Protein 8K1C (pdb70)

Solvent-accessible surface area: 50539 Å² total; per-residue (Å²): 141,27,96,0,34,0,11,6,2,30,0,0,0,1,0,28,38,47,23,40,0,33,90,12,84,2,0,48,0,0,4,50,0,0,89,40,1,15,130,109,23,178,12,80,36,60,56,6,58,11,0,0,0,0,5,2,4,17,3,31,16,14,3,6,3,0,4,0,0,0,30,65,4,48,4,42,80,109,6,3,0,3,6,3,17,2,2,9,0,0,0,0,10,0,0,8,5,0,10,1,12,3,35,5,59,45,9,65,0,0,0,0,0,0,0,0,5,1,3,28,2,3,0,4,0,55,5,83,3,0,61,25,41,49,79,49,55,5,48,0,74,3,0,0,38,22,6,0,18,13,1,20,53,74,123,33,52,7,0,36,0,0,4,28,0,7,116,148,75,55,16,62,46,123,88,0,10,63,40,0,38,47,1,13,105,48,0,35,60,4,21,94,86,30,80,6,124,91,1,16,0,69,0,60,4,96,82,91,96,84,119,12,48,63,6,64,60,14,68,133,166,28,56,65,113,94,8,64,152,72,174,45,49,60,80,187,139,14,16,0,0,78,12,0,4,22,14,38,0,0,0,2,0,0,0,0,0,0,3,76,68,3,30,179,149,58,133,17,135,11,36,0,21,2,42,4,3,2,15,0,4,22,41,1,49,10,3,0,10,0,1,15,16,0,2,96,80,0,3,113,102,32,154,28,114,1,122,57,0,72,2,7,6,19,5,1,6,15,0,0,1,4,39,0,2,29,106,41,7,10,124,77,21,51,12,72,65,122,49,4,137,111,38,12,8,26,8,0,1,0,3,0,0,0,15,0,2,0,0,0,0,0,4,0,0,0,1,2,0,31,5,0,77,84,119,60,17,93,36,0,0,0,0,0,2,0,1,2,0,2,0,0,0,0,0,0,68,28,31,235,138,29,88,0,31,0,11,3,1,26,0,0,0,2,0,28,40,53,24,38,0,33,89,13,80,2,0,40,0,0,4,50,0,0,92,38,0,13,107,91,30,166,14,83,34,59,53,6,54,12,0,0,0,0,5,2,4,18,4,29,14,15,3,6,4,0,3,0,0,0,29,82,2,49,3,43,77,107,6,2,0,3,7,3,18,1,2,7,0,0,0,0,11,0,0,8,6,0,8,1,12,3,37,8,63,43,8,64,0,0,0,0,0,0,0,0,4,1,4,28,3,2,0,5,0,62,5,85,4,2,59,16,39,95,72,47,55,9,57,0,75,0,1,0,42,20,6,1,18,12,2,18,53,77,120,35,54,9,0,39,0,0,9,29,0,5,130,145,64,54,9,63,47,124,91,0,12,62,33,0,38,73,1,12,103,48,0,34,61,5,20,93,82,27,77,7,132,85,2,15,0,70,0,60,1,91,82,100,100,75,122,12,56,62,7,61,60,12,68,105,154,27,67,54,131,91,5,56,141,63,173,56,51,59,88,180,133,13,18,0,0,76,15,0,4,26,11,40,0,0,0,2,0,0,0,0,0,0,3,65,103,2,27,139,136,52,139,16,122,10,40,0,16,1,42,3,3,1,16,0,4,21,45,1,44,17,1,0,14,0,0,14,16,0,0,91,85,0,9,115,104,33,139,30,134,1,114,57,0,65,3,5,6,5,2,1,5,12,0,0,0,1,21,0,0,7,88,39,3,14,138,78,47,68,12,74,51,129,29,3,104,110,38,9,4,26,10,0,1,0,3,0,0,1,12,0,3,0,0,1,0,0,3,1,1,0,0,2,0,29,6,0,67,77,117,40,24,66,33,0,0,0,0,0,2,0,1,3,0,2,0,0,0,0,0,0,62,10,32,165,148,16,91,0,34,0,9,3,2,28,0,0,0,1,0,26,41,58,22,38,0,31,92,14,86,3,0,44,0,0,4,48,0,0,99,39,1,12,96,107,28,157,13,83,33,57,56,5,58,13,0,0,0,0,5,2,4,15,3,30,12,13,3,6,2,0,4,0,0,0,29,80,3,52,4,43,84,111,6,2,0,4,5,3,18,1,2,8,0,0,0,0,10,0,0,9,6,0,8,1,13,4,37,7,64,42,10,58,0,0,0,0,0,0,0,0,3,1,2,30,3,2,0,5,0,60,5,82,3,5,60,18,36,112,77,44,56,7,55,0,80,0,0,0,38,18,6,1,19,13,1,20,53,76,120,36,53,9,0,38,0,0,5,31,0,8,125,152,58,47,8,66,43,127,81,0,13,63,34,0,39,74,2,12,102,51,0,33,60,6,23,92,87,38,77,7,166,81,2,16,0,70,0,64,1,95,55,103,187,39,94,70,119,12,69,71,7,64,60,12,68,119,155,26,60,65,141,97,4,65,132,64,144,49,52,65,76,98,108,13,17,0,0,78,13,0,5,24,12,42,0,0,0,2,0,0,0,0,0,0,1,68,108,2,24,178,158,61,114,14,152,29,41,0,18,1,41,3,3,1,16,0,3,20,41,1,45,10,2,0,11,0,0,15,16,0,0,88,80,0,11,118,102,35,141,22,128,1,117,46,1,67,3,2,7,7,5,2,5,14,0,0,3,3,14,0,0,6,84,41,0,14,141,80,45,68,20,73,53,122,50,0,96,110,39,9,4,25,11,0,1,0,3,0,0,0,15,0,2,0,0,1,0,0,4,1,0,0,0,2,0,27,8,0,69,80,117,40,22,61,32,0,0,0,0,0,2,0,1,2,0,2,0,0,0,0,0,0,66,12,44,180,142,29,96,0,33,0,11,10,2,36,0,1,0,1,0,28,43,67,22,40,0,32,92,12,91,4,0,43,0,0,4,50,0,0,96,40,0,12,99,68,39,158,12,82,35,59,54,5,55,10,0,0,0,0,5,2,5,16,4,31,15,12,4,7,3,0,5,0,0,0,29,76,2,46,4,42,77,107,6,2,0,3,5,4,17,2,3,9,0,0,0,0,9,0,0,9,5,0,9,0,12,3,35,6,64,44,10,66,0,0,0,0,0,0,0,0,5,1,3,29,4,2,0,3,0,59,5,84,4,0,57,22,42,133,78,46,69,8,52,0,78,0,0,0,38,20,6,1,20,14,2,18,53,75,121,34,55,8,0,37,2,1,5,36,0,5,130,149,71,56,16,64,44,124,86,0,10,65,28,0,40,69,1,14,109,50,0,34,62,6,21,94,83,29,80,6,126,85,2,17,0,70,0,55,6,90,88,128,44,94,82,115,11,50,62,5,63,62,12,70,124,170,30,58,63,116,104,6,66,153,73,169,52,49,61,76,181,122,12,18,0,0,75,16,0,5,22,10,39,0,0,0,3,0,0,0,0,0,0,3,81,54,0,29,182,136,66,137,12,142,17,37,0,22,1,43,3,3,2,14,0,3,24,44,0,58,7,4,1,14,0,1,11,16,0,0,93,80,0,11,117,98,33,149,26,147,2,120,57,0,84,4,1,6,5,4,1,6,18,0,0,4,3,16,0,1,3,76,41,0,12,134,71,37,51,11,75,32,123,44,0,95,112,43,7,3,26,10,0,2,0,4,0,0,0,14,0,1,0,0,1,0,0,4,1,0,0,1,2,0,28,5,0,67,80,118,39,22,80,36,0,0,0,0,0,2,0,1,2,0,2,0,0,0,0,0,0,60,9,35,210

Organism: Fusobacterium nucleatum subsp. nucleatum (strain ATCC 25586 / DSM 15643 / BCRC 10681 / CIP 101130 / JCM 8532 / KCTC 2640 / LMG 13131 / VPI 4355) (NCBI:txid190304)

Nearest PDB structures (foldseek):
  8k1c-assembly1_B  TM=1.003E+00  e=4.098E-91  Fusobacterium nucleatum subsp. nucleatum ATCC 25586
  8k1c-assembly1_D  TM=1.002E+00  e=2.544E-88  Fusobacterium nucleatum subsp. nucleatum ATCC 25586
  8k1c-assembly1_C  TM=1.002E+00  e=2.184E-86  Fusobacterium nucleatum subsp. nucleatum ATCC 25586
  8jg2-assembly1_A  TM=9.686E-01  e=3.318E-51  Megasphaera hexanoica
  2ibw-assembly1_C  TM=9.601E-01  e=1.279E-45  Homo sapiens

Secondary structure (DSSP, 8-state):
---EEEEEEEEPPPEETTSTTTTS-HHHHHHHHHHHHHHHH---GGG--EEEEE-S--TTS-S-HHHHHHHHTT--TTS-EEEEEBTBTHHHHHHHHHHHHHHTTS-SEEEEEEEEETTT--EEE-GGGGG---SS-EEEEEHIIIIIHB-TTT--BHHHHHHHHHHHHT--HHHHHHHHHHHHHHHHHHHHTTTTTTTBPPEEE----EEE-S-----SS--HHHHHHPPPSSSTT-S--TTSB---EEEEEEEEEE-HHHHHHHT---SEEEEEEEEEE--GGGGGGTHHHHHHHHHHTSS--GGG-SEEEE--SBHHHHHHHHHHHHHHHT--HHHHHHHBSTT--HHHH---HHHHHHHHHHHHHHHHHHHT-SEEEEEEEETTTEEEEEEEEE--/---EEEEEEEEPPPEETTSTTTTS-HHHHHHHHHHHHHHHH---GGG--EEEEE-S--TTS-S-HHHHHHHHTT--TTS-EEEEEBTBTHHHHHHHHHHHHHHTTS-SEEEEEEEEESTT--EEE-GGGGG---SS-EEEEEHHHHHHHB-TTT--BHHHHHHHHHHHHT--HHHHHHHHHHHHHHHHHHHHTTTTTTTBPPEEE---PEEE-S-----TT--HHHHHTPPPSSSTT-S--SSSB---EEEEEEEEEE-HHHHHHHT---SEEEEEEEEEE--GGGGGGTHHHHHHHHHTTSS--GGG-SEEEE--SBHHHHHHHHHHHHHHHT--HHHHHTTBSTT--HHHH---HHHHHHHHHHHHHHHHHHHT-SEEEEEEEETTTEEEEEEEEE--/---EEEEEEEEPPPEETTSTTTTS-HHHHHHHHHHHHHHHH---GGG--EEEEE-S--TTS-S-HHHHHHHHTT--TTS-EEEEEBTBTHHHHHHHHHHHHHHHTS-SEEEEEEEEESTT--EEE-GGGGG---SS-EEEEEHHHHHHHB-TTT--BHHHHHHHHHHHTT--HHHHHHHHHHHHHHHHHHHHHTTTTTTBPPEEE--SSSPEEE-S-----TT--HHHHHTPPPSSSTT-S--SSSB---EEEEEEEEEE-HHHHHHHT---SEEEEEEEEEE--GGGGGGTHHHHHHHHHTTSS--GGG-SEEEE--SBHHHHHHHHHHHHHHHT--HHHHHTTBSTT--HHHH---HHHHHHHHHHHHHHHHHHHT-SEEEEEEEETTTEEEEEEEEE--/---EEEEEEEEPPPEETTSTTTTS-HHHHHHHHHHHHHHHH---GGG--EEEEE-S--TTS-S-HHHHHHHHTT--TTS-EEEEEBTBTHHHHHHHHHHHHHHTTS-SEEEEEEEEETTT--EEE-GGGGG---SS-EEEEEHIIIIIHB-TTT--BHHHHHHHHHHHHT--HHHHHHHHHHHHHHHHHHHHTTTTTTTBPPEEE-----EEE-S-----SS--HHHHHTPPBSSSTT-S-BTTTB---EEEEEEEEEE-HHHHHHHT---SEEEEEEEEEE--GGGGGGTHHHHHHHHHTTSS--GGG-SEEEE--SBHHHHHHHHHHHHHHHT--HHHHHHHBSTT--HHHH---HHHHHHHHHHHHHHHHHHHT-SEEEEEEEETTTEEEEEEEEE--

Sequence (1603 aa):
MSKVYVVAAKRSAIGSFLGTLSPLKPGDLGAQIVKNILEETKVDPANIDEVIVGNVLSAGQAQGVGRQVAIRAGIPYEVPAYSVNIICGSGMKSVITAFSNIKAGEADLVIAGGTESMSGAGFILPGAIRGGHKMADLTMKDHMMILDALTDAYHNIHMGITAENIAERYGITREEQDAFALDSQLKAIAAVDSGRFKDEIAPVVIPNGDIIFDTDEYPNRKTDAEKLAKLKPAFKKDGSVTAGNASGLNDGASFLMMLASEEAVKKYNLKPLVEIVATGTGGVDPLVMGMGPVPAIRKAFNKTDLKLKDMELIELNEAFAAQSLGVIKELCKEHGVTPEWIKERTNVNGGAIALGHPVGASGNRITVTLIYEMKKRGVEYGLASLCIGGGMGTALILKNVKMSKVYVVAAKRSAIGSFLGTLSPLKPGDLGAQIVKNILEETKVDPANIDEVIVGNVLSAGQAQGVGRQVAIRAGIPYEVPAYSVNIICGSGMKSVITAFSNIKAGEADLVIAGGTESMSGAGFILPGAIRGGHKMADLTMKDHMMILDALTDAYHNIHMGITAENIAERYGITREEQDAFALDSQLKAIAAVDSGRFKDEIAPVVIPNGDIIFDTDEYPNRKTDAEKLAKLKPAFKKDGSVTAGNASGLNDGASFLMMLASEEAVKKYNLKPLVEIVATGTGGVDPLVMGMMGPVPAIRKAFNKTDLKLKDMELIELNEAFAAQSLGVIKELCKEHGVTPEWIKERTNVNGGAIALGHPVGASGNRITVTLIYEMKKRGVEYGLASLCIGGGMGTALILKNVKMSKVYVVAAKRSAIGSFLGTLSPLKPGDLGAQIVKNILEETKVDPANIDEVIVGNVLSAGQAQGVGRQVAIRAGIPYEVPAYSVNIICGSGMKSVITAFSNIKAGEADLVIAGGTESMSGAGFILPGAIRGGHKMADLTMKDHMILDALTDAYHNIHMGITAENIAERYGITREEQDAFALDSQLKAIAAVDSGRFKDEIAPVVIPNKKGDIIFDTDEYPNRKTDAEKLAKLKPAFKKDGSVTAGNASGLNDGASFLMLASEEAVKKYNLKPLVEIVATGTGGVDPLVMGMGPVPAIRKAFNKTDLKLKDMELIELNEAFAAQSLGVIKELCKEHGVTPEWIKERTNVNGGAIALGHPVGASGNRITVTLIYEMKKRGVEYGLASLCIGGGMGTALILKNVKMSKVYVVAAKRSAIGSFLGTLSPLKPGDLGAQIVKNILEETKVDPANIDEVIVGNVLSAGQAQGVGRQVAIRAGIPYEVPAYSVNIICGSGMKSVITAFSNIKAGEADLVIAGGTESMSGAGFILPGAIRGGHKMADLTMKDHMMILDALTDAYHNIHMGITAENIAERYGITREEQDAFALDSQLKAIAAVDSGRFKDEIAPVVIPNKGDIIFDTDEYPNRKTDAEKLAKLKPAFKKDGSVTAGNASGLNDGASFLMLASEEAVKKYNLKPLVEIVATGTGGVDPLVMGMMGPVPAIRKAFNKTDLKLKDMELIELNEAFAAQSLGVIKELCKEHGVTPEWIKERTNVNGGAIALGHPVGASGNRITVTLIYEMKKRGVEYGLASLCIGGGMGTALILKNVK

Foldseek 3Di:
DFFKFFQDKAKAFWAAAVGDCLVDDFLRQLLLGVLVRCVPLVDDLQQFQEEEAFEFQPPPPPPFSQVSSCVSNPRDPVRYTHYDYLQQQRQVVQVVVVRVCQVVVNGFKYKGFYWFNLNPFAWAFDPVCVVHDPDDDTDTHRSCQPRRAAFPPPRAGVVQLLQVLCVVVVQALLLLLVLLVVLLVLQVVCQVVCVCVVRYDWDWDVDVIDTGTGQDQRDPPDDSVRSVPFAADGDHVTSFGLRQAFHAITIMIITMMGTPVRCVVSVGAGQWTFPFKFKWFDALSNLLLQQQRRVVRGPVVDVDAPVLAQAEEEAPRGSSSVVSNLVVNCVVRVHDSVSCVCRYSSNHHRSRRNRSRRGVSRVSVSVQSSVCVVVVRFWYKYKYGGRPGMMMITIIGGDD/DFFKFFQDKAKAFWAAQVGDCQVDDFLRQLLLGVLVRCVVLVFDLQQAQEEEAFEFQPPPPPPFSQVSSQVSNPRDPVRYTHYDYLQQQRFVVQVVVVRVCLVVVVGFKYKGFYWFNLNHRDWAFDPVCVVHDPDDDTDTHGSCCPRRAAFPPPRAGVVQLLQVLCVVVVCALLNLLVLLQVLLVLQVVCQVVCVCVVRHDWDWPVPVIDTGHGQDQRDPPDDSVNSVPFDADGDVPTRFGLSQAFHRITIMIITMMGTPVRCVVSVGDGQWTFPFKFKWFDALSNLLLQQPRGVVRGCVVDPDAPVLAQAEEEARRGSSSVVSNLVVNCVVRVDDSVSHVCRYSSNHHRSRRHRSRSGVSRVSVSSQSSVCVVVVGFKYKYKYGGRPGMMMMTIIGGDD/DFFKFFQDKAKAQWAAQVGDCQVDDQLLQLLLGVLVRCVVLVFDLAQFQEEEAFEFQCPPVPPFSQVSSQVSNPRDPPRYTHYDYLAQQRQVVQVVVVRVCQVVVVGFKYKTFYWFNLNHRDWDFDPVCVVNDPDDDTDTHGSSQPRRAAFPVPRAGVVQLLQVLCVVVVPALLLLLVQLVVLLVLQCVCQVVCVCVVRYRWDWDQDDVGIDTGHGQDQRDPPDDSVNSVPFDDDGDDVTSFGLSQAFHAITMMIITMMGTPCCCVVSVGDGFWTWDFKFKAFDALSNLLLAQVRRVVVRPVVDPDAPVLAQAEEEAPRGSSSVVSNLVVCCVVRVHDSVVHVVHYSSNHHRSRRHRSRRGVSRVSVSSQSSVCVVVVGFWYKYKYGGRRGMMMIIIIGGDD/DFFKFFLDKAKAQWAAQVGDCLVDDFLRQLLLGVLVRCVVLVDDLQQAQEEEEFEFQPPPPPPFSQVSSCVSNPRDPVRYTHYDYLQQQRFVVQVVVVRVCQVVVNGFKYKGFYWFNLNHRAWAFDPVCVVHDPDDDGDTHGSSQPRRAAFPVPRAGVVQLLLVLCVVVVPALLNLLVVLVVLLVLQVCCQVVCVCVVRHDWDWDDDVDIDIGTGQDQRDPPDDSVRSVPFDADGDHPTRFGLSQAFHAITIMIITMMGTPCCCVVSVRDGQWTFPFKFKFFDALSNLLLQQVRGVVVGPVVDPDAPVLAQAEEEARRGSSSVVSNLVVSCVVRVDDSVSDVCRYSSNHHRSRRNRSRRGVSSVSVSSQSSVCVVVVGFWYKYKYGGRNGMMMITIIGGDD

InterPro domains:
  IPR002155 Thiolase [PIRSF000429] (1-401)
  IPR002155 Thiolase [TIGR01930] (6-399)
  IPR002155 Thiolase [cd00751] (5-400)
  IPR016039 Thiolase-like [G3DSA:3.40.47.10] (4-276)
  IPR016039 Thiolase-like [G3DSA:3.40.47.10] (126-397)
  IPR016039 Thiolase-like [SSF53901] (4-270)
  IPR016039 Thiolase-like [SSF53901] (271-399)
  IPR020610 Thiolase, active site [PS00099] (382-395)
  IPR020613 Thiolase, conserved site [PS00737] (347-363)
  IPR020615 Thiolase, acyl-enzyme intermediate active site [PS00098] (84-102)
  IPR020616 Thiolase, N-terminal [PF00108] (4-263)
  IPR020617 Thiolase, C-terminal [PF02803] (270-399)

B-factor: mean 21.26, std 7.25, range [3.72, 69.34]

Structure (mmCIF, N/CA/C/O backbone):
data_8K1C
#
_entry.id   8K1C
#
_cell.length_a   54.049
_cell.length_b   78.161
_cell.length_c   105.327
_cell.angle_alpha   103.88
_cell.angle_beta   93.73
_cell.angle_gamma   110.19
#
_symmetry.space_group_name_H-M   'P 1'
#
loop_
_entity.id
_entity.type
_entity.pdbx_description
1 polymer 'Acetyl-CoA acetyltransferase'
2 water water
#
loop_
_atom_site.group_PDB
_atom_site.id
_atom_site.type_symbol
_atom_site.label_atom_id
_atom_site.label_alt_id
_atom_site.label_comp_id
_atom_site.label_asym_id
_atom_site.label_entity_id
_atom_site.label_seq_id
_atom_site.pdbx_PDB_ins_code
_atom_site.Cartn_x
_atom_site.Cartn_y
_atom_site.Cartn_z
_atom_site.occupancy
_atom_site.B_iso_or_equiv
_atom_site.auth_seq_id
_atom_site.auth_comp_id
_atom_site.auth_asym_id
_atom_site.auth_atom_id
_atom_site.pdbx_PDB_model_num
ATOM 1 N N . MET A 1 1 ? -1.331 5.250 25.833 1.00 41.94 1 MET A N 1
ATOM 2 C CA . MET A 1 1 ? -1.239 4.405 24.641 1.00 31.76 1 MET A CA 1
ATOM 3 C C . MET A 1 1 ? -1.435 2.921 24.961 1.00 34.09 1 MET A C 1
ATOM 4 O O . MET A 1 1 ? -0.761 2.369 25.830 1.00 39.05 1 MET A O 1
ATOM 9 N N . SER A 1 2 ? -2.348 2.276 24.238 1.00 25.57 2 SER A N 1
ATOM 10 C CA . SER A 1 2 ? -2.677 0.882 24.503 1.00 18.73 2 SER A CA 1
ATOM 11 C C . SER A 1 2 ? -1.541 -0.057 24.122 1.00 21.18 2 SER A C 1
ATOM 12 O O . SER A 1 2 ? -0.745 0.223 23.225 1.00 22.64 2 SER A O 1
ATOM 15 N N . LYS A 1 3 ? -1.488 -1.193 24.807 1.00 19.30 3 LYS A N 1
ATOM 16 C CA . LYS A 1 3 ? -0.680 -2.306 24.342 1.00 21.59 3 LYS A CA 1
ATOM 17 C C . LYS A 1 3 ? -1.363 -2.939 23.130 1.00 24.63 3 LYS A C 1
ATOM 18 O O . LYS A 1 3 ? -2.571 -2.780 22.923 1.00 23.51 3 LYS A O 1
ATOM 24 N N . VAL A 1 4 ? -0.591 -3.649 22.308 1.00 20.22 4 VAL A N 1
ATOM 25 C CA . VAL A 1 4 ? -1.126 -4.236 21.074 1.00 21.61 4 VAL A CA 1
ATOM 26 C C . VAL A 1 4 ? -1.073 -5.750 21.188 1.00 17.11 4 VAL A C 1
ATOM 27 O O . VAL A 1 4 ? 0.010 -6.328 21.320 1.00 16.66 4 VAL A O 1
ATOM 31 N N . TYR A 1 5 ? -2.233 -6.391 21.098 1.00 21.98 5 TYR A N 1
ATOM 32 C CA . TYR A 1 5 ? -2.346 -7.824 21.299 1.00 18.46 5 TYR A CA 1
ATOM 33 C C . TYR A 1 5 ? -2.754 -8.526 20.016 1.00 22.16 5 TYR A C 1
ATOM 34 O O . TYR A 1 5 ? -3.617 -8.047 19.275 1.00 19.77 5 TYR A O 1
ATOM 43 N N . VAL A 1 6 ? -2.138 -9.675 19.776 1.00 20.36 6 VAL A N 1
ATOM 44 C CA . VAL A 1 6 ? -2.559 -10.573 18.714 1.00 16.78 6 VAL A CA 1
ATOM 45 C C . VAL A 1 6 ? -3.599 -11.495 19.339 1.00 17.83 6 VAL A C 1
ATOM 46 O O . VAL A 1 6 ? -3.290 -12.253 20.262 1.00 17.96 6 VAL A O 1
ATOM 50 N N . VAL A 1 7 ? -4.840 -11.411 18.863 1.00 12.63 7 VAL A N 1
ATOM 51 C CA . VAL A 1 7 ? -5.924 -12.236 19.389 1.00 18.00 7 VAL A CA 1
ATOM 52 C C . VAL A 1 7 ? -6.348 -13.338 18.435 1.00 18.28 7 VAL A C 1
ATOM 53 O O . VAL A 1 7 ? -7.122 -14.222 18.845 1.00 16.21 7 VAL A O 1
ATOM 57 N N . ALA A 1 8 ? -5.890 -13.324 17.184 1.00 15.94 8 ALA A N 1
ATOM 58 C CA . ALA A 1 8 ? -6.157 -14.428 16.271 1.00 18.43 8 ALA A CA 1
ATOM 59 C C . ALA A 1 8 ? -5.020 -14.538 15.261 1.00 15.76 8 ALA A C 1
ATOM 60 O O . ALA A 1 8 ? -4.355 -13.549 14.942 1.00 17.50 8 ALA A O 1
ATOM 62 N N . ALA A 1 9 ? -4.788 -15.752 14.767 1.00 15.26 9 ALA A N 1
ATOM 63 C CA . ALA A 1 9 ? -3.644 -15.981 13.887 1.00 18.84 9 ALA A CA 1
ATOM 64 C C . ALA A 1 9 ? -3.905 -17.228 13.068 1.00 16.24 9 ALA A C 1
ATOM 65 O O . ALA A 1 9 ? -4.026 -18.316 13.636 1.00 16.17 9 ALA A O 1
ATOM 67 N N . LYS A 1 10 ? -3.991 -17.080 11.749 1.00 15.15 10 LYS A N 1
ATOM 68 C CA . LYS A 1 10 ? -4.241 -18.217 10.873 1.00 17.42 10 LYS A CA 1
ATOM 69 C C . LYS A 1 10 ? -3.550 -17.965 9.542 1.00 15.11 10 LYS A C 1
ATOM 70 O O . LYS A 1 10 ? -3.418 -16.824 9.095 1.00 17.84 10 LYS A O 1
ATOM 76 N N . ARG A 1 11 ? -3.089 -19.037 8.925 1.00 12.95 11 ARG A N 1
ATOM 77 C CA . ARG A 1 11 ? -2.484 -18.962 7.612 1.00 17.06 11 ARG A CA 1
ATOM 78 C C . ARG A 1 11 ? -3.053 -20.082 6.770 1.00 12.94 11 ARG A C 1
ATOM 79 O O . ARG A 1 11 ? -3.539 -21.080 7.301 1.00 17.51 11 ARG A O 1
ATOM 87 N N . SER A 1 12 ? -3.011 -19.896 5.449 1.00 13.10 12 SER A N 1
ATOM 88 C CA . SER A 1 12 ? -3.232 -21.011 4.550 1.00 15.17 12 SER A CA 1
ATOM 89 C C . SER A 1 12 ? -2.025 -21.939 4.587 1.00 13.82 12 SER A C 1
ATOM 90 O O . SER A 1 12 ? -0.914 -21.537 4.944 1.00 12.17 12 SER A O 1
ATOM 93 N N . ALA A 1 13 ? -2.242 -23.194 4.201 1.00 16.62 13 ALA A N 1
ATOM 94 C CA . ALA A 1 13 ? -1.105 -23.977 3.746 1.00 18.54 13 ALA A CA 1
ATOM 95 C C . ALA A 1 13 ? -0.523 -23.279 2.522 1.00 16.26 13 ALA A C 1
ATOM 96 O O . ALA A 1 13 ? -1.209 -22.513 1.837 1.00 15.68 13 ALA A O 1
ATOM 98 N N . ILE A 1 14 ? 0.765 -23.508 2.281 1.00 15.07 14 ILE A N 1
ATOM 99 C CA . ILE A 1 14 ? 1.488 -22.849 1.201 1.00 14.56 14 ILE A CA 1
ATOM 100 C C . ILE A 1 14 ? 1.485 -23.753 -0.028 1.00 19.79 14 ILE A C 1
ATOM 101 O O . ILE A 1 14 ? 1.866 -24.932 0.047 1.00 16.35 14 ILE A O 1
ATOM 106 N N . GLY A 1 15 ? 1.055 -23.202 -1.163 1.00 16.96 15 GLY A N 1
ATOM 107 C CA . GLY A 1 15 ? 0.981 -23.961 -2.393 1.00 17.17 15 GLY A CA 1
ATOM 108 C C . GLY A 1 15 ? 2.230 -23.825 -3.242 1.00 17.80 15 GLY A C 1
ATOM 109 O O . GLY A 1 15 ? 2.935 -22.810 -3.197 1.00 15.36 15 GLY A O 1
ATOM 110 N N . SER A 1 16 ? 2.505 -24.878 -4.013 1.00 20.49 16 SER A N 1
ATOM 111 C CA . SER A 1 16 ? 3.596 -24.808 -4.969 1.00 14.08 16 SER A CA 1
ATOM 112 C C . SER A 1 16 ? 3.167 -24.013 -6.191 1.00 13.05 16 SER A C 1
ATOM 113 O O . SER A 1 16 ? 1.981 -23.807 -6.432 1.00 16.56 16 SER A O 1
ATOM 116 N N . PHE A 1 17 ? 4.157 -23.567 -6.958 1.00 11.89 17 PHE A N 1
ATOM 117 C CA . PHE A 1 17 ? 3.898 -22.770 -8.147 1.00 14.42 17 PHE A CA 1
ATOM 118 C C . PHE A 1 17 ? 3.104 -23.591 -9.161 1.00 21.20 17 PHE A C 1
ATOM 119 O O . PHE A 1 17 ? 3.492 -24.710 -9.513 1.00 17.86 17 PHE A O 1
ATOM 127 N N . LEU A 1 18 ? 1.980 -23.030 -9.617 1.00 15.83 18 LEU A N 1
ATOM 128 C CA . LEU A 1 18 ? 0.992 -23.725 -10.439 1.00 16.32 18 LEU A CA 1
ATOM 129 C C . LEU A 1 18 ? 0.401 -24.943 -9.712 1.00 21.39 18 LEU A C 1
ATOM 130 O O . LEU A 1 18 ? -0.074 -25.885 -10.347 1.00 18.76 18 LEU A O 1
ATOM 135 N N . GLY A 1 19 ? 0.394 -24.926 -8.380 1.00 20.21 19 GLY A N 1
ATOM 136 C CA . GLY A 1 19 ? -0.019 -26.058 -7.569 1.00 17.84 19 GLY A CA 1
ATOM 137 C C . GLY A 1 19 ? -1.466 -25.996 -7.134 1.00 19.05 19 GLY A C 1
ATOM 138 O O . GLY A 1 19 ? -2.332 -25.483 -7.846 1.00 15.21 19 GLY A O 1
ATOM 139 N N . THR A 1 20 ? -1.732 -26.502 -5.925 1.00 15.96 20 THR A N 1
ATOM 140 C CA . THR A 1 20 ? -3.119 -26.728 -5.521 1.00 16.97 20 THR A CA 1
ATOM 141 C C . THR A 1 20 ? -3.888 -25.424 -5.332 1.00 19.90 20 THR A C 1
ATOM 142 O O . THR A 1 20 ? -5.110 -25.402 -5.528 1.00 16.63 20 THR A O 1
ATOM 146 N N . LEU A 1 21 ? -3.206 -24.330 -4.978 1.00 17.42 21 LEU A N 1
ATOM 147 C CA . LEU A 1 21 ? -3.871 -23.045 -4.794 1.00 17.04 21 LEU A CA 1
ATOM 148 C C . LEU A 1 21 ? -3.935 -22.222 -6.067 1.00 19.28 21 LEU A C 1
ATOM 149 O O . LEU A 1 21 ? -4.595 -21.171 -6.073 1.00 14.77 21 LEU A O 1
ATOM 154 N N . SER A 1 22 ? -3.268 -22.670 -7.136 1.00 14.83 22 SER A N 1
ATOM 155 C CA . SER A 1 22 ? -3.132 -21.908 -8.378 1.00 17.32 22 SER A CA 1
ATOM 156 C C . SER A 1 22 ? -4.439 -21.382 -8.982 1.00 17.42 22 SER A C 1
ATOM 157 O O . SER A 1 22 ? -4.405 -20.318 -9.604 1.00 15.50 22 SER A O 1
ATOM 160 N N . PRO A 1 23 ? -5.593 -22.058 -8.857 1.00 14.35 23 PRO A N 1
ATOM 161 C CA . PRO A 1 23 ? -6.826 -21.464 -9.396 1.00 19.64 23 PRO A CA 1
ATOM 162 C C . PRO A 1 23 ? -7.347 -20.266 -8.617 1.00 23.53 23 PRO A C 1
ATOM 163 O O . PRO A 1 23 ? -8.208 -19.547 -9.142 1.00 21.75 23 PRO A O 1
ATOM 167 N N . LEU A 1 24 ? -6.889 -20.037 -7.386 1.00 17.06 24 LEU A N 1
ATOM 168 C CA . LEU A 1 24 ? -7.480 -19.032 -6.512 1.00 17.27 24 LEU A CA 1
ATOM 169 C C . LEU A 1 24 ? -6.843 -17.669 -6.754 1.00 23.55 24 LEU A C 1
ATOM 170 O O . LEU A 1 24 ? -5.616 -17.533 -6.703 1.00 22.13 24 LEU A O 1
ATOM 175 N N . LYS A 1 25 ? -7.681 -16.665 -7.013 1.00 20.17 25 LYS A N 1
ATOM 176 C CA . LYS A 1 25 ? -7.212 -15.289 -7.019 1.00 19.71 25 LYS A CA 1
ATOM 177 C C . LYS A 1 25 ? -6.832 -14.868 -5.599 1.00 18.34 25 LYS A C 1
ATOM 178 O O . LYS A 1 25 ? -7.414 -15.365 -4.626 1.00 14.83 25 LYS A O 1
ATOM 184 N N . PRO A 1 26 ? -5.874 -13.933 -5.456 1.00 14.27 26 PRO A N 1
ATOM 185 C CA . PRO A 1 26 ? -5.389 -13.579 -4.106 1.00 18.88 26 PRO A CA 1
ATOM 186 C C . PRO A 1 26 ? -6.455 -12.989 -3.196 1.00 21.26 26 PRO A C 1
ATOM 187 O O . PRO A 1 26 ? -6.490 -13.311 -1.998 1.00 19.90 26 PRO A O 1
ATOM 191 N N . GLY A 1 27 ? -7.317 -12.115 -3.723 1.00 18.83 27 GLY A N 1
ATOM 192 C CA . GLY A 1 27 ? -8.438 -11.647 -2.929 1.00 17.98 27 GLY A CA 1
ATOM 193 C C . GLY A 1 27 ? -9.260 -12.791 -2.370 1.00 18.10 27 GLY A C 1
ATOM 194 O O . GLY A 1 27 ? -9.591 -12.807 -1.183 1.00 17.67 27 GLY A O 1
ATOM 195 N N . ASP A 1 28 ? -9.575 -13.780 -3.217 1.00 18.66 28 ASP A N 1
ATOM 196 C CA . ASP A 1 28 ? -10.381 -14.920 -2.776 1.00 18.02 28 ASP A CA 1
ATOM 197 C C . ASP A 1 28 ? -9.630 -15.764 -1.744 1.00 22.86 28 ASP A C 1
ATOM 198 O O . ASP A 1 28 ? -10.187 -16.142 -0.704 1.00 21.42 28 ASP A O 1
ATOM 203 N N . LEU A 1 29 ? -8.359 -16.081 -2.028 1.00 22.63 29 LEU A N 1
ATOM 204 C CA . LEU A 1 29 ? -7.545 -16.856 -1.099 1.00 13.96 29 LEU A CA 1
ATOM 205 C C . LEU A 1 29 ? -7.463 -16.177 0.265 1.00 17.21 29 LEU A C 1
ATOM 206 O O . LEU A 1 29 ? -7.647 -16.818 1.304 1.00 17.21 29 LEU A O 1
ATOM 211 N N . GLY A 1 30 ? -7.167 -14.878 0.285 1.00 20.48 30 GLY A N 1
ATOM 212 C CA . GLY A 1 30 ? -7.095 -14.171 1.556 1.00 18.66 30 GLY A CA 1
ATOM 213 C C . GLY A 1 30 ? -8.422 -14.136 2.289 1.00 20.45 30 GLY A C 1
ATOM 214 O O . GLY A 1 30 ? -8.459 -14.208 3.521 1.00 17.50 30 GLY A O 1
ATOM 215 N N . ALA A 1 31 ? -9.531 -14.048 1.549 1.00 19.33 31 ALA A N 1
ATOM 216 C CA . ALA A 1 31 ? -10.834 -13.945 2.202 1.00 22.89 31 ALA A CA 1
ATOM 217 C C . ALA A 1 31 ? -11.188 -15.224 2.968 1.00 19.31 31 ALA A C 1
ATOM 218 O O . ALA A 1 31 ? -11.810 -15.164 4.035 1.00 14.48 31 ALA A O 1
ATOM 220 N N . GLN A 1 32 ? -10.798 -16.390 2.450 1.00 18.43 32 GLN A N 1
ATOM 221 C CA . GLN A 1 32 ? -11.079 -17.637 3.162 1.00 17.96 32 GLN A CA 1
ATOM 222 C C . GLN A 1 32 ? -10.379 -17.680 4.520 1.00 18.61 32 GLN A C 1
ATOM 223 O O . GLN A 1 32 ? -10.941 -18.180 5.504 1.00 14.37 32 GLN A O 1
ATOM 229 N N . ILE A 1 33 ? -9.149 -17.153 4.591 1.00 12.86 33 ILE A N 1
ATOM 230 C CA . ILE A 1 33 ? -8.386 -17.148 5.837 1.00 18.19 33 ILE A CA 1
ATOM 231 C C . ILE A 1 33 ? -8.989 -16.161 6.836 1.00 19.72 33 ILE A C 1
ATOM 232 O O . ILE A 1 33 ? -9.142 -16.468 8.028 1.00 16.43 33 ILE A O 1
ATOM 237 N N . VAL A 1 34 ? -9.322 -14.951 6.371 1.00 16.82 34 VAL A N 1
ATOM 238 C CA . VAL A 1 34 ? -9.971 -13.980 7.250 1.00 15.95 34 VAL A CA 1
ATOM 239 C C . VAL A 1 34 ? -11.313 -14.522 7.728 1.00 16.60 34 VAL A C 1
ATOM 240 O O . VAL A 1 34 ? -11.692 -14.354 8.895 1.00 19.56 34 VAL A O 1
ATOM 244 N N . LYS A 1 35 ? -12.044 -15.204 6.850 1.00 12.84 35 LYS A N 1
ATOM 245 C CA . LYS A 1 35 ? -13.328 -15.732 7.290 1.00 18.57 35 LYS A CA 1
ATOM 246 C C . LYS A 1 35 ? -13.150 -16.863 8.291 1.00 19.25 35 LYS A C 1
ATOM 247 O O . LYS A 1 35 ? -13.965 -16.995 9.209 1.00 24.24 35 LYS A O 1
ATOM 253 N N . ASN A 1 36 ? -12.092 -17.674 8.154 1.00 18.65 36 ASN A N 1
ATOM 254 C CA . ASN A 1 36 ? -11.795 -18.654 9.198 1.00 20.08 36 ASN A CA 1
ATOM 255 C C . ASN A 1 36 ? -11.597 -17.960 10.537 1.00 17.64 36 ASN A C 1
ATOM 256 O O . ASN A 1 36 ? -12.129 -18.394 11.564 1.00 18.90 36 ASN A O 1
ATOM 261 N N . ILE A 1 37 ? -10.823 -16.873 10.543 1.00 22.23 37 ILE A N 1
ATOM 262 C CA . ILE A 1 37 ? -10.571 -16.119 11.767 1.00 18.93 37 ILE A CA 1
ATOM 263 C C . ILE A 1 37 ? -11.862 -15.528 12.322 1.00 22.86 37 ILE A C 1
ATOM 264 O O . ILE A 1 37 ? -12.036 -15.428 13.543 1.00 23.62 37 ILE A O 1
ATOM 269 N N . LEU A 1 38 ? -12.789 -15.136 11.445 1.00 19.14 38 LEU A N 1
ATOM 270 C CA . LEU A 1 38 ? -14.059 -14.588 11.910 1.00 25.36 38 LEU A CA 1
ATOM 271 C C . LEU A 1 38 ? -14.915 -15.672 12.557 1.00 23.84 38 LEU A C 1
ATOM 272 O O . LEU A 1 38 ? -15.442 -15.488 13.664 1.00 25.58 38 LEU A O 1
ATOM 277 N N . GLU A 1 39 ? -15.006 -16.798 11.885 1.00 23.82 39 GLU A N 1
ATOM 278 C CA . GLU A 1 39 ? -15.779 -17.941 12.410 1.00 26.76 39 GLU A CA 1
ATOM 279 C C . GLU A 1 39 ? -15.256 -18.377 13.782 1.00 23.10 39 GLU A C 1
ATOM 280 O O . GLU A 1 39 ? -16.035 -18.811 14.572 1.00 34.39 39 GLU A O 1
ATOM 286 N N . GLU A 1 40 ? -13.971 -18.300 14.043 1.00 30.00 40 GLU A N 1
ATOM 287 C CA . GLU A 1 40 ? -13.435 -18.977 15.254 1.00 30.00 40 GLU A CA 1
ATOM 288 C C . GLU A 1 40 ? -13.519 -18.007 16.427 1.00 30.00 40 GLU A C 1
ATOM 289 O O . GLU A 1 40 ? -13.970 -18.411 17.467 1.00 30.00 40 GLU A O 1
ATOM 295 N N . THR A 1 41 ? -13.145 -16.754 16.209 1.00 24.89 41 THR A N 1
ATOM 296 C CA . THR A 1 41 ? -13.191 -15.750 17.288 1.00 28.82 41 THR A CA 1
ATOM 297 C C . THR A 1 41 ? -14.636 -15.309 17.532 1.00 26.35 41 THR A C 1
ATOM 298 O O . THR A 1 41 ? -14.855 -14.774 18.557 1.00 29.33 41 THR A O 1
ATOM 302 N N . LYS A 1 42 ? -15.500 -15.511 16.552 1.00 27.64 42 LYS A N 1
ATOM 303 C CA . LYS A 1 42 ? -16.920 -15.146 16.600 1.00 33.06 42 LYS A CA 1
ATOM 304 C C . LYS A 1 42 ? -17.139 -13.646 16.830 1.00 33.28 42 LYS A C 1
ATOM 305 O O . LYS A 1 42 ? -18.228 -13.234 17.245 1.00 25.98 42 LYS A O 1
ATOM 311 N N . VAL A 1 43 ? -16.128 -12.816 16.556 1.00 25.26 43 VAL A N 1
ATOM 312 C CA . VAL A 1 43 ? -16.295 -11.373 16.658 1.00 26.07 43 VAL A CA 1
ATOM 313 C C . VAL A 1 43 ? -17.243 -10.901 15.564 1.00 24.45 43 VAL A C 1
ATOM 314 O O . VAL A 1 43 ? -17.177 -11.364 14.417 1.00 19.49 43 VAL A O 1
ATOM 318 N N . ASP A 1 44 ? -18.152 -9.981 15.918 1.00 27.24 44 ASP A N 1
ATOM 319 C CA . ASP A 1 44 ? -18.972 -9.355 14.897 1.00 25.18 44 ASP A CA 1
ATOM 320 C C . ASP A 1 44 ? -18.050 -8.588 13.951 1.00 25.71 44 ASP A C 1
ATOM 321 O O . ASP A 1 44 ? -17.327 -7.672 14.398 1.00 25.23 44 ASP A O 1
ATOM 326 N N . PRO A 1 45 ? -18.051 -8.911 12.651 1.00 20.63 45 PRO A N 1
ATOM 327 C CA . PRO A 1 45 ? -17.129 -8.217 11.724 1.00 21.55 45 PRO A CA 1
ATOM 328 C C . PRO A 1 45 ? -17.370 -6.716 11.626 1.00 24.55 45 PRO A C 1
ATOM 329 O O . PRO A 1 45 ? -16.449 -5.968 11.270 1.00 23.55 45 PRO A O 1
ATOM 333 N N . ALA A 1 46 ? -18.583 -6.252 11.939 1.00 17.31 46 ALA A N 1
ATOM 334 C CA . ALA A 1 46 ? -18.885 -4.830 11.949 1.00 19.12 46 ALA A CA 1
ATOM 335 C C . ALA A 1 46 ? -18.115 -4.073 13.020 1.00 24.22 46 ALA A C 1
ATOM 336 O O . ALA A 1 46 ? -18.075 -2.839 12.970 1.00 20.23 46 ALA A O 1
ATOM 338 N N . ASN A 1 47 ? -17.521 -4.773 13.992 1.00 21.46 47 ASN A N 1
ATOM 339 C CA . ASN A 1 47 ? -16.695 -4.140 15.019 1.00 25.00 47 ASN A CA 1
ATOM 340 C C . ASN A 1 47 ? -15.224 -4.036 14.633 1.00 22.26 47 ASN A C 1
ATOM 341 O O . ASN A 1 47 ? -14.435 -3.484 15.406 1.00 24.13 47 ASN A O 1
ATOM 346 N N . ILE A 1 48 ? -14.835 -4.547 13.474 1.00 23.44 48 ILE A N 1
ATOM 347 C CA . ILE A 1 48 ? -13.468 -4.392 12.995 1.00 19.79 48 ILE A CA 1
ATOM 348 C C . ILE A 1 48 ? -13.299 -2.974 12.477 1.00 20.94 48 ILE A C 1
ATOM 349 O O . ILE A 1 48 ? -14.188 -2.439 11.804 1.00 22.33 48 ILE A O 1
ATOM 354 N N . ASP A 1 49 ? -12.167 -2.345 12.810 1.00 14.32 49 ASP A N 1
ATOM 355 C CA . ASP A 1 49 ? -11.923 -0.979 12.372 1.00 19.05 49 ASP A CA 1
ATOM 356 C C . ASP A 1 49 ? -11.323 -0.918 10.979 1.00 22.19 49 ASP A C 1
ATOM 357 O O . ASP A 1 49 ? -11.665 -0.025 10.203 1.00 15.13 49 ASP A O 1
ATOM 362 N N . GLU A 1 50 ? -10.441 -1.853 10.644 1.00 17.95 50 GLU A N 1
ATOM 363 C CA . GLU A 1 50 ? -9.811 -1.846 9.336 1.00 18.78 50 GLU A CA 1
ATOM 364 C C . GLU A 1 50 ? -9.262 -3.232 9.040 1.00 18.43 50 GLU A C 1
ATOM 365 O O . GLU A 1 50 ? -8.957 -4.007 9.952 1.00 16.02 50 GLU A O 1
ATOM 371 N N . VAL A 1 51 ? -9.112 -3.513 7.748 1.00 17.74 51 VAL A N 1
ATOM 372 C CA . VAL A 1 51 ? -8.391 -4.675 7.243 1.00 18.45 51 VAL A CA 1
ATOM 373 C C . VAL A 1 51 ? -7.249 -4.163 6.369 1.00 13.76 51 VAL A C 1
ATOM 374 O O . VAL A 1 51 ? -7.495 -3.443 5.394 1.00 15.95 51 VAL A O 1
ATOM 378 N N . ILE A 1 52 ? -6.011 -4.532 6.708 1.00 15.25 52 ILE A N 1
ATOM 379 C CA . ILE A 1 52 ? -4.807 -4.097 5.990 1.00 16.25 52 ILE A CA 1
ATOM 380 C C . ILE A 1 52 ? -4.128 -5.332 5.400 1.00 15.45 52 ILE A C 1
ATOM 381 O O . ILE A 1 52 ? -3.745 -6.243 6.143 1.00 13.00 52 ILE A O 1
ATOM 386 N N . VAL A 1 53 ? -3.931 -5.348 4.080 1.00 10.59 53 VAL A N 1
ATOM 387 C CA . VAL A 1 53 ? -3.564 -6.575 3.362 1.00 16.38 53 VAL A CA 1
ATOM 388 C C . VAL A 1 53 ? -2.292 -6.358 2.541 1.00 14.67 53 VAL A C 1
ATOM 389 O O . VAL A 1 53 ? -2.301 -5.621 1.544 1.00 14.03 53 VAL A O 1
ATOM 393 N N . GLY A 1 54 ? -1.221 -7.057 2.909 1.00 14.18 54 GLY A N 1
ATOM 394 C CA . GLY A 1 54 ? -0.043 -7.083 2.064 1.00 12.32 54 GLY A CA 1
ATOM 395 C C . GLY A 1 54 ? -0.326 -7.805 0.755 1.00 11.21 54 GLY A C 1
ATOM 396 O O . GLY A 1 54 ? -0.924 -8.886 0.744 1.00 13.22 54 GLY A O 1
ATOM 397 N N . ASN A 1 55 ? 0.099 -7.203 -0.358 1.00 15.60 55 ASN A N 1
ATOM 398 C CA . ASN A 1 55 ? -0.077 -7.811 -1.678 1.00 14.79 55 ASN A CA 1
ATOM 399 C C . ASN A 1 55 ? 0.799 -7.106 -2.704 1.00 19.80 55 ASN A C 1
ATOM 400 O O . ASN A 1 55 ? 0.742 -5.875 -2.840 1.00 14.17 55 ASN A O 1
ATOM 405 N N . VAL A 1 56 ? 1.616 -7.883 -3.416 1.00 15.55 56 VAL A N 1
ATOM 406 C CA . VAL A 1 56 ? 2.606 -7.353 -4.349 1.00 16.78 56 VAL A CA 1
ATOM 407 C C . VAL A 1 56 ? 2.100 -7.363 -5.785 1.00 16.25 56 VAL A C 1
ATOM 408 O O . VAL A 1 56 ? 2.198 -6.359 -6.496 1.00 12.80 56 VAL A O 1
ATOM 412 N N . LEU A 1 57 ? 1.594 -8.504 -6.246 1.00 14.96 57 LEU A N 1
ATOM 413 C CA . LEU A 1 57 ? 1.278 -8.693 -7.661 1.00 14.13 57 LEU A CA 1
ATOM 414 C C . LEU A 1 57 ? -0.217 -8.430 -7.870 1.00 17.43 57 LEU A C 1
ATOM 415 O O . LEU A 1 57 ? -1.054 -9.339 -7.914 1.00 18.12 57 LEU A O 1
ATOM 420 N N . SER A 1 58 ? -0.548 -7.147 -8.015 1.00 15.23 58 SER A N 1
ATOM 421 C CA . SER A 1 58 ? -1.936 -6.692 -8.011 1.00 16.10 58 SER A CA 1
ATOM 422 C C . SER A 1 58 ? -2.532 -6.534 -9.406 1.00 17.66 58 SER A C 1
ATOM 423 O O . SER A 1 58 ? -3.738 -6.285 -9.519 1.00 18.46 58 SER A O 1
ATOM 426 N N . ALA A 1 59 ? -1.730 -6.664 -10.463 1.00 20.22 59 ALA A N 1
ATOM 427 C CA . ALA A 1 59 ? -2.256 -6.526 -11.816 1.00 17.58 59 ALA A CA 1
ATOM 428 C C . ALA A 1 59 ? -3.311 -7.582 -12.101 1.00 19.51 59 ALA A C 1
ATOM 429 O O . ALA A 1 59 ? -3.173 -8.737 -11.696 1.00 16.03 59 ALA A O 1
ATOM 431 N N . GLY A 1 60 ? -4.362 -7.179 -12.817 1.00 21.01 60 GLY A N 1
ATOM 432 C CA . GLY A 1 60 ? -5.342 -8.120 -13.327 1.00 17.47 60 GLY A CA 1
ATOM 433 C C . GLY A 1 60 ? -6.352 -8.602 -12.318 1.00 22.70 60 GLY A C 1
ATOM 434 O O . GLY A 1 60 ? -6.983 -9.638 -12.538 1.00 18.25 60 GLY A O 1
ATOM 435 N N . GLN A 1 61 ? -6.519 -7.944 -11.178 1.00 22.68 61 GLN A N 1
ATOM 436 C CA . GLN A 1 61 ? -7.467 -8.463 -10.160 1.00 19.36 61 GLN A CA 1
ATOM 437 C C . GLN A 1 61 ? -8.721 -7.596 -10.010 1.00 18.97 61 GLN A C 1
ATOM 438 O O . GLN A 1 61 ? -9.527 -7.853 -9.144 1.00 15.68 61 GLN A O 1
ATOM 444 N N . ALA A 1 62 ? -8.707 -6.474 -10.709 1.00 30.00 62 ALA A N 1
ATOM 445 C CA . ALA A 1 62 ? -9.653 -5.357 -10.538 1.00 30.00 62 ALA A CA 1
ATOM 446 C C . ALA A 1 62 ? -9.356 -4.614 -9.216 1.00 30.00 62 ALA A C 1
ATOM 447 O O . ALA A 1 62 ? -8.372 -4.879 -8.540 1.00 30.00 62 ALA A O 1
ATOM 449 N N . GLN A 1 63 ? -10.129 -3.590 -8.947 1.00 18.63 63 GLN A N 1
ATOM 450 C CA . GLN A 1 63 ? -9.839 -2.703 -7.807 1.00 18.04 63 GLN A CA 1
ATOM 451 C C . GLN A 1 63 ? -9.599 -3.426 -6.465 1.00 14.04 63 GLN A C 1
ATOM 452 O O . GLN A 1 63 ? -10.345 -4.214 -6.093 1.00 12.18 63 GLN A O 1
ATOM 458 N N . GLY A 1 64 ? -8.472 -3.105 -5.845 1.00 30.00 64 GLY A N 1
ATOM 459 C CA . GLY A 1 64 ? -8.062 -3.397 -4.457 1.00 30.00 64 GLY A CA 1
ATOM 460 C C . GLY A 1 64 ? -8.236 -4.795 -3.895 1.00 30.00 64 GLY A C 1
ATOM 461 O O . GLY A 1 64 ? -9.312 -5.092 -3.311 1.00 30.00 64 GLY A O 1
ATOM 462 N N . VAL A 1 65 ? -7.158 -5.564 -3.962 1.00 14.51 65 VAL A N 1
ATOM 463 C CA . VAL A 1 65 ? -7.132 -6.939 -3.430 1.00 13.72 65 VAL A CA 1
ATOM 464 C C . VAL A 1 65 ? -7.460 -6.886 -1.932 1.00 14.62 65 VAL A C 1
ATOM 465 O O . VAL A 1 65 ? -8.126 -7.753 -1.465 1.00 15.15 65 VAL A O 1
ATOM 469 N N . GLY A 1 66 ? -6.973 -5.872 -1.237 1.00 11.29 66 GLY A N 1
ATOM 470 C CA . GLY A 1 66 ? -7.246 -5.804 0.198 1.00 17.00 66 GLY A CA 1
ATOM 471 C C . GLY A 1 66 ? -8.727 -5.690 0.511 1.00 15.72 66 GLY A C 1
ATOM 472 O O . GLY A 1 66 ? -9.239 -6.372 1.403 1.00 14.15 66 GLY A O 1
ATOM 473 N N . ARG A 1 67 ? -9.434 -4.826 -0.220 1.00 14.03 67 ARG A N 1
ATOM 474 C CA . ARG A 1 67 ? -10.880 -4.720 -0.064 1.00 16.35 67 ARG A CA 1
ATOM 475 C C . ARG A 1 67 ? -11.592 -5.992 -0.523 1.00 18.88 67 ARG A C 1
ATOM 476 O O . ARG A 1 67 ? -12.602 -6.375 0.074 1.00 15.73 67 ARG A O 1
ATOM 484 N N . GLN A 1 68 ? -11.082 -6.683 -1.552 1.00 16.13 68 GLN A N 1
ATOM 485 C CA . GLN A 1 68 ? -11.716 -7.948 -1.935 1.00 15.31 68 GLN A CA 1
ATOM 486 C C . GLN A 1 68 ? -11.597 -8.981 -0.824 1.00 17.62 68 GLN A C 1
ATOM 487 O O . GLN A 1 68 ? -12.532 -9.760 -0.590 1.00 19.30 68 GLN A O 1
ATOM 493 N N . VAL A 1 69 ? -10.458 -9.003 -0.125 1.00 16.60 69 VAL A N 1
ATOM 494 C CA . VAL A 1 69 ? -10.282 -9.919 1.006 1.00 17.48 69 VAL A CA 1
ATOM 495 C C . VAL A 1 69 ? -11.363 -9.681 2.055 1.00 17.16 69 VAL A C 1
ATOM 496 O O . VAL A 1 69 ? -12.009 -10.619 2.544 1.00 14.22 69 VAL A O 1
ATOM 500 N N . ALA A 1 70 ? -11.576 -8.414 2.418 1.00 19.04 70 ALA A N 1
ATOM 501 C CA . ALA A 1 70 ? -12.554 -8.085 3.451 1.00 19.58 70 ALA A CA 1
ATOM 502 C C . ALA A 1 70 ? -13.981 -8.385 2.991 1.00 18.87 70 ALA A C 1
ATOM 503 O O . ALA A 1 70 ? -14.743 -9.056 3.702 1.00 20.10 70 ALA A O 1
ATOM 505 N N . ILE A 1 71 ? -14.352 -7.911 1.793 1.00 19.89 71 ILE A N 1
ATOM 506 C CA . ILE A 1 71 ? -15.724 -8.066 1.303 1.00 17.62 71 ILE A CA 1
ATOM 507 C C . ILE A 1 71 ? -16.086 -9.539 1.163 1.00 21.22 71 ILE A C 1
ATOM 508 O O . ILE A 1 71 ? -17.162 -9.981 1.586 1.00 17.63 71 ILE A O 1
ATOM 513 N N . ARG A 1 72 ? -15.199 -10.324 0.554 1.00 20.98 72 ARG A N 1
ATOM 514 C CA . ARG A 1 72 ? -15.534 -11.727 0.335 1.00 16.69 72 ARG A CA 1
ATOM 515 C C . ARG A 1 72 ? -15.460 -12.562 1.610 1.00 20.65 72 ARG A C 1
ATOM 516 O O . ARG A 1 72 ? -15.930 -13.707 1.617 1.00 22.35 72 ARG A O 1
ATOM 524 N N . ALA A 1 73 ? -14.912 -12.018 2.691 1.00 16.88 73 ALA A N 1
ATOM 525 C CA . ALA A 1 73 ? -14.916 -12.702 3.974 1.00 22.38 73 ALA A CA 1
ATOM 526 C C . ALA A 1 73 ? -16.164 -12.397 4.789 1.00 24.21 73 ALA A C 1
ATOM 527 O O . ALA A 1 73 ? -16.351 -12.992 5.860 1.00 18.85 73 ALA A O 1
ATOM 529 N N . GLY A 1 74 ? -17.019 -11.496 4.311 1.00 21.00 74 GLY A N 1
ATOM 530 C CA . GLY A 1 74 ? -18.209 -11.136 5.054 1.00 24.83 74 GLY A CA 1
ATOM 531 C C . GLY A 1 74 ? -18.051 -9.937 5.954 1.00 21.44 74 GLY A C 1
ATOM 532 O O . GLY A 1 74 ? -18.850 -9.759 6.878 1.00 21.14 74 GLY A O 1
ATOM 533 N N . ILE A 1 75 ? -17.041 -9.109 5.726 1.00 21.82 75 ILE A N 1
ATOM 534 C CA . ILE A 1 75 ? -16.874 -7.898 6.521 1.00 24.17 75 ILE A CA 1
ATOM 535 C C . ILE A 1 75 ? -17.696 -6.792 5.861 1.00 22.00 75 ILE A C 1
ATOM 536 O O . ILE A 1 75 ? -17.591 -6.587 4.639 1.00 18.80 75 ILE A O 1
ATOM 541 N N . PRO A 1 76 ? -18.535 -6.076 6.611 1.00 19.89 76 PRO A N 1
ATOM 542 C CA . PRO A 1 76 ? -19.483 -5.145 5.980 1.00 16.69 76 PRO A CA 1
ATOM 543 C C . PRO A 1 76 ? -18.792 -3.962 5.309 1.00 23.50 76 PRO A C 1
ATOM 544 O O . PRO A 1 76 ? -17.649 -3.600 5.617 1.00 17.96 76 PRO A O 1
ATOM 548 N N . TYR A 1 77 ? -19.534 -3.356 4.370 1.00 21.43 77 TYR A N 1
ATOM 549 C CA . TYR A 1 77 ? -19.007 -2.289 3.517 1.00 21.15 77 TYR A CA 1
ATOM 550 C C . TYR A 1 77 ? -18.428 -1.130 4.315 1.00 17.20 77 TYR A C 1
ATOM 551 O O . TYR A 1 77 ? -17.556 -0.410 3.812 1.00 20.77 77 TYR A O 1
ATOM 560 N N . GLU A 1 78 ? -18.913 -0.915 5.540 1.00 19.04 78 GLU A N 1
ATOM 561 C CA . GLU A 1 78 ? -18.512 0.246 6.327 1.00 17.18 78 GLU A CA 1
ATOM 562 C C . GLU A 1 78 ? -17.098 0.125 6.873 1.00 21.69 78 GLU A C 1
ATOM 563 O O . GLU A 1 78 ? -16.545 1.129 7.332 1.00 22.96 78 GLU A O 1
ATOM 569 N N . VAL A 1 79 ? -16.513 -1.069 6.837 1.00 19.46 79 VAL A N 1
ATOM 570 C CA . VAL A 1 79 ? -15.166 -1.308 7.356 1.00 17.98 79 VAL A CA 1
ATOM 571 C C . VAL A 1 79 ? -14.190 -1.121 6.203 1.00 14.73 79 VAL A C 1
ATOM 572 O O . VAL A 1 79 ? -14.200 -1.928 5.256 1.00 14.82 79 VAL A O 1
ATOM 576 N N . PRO A 1 80 ? -13.348 -0.094 6.217 1.00 14.78 80 PRO A N 1
ATOM 577 C CA . PRO A 1 80 ? -12.407 0.083 5.109 1.00 15.77 80 PRO A CA 1
ATOM 578 C C . PRO A 1 80 ? -11.363 -1.030 5.106 1.00 16.99 80 PRO A C 1
ATOM 579 O O . PRO A 1 80 ? -11.077 -1.661 6.133 1.00 14.91 80 PRO A O 1
ATOM 583 N N . ALA A 1 81 ? -10.817 -1.283 3.918 1.00 14.85 81 ALA A N 1
ATOM 584 C CA . ALA A 1 81 ? -9.855 -2.351 3.680 1.00 20.04 81 ALA A CA 1
ATOM 585 C C . ALA A 1 81 ? -9.016 -1.967 2.469 1.00 15.94 81 ALA A C 1
ATOM 586 O O . ALA A 1 81 ? -9.554 -1.451 1.486 1.00 15.49 81 ALA A O 1
ATOM 588 N N . TYR A 1 82 ? -7.709 -2.216 2.538 1.00 15.15 82 TYR A N 1
ATOM 589 C CA . TYR A 1 82 ? -6.802 -1.764 1.492 1.00 13.76 82 TYR A CA 1
ATOM 590 C C . TYR A 1 82 ? -5.519 -2.589 1.550 1.00 16.15 82 TYR A C 1
ATOM 591 O O . TYR A 1 82 ? -5.341 -3.443 2.426 1.00 15.82 82 TYR A O 1
ATOM 600 N N . SER A 1 83 ? -4.617 -2.322 0.598 1.00 15.87 83 SER A N 1
ATOM 601 C CA . SER A 1 83 ? -3.433 -3.143 0.402 1.00 13.74 83 SER A CA 1
ATOM 602 C C . SER A 1 83 ? -2.167 -2.302 0.546 1.00 13.27 83 SER A C 1
ATOM 603 O O . SER A 1 83 ? -2.181 -1.081 0.397 1.00 17.10 83 SER A O 1
ATOM 606 N N . VAL A 1 84 ? -1.066 -2.976 0.879 1.00 10.21 84 VAL A N 1
ATOM 607 C CA . VAL A 1 84 ? 0.231 -2.328 1.025 1.00 11.73 84 VAL A CA 1
ATOM 608 C C . VAL A 1 84 ? 1.258 -3.206 0.327 1.00 17.83 84 VAL A C 1
ATOM 609 O O . VAL A 1 84 ? 1.138 -4.435 0.295 1.00 13.20 84 VAL A O 1
ATOM 613 N N . ASN A 1 85 ? 2.257 -2.521 -0.219 1.00 14.75 85 ASN A N 1
ATOM 614 C CA . ASN A 1 85 ? 3.297 -3.224 -0.981 1.00 16.78 85 ASN A CA 1
ATOM 615 C C . ASN A 1 85 ? 4.682 -2.722 -0.590 1.00 18.65 85 ASN A C 1
ATOM 616 O O . ASN A 1 85 ? 5.016 -1.653 -0.996 1.00 16.16 85 ASN A O 1
ATOM 621 N N . ILE A 1 86 ? 5.390 -3.529 0.193 1.00 12.29 86 ILE A N 1
ATOM 622 C CA . ILE A 1 86 ? 6.812 -3.355 0.589 1.00 14.16 86 ILE A CA 1
ATOM 623 C C . ILE A 1 86 ? 7.463 -4.707 0.255 1.00 15.62 86 ILE A C 1
ATOM 624 O O . ILE A 1 86 ? 8.109 -5.266 1.042 1.00 11.47 86 ILE A O 1
ATOM 629 N N . ILE A 1 87 ? 7.179 -5.140 -0.958 1.00 30.00 87 ILE A N 1
ATOM 630 C CA . ILE A 1 87 ? 7.578 -6.445 -1.537 1.00 30.00 87 ILE A CA 1
ATOM 631 C C . ILE A 1 87 ? 7.437 -7.560 -0.486 1.00 30.00 87 ILE A C 1
ATOM 632 O O . ILE A 1 87 ? 6.336 -7.753 0.015 1.00 30.00 87 ILE A O 1
ATOM 637 N N . CYS A 1 88 ? 8.526 -8.228 -0.170 1.00 14.27 88 CYS A N 1
ATOM 638 C CA . CYS A 1 88 ? 8.526 -9.403 0.736 1.00 11.97 88 CYS A CA 1
ATOM 639 C C . CYS A 1 88 ? 8.057 -9.066 2.169 1.00 14.24 88 CYS A C 1
ATOM 640 O O . CYS A 1 88 ? 7.653 -9.954 2.837 1.00 13.54 88 CYS A O 1
ATOM 643 N N . GLY A 1 89 ? 8.191 -7.828 2.628 1.00 12.35 89 GLY A N 1
ATOM 644 C CA . GLY A 1 89 ? 7.762 -7.505 3.980 1.00 16.12 89 GLY A CA 1
ATOM 645 C C . GLY A 1 89 ? 6.293 -7.159 4.095 1.00 14.54 89 GLY A C 1
ATOM 646 O O . GLY A 1 89 ? 5.823 -6.842 5.195 1.00 12.95 89 GLY A O 1
ATOM 647 N N . SER A 1 90 ? 5.540 -7.258 2.993 1.00 12.55 90 SER A N 1
ATOM 648 C CA . SER A 1 90 ? 4.189 -6.696 2.946 1.00 14.39 90 SER A CA 1
ATOM 649 C C . SER A 1 90 ? 3.269 -7.326 3.983 1.00 12.75 90 SER A C 1
ATOM 650 O O . SER A 1 90 ? 2.447 -6.631 4.589 1.00 12.87 90 SER A O 1
ATOM 653 N N . GLY A 1 91 ? 3.376 -8.638 4.189 1.00 12.45 91 GLY A N 1
ATOM 654 C CA . GLY A 1 91 ? 2.542 -9.306 5.179 1.00 13.03 91 GLY A CA 1
ATOM 655 C C . GLY A 1 91 ? 2.910 -8.993 6.623 1.00 14.73 91 GLY A C 1
ATOM 656 O O . GLY A 1 91 ? 2.103 -9.234 7.523 1.00 12.11 91 GLY A O 1
ATOM 657 N N . MET A 1 92 ? 4.107 -8.469 6.868 1.00 14.01 92 MET A N 1
ATOM 658 C CA . MET A 1 92 ? 4.463 -8.013 8.210 1.00 16.06 92 MET A CA 1
ATOM 659 C C . MET A 1 92 ? 4.221 -6.516 8.376 1.00 14.72 92 MET A C 1
ATOM 660 O O . MET A 1 92 ? 3.774 -6.071 9.441 1.00 11.90 92 MET A O 1
ATOM 665 N N . LYS A 1 93 ? 4.490 -5.726 7.332 1.00 14.18 93 LYS A N 1
ATOM 666 C CA . LYS A 1 93 ? 4.284 -4.285 7.426 1.00 15.36 93 LYS A CA 1
ATOM 667 C C . LYS A 1 93 ? 2.819 -3.946 7.688 1.00 12.16 93 LYS A C 1
ATOM 668 O O . LYS A 1 93 ? 2.524 -2.983 8.408 1.00 14.83 93 LYS A O 1
ATOM 674 N N . SER A 1 94 ? 1.884 -4.720 7.121 1.00 14.34 94 SER A N 1
ATOM 675 C CA . SER A 1 94 ? 0.472 -4.511 7.456 1.00 12.87 94 SER A CA 1
ATOM 676 C C . SER A 1 94 ? 0.229 -4.613 8.961 1.00 15.55 94 SER A C 1
ATOM 677 O O . SER A 1 94 ? -0.486 -3.782 9.539 1.00 13.12 94 SER A O 1
ATOM 680 N N . VAL A 1 95 ? 0.845 -5.602 9.610 1.00 12.81 95 VAL A N 1
ATOM 681 C CA . VAL A 1 95 ? 0.742 -5.738 11.064 1.00 11.07 95 VAL A CA 1
ATOM 682 C C . VAL A 1 95 ? 1.391 -4.551 11.763 1.00 13.43 95 VAL A C 1
ATOM 683 O O . VAL A 1 95 ? 0.860 -4.024 12.751 1.00 14.09 95 VAL A O 1
ATOM 687 N N . ILE A 1 96 ? 2.546 -4.106 11.256 1.00 14.17 96 ILE A N 1
ATOM 688 C CA . ILE A 1 96 ? 3.277 -2.995 11.870 1.00 14.55 96 ILE A CA 1
ATOM 689 C C . ILE A 1 96 ? 2.438 -1.715 11.827 1.00 19.03 96 ILE A C 1
ATOM 690 O O . ILE A 1 96 ? 2.360 -0.972 12.817 1.00 16.31 96 ILE A O 1
ATOM 695 N N . THR A 1 97 ? 1.769 -1.456 10.693 1.00 16.98 97 THR A N 1
ATOM 696 C CA . THR A 1 97 ? 0.825 -0.337 10.592 1.00 16.58 97 THR A CA 1
ATOM 697 C C . THR A 1 97 ? -0.364 -0.500 11.538 1.00 18.33 97 THR A C 1
ATOM 698 O O . THR A 1 97 ? -0.774 0.465 12.201 1.00 20.10 97 THR A O 1
ATOM 702 N N . ALA A 1 98 ? -0.937 -1.707 11.620 1.00 16.35 98 ALA A N 1
ATOM 703 C CA . ALA A 1 98 ? -1.983 -1.953 12.616 1.00 16.56 98 ALA A CA 1
ATOM 704 C C . ALA A 1 98 ? -1.492 -1.627 14.020 1.00 18.61 98 ALA A C 1
ATOM 705 O O . ALA A 1 98 ? -2.232 -1.051 14.830 1.00 13.90 98 ALA A O 1
ATOM 707 N N . PHE A 1 99 ? -0.247 -2.004 14.330 1.00 17.08 99 PHE A N 1
ATOM 708 C CA . PHE A 1 99 ? 0.333 -1.698 15.637 1.00 17.05 99 PHE A CA 1
ATOM 709 C C . PHE A 1 99 ? 0.375 -0.196 15.874 1.00 18.16 99 PHE A C 1
ATOM 710 O O . PHE A 1 99 ? 0.046 0.282 16.970 1.00 17.83 99 PHE A O 1
ATOM 718 N N . SER A 1 100 ? 0.794 0.559 14.853 1.00 14.67 100 SER A N 1
ATOM 719 C CA . SER A 1 100 ? 0.752 2.017 14.901 1.00 20.70 100 SER A CA 1
ATOM 720 C C . SER A 1 100 ? -0.652 2.529 15.183 1.00 18.31 100 SER A C 1
ATOM 721 O O . SER A 1 100 ? -0.853 3.357 16.081 1.00 17.89 100 SER A O 1
ATOM 724 N N . ASN A 1 101 ? -1.631 2.066 14.405 1.00 16.96 101 ASN A N 1
ATOM 725 C CA . ASN A 1 101 ? -2.989 2.582 14.538 1.00 16.10 101 ASN A CA 1
ATOM 726 C C . ASN A 1 101 ? -3.534 2.345 15.936 1.00 19.87 101 ASN A C 1
ATOM 727 O O . ASN A 1 101 ? -4.220 3.208 16.495 1.00 21.08 101 ASN A O 1
ATOM 732 N N . ILE A 1 102 ? -3.250 1.181 16.515 1.00 17.13 102 ILE A N 1
ATOM 733 C CA . ILE A 1 102 ? -3.762 0.888 17.849 1.00 23.88 102 ILE A CA 1
ATOM 734 C C . ILE A 1 102 ? -3.045 1.739 18.892 1.00 21.90 102 ILE A C 1
ATOM 735 O O . ILE A 1 102 ? -3.684 2.396 19.730 1.00 22.27 102 ILE A O 1
ATOM 740 N N . LYS A 1 103 ? -1.708 1.774 18.830 1.00 23.60 103 LYS A N 1
ATOM 741 C CA . LYS A 1 103 ? -0.935 2.641 19.714 1.00 21.62 103 LYS A CA 1
ATOM 742 C C . LYS A 1 103 ? -1.440 4.080 19.677 1.00 25.61 103 LYS A C 1
ATOM 743 O O . LYS A 1 103 ? -1.571 4.730 20.721 1.00 25.37 103 LYS A O 1
ATOM 749 N N . ALA A 1 104 ? -1.714 4.600 18.484 1.00 20.20 104 ALA A N 1
ATOM 750 C CA . ALA A 1 104 ? -2.080 6.001 18.333 1.00 23.62 104 ALA A CA 1
ATOM 751 C C . ALA A 1 104 ? -3.524 6.280 18.703 1.00 30.37 104 ALA A C 1
ATOM 752 O O . ALA A 1 104 ? -3.950 7.438 18.611 1.00 33.64 104 ALA A O 1
ATOM 754 N N . GLY A 1 105 ? -4.278 5.254 19.102 1.00 25.85 105 GLY A N 1
ATOM 755 C CA . GLY A 1 105 ? -5.697 5.401 19.351 1.00 26.23 105 GLY A CA 1
ATOM 756 C C . GLY A 1 105 ? -6.552 5.599 18.120 1.00 28.62 105 GLY A C 1
ATOM 757 O O . GLY A 1 105 ? -7.701 6.035 18.243 1.00 31.18 105 GLY A O 1
ATOM 758 N N . GLU A 1 106 ? -6.036 5.288 16.931 1.00 27.07 106 GLU A N 1
ATOM 759 C CA . GLU A 1 106 ? -6.806 5.438 15.705 1.00 21.69 106 GLU A CA 1
ATOM 760 C C . GLU A 1 106 ? -7.636 4.212 15.372 1.00 23.00 106 GLU A C 1
ATOM 761 O O . GLU A 1 106 ? -8.399 4.250 14.402 1.00 20.73 106 GLU A O 1
ATOM 767 N N . ALA A 1 107 ? -7.495 3.131 16.135 1.00 22.45 107 ALA A N 1
ATOM 768 C CA . ALA A 1 107 ? -8.207 1.890 15.873 1.00 16.89 107 ALA A CA 1
ATOM 769 C C . ALA A 1 107 ? -8.154 1.040 17.130 1.00 18.69 107 ALA A C 1
ATOM 770 O O . ALA A 1 107 ? -7.259 1.195 17.966 1.00 20.96 107 ALA A O 1
ATOM 772 N N . ASP A 1 108 ? -9.117 0.125 17.251 1.00 15.56 108 ASP A N 1
ATOM 773 C CA . ASP A 1 108 ? -9.122 -0.814 18.364 1.00 19.72 108 ASP A CA 1
ATOM 774 C C . ASP A 1 108 ? -9.089 -2.272 17.957 1.00 21.75 108 ASP A C 1
ATOM 775 O O . ASP A 1 108 ? -8.705 -3.109 18.779 1.00 20.46 108 ASP A O 1
ATOM 780 N N . LEU A 1 109 ? -9.465 -2.603 16.728 1.00 16.07 109 LEU A N 1
ATOM 781 C CA . LEU A 1 109 ? -9.493 -3.992 16.304 1.00 17.22 109 LEU A CA 1
ATOM 782 C C . LEU A 1 109 ? -9.158 -4.012 14.825 1.00 17.15 109 LEU A C 1
ATOM 783 O O . LEU A 1 109 ? -9.835 -3.352 14.038 1.00 19.32 109 LEU A O 1
ATOM 788 N N . VAL A 1 110 ? -8.105 -4.728 14.443 1.00 18.04 110 VAL A N 1
ATOM 789 C CA . VAL A 1 110 ? -7.621 -4.700 13.065 1.00 18.49 110 VAL A CA 1
ATOM 790 C C . VAL A 1 110 ? -7.302 -6.117 12.619 1.00 18.13 110 VAL A C 1
ATOM 791 O O . VAL A 1 110 ? -6.774 -6.920 13.398 1.00 17.13 110 VAL A O 1
ATOM 795 N N . ILE A 1 111 ? -7.616 -6.422 11.363 1.00 16.54 111 ILE A N 1
ATOM 796 C CA . ILE A 1 111 ? -7.129 -7.624 10.697 1.00 18.07 111 ILE A CA 1
ATOM 797 C C . ILE A 1 111 ? -6.010 -7.200 9.771 1.00 17.89 111 ILE A C 1
ATOM 798 O O . ILE A 1 111 ? -6.217 -6.365 8.880 1.00 15.67 111 ILE A O 1
ATOM 803 N N . ALA A 1 112 ? -4.815 -7.745 9.990 1.00 15.63 112 ALA A N 1
ATOM 804 C CA . ALA A 1 112 ? -3.660 -7.393 9.175 1.00 16.67 112 ALA A CA 1
ATOM 805 C C . ALA A 1 112 ? -2.940 -8.663 8.736 1.00 17.57 112 ALA A C 1
ATOM 806 O O . ALA A 1 112 ? -2.680 -9.556 9.547 1.00 16.64 112 ALA A O 1
ATOM 808 N N . GLY A 1 113 ? -2.622 -8.734 7.453 1.00 18.05 113 GLY A N 1
ATOM 809 C CA . GLY A 1 113 ? -1.971 -9.903 6.910 1.00 15.70 113 GLY A CA 1
ATOM 810 C C . GLY A 1 113 ? -1.500 -9.645 5.501 1.00 18.04 113 GLY A C 1
ATOM 811 O O . GLY A 1 113 ? -1.099 -8.523 5.154 1.00 17.05 113 GLY A O 1
ATOM 812 N N . GLY A 1 114 ? -1.540 -10.685 4.678 1.00 16.64 114 GLY A N 1
ATOM 813 C CA . GLY A 1 114 ? -1.074 -10.574 3.313 1.00 12.82 114 GLY A CA 1
ATOM 814 C C . GLY A 1 114 ? -1.539 -11.766 2.513 1.00 12.19 114 GLY A C 1
ATOM 815 O O . GLY A 1 114 ? -1.985 -12.773 3.068 1.00 14.47 114 GLY A O 1
ATOM 816 N N . THR A 1 115 ? -1.445 -11.629 1.193 1.00 18.44 115 THR A N 1
ATOM 817 C CA . THR A 1 115 ? -1.959 -12.655 0.299 1.00 16.72 115 THR A CA 1
ATOM 818 C C . THR A 1 115 ? -1.233 -12.520 -1.026 1.00 15.68 115 THR A C 1
ATOM 819 O O . THR A 1 115 ? -1.004 -11.408 -1.497 1.00 18.01 115 THR A O 1
ATOM 823 N N . GLU A 1 116 ? -0.830 -13.651 -1.600 1.00 11.26 116 GLU A N 1
ATOM 824 C CA . GLU A 1 116 ? -0.128 -13.600 -2.872 1.00 17.04 116 GLU A CA 1
ATOM 825 C C . GLU A 1 116 ? -0.441 -14.841 -3.683 1.00 17.89 116 GLU A C 1
ATOM 826 O O . GLU A 1 116 ? -0.358 -15.963 -3.166 1.00 15.35 116 GLU A O 1
ATOM 832 N N . SER A 1 117 ? -0.770 -14.644 -4.955 1.00 17.34 117 SER A N 1
ATOM 833 C CA . SER A 1 117 ? -0.894 -15.775 -5.861 1.00 15.76 117 SER A CA 1
ATOM 834 C C . SER A 1 117 ? 0.174 -15.533 -6.911 1.00 17.50 117 SER A C 1
ATOM 835 O O . SER A 1 117 ? -0.059 -14.828 -7.902 1.00 15.15 117 SER A O 1
ATOM 838 N N . MET A 1 118 ? 1.375 -16.078 -6.682 1.00 18.63 118 MET A N 1
ATOM 839 C CA . MET A 1 118 ? 2.366 -15.998 -7.745 1.00 19.42 118 MET A CA 1
ATOM 840 C C . MET A 1 118 ? 1.906 -16.781 -8.978 1.00 18.94 118 MET A C 1
ATOM 841 O O . MET A 1 118 ? 2.197 -16.360 -10.098 1.00 16.25 118 MET A O 1
ATOM 846 N N . SER A 1 119 ? 1.103 -17.843 -8.807 1.00 17.11 119 SER A N 1
ATOM 847 C CA . SER A 1 119 ? 0.619 -18.615 -9.962 1.00 15.91 119 SER A CA 1
ATOM 848 C C . SER A 1 119 ? -0.266 -17.778 -10.883 1.00 20.54 119 SER A C 1
ATOM 849 O O . SER A 1 119 ? -0.241 -17.947 -12.113 1.00 16.22 119 SER A O 1
ATOM 852 N N . GLY A 1 120 ? -1.079 -16.893 -10.308 1.00 15.75 120 GLY A N 1
ATOM 853 C CA . GLY A 1 120 ? -2.050 -16.160 -11.094 1.00 14.62 120 GLY A CA 1
ATOM 854 C C . GLY A 1 120 ? -1.523 -14.911 -11.754 1.00 15.96 120 GLY A C 1
ATOM 855 O O . GLY A 1 120 ? -2.216 -14.353 -12.604 1.00 20.27 120 GLY A O 1
ATOM 856 N N . ALA A 1 121 ? -0.329 -14.454 -11.381 1.00 17.19 121 ALA A N 1
ATOM 857 C CA . ALA A 1 121 ? 0.233 -13.262 -12.000 1.00 16.90 121 ALA A CA 1
ATOM 858 C C . ALA A 1 121 ? 0.416 -13.497 -13.491 1.00 16.74 121 ALA A C 1
ATOM 859 O O . ALA A 1 121 ? 0.880 -14.560 -13.912 1.00 16.18 121 ALA A O 1
ATOM 861 N N . GLY A 1 122 ? 0.047 -12.509 -14.293 1.00 17.19 122 GLY A N 1
ATOM 862 C CA . GLY A 1 122 ? 0.126 -12.635 -15.733 1.00 17.75 122 GLY A CA 1
ATOM 863 C C . GLY A 1 122 ? 1.335 -11.952 -16.346 1.00 17.58 122 GLY A C 1
ATOM 864 O O . GLY A 1 122 ? 2.438 -11.930 -15.777 1.00 17.86 122 GLY A O 1
ATOM 865 N N . PHE A 1 123 ? 1.134 -11.417 -17.548 1.00 14.56 123 PHE A N 1
ATOM 866 C CA . PHE A 1 123 ? 2.203 -10.855 -18.357 1.00 19.67 123 PHE A CA 1
ATOM 867 C C . PHE A 1 123 ? 1.745 -9.507 -18.901 1.00 20.43 123 PHE A C 1
ATOM 868 O O . PHE A 1 123 ? 0.553 -9.299 -19.161 1.00 15.06 123 PHE A O 1
ATOM 876 N N . ILE A 1 124 ? 2.702 -8.588 -19.056 1.00 15.73 124 ILE A N 1
ATOM 877 C CA . ILE A 1 124 ? 2.418 -7.160 -19.195 1.00 20.62 124 ILE A CA 1
ATOM 878 C C . ILE A 1 124 ? 2.899 -6.661 -20.544 1.00 22.96 124 ILE A C 1
ATOM 879 O O . ILE A 1 124 ? 4.109 -6.589 -20.792 1.00 26.75 124 ILE A O 1
ATOM 884 N N . LEU A 1 125 ? 1.963 -6.262 -21.385 1.00 19.80 125 LEU A N 1
ATOM 885 C CA . LEU A 1 125 ? 2.275 -5.451 -22.555 1.00 21.56 125 LEU A CA 1
ATOM 886 C C . LEU A 1 125 ? 2.497 -4.012 -22.104 1.00 23.41 125 LEU A C 1
ATOM 887 O O . LEU A 1 125 ? 1.593 -3.421 -21.501 1.00 22.52 125 LEU A O 1
ATOM 892 N N . PRO A 1 126 ? 3.662 -3.417 -22.360 1.00 27.29 126 PRO A N 1
ATOM 893 C CA . PRO A 1 126 ? 3.974 -2.112 -21.758 1.00 26.87 126 PRO A CA 1
ATOM 894 C C . PRO A 1 126 ? 3.077 -0.993 -22.272 1.00 22.69 126 PRO A C 1
ATOM 895 O O . PRO A 1 126 ? 2.661 -0.972 -23.434 1.00 19.38 126 PRO A O 1
ATOM 899 N N . GLY A 1 127 ? 2.793 -0.040 -21.380 1.00 20.91 127 GLY A N 1
ATOM 900 C CA . GLY A 1 127 ? 1.866 1.032 -21.707 1.00 17.65 127 GLY A CA 1
ATOM 901 C C . GLY A 1 127 ? 2.277 1.897 -22.882 1.00 20.60 127 GLY A C 1
ATOM 902 O O . GLY A 1 127 ? 1.430 2.613 -23.433 1.00 16.47 127 GLY A O 1
ATOM 903 N N . ALA A 1 128 ? 3.558 1.857 -23.280 1.00 22.70 128 ALA A N 1
ATOM 904 C CA . ALA A 1 128 ? 4.038 2.659 -24.405 1.00 21.55 128 ALA A CA 1
ATOM 905 C C . ALA A 1 128 ? 3.327 2.336 -25.716 1.00 22.62 128 ALA A C 1
ATOM 906 O O . ALA A 1 128 ? 3.464 3.103 -26.676 1.00 20.69 128 ALA A O 1
ATOM 908 N N . ILE A 1 129 ? 2.572 1.233 -25.783 1.00 22.70 129 ILE A N 1
ATOM 909 C CA . ILE A 1 129 ? 1.856 0.904 -27.008 1.00 23.25 129 ILE A CA 1
ATOM 910 C C . ILE A 1 129 ? 0.654 1.811 -27.202 1.00 26.90 129 ILE A C 1
ATOM 911 O O . ILE A 1 129 ? 0.135 1.903 -28.322 1.00 24.72 129 ILE A O 1
ATOM 916 N N . ARG A 1 130 ? 0.179 2.470 -26.135 1.00 19.93 130 ARG A N 1
ATOM 917 C CA . ARG A 1 130 ? -0.945 3.395 -26.272 1.00 16.79 130 ARG A CA 1
ATOM 918 C C . ARG A 1 130 ? -0.658 4.447 -27.332 1.00 18.93 130 ARG A C 1
ATOM 919 O O . ARG A 1 130 ? -1.539 4.803 -28.120 1.00 24.85 130 ARG A O 1
ATOM 927 N N . GLY A 1 131 ? 0.579 4.947 -27.373 1.00 21.74 131 GLY A N 1
ATOM 928 C CA . GLY A 1 131 ? 1.000 5.882 -28.395 1.00 22.12 131 GLY A CA 1
ATOM 929 C C . GLY A 1 131 ? 1.389 5.243 -29.706 1.00 24.96 131 GLY A C 1
ATOM 930 O O . GLY A 1 131 ? 1.619 5.959 -30.682 1.00 26.20 131 GLY A O 1
ATOM 931 N N . GLY A 1 132 ? 1.473 3.916 -29.747 1.00 23.28 132 GLY A N 1
ATOM 932 C CA . GLY A 1 132 ? 1.790 3.206 -30.969 1.00 25.11 132 GLY A CA 1
ATOM 933 C C . GLY A 1 132 ? 3.057 2.389 -30.860 1.00 26.25 132 GLY A C 1
ATOM 934 O O . GLY A 1 132 ? 3.959 2.743 -30.101 1.00 21.11 132 GLY A O 1
ATOM 935 N N . HIS A 1 133 ? 3.131 1.337 -31.670 1.00 26.11 133 HIS A N 1
ATOM 936 C CA . HIS A 1 133 ? 4.309 0.446 -31.793 1.00 20.97 133 HIS A CA 1
ATOM 937 C C . HIS A 1 133 ? 4.448 0.130 -33.285 1.00 26.82 133 HIS A C 1
ATOM 938 O O . HIS A 1 133 ? 3.857 -0.805 -33.731 1.00 17.54 133 HIS A O 1
ATOM 945 N N . LYS A 1 134 ? 5.168 1.009 -33.983 1.00 23.96 134 LYS A N 1
ATOM 946 C CA . LYS A 1 134 ? 5.345 0.971 -35.451 1.00 24.15 134 LYS A CA 1
ATOM 947 C C . LYS A 1 134 ? 5.803 -0.399 -35.974 1.00 16.91 134 LYS A C 1
ATOM 948 O O . LYS A 1 134 ? 5.212 -0.828 -36.912 1.00 16.85 134 LYS A O 1
ATOM 950 N N . MET A 1 135 ? 6.819 -1.018 -35.371 1.00 30.00 135 MET A N 1
ATOM 951 C CA . MET A 1 135 ? 7.360 -2.322 -35.855 1.00 30.00 135 MET A CA 1
ATOM 952 C C . MET A 1 135 ? 8.320 -2.923 -34.825 1.00 30.00 135 MET A C 1
ATOM 953 O O . MET A 1 135 ? 8.576 -2.302 -33.850 1.00 30.00 135 MET A O 1
ATOM 958 N N . ALA A 1 136 ? 8.776 -4.114 -35.119 1.00 15.85 136 ALA A N 1
ATOM 959 C CA . ALA A 1 136 ? 9.712 -4.985 -34.386 1.00 22.60 136 ALA A CA 1
ATOM 960 C C . ALA A 1 136 ? 8.991 -5.762 -33.284 1.00 21.02 136 ALA A C 1
ATOM 961 O O . ALA A 1 136 ? 7.848 -5.550 -33.048 1.00 23.33 136 ALA A O 1
ATOM 963 N N . ASP A 1 137 ? 9.728 -6.617 -32.630 1.00 19.97 137 ASP A N 1
ATOM 964 C CA . ASP A 1 137 ? 9.121 -7.528 -31.649 1.00 24.48 137 ASP A CA 1
ATOM 965 C C . ASP A 1 137 ? 8.593 -6.783 -30.425 1.00 18.89 137 ASP A C 1
ATOM 966 O O . ASP A 1 137 ? 9.101 -5.778 -30.081 1.00 16.24 137 ASP A O 1
ATOM 971 N N . LEU A 1 138 ? 7.534 -7.353 -29.873 1.00 23.99 138 LEU A N 1
ATOM 972 C CA . LEU A 1 138 ? 6.825 -6.841 -28.703 1.00 26.26 138 LEU A CA 1
ATOM 973 C C . LEU A 1 138 ? 6.990 -7.832 -27.567 1.00 19.83 138 LEU A C 1
ATOM 974 O O . LEU A 1 138 ? 6.443 -8.935 -27.629 1.00 21.71 138 LEU A O 1
ATOM 979 N N . THR A 1 139 ? 7.684 -7.425 -26.517 1.00 19.49 139 THR A N 1
ATOM 980 C CA . THR A 1 139 ? 7.969 -8.298 -25.387 1.00 20.34 139 THR A CA 1
ATOM 981 C C . THR A 1 139 ? 7.016 -7.973 -24.248 1.00 24.77 139 THR A C 1
ATOM 982 O O . THR A 1 139 ? 6.937 -6.820 -23.807 1.00 24.93 139 THR A O 1
ATOM 986 N N . MET A 1 140 ? 6.279 -8.987 -23.795 1.00 20.80 140 MET A N 1
ATOM 987 C CA . MET A 1 140 ? 5.460 -8.878 -22.601 1.00 25.35 140 MET A CA 1
ATOM 988 C C . MET A 1 140 ? 6.275 -9.360 -21.408 1.00 25.11 140 MET A C 1
ATOM 989 O O . MET A 1 140 ? 6.888 -10.435 -21.458 1.00 21.97 140 MET A O 1
ATOM 994 N N . LYS A 1 141 ? 6.298 -8.554 -20.354 1.00 20.14 141 LYS A N 1
ATOM 995 C CA . LYS A 1 141 ? 7.063 -8.886 -19.161 1.00 21.16 141 LYS A CA 1
ATOM 996 C C . LYS A 1 141 ? 6.277 -9.817 -18.248 1.00 19.38 141 LYS A C 1
ATOM 997 O O . LYS A 1 141 ? 5.062 -9.673 -18.078 1.00 21.90 141 LYS A O 1
ATOM 1003 N N . ASP A 1 142 ? 6.977 -10.780 -17.657 1.00 16.82 142 ASP A N 1
ATOM 1004 C CA . ASP A 1 142 ? 6.371 -11.586 -16.606 1.00 14.56 142 ASP A CA 1
ATOM 1005 C C . ASP A 1 142 ? 6.115 -10.688 -15.394 1.00 17.67 142 ASP A C 1
ATOM 1006 O O . ASP A 1 142 ? 7.057 -10.120 -14.837 1.00 12.15 142 ASP A O 1
ATOM 1011 N N . HIS A 1 143 ? 4.834 -10.526 -15.024 1.00 17.24 143 HIS A N 1
ATOM 1012 C CA . HIS A 1 143 ? 4.461 -9.672 -13.889 1.00 17.96 143 HIS A CA 1
ATOM 1013 C C . HIS A 1 143 ? 5.138 -10.149 -12.609 1.00 17.39 143 HIS A C 1
ATOM 1014 O O . HIS A 1 143 ? 5.676 -9.340 -11.838 1.00 20.98 143 HIS A O 1
ATOM 1021 N N A MET A 1 144 ? 5.150 -11.466 -12.389 0.16 15.06 144 MET A N 1
ATOM 1022 N N B MET A 1 144 ? 5.148 -11.466 -12.377 0.84 14.97 144 MET A N 1
ATOM 1023 C CA A MET A 1 144 ? 5.719 -12.028 -11.170 0.16 16.96 144 MET A CA 1
ATOM 1024 C CA B MET A 1 144 ? 5.729 -12.002 -11.148 0.84 17.09 144 MET A CA 1
ATOM 1025 C C A MET A 1 144 ? 7.220 -11.769 -11.084 0.16 16.55 144 MET A C 1
ATOM 1026 C C B MET A 1 144 ? 7.229 -11.732 -11.087 0.84 16.63 144 MET A C 1
ATOM 1027 O O A MET A 1 144 ? 7.729 -11.333 -10.045 0.16 15.29 144 MET A O 1
ATOM 1028 O O B MET A 1 144 ? 7.743 -11.239 -10.074 0.84 15.26 144 MET A O 1
ATOM 1037 N N . ILE A 1 145 ? 7.946 -12.030 -12.173 1.00 15.24 145 ILE A N 1
ATOM 1038 C CA . ILE A 1 145 ? 9.401 -11.899 -12.150 1.00 14.66 145 ILE A CA 1
ATOM 1039 C C . ILE A 1 145 ? 9.802 -10.434 -12.040 1.00 18.57 145 ILE A C 1
ATOM 1040 O O . ILE A 1 145 ? 10.640 -10.062 -11.206 1.00 15.48 145 ILE A O 1
ATOM 1045 N N . LEU A 1 146 ? 9.199 -9.580 -12.872 1.00 16.49 146 LEU A N 1
ATOM 1046 C CA . LEU A 1 146 ? 9.562 -8.167 -12.881 1.00 18.70 146 LEU A CA 1
ATOM 1047 C C . LEU A 1 146 ? 9.132 -7.470 -11.593 1.00 17.16 146 LEU A C 1
ATOM 1048 O O . LEU A 1 146 ? 9.950 -6.832 -10.912 1.00 15.81 146 LEU A O 1
ATOM 1053 N N . ASP A 1 147 ? 7.849 -7.582 -11.244 1.00 14.88 147 ASP A N 1
ATOM 1054 C CA . ASP A 1 147 ? 7.298 -6.762 -10.176 1.00 15.40 147 ASP A CA 1
ATOM 1055 C C . ASP A 1 147 ? 7.474 -7.362 -8.781 1.00 19.98 147 ASP A C 1
ATOM 1056 O O . ASP A 1 147 ? 7.482 -6.607 -7.798 1.00 14.30 147 ASP A O 1
ATOM 1061 N N . ALA A 1 148 ? 7.689 -8.671 -8.650 1.00 18.48 148 ALA A N 1
ATOM 1062 C CA . ALA A 1 148 ? 8.034 -9.203 -7.335 1.00 16.91 148 ALA A CA 1
ATOM 1063 C C . ALA A 1 148 ? 9.499 -9.583 -7.176 1.00 21.07 148 ALA A C 1
ATOM 1064 O O . ALA A 1 148 ? 10.015 -9.519 -6.057 1.00 17.34 148 ALA A O 1
ATOM 1066 N N . LEU A 1 149 ? 10.201 -9.956 -8.251 1.00 15.42 149 LEU A N 1
ATOM 1067 C CA . LEU A 1 149 ? 11.536 -10.513 -8.089 1.00 15.30 149 LEU A CA 1
ATOM 1068 C C . LEU A 1 149 ? 12.671 -9.702 -8.710 1.00 16.88 149 LEU A C 1
ATOM 1069 O O . LEU A 1 149 ? 13.834 -10.106 -8.569 1.00 15.11 149 LEU A O 1
ATOM 1074 N N . THR A 1 150 ? 12.399 -8.589 -9.387 1.00 11.35 150 THR A N 1
ATOM 1075 C CA . THR A 1 150 ? 13.442 -7.876 -10.123 1.00 13.83 150 THR A CA 1
ATOM 1076 C C . THR A 1 150 ? 13.736 -6.528 -9.477 1.00 15.30 150 THR A C 1
ATOM 1077 O O . THR A 1 150 ? 12.835 -5.695 -9.327 1.00 18.05 150 THR A O 1
ATOM 1081 N N . ASP A 1 151 ? 15.002 -6.308 -9.130 1.00 16.60 151 ASP A N 1
ATOM 1082 C CA . ASP A 1 151 ? 15.411 -5.040 -8.538 1.00 15.20 151 ASP A CA 1
ATOM 1083 C C . ASP A 1 151 ? 15.175 -3.893 -9.510 1.00 14.71 151 ASP A C 1
ATOM 1084 O O . ASP A 1 151 ? 15.438 -4.009 -10.709 1.00 15.03 151 ASP A O 1
ATOM 1089 N N . ALA A 1 152 ? 14.681 -2.773 -8.987 1.00 13.05 152 ALA A N 1
ATOM 1090 C CA . ALA A 1 152 ? 14.312 -1.652 -9.838 1.00 12.25 152 ALA A CA 1
ATOM 1091 C C . ALA A 1 152 ? 15.491 -0.757 -10.206 1.00 19.52 152 ALA A C 1
ATOM 1092 O O . ALA A 1 152 ? 15.341 0.103 -11.082 1.00 18.89 152 ALA A O 1
ATOM 1094 N N . TYR A 1 153 ? 16.649 -0.924 -9.553 1.00 16.29 153 TYR A N 1
ATOM 1095 C CA . TYR A 1 153 ? 17.801 -0.046 -9.737 1.00 21.25 153 TYR A CA 1
ATOM 1096 C C . TYR A 1 153 ? 18.945 -0.720 -10.474 1.00 21.74 153 TYR A C 1
ATOM 1097 O O . TYR A 1 153 ? 19.731 -0.027 -11.132 1.00 19.70 153 TYR A O 1
ATOM 1106 N N . HIS A 1 154 ? 19.023 -2.047 -10.422 1.00 18.70 154 HIS A N 1
ATOM 1107 C CA . HIS A 1 154 ? 20.091 -2.793 -11.069 1.00 19.25 154 HIS A CA 1
ATOM 1108 C C . HIS A 1 154 ? 19.588 -3.814 -12.078 1.00 22.97 154 HIS A C 1
ATOM 1109 O O . HIS A 1 154 ? 20.406 -4.455 -12.748 1.00 22.54 154 HIS A O 1
ATOM 1116 N N . ASN A 1 155 ? 18.274 -3.985 -12.207 1.00 18.08 155 ASN A N 1
ATOM 1117 C CA . ASN A 1 155 ? 17.699 -4.943 -13.143 1.00 23.55 155 ASN A CA 1
ATOM 1118 C C . ASN A 1 155 ? 18.310 -6.334 -12.957 1.00 24.43 155 ASN A C 1
ATOM 1119 O O . ASN A 1 155 ? 18.680 -7.015 -13.914 1.00 25.30 155 ASN A O 1
ATOM 1124 N N . ILE A 1 156 ? 18.420 -6.756 -11.704 1.00 21.58 156 ILE A N 1
ATOM 1125 C CA . ILE A 1 156 ? 18.870 -8.105 -11.395 1.00 20.60 156 ILE A CA 1
ATOM 1126 C C . ILE A 1 156 ? 17.766 -8.830 -10.640 1.00 21.47 156 ILE A C 1
ATOM 1127 O O . ILE A 1 156 ? 16.966 -8.224 -9.915 1.00 22.61 156 ILE A O 1
ATOM 1132 N N . HIS A 1 157 ? 17.725 -10.143 -10.835 1.00 17.97 157 HIS A N 1
ATOM 1133 C CA . HIS A 1 157 ? 16.869 -11.030 -10.059 1.00 15.90 157 HIS A CA 1
ATOM 1134 C C . HIS A 1 157 ? 17.293 -11.005 -8.598 1.00 15.76 157 HIS A C 1
ATOM 1135 O O . HIS A 1 157 ? 18.465 -10.773 -8.274 1.00 17.87 157 HIS A O 1
ATOM 1142 N N . MET A 1 158 ? 16.337 -11.264 -7.706 1.00 12.42 158 MET A N 1
ATOM 1143 C CA . MET A 1 158 ? 16.689 -11.350 -6.292 1.00 13.49 158 MET A CA 1
ATOM 1144 C C . MET A 1 158 ? 17.788 -12.400 -6.071 1.00 19.28 158 MET A C 1
ATOM 1145 O O . MET A 1 158 ? 18.595 -12.265 -5.143 1.00 17.71 158 MET A O 1
ATOM 1150 N N . GLY A 1 159 ? 17.885 -13.404 -6.961 1.00 16.24 159 GLY A N 1
ATOM 1151 C CA . GLY A 1 159 ? 18.926 -14.419 -6.837 1.00 15.83 159 GLY A CA 1
ATOM 1152 C C . GLY A 1 159 ? 20.327 -13.855 -6.949 1.00 16.93 159 GLY A C 1
ATOM 1153 O O . GLY A 1 159 ? 21.250 -14.342 -6.289 1.00 18.52 159 GLY A O 1
ATOM 1154 N N . ILE A 1 160 ? 20.504 -12.813 -7.770 1.00 17.40 160 ILE A N 1
ATOM 1155 C CA . ILE A 1 160 ? 21.808 -12.162 -7.891 1.00 17.23 160 ILE A CA 1
ATOM 1156 C C . ILE A 1 160 ? 22.203 -11.489 -6.576 1.00 16.31 160 ILE A C 1
ATOM 1157 O O . ILE A 1 160 ? 23.375 -11.520 -6.178 1.00 20.04 160 ILE A O 1
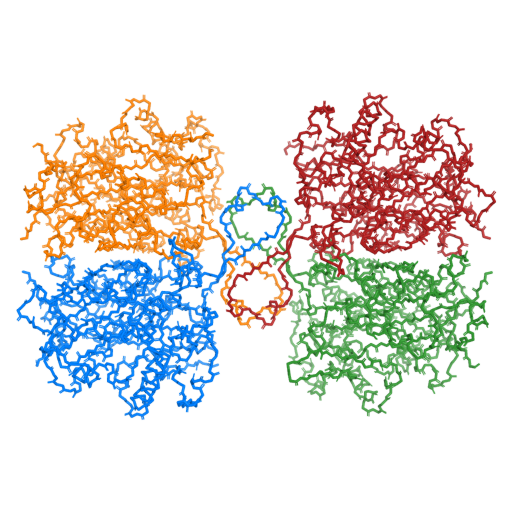ATOM 1162 N N . THR A 1 161 ? 21.243 -10.870 -5.878 1.00 17.96 161 THR A N 1
ATOM 1163 C CA . THR A 1 161 ? 21.564 -10.287 -4.575 1.00 18.83 161 THR A CA 1
ATOM 1164 C C . THR A 1 161 ? 21.961 -11.367 -3.566 1.00 16.90 161 THR A C 1
ATOM 1165 O O . THR A 1 161 ? 22.771 -11.103 -2.673 1.00 18.17 161 THR A O 1
ATOM 1169 N N . ALA A 1 162 ? 21.412 -12.581 -3.693 1.00 14.56 162 ALA A N 1
ATOM 1170 C CA . ALA A 1 162 ? 21.890 -13.688 -2.873 1.00 19.07 162 ALA A CA 1
ATOM 1171 C C . ALA A 1 162 ? 23.336 -14.045 -3.217 1.00 18.07 162 ALA A C 1
ATOM 1172 O O . ALA A 1 162 ? 24.139 -14.323 -2.320 1.00 18.29 162 ALA A O 1
ATOM 1174 N N . GLU A 1 163 ? 23.682 -14.050 -4.510 1.00 14.96 163 GLU A N 1
ATOM 1175 C CA . GLU A 1 163 ? 25.073 -14.279 -4.904 1.00 22.23 163 GLU A CA 1
ATOM 1176 C C . GLU A 1 163 ? 25.986 -13.202 -4.332 1.00 20.80 163 GLU A C 1
ATOM 1177 O O . GLU A 1 163 ? 27.107 -13.493 -3.904 1.00 19.05 163 GLU A O 1
ATOM 1183 N N . ASN A 1 164 ? 25.525 -11.949 -4.324 1.00 20.42 164 ASN A N 1
ATOM 1184 C CA . ASN A 1 164 ? 26.353 -10.872 -3.793 1.00 20.85 164 ASN A CA 1
ATOM 1185 C C . ASN A 1 164 ? 26.647 -11.091 -2.317 1.00 23.91 164 ASN A C 1
ATOM 1186 O O . ASN A 1 164 ? 27.760 -10.826 -1.847 1.00 20.04 164 ASN A O 1
ATOM 1191 N N . ILE A 1 165 ? 25.671 -11.608 -1.574 1.00 21.98 165 ILE A N 1
ATOM 1192 C CA . ILE A 1 165 ? 25.910 -11.871 -0.160 1.00 20.95 165 ILE A CA 1
ATOM 1193 C C . ILE A 1 165 ? 26.878 -13.041 0.021 1.00 21.53 165 ILE A C 1
ATOM 1194 O O . ILE A 1 165 ? 27.779 -12.988 0.868 1.00 20.39 165 ILE A O 1
ATOM 1199 N N . ALA A 1 166 ? 26.720 -14.112 -0.771 1.00 21.57 166 ALA A N 1
ATOM 1200 C CA . ALA A 1 166 ? 27.647 -15.239 -0.669 1.00 22.42 166 ALA A CA 1
ATOM 1201 C C . ALA A 1 166 ? 29.083 -14.791 -0.912 1.00 23.23 166 ALA A C 1
ATOM 1202 O O . ALA A 1 166 ? 29.994 -15.166 -0.163 1.00 26.79 166 ALA A O 1
ATOM 1204 N N . GLU A 1 167 ? 29.299 -13.974 -1.955 1.00 22.14 167 GLU A N 1
ATOM 1205 C CA . GLU A 1 167 ? 30.626 -13.440 -2.262 1.00 18.83 167 GLU A CA 1
ATOM 1206 C C . GLU A 1 167 ? 31.154 -12.559 -1.137 1.00 22.16 167 GLU A C 1
ATOM 1207 O O . GLU A 1 167 ? 32.245 -12.796 -0.612 1.00 25.10 167 GLU A O 1
ATOM 1213 N N . ARG A 1 168 ? 30.400 -11.518 -0.767 1.00 19.71 168 ARG A N 1
ATOM 1214 C CA . ARG A 1 168 ? 30.901 -10.571 0.229 1.00 28.91 168 ARG A CA 1
ATOM 1215 C C . ARG A 1 168 ? 31.151 -11.241 1.579 1.00 25.44 168 ARG A C 1
ATOM 1216 O O . ARG A 1 168 ? 32.115 -10.903 2.275 1.00 26.13 168 ARG A O 1
ATOM 1224 N N . TYR A 1 169 ? 30.307 -12.194 1.971 1.00 22.90 169 TYR A N 1
ATOM 1225 C CA . TYR A 1 169 ? 30.397 -12.765 3.310 1.00 25.80 169 TYR A CA 1
ATOM 1226 C C . TYR A 1 169 ? 31.020 -14.159 3.321 1.00 29.60 169 TYR A C 1
ATOM 1227 O O . TYR A 1 169 ? 31.014 -14.819 4.364 1.00 37.27 169 TYR A O 1
ATOM 1236 N N . GLY A 1 170 ? 31.584 -14.604 2.197 1.00 27.76 170 GLY A N 1
ATOM 1237 C CA . GLY A 1 170 ? 32.303 -15.869 2.140 1.00 24.92 170 GLY A CA 1
ATOM 1238 C C . GLY A 1 170 ? 31.474 -17.099 2.449 1.00 30.99 170 GLY A C 1
ATOM 1239 O O . GLY A 1 170 ? 31.995 -18.059 3.027 1.00 32.19 170 GLY A O 1
ATOM 1240 N N . ILE A 1 171 ? 30.204 -17.115 2.062 1.00 28.77 171 ILE A N 1
ATOM 1241 C CA . ILE A 1 171 ? 29.304 -18.217 2.393 1.00 21.42 171 ILE A CA 1
ATOM 1242 C C . ILE A 1 171 ? 29.359 -19.246 1.268 1.00 23.31 171 ILE A C 1
ATOM 1243 O O . ILE A 1 171 ? 28.952 -18.964 0.136 1.00 22.41 171 ILE A O 1
ATOM 1248 N N . THR A 1 172 ? 29.847 -20.447 1.577 1.00 18.56 172 THR A N 1
ATOM 1249 C CA . THR A 1 172 ? 30.184 -21.394 0.521 1.00 19.70 172 THR A CA 1
ATOM 1250 C C . THR A 1 172 ? 28.948 -22.110 -0.008 1.00 19.74 172 THR A C 1
ATOM 1251 O O . THR A 1 172 ? 27.894 -22.154 0.628 1.00 18.18 172 THR A O 1
ATOM 1255 N N . ARG A 1 173 ? 29.105 -22.696 -1.195 1.00 20.94 173 ARG A N 1
ATOM 1256 C CA . ARG A 1 173 ? 28.057 -23.540 -1.747 1.00 20.46 173 ARG A CA 1
ATOM 1257 C C . ARG A 1 173 ? 27.666 -24.641 -0.767 1.00 23.24 173 ARG A C 1
ATOM 1258 O O . ARG A 1 173 ? 26.474 -24.913 -0.560 1.00 20.31 173 ARG A O 1
ATOM 1266 N N . GLU A 1 174 ? 28.658 -25.261 -0.121 1.00 17.72 174 GLU A N 1
ATOM 1267 C CA . GLU A 1 174 ? 28.374 -26.402 0.745 1.00 19.56 174 GLU A CA 1
ATOM 1268 C C . GLU A 1 174 ? 27.626 -25.961 1.994 1.00 21.19 174 GLU A C 1
ATOM 1269 O O . GLU A 1 174 ? 26.713 -26.656 2.457 1.00 20.38 174 GLU A O 1
ATOM 1275 N N . GLU A 1 175 ? 28.007 -24.807 2.553 1.00 22.03 175 GLU A N 1
ATOM 1276 C CA . GLU A 1 175 ? 27.260 -24.229 3.668 1.00 25.60 175 GLU A CA 1
ATOM 1277 C C . GLU A 1 175 ? 25.820 -23.917 3.269 1.00 21.87 175 GLU A C 1
ATOM 1278 O O . GLU A 1 175 ? 24.884 -24.181 4.037 1.00 17.96 175 GLU A O 1
ATOM 1284 N N . GLN A 1 176 ? 25.614 -23.360 2.071 1.00 19.52 176 GLN A N 1
ATOM 1285 C CA . GLN A 1 176 ? 24.249 -23.076 1.638 1.00 19.37 176 GLN A CA 1
ATOM 1286 C C . GLN A 1 176 ? 23.441 -24.359 1.543 1.00 21.63 176 GLN A C 1
ATOM 1287 O O . GLN A 1 176 ? 22.306 -24.424 2.025 1.00 16.80 176 GLN A O 1
ATOM 1293 N N . ASP A 1 177 ? 24.031 -25.404 0.959 1.00 18.44 177 ASP A N 1
ATOM 1294 C CA . ASP A 1 177 ? 23.307 -26.646 0.746 1.00 16.38 177 ASP A CA 1
ATOM 1295 C C . ASP A 1 177 ? 23.040 -27.372 2.059 1.00 20.39 177 ASP A C 1
ATOM 1296 O O . ASP A 1 177 ? 22.013 -28.055 2.189 1.00 20.45 177 ASP A O 1
ATOM 1301 N N . ALA A 1 178 ? 23.945 -27.233 3.039 1.00 14.46 178 ALA A N 1
ATOM 1302 C CA . ALA A 1 178 ? 23.706 -27.802 4.364 1.00 22.40 178 ALA A CA 1
ATOM 1303 C C . ALA A 1 178 ? 22.543 -27.106 5.065 1.00 21.20 178 ALA A C 1
ATOM 1304 O O . ALA A 1 178 ? 21.676 -27.769 5.657 1.00 14.68 178 ALA A O 1
ATOM 1306 N N . PHE A 1 179 ? 22.514 -25.769 5.008 1.00 18.32 179 PHE A N 1
ATOM 1307 C CA . PHE A 1 179 ? 21.388 -25.004 5.548 1.00 14.65 179 PHE A CA 1
ATOM 1308 C C . PHE A 1 179 ? 20.076 -25.418 4.894 1.00 16.00 179 PHE A C 1
ATOM 1309 O O . PHE A 1 179 ? 19.071 -25.639 5.580 1.00 15.42 179 PHE A O 1
ATOM 1317 N N . ALA A 1 180 ? 20.070 -25.511 3.557 1.00 16.02 180 ALA A N 1
ATOM 1318 C CA . ALA A 1 180 ? 18.868 -25.881 2.815 1.00 13.88 180 ALA A CA 1
ATOM 1319 C C . ALA A 1 180 ? 18.377 -27.271 3.207 1.00 15.60 180 ALA A C 1
ATOM 1320 O O . ALA A 1 180 ? 17.178 -27.474 3.453 1.00 17.02 180 ALA A O 1
ATOM 1322 N N . LEU A 1 181 ? 19.292 -28.249 3.275 1.00 16.69 181 LEU A N 1
ATOM 1323 C CA . LEU A 1 181 ? 18.886 -29.608 3.631 1.00 20.15 181 LEU A CA 1
ATOM 1324 C C . LEU A 1 181 ? 18.254 -29.637 5.017 1.00 17.20 181 LEU A C 1
ATOM 1325 O O . LEU A 1 181 ? 17.200 -30.256 5.217 1.00 19.14 181 LEU A O 1
ATOM 1330 N N . ASP A 1 182 ? 18.865 -28.934 5.974 1.00 16.13 182 ASP A N 1
ATOM 1331 C CA . ASP A 1 182 ? 18.325 -28.874 7.326 1.00 18.40 182 ASP A CA 1
ATOM 1332 C C . ASP A 1 182 ? 16.914 -28.301 7.334 1.00 17.68 182 ASP A C 1
ATOM 1333 O O . ASP A 1 182 ? 16.024 -28.833 8.004 1.00 17.02 182 ASP A O 1
ATOM 1338 N N . SER A 1 183 ? 16.688 -27.226 6.578 1.00 21.91 183 SER A N 1
ATOM 1339 C CA . SER A 1 183 ? 15.351 -26.643 6.503 1.00 16.95 183 SER A CA 1
ATOM 1340 C C . SER A 1 183 ? 14.342 -27.648 5.975 1.00 15.53 183 SER A C 1
ATOM 1341 O O . SER A 1 183 ? 13.215 -27.715 6.471 1.00 14.61 183 SER A O 1
ATOM 1344 N N . GLN A 1 184 ? 14.727 -28.438 4.963 1.00 18.32 184 GLN A N 1
ATOM 1345 C CA . GLN A 1 184 ? 13.821 -29.454 4.431 1.00 19.00 184 GLN A CA 1
ATOM 1346 C C . GLN A 1 184 ? 13.467 -30.480 5.503 1.00 16.29 184 GLN A C 1
ATOM 1347 O O . GLN A 1 184 ? 12.295 -30.844 5.674 1.00 14.85 184 GLN A O 1
ATOM 1353 N N . LEU A 1 185 ? 14.478 -30.961 6.229 1.00 15.28 185 LEU A N 1
ATOM 1354 C CA . LEU A 1 185 ? 14.247 -31.969 7.261 1.00 15.18 185 LEU A CA 1
ATOM 1355 C C . LEU A 1 185 ? 13.323 -31.441 8.351 1.00 13.55 185 LEU A C 1
ATOM 1356 O O . LEU A 1 185 ? 12.363 -32.115 8.739 1.00 13.01 185 LEU A O 1
ATOM 1361 N N . LYS A 1 186 ? 13.591 -30.231 8.860 1.00 15.48 186 LYS A N 1
ATOM 1362 C CA . LYS A 1 186 ? 12.745 -29.692 9.931 1.00 15.48 186 LYS A CA 1
ATOM 1363 C C . LYS A 1 186 ? 11.312 -29.489 9.453 1.00 17.68 186 LYS A C 1
ATOM 1364 O O . LYS A 1 186 ? 10.359 -29.776 10.190 1.00 12.11 186 LYS A O 1
ATOM 1370 N N . ALA A 1 187 ? 11.143 -29.007 8.215 1.00 14.16 187 ALA A N 1
ATOM 1371 C CA . ALA A 1 187 ? 9.807 -28.772 7.669 1.00 15.47 187 ALA A CA 1
ATOM 1372 C C . ALA A 1 187 ? 9.029 -30.074 7.555 1.00 20.24 187 ALA A C 1
ATOM 1373 O O . ALA A 1 187 ? 7.869 -30.159 7.979 1.00 18.60 187 ALA A O 1
ATOM 1375 N N . ILE A 1 188 ? 9.660 -31.102 6.978 1.00 20.05 188 ILE A N 1
ATOM 1376 C CA . ILE A 1 188 ? 9.020 -32.412 6.838 1.00 19.11 188 ILE A CA 1
ATOM 1377 C C . ILE A 1 188 ? 8.610 -32.959 8.202 1.00 16.32 188 ILE A C 1
ATOM 1378 O O . ILE A 1 188 ? 7.480 -33.432 8.393 1.00 16.98 188 ILE A O 1
ATOM 1383 N N . ALA A 1 189 ? 9.530 -32.906 9.166 1.00 18.94 189 ALA A N 1
ATOM 1384 C CA . ALA A 1 189 ? 9.228 -33.301 10.541 1.00 17.86 189 ALA A CA 1
ATOM 1385 C C . ALA A 1 189 ? 8.016 -32.559 11.087 1.00 20.28 189 ALA A C 1
ATOM 1386 O O . ALA A 1 189 ? 7.084 -33.172 11.619 1.00 22.43 189 ALA A O 1
ATOM 1388 N N . ALA A 1 190 ? 8.024 -31.228 10.980 1.00 17.67 190 ALA A N 1
ATOM 1389 C CA . ALA A 1 190 ? 6.917 -30.420 11.488 1.00 20.60 190 ALA A CA 1
ATOM 1390 C C . ALA A 1 190 ? 5.604 -30.792 10.815 1.00 17.38 190 ALA A C 1
ATOM 1391 O O . ALA A 1 190 ? 4.580 -30.985 11.487 1.00 18.25 190 ALA A O 1
ATOM 1393 N N . VAL A 1 191 ? 5.603 -30.855 9.479 1.00 18.68 191 VAL A N 1
ATOM 1394 C CA . VAL A 1 191 ? 4.380 -31.193 8.751 1.00 22.65 191 VAL A CA 1
ATOM 1395 C C . VAL A 1 191 ? 3.846 -32.541 9.222 1.00 23.20 191 VAL A C 1
ATOM 1396 O O . VAL A 1 191 ? 2.668 -32.676 9.574 1.00 17.32 191 VAL A O 1
ATOM 1400 N N . ASP A 1 192 ? 4.718 -33.552 9.256 1.00 16.50 192 ASP A N 1
ATOM 1401 C CA . ASP A 1 192 ? 4.283 -34.928 9.431 1.00 18.01 192 ASP A CA 1
ATOM 1402 C C . ASP A 1 192 ? 3.930 -35.250 10.863 1.00 20.52 192 ASP A C 1
ATOM 1403 O O . ASP A 1 192 ? 3.166 -36.193 11.100 1.00 23.85 192 ASP A O 1
ATOM 1408 N N . SER A 1 193 ? 4.445 -34.490 11.819 1.00 20.65 193 SER A N 1
ATOM 1409 C CA . SER A 1 193 ? 4.030 -34.653 13.203 1.00 19.26 193 SER A CA 1
ATOM 1410 C C . SER A 1 193 ? 2.786 -33.844 13.537 1.00 22.80 193 SER A C 1
ATOM 1411 O O . SER A 1 193 ? 2.371 -33.837 14.696 1.00 18.31 193 SER A O 1
ATOM 1414 N N . GLY A 1 194 ? 2.189 -33.157 12.563 1.00 23.36 194 GLY A N 1
ATOM 1415 C CA . GLY A 1 194 ? 0.997 -32.370 12.826 1.00 15.88 194 GLY A CA 1
ATOM 1416 C C . GLY A 1 194 ? 1.236 -31.063 13.543 1.00 21.11 194 GLY A C 1
ATOM 1417 O O . GLY A 1 194 ? 0.292 -30.497 14.107 1.00 20.09 194 GLY A O 1
ATOM 1418 N N . ARG A 1 195 ? 2.467 -30.541 13.515 1.00 19.47 195 ARG A N 1
ATOM 1419 C CA . ARG A 1 195 ? 2.776 -29.338 14.273 1.00 16.34 195 ARG A CA 1
ATOM 1420 C C . ARG A 1 195 ? 2.137 -28.080 13.686 1.00 18.02 195 ARG A C 1
ATOM 1421 O O . ARG A 1 195 ? 1.913 -27.108 14.422 1.00 14.36 195 ARG A O 1
ATOM 1429 N N . PHE A 1 196 ? 1.828 -28.079 12.390 1.00 16.12 196 PHE A N 1
ATOM 1430 C CA . PHE A 1 196 ? 1.181 -26.948 11.753 1.00 15.30 196 PHE A CA 1
ATOM 1431 C C . PHE A 1 196 ? -0.339 -27.042 11.777 1.00 17.14 196 PHE A C 1
ATOM 1432 O O . PHE A 1 196 ? -0.997 -26.106 11.328 1.00 18.16 196 PHE A O 1
ATOM 1440 N N . LYS A 1 197 ? -0.911 -28.141 12.279 1.00 17.07 197 LYS A N 1
ATOM 1441 C CA . LYS A 1 197 ? -2.364 -28.314 12.238 1.00 21.49 197 LYS A CA 1
ATOM 1442 C C . LYS A 1 197 ? -3.090 -27.139 12.892 1.00 20.56 197 LYS A C 1
ATOM 1443 O O . LYS A 1 197 ? -4.119 -26.676 12.387 1.00 15.54 197 LYS A O 1
ATOM 1449 N N . ASP A 1 198 ? -2.573 -26.647 14.019 1.00 15.53 198 ASP A N 1
ATOM 1450 C CA . ASP A 1 198 ? -3.262 -25.591 14.757 1.00 14.11 198 ASP A CA 1
ATOM 1451 C C . ASP A 1 198 ? -3.345 -24.303 13.949 1.00 17.72 198 ASP A C 1
ATOM 1452 O O . ASP A 1 198 ? -4.403 -23.662 13.887 1.00 17.49 198 ASP A O 1
ATOM 1457 N N . GLU A 1 199 ? -2.234 -23.904 13.323 1.00 18.15 199 GLU A N 1
ATOM 1458 C CA . GLU A 1 199 ? -2.168 -22.595 12.683 1.00 18.29 199 GLU A CA 1
ATOM 1459 C C . GLU A 1 199 ? -2.831 -22.548 11.317 1.00 20.11 199 GLU A C 1
ATOM 1460 O O . GLU A 1 199 ? -3.147 -21.450 10.846 1.00 20.26 199 GLU A O 1
ATOM 1466 N N . ILE A 1 200 ? -3.040 -23.688 10.662 1.00 20.14 200 ILE A N 1
ATOM 1467 C CA . ILE A 1 200 ? -3.458 -23.696 9.262 1.00 17.39 200 ILE A CA 1
ATOM 1468 C C . ILE A 1 200 ? -4.979 -23.682 9.173 1.00 19.29 200 ILE A C 1
ATOM 1469 O O . ILE A 1 200 ? -5.668 -24.518 9.782 1.00 18.07 200 ILE A O 1
ATOM 1474 N N . ALA A 1 201 ? -5.498 -22.728 8.430 1.00 17.08 201 ALA A N 1
ATOM 1475 C CA . ALA A 1 201 ? -6.904 -22.736 8.060 1.00 15.89 201 ALA A CA 1
ATOM 1476 C C . ALA A 1 201 ? -7.070 -23.475 6.734 1.00 16.95 201 ALA A C 1
ATOM 1477 O O . ALA A 1 201 ? -6.353 -23.169 5.772 1.00 17.50 201 ALA A O 1
ATOM 1479 N N . PRO A 1 202 ? -7.980 -24.445 6.642 1.00 13.87 202 PRO A N 1
ATOM 1480 C CA . PRO A 1 202 ? -8.162 -25.170 5.379 1.00 17.70 202 PRO A CA 1
ATOM 1481 C C . PRO A 1 202 ? -8.694 -24.252 4.302 1.00 17.27 202 PRO A C 1
ATOM 1482 O O . PRO A 1 202 ? -9.472 -23.340 4.571 1.00 18.24 202 PRO A O 1
ATOM 1486 N N . VAL A 1 203 ? -8.290 -24.513 3.065 1.00 15.33 203 VAL A N 1
ATOM 1487 C CA . VAL A 1 203 ? -8.735 -23.722 1.920 1.00 21.88 203 VAL A CA 1
ATOM 1488 C C . VAL A 1 203 ? -9.494 -24.627 0.959 1.00 22.72 203 VAL A C 1
ATOM 1489 O O . VAL A 1 203 ? -9.029 -25.727 0.642 1.00 19.61 203 VAL A O 1
ATOM 1493 N N . VAL A 1 204 ? -10.648 -24.155 0.486 1.00 24.75 204 VAL A N 1
ATOM 1494 C CA . VAL A 1 204 ? -11.458 -24.877 -0.493 1.00 23.23 204 VAL A CA 1
ATOM 1495 C C . VAL A 1 204 ? -11.260 -24.260 -1.873 1.00 23.50 204 VAL A C 1
ATOM 1496 O O . VAL A 1 204 ? -11.512 -23.067 -2.074 1.00 24.22 204 VAL A O 1
ATOM 1500 N N . ILE A 1 205 ? -10.825 -25.074 -2.830 1.00 26.78 205 ILE A N 1
ATOM 1501 C CA . ILE A 1 205 ? -10.708 -24.657 -4.227 1.00 24.26 205 ILE A CA 1
ATOM 1502 C C . ILE A 1 205 ? -11.883 -25.253 -4.983 1.00 33.33 205 ILE A C 1
ATOM 1503 O O . ILE A 1 205 ? -11.944 -26.488 -5.149 1.00 34.71 205 ILE A O 1
ATOM 1508 N N . PRO A 1 206 ? -12.847 -24.450 -5.446 1.00 37.38 206 PRO A N 1
ATOM 1509 C CA . PRO A 1 206 ? -14.000 -25.003 -6.162 1.00 39.91 206 PRO A CA 1
ATOM 1510 C C . PRO A 1 206 ? -13.561 -25.665 -7.462 1.00 41.69 206 PRO A C 1
ATOM 1511 O O . PRO A 1 206 ? -12.806 -25.085 -8.246 1.00 45.65 206 PRO A O 1
ATOM 1515 N N . ASN A 1 207 ? -14.027 -26.898 -7.676 1.00 44.70 207 ASN A N 1
ATOM 1516 C CA . ASN A 1 207 ? -13.557 -27.732 -8.790 1.00 46.06 207 ASN A CA 1
ATOM 1517 C C . ASN A 1 207 ? -14.517 -28.868 -9.172 1.00 54.63 207 ASN A C 1
ATOM 1518 O O . ASN A 1 207 ? -15.699 -28.869 -8.813 1.00 57.54 207 ASN A O 1
ATOM 1520 N N . GLY A 1 210 ? -15.631 -31.708 -8.264 1.00 44.77 210 GLY A N 1
ATOM 1521 C CA . GLY A 1 210 ? -15.754 -31.658 -6.815 1.00 43.69 210 GLY A CA 1
ATOM 1522 C C . GLY A 1 210 ? -14.716 -30.765 -6.151 1.00 39.43 210 GLY A C 1
ATOM 1523 O O . GLY A 1 210 ? -13.589 -30.654 -6.634 1.00 43.96 210 GLY A O 1
ATOM 1524 N N . ASP A 1 211 ? -15.089 -30.139 -5.036 1.00 41.80 211 ASP A N 1
ATOM 1525 C CA . ASP A 1 211 ? -14.222 -29.160 -4.393 1.00 34.45 211 ASP A CA 1
ATOM 1526 C C . ASP A 1 211 ? -13.030 -29.831 -3.715 1.00 32.95 211 ASP A C 1
ATOM 1527 O O . ASP A 1 211 ? -13.146 -30.929 -3.168 1.00 28.84 211 ASP A O 1
ATOM 1532 N N . ILE A 1 212 ? -11.876 -29.151 -3.746 1.00 33.45 212 ILE A N 1
ATOM 1533 C CA . ILE A 1 212 ? -10.642 -29.638 -3.130 1.00 33.13 212 ILE A CA 1
ATOM 1534 C C . ILE A 1 212 ? -10.378 -28.868 -1.842 1.00 30.20 212 ILE A C 1
ATOM 1535 O O . ILE A 1 212 ? -10.414 -27.628 -1.830 1.00 23.85 212 ILE A O 1
ATOM 1540 N N . ILE A 1 213 ? -10.079 -29.601 -0.772 1.00 23.28 213 ILE A N 1
ATOM 1541 C CA . ILE A 1 213 ? -9.660 -29.035 0.506 1.00 24.53 213 ILE A CA 1
ATOM 1542 C C . ILE A 1 213 ? -8.137 -29.100 0.585 1.00 23.61 213 ILE A C 1
ATOM 1543 O O . ILE A 1 213 ? -7.551 -30.187 0.524 1.00 23.08 213 ILE A O 1
ATOM 1548 N N . PHE A 1 214 ? -7.488 -27.944 0.706 1.00 18.23 214 PHE A N 1
ATOM 1549 C CA . PHE A 1 214 ? -6.033 -27.850 0.811 1.00 19.89 214 PHE A CA 1
ATOM 1550 C C . PHE A 1 214 ? -5.695 -27.461 2.247 1.00 20.60 214 PHE A C 1
ATOM 1551 O O . PHE A 1 214 ? -6.179 -26.440 2.745 1.00 21.45 214 PHE A O 1
ATOM 1559 N N . ASP A 1 215 ? -4.899 -28.287 2.924 1.00 17.77 215 ASP A N 1
ATOM 1560 C CA . ASP A 1 215 ? -4.593 -27.985 4.317 1.00 23.75 215 ASP A CA 1
ATOM 1561 C C . ASP A 1 215 ? -3.205 -28.444 4.741 1.00 18.05 215 ASP A C 1
ATOM 1562 O O . ASP A 1 215 ? -2.915 -28.401 5.941 1.00 21.51 215 ASP A O 1
ATOM 1567 N N . THR A 1 216 ? -2.349 -28.888 3.825 1.00 18.20 216 THR A N 1
ATOM 1568 C CA . THR A 1 216 ? -1.024 -29.404 4.165 1.00 16.07 216 THR A CA 1
ATOM 1569 C C . THR A 1 216 ? 0.004 -28.794 3.224 1.00 17.63 216 THR A C 1
ATOM 1570 O O . THR A 1 216 ? -0.120 -28.924 2.003 1.00 15.38 216 THR A O 1
ATOM 1574 N N . ASP A 1 217 ? 0.990 -28.094 3.787 1.00 15.88 217 ASP A N 1
ATOM 1575 C CA . ASP A 1 217 ? 2.063 -27.489 2.992 1.00 13.66 217 ASP A CA 1
ATOM 1576 C C . ASP A 1 217 ? 2.635 -28.486 1.995 1.00 16.04 217 ASP A C 1
ATOM 1577 O O . ASP A 1 217 ? 3.135 -29.543 2.388 1.00 19.35 217 ASP A O 1
ATOM 1582 N N . GLU A 1 218 ? 2.582 -28.152 0.704 1.00 15.42 218 GLU A N 1
ATOM 1583 C CA . GLU A 1 218 ? 2.932 -29.113 -0.335 1.00 12.52 218 GLU A CA 1
ATOM 1584 C C . GLU A 1 218 ? 4.271 -28.842 -1.008 1.00 20.70 218 GLU A C 1
ATOM 1585 O O . GLU A 1 218 ? 4.641 -29.583 -1.928 1.00 22.64 218 GLU A O 1
ATOM 1591 N N . TYR A 1 219 ? 5.017 -27.830 -0.576 1.00 11.09 219 TYR A N 1
ATOM 1592 C CA . TYR A 1 219 ? 6.294 -27.516 -1.218 1.00 15.87 219 TYR A CA 1
ATOM 1593 C C . TYR A 1 219 ? 7.501 -28.325 -0.716 1.00 13.23 219 TYR A C 1
ATOM 1594 O O . TYR A 1 219 ? 8.444 -28.511 -1.496 1.00 18.21 219 TYR A O 1
ATOM 1603 N N . PRO A 1 220 ? 7.558 -28.800 0.540 1.00 12.65 220 PRO A N 1
ATOM 1604 C CA . PRO A 1 220 ? 8.789 -29.467 1.001 1.00 17.46 220 PRO A CA 1
ATOM 1605 C C . PRO A 1 220 ? 9.196 -30.654 0.137 1.00 14.79 220 PRO A C 1
ATOM 1606 O O . PRO A 1 220 ? 8.359 -31.431 -0.321 1.00 21.29 220 PRO A O 1
ATOM 1610 N N . ASN A 1 221 ? 10.507 -30.767 -0.103 1.00 15.20 221 ASN A N 1
ATOM 1611 C CA . ASN A 1 221 ? 11.060 -31.751 -1.033 1.00 19.61 221 ASN A CA 1
ATOM 1612 C C . ASN A 1 221 ? 11.459 -32.976 -0.224 1.00 18.79 221 ASN A C 1
ATOM 1613 O O . ASN A 1 221 ? 12.523 -33.004 0.401 1.00 19.15 221 ASN A O 1
ATOM 1618 N N . ARG A 1 222 ? 10.610 -33.995 -0.264 1.00 16.48 222 ARG A N 1
ATOM 1619 C CA . ARG A 1 222 ? 10.843 -35.242 0.442 1.00 23.09 222 ARG A CA 1
ATOM 1620 C C . ARG A 1 222 ? 11.798 -36.188 -0.286 1.00 24.20 222 ARG A C 1
ATOM 1621 O O . ARG A 1 222 ? 12.084 -37.272 0.231 1.00 19.78 222 ARG A O 1
ATOM 1629 N N . LYS A 1 223 ? 12.315 -35.821 -1.455 1.00 19.53 223 LYS A N 1
ATOM 1630 C CA . LYS A 1 223 ? 13.228 -36.702 -2.172 1.00 26.60 223 LYS A CA 1
ATOM 1631 C C . LYS A 1 223 ? 14.491 -35.924 -2.569 1.00 24.19 223 LYS A C 1
ATOM 1632 O O . LYS A 1 223 ? 14.865 -35.834 -3.743 1.00 22.94 223 LYS A O 1
ATOM 1638 N N . THR A 1 224 ? 15.162 -35.339 -1.573 1.00 20.29 224 THR A N 1
ATOM 1639 C CA . THR A 1 224 ? 16.451 -34.705 -1.828 1.00 19.69 224 THR A CA 1
ATOM 1640 C C . THR A 1 224 ? 17.418 -35.085 -0.717 1.00 21.69 224 THR A C 1
ATOM 1641 O O . THR A 1 224 ? 17.034 -35.679 0.294 1.00 19.82 224 THR A O 1
ATOM 1645 N N . ASP A 1 225 ? 18.694 -34.761 -0.926 1.00 20.62 225 ASP A N 1
ATOM 1646 C CA . ASP A 1 225 ? 19.748 -35.152 0.005 1.00 18.93 225 ASP A CA 1
ATOM 1647 C C . ASP A 1 225 ? 20.997 -34.344 -0.329 1.00 21.27 225 ASP A C 1
ATOM 1648 O O . ASP A 1 225 ? 21.039 -33.603 -1.318 1.00 16.01 225 ASP A O 1
ATOM 1653 N N . ALA A 1 226 ? 22.023 -34.508 0.507 1.00 18.09 226 ALA A N 1
ATOM 1654 C CA . ALA A 1 226 ? 23.227 -33.701 0.348 1.00 17.29 226 ALA A CA 1
ATOM 1655 C C . ALA A 1 226 ? 23.810 -33.851 -1.045 1.00 22.18 226 ALA A C 1
ATOM 1656 O O . ALA A 1 226 ? 24.230 -32.862 -1.654 1.00 20.10 226 ALA A O 1
ATOM 1658 N N . GLU A 1 227 ? 23.822 -35.076 -1.580 1.00 20.67 227 GLU A N 1
ATOM 1659 C CA . GLU A 1 227 ? 24.468 -35.309 -2.869 1.00 26.91 227 GLU A CA 1
ATOM 1660 C C . GLU A 1 227 ? 23.683 -34.660 -4.006 1.00 22.19 227 GLU A C 1
ATOM 1661 O O . GLU A 1 227 ? 24.266 -33.995 -4.874 1.00 20.64 227 GLU A O 1
ATOM 1667 N N . LYS A 1 228 ? 22.355 -34.834 -4.014 1.00 19.31 228 LYS A N 1
ATOM 1668 C CA . LYS A 1 228 ? 21.537 -34.216 -5.053 1.00 17.08 228 LYS A CA 1
ATOM 1669 C C . LYS A 1 228 ? 21.660 -32.698 -5.031 1.00 20.79 228 LYS A C 1
ATOM 1670 O O . LYS A 1 228 ? 21.744 -32.059 -6.088 1.00 19.94 228 LYS A O 1
ATOM 1676 N N . LEU A 1 229 ? 21.644 -32.096 -3.841 1.00 17.86 229 LEU A N 1
ATOM 1677 C CA . LEU A 1 229 ? 21.752 -30.642 -3.770 1.00 18.65 229 LEU A CA 1
ATOM 1678 C C . LEU A 1 229 ? 23.092 -30.168 -4.319 1.00 20.90 229 LEU A C 1
ATOM 1679 O O . LEU A 1 229 ? 23.162 -29.155 -5.025 1.00 19.72 229 LEU A O 1
ATOM 1684 N N . ALA A 1 230 ? 24.165 -30.910 -4.035 1.00 18.87 230 ALA A N 1
ATOM 1685 C CA . ALA A 1 230 ? 25.481 -30.535 -4.533 1.00 16.48 230 ALA A CA 1
ATOM 1686 C C . ALA A 1 230 ? 25.602 -30.679 -6.050 1.00 19.51 230 ALA A C 1
ATOM 1687 O O . ALA A 1 230 ? 26.482 -30.052 -6.653 1.00 16.48 230 ALA A O 1
ATOM 1689 N N . LYS A 1 231 ? 24.752 -31.480 -6.684 1.00 17.15 231 LYS A N 1
ATOM 1690 C CA . LYS A 1 231 ? 24.868 -31.667 -8.124 1.00 20.03 231 LYS A CA 1
ATOM 1691 C C . LYS A 1 231 ? 23.985 -30.726 -8.927 1.00 23.45 231 LYS A C 1
ATOM 1692 O O . LYS A 1 231 ? 24.052 -30.754 -10.159 1.00 29.54 231 LYS A O 1
ATOM 1698 N N . LEU A 1 232 ? 23.178 -29.888 -8.277 1.00 21.51 232 LEU A N 1
ATOM 1699 C CA . LEU A 1 232 ? 22.381 -28.907 -9.008 1.00 20.33 232 LEU A CA 1
ATOM 1700 C C . LEU A 1 232 ? 23.262 -27.829 -9.648 1.00 23.26 232 LEU A C 1
ATOM 1701 O O . LEU A 1 232 ? 24.349 -27.496 -9.159 1.00 27.66 232 LEU A O 1
ATOM 1706 N N . LYS A 1 233 ? 22.775 -27.273 -10.736 1.00 22.27 233 LYS A N 1
ATOM 1707 C CA . LYS A 1 233 ? 23.566 -26.229 -11.369 1.00 26.69 233 LYS A CA 1
ATOM 1708 C C . LYS A 1 233 ? 23.119 -24.842 -10.896 1.00 26.58 233 LYS A C 1
ATOM 1709 O O . LYS A 1 233 ? 21.967 -24.662 -10.487 1.00 26.71 233 LYS A O 1
ATOM 1715 N N . PRO A 1 234 ? 24.003 -23.838 -10.952 1.00 27.69 234 PRO A N 1
ATOM 1716 C CA . PRO A 1 234 ? 23.631 -22.503 -10.459 1.00 21.78 234 PRO A CA 1
ATOM 1717 C C . PRO A 1 234 ? 22.408 -21.950 -11.179 1.00 24.61 234 PRO A C 1
ATOM 1718 O O . PRO A 1 234 ? 22.257 -22.094 -12.392 1.00 27.43 234 PRO A O 1
ATOM 1722 N N . ALA A 1 235 ? 21.545 -21.283 -10.422 1.00 21.37 235 ALA A N 1
ATOM 1723 C CA . ALA A 1 235 ? 20.270 -20.835 -10.965 1.00 22.59 235 ALA A CA 1
ATOM 1724 C C . ALA A 1 235 ? 20.297 -19.419 -11.534 1.00 23.90 235 ALA A C 1
ATOM 1725 O O . ALA A 1 235 ? 19.399 -19.074 -12.312 1.00 24.29 235 ALA A O 1
ATOM 1727 N N . PHE A 1 236 ? 21.287 -18.590 -11.175 1.00 24.96 236 PHE A N 1
ATOM 1728 C CA . PHE A 1 236 ? 21.243 -17.170 -11.531 1.00 19.56 236 PHE A CA 1
ATOM 1729 C C . PHE A 1 236 ? 22.530 -16.602 -12.126 1.00 27.63 236 PHE A C 1
ATOM 1730 O O . PHE A 1 236 ? 22.463 -15.542 -12.762 1.00 30.93 236 PHE A O 1
ATOM 1738 N N . LYS A 1 237 ? 23.687 -17.239 -11.946 1.00 27.77 237 LYS A N 1
ATOM 1739 C CA . LYS A 1 237 ? 24.886 -16.806 -12.653 1.00 32.58 237 LYS A CA 1
ATOM 1740 C C . LYS A 1 237 ? 25.836 -17.987 -12.792 1.00 33.90 237 LYS A C 1
ATOM 1741 O O . LYS A 1 237 ? 25.975 -18.794 -11.866 1.00 27.43 237 LYS A O 1
ATOM 1747 N N . LYS A 1 238 ? 26.454 -18.101 -13.971 1.00 32.22 238 LYS A N 1
ATOM 1748 C CA . LYS A 1 238 ? 27.524 -19.068 -14.182 1.00 37.11 238 LYS A CA 1
ATOM 1749 C C . LYS A 1 238 ? 28.535 -18.993 -13.047 1.00 32.20 238 LYS A C 1
ATOM 1750 O O . LYS A 1 238 ? 28.886 -17.906 -12.578 1.00 35.88 238 LYS A O 1
ATOM 1756 N N . ASP A 1 239 ? 28.973 -20.160 -12.581 1.00 31.73 239 ASP A N 1
ATOM 1757 C CA . ASP A 1 239 ? 29.944 -20.282 -11.498 1.00 30.98 239 ASP A CA 1
ATOM 1758 C C . ASP A 1 239 ? 29.402 -19.785 -10.160 1.00 28.48 239 ASP A C 1
ATOM 1759 O O . ASP A 1 239 ? 30.176 -19.545 -9.233 1.00 33.68 239 ASP A O 1
ATOM 1764 N N . GLY A 1 240 ? 28.086 -19.611 -10.037 1.00 29.03 240 GLY A N 1
ATOM 1765 C CA . GLY A 1 240 ? 27.490 -19.155 -8.798 1.00 27.85 240 GLY A CA 1
ATOM 1766 C C . GLY A 1 240 ? 27.288 -20.291 -7.811 1.00 28.22 240 GLY A C 1
ATOM 1767 O O . GLY A 1 240 ? 27.562 -21.460 -8.090 1.00 24.33 240 GLY A O 1
ATOM 1768 N N . SER A 1 241 ? 26.806 -19.926 -6.617 1.00 22.37 241 SER A N 1
ATOM 1769 C CA . SER A 1 241 ? 26.493 -20.899 -5.572 1.00 22.11 241 SER A CA 1
ATOM 1770 C C . SER A 1 241 ? 24.998 -21.064 -5.308 1.00 21.46 241 SER A C 1
ATOM 1771 O O . SER A 1 241 ? 24.604 -22.043 -4.664 1.00 21.20 241 SER A O 1
ATOM 1774 N N . VAL A 1 242 ? 24.160 -20.152 -5.787 1.00 21.25 242 VAL A N 1
ATOM 1775 C CA . VAL A 1 242 ? 22.727 -20.232 -5.539 1.00 18.01 242 VAL A CA 1
ATOM 1776 C C . VAL A 1 242 ? 22.091 -21.155 -6.568 1.00 21.82 242 VAL A C 1
ATOM 1777 O O . VAL A 1 242 ? 22.298 -21.002 -7.781 1.00 20.31 242 VAL A O 1
ATOM 1781 N N . THR A 1 243 ? 21.311 -22.118 -6.086 1.00 20.05 243 THR A N 1
ATOM 1782 C CA . THR A 1 243 ? 20.619 -23.066 -6.943 1.00 21.75 243 THR A CA 1
ATOM 1783 C C . THR A 1 243 ? 19.137 -23.036 -6.628 1.00 17.99 243 THR A C 1
ATOM 1784 O O . THR A 1 243 ? 18.704 -22.450 -5.633 1.00 22.42 243 THR A O 1
ATOM 1788 N N . ALA A 1 244 ? 18.354 -23.710 -7.470 1.00 15.99 244 ALA A N 1
ATOM 1789 C CA . ALA A 1 244 ? 16.956 -23.942 -7.118 1.00 20.95 244 ALA A CA 1
ATOM 1790 C C . ALA A 1 244 ? 16.825 -24.672 -5.786 1.00 22.34 244 ALA A C 1
ATOM 1791 O O . ALA A 1 244 ? 15.757 -24.623 -5.163 1.00 18.75 244 ALA A O 1
ATOM 1793 N N . GLY A 1 245 ? 17.891 -25.330 -5.332 1.00 16.20 245 GLY A N 1
ATOM 1794 C CA . GLY A 1 245 ? 17.820 -26.161 -4.147 1.00 15.90 245 GLY A CA 1
ATOM 1795 C C . GLY A 1 245 ? 18.141 -25.451 -2.851 1.00 16.78 245 GLY A C 1
ATOM 1796 O O . GLY A 1 245 ? 17.691 -25.893 -1.789 1.00 13.20 245 GLY A O 1
ATOM 1797 N N . ASN A 1 246 ? 18.940 -24.380 -2.897 1.00 15.44 246 ASN A N 1
ATOM 1798 C CA . ASN A 1 246 ? 19.241 -23.605 -1.699 1.00 15.07 246 ASN A CA 1
ATOM 1799 C C . ASN A 1 246 ? 18.626 -22.210 -1.755 1.00 21.31 246 ASN A C 1
ATOM 1800 O O . ASN A 1 246 ? 19.052 -21.316 -1.014 1.00 17.66 246 ASN A O 1
ATOM 1805 N N . ALA A 1 247 ? 17.637 -22.016 -2.631 1.00 16.72 247 ALA A N 1
ATOM 1806 C CA . ALA A 1 247 ? 16.811 -20.821 -2.684 1.00 18.31 247 ALA A CA 1
ATOM 1807 C C . ALA A 1 247 ? 15.378 -21.218 -2.353 1.00 14.56 247 ALA A C 1
ATOM 1808 O O . ALA A 1 247 ? 15.010 -22.393 -2.442 1.00 16.70 247 ALA A O 1
ATOM 1810 N N . SER A 1 248 ? 14.569 -20.239 -1.946 1.00 15.48 248 SER A N 1
ATOM 1811 C CA . SER A 1 248 ? 13.147 -20.511 -1.807 1.00 13.99 248 SER A CA 1
ATOM 1812 C C . SER A 1 248 ? 12.485 -20.697 -3.175 1.00 18.59 248 SER A C 1
ATOM 1813 O O . SER A 1 248 ? 13.091 -20.483 -4.228 1.00 14.75 248 SER A O 1
ATOM 1816 N N . GLY A 1 249 ? 11.207 -21.087 -3.150 1.00 18.04 249 GLY A N 1
ATOM 1817 C CA . GLY A 1 249 ? 10.448 -21.306 -4.358 1.00 19.73 249 GLY A CA 1
ATOM 1818 C C . GLY A 1 249 ? 9.494 -20.159 -4.671 1.00 25.59 249 GLY A C 1
ATOM 1819 O O . GLY A 1 249 ? 9.464 -19.123 -4.010 1.00 19.85 249 GLY A O 1
ATOM 1820 N N . LEU A 1 250 ? 8.706 -20.378 -5.720 1.00 20.72 250 LEU A N 1
ATOM 1821 C CA . LEU A 1 250 ? 7.600 -19.508 -6.093 1.00 19.19 250 LEU A CA 1
ATOM 1822 C C . LEU A 1 250 ? 6.315 -20.162 -5.599 1.00 20.91 250 LEU A C 1
ATOM 1823 O O . LEU A 1 250 ? 6.084 -21.349 -5.855 1.00 19.72 250 LEU A O 1
ATOM 1828 N N . ASN A 1 251 ? 5.496 -19.409 -4.869 1.00 12.58 251 ASN A N 1
ATOM 1829 C CA . ASN A 1 251 ? 4.442 -20.052 -4.102 1.00 16.48 251 ASN A CA 1
ATOM 1830 C C . ASN A 1 251 ? 3.238 -19.135 -3.965 1.00 13.72 251 ASN A C 1
ATOM 1831 O O . ASN A 1 251 ? 3.314 -17.922 -4.193 1.00 18.13 251 ASN A O 1
ATOM 1836 N N . ASP A 1 252 ? 2.130 -19.750 -3.553 1.00 11.80 252 ASP A N 1
ATOM 1837 C CA . ASP A 1 252 ? 0.846 -19.102 -3.323 1.00 15.40 252 ASP A CA 1
ATOM 1838 C C . ASP A 1 252 ? 0.462 -19.299 -1.863 1.00 14.07 252 ASP A C 1
ATOM 1839 O O . ASP A 1 252 ? 0.705 -20.370 -1.301 1.00 15.66 252 ASP A O 1
ATOM 1844 N N . GLY A 1 253 ? -0.144 -18.289 -1.250 1.00 17.09 253 GLY A N 1
ATOM 1845 C CA . GLY A 1 253 ? -0.580 -18.457 0.128 1.00 15.76 253 GLY A CA 1
ATOM 1846 C C . GLY A 1 253 ? -1.025 -17.147 0.736 1.00 16.70 253 GLY A C 1
ATOM 1847 O O . GLY A 1 253 ? -0.798 -16.065 0.187 1.00 14.47 253 GLY A O 1
ATOM 1848 N N . ALA A 1 254 ? -1.660 -17.264 1.906 1.00 12.99 254 ALA A N 1
ATOM 1849 C CA . ALA A 1 254 ? -2.116 -16.094 2.647 1.00 15.16 254 ALA A CA 1
ATOM 1850 C C . ALA A 1 254 ? -2.029 -16.382 4.140 1.00 17.61 254 ALA A C 1
ATOM 1851 O O . ALA A 1 254 ? -1.989 -17.538 4.574 1.00 16.43 254 ALA A O 1
ATOM 1853 N N . SER A 1 255 ? -1.996 -15.308 4.923 1.00 12.30 255 SER A N 1
ATOM 1854 C CA . SER A 1 255 ? -1.764 -15.389 6.358 1.00 16.28 255 SER A CA 1
ATOM 1855 C C . SER A 1 255 ? -2.307 -14.123 6.996 1.00 15.54 255 SER A C 1
ATOM 1856 O O . SER A 1 255 ? -2.175 -13.042 6.418 1.00 13.66 255 SER A O 1
ATOM 1859 N N . PHE A 1 256 ? -2.908 -14.249 8.183 1.00 15.40 256 PHE A N 1
ATOM 1860 C CA . PHE A 1 256 ? -3.516 -13.078 8.807 1.00 15.69 256 PHE A CA 1
ATOM 1861 C C . PHE A 1 256 ? -3.448 -13.152 10.323 1.00 16.63 256 PHE A C 1
ATOM 1862 O O . PHE A 1 256 ? -3.369 -14.232 10.918 1.00 17.18 256 PHE A O 1
ATOM 1870 N N . LEU A 1 257 ? -3.483 -11.967 10.927 1.00 16.00 257 LEU A N 1
ATOM 1871 C CA . LEU A 1 257 ? -3.587 -11.773 12.360 1.00 14.91 257 LEU A CA 1
ATOM 1872 C C . LEU A 1 257 ? -4.705 -10.778 12.627 1.00 18.61 257 LEU A C 1
ATOM 1873 O O . LEU A 1 257 ? -4.991 -9.900 11.808 1.00 15.62 257 LEU A O 1
ATOM 1878 N N A MET A 1 258 ? -5.346 -10.924 13.779 0.36 16.67 258 MET A N 1
ATOM 1879 N N B MET A 1 258 ? -5.343 -10.931 13.780 0.64 16.66 258 MET A N 1
ATOM 1880 C CA A MET A 1 258 ? -6.262 -9.915 14.285 0.36 18.11 258 MET A CA 1
ATOM 1881 C CA B MET A 1 258 ? -6.260 -9.934 14.307 0.64 18.17 258 MET A CA 1
ATOM 1882 C C A MET A 1 258 ? -5.617 -9.263 15.497 0.36 19.37 258 MET A C 1
ATOM 1883 C C B MET A 1 258 ? -5.568 -9.264 15.483 0.64 19.47 258 MET A C 1
ATOM 1884 O O A MET A 1 258 ? -5.145 -9.958 16.405 0.36 15.70 258 MET A O 1
ATOM 1885 O O B MET A 1 258 ? -5.012 -9.951 16.352 0.64 15.63 258 MET A O 1
ATOM 1894 N N . LEU A 1 259 ? -5.579 -7.934 15.496 1.00 14.35 259 LEU A N 1
ATOM 1895 C CA . LEU A 1 259 ? -4.901 -7.169 16.528 1.00 16.56 259 LEU A CA 1
ATOM 1896 C C . LEU A 1 259 ? -5.904 -6.321 17.290 1.00 19.09 259 LEU A C 1
ATOM 1897 O O . LEU A 1 259 ? -6.871 -5.814 16.716 1.00 19.62 259 LEU A O 1
ATOM 1902 N N . ALA A 1 260 ? -5.667 -6.162 18.588 1.00 16.80 260 ALA A N 1
ATOM 1903 C CA . ALA A 1 260 ? -6.678 -5.579 19.446 1.00 17.65 260 ALA A CA 1
ATOM 1904 C C . ALA A 1 260 ? -6.033 -4.699 20.492 1.00 15.49 260 ALA A C 1
ATOM 1905 O O . ALA A 1 260 ? -4.959 -5.018 21.011 1.00 21.92 260 ALA A O 1
ATOM 1907 N N . SER A 1 261 ? -6.709 -3.600 20.800 1.00 17.17 261 SER A N 1
ATOM 1908 C CA . SER A 1 261 ? -6.343 -2.738 21.911 1.00 15.18 261 SER A CA 1
ATOM 1909 C C . SER A 1 261 ? -6.631 -3.438 23.235 1.00 17.51 261 SER A C 1
ATOM 1910 O O . SER A 1 261 ? -7.150 -4.556 23.283 1.00 23.71 261 SER A O 1
ATOM 1913 N N . GLU A 1 262 ? -6.362 -2.740 24.333 1.00 19.72 262 GLU A N 1
ATOM 1914 C CA . GLU A 1 262 ? -6.793 -3.271 25.643 1.00 19.15 262 GLU A CA 1
ATOM 1915 C C . GLU A 1 262 ? -8.319 -3.114 25.740 1.00 21.29 262 GLU A C 1
ATOM 1916 O O . GLU A 1 262 ? -8.981 -4.009 26.156 1.00 24.04 262 GLU A O 1
ATOM 1922 N N . GLU A 1 263 ? -8.875 -2.023 25.256 1.00 30.00 263 GLU A N 1
ATOM 1923 C CA . GLU A 1 263 ? -10.345 -1.844 25.370 1.00 30.00 263 GLU A CA 1
ATOM 1924 C C . GLU A 1 263 ? -11.069 -2.933 24.579 1.00 30.00 263 GLU A C 1
ATOM 1925 O O . GLU A 1 263 ? -12.063 -3.463 25.086 1.00 30.00 263 GLU A O 1
ATOM 1927 N N . ALA A 1 264 ? -10.538 -3.281 23.403 1.00 27.53 264 ALA A N 1
ATOM 1928 C CA . ALA A 1 264 ? -11.095 -4.332 22.538 1.00 26.91 264 ALA A CA 1
ATOM 1929 C C . ALA A 1 264 ? -10.953 -5.697 23.221 1.00 29.07 264 ALA A C 1
ATOM 1930 O O . ALA A 1 264 ? -11.904 -6.408 23.221 1.00 28.30 264 ALA A O 1
ATOM 1932 N N . VAL A 1 265 ? -9.785 -6.016 23.762 1.00 25.82 265 VAL A N 1
ATOM 1933 C CA . VAL A 1 265 ? -9.637 -7.295 24.451 1.00 34.66 265 VAL A CA 1
ATOM 1934 C C . VAL A 1 265 ? -10.709 -7.435 25.528 1.00 34.91 265 VAL A C 1
ATOM 1935 O O . VAL A 1 265 ? -11.338 -8.492 25.670 1.00 34.80 265 VAL A O 1
ATOM 1939 N N . LYS A 1 266 ? -10.962 -6.358 26.277 1.00 32.33 266 LYS A N 1
ATOM 1940 C CA . LYS A 1 266 ? -11.965 -6.409 27.340 1.00 32.08 266 LYS A CA 1
ATOM 1941 C C . LYS A 1 266 ? -13.381 -6.444 26.774 1.00 33.26 266 LYS A C 1
ATOM 1942 O O . LYS A 1 266 ? -14.192 -7.299 27.150 1.00 35.74 266 LYS A O 1
ATOM 1948 N N . LYS A 1 267 ? -13.697 -5.527 25.857 1.00 31.55 267 LYS A N 1
ATOM 1949 C CA . LYS A 1 267 ? -15.083 -5.368 25.429 1.00 32.22 267 LYS A CA 1
ATOM 1950 C C . LYS A 1 267 ? -15.595 -6.579 24.653 1.00 35.57 267 LYS A C 1
ATOM 1951 O O . LYS A 1 267 ? -16.784 -6.905 24.741 1.00 32.75 267 LYS A O 1
ATOM 1957 N N . TYR A 1 268 ? -14.727 -7.258 23.898 1.00 38.60 268 TYR A N 1
ATOM 1958 C CA . TYR A 1 268 ? -15.118 -8.414 23.094 1.00 34.86 268 TYR A CA 1
ATOM 1959 C C . TYR A 1 268 ? -14.605 -9.726 23.672 1.00 34.83 268 TYR A C 1
ATOM 1960 O O . TYR A 1 268 ? -14.805 -10.781 23.058 1.00 39.36 268 TYR A O 1
ATOM 1969 N N . ASN A 1 269 ? -13.951 -9.677 24.832 1.00 38.94 269 ASN A N 1
ATOM 1970 C CA . ASN A 1 269 ? -13.481 -10.842 25.590 1.00 45.73 269 ASN A CA 1
ATOM 1971 C C . ASN A 1 269 ? -12.693 -11.813 24.705 1.00 41.30 269 ASN A C 1
ATOM 1972 O O . ASN A 1 269 ? -13.085 -12.954 24.467 1.00 42.80 269 ASN A O 1
ATOM 1977 N N . LEU A 1 270 ? -11.549 -11.324 24.238 1.00 35.81 270 LEU A N 1
ATOM 1978 C CA . LEU A 1 270 ? -10.652 -12.091 23.384 1.00 37.35 270 LEU A CA 1
ATOM 1979 C C . LEU A 1 270 ? -9.345 -12.301 24.132 1.00 31.79 270 LEU A C 1
ATOM 1980 O O . LEU A 1 270 ? -8.692 -11.327 24.523 1.00 41.19 270 LEU A O 1
ATOM 1985 N N . LYS A 1 271 ? -8.962 -13.559 24.337 1.00 32.07 271 LYS A N 1
ATOM 1986 C CA . LYS A 1 271 ? -7.699 -13.837 25.020 1.00 32.59 271 LYS A CA 1
ATOM 1987 C C . LYS A 1 271 ? -6.534 -13.585 24.067 1.00 32.25 271 LYS A C 1
ATOM 1988 O O . LYS A 1 271 ? -6.474 -14.205 22.997 1.00 29.97 271 LYS A O 1
ATOM 1994 N N . PRO A 1 272 ? -5.626 -12.669 24.386 1.00 27.92 272 PRO A N 1
ATOM 1995 C CA . PRO A 1 272 ? -4.428 -12.518 23.565 1.00 23.66 272 PRO A CA 1
ATOM 1996 C C . PRO A 1 272 ? -3.632 -13.811 23.507 1.00 26.25 272 PRO A C 1
ATOM 1997 O O . PRO A 1 272 ? -3.432 -14.491 24.520 1.00 24.48 272 PRO A O 1
ATOM 2001 N N . LEU A 1 273 ? -3.189 -14.153 22.296 1.00 23.35 273 LEU A N 1
ATOM 2002 C CA . LEU A 1 273 ? -2.148 -15.161 22.146 1.00 18.96 273 LEU A CA 1
ATOM 2003 C C . LEU A 1 273 ? -0.794 -14.603 22.569 1.00 21.71 273 LEU A C 1
ATOM 2004 O O . LEU A 1 273 ? -0.092 -15.198 23.393 1.00 21.42 273 LEU A O 1
ATOM 2009 N N . VAL A 1 274 ? -0.391 -13.475 21.983 1.00 20.32 274 VAL A N 1
ATOM 2010 C CA . VAL A 1 274 ? 0.857 -12.806 22.318 1.00 16.08 274 VAL A CA 1
ATOM 2011 C C . VAL A 1 274 ? 0.611 -11.306 22.284 1.00 20.62 274 VAL A C 1
ATOM 2012 O O . VAL A 1 274 ? -0.431 -10.831 21.822 1.00 19.82 274 VAL A O 1
ATOM 2016 N N . GLU A 1 275 ? 1.587 -10.568 22.806 1.00 15.59 275 GLU A N 1
ATOM 2017 C CA . GLU A 1 275 ? 1.637 -9.118 22.726 1.00 21.21 275 GLU A CA 1
ATOM 2018 C C . GLU A 1 275 ? 2.760 -8.712 21.785 1.00 20.54 275 GLU A C 1
ATOM 2019 O O . GLU A 1 275 ? 3.870 -9.255 21.862 1.00 22.18 275 GLU A O 1
ATOM 2025 N N . ILE A 1 276 ? 2.484 -7.745 20.915 1.00 16.69 276 ILE A N 1
ATOM 2026 C CA . ILE A 1 276 ? 3.532 -7.164 20.079 1.00 20.34 276 ILE A CA 1
ATOM 2027 C C . ILE A 1 276 ? 4.287 -6.129 20.909 1.00 19.81 276 ILE A C 1
ATOM 2028 O O . ILE A 1 276 ? 3.764 -5.049 21.190 1.00 17.72 276 ILE A O 1
ATOM 2033 N N . VAL A 1 277 ? 5.527 -6.451 21.293 1.00 15.61 277 VAL A N 1
ATOM 2034 C CA . VAL A 1 277 ? 6.312 -5.553 22.142 1.00 18.59 277 VAL A CA 1
ATOM 2035 C C . VAL A 1 277 ? 6.918 -4.404 21.331 1.00 22.16 277 VAL A C 1
ATOM 2036 O O . VAL A 1 277 ? 6.913 -3.250 21.773 1.00 19.33 277 VAL A O 1
ATOM 2040 N N . ALA A 1 278 ? 7.458 -4.681 20.146 1.00 14.26 278 ALA A N 1
ATOM 2041 C CA . ALA A 1 278 ? 8.050 -3.611 19.346 1.00 19.52 278 ALA A CA 1
ATOM 2042 C C . ALA A 1 278 ? 8.137 -4.050 17.888 1.00 20.21 278 ALA A C 1
ATOM 2043 O O . ALA A 1 278 ? 7.980 -5.233 17.556 1.00 18.75 278 ALA A O 1
ATOM 2045 N N . THR A 1 279 ? 8.381 -3.069 17.018 1.00 17.67 279 THR A N 1
ATOM 2046 C CA . THR A 1 279 ? 8.479 -3.274 15.578 1.00 13.98 279 THR A CA 1
ATOM 2047 C C . THR A 1 279 ? 9.753 -2.619 15.058 1.00 16.72 279 THR A C 1
ATOM 2048 O O . THR A 1 279 ? 10.363 -1.765 15.718 1.00 16.63 279 THR A O 1
ATOM 2052 N N . GLY A 1 280 ? 10.138 -3.002 13.846 1.00 14.06 280 GLY A N 1
ATOM 2053 C CA . GLY A 1 280 ? 11.308 -2.411 13.228 1.00 12.66 280 GLY A CA 1
ATOM 2054 C C . GLY A 1 280 ? 11.215 -2.481 11.722 1.00 17.70 280 GLY A C 1
ATOM 2055 O O . GLY A 1 280 ? 10.728 -3.479 11.178 1.00 17.95 280 GLY A O 1
ATOM 2056 N N . THR A 1 281 ? 11.643 -1.420 11.040 1.00 12.57 281 THR A N 1
ATOM 2057 C CA . THR A 1 281 ? 11.732 -1.399 9.583 1.00 14.59 281 THR A CA 1
ATOM 2058 C C . THR A 1 281 ? 13.075 -0.772 9.232 1.00 18.01 281 THR A C 1
ATOM 2059 O O . THR A 1 281 ? 13.343 0.370 9.618 1.00 22.88 281 THR A O 1
ATOM 2063 N N . GLY A 1 282 ? 13.941 -1.529 8.549 1.00 17.55 282 GLY A N 1
ATOM 2064 C CA . GLY A 1 282 ? 15.284 -1.086 8.252 1.00 13.82 282 GLY A CA 1
ATOM 2065 C C . GLY A 1 282 ? 15.556 -1.059 6.753 1.00 16.84 282 GLY A C 1
ATOM 2066 O O . GLY A 1 282 ? 14.786 -1.594 5.949 1.00 12.96 282 GLY A O 1
ATOM 2067 N N . GLY A 1 283 ? 16.674 -0.427 6.391 1.00 15.49 283 GLY A N 1
ATOM 2068 C CA . GLY A 1 283 ? 17.117 -0.382 5.010 1.00 16.15 283 GLY A CA 1
ATOM 2069 C C . GLY A 1 283 ? 18.595 -0.705 4.872 1.00 18.75 283 GLY A C 1
ATOM 2070 O O . GLY A 1 283 ? 19.396 -0.449 5.770 1.00 18.89 283 GLY A O 1
ATOM 2071 N N . VAL A 1 284 ? 18.943 -1.305 3.722 1.00 15.96 284 VAL A N 1
ATOM 2072 C CA . VAL A 1 284 ? 20.312 -1.651 3.343 1.00 18.76 284 VAL A CA 1
ATOM 2073 C C . VAL A 1 284 ? 20.453 -1.370 1.853 1.00 21.92 284 VAL A C 1
ATOM 2074 O O . VAL A 1 284 ? 19.503 -0.948 1.193 1.00 13.55 284 VAL A O 1
ATOM 2078 N N . ASP A 1 285 ? 21.650 -1.613 1.328 1.00 16.28 285 ASP A N 1
ATOM 2079 C CA . ASP A 1 285 ? 21.894 -1.511 -0.105 1.00 18.16 285 ASP A CA 1
ATOM 2080 C C . ASP A 1 285 ? 21.011 -2.508 -0.853 1.00 20.38 285 ASP A C 1
ATOM 2081 O O . ASP A 1 285 ? 20.914 -3.674 -0.439 1.00 23.09 285 ASP A O 1
ATOM 2086 N N . PRO A 1 286 ? 20.344 -2.095 -1.937 1.00 18.06 286 PRO A N 1
ATOM 2087 C CA . PRO A 1 286 ? 19.545 -3.061 -2.711 1.00 19.21 286 PRO A CA 1
ATOM 2088 C C . PRO A 1 286 ? 20.363 -4.218 -3.263 1.00 15.60 286 PRO A C 1
ATOM 2089 O O . PRO A 1 286 ? 19.812 -5.305 -3.473 1.00 17.87 286 PRO A O 1
ATOM 2093 N N . LEU A 1 287 ? 21.649 -4.011 -3.507 1.00 17.03 287 LEU A N 1
ATOM 2094 C CA . LEU A 1 287 ? 22.585 -5.053 -4.032 1.00 16.39 287 LEU A CA 1
ATOM 2095 C C . LEU A 1 287 ? 22.739 -6.205 -3.026 1.00 15.94 287 LEU A C 1
ATOM 2096 O O . LEU A 1 287 ? 23.076 -7.275 -3.443 1.00 19.44 287 LEU A O 1
ATOM 2101 N N . VAL A 1 288 ? 22.501 -5.956 -1.757 1.00 30.00 288 VAL A N 1
ATOM 2102 C CA . VAL A 1 288 ? 22.559 -7.016 -0.716 1.00 30.00 288 VAL A CA 1
ATOM 2103 C C . VAL A 1 288 ? 21.294 -6.943 0.154 1.00 30.00 288 VAL A C 1
ATOM 2104 O O . VAL A 1 288 ? 21.418 -6.946 1.354 1.00 30.00 288 VAL A O 1
ATOM 2108 N N . MET A 1 289 ? 20.136 -6.914 -0.508 1.00 15.58 289 MET A N 1
ATOM 2109 C CA . MET A 1 289 ? 18.810 -6.767 0.143 1.00 17.05 289 MET A CA 1
ATOM 2110 C C . MET A 1 289 ? 18.608 -7.818 1.232 1.00 14.25 289 MET A C 1
ATOM 2111 O O . MET A 1 289 ? 17.992 -7.509 2.202 1.00 17.06 289 MET A O 1
ATOM 2116 N N . GLY A 1 290 ? 19.191 -8.993 1.057 1.00 14.00 290 GLY A N 1
ATOM 2117 C CA . GLY A 1 290 ? 19.011 -10.034 2.041 1.00 15.30 290 GLY A CA 1
ATOM 2118 C C . GLY A 1 290 ? 19.475 -9.657 3.429 1.00 18.26 290 GLY A C 1
ATOM 2119 O O . GLY A 1 290 ? 19.049 -10.285 4.404 1.00 15.45 290 GLY A O 1
ATOM 2120 N N . MET A 1 291 ? 20.339 -8.641 3.542 1.00 14.53 291 MET A N 1
ATOM 2121 C CA . MET A 1 291 ? 20.860 -8.240 4.837 1.00 18.22 291 MET A CA 1
ATOM 2122 C C . MET A 1 291 ? 19.848 -7.386 5.601 1.00 16.63 291 MET A C 1
ATOM 2123 O O . MET A 1 291 ? 20.060 -7.099 6.792 1.00 18.46 291 MET A O 1
ATOM 2128 N N . GLY A 1 292 ? 18.729 -7.034 4.950 1.00 13.98 292 GLY A N 1
ATOM 2129 C CA . GLY A 1 292 ? 17.741 -6.158 5.550 1.00 11.04 292 GLY A CA 1
ATOM 2130 C C . GLY A 1 292 ? 17.312 -6.461 6.970 1.00 16.29 292 GLY A C 1
ATOM 2131 O O . GLY A 1 292 ? 17.042 -5.523 7.737 1.00 17.24 292 GLY A O 1
ATOM 2132 N N . PRO A 1 293 ? 17.201 -7.740 7.373 1.00 18.01 293 PRO A N 1
ATOM 2133 C CA . PRO A 1 293 ? 16.842 -8.009 8.780 1.00 18.57 293 PRO A CA 1
ATOM 2134 C C . PRO A 1 293 ? 17.791 -7.395 9.797 1.00 21.75 293 PRO A C 1
ATOM 2135 O O . PRO A 1 293 ? 17.362 -7.165 10.936 1.00 16.62 293 PRO A O 1
ATOM 2139 N N . VAL A 1 294 ? 19.049 -7.121 9.438 1.00 17.17 294 VAL A N 1
ATOM 2140 C CA . VAL A 1 294 ? 20.022 -6.668 10.431 1.00 20.65 294 VAL A CA 1
ATOM 2141 C C . VAL A 1 294 ? 19.626 -5.288 10.962 1.00 16.85 294 VAL A C 1
ATOM 2142 O O . VAL A 1 294 ? 19.497 -5.132 12.183 1.00 15.35 294 VAL A O 1
ATOM 2146 N N . PRO A 1 295 ? 19.379 -4.270 10.128 1.00 19.24 295 PRO A N 1
ATOM 2147 C CA . PRO A 1 295 ? 18.943 -2.986 10.707 1.00 18.08 295 PRO A CA 1
ATOM 2148 C C . PRO A 1 295 ? 17.535 -3.028 11.279 1.00 17.43 295 PRO A C 1
ATOM 2149 O O . PRO A 1 295 ? 17.271 -2.335 12.269 1.00 18.39 295 PRO A O 1
ATOM 2153 N N . ALA A 1 296 ? 16.620 -3.812 10.691 1.00 13.20 296 ALA A N 1
ATOM 2154 C CA . ALA A 1 296 ? 15.271 -3.912 11.246 1.00 18.35 296 ALA A CA 1
ATOM 2155 C C . ALA A 1 296 ? 15.300 -4.492 12.651 1.00 17.12 296 ALA A C 1
ATOM 2156 O O . ALA A 1 296 ? 14.617 -3.988 13.555 1.00 14.44 296 ALA A O 1
ATOM 2158 N N . ILE A 1 297 ? 16.083 -5.555 12.859 1.00 12.66 297 ILE A N 1
ATOM 2159 C CA . ILE A 1 297 ? 16.163 -6.162 14.184 1.00 13.26 297 ILE A CA 1
ATOM 2160 C C . ILE A 1 297 ? 16.770 -5.179 15.181 1.00 16.49 297 ILE A C 1
ATOM 2161 O O . ILE A 1 297 ? 16.280 -5.036 16.308 1.00 16.38 297 ILE A O 1
ATOM 2166 N N . ARG A 1 298 ? 17.828 -4.462 14.765 1.00 16.72 298 ARG A N 1
ATOM 2167 C CA . ARG A 1 298 ? 18.446 -3.447 15.614 1.00 20.11 298 ARG A CA 1
ATOM 2168 C C . ARG A 1 298 ? 17.457 -2.350 15.983 1.00 23.40 298 ARG A C 1
ATOM 2169 O O . ARG A 1 298 ? 17.425 -1.894 17.134 1.00 18.67 298 ARG A O 1
ATOM 2177 N N . LYS A 1 299 ? 16.647 -1.899 15.021 1.00 15.41 299 LYS A N 1
ATOM 2178 C CA . LYS A 1 299 ? 15.709 -0.824 15.325 1.00 19.87 299 LYS A CA 1
ATOM 2179 C C . LYS A 1 299 ? 14.657 -1.280 16.322 1.00 22.52 299 LYS A C 1
ATOM 2180 O O . LYS A 1 299 ? 14.285 -0.522 17.228 1.00 21.99 299 LYS A O 1
ATOM 2186 N N . ALA A 1 300 ? 14.173 -2.515 16.180 1.00 18.13 300 ALA A N 1
ATOM 2187 C CA . ALA A 1 300 ? 13.149 -3.010 17.095 1.00 17.55 300 ALA A CA 1
ATOM 2188 C C . ALA A 1 300 ? 13.698 -3.130 18.518 1.00 19.43 300 ALA A C 1
ATOM 2189 O O . ALA A 1 300 ? 13.065 -2.678 19.480 1.00 21.45 300 ALA A O 1
ATOM 2191 N N . PHE A 1 301 ? 14.897 -3.697 18.673 1.00 21.90 301 PHE A N 1
ATOM 2192 C CA . PHE A 1 301 ? 15.423 -3.888 20.021 1.00 17.64 301 PHE A CA 1
ATOM 2193 C C . PHE A 1 301 ? 15.738 -2.562 20.709 1.00 20.16 301 PHE A C 1
ATOM 2194 O O . PHE A 1 301 ? 15.606 -2.450 21.936 1.00 20.55 301 PHE A O 1
ATOM 2202 N N . ASN A 1 302 ? 16.148 -1.547 19.950 1.00 20.44 302 ASN A N 1
ATOM 2203 C CA . ASN A 1 302 ? 16.526 -0.279 20.566 1.00 23.60 302 ASN A CA 1
ATOM 2204 C C . ASN A 1 302 ? 15.334 0.473 21.151 1.00 24.01 302 ASN A C 1
ATOM 2205 O O . ASN A 1 302 ? 15.537 1.425 21.914 1.00 26.34 302 ASN A O 1
ATOM 2210 N N . LYS A 1 303 ? 14.107 0.054 20.849 1.00 22.55 303 LYS A N 1
ATOM 2211 C CA . LYS A 1 303 ? 12.914 0.601 21.482 1.00 24.31 303 LYS A CA 1
ATOM 2212 C C . LYS A 1 303 ? 12.584 -0.085 22.806 1.00 26.27 303 LYS A C 1
ATOM 2213 O O . LYS A 1 303 ? 11.615 0.305 23.471 1.00 24.62 303 LYS A O 1
ATOM 2219 N N . THR A 1 304 ? 13.350 -1.101 23.198 1.00 22.66 304 THR A N 1
ATOM 2220 C CA . THR A 1 304 ? 13.066 -1.893 24.383 1.00 22.89 304 THR A CA 1
ATOM 2221 C C . THR A 1 304 ? 14.332 -2.012 25.221 1.00 24.36 304 THR A C 1
ATOM 2222 O O . THR A 1 304 ? 15.414 -1.552 24.840 1.00 24.03 304 THR A O 1
ATOM 2226 N N . ASP A 1 305 ? 14.181 -2.631 26.389 1.00 24.51 305 ASP A N 1
ATOM 2227 C CA . ASP A 1 305 ? 15.316 -3.012 27.211 1.00 30.02 305 ASP A CA 1
ATOM 2228 C C . ASP A 1 305 ? 15.694 -4.471 26.994 1.00 31.15 305 ASP A C 1
ATOM 2229 O O . ASP A 1 305 ? 16.425 -5.051 27.807 1.00 27.05 305 ASP A O 1
ATOM 2234 N N . LEU A 1 306 ? 15.213 -5.066 25.906 1.00 22.66 306 LEU A N 1
ATOM 2235 C CA . LEU A 1 306 ? 15.496 -6.450 25.581 1.00 23.32 306 LEU A CA 1
ATOM 2236 C C . LEU A 1 306 ? 16.756 -6.543 24.731 1.00 24.77 306 LEU A C 1
ATOM 2237 O O . LEU A 1 306 ? 17.155 -5.585 24.065 1.00 28.86 306 LEU A O 1
ATOM 2242 N N . LYS A 1 307 ? 17.401 -7.706 24.796 1.00 24.99 307 LYS A N 1
ATOM 2243 C CA . LYS A 1 307 ? 18.524 -8.048 23.939 1.00 24.07 307 LYS A CA 1
ATOM 2244 C C . LYS A 1 307 ? 18.146 -9.256 23.096 1.00 24.55 307 LYS A C 1
ATOM 2245 O O . LYS A 1 307 ? 17.169 -9.957 23.384 1.00 24.83 307 LYS A O 1
ATOM 2251 N N . LEU A 1 308 ? 18.920 -9.487 22.033 1.00 22.74 308 LEU A N 1
ATOM 2252 C CA . LEU A 1 308 ? 18.689 -10.672 21.215 1.00 22.28 308 LEU A CA 1
ATOM 2253 C C . LEU A 1 308 ? 18.759 -11.942 22.052 1.00 21.81 308 LEU A C 1
ATOM 2254 O O . LEU A 1 308 ? 17.993 -12.888 21.811 1.00 17.12 308 LEU A O 1
ATOM 2259 N N . LYS A 1 309 ? 19.632 -11.968 23.066 1.00 19.30 309 LYS A N 1
ATOM 2260 C CA . LYS A 1 309 ? 19.731 -13.138 23.935 1.00 22.55 309 LYS A CA 1
ATOM 2261 C C . LYS A 1 309 ? 18.434 -13.444 24.667 1.00 19.80 309 LYS A C 1
ATOM 2262 O O . LYS A 1 309 ? 18.275 -14.557 25.178 1.00 19.42 309 LYS A O 1
ATOM 2268 N N . ASP A 1 310 ? 17.506 -12.492 24.741 1.00 22.41 310 ASP A N 1
ATOM 2269 C CA . ASP A 1 310 ? 16.223 -12.746 25.385 1.00 21.04 310 ASP A CA 1
ATOM 2270 C C . ASP A 1 310 ? 15.250 -13.505 24.497 1.00 23.25 310 ASP A C 1
ATOM 2271 O O . ASP A 1 310 ? 14.217 -13.966 25.003 1.00 19.93 310 ASP A O 1
ATOM 2276 N N . MET A 1 311 ? 15.541 -13.630 23.198 1.00 20.04 311 MET A N 1
ATOM 2277 C CA . MET A 1 311 ? 14.694 -14.414 22.308 1.00 19.79 311 MET A CA 1
ATOM 2278 C C . MET A 1 311 ? 14.867 -15.911 22.558 1.00 22.92 311 MET A C 1
ATOM 2279 O O . MET A 1 311 ? 15.985 -16.431 22.537 1.00 19.53 311 MET A O 1
ATOM 2284 N N . GLU A 1 312 ? 13.756 -16.613 22.763 1.00 15.82 312 GLU A N 1
ATOM 2285 C CA . GLU A 1 312 ? 13.793 -18.066 22.834 1.00 22.05 312 GLU A CA 1
ATOM 2286 C C . GLU A 1 312 ? 13.404 -18.747 21.525 1.00 26.16 312 GLU A C 1
ATOM 2287 O O . GLU A 1 312 ? 13.747 -19.922 21.330 1.00 16.87 312 GLU A O 1
ATOM 2293 N N . LEU A 1 313 ? 12.714 -18.044 20.623 1.00 19.89 313 LEU A N 1
ATOM 2294 C CA . LEU A 1 313 ? 12.392 -18.567 19.301 1.00 16.89 313 LEU A CA 1
ATOM 2295 C C . LEU A 1 313 ? 12.583 -17.458 18.285 1.00 17.49 313 LEU A C 1
ATOM 2296 O O . LEU A 1 313 ? 12.295 -16.293 18.579 1.00 16.02 313 LEU A O 1
ATOM 2301 N N . ILE A 1 314 ? 13.065 -17.814 17.094 1.00 16.14 314 ILE A N 1
ATOM 2302 C CA . ILE A 1 314 ? 13.265 -16.838 16.028 1.00 17.12 314 ILE A CA 1
ATOM 2303 C C . ILE A 1 314 ? 12.718 -17.413 14.732 1.00 16.57 314 ILE A C 1
ATOM 2304 O O . ILE A 1 314 ? 12.854 -18.611 14.465 1.00 17.98 314 ILE A O 1
ATOM 2309 N N . GLU A 1 315 ? 12.083 -16.559 13.935 1.00 16.00 315 GLU A N 1
ATOM 2310 C CA . GLU A 1 315 ? 11.742 -16.863 12.548 1.00 14.57 315 GLU A CA 1
ATOM 2311 C C . GLU A 1 315 ? 12.434 -15.817 11.686 1.00 16.13 315 GLU A C 1
ATOM 2312 O O . GLU A 1 315 ? 12.116 -14.626 11.785 1.00 17.39 315 GLU A O 1
ATOM 2318 N N . LEU A 1 316 ? 13.384 -16.256 10.860 1.00 13.67 316 LEU A N 1
ATOM 2319 C CA . LEU A 1 316 ? 14.044 -15.413 9.872 1.00 18.77 316 LEU A CA 1
ATOM 2320 C C . LEU A 1 316 ? 13.774 -16.041 8.509 1.00 14.06 316 LEU A C 1
ATOM 2321 O O . LEU A 1 316 ? 14.220 -17.163 8.239 1.00 14.96 316 LEU A O 1
ATOM 2323 N N . ASN A 1 317 ? 13.041 -15.331 7.654 1.00 14.97 317 ASN A N 1
ATOM 2324 C CA . ASN A 1 317 ? 12.563 -15.948 6.423 1.00 16.21 317 ASN A CA 1
ATOM 2325 C C . ASN A 1 317 ? 13.735 -16.365 5.542 1.00 16.58 317 ASN A C 1
ATOM 2326 O O . ASN A 1 317 ? 14.737 -15.651 5.423 1.00 16.19 317 ASN A O 1
ATOM 2331 N N . GLU A 1 318 ? 13.616 -17.548 4.940 1.00 13.70 318 GLU A N 1
ATOM 2332 C CA . GLU A 1 318 ? 14.694 -18.107 4.130 1.00 12.95 318 GLU A CA 1
ATOM 2333 C C . GLU A 1 318 ? 14.459 -17.795 2.655 1.00 13.06 318 GLU A C 1
ATOM 2334 O O . GLU A 1 318 ? 14.125 -18.671 1.857 1.00 18.47 318 GLU A O 1
ATOM 2340 N N . ALA A 1 319 ? 14.660 -16.526 2.284 1.00 15.49 319 ALA A N 1
ATOM 2341 C CA . ALA A 1 319 ? 14.613 -16.181 0.861 1.00 17.67 319 ALA A CA 1
ATOM 2342 C C . ALA A 1 319 ? 15.684 -16.948 0.088 1.00 17.06 319 ALA A C 1
ATOM 2343 O O . ALA A 1 319 ? 15.423 -17.503 -0.991 1.00 21.07 319 ALA A O 1
ATOM 2345 N N . PHE A 1 320 ? 16.895 -16.995 0.634 1.00 15.09 320 PHE A N 1
ATOM 2346 C CA . PHE A 1 320 ? 17.992 -17.779 0.084 1.00 17.42 320 PHE A CA 1
ATOM 2347 C C . PHE A 1 320 ? 18.862 -18.242 1.235 1.00 15.82 320 PHE A C 1
ATOM 2348 O O . PHE A 1 320 ? 18.991 -17.545 2.248 1.00 14.53 320 PHE A O 1
ATOM 2356 N N . ALA A 1 321 ? 19.453 -19.430 1.082 1.00 16.07 321 ALA A N 1
ATOM 2357 C CA . ALA A 1 321 ? 20.391 -19.906 2.095 1.00 17.53 321 ALA A CA 1
ATOM 2358 C C . ALA A 1 321 ? 21.558 -18.937 2.249 1.00 21.15 321 ALA A C 1
ATOM 2359 O O . ALA A 1 321 ? 21.967 -18.614 3.377 1.00 16.43 321 ALA A O 1
ATOM 2361 N N . ALA A 1 322 ? 22.087 -18.431 1.125 1.00 15.67 322 ALA A N 1
ATOM 2362 C CA . ALA A 1 322 ? 23.169 -17.456 1.202 1.00 16.29 322 ALA A CA 1
ATOM 2363 C C . ALA A 1 322 ? 22.751 -16.257 2.035 1.00 17.60 322 ALA A C 1
ATOM 2364 O O . ALA A 1 322 ? 23.516 -15.765 2.880 1.00 16.28 322 ALA A O 1
ATOM 2366 N N . GLN A 1 323 ? 21.523 -15.788 1.825 1.00 12.68 323 GLN A N 1
ATOM 2367 C CA . GLN A 1 323 ? 21.056 -14.604 2.533 1.00 14.16 323 GLN A CA 1
ATOM 2368 C C . GLN A 1 323 ? 20.891 -14.890 4.019 1.00 15.85 323 GLN A C 1
ATOM 2369 O O . GLN A 1 323 ? 21.322 -14.096 4.871 1.00 19.56 323 GLN A O 1
ATOM 2375 N N . SER A 1 324 ? 20.258 -16.020 4.352 1.00 16.20 324 SER A N 1
ATOM 2376 C CA . SER A 1 324 ? 19.993 -16.335 5.750 1.00 14.78 324 SER A CA 1
ATOM 2377 C C . SER A 1 324 ? 21.285 -16.556 6.523 1.00 20.40 324 SER A C 1
ATOM 2378 O O . SER A 1 324 ? 21.420 -16.096 7.665 1.00 16.98 324 SER A O 1
ATOM 2381 N N . LEU A 1 325 ? 22.246 -17.264 5.925 1.00 16.85 325 LEU A N 1
ATOM 2382 C CA . LEU A 1 325 ? 23.516 -17.480 6.606 1.00 18.31 325 LEU A CA 1
ATOM 2383 C C . LEU A 1 325 ? 24.271 -16.169 6.760 1.00 19.93 325 LEU A C 1
ATOM 2384 O O . LEU A 1 325 ? 24.922 -15.937 7.788 1.00 18.69 325 LEU A O 1
ATOM 2389 N N . GLY A 1 326 ? 24.166 -15.286 5.763 1.00 17.34 326 GLY A N 1
ATOM 2390 C CA . GLY A 1 326 ? 24.774 -13.970 5.887 1.00 19.35 326 GLY A CA 1
ATOM 2391 C C . GLY A 1 326 ? 24.188 -13.171 7.034 1.00 24.22 326 GLY A C 1
ATOM 2392 O O . GLY A 1 326 ? 24.922 -12.518 7.786 1.00 19.81 326 GLY A O 1
ATOM 2393 N N . VAL A 1 327 ? 22.860 -13.236 7.200 1.00 19.85 327 VAL A N 1
ATOM 2394 C CA . VAL A 1 327 ? 22.210 -12.540 8.304 1.00 17.18 327 VAL A CA 1
ATOM 2395 C C . VAL A 1 327 ? 22.664 -13.128 9.637 1.00 18.58 327 VAL A C 1
ATOM 2396 O O . VAL A 1 327 ? 23.002 -12.397 10.576 1.00 17.30 327 VAL A O 1
ATOM 2400 N N . ILE A 1 328 ? 22.681 -14.456 9.736 1.00 17.33 328 ILE A N 1
ATOM 2401 C CA . ILE A 1 328 ? 23.104 -15.110 10.977 1.00 21.50 328 ILE A CA 1
ATOM 2402 C C . ILE A 1 328 ? 24.514 -14.666 11.362 1.00 21.93 328 ILE A C 1
ATOM 2403 O O . ILE A 1 328 ? 24.786 -14.312 12.520 1.00 19.76 328 ILE A O 1
ATOM 2408 N N . LYS A 1 329 ? 25.419 -14.635 10.385 1.00 17.68 329 LYS A N 1
ATOM 2409 C CA . LYS A 1 329 ? 26.803 -14.258 10.675 1.00 24.75 329 LYS A CA 1
ATOM 2410 C C . LYS A 1 329 ? 26.873 -12.853 11.271 1.00 26.40 329 LYS A C 1
ATOM 2411 O O . LYS A 1 329 ? 27.524 -12.633 12.301 1.00 23.52 329 LYS A O 1
ATOM 2417 N N . GLU A 1 330 ? 26.171 -11.895 10.659 1.00 18.28 330 GLU A N 1
ATOM 2418 C CA . GLU A 1 330 ? 26.225 -10.515 11.136 1.00 18.47 330 GLU A CA 1
ATOM 2419 C C . GLU A 1 330 ? 25.547 -10.352 12.494 1.00 21.17 330 GLU A C 1
ATOM 2420 O O . GLU A 1 330 ? 26.018 -9.572 13.330 1.00 18.25 330 GLU A O 1
ATOM 2426 N N . LEU A 1 331 ? 24.437 -11.071 12.728 1.00 20.51 331 LEU A N 1
ATOM 2427 C CA . LEU A 1 331 ? 23.703 -10.963 13.993 1.00 17.56 331 LEU A CA 1
ATOM 2428 C C . LEU A 1 331 ? 24.497 -11.518 15.166 1.00 21.42 331 LEU A C 1
ATOM 2429 O O . LEU A 1 331 ? 24.470 -10.944 16.260 1.00 19.30 331 LEU A O 1
ATOM 2434 N N . CYS A 1 332 ? 25.145 -12.673 14.983 1.00 20.87 332 CYS A N 1
ATOM 2435 C CA . CYS A 1 332 ? 26.014 -13.211 16.025 1.00 23.18 332 CYS A CA 1
ATOM 2436 C C . CYS A 1 332 ? 27.038 -12.169 16.456 1.00 21.46 332 CYS A C 1
ATOM 2437 O O . CYS A 1 332 ? 27.249 -11.918 17.644 1.00 21.05 332 CYS A O 1
ATOM 2440 N N . LYS A 1 333 ? 27.683 -11.548 15.479 1.00 23.20 333 LYS A N 1
ATOM 2441 C CA . LYS A 1 333 ? 28.676 -10.517 15.726 1.00 25.97 333 LYS A CA 1
ATOM 2442 C C . LYS A 1 333 ? 28.101 -9.347 16.507 1.00 30.13 333 LYS A C 1
ATOM 2443 O O . LYS A 1 333 ? 28.626 -8.949 17.558 1.00 23.85 333 LYS A O 1
ATOM 2449 N N . GLU A 1 334 ? 27.019 -8.771 15.972 1.00 18.11 334 GLU A N 1
ATOM 2450 C CA . GLU A 1 334 ? 26.480 -7.551 16.547 1.00 23.41 334 GLU A CA 1
ATOM 2451 C C . GLU A 1 334 ? 25.925 -7.790 17.944 1.00 22.86 334 GLU A C 1
ATOM 2452 O O . GLU A 1 334 ? 26.088 -6.941 18.828 1.00 17.72 334 GLU A O 1
ATOM 2458 N N . HIS A 1 335 ? 25.281 -8.941 18.173 1.00 19.42 335 HIS A N 1
ATOM 2459 C CA . HIS A 1 335 ? 24.539 -9.169 19.407 1.00 19.16 335 HIS A CA 1
ATOM 2460 C C . HIS A 1 335 ? 25.244 -10.101 20.384 1.00 25.37 335 HIS A C 1
ATOM 2461 O O . HIS A 1 335 ? 24.700 -10.365 21.460 1.00 25.75 335 HIS A O 1
ATOM 2468 N N . GLY A 1 336 ? 26.436 -10.594 20.053 1.00 24.42 336 GLY A N 1
ATOM 2469 C CA . GLY A 1 336 ? 27.202 -11.423 20.975 1.00 16.95 336 GLY A CA 1
ATOM 2470 C C . GLY A 1 336 ? 26.612 -12.790 21.267 1.00 23.78 336 GLY A C 1
ATOM 2471 O O . GLY A 1 336 ? 26.669 -13.253 22.413 1.00 29.44 336 GLY A O 1
ATOM 2472 N N . VAL A 1 337 ? 26.044 -13.447 20.262 1.00 19.94 337 VAL A N 1
ATOM 2473 C CA . VAL A 1 337 ? 25.542 -14.805 20.394 1.00 25.84 337 VAL A CA 1
ATOM 2474 C C . VAL A 1 337 ? 26.284 -15.665 19.381 1.00 27.07 337 VAL A C 1
ATOM 2475 O O . VAL A 1 337 ? 26.927 -15.161 18.455 1.00 26.65 337 VAL A O 1
ATOM 2479 N N . THR A 1 338 ? 26.201 -16.963 19.564 1.00 25.33 338 THR A N 1
ATOM 2480 C CA . THR A 1 338 ? 26.960 -17.826 18.671 1.00 27.87 338 THR A CA 1
ATOM 2481 C C . THR A 1 338 ? 26.079 -18.371 17.552 1.00 31.16 338 THR A C 1
ATOM 2482 O O . THR A 1 338 ? 24.848 -18.419 17.682 1.00 26.71 338 THR A O 1
ATOM 2486 N N . PRO A 1 339 ? 26.680 -18.758 16.411 1.00 24.10 339 PRO A N 1
ATOM 2487 C CA . PRO A 1 339 ? 25.897 -19.434 15.366 1.00 23.56 339 PRO A CA 1
ATOM 2488 C C . PRO A 1 339 ? 25.074 -20.597 15.891 1.00 30.14 339 PRO A C 1
ATOM 2489 O O . PRO A 1 339 ? 23.903 -20.755 15.521 1.00 26.76 339 PRO A O 1
ATOM 2493 N N . GLU A 1 340 ? 25.668 -21.415 16.761 1.00 27.98 340 GLU A N 1
ATOM 2494 C CA . GLU A 1 340 ? 24.969 -22.568 17.309 1.00 28.03 340 GLU A CA 1
ATOM 2495 C C . GLU A 1 340 ? 23.765 -22.131 18.137 1.00 28.53 340 GLU A C 1
ATOM 2496 O O . GLU A 1 340 ? 22.700 -22.757 18.073 1.00 22.18 340 GLU A O 1
ATOM 2502 N N . TRP A 1 341 ? 23.911 -21.048 18.909 1.00 26.46 341 TRP A N 1
ATOM 2503 C CA . TRP A 1 341 ? 22.791 -20.531 19.693 1.00 23.11 341 TRP A CA 1
ATOM 2504 C C . TRP A 1 341 ? 21.646 -20.081 18.790 1.00 24.70 341 TRP A C 1
ATOM 2505 O O . TRP A 1 341 ? 20.475 -20.347 19.082 1.00 19.23 341 TRP A O 1
ATOM 2516 N N . ILE A 1 342 ? 21.966 -19.412 17.678 1.00 24.90 342 ILE A N 1
ATOM 2517 C CA . ILE A 1 342 ? 20.932 -18.974 16.742 1.00 24.96 342 ILE A CA 1
ATOM 2518 C C . ILE A 1 342 ? 20.309 -20.169 16.040 1.00 22.37 342 ILE A C 1
ATOM 2519 O O . ILE A 1 342 ? 19.080 -20.288 15.953 1.00 20.01 342 ILE A O 1
ATOM 2524 N N . LYS A 1 343 ? 21.156 -21.070 15.529 1.00 22.07 343 LYS A N 1
ATOM 2525 C CA . LYS A 1 343 ? 20.686 -22.232 14.780 1.00 24.61 343 LYS A CA 1
ATOM 2526 C C . LYS A 1 343 ? 19.624 -23.012 15.549 1.00 25.79 343 LYS A C 1
ATOM 2527 O O . LYS A 1 343 ? 18.576 -23.368 14.991 1.00 25.80 343 LYS A O 1
ATOM 2533 N N . GLU A 1 344 ? 19.868 -23.266 16.844 1.00 22.98 344 GLU A N 1
ATOM 2534 C CA . GLU A 1 344 ? 19.005 -24.156 17.613 1.00 21.10 344 GLU A CA 1
ATOM 2535 C C . GLU A 1 344 ? 17.618 -23.577 17.867 1.00 21.00 344 GLU A C 1
ATOM 2536 O O . GLU A 1 344 ? 16.697 -24.340 18.187 1.00 20.10 344 GLU A O 1
ATOM 2542 N N . ARG A 1 345 ? 17.440 -22.261 17.763 1.00 17.36 345 ARG A N 1
ATOM 2543 C CA . ARG A 1 345 ? 16.134 -21.659 18.034 1.00 14.96 345 ARG A CA 1
ATOM 2544 C C . ARG A 1 345 ? 15.532 -20.950 16.826 1.00 19.99 345 ARG A C 1
ATOM 2545 O O . ARG A 1 345 ? 14.467 -20.328 16.952 1.00 15.85 345 ARG A O 1
ATOM 2553 N N . THR A 1 346 ? 16.156 -21.037 15.656 1.00 17.49 346 THR A N 1
ATOM 2554 C CA . THR A 1 346 ? 15.683 -20.302 14.491 1.00 16.50 346 THR A CA 1
ATOM 2555 C C . THR A 1 346 ? 15.078 -21.274 13.483 1.00 19.01 346 THR A C 1
ATOM 2556 O O . THR A 1 346 ? 15.667 -22.321 13.183 1.00 14.78 346 THR A O 1
ATOM 2558 N N . ASN A 1 347 ? 13.877 -20.935 13.005 1.00 19.40 347 ASN A N 1
ATOM 2559 C CA . ASN A 1 347 ? 13.128 -21.719 12.024 1.00 16.99 347 ASN A CA 1
ATOM 2560 C C . ASN A 1 347 ? 12.985 -23.182 12.452 1.00 17.68 347 ASN A C 1
ATOM 2561 O O . ASN A 1 347 ? 13.190 -24.110 11.667 1.00 13.09 347 ASN A O 1
ATOM 2566 N N . VAL A 1 348 ? 12.607 -23.386 13.717 1.00 17.91 348 VAL A N 1
ATOM 2567 C CA . VAL A 1 348 ? 12.601 -24.734 14.280 1.00 16.67 348 VAL A CA 1
ATOM 2568 C C . VAL A 1 348 ? 11.648 -25.683 13.547 1.00 21.39 348 VAL A C 1
ATOM 2569 O O . VAL A 1 348 ? 11.842 -26.901 13.597 1.00 17.56 348 VAL A O 1
ATOM 2573 N N . ASN A 1 349 ? 10.624 -25.169 12.856 1.00 13.94 349 ASN A N 1
ATOM 2574 C CA . ASN A 1 349 ? 9.720 -26.032 12.104 1.00 14.63 349 ASN A CA 1
ATOM 2575 C C . ASN A 1 349 ? 9.978 -25.989 10.601 1.00 15.02 349 ASN A C 1
ATOM 2576 O O . ASN A 1 349 ? 9.087 -26.328 9.817 1.00 15.69 349 ASN A O 1
ATOM 2581 N N . GLY A 1 350 ? 11.185 -25.610 10.190 1.00 12.93 350 GLY A N 1
ATOM 2582 C CA . GLY A 1 350 ? 11.498 -25.430 8.788 1.00 16.51 350 GLY A CA 1
ATOM 2583 C C . GLY A 1 350 ? 11.265 -24.001 8.346 1.00 15.74 350 GLY A C 1
ATOM 2584 O O . GLY A 1 350 ? 10.652 -23.184 9.043 1.00 15.39 350 GLY A O 1
ATOM 2585 N N . GLY A 1 351 ? 11.803 -23.683 7.170 1.00 14.93 351 GLY A N 1
ATOM 2586 C CA . GLY A 1 351 ? 11.694 -22.340 6.630 1.00 13.00 351 GLY A CA 1
ATOM 2587 C C . GLY A 1 351 ? 11.364 -22.311 5.145 1.00 17.42 351 GLY A C 1
ATOM 2588 O O . GLY A 1 351 ? 11.062 -23.349 4.541 1.00 17.66 351 GLY A O 1
ATOM 2589 N N . ALA A 1 352 ? 11.444 -21.119 4.544 1.00 14.91 352 ALA A N 1
ATOM 2590 C CA . ALA A 1 352 ? 10.887 -20.906 3.209 1.00 13.50 352 ALA A CA 1
ATOM 2591 C C . ALA A 1 352 ? 11.533 -21.801 2.147 1.00 15.87 352 ALA A C 1
ATOM 2592 O O . ALA A 1 352 ? 10.894 -22.107 1.126 1.00 17.02 352 ALA A O 1
ATOM 2594 N N . ILE A 1 353 ? 12.789 -22.220 2.347 1.00 15.26 353 ILE A N 1
ATOM 2595 C CA . ILE A 1 353 ? 13.425 -23.086 1.356 1.00 13.91 353 ILE A CA 1
ATOM 2596 C C . ILE A 1 353 ? 12.602 -24.344 1.157 1.00 15.88 353 ILE A C 1
ATOM 2597 O O . ILE A 1 353 ? 12.429 -24.827 0.028 1.00 16.02 353 ILE A O 1
ATOM 2602 N N . ALA A 1 354 ? 12.045 -24.869 2.240 1.00 14.62 354 ALA A N 1
ATOM 2603 C CA . ALA A 1 354 ? 11.202 -26.055 2.171 1.00 14.57 354 ALA A CA 1
ATOM 2604 C C . ALA A 1 354 ? 9.719 -25.726 2.097 1.00 17.47 354 ALA A C 1
ATOM 2605 O O . ALA A 1 354 ? 8.972 -26.419 1.393 1.00 13.52 354 ALA A O 1
ATOM 2607 N N . LEU A 1 355 ? 9.282 -24.674 2.800 1.00 15.14 355 LEU A N 1
ATOM 2608 C CA . LEU A 1 355 ? 7.863 -24.359 2.926 1.00 14.86 355 LEU A CA 1
ATOM 2609 C C . LEU A 1 355 ? 7.346 -23.433 1.833 1.00 17.68 355 LEU A C 1
ATOM 2610 O O . LEU A 1 355 ? 6.150 -23.486 1.518 1.00 14.29 355 LEU A O 1
ATOM 2615 N N . GLY A 1 356 ? 8.187 -22.566 1.277 1.00 14.52 356 GLY A N 1
ATOM 2616 C CA . GLY A 1 356 ? 7.798 -21.687 0.188 1.00 14.77 356 GLY A CA 1
ATOM 2617 C C . GLY A 1 356 ? 7.694 -20.227 0.621 1.00 20.85 356 GLY A C 1
ATOM 2618 O O . GLY A 1 356 ? 7.663 -19.890 1.806 1.00 15.63 356 GLY A O 1
ATOM 2619 N N . HIS A 1 357 ? 7.597 -19.352 -0.387 1.00 13.63 357 HIS A N 1
ATOM 2620 C CA . HIS A 1 357 ? 7.735 -17.906 -0.197 1.00 17.25 357 HIS A CA 1
ATOM 2621 C C . HIS A 1 357 ? 6.677 -17.172 -1.022 1.00 16.92 357 HIS A C 1
ATOM 2622 O O . HIS A 1 357 ? 6.979 -16.559 -2.052 1.00 18.96 357 HIS A O 1
ATOM 2629 N N . PRO A 1 358 ? 5.402 -17.224 -0.600 1.00 19.27 358 PRO A N 1
ATOM 2630 C CA . PRO A 1 358 ? 4.383 -16.400 -1.280 1.00 16.49 358 PRO A CA 1
ATOM 2631 C C . PRO A 1 358 ? 4.583 -14.943 -0.904 1.00 16.90 358 PRO A C 1
ATOM 2632 O O . PRO A 1 358 ? 4.217 -14.540 0.209 1.00 18.18 358 PRO A O 1
ATOM 2636 N N . VAL A 1 359 ? 5.164 -14.152 -1.822 1.00 19.72 359 VAL A N 1
ATOM 2637 C CA . VAL A 1 359 ? 5.955 -12.981 -1.428 1.00 14.41 359 VAL A CA 1
ATOM 2638 C C . VAL A 1 359 ? 5.168 -12.043 -0.511 1.00 14.70 359 VAL A C 1
ATOM 2639 O O . VAL A 1 359 ? 5.615 -11.720 0.593 1.00 15.81 359 VAL A O 1
ATOM 2643 N N . GLY A 1 360 ? 3.979 -11.610 -0.939 1.00 12.02 360 GLY A N 1
ATOM 2644 C CA . GLY A 1 360 ? 3.196 -10.656 -0.159 1.00 10.41 360 GLY A CA 1
ATOM 2645 C C . GLY A 1 360 ? 2.636 -11.202 1.148 1.00 19.66 360 GLY A C 1
ATOM 2646 O O . GLY A 1 360 ? 2.120 -10.423 1.961 1.00 17.84 360 GLY A O 1
ATOM 2647 N N . ALA A 1 361 ? 2.709 -12.514 1.367 1.00 14.15 361 ALA A N 1
ATOM 2648 C CA . ALA A 1 361 ? 2.166 -13.095 2.582 1.00 14.85 361 ALA A CA 1
ATOM 2649 C C . ALA A 1 361 ? 3.225 -13.601 3.547 1.00 13.93 361 ALA A C 1
ATOM 2650 O O . ALA A 1 361 ? 2.934 -13.701 4.740 1.00 13.87 361 ALA A O 1
ATOM 2652 N N . SER A 1 362 ? 4.447 -13.879 3.073 1.00 13.76 362 SER A N 1
ATOM 2653 C CA . SER A 1 362 ? 5.445 -14.544 3.911 1.00 17.99 362 SER A CA 1
ATOM 2654 C C . SER A 1 362 ? 5.712 -13.793 5.208 1.00 14.99 362 SER A C 1
ATOM 2655 O O . SER A 1 362 ? 5.970 -14.425 6.240 1.00 16.33 362 SER A O 1
ATOM 2658 N N . GLY A 1 363 ? 5.659 -12.456 5.178 1.00 16.91 363 GLY A N 1
ATOM 2659 C CA . GLY A 1 363 ? 5.915 -11.680 6.387 1.00 12.04 363 GLY A CA 1
ATOM 2660 C C . GLY A 1 363 ? 4.898 -11.939 7.479 1.00 17.28 363 GLY A C 1
ATOM 2661 O O . GLY A 1 363 ? 5.233 -11.933 8.671 1.00 17.01 363 GLY A O 1
ATOM 2662 N N . ASN A 1 364 ? 3.635 -12.159 7.095 1.00 16.24 364 ASN A N 1
ATOM 2663 C CA . ASN A 1 364 ? 2.647 -12.617 8.063 1.00 15.35 364 ASN A CA 1
ATOM 2664 C C . ASN A 1 364 ? 2.797 -14.102 8.354 1.00 15.46 364 ASN A C 1
ATOM 2665 O O . ASN A 1 364 ? 2.625 -14.530 9.500 1.00 14.71 364 ASN A O 1
ATOM 2670 N N . ARG A 1 365 ? 3.091 -14.897 7.321 1.00 13.13 365 ARG A N 1
ATOM 2671 C CA . ARG A 1 365 ? 3.225 -16.348 7.477 1.00 16.60 365 ARG A CA 1
ATOM 2672 C C . ARG A 1 365 ? 4.222 -16.713 8.579 1.00 13.46 365 ARG A C 1
ATOM 2673 O O . ARG A 1 365 ? 3.935 -17.552 9.455 1.00 10.94 365 ARG A O 1
ATOM 2681 N N . ILE A 1 366 ? 5.410 -16.100 8.551 1.00 9.72 366 ILE A N 1
ATOM 2682 C CA . ILE A 1 366 ? 6.427 -16.493 9.523 1.00 14.82 366 ILE A CA 1
ATOM 2683 C C . ILE A 1 366 ? 6.048 -15.994 10.907 1.00 13.53 366 ILE A C 1
ATOM 2684 O O . ILE A 1 366 ? 6.485 -16.558 11.918 1.00 10.78 366 ILE A O 1
ATOM 2689 N N . THR A 1 367 ? 5.249 -14.921 10.982 1.00 12.09 367 THR A N 1
ATOM 2690 C CA . THR A 1 367 ? 4.766 -14.466 12.279 1.00 10.04 367 THR A CA 1
ATOM 2691 C C . THR A 1 367 ? 3.753 -15.465 12.843 1.00 14.14 367 THR A C 1
ATOM 2692 O O . THR A 1 367 ? 3.772 -15.762 14.044 1.00 14.51 367 THR A O 1
ATOM 2696 N N . VAL A 1 368 ? 2.901 -16.041 11.987 1.00 13.16 368 VAL A N 1
ATOM 2697 C CA . VAL A 1 368 ? 1.911 -17.009 12.473 1.00 12.60 368 VAL A CA 1
ATOM 2698 C C . VAL A 1 368 ? 2.610 -18.265 12.980 1.00 13.22 368 VAL A C 1
ATOM 2699 O O . VAL A 1 368 ? 2.292 -18.788 14.055 1.00 15.31 368 VAL A O 1
ATOM 2703 N N . THR A 1 369 ? 3.607 -18.738 12.233 1.00 17.63 369 THR A N 1
ATOM 2704 C CA . THR A 1 369 ? 4.369 -19.914 12.645 1.00 16.70 369 THR A CA 1
ATOM 2705 C C . THR A 1 369 ? 5.130 -19.662 13.945 1.00 14.65 369 THR A C 1
ATOM 2706 O O . THR A 1 369 ? 5.213 -20.548 14.804 1.00 15.58 369 THR A O 1
ATOM 2710 N N . LEU A 1 370 ? 5.685 -18.458 14.110 1.00 12.56 370 LEU A N 1
ATOM 2711 C CA . LEU A 1 370 ? 6.360 -18.107 15.356 1.00 14.45 370 LEU A CA 1
ATOM 2712 C C . LEU A 1 370 ? 5.393 -18.130 16.536 1.00 15.14 370 LEU A C 1
ATOM 2713 O O . LEU A 1 370 ? 5.711 -18.674 17.597 1.00 14.75 370 LEU A O 1
ATOM 2718 N N . ILE A 1 371 ? 4.207 -17.531 16.368 1.00 16.18 371 ILE A N 1
ATOM 2719 C CA . ILE A 1 371 ? 3.220 -17.466 17.447 1.00 15.06 371 ILE A CA 1
ATOM 2720 C C . ILE A 1 371 ? 2.824 -18.865 17.914 1.00 18.95 371 ILE A C 1
ATOM 2721 O O . ILE A 1 371 ? 2.772 -19.150 19.121 1.00 14.77 371 ILE A O 1
ATOM 2726 N N . TYR A 1 372 ? 2.510 -19.757 16.973 1.00 10.97 372 TYR A N 1
ATOM 2727 C CA . TYR A 1 372 ? 2.049 -21.075 17.408 1.00 15.04 372 TYR A CA 1
ATOM 2728 C C . TYR A 1 372 ? 3.170 -21.898 18.025 1.00 16.36 372 TYR A C 1
ATOM 2729 O O . TYR A 1 372 ? 2.923 -22.649 18.975 1.00 14.18 372 TYR A O 1
ATOM 2738 N N . GLU A 1 373 ? 4.411 -21.745 17.556 1.00 11.88 373 GLU A N 1
ATOM 2739 C CA . GLU A 1 373 ? 5.490 -22.445 18.243 1.00 15.56 373 GLU A CA 1
ATOM 2740 C C . GLU A 1 373 ? 5.755 -21.824 19.613 1.00 18.97 373 GLU A C 1
ATOM 2741 O O . GLU A 1 373 ? 6.088 -22.547 20.558 1.00 16.62 373 GLU A O 1
ATOM 2747 N N . MET A 1 374 ? 5.603 -20.491 19.748 1.00 16.55 374 MET A N 1
ATOM 2748 C CA . MET A 1 374 ? 5.654 -19.873 21.078 1.00 17.82 374 MET A CA 1
ATOM 2749 C C . MET A 1 374 ? 4.667 -20.517 22.039 1.00 19.68 374 MET A C 1
ATOM 2750 O O . MET A 1 374 ? 5.002 -20.771 23.202 1.00 18.88 374 MET A O 1
ATOM 2755 N N . LYS A 1 375 ? 3.439 -20.780 21.583 1.00 17.95 375 LYS A N 1
ATOM 2756 C CA . LYS A 1 375 ? 2.433 -21.310 22.505 1.00 18.95 375 LYS A CA 1
ATOM 2757 C C . LYS A 1 375 ? 2.695 -22.770 22.857 1.00 20.55 375 LYS A C 1
ATOM 2758 O O . LYS A 1 375 ? 2.518 -23.172 24.016 1.00 20.72 375 LYS A O 1
ATOM 2764 N N . LYS A 1 376 ? 3.134 -23.577 21.888 1.00 16.84 376 LYS A N 1
ATOM 2765 C CA . LYS A 1 376 ? 3.506 -24.957 22.202 1.00 20.31 376 LYS A CA 1
ATOM 2766 C C . LYS A 1 376 ? 4.644 -25.010 23.217 1.00 22.23 376 LYS A C 1
ATOM 2767 O O . LYS A 1 376 ? 4.605 -25.810 24.161 1.00 17.90 376 LYS A O 1
ATOM 2773 N N . ARG A 1 377 ? 5.666 -24.161 23.041 1.00 17.79 377 ARG A N 1
ATOM 2774 C CA . ARG A 1 377 ? 6.857 -24.197 23.882 1.00 20.47 377 ARG A CA 1
ATOM 2775 C C . ARG A 1 377 ? 6.702 -23.411 25.177 1.00 19.31 377 ARG A C 1
ATOM 2776 O O . ARG A 1 377 ? 7.474 -23.635 26.117 1.00 19.82 377 ARG A O 1
ATOM 2784 N N . GLY A 1 378 ? 5.728 -22.509 25.262 1.00 22.72 378 GLY A N 1
ATOM 2785 C CA . GLY A 1 378 ? 5.581 -21.730 26.478 1.00 20.09 378 GLY A CA 1
ATOM 2786 C C . GLY A 1 378 ? 6.756 -20.820 26.755 1.00 24.26 378 GLY A C 1
ATOM 2787 O O . GLY A 1 378 ? 7.076 -20.564 27.921 1.00 18.31 378 GLY A O 1
ATOM 2788 N N . VAL A 1 379 ? 7.414 -20.330 25.707 1.00 17.90 379 VAL A N 1
ATOM 2789 C CA . VAL A 1 379 ? 8.528 -19.392 25.832 1.00 21.56 379 VAL A CA 1
ATOM 2790 C C . VAL A 1 379 ? 7.975 -17.992 26.057 1.00 24.69 379 VAL A C 1
ATOM 2791 O O . VAL A 1 379 ? 6.789 -17.741 25.820 1.00 25.56 379 VAL A O 1
ATOM 2795 N N . GLU A 1 380 ? 8.826 -17.067 26.507 1.00 23.09 380 GLU A N 1
ATOM 2796 C CA . GLU A 1 380 ? 8.335 -15.716 26.746 1.00 20.95 380 GLU A CA 1
ATOM 2797 C C . GLU A 1 380 ? 8.458 -14.812 25.526 1.00 20.19 380 GLU A C 1
ATOM 2798 O O . GLU A 1 380 ? 7.521 -14.062 25.228 1.00 19.27 380 GLU A O 1
ATOM 2804 N N . TYR A 1 381 ? 9.591 -14.859 24.820 1.00 18.02 381 TYR A N 1
ATOM 2805 C CA . TYR A 1 381 ? 9.886 -13.923 23.742 1.00 17.65 381 TYR A CA 1
ATOM 2806 C C . TYR A 1 381 ? 10.258 -14.654 22.450 1.00 17.52 381 TYR A C 1
ATOM 2807 O O . TYR A 1 381 ? 11.019 -15.628 22.467 1.00 21.17 381 TYR A O 1
ATOM 2816 N N . GLY A 1 382 ? 9.716 -14.169 21.332 1.00 16.90 382 GLY A N 1
ATOM 2817 C CA . GLY A 1 382 ? 9.981 -14.689 19.999 1.00 15.33 382 GLY A CA 1
ATOM 2818 C C . GLY A 1 382 ? 10.226 -13.531 19.045 1.00 20.04 382 GLY A C 1
ATOM 2819 O O . GLY A 1 382 ? 9.641 -12.461 19.236 1.00 17.19 382 GLY A O 1
ATOM 2820 N N . LEU A 1 383 ? 11.151 -13.676 18.091 1.00 17.71 383 LEU A N 1
ATOM 2821 C CA . LEU A 1 383 ? 11.486 -12.623 17.137 1.00 17.27 383 LEU A CA 1
ATOM 2822 C C . LEU A 1 383 ? 11.226 -13.130 15.730 1.00 16.30 383 LEU A C 1
ATOM 2823 O O . LEU A 1 383 ? 11.646 -14.244 15.388 1.00 13.46 383 LEU A O 1
ATOM 2828 N N . ALA A 1 384 ? 10.548 -12.315 14.918 1.00 12.54 384 ALA A N 1
ATOM 2829 C CA . ALA A 1 384 ? 10.298 -12.630 13.511 1.00 13.49 384 ALA A CA 1
ATOM 2830 C C . ALA A 1 384 ? 10.853 -11.509 12.644 1.00 14.00 384 ALA A C 1
ATOM 2831 O O . ALA A 1 384 ? 10.700 -10.332 12.989 1.00 14.49 384 ALA A O 1
ATOM 2833 N N . SER A 1 385 ? 11.496 -11.864 11.529 1.00 13.59 385 SER A N 1
ATOM 2834 C CA . SER A 1 385 ? 12.069 -10.842 10.661 1.00 11.84 385 SER A CA 1
ATOM 2835 C C . SER A 1 385 ? 12.340 -11.435 9.282 1.00 15.64 385 SER A C 1
ATOM 2836 O O . SER A 1 385 ? 12.488 -12.652 9.127 1.00 19.04 385 SER A O 1
ATOM 2839 N N . LEU A 1 386 ? 12.415 -10.563 8.276 1.00 13.78 386 LEU A N 1
ATOM 2840 C CA . LEU A 1 386 ? 12.693 -11.033 6.924 1.00 16.92 386 LEU A CA 1
ATOM 2841 C C . LEU A 1 386 ? 13.206 -9.889 6.055 1.00 14.52 386 LEU A C 1
ATOM 2842 O O . LEU A 1 386 ? 12.873 -8.724 6.268 1.00 14.66 386 LEU A O 1
ATOM 2847 N N . CYS A 1 387 ? 14.024 -10.251 5.074 1.00 12.15 387 CYS A N 1
ATOM 2848 C CA . CYS A 1 387 ? 14.553 -9.352 4.063 1.00 17.45 387 CYS A CA 1
ATOM 2849 C C . CYS A 1 387 ? 13.483 -9.013 3.018 1.00 11.95 387 CYS A C 1
ATOM 2850 O O . CYS A 1 387 ? 12.466 -9.711 2.873 1.00 10.85 387 CYS A O 1
ATOM 2853 N N . ILE A 1 388 ? 13.713 -7.904 2.303 1.00 12.81 388 ILE A N 1
ATOM 2854 C CA . ILE A 1 388 ? 12.724 -7.271 1.420 1.00 16.34 388 ILE A CA 1
ATOM 2855 C C . ILE A 1 388 ? 13.415 -6.809 0.137 1.00 12.61 388 ILE A C 1
ATOM 2856 O O . ILE A 1 388 ? 14.465 -6.157 0.198 1.00 11.62 388 ILE A O 1
ATOM 2861 N N . GLY A 1 389 ? 12.805 -7.095 -1.013 1.00 15.41 389 GLY A N 1
ATOM 2862 C CA . GLY A 1 389 ? 13.355 -6.609 -2.271 1.00 11.47 389 GLY A CA 1
ATOM 2863 C C . GLY A 1 389 ? 13.410 -5.089 -2.315 1.00 17.10 389 GLY A C 1
ATOM 2864 O O . GLY A 1 389 ? 12.491 -4.395 -1.872 1.00 17.59 389 GLY A O 1
ATOM 2865 N N . GLY A 1 390 ? 14.509 -4.567 -2.857 1.00 14.35 390 GLY A N 1
ATOM 2866 C CA . GLY A 1 390 ? 14.820 -3.155 -2.786 1.00 17.96 390 GLY A CA 1
ATOM 2867 C C . GLY A 1 390 ? 15.759 -2.767 -1.660 1.00 21.30 390 GLY A C 1
ATOM 2868 O O . GLY A 1 390 ? 16.198 -1.607 -1.608 1.00 17.12 390 GLY A O 1
ATOM 2869 N N . GLY A 1 391 ? 16.073 -3.690 -0.756 1.00 16.46 391 GLY A N 1
ATOM 2870 C CA . GLY A 1 391 ? 17.021 -3.409 0.301 1.00 16.76 391 GLY A CA 1
ATOM 2871 C C . GLY A 1 391 ? 16.403 -2.979 1.616 1.00 14.43 391 GLY A C 1
ATOM 2872 O O . GLY A 1 391 ? 16.789 -1.943 2.160 1.00 14.59 391 GLY A O 1
ATOM 2873 N N . MET A 1 392 ? 15.465 -3.759 2.158 1.00 9.46 392 MET A N 1
ATOM 2874 C CA . MET A 1 392 ? 14.814 -3.382 3.400 1.00 13.30 392 MET A CA 1
ATOM 2875 C C . MET A 1 392 ? 14.647 -4.637 4.252 1.00 14.70 392 MET A C 1
ATOM 2876 O O . MET A 1 392 ? 14.948 -5.752 3.818 1.00 11.72 392 MET A O 1
ATOM 2881 N N . GLY A 1 393 ? 14.180 -4.446 5.484 1.00 19.15 393 GLY A N 1
ATOM 2882 C CA . GLY A 1 393 ? 13.768 -5.547 6.337 1.00 10.53 393 GLY A CA 1
ATOM 2883 C C . GLY A 1 393 ? 12.672 -5.042 7.248 1.00 16.68 393 GLY A C 1
ATOM 2884 O O . GLY A 1 393 ? 12.501 -3.828 7.425 1.00 9.85 393 GLY A O 1
ATOM 2885 N N . THR A 1 394 ? 11.906 -5.986 7.808 1.00 18.38 394 THR A N 1
ATOM 2886 C CA . THR A 1 394 ? 10.985 -5.699 8.898 1.00 16.80 394 THR A CA 1
ATOM 2887 C C . THR A 1 394 ? 11.168 -6.730 10.002 1.00 17.52 394 THR A C 1
ATOM 2888 O O . THR A 1 394 ? 11.603 -7.863 9.751 1.00 15.77 394 THR A O 1
ATOM 2892 N N . ALA A 1 395 ? 10.843 -6.323 11.231 1.00 14.81 395 ALA A N 1
ATOM 2893 C CA . ALA A 1 395 ? 10.995 -7.191 12.400 1.00 16.71 395 ALA A CA 1
ATOM 2894 C C . ALA A 1 395 ? 9.887 -6.928 13.413 1.00 13.97 395 ALA A C 1
ATOM 2895 O O . ALA A 1 395 ? 9.382 -5.806 13.528 1.00 15.89 395 ALA A O 1
ATOM 2897 N N . LEU A 1 396 ? 9.529 -7.975 14.162 1.00 10.40 396 LEU A N 1
ATOM 2898 C CA . LEU A 1 396 ? 8.575 -7.885 15.260 1.00 14.34 396 LEU A CA 1
ATOM 2899 C C . LEU A 1 396 ? 9.131 -8.626 16.467 1.00 13.85 396 LEU A C 1
ATOM 2900 O O . LEU A 1 396 ? 9.643 -9.744 16.335 1.00 13.26 396 LEU A O 1
ATOM 2905 N N . ILE A 1 397 ? 9.029 -8.014 17.640 1.00 13.06 397 ILE A N 1
ATOM 2906 C CA . ILE A 1 397 ? 9.318 -8.700 18.895 1.00 16.54 397 ILE A CA 1
ATOM 2907 C C . ILE A 1 397 ? 7.997 -9.031 19.576 1.00 15.34 397 ILE A C 1
ATOM 2908 O O . ILE A 1 397 ? 7.152 -8.148 19.771 1.00 15.94 397 ILE A O 1
ATOM 2913 N N . LEU A 1 398 ? 7.817 -10.295 19.947 1.00 16.55 398 LEU A N 1
ATOM 2914 C CA . LEU A 1 398 ? 6.565 -10.770 20.528 1.00 17.06 398 LEU A CA 1
ATOM 2915 C C . LEU A 1 398 ? 6.812 -11.288 21.940 1.00 17.70 398 LEU A C 1
ATOM 2916 O O . LEU A 1 398 ? 7.896 -11.805 22.247 1.00 16.89 398 LEU A O 1
ATOM 2921 N N . LYS A 1 399 ? 5.799 -11.150 22.793 1.00 14.13 399 LYS A N 1
ATOM 2922 C CA . LYS A 1 399 ? 5.854 -11.621 24.175 1.00 14.98 399 LYS A CA 1
ATOM 2923 C C . LYS A 1 399 ? 4.642 -12.495 24.467 1.00 17.70 399 LYS A C 1
ATOM 2924 O O . LYS A 1 399 ? 3.502 -12.078 24.237 1.00 17.12 399 LYS A O 1
ATOM 2930 N N . ASN A 1 400 ? 4.886 -13.703 24.973 1.00 17.48 400 ASN A N 1
ATOM 2931 C CA . ASN A 1 400 ? 3.793 -14.627 25.279 1.00 21.18 400 ASN A CA 1
ATOM 2932 C C . ASN A 1 400 ? 2.854 -14.052 26.337 1.00 22.35 400 ASN A C 1
ATOM 2933 O O . ASN A 1 400 ? 3.272 -13.312 27.230 1.00 29.12 400 ASN A O 1
ATOM 2938 N N . VAL A 1 401 ? 1.575 -14.415 26.248 1.00 27.85 401 VAL A N 1
ATOM 2939 C CA . VAL A 1 401 ? 0.556 -13.960 27.195 1.00 27.77 401 VAL A CA 1
ATOM 2940 C C . VAL A 1 401 ? 0.033 -15.167 27.968 1.00 28.79 401 VAL A C 1
ATOM 2941 O O . VAL A 1 401 ? -0.665 -16.023 27.410 1.00 25.25 401 VAL A O 1
ATOM 2945 N N . LYS A 1 402 ? 0.359 -15.221 29.259 1.00 26.29 402 LYS A N 1
ATOM 2946 C CA . LYS A 1 402 ? -0.053 -16.304 30.146 1.00 26.05 402 LYS A CA 1
ATOM 2947 C C . LYS A 1 402 ? -1.554 -16.264 30.446 1.00 32.75 402 LYS A C 1
ATOM 2948 O O . LYS A 1 402 ? -2.214 -15.220 30.357 1.00 36.65 402 LYS A O 1
ATOM 2955 N N . MET B 1 1 ? 0.641 12.403 23.281 1.00 37.37 1 MET B N 1
ATOM 2956 C CA . MET B 1 1 ? 1.037 12.157 21.895 1.00 30.14 1 MET B CA 1
ATOM 2957 C C . MET B 1 1 ? 1.352 13.472 21.163 1.00 39.26 1 MET B C 1
ATOM 2958 O O . MET B 1 1 ? 0.716 14.512 21.407 1.00 34.24 1 MET B O 1
ATOM 2963 N N . SER B 1 2 ? 2.340 13.417 20.269 1.00 33.56 2 SER B N 1
ATOM 2964 C CA . SER B 1 2 ? 2.784 14.605 19.550 1.00 30.88 2 SER B CA 1
ATOM 2965 C C . SER B 1 2 ? 1.741 15.080 18.542 1.00 25.51 2 SER B C 1
ATOM 2966 O O . SER B 1 2 ? 1.005 14.284 17.951 1.00 25.91 2 SER B O 1
ATOM 2969 N N . LYS B 1 3 ? 1.670 16.399 18.366 1.00 24.74 3 LYS B N 1
ATOM 2970 C CA . LYS B 1 3 ? 0.930 16.962 17.246 1.00 24.03 3 LYS B CA 1
ATOM 2971 C C . LYS B 1 3 ? 1.601 16.545 15.942 1.00 21.07 3 LYS B C 1
ATOM 2972 O O . LYS B 1 3 ? 2.784 16.200 15.913 1.00 23.12 3 LYS B O 1
ATOM 2978 N N . VAL B 1 4 ? 0.841 16.570 14.850 1.00 25.88 4 VAL B N 1
ATOM 2979 C CA . VAL B 1 4 ? 1.372 16.235 13.527 1.00 21.50 4 VAL B CA 1
ATOM 2980 C C . VAL B 1 4 ? 1.279 17.473 12.649 1.00 18.19 4 VAL B C 1
ATOM 2981 O O . VAL B 1 4 ? 0.179 17.984 12.400 1.00 18.85 4 VAL B O 1
ATOM 2985 N N . TYR B 1 5 ? 2.426 17.938 12.162 1.00 14.97 5 TYR B N 1
ATOM 2986 C CA . TYR B 1 5 ? 2.525 19.133 11.338 1.00 13.53 5 TYR B CA 1
ATOM 2987 C C . TYR B 1 5 ? 2.903 18.788 9.905 1.00 17.00 5 TYR B C 1
ATOM 2988 O O . TYR B 1 5 ? 3.771 17.946 9.665 1.00 15.55 5 TYR B O 1
ATOM 2997 N N . VAL B 1 6 ? 2.315 19.494 8.955 1.00 14.35 6 VAL B N 1
ATOM 2998 C CA . VAL B 1 6 ? 2.805 19.469 7.582 1.00 18.16 6 VAL B CA 1
ATOM 2999 C C . VAL B 1 6 ? 3.860 20.563 7.449 1.00 19.34 6 VAL B C 1
ATOM 3000 O O . VAL B 1 6 ? 3.548 21.752 7.591 1.00 19.35 6 VAL B O 1
ATOM 3004 N N . VAL B 1 7 ? 5.113 20.157 7.189 1.00 15.70 7 VAL B N 1
ATOM 3005 C CA . VAL B 1 7 ? 6.226 21.094 7.070 1.00 14.78 7 VAL B CA 1
ATOM 3006 C C . VAL B 1 7 ? 6.665 21.320 5.635 1.00 19.24 7 VAL B C 1
ATOM 3007 O O . VAL B 1 7 ? 7.510 22.198 5.398 1.00 16.55 7 VAL B O 1
ATOM 3011 N N . ALA B 1 8 ? 6.127 20.571 4.674 1.00 15.78 8 ALA B N 1
ATOM 3012 C CA . ALA B 1 8 ? 6.324 20.869 3.260 1.00 17.74 8 ALA B CA 1
ATOM 3013 C C . ALA B 1 8 ? 5.175 20.269 2.461 1.00 14.73 8 ALA B C 1
ATOM 3014 O O . ALA B 1 8 ? 4.520 19.319 2.901 1.00 13.24 8 ALA B O 1
ATOM 3016 N N . ALA B 1 9 ? 4.951 20.827 1.271 1.00 15.84 9 ALA B N 1
ATOM 3017 C CA . ALA B 1 9 ? 3.837 20.402 0.421 1.00 17.14 9 ALA B CA 1
ATOM 3018 C C . ALA B 1 9 ? 4.123 20.828 -1.010 1.00 18.36 9 ALA B C 1
ATOM 3019 O O . ALA B 1 9 ? 4.210 22.029 -1.286 1.00 19.66 9 ALA B O 1
ATOM 3021 N N . LYS B 1 10 ? 4.253 19.860 -1.915 1.00 11.53 10 LYS B N 1
ATOM 3022 C CA . LYS B 1 10 ? 4.538 20.149 -3.313 1.00 13.75 10 LYS B CA 1
ATOM 3023 C C . LYS B 1 10 ? 3.852 19.100 -4.170 1.00 15.56 10 LYS B C 1
ATOM 3024 O O . LYS B 1 10 ? 3.652 17.961 -3.744 1.00 14.79 10 LYS B O 1
ATOM 3030 N N . ARG B 1 11 ? 3.478 19.496 -5.379 1.00 19.25 11 ARG B N 1
ATOM 3031 C CA . ARG B 1 11 ? 2.815 18.597 -6.310 1.00 15.11 11 ARG B CA 1
ATOM 3032 C C . ARG B 1 11 ? 3.331 18.898 -7.697 1.00 14.56 11 ARG B C 1
ATOM 3033 O O . ARG B 1 11 ? 3.866 19.982 -7.954 1.00 17.28 11 ARG B O 1
ATOM 3041 N N . SER B 1 12 ? 3.184 17.921 -8.593 1.00 13.27 12 SER B N 1
ATOM 3042 C CA . SER B 1 12 ? 3.411 18.249 -9.989 1.00 12.19 12 SER B CA 1
ATOM 3043 C C . SER B 1 12 ? 2.197 18.997 -10.527 1.00 15.13 12 SER B C 1
ATOM 3044 O O . SER B 1 12 ? 1.102 18.947 -9.953 1.00 13.20 12 SER B O 1
ATOM 3047 N N . ALA B 1 13 ? 2.399 19.728 -11.625 1.00 12.25 13 ALA B N 1
ATOM 3048 C CA . ALA B 1 13 ? 1.251 20.003 -12.470 1.00 16.11 13 ALA B CA 1
ATOM 3049 C C . ALA B 1 13 ? 0.693 18.670 -12.964 1.00 17.92 13 ALA B C 1
ATOM 3050 O O . ALA B 1 13 ? 1.393 17.653 -13.027 1.00 15.74 13 ALA B O 1
ATOM 3052 N N . ILE B 1 14 ? -0.588 18.663 -13.292 1.00 13.62 14 ILE B N 1
ATOM 3053 C CA . ILE B 1 14 ? -1.267 17.432 -13.660 1.00 17.59 14 ILE B CA 1
ATOM 3054 C C . ILE B 1 14 ? -1.278 17.307 -15.174 1.00 18.81 14 ILE B C 1
ATOM 3055 O O . ILE B 1 14 ? -1.720 18.226 -15.880 1.00 19.67 14 ILE B O 1
ATOM 3060 N N . GLY B 1 15 ? -0.791 16.174 -15.669 1.00 15.79 15 GLY B N 1
ATOM 3061 C CA . GLY B 1 15 ? -0.741 15.941 -17.094 1.00 20.93 15 GLY B CA 1
ATOM 3062 C C . GLY B 1 15 ? -2.021 15.337 -17.640 1.00 19.43 15 GLY B C 1
ATOM 3063 O O . GLY B 1 15 ? -2.770 14.651 -16.935 1.00 16.93 15 GLY B O 1
ATOM 3064 N N . SER B 1 16 ? -2.266 15.628 -18.916 1.00 18.35 16 SER B N 1
ATOM 3065 C CA . SER B 1 16 ? -3.339 14.990 -19.657 1.00 15.82 16 SER B CA 1
ATOM 3066 C C . SER B 1 16 ? -2.955 13.565 -20.016 1.00 18.78 16 SER B C 1
ATOM 3067 O O . SER B 1 16 ? -1.774 13.201 -20.048 1.00 16.57 16 SER B O 1
ATOM 3070 N N . PHE B 1 17 ? -3.978 12.766 -20.309 1.00 14.82 17 PHE B N 1
ATOM 3071 C CA . PHE B 1 17 ? -3.779 11.373 -20.690 1.00 18.13 17 PHE B CA 1
ATOM 3072 C C . PHE B 1 17 ? -2.994 11.302 -21.992 1.00 22.98 17 PHE B C 1
ATOM 3073 O O . PHE B 1 17 ? -3.406 11.888 -23.000 1.00 18.40 17 PHE B O 1
ATOM 3081 N N . LEU B 1 18 ? -1.863 10.586 -21.966 1.00 16.78 18 LEU B N 1
ATOM 3082 C CA . LEU B 1 18 ? -0.908 10.567 -23.079 1.00 20.22 18 LEU B CA 1
ATOM 3083 C C . LEU B 1 18 ? -0.366 11.968 -23.378 1.00 23.95 18 LEU B C 1
ATOM 3084 O O . LEU B 1 18 ? 0.048 12.258 -24.508 1.00 20.42 18 LEU B O 1
ATOM 3089 N N . GLY B 1 19 ? -0.360 12.839 -22.372 1.00 20.61 19 GLY B N 1
ATOM 3090 C CA . GLY B 1 19 ? 0.067 14.226 -22.465 1.00 14.33 19 GLY B CA 1
ATOM 3091 C C . GLY B 1 19 ? 1.500 14.425 -22.037 1.00 18.98 19 GLY B C 1
ATOM 3092 O O . GLY B 1 19 ? 2.356 13.568 -22.266 1.00 20.33 19 GLY B O 1
ATOM 3093 N N . THR B 1 20 ? 1.775 15.559 -21.388 1.00 17.91 20 THR B N 1
ATOM 3094 C CA . THR B 1 20 ? 3.175 15.956 -21.229 1.00 19.25 20 THR B CA 1
ATOM 3095 C C . THR B 1 20 ? 3.940 15.055 -20.254 1.00 23.56 20 THR B C 1
ATOM 3096 O O . THR B 1 20 ? 5.142 14.831 -20.451 1.00 15.86 20 THR B O 1
ATOM 3100 N N . LEU B 1 21 ? 3.284 14.518 -19.216 1.00 20.50 21 LEU B N 1
ATOM 3101 C CA . LEU B 1 21 ? 3.978 13.649 -18.268 1.00 19.27 21 LEU B CA 1
ATOM 3102 C C . LEU B 1 21 ? 4.014 12.191 -18.704 1.00 19.03 21 LEU B C 1
ATOM 3103 O O . LEU B 1 21 ? 4.652 11.376 -18.027 1.00 16.52 21 LEU B O 1
ATOM 3108 N N . SER B 1 22 ? 3.377 11.848 -19.822 1.00 19.51 22 SER B N 1
ATOM 3109 C CA . SER B 1 22 ? 3.229 10.445 -20.188 1.00 18.01 22 SER B CA 1
ATOM 3110 C C . SER B 1 22 ? 4.537 9.657 -20.324 1.00 20.71 22 SER B C 1
ATOM 3111 O O . SER B 1 22 ? 4.487 8.433 -20.106 1.00 20.58 22 SER B O 1
ATOM 3114 N N . PRO B 1 23 ? 5.694 10.236 -20.695 1.00 15.80 23 PRO B N 1
ATOM 3115 C CA . PRO B 1 23 ? 6.916 9.406 -20.778 1.00 16.80 23 PRO B CA 1
ATOM 3116 C C . PRO B 1 23 ? 7.516 9.011 -19.431 1.00 19.00 23 PRO B C 1
ATOM 3117 O O . PRO B 1 23 ? 8.358 8.102 -19.396 1.00 17.50 23 PRO B O 1
ATOM 3121 N N . LEU B 1 24 ? 7.132 9.658 -18.330 1.00 16.53 24 LEU B N 1
ATOM 3122 C CA . LEU B 1 24 ? 7.735 9.411 -17.026 1.00 16.53 24 LEU B CA 1
ATOM 3123 C C . LEU B 1 24 ? 7.071 8.234 -16.325 1.00 20.67 24 LEU B C 1
ATOM 3124 O O . LEU B 1 24 ? 5.839 8.166 -16.226 1.00 19.02 24 LEU B O 1
ATOM 3129 N N . LYS B 1 25 ? 7.895 7.312 -15.841 1.00 20.61 25 LYS B N 1
ATOM 3130 C CA . LYS B 1 25 ? 7.418 6.258 -14.968 1.00 19.20 25 LYS B CA 1
ATOM 3131 C C . LYS B 1 25 ? 6.980 6.851 -13.629 1.00 18.91 25 LYS B C 1
ATOM 3132 O O . LYS B 1 25 ? 7.492 7.894 -13.208 1.00 16.13 25 LYS B O 1
ATOM 3138 N N . PRO B 1 26 ? 6.025 6.213 -12.947 1.00 15.12 26 PRO B N 1
ATOM 3139 C CA . PRO B 1 26 ? 5.490 6.815 -11.709 1.00 16.02 26 PRO B CA 1
ATOM 3140 C C . PRO B 1 26 ? 6.537 7.003 -10.625 1.00 15.06 26 PRO B C 1
ATOM 3141 O O . PRO B 1 26 ? 6.466 7.983 -9.871 1.00 15.39 26 PRO B O 1
ATOM 3145 N N . GLY B 1 27 ? 7.508 6.091 -10.516 1.00 16.25 27 GLY B N 1
ATOM 3146 C CA . GLY B 1 27 ? 8.561 6.272 -9.530 1.00 16.95 27 GLY B CA 1
ATOM 3147 C C . GLY B 1 27 ? 9.438 7.463 -9.855 1.00 17.09 27 GLY B C 1
ATOM 3148 O O . GLY B 1 27 ? 9.858 8.201 -8.956 1.00 18.68 27 GLY B O 1
ATOM 3149 N N . ASP B 1 28 ? 9.707 7.680 -11.146 1.00 15.86 28 ASP B N 1
ATOM 3150 C CA . ASP B 1 28 ? 10.526 8.814 -11.569 1.00 18.34 28 ASP B CA 1
ATOM 3151 C C . ASP B 1 28 ? 9.790 10.134 -11.366 1.00 16.92 28 ASP B C 1
ATOM 3152 O O . ASP B 1 28 ? 10.356 11.092 -10.827 1.00 16.86 28 ASP B O 1
ATOM 3157 N N . LEU B 1 29 ? 8.529 10.202 -11.806 1.00 15.06 29 LEU B N 1
ATOM 3158 C CA . LEU B 1 29 ? 7.694 11.377 -11.567 1.00 11.38 29 LEU B CA 1
ATOM 3159 C C . LEU B 1 29 ? 7.651 11.731 -10.084 1.00 17.01 29 LEU B C 1
ATOM 3160 O O . LEU B 1 29 ? 7.895 12.880 -9.703 1.00 17.29 29 LEU B O 1
ATOM 3165 N N . GLY B 1 30 ? 7.336 10.748 -9.229 1.00 18.08 30 GLY B N 1
ATOM 3166 C CA . GLY B 1 30 ? 7.240 11.018 -7.797 1.00 12.97 30 GLY B CA 1
ATOM 3167 C C . GLY B 1 30 ? 8.552 11.495 -7.199 1.00 15.21 30 GLY B C 1
ATOM 3168 O O . GLY B 1 30 ? 8.580 12.444 -6.411 1.00 15.55 30 GLY B O 1
ATOM 3169 N N . ALA B 1 31 ? 9.662 10.861 -7.594 1.00 17.38 31 ALA B N 1
ATOM 3170 C CA . ALA B 1 31 ? 10.969 11.262 -7.088 1.00 19.70 31 ALA B CA 1
ATOM 3171 C C . ALA B 1 31 ? 11.263 12.729 -7.387 1.00 16.57 31 ALA B C 1
ATOM 3172 O O . ALA B 1 31 ? 11.849 13.430 -6.556 1.00 19.23 31 ALA B O 1
ATOM 3174 N N . GLN B 1 32 ? 10.874 13.219 -8.566 1.00 19.37 32 GLN B N 1
ATOM 3175 C CA . GLN B 1 32 ? 11.169 14.619 -8.875 1.00 21.04 32 GLN B CA 1
ATOM 3176 C C . GLN B 1 32 ? 10.484 15.564 -7.887 1.00 23.17 32 GLN B C 1
ATOM 3177 O O . GLN B 1 32 ? 11.058 16.593 -7.503 1.00 16.44 32 GLN B O 1
ATOM 3183 N N . ILE B 1 33 ? 9.264 15.224 -7.456 1.00 14.73 33 ILE B N 1
ATOM 3184 C CA . ILE B 1 33 ? 8.536 16.063 -6.504 1.00 14.55 33 ILE B CA 1
ATOM 3185 C C . ILE B 1 33 ? 9.146 15.960 -5.108 1.00 15.67 33 ILE B C 1
ATOM 3186 O O . ILE B 1 33 ? 9.246 16.961 -4.380 1.00 13.75 33 ILE B O 1
ATOM 3191 N N . VAL B 1 34 ? 9.528 14.747 -4.695 1.00 19.41 34 VAL B N 1
ATOM 3192 C CA . VAL B 1 34 ? 10.183 14.575 -3.400 1.00 15.93 34 VAL B CA 1
ATOM 3193 C C . VAL B 1 34 ? 11.526 15.293 -3.391 1.00 19.77 34 VAL B C 1
ATOM 3194 O O . VAL B 1 34 ? 11.906 15.918 -2.394 1.00 18.63 34 VAL B O 1
ATOM 3198 N N . LYS B 1 35 ? 12.257 15.236 -4.507 1.00 18.67 35 LYS B N 1
ATOM 3199 C CA . LYS B 1 35 ? 13.535 15.940 -4.575 1.00 14.87 35 LYS B CA 1
ATOM 3200 C C . LYS B 1 35 ? 13.346 17.448 -4.476 1.00 20.71 35 LYS B C 1
ATOM 3201 O O . LYS B 1 35 ? 14.180 18.144 -3.886 1.00 19.86 35 LYS B O 1
ATOM 3207 N N . ASN B 1 36 ? 12.270 17.978 -5.067 1.00 20.17 36 ASN B N 1
ATOM 3208 C CA . ASN B 1 36 ? 11.972 19.398 -4.902 1.00 16.55 36 ASN B CA 1
ATOM 3209 C C . ASN B 1 36 ? 11.768 19.734 -3.427 1.00 19.96 36 ASN B C 1
ATOM 3210 O O . ASN B 1 36 ? 12.330 20.712 -2.914 1.00 15.66 36 ASN B O 1
ATOM 3215 N N . ILE B 1 37 ? 10.984 18.914 -2.720 1.00 16.52 37 ILE B N 1
ATOM 3216 C CA . ILE B 1 37 ? 10.802 19.124 -1.281 1.00 15.13 37 ILE B CA 1
ATOM 3217 C C . ILE B 1 37 ? 12.142 19.083 -0.562 1.00 20.12 37 ILE B C 1
ATOM 3218 O O . ILE B 1 37 ? 12.418 19.910 0.317 1.00 18.34 37 ILE B O 1
ATOM 3223 N N . LEU B 1 38 ? 12.994 18.116 -0.919 1.00 19.56 38 LEU B N 1
ATOM 3224 C CA . LEU B 1 38 ? 14.281 17.979 -0.249 1.00 18.26 38 LEU B CA 1
ATOM 3225 C C . LEU B 1 38 ? 15.155 19.209 -0.478 1.00 19.07 38 LEU B C 1
ATOM 3226 O O . LEU B 1 38 ? 15.776 19.729 0.457 1.00 17.11 38 LEU B O 1
ATOM 3231 N N . GLU B 1 39 ? 15.206 19.695 -1.717 1.00 17.67 39 GLU B N 1
ATOM 3232 C CA . GLU B 1 39 ? 16.025 20.865 -2.020 1.00 24.16 39 GLU B CA 1
ATOM 3233 C C . GLU B 1 39 ? 15.476 22.139 -1.376 1.00 25.71 39 GLU B C 1
ATOM 3234 O O . GLU B 1 39 ? 16.257 23.030 -1.020 1.00 30.85 39 GLU B O 1
ATOM 3240 N N . GLU B 1 40 ? 14.153 22.243 -1.200 1.00 19.84 40 GLU B N 1
ATOM 3241 C CA . GLU B 1 40 ? 13.557 23.435 -0.591 1.00 25.91 40 GLU B CA 1
ATOM 3242 C C . GLU B 1 40 ? 13.746 23.462 0.927 1.00 27.92 40 GLU B C 1
ATOM 3243 O O . GLU B 1 40 ? 14.114 24.498 1.495 1.00 27.40 40 GLU B O 1
ATOM 3249 N N . THR B 1 41 ? 13.457 22.346 1.609 1.00 25.32 41 THR B N 1
ATOM 3250 C CA . THR B 1 41 ? 13.564 22.317 3.066 1.00 28.39 41 THR B CA 1
ATOM 3251 C C . THR B 1 41 ? 15.017 22.245 3.520 1.00 30.25 41 THR B C 1
ATOM 3252 O O . THR B 1 41 ? 15.337 22.647 4.646 1.00 23.78 41 THR B O 1
ATOM 3256 N N . LYS B 1 42 ? 15.893 21.718 2.665 1.00 28.68 42 LYS B N 1
ATOM 3257 C CA . LYS B 1 42 ? 17.306 21.478 2.959 1.00 31.04 42 LYS B CA 1
ATOM 3258 C C . LYS B 1 42 ? 17.513 20.533 4.155 1.00 28.86 42 LYS B C 1
ATOM 3259 O O . LYS B 1 42 ? 18.582 20.531 4.776 1.00 25.23 42 LYS B O 1
ATOM 3265 N N . VAL B 1 43 ? 16.518 19.697 4.466 1.00 22.00 43 VAL B N 1
ATOM 3266 C CA . VAL B 1 43 ? 16.683 18.650 5.467 1.00 19.86 43 VAL B CA 1
ATOM 3267 C C . VAL B 1 43 ? 17.655 17.593 4.958 1.00 21.54 43 VAL B C 1
ATOM 3268 O O . VAL B 1 43 ? 17.680 17.265 3.761 1.00 18.63 43 VAL B O 1
ATOM 3272 N N . ASP B 1 44 ? 18.459 17.055 5.863 1.00 18.65 44 ASP B N 1
ATOM 3273 C CA . ASP B 1 44 ? 19.292 15.904 5.540 1.00 17.79 44 ASP B CA 1
ATOM 3274 C C . ASP B 1 44 ? 18.385 14.702 5.324 1.00 24.55 44 ASP B C 1
ATOM 3275 O O . ASP B 1 44 ? 17.696 14.283 6.270 1.00 21.69 44 ASP B O 1
ATOM 3280 N N . PRO B 1 45 ? 18.351 14.117 4.116 1.00 23.22 45 PRO B N 1
ATOM 3281 C CA . PRO B 1 45 ? 17.422 12.994 3.861 1.00 23.21 45 PRO B CA 1
ATOM 3282 C C . PRO B 1 45 ? 17.578 11.836 4.831 1.00 21.60 45 PRO B C 1
ATOM 3283 O O . PRO B 1 45 ? 16.609 11.100 5.062 1.00 24.10 45 PRO B O 1
ATOM 3287 N N . ALA B 1 46 ? 18.774 11.644 5.395 1.00 18.71 46 ALA B N 1
ATOM 3288 C CA . ALA B 1 46 ? 19.025 10.576 6.351 1.00 17.16 46 ALA B CA 1
ATOM 3289 C C . ALA B 1 46 ? 18.220 10.733 7.630 1.00 22.11 46 ALA B C 1
ATOM 3290 O O . ALA B 1 46 ? 18.123 9.766 8.397 1.00 21.45 46 ALA B O 1
ATOM 3292 N N . ASN B 1 47 ? 17.632 11.909 7.873 1.00 22.14 47 ASN B N 1
ATOM 3293 C CA . ASN B 1 47 ? 16.780 12.124 9.039 1.00 24.80 47 ASN B CA 1
ATOM 3294 C C . ASN B 1 47 ? 15.309 11.805 8.787 1.00 21.20 47 ASN B C 1
ATOM 3295 O O . ASN B 1 47 ? 14.499 11.932 9.711 1.00 20.32 47 ASN B O 1
ATOM 3300 N N . ILE B 1 48 ? 14.938 11.420 7.576 1.00 17.61 48 ILE B N 1
ATOM 3301 C CA . ILE B 1 48 ? 13.575 10.974 7.312 1.00 18.27 48 ILE B CA 1
ATOM 3302 C C . ILE B 1 48 ? 13.433 9.550 7.830 1.00 18.68 48 ILE B C 1
ATOM 3303 O O . ILE B 1 48 ? 14.361 8.739 7.708 1.00 19.48 48 ILE B O 1
ATOM 3308 N N . ASP B 1 49 ? 12.276 9.236 8.418 1.00 16.70 49 ASP B N 1
ATOM 3309 C CA . ASP B 1 49 ? 12.048 7.906 8.975 1.00 17.92 49 ASP B CA 1
ATOM 3310 C C . ASP B 1 49 ? 11.563 6.918 7.916 1.00 18.03 49 ASP B C 1
ATOM 3311 O O . ASP B 1 49 ? 12.043 5.777 7.863 1.00 15.69 49 ASP B O 1
ATOM 3316 N N . GLU B 1 50 ? 10.597 7.322 7.091 1.00 17.46 50 GLU B N 1
ATOM 3317 C CA . GLU B 1 50 ? 10.278 6.544 5.904 1.00 14.21 50 GLU B CA 1
ATOM 3318 C C . GLU B 1 50 ? 9.510 7.403 4.912 1.00 15.96 50 GLU B C 1
ATOM 3319 O O . GLU B 1 50 ? 9.105 8.534 5.206 1.00 17.77 50 GLU B O 1
ATOM 3325 N N . VAL B 1 51 ? 9.359 6.864 3.703 1.00 15.04 51 VAL B N 1
ATOM 3326 C CA . VAL B 1 51 ? 8.557 7.475 2.648 1.00 13.89 51 VAL B CA 1
ATOM 3327 C C . VAL B 1 51 ? 7.402 6.534 2.326 1.00 14.28 51 VAL B C 1
ATOM 3328 O O . VAL B 1 51 ? 7.620 5.347 2.052 1.00 17.49 51 VAL B O 1
ATOM 3332 N N . ILE B 1 52 ? 6.183 7.056 2.356 1.00 11.65 52 ILE B N 1
ATOM 3333 C CA . ILE B 1 52 ? 4.980 6.261 2.112 1.00 15.77 52 ILE B CA 1
ATOM 3334 C C . ILE B 1 52 ? 4.303 6.837 0.879 1.00 15.35 52 ILE B C 1
ATOM 3335 O O . ILE B 1 52 ? 3.988 8.032 0.851 1.00 16.47 52 ILE B O 1
ATOM 3340 N N . VAL B 1 53 ? 4.087 6.002 -0.138 1.00 13.89 53 VAL B N 1
ATOM 3341 C CA . VAL B 1 53 ? 3.693 6.474 -1.472 1.00 15.51 53 VAL B CA 1
ATOM 3342 C C . VAL B 1 53 ? 2.433 5.754 -1.944 1.00 14.28 53 VAL B C 1
ATOM 3343 O O . VAL B 1 53 ? 2.477 4.563 -2.266 1.00 13.79 53 VAL B O 1
ATOM 3347 N N . GLY B 1 54 ? 1.335 6.491 -2.072 1.00 16.07 54 GLY B N 1
ATOM 3348 C CA . GLY B 1 54 ? 0.184 5.947 -2.765 1.00 12.76 54 GLY B CA 1
ATOM 3349 C C . GLY B 1 54 ? 0.498 5.692 -4.228 1.00 15.26 54 GLY B C 1
ATOM 3350 O O . GLY B 1 54 ? 1.148 6.498 -4.895 1.00 13.04 54 GLY B O 1
ATOM 3351 N N . ASN B 1 55 ? 0.022 4.550 -4.729 1.00 14.35 55 ASN B N 1
ATOM 3352 C CA . ASN B 1 55 ? 0.199 4.153 -6.125 1.00 12.11 55 ASN B CA 1
ATOM 3353 C C . ASN B 1 55 ? -0.706 2.957 -6.402 1.00 18.05 55 ASN B C 1
ATOM 3354 O O . ASN B 1 55 ? -0.734 2.003 -5.610 1.00 13.78 55 ASN B O 1
ATOM 3359 N N . VAL B 1 56 ? -1.475 3.000 -7.495 1.00 18.91 56 VAL B N 1
ATOM 3360 C CA . VAL B 1 56 ? -2.475 1.976 -7.793 1.00 15.78 56 VAL B CA 1
ATOM 3361 C C . VAL B 1 56 ? -2.018 1.057 -8.923 1.00 17.17 56 VAL B C 1
ATOM 3362 O O . VAL B 1 56 ? -2.072 -0.168 -8.798 1.00 14.07 56 VAL B O 1
ATOM 3366 N N . LEU B 1 57 ? -1.559 1.631 -10.033 1.00 13.30 57 LEU B N 1
ATOM 3367 C CA . LEU B 1 57 ? -1.192 0.835 -11.206 1.00 15.61 57 LEU B CA 1
ATOM 3368 C C . LEU B 1 57 ? 0.297 0.513 -11.101 1.00 15.95 57 LEU B C 1
ATOM 3369 O O . LEU B 1 57 ? 1.156 1.210 -11.644 1.00 19.66 57 LEU B O 1
ATOM 3374 N N . SER B 1 58 ? 0.593 -0.575 -10.390 1.00 15.58 58 SER B N 1
ATOM 3375 C CA . SER B 1 58 ? 1.944 -0.989 -10.022 1.00 14.08 58 SER B CA 1
ATOM 3376 C C . SER B 1 58 ? 2.589 -1.899 -11.052 1.00 16.88 58 SER B C 1
ATOM 3377 O O . SER B 1 58 ? 3.775 -2.215 -10.914 1.00 20.35 58 SER B O 1
ATOM 3380 N N . ALA B 1 59 ? 1.843 -2.346 -12.057 1.00 17.38 59 ALA B N 1
ATOM 3381 C CA . ALA B 1 59 ? 2.318 -3.407 -12.931 1.00 17.98 59 ALA B CA 1
ATOM 3382 C C . ALA B 1 59 ? 3.360 -2.881 -13.903 1.00 20.79 59 ALA B C 1
ATOM 3383 O O . ALA B 1 59 ? 3.229 -1.777 -14.443 1.00 20.71 59 ALA B O 1
ATOM 3385 N N . GLY B 1 60 ? 4.390 -3.691 -14.140 1.00 20.17 60 GLY B N 1
ATOM 3386 C CA . GLY B 1 60 ? 5.407 -3.327 -15.104 1.00 14.21 60 GLY B CA 1
ATOM 3387 C C . GLY B 1 60 ? 6.357 -2.243 -14.655 1.00 16.44 60 GLY B C 1
ATOM 3388 O O . GLY B 1 60 ? 6.974 -1.590 -15.497 1.00 17.09 60 GLY B O 1
ATOM 3389 N N . GLN B 1 61 ? 6.481 -1.986 -13.362 1.00 16.44 61 GLN B N 1
ATOM 3390 C CA . GLN B 1 61 ? 7.375 -0.892 -12.914 1.00 21.91 61 GLN B CA 1
ATOM 3391 C C . GLN B 1 61 ? 8.640 -1.470 -12.269 1.00 21.33 61 GLN B C 1
ATOM 3392 O O . GLN B 1 61 ? 9.430 -0.727 -11.782 1.00 13.94 61 GLN B O 1
ATOM 3398 N N . ALA B 1 62 ? 8.651 -2.796 -12.123 1.00 30.00 62 ALA B N 1
ATOM 3399 C CA . ALA B 1 62 ? 9.641 -3.563 -11.336 1.00 30.00 62 ALA B CA 1
ATOM 3400 C C . ALA B 1 62 ? 9.415 -3.305 -9.827 1.00 30.00 62 ALA B C 1
ATOM 3401 O O . ALA B 1 62 ? 8.420 -2.721 -9.427 1.00 30.00 62 ALA B O 1
ATOM 3403 N N . GLN B 1 63 ? 10.262 -3.823 -8.984 1.00 15.29 63 GLN B N 1
ATOM 3404 C CA . GLN B 1 63 ? 9.971 -3.713 -7.537 1.00 16.62 63 GLN B CA 1
ATOM 3405 C C . GLN B 1 63 ? 9.789 -2.291 -6.990 1.00 10.86 63 GLN B C 1
ATOM 3406 O O . GLN B 1 63 ? 10.572 -1.443 -7.246 1.00 12.35 63 GLN B O 1
ATOM 3412 N N . GLY B 1 64 ? 8.717 -2.162 -6.222 1.00 30.00 64 GLY B N 1
ATOM 3413 C CA . GLY B 1 64 ? 8.319 -1.065 -5.316 1.00 30.00 64 GLY B CA 1
ATOM 3414 C C . GLY B 1 64 ? 8.427 0.361 -5.808 1.00 30.00 64 GLY B C 1
ATOM 3415 O O . GLY B 1 64 ? 9.467 1.017 -5.576 1.00 30.00 64 GLY B O 1
ATOM 3416 N N . VAL B 1 65 ? 7.307 0.863 -6.301 1.00 10.40 65 VAL B N 1
ATOM 3417 C CA . VAL B 1 65 ? 7.230 2.249 -6.813 1.00 13.95 65 VAL B CA 1
ATOM 3418 C C . VAL B 1 65 ? 7.592 3.209 -5.667 1.00 16.81 65 VAL B C 1
ATOM 3419 O O . VAL B 1 65 ? 8.351 4.102 -5.894 1.00 14.78 65 VAL B O 1
ATOM 3423 N N . GLY B 1 66 ? 7.084 2.962 -4.466 1.00 13.83 66 GLY B N 1
ATOM 3424 C CA . GLY B 1 66 ? 7.393 3.810 -3.311 1.00 13.97 66 GLY B CA 1
ATOM 3425 C C . GLY B 1 66 ? 8.885 3.890 -3.114 1.00 14.90 66 GLY B C 1
ATOM 3426 O O . GLY B 1 66 ? 9.362 4.954 -2.911 1.00 15.14 66 GLY B O 1
ATOM 3427 N N . ARG B 1 67 ? 9.550 2.744 -3.109 1.00 15.29 67 ARG B N 1
ATOM 3428 C CA . ARG B 1 67 ? 10.994 2.760 -2.912 1.00 12.96 67 ARG B CA 1
ATOM 3429 C C . ARG B 1 67 ? 11.695 3.497 -4.048 1.00 16.29 67 ARG B C 1
ATOM 3430 O O . ARG B 1 67 ? 12.670 4.223 -3.819 1.00 14.89 67 ARG B O 1
ATOM 3438 N N . GLN B 1 68 ? 11.222 3.326 -5.283 1.00 14.39 68 GLN B N 1
ATOM 3439 C CA . GLN B 1 68 ? 11.836 4.051 -6.389 1.00 18.95 68 GLN B CA 1
ATOM 3440 C C . GLN B 1 68 ? 11.745 5.552 -6.180 1.00 16.45 68 GLN B C 1
ATOM 3441 O O . GLN B 1 68 ? 12.710 6.284 -6.442 1.00 16.27 68 GLN B O 1
ATOM 3447 N N . VAL B 1 69 ? 10.576 6.032 -5.754 1.00 13.78 69 VAL B N 1
ATOM 3448 C CA . VAL B 1 69 ? 10.409 7.458 -5.461 1.00 18.25 69 VAL B CA 1
ATOM 3449 C C . VAL B 1 69 ? 11.505 7.943 -4.514 1.00 16.82 69 VAL B C 1
ATOM 3450 O O . VAL B 1 69 ? 12.163 8.963 -4.760 1.00 14.09 69 VAL B O 1
ATOM 3454 N N . ALA B 1 70 ? 11.743 7.191 -3.433 1.00 15.06 70 ALA B N 1
ATOM 3455 C CA . ALA B 1 70 ? 12.716 7.619 -2.429 1.00 17.46 70 ALA B CA 1
ATOM 3456 C C . ALA B 1 70 ? 14.148 7.568 -2.962 1.00 19.08 70 ALA B C 1
ATOM 3457 O O . ALA B 1 70 ? 14.902 8.545 -2.838 1.00 15.09 70 ALA B O 1
ATOM 3459 N N . ILE B 1 71 ? 14.539 6.436 -3.561 1.00 20.72 71 ILE B N 1
ATOM 3460 C CA . ILE B 1 71 ? 15.921 6.254 -4.006 1.00 15.29 71 ILE B CA 1
ATOM 3461 C C . ILE B 1 71 ? 16.280 7.278 -5.070 1.00 17.27 71 ILE B C 1
ATOM 3462 O O . ILE B 1 71 ? 17.347 7.904 -5.024 1.00 17.01 71 ILE B O 1
ATOM 3467 N N . ARG B 1 72 ? 15.393 7.463 -6.049 1.00 18.97 72 ARG B N 1
ATOM 3468 C CA . ARG B 1 72 ? 15.664 8.369 -7.160 1.00 21.14 72 ARG B CA 1
ATOM 3469 C C . ARG B 1 72 ? 15.519 9.831 -6.774 1.00 17.54 72 ARG B C 1
ATOM 3470 O O . ARG B 1 72 ? 16.011 10.699 -7.509 1.00 17.01 72 ARG B O 1
ATOM 3478 N N . ALA B 1 73 ? 14.896 10.123 -5.629 1.00 15.67 73 ALA B N 1
ATOM 3479 C CA . ALA B 1 73 ? 14.922 11.463 -5.042 1.00 19.45 73 ALA B CA 1
ATOM 3480 C C . ALA B 1 73 ? 16.204 11.767 -4.275 1.00 18.33 73 ALA B C 1
ATOM 3481 O O . ALA B 1 73 ? 16.356 12.891 -3.786 1.00 17.45 73 ALA B O 1
ATOM 3483 N N . GLY B 1 74 ? 17.120 10.813 -4.140 1.00 20.63 74 GLY B N 1
ATOM 3484 C CA . GLY B 1 74 ? 18.299 11.017 -3.321 1.00 19.79 74 GLY B CA 1
ATOM 3485 C C . GLY B 1 74 ? 18.156 10.665 -1.853 1.00 18.28 74 GLY B C 1
ATOM 3486 O O . GLY B 1 74 ? 18.955 11.140 -1.037 1.00 21.62 74 GLY B O 1
ATOM 3487 N N . ILE B 1 75 ? 17.173 9.853 -1.478 1.00 16.96 75 ILE B N 1
ATOM 3488 C CA . ILE B 1 75 ? 17.030 9.464 -0.072 1.00 23.52 75 ILE B CA 1
ATOM 3489 C C . ILE B 1 75 ? 17.843 8.196 0.185 1.00 21.71 75 ILE B C 1
ATOM 3490 O O . ILE B 1 75 ? 17.685 7.204 -0.546 1.00 17.07 75 ILE B O 1
ATOM 3495 N N . PRO B 1 76 ? 18.699 8.167 1.212 1.00 18.96 76 PRO B N 1
ATOM 3496 C CA . PRO B 1 76 ? 19.637 7.045 1.360 1.00 22.67 76 PRO B CA 1
ATOM 3497 C C . PRO B 1 76 ? 18.932 5.713 1.585 1.00 22.28 76 PRO B C 1
ATOM 3498 O O . PRO B 1 76 ? 17.753 5.653 1.960 1.00 16.90 76 PRO B O 1
ATOM 3502 N N . TYR B 1 77 ? 19.690 4.634 1.319 1.00 15.49 77 TYR B N 1
ATOM 3503 C CA . TYR B 1 77 ? 19.170 3.269 1.379 1.00 17.25 77 TYR B CA 1
ATOM 3504 C C . TYR B 1 77 ? 18.604 2.925 2.744 1.00 17.85 77 TYR B C 1
ATOM 3505 O O . TYR B 1 77 ? 17.661 2.125 2.839 1.00 17.26 77 TYR B O 1
ATOM 3514 N N . GLU B 1 78 ? 19.193 3.466 3.813 1.00 14.02 78 GLU B N 1
ATOM 3515 C CA . GLU B 1 78 ? 18.782 3.091 5.160 1.00 13.84 78 GLU B CA 1
ATOM 3516 C C . GLU B 1 78 ? 17.373 3.566 5.498 1.00 14.85 78 GLU B C 1
ATOM 3517 O O . GLU B 1 78 ? 16.813 3.113 6.500 1.00 17.43 78 GLU B O 1
ATOM 3523 N N . VAL B 1 79 ? 16.793 4.445 4.685 1.00 13.35 79 VAL B N 1
ATOM 3524 C CA . VAL B 1 79 ? 15.469 5.011 4.939 1.00 16.40 79 VAL B CA 1
ATOM 3525 C C . VAL B 1 79 ? 14.442 4.166 4.179 1.00 13.23 79 VAL B C 1
ATOM 3526 O O . VAL B 1 79 ? 14.403 4.237 2.940 1.00 15.10 79 VAL B O 1
ATOM 3530 N N . PRO B 1 80 ? 13.589 3.404 4.859 1.00 10.07 80 PRO B N 1
ATOM 3531 C CA . PRO B 1 80 ? 12.647 2.532 4.140 1.00 11.30 80 PRO B CA 1
ATOM 3532 C C . PRO B 1 80 ? 11.549 3.315 3.435 1.00 16.90 80 PRO B C 1
ATOM 3533 O O . PRO B 1 80 ? 11.198 4.434 3.822 1.00 15.26 80 PRO B O 1
ATOM 3537 N N . ALA B 1 81 ? 11.009 2.709 2.374 1.00 13.26 81 ALA B N 1
ATOM 3538 C CA . ALA B 1 81 ? 10.065 3.376 1.483 1.00 15.33 81 ALA B CA 1
ATOM 3539 C C . ALA B 1 81 ? 9.203 2.321 0.815 1.00 14.07 81 ALA B C 1
ATOM 3540 O O . ALA B 1 81 ? 9.708 1.287 0.372 1.00 16.57 81 ALA B O 1
ATOM 3542 N N . TYR B 1 82 ? 7.904 2.571 0.757 1.00 13.52 82 TYR B N 1
ATOM 3543 C CA . TYR B 1 82 ? 6.992 1.565 0.235 1.00 15.26 82 TYR B CA 1
ATOM 3544 C C . TYR B 1 82 ? 5.757 2.273 -0.290 1.00 17.99 82 TYR B C 1
ATOM 3545 O O . TYR B 1 82 ? 5.694 3.507 -0.322 1.00 16.93 82 TYR B O 1
ATOM 3554 N N . SER B 1 83 ? 4.761 1.485 -0.689 1.00 15.75 83 SER B N 1
ATOM 3555 C CA . SER B 1 83 ? 3.601 2.007 -1.384 1.00 14.21 83 SER B CA 1
ATOM 3556 C C . SER B 1 83 ? 2.332 1.411 -0.790 1.00 18.95 83 SER B C 1
ATOM 3557 O O . SER B 1 83 ? 2.360 0.359 -0.145 1.00 16.64 83 SER B O 1
ATOM 3560 N N . VAL B 1 84 ? 1.216 2.121 -0.987 1.00 13.55 84 VAL B N 1
ATOM 3561 C CA . VAL B 1 84 ? -0.085 1.712 -0.474 1.00 15.60 84 VAL B CA 1
ATOM 3562 C C . VAL B 1 84 ? -1.111 1.860 -1.586 1.00 13.84 84 VAL B C 1
ATOM 3563 O O . VAL B 1 84 ? -0.987 2.724 -2.463 1.00 14.31 84 VAL B O 1
ATOM 3567 N N . ASN B 1 85 ? -2.112 0.978 -1.579 1.00 14.07 85 ASN B N 1
ATOM 3568 C CA . ASN B 1 85 ? -3.157 1.004 -2.603 1.00 15.33 85 ASN B CA 1
ATOM 3569 C C . ASN B 1 85 ? -4.516 0.888 -1.921 1.00 12.55 85 ASN B C 1
ATOM 3570 O O . ASN B 1 85 ? -4.960 -0.210 -1.565 1.00 13.38 85 ASN B O 1
ATOM 3575 N N . ILE B 1 86 ? -5.177 2.026 -1.824 1.00 13.72 86 ILE B N 1
ATOM 3576 C CA . ILE B 1 86 ? -6.599 2.178 -1.424 1.00 10.75 86 ILE B CA 1
ATOM 3577 C C . ILE B 1 86 ? -7.221 2.990 -2.568 1.00 21.35 86 ILE B C 1
ATOM 3578 O O . ILE B 1 86 ? -7.943 3.896 -2.327 1.00 12.38 86 ILE B O 1
ATOM 3583 N N . ILE B 1 87 ? -6.846 2.595 -3.783 1.00 30.00 87 ILE B N 1
ATOM 3584 C CA . ILE B 1 87 ? -7.338 3.207 -5.038 1.00 30.00 87 ILE B CA 1
ATOM 3585 C C . ILE B 1 87 ? -7.206 4.731 -4.926 1.00 30.00 87 ILE B C 1
ATOM 3586 O O . ILE B 1 87 ? -6.128 5.213 -4.621 1.00 30.00 87 ILE B O 1
ATOM 3591 N N . CYS B 1 88 ? -8.299 5.422 -5.124 1.00 14.92 88 CYS B N 1
ATOM 3592 C CA . CYS B 1 88 ? -8.374 6.886 -5.209 1.00 15.77 88 CYS B CA 1
ATOM 3593 C C . CYS B 1 88 ? -7.876 7.556 -3.924 1.00 15.02 88 CYS B C 1
ATOM 3594 O O . CYS B 1 88 ? -7.463 8.636 -4.040 1.00 13.34 88 CYS B O 1
ATOM 3597 N N . GLY B 1 89 ? -7.982 6.914 -2.769 1.00 11.89 89 GLY B N 1
ATOM 3598 C CA . GLY B 1 89 ? -7.545 7.553 -1.542 1.00 14.00 89 GLY B CA 1
ATOM 3599 C C . GLY B 1 89 ? -6.081 7.343 -1.200 1.00 17.60 89 GLY B C 1
ATOM 3600 O O . GLY B 1 89 ? -5.629 7.802 -0.140 1.00 16.49 89 GLY B O 1
ATOM 3601 N N . SER B 1 90 ? -5.323 6.682 -2.090 1.00 11.77 90 SER B N 1
ATOM 3602 C CA . SER B 1 90 ? -3.976 6.218 -1.747 1.00 17.12 90 SER B CA 1
ATOM 3603 C C . SER B 1 90 ? -3.055 7.375 -1.381 1.00 12.81 90 SER B C 1
ATOM 3604 O O . SER B 1 90 ? -2.229 7.251 -0.472 1.00 16.25 90 SER B O 1
ATOM 3607 N N . GLY B 1 91 ? -3.184 8.511 -2.070 1.00 10.22 91 GLY B N 1
ATOM 3608 C CA . GLY B 1 91 ? -2.360 9.658 -1.753 1.00 12.38 91 GLY B CA 1
ATOM 3609 C C . GLY B 1 91 ? -2.760 10.382 -0.476 1.00 10.79 91 GLY B C 1
ATOM 3610 O O . GLY B 1 91 ? -1.964 11.165 0.047 1.00 14.12 91 GLY B O 1
ATOM 3611 N N . MET B 1 92 ? -3.967 10.151 0.030 1.00 9.86 92 MET B N 1
ATOM 3612 C CA . MET B 1 92 ? -4.329 10.706 1.337 1.00 13.74 92 MET B CA 1
ATOM 3613 C C . MET B 1 92 ? -4.085 9.682 2.443 1.00 13.03 92 MET B C 1
ATOM 3614 O O . MET B 1 92 ? -3.712 10.055 3.564 1.00 12.23 92 MET B O 1
ATOM 3619 N N . LYS B 1 93 ? -4.276 8.389 2.140 1.00 14.45 93 LYS B N 1
ATOM 3620 C CA . LYS B 1 93 ? -4.121 7.353 3.153 1.00 16.29 93 LYS B CA 1
ATOM 3621 C C . LYS B 1 93 ? -2.674 7.233 3.603 1.00 14.45 93 LYS B C 1
ATOM 3622 O O . LYS B 1 93 ? -2.415 6.935 4.775 1.00 17.06 93 LYS B O 1
ATOM 3628 N N . SER B 1 94 ? -1.723 7.489 2.704 1.00 13.87 94 SER B N 1
ATOM 3629 C CA . SER B 1 94 ? -0.312 7.513 3.095 1.00 10.92 94 SER B CA 1
ATOM 3630 C C . SER B 1 94 ? -0.053 8.544 4.190 1.00 14.93 94 SER B C 1
ATOM 3631 O O . SER B 1 94 ? 0.718 8.286 5.126 1.00 13.98 94 SER B O 1
ATOM 3634 N N . VAL B 1 95 ? -0.678 9.722 4.074 1.00 12.97 95 VAL B N 1
ATOM 3635 C CA . VAL B 1 95 ? -0.549 10.777 5.080 1.00 12.74 95 VAL B CA 1
ATOM 3636 C C . VAL B 1 95 ? -1.201 10.354 6.382 1.00 12.15 95 VAL B C 1
ATOM 3637 O O . VAL B 1 95 ? -0.645 10.559 7.469 1.00 13.61 95 VAL B O 1
ATOM 3641 N N . ILE B 1 96 ? -2.408 9.782 6.289 1.00 16.99 96 ILE B N 1
ATOM 3642 C CA . ILE B 1 96 ? -3.110 9.264 7.463 1.00 14.45 96 ILE B CA 1
ATOM 3643 C C . ILE B 1 96 ? -2.233 8.283 8.228 1.00 19.89 96 ILE B C 1
ATOM 3644 O O . ILE B 1 96 ? -2.154 8.328 9.466 1.00 13.40 96 ILE B O 1
ATOM 3649 N N . THR B 1 97 ? -1.560 7.377 7.504 1.00 15.65 97 THR B N 1
ATOM 3650 C CA . THR B 1 97 ? -0.643 6.428 8.142 1.00 14.44 97 THR B CA 1
ATOM 3651 C C . THR B 1 97 ? 0.582 7.128 8.731 1.00 17.50 97 THR B C 1
ATOM 3652 O O . THR B 1 97 ? 1.042 6.765 9.825 1.00 15.63 97 THR B O 1
ATOM 3656 N N . ALA B 1 98 ? 1.122 8.140 8.030 1.00 14.94 98 ALA B N 1
ATOM 3657 C CA . ALA B 1 98 ? 2.178 8.958 8.628 1.00 12.27 98 ALA B CA 1
ATOM 3658 C C . ALA B 1 98 ? 1.694 9.623 9.916 1.00 18.56 98 ALA B C 1
ATOM 3659 O O . ALA B 1 98 ? 2.418 9.657 10.919 1.00 13.85 98 ALA B O 1
ATOM 3661 N N . PHE B 1 99 ? 0.464 10.152 9.900 1.00 11.99 99 PHE B N 1
ATOM 3662 C CA . PHE B 1 99 ? -0.127 10.765 11.088 1.00 14.07 99 PHE B CA 1
ATOM 3663 C C . PHE B 1 99 ? -0.187 9.776 12.245 1.00 16.92 99 PHE B C 1
ATOM 3664 O O . PHE B 1 99 ? 0.142 10.116 13.388 1.00 15.51 99 PHE B O 1
ATOM 3672 N N . SER B 1 100 ? -0.646 8.553 11.975 1.00 15.31 100 SER B N 1
ATOM 3673 C CA . SER B 1 100 ? -0.645 7.513 13.003 1.00 16.12 100 SER B CA 1
ATOM 3674 C C . SER B 1 100 ? 0.772 7.192 13.481 1.00 15.91 100 SER B C 1
ATOM 3675 O O . SER B 1 100 ? 1.012 7.054 14.685 1.00 17.44 100 SER B O 1
ATOM 3678 N N . ASN B 1 101 ? 1.725 7.075 12.557 1.00 18.47 101 ASN B N 1
ATOM 3679 C CA . ASN B 1 101 ? 3.090 6.716 12.947 1.00 17.18 101 ASN B CA 1
ATOM 3680 C C . ASN B 1 101 ? 3.700 7.767 13.874 1.00 17.38 101 ASN B C 1
ATOM 3681 O O . ASN B 1 101 ? 4.353 7.426 14.864 1.00 20.22 101 ASN B O 1
ATOM 3686 N N . ILE B 1 102 ? 3.498 9.050 13.578 1.00 15.21 102 ILE B N 1
ATOM 3687 C CA . ILE B 1 102 ? 4.033 10.090 14.450 1.00 18.21 102 ILE B CA 1
ATOM 3688 C C . ILE B 1 102 ? 3.312 10.080 15.798 1.00 23.35 102 ILE B C 1
ATOM 3689 O O . ILE B 1 102 ? 3.945 10.071 16.862 1.00 19.77 102 ILE B O 1
ATOM 3694 N N . LYS B 1 103 ? 1.975 10.049 15.766 1.00 24.39 103 LYS B N 1
ATOM 3695 C CA . LYS B 1 103 ? 1.175 9.975 16.988 1.00 23.73 103 LYS B CA 1
ATOM 3696 C C . LYS B 1 103 ? 1.610 8.821 17.892 1.00 22.92 103 LYS B C 1
ATOM 3697 O O . LYS B 1 103 ? 1.692 8.971 19.119 1.00 19.25 103 LYS B O 1
ATOM 3703 N N . ALA B 1 104 ? 1.894 7.659 17.306 1.00 23.06 104 ALA B N 1
ATOM 3704 C CA . ALA B 1 104 ? 2.282 6.485 18.078 1.00 18.74 104 ALA B CA 1
ATOM 3705 C C . ALA B 1 104 ? 3.736 6.510 18.525 1.00 24.51 104 ALA B C 1
ATOM 3706 O O . ALA B 1 104 ? 4.154 5.602 19.252 1.00 24.35 104 ALA B O 1
ATOM 3708 N N . GLY B 1 105 ? 4.516 7.508 18.120 1.00 23.35 105 GLY B N 1
ATOM 3709 C CA . GLY B 1 105 ? 5.929 7.503 18.451 1.00 21.30 105 GLY B CA 1
ATOM 3710 C C . GLY B 1 105 ? 6.745 6.494 17.681 1.00 25.65 105 GLY B C 1
ATOM 3711 O O . GLY B 1 105 ? 7.844 6.141 18.109 1.00 22.17 105 GLY B O 1
ATOM 3712 N N . GLU B 1 106 ? 6.228 6.005 16.558 1.00 23.41 106 GLU B N 1
ATOM 3713 C CA . GLU B 1 106 ? 6.980 5.146 15.661 1.00 19.22 106 GLU B CA 1
ATOM 3714 C C . GLU B 1 106 ? 7.801 5.931 14.640 1.00 20.73 106 GLU B C 1
ATOM 3715 O O . GLU B 1 106 ? 8.640 5.333 13.957 1.00 23.89 106 GLU B O 1
ATOM 3721 N N . ALA B 1 107 ? 7.586 7.241 14.513 1.00 17.89 107 ALA B N 1
ATOM 3722 C CA . ALA B 1 107 ? 8.339 8.065 13.571 1.00 17.78 107 ALA B CA 1
ATOM 3723 C C . ALA B 1 107 ? 8.286 9.518 14.018 1.00 16.57 107 ALA B C 1
ATOM 3724 O O . ALA B 1 107 ? 7.425 9.908 14.811 1.00 18.90 107 ALA B O 1
ATOM 3726 N N . ASP B 1 108 ? 9.218 10.321 13.490 1.00 13.99 108 ASP B N 1
ATOM 3727 C CA . ASP B 1 108 ? 9.219 11.761 13.700 1.00 14.71 108 ASP B CA 1
ATOM 3728 C C . ASP B 1 108 ? 9.193 12.580 12.425 1.00 15.85 108 ASP B C 1
ATOM 3729 O O . ASP B 1 108 ? 8.717 13.714 12.449 1.00 17.07 108 ASP B O 1
ATOM 3734 N N . LEU B 1 109 ? 9.687 12.051 11.312 1.00 14.51 109 LEU B N 1
ATOM 3735 C CA . LEU B 1 109 ? 9.728 12.798 10.063 1.00 18.48 109 LEU B CA 1
ATOM 3736 C C . LEU B 1 109 ? 9.384 11.835 8.940 1.00 17.32 109 LEU B C 1
ATOM 3737 O O . LEU B 1 109 ? 10.058 10.816 8.776 1.00 14.17 109 LEU B O 1
ATOM 3742 N N . VAL B 1 110 ? 8.330 12.135 8.185 1.00 18.45 110 VAL B N 1
ATOM 3743 C CA . VAL B 1 110 ? 7.848 11.239 7.140 1.00 16.31 110 VAL B CA 1
ATOM 3744 C C . VAL B 1 110 ? 7.485 12.039 5.896 1.00 17.14 110 VAL B C 1
ATOM 3745 O O . VAL B 1 110 ? 6.895 13.123 5.991 1.00 17.38 110 VAL B O 1
ATOM 3749 N N . ILE B 1 111 ? 7.845 11.505 4.728 1.00 15.74 111 ILE B N 1
ATOM 3750 C CA . ILE B 1 111 ? 7.355 11.982 3.437 1.00 11.67 111 ILE B CA 1
ATOM 3751 C C . ILE B 1 111 ? 6.193 11.085 3.038 1.00 16.35 111 ILE B C 1
ATOM 3752 O O . ILE B 1 111 ? 6.339 9.857 2.999 1.00 14.09 111 ILE B O 1
ATOM 3757 N N . ALA B 1 112 ? 5.036 11.679 2.756 1.00 10.28 112 ALA B N 1
ATOM 3758 C CA . ALA B 1 112 ? 3.882 10.871 2.378 1.00 14.87 112 ALA B CA 1
ATOM 3759 C C . ALA B 1 112 ? 3.148 11.551 1.239 1.00 14.73 112 ALA B C 1
ATOM 3760 O O . ALA B 1 112 ? 2.821 12.740 1.329 1.00 14.71 112 ALA B O 1
ATOM 3762 N N . GLY B 1 113 ? 2.890 10.798 0.181 1.00 19.86 113 GLY B N 1
ATOM 3763 C CA . GLY B 1 113 ? 2.161 11.309 -0.962 1.00 14.67 113 GLY B CA 1
ATOM 3764 C C . GLY B 1 113 ? 1.645 10.198 -1.832 1.00 14.33 113 GLY B C 1
ATOM 3765 O O . GLY B 1 113 ? 1.279 9.116 -1.364 1.00 20.06 113 GLY B O 1
ATOM 3766 N N . GLY B 1 114 ? 1.585 10.468 -3.121 1.00 14.38 114 GLY B N 1
ATOM 3767 C CA . GLY B 1 114 ? 1.120 9.480 -4.068 1.00 11.34 114 GLY B CA 1
ATOM 3768 C C . GLY B 1 114 ? 1.647 9.845 -5.430 1.00 16.22 114 GLY B C 1
ATOM 3769 O O . GLY B 1 114 ? 2.111 10.968 -5.656 1.00 12.67 114 GLY B O 1
ATOM 3770 N N . THR B 1 115 ? 1.606 8.868 -6.332 1.00 14.41 115 THR B N 1
ATOM 3771 C CA . THR B 1 115 ? 2.085 9.074 -7.692 1.00 13.70 115 THR B CA 1
ATOM 3772 C C . THR B 1 115 ? 1.350 8.111 -8.606 1.00 11.46 115 THR B C 1
ATOM 3773 O O . THR B 1 115 ? 1.097 6.965 -8.236 1.00 12.00 115 THR B O 1
ATOM 3777 N N . GLU B 1 116 ? 0.997 8.584 -9.798 1.00 14.65 116 GLU B N 1
ATOM 3778 C CA . GLU B 1 116 ? 0.271 7.744 -10.733 1.00 15.42 116 GLU B CA 1
ATOM 3779 C C . GLU B 1 116 ? 0.603 8.185 -12.143 1.00 20.42 116 GLU B C 1
ATOM 3780 O O . GLU B 1 116 ? 0.518 9.376 -12.466 1.00 18.66 116 GLU B O 1
ATOM 3786 N N . SER B 1 117 ? 0.991 7.224 -12.973 1.00 14.83 117 SER B N 1
ATOM 3787 C CA . SER B 1 117 ? 1.106 7.451 -14.411 1.00 19.80 117 SER B CA 1
ATOM 3788 C C . SER B 1 117 ? 0.062 6.550 -15.058 1.00 15.20 117 SER B C 1
ATOM 3789 O O . SER B 1 117 ? 0.341 5.401 -15.408 1.00 18.41 117 SER B O 1
ATOM 3792 N N . MET B 1 118 ? -1.158 7.085 -15.177 1.00 17.80 118 MET B N 1
ATOM 3793 C CA . MET B 1 118 ? -2.245 6.397 -15.862 1.00 15.04 118 MET B CA 1
ATOM 3794 C C . MET B 1 118 ? -1.888 6.177 -17.340 1.00 17.94 118 MET B C 1
ATOM 3795 O O . MET B 1 118 ? -2.210 5.122 -17.906 1.00 15.35 118 MET B O 1
ATOM 3800 N N . SER B 1 119 ? -1.154 7.129 -17.953 1.00 16.70 119 SER B N 1
ATOM 3801 C CA . SER B 1 119 ? -0.699 6.980 -19.339 1.00 18.75 119 SER B CA 1
ATOM 3802 C C . SER B 1 119 ? 0.215 5.768 -19.501 1.00 20.82 119 SER B C 1
ATOM 3803 O O . SER B 1 119 ? 0.191 5.098 -20.540 1.00 19.23 119 SER B O 1
ATOM 3806 N N . GLY B 1 120 ? 1.063 5.500 -18.501 1.00 14.55 120 GLY B N 1
ATOM 3807 C CA . GLY B 1 120 ? 2.055 4.449 -18.588 1.00 13.62 120 GLY B CA 1
ATOM 3808 C C . GLY B 1 120 ? 1.567 3.055 -18.259 1.00 18.42 120 GLY B C 1
ATOM 3809 O O . GLY B 1 120 ? 2.334 2.104 -18.438 1.00 15.48 120 GLY B O 1
ATOM 3810 N N . ALA B 1 121 ? 0.322 2.912 -17.799 1.00 17.59 121 ALA B N 1
ATOM 3811 C CA . ALA B 1 121 ? -0.214 1.605 -17.424 1.00 18.06 121 ALA B CA 1
ATOM 3812 C C . ALA B 1 121 ? -0.408 0.726 -18.651 1.00 21.63 121 ALA B C 1
ATOM 3813 O O . ALA B 1 121 ? -0.878 1.192 -19.691 1.00 15.07 121 ALA B O 1
ATOM 3815 N N . GLY B 1 122 ? -0.071 -0.557 -18.523 1.00 19.96 122 GLY B N 1
ATOM 3816 C CA . GLY B 1 122 ? -0.021 -1.486 -19.660 1.00 16.69 122 GLY B CA 1
ATOM 3817 C C . GLY B 1 122 ? -1.278 -2.319 -19.837 1.00 17.37 122 GLY B C 1
ATOM 3818 O O . GLY B 1 122 ? -2.393 -1.890 -19.521 1.00 20.66 122 GLY B O 1
ATOM 3819 N N . PHE B 1 123 ? -1.103 -3.521 -20.382 1.00 15.90 123 PHE B N 1
ATOM 3820 C CA . PHE B 1 123 ? -2.206 -4.433 -20.651 1.00 18.23 123 PHE B CA 1
ATOM 3821 C C . PHE B 1 123 ? -1.809 -5.834 -20.188 1.00 19.57 123 PHE B C 1
ATOM 3822 O O . PHE B 1 123 ? -0.641 -6.225 -20.285 1.00 17.81 123 PHE B O 1
ATOM 3830 N N . ILE B 1 124 ? -2.779 -6.581 -19.670 1.00 18.45 124 ILE B N 1
ATOM 3831 C CA . ILE B 1 124 ? -2.512 -7.752 -18.843 1.00 21.27 124 ILE B CA 1
ATOM 3832 C C . ILE B 1 124 ? -2.986 -9.000 -19.573 1.00 22.20 124 ILE B C 1
ATOM 3833 O O . ILE B 1 124 ? -4.194 -9.208 -19.745 1.00 19.99 124 ILE B O 1
ATOM 3838 N N . LEU B 1 125 ? -2.041 -9.858 -19.959 1.00 19.48 125 LEU B N 1
ATOM 3839 C CA . LEU B 1 125 ? -2.385 -11.232 -20.311 1.00 22.81 125 LEU B CA 1
ATOM 3840 C C . LEU B 1 125 ? -2.495 -12.054 -19.031 1.00 20.30 125 LEU B C 1
ATOM 3841 O O . LEU B 1 125 ? -1.564 -12.041 -18.216 1.00 21.53 125 LEU B O 1
ATOM 3846 N N . PRO B 1 126 ? -3.610 -12.748 -18.800 1.00 24.80 126 PRO B N 1
ATOM 3847 C CA . PRO B 1 126 ? -3.833 -13.363 -17.485 1.00 20.26 126 PRO B CA 1
ATOM 3848 C C . PRO B 1 126 ? -2.948 -14.577 -17.244 1.00 23.52 126 PRO B C 1
ATOM 3849 O O . PRO B 1 126 ? -2.595 -15.323 -18.162 1.00 20.68 126 PRO B O 1
ATOM 3853 N N . GLY B 1 127 ? -2.602 -14.771 -15.969 1.00 22.43 127 GLY B N 1
ATOM 3854 C CA . GLY B 1 127 ? -1.701 -15.835 -15.565 1.00 21.57 127 GLY B CA 1
ATOM 3855 C C . GLY B 1 127 ? -2.210 -17.239 -15.826 1.00 18.05 127 GLY B C 1
ATOM 3856 O O . GLY B 1 127 ? -1.421 -18.186 -15.767 1.00 19.12 127 GLY B O 1
ATOM 3857 N N . ALA B 1 128 ? -3.507 -17.403 -16.111 1.00 18.18 128 ALA B N 1
ATOM 3858 C CA . ALA B 1 128 ? -4.012 -18.725 -16.478 1.00 19.99 128 ALA B CA 1
ATOM 3859 C C . ALA B 1 128 ? -3.255 -19.308 -17.669 1.00 20.44 128 ALA B C 1
ATOM 3860 O O . ALA B 1 128 ? -3.235 -20.535 -17.847 1.00 19.54 128 ALA B O 1
ATOM 3862 N N . ILE B 1 129 ? -2.606 -18.452 -18.467 1.00 20.65 129 ILE B N 1
ATOM 3863 C CA . ILE B 1 129 ? -1.815 -18.883 -19.616 1.00 25.13 129 ILE B CA 1
ATOM 3864 C C . ILE B 1 129 ? -0.648 -19.781 -19.212 1.00 26.13 129 ILE B C 1
ATOM 3865 O O . ILE B 1 129 ? -0.152 -20.566 -20.037 1.00 24.44 129 ILE B O 1
ATOM 3870 N N . ARG B 1 130 ? -0.186 -19.681 -17.957 1.00 20.24 130 ARG B N 1
ATOM 3871 C CA . ARG B 1 130 ? 1.001 -20.422 -17.543 1.00 21.29 130 ARG B CA 1
ATOM 3872 C C . ARG B 1 130 ? 0.761 -21.920 -17.622 1.00 21.03 130 ARG B C 1
ATOM 3873 O O . ARG B 1 130 ? 1.665 -22.682 -17.997 1.00 20.67 130 ARG B O 1
ATOM 3881 N N . GLY B 1 131 ? -0.459 -22.357 -17.288 1.00 20.10 131 GLY B N 1
ATOM 3882 C CA . GLY B 1 131 ? -0.903 -23.730 -17.426 1.00 22.50 131 GLY B CA 1
ATOM 3883 C C . GLY B 1 131 ? -1.331 -24.128 -18.822 1.00 26.79 131 GLY B C 1
ATOM 3884 O O . GLY B 1 131 ? -1.707 -25.280 -19.051 1.00 28.34 131 GLY B O 1
ATOM 3885 N N . GLY B 1 132 ? -1.295 -23.204 -19.765 1.00 24.22 132 GLY B N 1
ATOM 3886 C CA . GLY B 1 132 ? -1.642 -23.489 -21.137 1.00 26.47 132 GLY B CA 1
ATOM 3887 C C . GLY B 1 132 ? -2.946 -22.823 -21.543 1.00 24.72 132 GLY B C 1
ATOM 3888 O O . GLY B 1 132 ? -3.787 -22.465 -20.718 1.00 28.03 132 GLY B O 1
ATOM 3889 N N . HIS B 1 133 ? -3.098 -22.654 -22.852 1.00 27.79 133 HIS B N 1
ATOM 3890 C CA . HIS B 1 133 ? -4.294 -22.059 -23.453 1.00 24.86 133 HIS B CA 1
ATOM 3891 C C . HIS B 1 133 ? -4.460 -22.755 -24.806 1.00 28.81 133 HIS B C 1
ATOM 3892 O O . HIS B 1 133 ? -3.825 -22.376 -25.791 1.00 19.42 133 HIS B O 1
ATOM 3899 N N . LYS B 1 134 ? -5.300 -23.791 -24.829 1.00 21.98 134 LYS B N 1
ATOM 3900 C CA . LYS B 1 134 ? -5.311 -24.706 -25.963 1.00 24.26 134 LYS B CA 1
ATOM 3901 C C . LYS B 1 134 ? -5.748 -24.013 -27.257 1.00 19.98 134 LYS B C 1
ATOM 3902 O O . LYS B 1 134 ? -5.184 -24.287 -28.328 1.00 20.96 134 LYS B O 1
ATOM 3908 N N . MET B 1 135 ? -6.751 -23.156 -27.158 1.00 19.90 135 MET B N 1
ATOM 3909 C CA . MET B 1 135 ? -7.272 -22.444 -28.345 1.00 20.50 135 MET B CA 1
ATOM 3910 C C . MET B 1 135 ? -8.172 -21.309 -27.902 1.00 24.12 135 MET B C 1
ATOM 3911 O O . MET B 1 135 ? -8.371 -21.131 -26.725 1.00 30.39 135 MET B O 1
ATOM 3916 N N . ALA B 1 136 ? -8.624 -20.586 -28.904 1.00 30.00 136 ALA B N 1
ATOM 3917 C CA . ALA B 1 136 ? -9.568 -19.462 -28.868 1.00 30.00 136 ALA B CA 1
ATOM 3918 C C . ALA B 1 136 ? -8.896 -18.145 -28.518 1.00 30.00 136 ALA B C 1
ATOM 3919 O O . ALA B 1 136 ? -7.758 -18.081 -28.092 1.00 30.00 136 ALA B O 1
ATOM 3921 N N . ASP B 1 137 ? -9.708 -17.144 -28.605 1.00 18.46 137 ASP B N 1
ATOM 3922 C CA . ASP B 1 137 ? -9.176 -15.796 -28.488 1.00 24.24 137 ASP B CA 1
ATOM 3923 C C . ASP B 1 137 ? -8.625 -15.543 -27.090 1.00 19.14 137 ASP B C 1
ATOM 3924 O O . ASP B 1 137 ? -9.127 -16.041 -26.134 1.00 16.46 137 ASP B O 1
ATOM 3929 N N . LEU B 1 138 ? -7.595 -14.724 -27.082 1.00 24.64 138 LEU B N 1
ATOM 3930 C CA . LEU B 1 138 ? -6.925 -14.303 -25.858 1.00 22.15 138 LEU B CA 1
ATOM 3931 C C . LEU B 1 138 ? -7.136 -12.809 -25.663 1.00 22.35 138 LEU B C 1
ATOM 3932 O O . LEU B 1 138 ? -6.753 -12.010 -26.523 1.00 23.19 138 LEU B O 1
ATOM 3937 N N . THR B 1 139 ? -7.705 -12.429 -24.526 1.00 19.81 139 THR B N 1
ATOM 3938 C CA . THR B 1 139 ? -8.003 -11.030 -24.249 1.00 25.05 139 THR B CA 1
ATOM 3939 C C . THR B 1 139 ? -6.994 -10.481 -23.250 1.00 29.52 139 THR B C 1
ATOM 3940 O O . THR B 1 139 ? -6.768 -11.078 -22.191 1.00 25.27 139 THR B O 1
ATOM 3944 N N . MET B 1 140 ? -6.382 -9.355 -23.598 1.00 23.77 140 MET B N 1
ATOM 3945 C CA . MET B 1 140 ? -5.541 -8.604 -22.677 1.00 21.47 140 MET B CA 1
ATOM 3946 C C . MET B 1 140 ? -6.345 -7.444 -22.101 1.00 30.05 140 MET B C 1
ATOM 3947 O O . MET B 1 140 ? -6.864 -6.611 -22.857 1.00 26.77 140 MET B O 1
ATOM 3952 N N . LYS B 1 141 ? -6.439 -7.396 -20.769 1.00 25.83 141 LYS B N 1
ATOM 3953 C CA . LYS B 1 141 ? -7.179 -6.344 -20.083 1.00 25.07 141 LYS B CA 1
ATOM 3954 C C . LYS B 1 141 ? -6.339 -5.076 -19.947 1.00 23.36 141 LYS B C 1
ATOM 3955 O O . LYS B 1 141 ? -5.131 -5.124 -19.683 1.00 19.00 141 LYS B O 1
ATOM 3961 N N . ASP B 1 142 ? -6.995 -3.936 -20.119 1.00 17.96 142 ASP B N 1
ATOM 3962 C CA . ASP B 1 142 ? -6.380 -2.648 -19.833 1.00 18.15 142 ASP B CA 1
ATOM 3963 C C . ASP B 1 142 ? -6.091 -2.546 -18.333 1.00 17.97 142 ASP B C 1
ATOM 3964 O O . ASP B 1 142 ? -7.018 -2.566 -17.519 1.00 15.33 142 ASP B O 1
ATOM 3969 N N . HIS B 1 143 ? -4.800 -2.468 -17.973 1.00 19.96 143 HIS B N 1
ATOM 3970 C CA . HIS B 1 143 ? -4.403 -2.395 -16.566 1.00 16.39 143 HIS B CA 1
ATOM 3971 C C . HIS B 1 143 ? -5.019 -1.182 -15.875 1.00 14.76 143 HIS B C 1
ATOM 3972 O O . HIS B 1 143 ? -5.469 -1.281 -14.727 1.00 19.98 143 HIS B O 1
ATOM 3979 N N A MET B 1 144 ? -5.062 -0.037 -16.572 0.75 15.89 144 MET B N 1
ATOM 3980 N N B MET B 1 144 ? -5.051 -0.029 -16.545 0.25 15.91 144 MET B N 1
ATOM 3981 C CA A MET B 1 144 ? -5.638 1.192 -16.020 0.75 14.88 144 MET B CA 1
ATOM 3982 C CA B MET B 1 144 ? -5.661 1.137 -15.915 0.25 14.99 144 MET B CA 1
ATOM 3983 C C A MET B 1 144 ? -7.132 1.025 -15.752 0.75 16.95 144 MET B C 1
ATOM 3984 C C B MET B 1 144 ? -7.150 0.917 -15.692 0.25 16.85 144 MET B C 1
ATOM 3985 O O A MET B 1 144 ? -7.615 1.303 -14.645 0.75 16.28 144 MET B O 1
ATOM 3986 O O B MET B 1 144 ? -7.652 1.073 -14.572 0.25 16.32 144 MET B O 1
ATOM 3995 N N . ILE B 1 145 ? -7.876 0.555 -16.752 1.00 14.53 145 ILE B N 1
ATOM 3996 C CA . ILE B 1 145 ? -9.331 0.466 -16.648 1.00 16.09 145 ILE B CA 1
ATOM 3997 C C . ILE B 1 145 ? -9.744 -0.592 -15.631 1.00 19.50 145 ILE B C 1
ATOM 3998 O O . ILE B 1 145 ? -10.672 -0.388 -14.836 1.00 15.93 145 ILE B O 1
ATOM 4003 N N . LEU B 1 146 ? -9.064 -1.730 -15.636 1.00 13.41 146 LEU B N 1
ATOM 4004 C CA . LEU B 1 146 ? -9.509 -2.829 -14.795 1.00 18.21 146 LEU B CA 1
ATOM 4005 C C . LEU B 1 146 ? -9.099 -2.607 -13.346 1.00 19.28 146 LEU B C 1
ATOM 4006 O O . LEU B 1 146 ? -9.914 -2.752 -12.424 1.00 20.37 146 LEU B O 1
ATOM 4011 N N . ASP B 1 147 ? -7.839 -2.229 -13.133 1.00 17.14 147 ASP B N 1
ATOM 4012 C CA . ASP B 1 147 ? -7.288 -2.238 -11.789 1.00 16.70 147 ASP B CA 1
ATOM 4013 C C . ASP B 1 147 ? -7.443 -0.903 -11.067 1.00 19.07 147 ASP B C 1
ATOM 4014 O O . ASP B 1 147 ? -7.355 -0.867 -9.833 1.00 18.41 147 ASP B O 1
ATOM 4019 N N . ALA B 1 148 ? -7.717 0.183 -11.788 1.00 17.63 148 ALA B N 1
ATOM 4020 C CA . ALA B 1 148 ? -8.019 1.459 -11.149 1.00 17.79 148 ALA B CA 1
ATOM 4021 C C . ALA B 1 148 ? -9.470 1.893 -11.289 1.00 17.61 148 ALA B C 1
ATOM 4022 O O . ALA B 1 148 ? -9.968 2.602 -10.409 1.00 15.16 148 ALA B O 1
ATOM 4024 N N . LEU B 1 149 ? -10.159 1.499 -12.368 1.00 17.94 149 LEU B N 1
ATOM 4025 C CA . LEU B 1 149 ? -11.478 2.042 -12.673 1.00 16.46 149 LEU B CA 1
ATOM 4026 C C . LEU B 1 149 ? -12.625 1.030 -12.646 1.00 19.03 149 LEU B C 1
ATOM 4027 O O . LEU B 1 149 ? -13.782 1.431 -12.845 1.00 17.73 149 LEU B O 1
ATOM 4032 N N . THR B 1 150 ? -12.360 -0.255 -12.418 1.00 13.66 150 THR B N 1
ATOM 4033 C CA . THR B 1 150 ? -13.390 -1.282 -12.506 1.00 15.14 150 THR B CA 1
ATOM 4034 C C . THR B 1 150 ? -13.685 -1.861 -11.133 1.00 17.41 150 THR B C 1
ATOM 4035 O O . THR B 1 150 ? -12.775 -2.331 -10.445 1.00 17.00 150 THR B O 1
ATOM 4039 N N . ASP B 1 151 ? -14.960 -1.851 -10.751 1.00 22.08 151 ASP B N 1
ATOM 4040 C CA . ASP B 1 151 ? -15.351 -2.418 -9.471 1.00 20.51 151 ASP B CA 1
ATOM 4041 C C . ASP B 1 151 ? -15.105 -3.920 -9.450 1.00 19.88 151 ASP B C 1
ATOM 4042 O O . ASP B 1 151 ? -15.343 -4.625 -10.439 1.00 19.87 151 ASP B O 1
ATOM 4047 N N . ALA B 1 152 ? -14.624 -4.415 -8.312 1.00 16.41 152 ALA B N 1
ATOM 4048 C CA . ALA B 1 152 ? -14.254 -5.821 -8.207 1.00 17.63 152 ALA B CA 1
ATOM 4049 C C . ALA B 1 152 ? -15.423 -6.706 -7.805 1.00 20.39 152 ALA B C 1
ATOM 4050 O O . ALA B 1 152 ? -15.274 -7.932 -7.783 1.00 21.36 152 ALA B O 1
ATOM 4052 N N . TYR B 1 153 ? -16.573 -6.113 -7.476 1.00 18.89 153 TYR B N 1
ATOM 4053 C CA . TYR B 1 153 ? -17.744 -6.841 -7.011 1.00 21.79 153 TYR B CA 1
ATOM 4054 C C . TYR B 1 153 ? -18.888 -6.809 -7.998 1.00 20.22 153 TYR B C 1
ATOM 4055 O O . TYR B 1 153 ? -19.666 -7.759 -8.049 1.00 23.62 153 TYR B O 1
ATOM 4064 N N . HIS B 1 154 ? -18.977 -5.774 -8.823 1.00 24.53 154 HIS B N 1
ATOM 4065 C CA . HIS B 1 154 ? -20.028 -5.690 -9.825 1.00 26.17 154 HIS B CA 1
ATOM 4066 C C . HIS B 1 154 ? -19.489 -5.585 -11.245 1.00 24.16 154 HIS B C 1
ATOM 4067 O O . HIS B 1 154 ? -20.284 -5.471 -12.185 1.00 26.48 154 HIS B O 1
ATOM 4074 N N . ASN B 1 155 ? -18.168 -5.619 -11.424 1.00 22.74 155 ASN B N 1
ATOM 4075 C CA . ASN B 1 155 ? -17.528 -5.482 -12.733 1.00 23.38 155 ASN B CA 1
ATOM 4076 C C . ASN B 1 155 ? -18.084 -4.291 -13.515 1.00 22.28 155 ASN B C 1
ATOM 4077 O O . ASN B 1 155 ? -18.403 -4.386 -14.699 1.00 24.53 155 ASN B O 1
ATOM 4082 N N . ILE B 1 156 ? -18.192 -3.154 -12.843 1.00 22.27 156 ILE B N 1
ATOM 4083 C CA . ILE B 1 156 ? -18.690 -1.943 -13.478 1.00 24.38 156 ILE B CA 1
ATOM 4084 C C . ILE B 1 156 ? -17.643 -0.845 -13.359 1.00 20.15 156 ILE B C 1
ATOM 4085 O O . ILE B 1 156 ? -16.870 -0.794 -12.396 1.00 21.55 156 ILE B O 1
ATOM 4090 N N . HIS B 1 157 ? -17.614 0.024 -14.368 1.00 19.28 157 HIS B N 1
ATOM 4091 C CA . HIS B 1 157 ? -16.785 1.224 -14.373 1.00 16.29 157 HIS B CA 1
ATOM 4092 C C . HIS B 1 157 ? -17.242 2.184 -13.277 1.00 17.48 157 HIS B C 1
ATOM 4093 O O . HIS B 1 157 ? -18.422 2.233 -12.921 1.00 22.51 157 HIS B O 1
ATOM 4100 N N . MET B 1 158 ? -16.306 2.968 -12.736 1.00 17.21 158 MET B N 1
ATOM 4101 C CA . MET B 1 158 ? -16.697 3.971 -11.745 1.00 17.49 158 MET B CA 1
ATOM 4102 C C . MET B 1 158 ? -17.763 4.928 -12.287 1.00 20.52 158 MET B C 1
ATOM 4103 O O . MET B 1 158 ? -18.554 5.475 -11.510 1.00 19.28 158 MET B O 1
ATOM 4108 N N . GLY B 1 159 ? -17.806 5.136 -13.608 1.00 17.51 159 GLY B N 1
ATOM 4109 C CA . GLY B 1 159 ? -18.828 5.994 -14.181 1.00 18.31 159 GLY B CA 1
ATOM 4110 C C . GLY B 1 159 ? -20.235 5.452 -14.002 1.00 21.11 159 GLY B C 1
ATOM 4111 O O . GLY B 1 159 ? -21.196 6.222 -13.936 1.00 29.37 159 GLY B O 1
ATOM 4112 N N . ILE B 1 160 ? -20.379 4.129 -13.906 1.00 25.23 160 ILE B N 1
ATOM 4113 C CA . ILE B 1 160 ? -21.678 3.544 -13.572 1.00 22.83 160 ILE B CA 1
ATOM 4114 C C . ILE B 1 160 ? -22.067 3.889 -12.139 1.00 23.85 160 ILE B C 1
ATOM 4115 O O . ILE B 1 160 ? -23.220 4.246 -11.870 1.00 20.27 160 ILE B O 1
ATOM 4120 N N . THR B 1 161 ? -21.120 3.803 -11.191 1.00 24.79 161 THR B N 1
ATOM 4121 C CA . THR B 1 161 ? -21.458 4.189 -9.820 1.00 25.37 161 THR B CA 1
ATOM 4122 C C . THR B 1 161 ? -21.848 5.662 -9.735 1.00 21.38 161 THR B C 1
ATOM 4123 O O . THR B 1 161 ? -22.605 6.049 -8.839 1.00 23.49 161 THR B O 1
ATOM 4127 N N . ALA B 1 162 ? -21.340 6.497 -10.643 1.00 21.25 162 ALA B N 1
ATOM 4128 C CA . ALA B 1 162 ? -21.813 7.877 -10.701 1.00 23.36 162 ALA B CA 1
ATOM 4129 C C . ALA B 1 162 ? -23.255 7.941 -11.192 1.00 24.15 162 ALA B C 1
ATOM 4130 O O . ALA B 1 162 ? -24.060 8.720 -10.670 1.00 22.28 162 ALA B O 1
ATOM 4132 N N . GLU B 1 163 ? -23.599 7.134 -12.199 1.00 26.22 163 GLU B N 1
ATOM 4133 C CA . GLU B 1 163 ? -24.994 7.052 -12.614 1.00 27.56 163 GLU B CA 1
ATOM 4134 C C . GLU B 1 163 ? -25.883 6.654 -11.447 1.00 24.50 163 GLU B C 1
ATOM 4135 O O . GLU B 1 163 ? -26.960 7.232 -11.258 1.00 23.23 163 GLU B O 1
ATOM 4141 N N . ASN B 1 164 ? -25.443 5.688 -10.634 1.00 21.86 164 ASN B N 1
ATOM 4142 C CA . ASN B 1 164 ? -26.295 5.236 -9.539 1.00 24.95 164 ASN B CA 1
ATOM 4143 C C . ASN B 1 164 ? -26.529 6.352 -8.530 1.00 27.17 164 ASN B C 1
ATOM 4144 O O . ASN B 1 164 ? -27.630 6.481 -7.986 1.00 21.83 164 ASN B O 1
ATOM 4149 N N . ILE B 1 165 ? -25.518 7.191 -8.282 1.00 23.06 165 ILE B N 1
ATOM 4150 C CA . ILE B 1 165 ? -25.751 8.326 -7.393 1.00 26.63 165 ILE B CA 1
ATOM 4151 C C . ILE B 1 165 ? -26.700 9.330 -8.050 1.00 27.56 165 ILE B C 1
ATOM 4152 O O . ILE B 1 165 ? -27.656 9.801 -7.423 1.00 24.26 165 ILE B O 1
ATOM 4157 N N . ALA B 1 166 ? -26.479 9.642 -9.332 1.00 30.21 166 ALA B N 1
ATOM 4158 C CA . ALA B 1 166 ? -27.343 10.599 -10.023 1.00 29.66 166 ALA B CA 1
ATOM 4159 C C . ALA B 1 166 ? -28.793 10.128 -10.019 1.00 29.63 166 ALA B C 1
ATOM 4160 O O . ALA B 1 166 ? -29.710 10.905 -9.724 1.00 28.55 166 ALA B O 1
ATOM 4162 N N . GLU B 1 167 ? -29.017 8.848 -10.328 1.00 25.03 167 GLU B N 1
ATOM 4163 C CA . GLU B 1 167 ? -30.373 8.304 -10.303 1.00 25.31 167 GLU B CA 1
ATOM 4164 C C . GLU B 1 167 ? -30.948 8.308 -8.888 1.00 31.64 167 GLU B C 1
ATOM 4165 O O . GLU B 1 167 ? -32.078 8.765 -8.673 1.00 34.83 167 GLU B O 1
ATOM 4171 N N . ARG B 1 168 ? -30.181 7.823 -7.903 1.00 29.12 168 ARG B N 1
ATOM 4172 C CA . ARG B 1 168 ? -30.731 7.680 -6.554 1.00 32.55 168 ARG B CA 1
ATOM 4173 C C . ARG B 1 168 ? -30.991 9.026 -5.885 1.00 26.60 168 ARG B C 1
ATOM 4174 O O . ARG B 1 168 ? -31.890 9.124 -5.046 1.00 31.72 168 ARG B O 1
ATOM 4182 N N . TYR B 1 169 ? -30.253 10.075 -6.248 1.00 30.49 169 TYR B N 1
ATOM 4183 C CA . TYR B 1 169 ? -30.435 11.391 -5.639 1.00 33.66 169 TYR B CA 1
ATOM 4184 C C . TYR B 1 169 ? -31.124 12.400 -6.549 1.00 33.26 169 TYR B C 1
ATOM 4185 O O . TYR B 1 169 ? -31.333 13.546 -6.135 1.00 35.22 169 TYR B O 1
ATOM 4194 N N . GLY B 1 170 ? -31.491 12.011 -7.763 1.00 33.82 170 GLY B N 1
ATOM 4195 C CA . GLY B 1 170 ? -32.180 12.932 -8.650 1.00 31.49 170 GLY B CA 1
ATOM 4196 C C . GLY B 1 170 ? -31.330 14.096 -9.107 1.00 37.52 170 GLY B C 1
ATOM 4197 O O . GLY B 1 170 ? -31.850 15.202 -9.296 1.00 38.33 170 GLY B O 1
ATOM 4198 N N . ILE B 1 171 ? -30.031 13.875 -9.292 1.00 35.18 171 ILE B N 1
ATOM 4199 C CA . ILE B 1 171 ? -29.124 14.912 -9.774 1.00 28.02 171 ILE B CA 1
ATOM 4200 C C . ILE B 1 171 ? -29.211 14.934 -11.296 1.00 27.93 171 ILE B C 1
ATOM 4201 O O . ILE B 1 171 ? -28.815 13.975 -11.963 1.00 32.72 171 ILE B O 1
ATOM 4206 N N . THR B 1 172 ? -29.730 16.030 -11.845 1.00 27.93 172 THR B N 1
ATOM 4207 C CA . THR B 1 172 ? -30.064 16.103 -13.257 1.00 29.08 172 THR B CA 1
ATOM 4208 C C . THR B 1 172 ? -28.821 16.308 -14.113 1.00 29.91 172 THR B C 1
ATOM 4209 O O . THR B 1 172 ? -27.779 16.784 -13.649 1.00 24.69 172 THR B O 1
ATOM 4213 N N . ARG B 1 173 ? -28.960 15.967 -15.398 1.00 29.19 173 ARG B N 1
ATOM 4214 C CA . ARG B 1 173 ? -27.887 16.227 -16.352 1.00 24.60 173 ARG B CA 1
ATOM 4215 C C . ARG B 1 173 ? -27.455 17.685 -16.306 1.00 28.07 173 ARG B C 1
ATOM 4216 O O . ARG B 1 173 ? -26.253 17.994 -16.306 1.00 27.34 173 ARG B O 1
ATOM 4224 N N . GLU B 1 174 ? -28.428 18.596 -16.238 1.00 26.57 174 GLU B N 1
ATOM 4225 C CA . GLU B 1 174 ? -28.121 20.019 -16.296 1.00 26.63 174 GLU B CA 1
ATOM 4226 C C . GLU B 1 174 ? -27.405 20.472 -15.032 1.00 26.83 174 GLU B C 1
ATOM 4227 O O . GLU B 1 174 ? -26.457 21.266 -15.102 1.00 25.78 174 GLU B O 1
ATOM 4233 N N . GLU B 1 175 ? -27.832 19.970 -13.866 1.00 24.17 175 GLU B N 1
ATOM 4234 C CA . GLU B 1 175 ? -27.118 20.275 -12.629 1.00 21.92 175 GLU B CA 1
ATOM 4235 C C . GLU B 1 175 ? -25.670 19.796 -12.697 1.00 26.55 175 GLU B C 1
ATOM 4236 O O . GLU B 1 175 ? -24.761 20.463 -12.187 1.00 24.05 175 GLU B O 1
ATOM 4242 N N . GLN B 1 176 ? -25.437 18.640 -13.325 1.00 24.85 176 GLN B N 1
ATOM 4243 C CA . GLN B 1 176 ? -24.078 18.117 -13.450 1.00 22.70 176 GLN B CA 1
ATOM 4244 C C . GLN B 1 176 ? -23.231 18.989 -14.371 1.00 25.84 176 GLN B C 1
ATOM 4245 O O . GLN B 1 176 ? -22.086 19.328 -14.043 1.00 22.56 176 GLN B O 1
ATOM 4251 N N . ASP B 1 177 ? -23.780 19.364 -15.532 1.00 22.31 177 ASP B N 1
ATOM 4252 C CA . ASP B 1 177 ? -23.000 20.133 -16.491 1.00 23.27 177 ASP B CA 1
ATOM 4253 C C . ASP B 1 177 ? -22.713 21.540 -15.990 1.00 26.55 177 ASP B C 1
ATOM 4254 O O . ASP B 1 177 ? -21.703 22.134 -16.385 1.00 25.14 177 ASP B O 1
ATOM 4259 N N . ALA B 1 178 ? -23.576 22.088 -15.125 1.00 24.02 178 ALA B N 1
ATOM 4260 C CA . ALA B 1 178 ? -23.289 23.393 -14.534 1.00 23.12 178 ALA B CA 1
ATOM 4261 C C . ALA B 1 178 ? -22.162 23.300 -13.510 1.00 29.75 178 ALA B C 1
ATOM 4262 O O . ALA B 1 178 ? -21.277 24.169 -13.466 1.00 23.15 178 ALA B O 1
ATOM 4264 N N . PHE B 1 179 ? -22.194 22.261 -12.666 1.00 26.35 179 PHE B N 1
ATOM 4265 C CA . PHE B 1 179 ? -21.078 21.988 -11.762 1.00 25.24 179 PHE B CA 1
ATOM 4266 C C . PHE B 1 179 ? -19.775 21.852 -12.533 1.00 20.95 179 PHE B C 1
ATOM 4267 O O . PHE B 1 179 ? -18.749 22.423 -12.145 1.00 22.74 179 PHE B O 1
ATOM 4275 N N . ALA B 1 180 ? -19.799 21.093 -13.635 1.00 25.09 180 ALA B N 1
ATOM 4276 C CA . ALA B 1 180 ? -18.588 20.874 -14.424 1.00 21.83 180 ALA B CA 1
ATOM 4277 C C . ALA B 1 180 ? -18.054 22.183 -15.005 1.00 23.90 180 ALA B C 1
ATOM 4278 O O . ALA B 1 180 ? -16.856 22.485 -14.899 1.00 20.70 180 ALA B O 1
ATOM 4280 N N . LEU B 1 181 ? -18.932 22.971 -15.632 1.00 25.93 181 LEU B N 1
ATOM 4281 C CA . LEU B 1 181 ? -18.515 24.243 -16.211 1.00 24.65 181 LEU B CA 1
ATOM 4282 C C . LEU B 1 181 ? -17.918 25.158 -15.152 1.00 25.36 181 LEU B C 1
ATOM 4283 O O . LEU B 1 181 ? -16.823 25.706 -15.333 1.00 24.56 181 LEU B O 1
ATOM 4288 N N . ASP B 1 182 ? -18.626 25.333 -14.033 1.00 23.80 182 ASP B N 1
ATOM 4289 C CA . ASP B 1 182 ? -18.104 26.149 -12.941 1.00 26.14 182 ASP B CA 1
ATOM 4290 C C . ASP B 1 182 ? -16.712 25.688 -12.519 1.00 24.89 182 ASP B C 1
ATOM 4291 O O . ASP B 1 182 ? -15.818 26.515 -12.288 1.00 18.71 182 ASP B O 1
ATOM 4296 N N . SER B 1 183 ? -16.503 24.367 -12.442 1.00 21.25 183 SER B N 1
ATOM 4297 C CA . SER B 1 183 ? -15.182 23.834 -12.109 1.00 22.33 183 SER B CA 1
ATOM 4298 C C . SER B 1 183 ? -14.130 24.246 -13.134 1.00 20.53 183 SER B C 1
ATOM 4299 O O . SER B 1 183 ? -13.006 24.620 -12.769 1.00 17.48 183 SER B O 1
ATOM 4302 N N . GLN B 1 184 ? -14.467 24.156 -14.424 1.00 19.96 184 GLN B N 1
ATOM 4303 C CA . GLN B 1 184 ? -13.539 24.595 -15.462 1.00 21.10 184 GLN B CA 1
ATOM 4304 C C . GLN B 1 184 ? -13.184 26.069 -15.308 1.00 20.76 184 GLN B C 1
ATOM 4305 O O . GLN B 1 184 ? -12.016 26.449 -15.458 1.00 15.63 184 GLN B O 1
ATOM 4311 N N . LEU B 1 185 ? -14.184 26.917 -15.015 1.00 20.90 185 LEU B N 1
ATOM 4312 C CA . LEU B 1 185 ? -13.945 28.358 -14.924 1.00 17.36 185 LEU B CA 1
ATOM 4313 C C . LEU B 1 185 ? -13.081 28.705 -13.722 1.00 20.77 185 LEU B C 1
ATOM 4314 O O . LEU B 1 185 ? -12.154 29.517 -13.839 1.00 20.00 185 LEU B O 1
ATOM 4319 N N . LYS B 1 186 ? -13.366 28.100 -12.558 1.00 15.50 186 LYS B N 1
ATOM 4320 C CA . LYS B 1 186 ? -12.530 28.323 -11.384 1.00 15.74 186 LYS B CA 1
ATOM 4321 C C . LYS B 1 186 ? -11.101 27.845 -11.622 1.00 19.07 186 LYS B C 1
ATOM 4322 O O . LYS B 1 186 ? -10.138 28.503 -11.206 1.00 20.04 186 LYS B O 1
ATOM 4328 N N . ALA B 1 187 ? -10.945 26.691 -12.275 1.00 15.25 187 ALA B N 1
ATOM 4329 C CA . ALA B 1 187 ? -9.615 26.159 -12.551 1.00 16.98 187 ALA B CA 1
ATOM 4330 C C . ALA B 1 187 ? -8.833 27.070 -13.488 1.00 21.39 187 ALA B C 1
ATOM 4331 O O . ALA B 1 187 ? -7.658 27.374 -13.244 1.00 22.20 187 ALA B O 1
ATOM 4333 N N . ILE B 1 188 ? -9.460 27.486 -14.591 1.00 22.31 188 ILE B N 1
ATOM 4334 C CA . ILE B 1 188 ? -8.781 28.364 -15.538 1.00 18.55 188 ILE B CA 1
ATOM 4335 C C . ILE B 1 188 ? -8.410 29.674 -14.858 1.00 23.56 188 ILE B C 1
ATOM 4336 O O . ILE B 1 188 ? -7.288 30.183 -15.015 1.00 20.14 188 ILE B O 1
ATOM 4341 N N . ALA B 1 189 ? -9.336 30.218 -14.063 1.00 19.72 189 ALA B N 1
ATOM 4342 C CA . ALA B 1 189 ? -9.055 31.430 -13.301 1.00 19.79 189 ALA B CA 1
ATOM 4343 C C . ALA B 1 189 ? -7.798 31.271 -12.459 1.00 21.06 189 ALA B C 1
ATOM 4344 O O . ALA B 1 189 ? -6.913 32.134 -12.472 1.00 14.59 189 ALA B O 1
ATOM 4346 N N . ALA B 1 190 ? -7.705 30.160 -11.722 1.00 19.56 190 ALA B N 1
ATOM 4347 C CA . ALA B 1 190 ? -6.585 29.953 -10.808 1.00 18.89 190 ALA B CA 1
ATOM 4348 C C . ALA B 1 190 ? -5.281 29.739 -11.558 1.00 19.26 190 ALA B C 1
ATOM 4349 O O . ALA B 1 190 ? -4.238 30.270 -11.159 1.00 16.91 190 ALA B O 1
ATOM 4351 N N . VAL B 1 191 ? -5.313 28.943 -12.633 1.00 20.50 191 VAL B N 1
ATOM 4352 C CA . VAL B 1 191 ? -4.102 28.693 -13.417 1.00 17.69 191 VAL B CA 1
ATOM 4353 C C . VAL B 1 191 ? -3.547 30.002 -13.964 1.00 22.18 191 VAL B C 1
ATOM 4354 O O . VAL B 1 191 ? -2.357 30.311 -13.817 1.00 19.72 191 VAL B O 1
ATOM 4358 N N . ASP B 1 192 ? -4.413 30.805 -14.577 1.00 23.10 192 ASP B N 1
ATOM 4359 C CA . ASP B 1 192 ? -3.970 32.006 -15.262 1.00 19.98 192 ASP B CA 1
ATOM 4360 C C . ASP B 1 192 ? -3.677 33.156 -14.313 1.00 23.28 192 ASP B C 1
ATOM 4361 O O . ASP B 1 192 ? -2.979 34.094 -14.704 1.00 28.55 192 ASP B O 1
ATOM 4366 N N . SER B 1 193 ? -4.175 33.112 -13.080 1.00 22.84 193 SER B N 1
ATOM 4367 C CA . SER B 1 193 ? -3.807 34.131 -12.111 1.00 25.66 193 SER B CA 1
ATOM 4368 C C . SER B 1 193 ? -2.564 33.762 -11.324 1.00 23.17 193 SER B C 1
ATOM 4369 O O . SER B 1 193 ? -2.186 34.503 -10.417 1.00 25.64 193 SER B O 1
ATOM 4372 N N . GLY B 1 194 ? -1.920 32.642 -11.637 1.00 19.47 194 GLY B N 1
ATOM 4373 C CA . GLY B 1 194 ? -0.739 32.254 -10.893 1.00 19.35 194 GLY B CA 1
ATOM 4374 C C . GLY B 1 194 ? -1.020 31.679 -9.525 1.00 21.21 194 GLY B C 1
ATOM 4375 O O . GLY B 1 194 ? -0.100 31.578 -8.707 1.00 22.32 194 GLY B O 1
ATOM 4376 N N . ARG B 1 195 ? -2.270 31.283 -9.256 1.00 21.31 195 ARG B N 1
ATOM 4377 C CA . ARG B 1 195 ? -2.651 30.792 -7.933 1.00 18.09 195 ARG B CA 1
ATOM 4378 C C . ARG B 1 195 ? -1.931 29.496 -7.564 1.00 15.86 195 ARG B C 1
ATOM 4379 O O . ARG B 1 195 ? -1.681 29.235 -6.382 1.00 14.30 195 ARG B O 1
ATOM 4387 N N . PHE B 1 196 ? -1.592 28.676 -8.546 1.00 13.17 196 PHE B N 1
ATOM 4388 C CA . PHE B 1 196 ? -0.942 27.412 -8.265 1.00 14.09 196 PHE B CA 1
ATOM 4389 C C . PHE B 1 196 ? 0.572 27.512 -8.216 1.00 20.87 196 PHE B C 1
ATOM 4390 O O . PHE B 1 196 ? 1.230 26.490 -7.980 1.00 18.08 196 PHE B O 1
ATOM 4398 N N . LYS B 1 197 ? 1.142 28.700 -8.468 1.00 16.40 197 LYS B N 1
ATOM 4399 C CA . LYS B 1 197 ? 2.591 28.794 -8.649 1.00 23.15 197 LYS B CA 1
ATOM 4400 C C . LYS B 1 197 ? 3.340 28.287 -7.425 1.00 22.18 197 LYS B C 1
ATOM 4401 O O . LYS B 1 197 ? 4.346 27.575 -7.554 1.00 19.46 197 LYS B O 1
ATOM 4407 N N . ASP B 1 198 ? 2.857 28.634 -6.232 1.00 17.87 198 ASP B N 1
ATOM 4408 C CA . ASP B 1 198 ? 3.543 28.238 -5.008 1.00 16.89 198 ASP B CA 1
ATOM 4409 C C . ASP B 1 198 ? 3.590 26.723 -4.863 1.00 16.95 198 ASP B C 1
ATOM 4410 O O . ASP B 1 198 ? 4.630 26.156 -4.514 1.00 14.51 198 ASP B O 1
ATOM 4415 N N . GLU B 1 199 ? 2.467 26.051 -5.107 1.00 16.89 199 GLU B N 1
ATOM 4416 C CA . GLU B 1 199 ? 2.370 24.644 -4.743 1.00 17.45 199 GLU B CA 1
ATOM 4417 C C . GLU B 1 199 ? 2.936 23.695 -5.795 1.00 19.94 199 GLU B C 1
ATOM 4418 O O . GLU B 1 199 ? 3.134 22.511 -5.493 1.00 18.53 199 GLU B O 1
ATOM 4424 N N . ILE B 1 200 ? 3.186 24.160 -7.011 1.00 16.64 200 ILE B N 1
ATOM 4425 C CA . ILE B 1 200 ? 3.615 23.277 -8.092 1.00 17.42 200 ILE B CA 1
ATOM 4426 C C . ILE B 1 200 ? 5.137 23.202 -8.145 1.00 18.86 200 ILE B C 1
ATOM 4427 O O . ILE B 1 200 ? 5.828 24.231 -8.244 1.00 14.41 200 ILE B O 1
ATOM 4432 N N . ALA B 1 201 ? 5.672 21.958 -8.088 1.00 15.53 201 ALA B N 1
ATOM 4433 C CA . ALA B 1 201 ? 7.094 21.760 -8.344 1.00 15.49 201 ALA B CA 1
ATOM 4434 C C . ALA B 1 201 ? 7.294 21.427 -9.815 1.00 16.04 201 ALA B C 1
ATOM 4435 O O . ALA B 1 201 ? 6.614 20.529 -10.332 1.00 18.01 201 ALA B O 1
ATOM 4437 N N . PRO B 1 202 ? 8.190 22.130 -10.517 1.00 14.35 202 PRO B N 1
ATOM 4438 C CA . PRO B 1 202 ? 8.404 21.847 -11.946 1.00 16.05 202 PRO B CA 1
ATOM 4439 C C . PRO B 1 202 ? 8.965 20.447 -12.165 1.00 17.33 202 PRO B C 1
ATOM 4440 O O . PRO B 1 202 ? 9.755 19.938 -11.367 1.00 22.28 202 PRO B O 1
ATOM 4444 N N . VAL B 1 203 ? 8.545 19.825 -13.261 1.00 13.03 203 VAL B N 1
ATOM 4445 C CA . VAL B 1 203 ? 8.938 18.462 -13.604 1.00 16.42 203 VAL B CA 1
ATOM 4446 C C . VAL B 1 203 ? 9.642 18.496 -14.958 1.00 20.60 203 VAL B C 1
ATOM 4447 O O . VAL B 1 203 ? 9.174 19.160 -15.891 1.00 18.26 203 VAL B O 1
ATOM 4451 N N . VAL B 1 204 ? 10.758 17.778 -15.065 1.00 26.30 204 VAL B N 1
ATOM 4452 C CA . VAL B 1 204 ? 11.589 17.770 -16.266 1.00 23.01 204 VAL B CA 1
ATOM 4453 C C . VAL B 1 204 ? 11.422 16.443 -16.988 1.00 23.39 204 VAL B C 1
ATOM 4454 O O . VAL B 1 204 ? 11.699 15.381 -16.418 1.00 24.31 204 VAL B O 1
ATOM 4458 N N . ILE B 1 205 ? 10.940 16.520 -18.212 1.00 22.83 205 ILE B N 1
ATOM 4459 C CA . ILE B 1 205 ? 10.731 15.310 -19.038 1.00 22.82 205 ILE B CA 1
ATOM 4460 C C . ILE B 1 205 ? 11.882 15.272 -20.024 1.00 30.56 205 ILE B C 1
ATOM 4461 O O . ILE B 1 205 ? 11.978 16.141 -20.875 1.00 32.91 205 ILE B O 1
ATOM 4466 N N . PRO B 1 206 ? 12.718 14.227 -19.988 1.00 35.22 206 PRO B N 1
ATOM 4467 C CA . PRO B 1 206 ? 13.941 14.181 -20.736 1.00 37.18 206 PRO B CA 1
ATOM 4468 C C . PRO B 1 206 ? 13.876 14.227 -22.251 1.00 36.12 206 PRO B C 1
ATOM 4469 O O . PRO B 1 206 ? 14.939 14.399 -22.759 1.00 39.33 206 PRO B O 1
ATOM 4473 N N . ASN B 1 207 ? 12.711 14.083 -22.874 1.00 30.00 207 ASN B N 1
ATOM 4474 C CA . ASN B 1 207 ? 12.552 14.256 -24.339 1.00 30.00 207 ASN B CA 1
ATOM 4475 C C . ASN B 1 207 ? 13.337 15.486 -24.809 1.00 30.00 207 ASN B C 1
ATOM 4476 O O . ASN B 1 207 ? 14.291 15.279 -25.584 1.00 30.00 207 ASN B O 1
ATOM 4478 N N . GLY B 1 210 ? 15.987 18.225 -26.570 1.00 41.61 210 GLY B N 1
ATOM 4479 C CA . GLY B 1 210 ? 15.921 19.144 -25.446 1.00 32.76 210 GLY B CA 1
ATOM 4480 C C . GLY B 1 210 ? 14.913 18.776 -24.365 1.00 37.34 210 GLY B C 1
ATOM 4481 O O . GLY B 1 210 ? 13.828 18.272 -24.655 1.00 38.89 210 GLY B O 1
ATOM 4482 N N . ASP B 1 211 ? 15.264 19.042 -23.109 1.00 41.59 211 ASP B N 1
ATOM 4483 C CA . ASP B 1 211 ? 14.397 18.669 -21.998 1.00 30.50 211 ASP B CA 1
ATOM 4484 C C . ASP B 1 211 ? 13.189 19.596 -21.918 1.00 32.60 211 ASP B C 1
ATOM 4485 O O . ASP B 1 211 ? 13.287 20.801 -22.169 1.00 34.64 211 ASP B O 1
ATOM 4490 N N . ILE B 1 212 ? 12.048 19.024 -21.551 1.00 28.01 212 ILE B N 1
ATOM 4491 C CA . ILE B 1 212 ? 10.801 19.760 -21.371 1.00 28.91 212 ILE B CA 1
ATOM 4492 C C . ILE B 1 212 ? 10.628 20.090 -19.893 1.00 25.97 212 ILE B C 1
ATOM 4493 O O . ILE B 1 212 ? 10.816 19.220 -19.033 1.00 26.82 212 ILE B O 1
ATOM 4498 N N . ILE B 1 213 ? 10.272 21.342 -19.593 1.00 25.34 213 ILE B N 1
ATOM 4499 C CA . ILE B 1 213 ? 9.887 21.764 -18.248 1.00 26.64 213 ILE B CA 1
ATOM 4500 C C . ILE B 1 213 ? 8.368 21.870 -18.212 1.00 28.67 213 ILE B C 1
ATOM 4501 O O . ILE B 1 213 ? 7.777 22.630 -18.987 1.00 32.94 213 ILE B O 1
ATOM 4506 N N . PHE B 1 214 ? 7.734 21.110 -17.321 1.00 21.94 214 PHE B N 1
ATOM 4507 C CA . PHE B 1 214 ? 6.281 21.072 -17.171 1.00 16.53 214 PHE B CA 1
ATOM 4508 C C . PHE B 1 214 ? 5.926 21.644 -15.800 1.00 22.21 214 PHE B C 1
ATOM 4509 O O . PHE B 1 214 ? 6.303 21.075 -14.767 1.00 16.03 214 PHE B O 1
ATOM 4517 N N . ASP B 1 215 ? 5.212 22.782 -15.784 1.00 22.43 215 ASP B N 1
ATOM 4518 C CA . ASP B 1 215 ? 4.828 23.399 -14.516 1.00 19.56 215 ASP B CA 1
ATOM 4519 C C . ASP B 1 215 ? 3.419 23.991 -14.522 1.00 20.98 215 ASP B C 1
ATOM 4520 O O . ASP B 1 215 ? 3.083 24.743 -13.599 1.00 17.86 215 ASP B O 1
ATOM 4525 N N . THR B 1 216 ? 2.602 23.701 -15.533 1.00 19.18 216 THR B N 1
ATOM 4526 C CA . THR B 1 216 ? 1.278 24.295 -15.685 1.00 21.01 216 THR B CA 1
ATOM 4527 C C . THR B 1 216 ? 0.260 23.189 -15.935 1.00 23.12 216 THR B C 1
ATOM 4528 O O . THR B 1 216 ? 0.428 22.378 -16.856 1.00 18.01 216 THR B O 1
ATOM 4532 N N . ASP B 1 217 ? -0.785 23.145 -15.109 1.00 17.96 217 ASP B N 1
ATOM 4533 C CA . ASP B 1 217 ? -1.848 22.173 -15.333 1.00 18.30 217 ASP B CA 1
ATOM 4534 C C . ASP B 1 217 ? -2.380 22.309 -16.754 1.00 21.46 217 ASP B C 1
ATOM 4535 O O . ASP B 1 217 ? -2.733 23.405 -17.197 1.00 20.76 217 ASP B O 1
ATOM 4540 N N . GLU B 1 218 ? -2.408 21.192 -17.481 1.00 19.08 218 GLU B N 1
ATOM 4541 C CA . GLU B 1 218 ? -2.734 21.203 -18.899 1.00 20.27 218 GLU B CA 1
ATOM 4542 C C . GLU B 1 218 ? -4.090 20.584 -19.199 1.00 19.99 218 GLU B C 1
ATOM 4543 O O . GLU B 1 218 ? -4.503 20.563 -20.361 1.00 23.63 218 GLU B O 1
ATOM 4549 N N . TYR B 1 219 ? -4.787 20.070 -18.196 1.00 17.06 219 TYR B N 1
ATOM 4550 C CA . TYR B 1 219 ? -6.080 19.445 -18.458 1.00 15.79 219 TYR B CA 1
ATOM 4551 C C . TYR B 1 219 ? -7.262 20.415 -18.558 1.00 18.73 219 TYR B C 1
ATOM 4552 O O . TYR B 1 219 ? -8.224 20.079 -19.263 1.00 18.93 219 TYR B O 1
ATOM 4561 N N . PRO B 1 220 ? -7.280 21.576 -17.877 1.00 21.06 220 PRO B N 1
ATOM 4562 C CA . PRO B 1 220 ? -8.442 22.476 -17.999 1.00 23.81 220 PRO B CA 1
ATOM 4563 C C . PRO B 1 220 ? -8.826 22.771 -19.447 1.00 21.70 220 PRO B C 1
ATOM 4564 O O . PRO B 1 220 ? -7.981 23.130 -20.267 1.00 20.67 220 PRO B O 1
ATOM 4568 N N . ASN B 1 221 ? -10.127 22.607 -19.746 1.00 20.32 221 ASN B N 1
ATOM 4569 C CA . ASN B 1 221 ? -10.689 22.722 -21.098 1.00 21.54 221 ASN B CA 1
ATOM 4570 C C . ASN B 1 221 ? -11.164 24.153 -21.314 1.00 23.97 221 ASN B C 1
ATOM 4571 O O . ASN B 1 221 ? -12.241 24.537 -20.854 1.00 23.06 221 ASN B O 1
ATOM 4576 N N . ARG B 1 222 ? -10.383 24.931 -22.057 1.00 24.55 222 ARG B N 1
ATOM 4577 C CA . ARG B 1 222 ? -10.679 26.337 -22.277 1.00 21.94 222 ARG B CA 1
ATOM 4578 C C . ARG B 1 222 ? -11.623 26.584 -23.454 1.00 29.20 222 ARG B C 1
ATOM 4579 O O . ARG B 1 222 ? -11.990 27.736 -23.703 1.00 28.63 222 ARG B O 1
ATOM 4587 N N . LYS B 1 223 ? -12.040 25.544 -24.177 1.00 28.50 223 LYS B N 1
ATOM 4588 C CA . LYS B 1 223 ? -12.895 25.723 -25.343 1.00 31.70 223 LYS B CA 1
ATOM 4589 C C . LYS B 1 223 ? -14.276 25.107 -25.161 1.00 32.98 223 LYS B C 1
ATOM 4590 O O . LYS B 1 223 ? -14.988 24.890 -26.145 1.00 41.07 223 LYS B O 1
ATOM 4596 N N . THR B 1 224 ? -14.676 24.825 -23.931 1.00 30.09 224 THR B N 1
ATOM 4597 C CA . THR B 1 224 ? -15.997 24.280 -23.666 1.00 37.38 224 THR B CA 1
ATOM 4598 C C . THR B 1 224 ? -16.879 25.357 -23.039 1.00 37.71 224 THR B C 1
ATOM 4599 O O . THR B 1 224 ? -16.392 26.334 -22.466 1.00 34.10 224 THR B O 1
ATOM 4603 N N . ASP B 1 225 ? -18.191 25.186 -23.186 1.00 34.20 225 ASP B N 1
ATOM 4604 C CA . ASP B 1 225 ? -19.158 26.074 -22.555 1.00 34.88 225 ASP B CA 1
ATOM 4605 C C . ASP B 1 225 ? -20.458 25.304 -22.354 1.00 34.71 225 ASP B C 1
ATOM 4606 O O . ASP B 1 225 ? -20.552 24.111 -22.662 1.00 31.55 225 ASP B O 1
ATOM 4611 N N . ALA B 1 226 ? -21.476 26.018 -21.863 1.00 40.03 226 ALA B N 1
ATOM 4612 C CA . ALA B 1 226 ? -22.707 25.370 -21.419 1.00 35.75 226 ALA B CA 1
ATOM 4613 C C . ALA B 1 226 ? -23.352 24.557 -22.533 1.00 35.61 226 ALA B C 1
ATOM 4614 O O . ALA B 1 226 ? -23.795 23.425 -22.308 1.00 33.90 226 ALA B O 1
ATOM 4616 N N . GLU B 1 227 ? -23.418 25.108 -23.741 1.00 36.68 227 GLU B N 1
ATOM 4617 C CA . GLU B 1 227 ? -24.126 24.387 -24.791 1.00 41.01 227 GLU B CA 1
ATOM 4618 C C . GLU B 1 227 ? -23.290 23.255 -25.371 1.00 38.01 227 GLU B C 1
ATOM 4619 O O . GLU B 1 227 ? -23.844 22.218 -25.761 1.00 36.69 227 GLU B O 1
ATOM 4625 N N . LYS B 1 228 ? -21.967 23.415 -25.417 1.00 33.84 228 LYS B N 1
ATOM 4626 C CA . LYS B 1 228 ? -21.116 22.306 -25.832 1.00 30.35 228 LYS B CA 1
ATOM 4627 C C . LYS B 1 228 ? -21.196 21.159 -24.835 1.00 30.57 228 LYS B C 1
ATOM 4628 O O . LYS B 1 228 ? -21.170 19.986 -25.220 1.00 25.40 228 LYS B O 1
ATOM 4634 N N . LEU B 1 229 ? -21.309 21.479 -23.545 1.00 33.02 229 LEU B N 1
ATOM 4635 C CA . LEU B 1 229 ? -21.462 20.426 -22.550 1.00 29.68 229 LEU B CA 1
ATOM 4636 C C . LEU B 1 229 ? -22.813 19.740 -22.665 1.00 26.83 229 LEU B C 1
ATOM 4637 O O . LEU B 1 229 ? -22.903 18.524 -22.463 1.00 25.78 229 LEU B O 1
ATOM 4642 N N . ALA B 1 230 ? -23.865 20.489 -23.018 1.00 26.45 230 ALA B N 1
ATOM 4643 C CA . ALA B 1 230 ? -25.197 19.904 -23.108 1.00 22.15 230 ALA B CA 1
ATOM 4644 C C . ALA B 1 230 ? -25.342 18.955 -24.291 1.00 30.22 230 ALA B C 1
ATOM 4645 O O . ALA B 1 230 ? -26.276 18.148 -24.306 1.00 29.58 230 ALA B O 1
ATOM 4647 N N . LYS B 1 231 ? -24.439 19.014 -25.271 1.00 27.56 231 LYS B N 1
ATOM 4648 C CA . LYS B 1 231 ? -24.544 18.192 -26.467 1.00 30.21 231 LYS B CA 1
ATOM 4649 C C . LYS B 1 231 ? -23.633 16.966 -26.433 1.00 31.51 231 LYS B C 1
ATOM 4650 O O . LYS B 1 231 ? -23.514 16.270 -27.448 1.00 27.58 231 LYS B O 1
ATOM 4656 N N . LEU B 1 232 ? -22.999 16.672 -25.299 1.00 28.75 232 LEU B N 1
ATOM 4657 C CA . LEU B 1 232 ? -22.141 15.494 -25.231 1.00 29.21 232 LEU B CA 1
ATOM 4658 C C . LEU B 1 232 ? -22.971 14.222 -25.071 1.00 27.11 232 LEU B C 1
ATOM 4659 O O . LEU B 1 232 ? -24.025 14.212 -24.428 1.00 30.98 232 LEU B O 1
ATOM 4664 N N . LYS B 1 233 ? -22.491 13.140 -25.677 1.00 33.75 233 LYS B N 1
ATOM 4665 C CA . LYS B 1 233 ? -23.193 11.878 -25.505 1.00 28.04 233 LYS B CA 1
ATOM 4666 C C . LYS B 1 233 ? -22.898 11.292 -24.125 1.00 33.43 233 LYS B C 1
ATOM 4667 O O . LYS B 1 233 ? -21.862 11.594 -23.524 1.00 34.38 233 LYS B O 1
ATOM 4673 N N . PRO B 1 234 ? -23.799 10.463 -23.596 1.00 31.89 234 PRO B N 1
ATOM 4674 C CA . PRO B 1 234 ? -23.479 9.711 -22.375 1.00 30.87 234 PRO B CA 1
ATOM 4675 C C . PRO B 1 234 ? -22.259 8.819 -22.582 1.00 27.73 234 PRO B C 1
ATOM 4676 O O . PRO B 1 234 ? -22.095 8.199 -23.634 1.00 23.90 234 PRO B O 1
ATOM 4680 N N . ALA B 1 235 ? -21.402 8.747 -21.558 1.00 24.69 235 ALA B N 1
ATOM 4681 C CA . ALA B 1 235 ? -20.150 8.005 -21.670 1.00 26.95 235 ALA B CA 1
ATOM 4682 C C . ALA B 1 235 ? -20.198 6.598 -21.078 1.00 26.81 235 ALA B C 1
ATOM 4683 O O . ALA B 1 235 ? -19.300 5.800 -21.365 1.00 29.74 235 ALA B O 1
ATOM 4685 N N . PHE B 1 236 ? -21.208 6.261 -20.278 1.00 29.22 236 PHE B N 1
ATOM 4686 C CA . PHE B 1 236 ? -21.136 4.995 -19.556 1.00 28.59 236 PHE B CA 1
ATOM 4687 C C . PHE B 1 236 ? -22.388 4.134 -19.683 1.00 32.87 236 PHE B C 1
ATOM 4688 O O . PHE B 1 236 ? -22.301 2.903 -19.614 1.00 34.36 236 PHE B O 1
ATOM 4696 N N . LYS B 1 237 ? -23.557 4.745 -19.852 1.00 36.10 237 LYS B N 1
ATOM 4697 C CA . LYS B 1 237 ? -24.753 3.938 -20.024 1.00 35.61 237 LYS B CA 1
ATOM 4698 C C . LYS B 1 237 ? -25.721 4.655 -20.954 1.00 38.15 237 LYS B C 1
ATOM 4699 O O . LYS B 1 237 ? -25.754 5.890 -21.021 1.00 31.73 237 LYS B O 1
ATOM 4705 N N . LYS B 1 238 ? -26.474 3.854 -21.707 1.00 37.47 238 LYS B N 1
ATOM 4706 C CA . LYS B 1 238 ? -27.557 4.371 -22.527 1.00 41.93 238 LYS B CA 1
ATOM 4707 C C . LYS B 1 238 ? -28.491 5.215 -21.676 1.00 39.07 238 LYS B C 1
ATOM 4708 O O . LYS B 1 238 ? -28.832 4.841 -20.551 1.00 41.31 238 LYS B O 1
ATOM 4714 N N . ASP B 1 239 ? -28.892 6.364 -22.212 1.00 34.35 239 ASP B N 1
ATOM 4715 C CA . ASP B 1 239 ? -29.817 7.282 -21.555 1.00 43.25 239 ASP B CA 1
ATOM 4716 C C . ASP B 1 239 ? -29.268 7.867 -20.253 1.00 34.57 239 ASP B C 1
ATOM 4717 O O . ASP B 1 239 ? -30.013 8.516 -19.514 1.00 37.18 239 ASP B O 1
ATOM 4722 N N . GLY B 1 240 ? -27.985 7.669 -19.948 1.00 37.38 240 GLY B N 1
ATOM 4723 C CA . GLY B 1 240 ? -27.415 8.165 -18.709 1.00 34.56 240 GLY B CA 1
ATOM 4724 C C . GLY B 1 240 ? -27.139 9.662 -18.738 1.00 31.57 240 GLY B C 1
ATOM 4725 O O . GLY B 1 240 ? -27.326 10.344 -19.744 1.00 28.91 240 GLY B O 1
ATOM 4726 N N . SER B 1 241 ? -26.673 10.177 -17.590 1.00 30.84 241 SER B N 1
ATOM 4727 C CA . SER B 1 241 ? -26.364 11.596 -17.435 1.00 25.93 241 SER B CA 1
ATOM 4728 C C . SER B 1 241 ? -24.873 11.913 -17.355 1.00 30.18 241 SER B C 1
ATOM 4729 O O . SER B 1 241 ? -24.492 13.065 -17.598 1.00 24.85 241 SER B O 1
ATOM 4732 N N . VAL B 1 242 ? -24.028 10.931 -17.050 1.00 31.85 242 VAL B N 1
ATOM 4733 C CA . VAL B 1 242 ? -22.585 11.145 -16.939 1.00 25.56 242 VAL B CA 1
ATOM 4734 C C . VAL B 1 242 ? -21.968 11.179 -18.331 1.00 25.79 242 VAL B C 1
ATOM 4735 O O . VAL B 1 242 ? -22.210 10.289 -19.156 1.00 22.48 242 VAL B O 1
ATOM 4739 N N . THR B 1 243 ? -21.149 12.196 -18.584 1.00 25.49 243 THR B N 1
ATOM 4740 C CA . THR B 1 243 ? -20.456 12.378 -19.849 1.00 27.43 243 THR B CA 1
ATOM 4741 C C . THR B 1 243 ? -18.970 12.560 -19.580 1.00 28.27 243 THR B C 1
ATOM 4742 O O . THR B 1 243 ? -18.530 12.680 -18.432 1.00 23.96 243 THR B O 1
ATOM 4746 N N . ALA B 1 244 ? -18.190 12.606 -20.658 1.00 22.50 244 ALA B N 1
ATOM 4747 C CA . ALA B 1 244 ? -16.783 12.946 -20.496 1.00 26.78 244 ALA B CA 1
ATOM 4748 C C . ALA B 1 244 ? -16.604 14.380 -20.004 1.00 21.17 244 ALA B C 1
ATOM 4749 O O . ALA B 1 244 ? -15.587 14.684 -19.372 1.00 21.23 244 ALA B O 1
ATOM 4751 N N . GLY B 1 245 ? -17.590 15.252 -20.243 1.00 21.25 245 GLY B N 1
ATOM 4752 C CA . GLY B 1 245 ? -17.500 16.638 -19.826 1.00 20.25 245 GLY B CA 1
ATOM 4753 C C . GLY B 1 245 ? -17.883 16.905 -18.384 1.00 21.71 245 GLY B C 1
ATOM 4754 O O . GLY B 1 245 ? -17.485 17.939 -17.841 1.00 24.17 245 GLY B O 1
ATOM 4755 N N . ASN B 1 246 ? -18.654 16.019 -17.747 1.00 21.13 246 ASN B N 1
ATOM 4756 C CA . ASN B 1 246 ? -18.972 16.195 -16.332 1.00 22.44 246 ASN B CA 1
ATOM 4757 C C . ASN B 1 246 ? -18.346 15.116 -15.455 1.00 24.16 246 ASN B C 1
ATOM 4758 O O . ASN B 1 246 ? -18.747 14.953 -14.297 1.00 21.70 246 ASN B O 1
ATOM 4763 N N . ALA B 1 247 ? -17.366 14.381 -15.982 1.00 21.43 247 ALA B N 1
ATOM 4764 C CA . ALA B 1 247 ? -16.616 13.396 -15.220 1.00 22.17 247 ALA B CA 1
ATOM 4765 C C . ALA B 1 247 ? -15.146 13.800 -15.188 1.00 21.43 247 ALA B C 1
ATOM 4766 O O . ALA B 1 247 ? -14.672 14.556 -16.038 1.00 23.73 247 ALA B O 1
ATOM 4768 N N . SER B 1 248 ? -14.424 13.294 -14.189 1.00 21.56 248 SER B N 1
ATOM 4769 C CA . SER B 1 248 ? -12.986 13.517 -14.143 1.00 21.75 248 SER B CA 1
ATOM 4770 C C . SER B 1 248 ? -12.307 12.880 -15.366 1.00 21.24 248 SER B C 1
ATOM 4771 O O . SER B 1 248 ? -12.917 12.132 -16.140 1.00 20.94 248 SER B O 1
ATOM 4774 N N . GLY B 1 249 ? -11.032 13.218 -15.562 1.00 19.91 249 GLY B N 1
ATOM 4775 C CA . GLY B 1 249 ? -10.269 12.699 -16.674 1.00 21.98 249 GLY B CA 1
ATOM 4776 C C . GLY B 1 249 ? -9.332 11.567 -16.269 1.00 19.88 249 GLY B C 1
ATOM 4777 O O . GLY B 1 249 ? -9.262 11.142 -15.120 1.00 17.64 249 GLY B O 1
ATOM 4778 N N . LEU B 1 250 ? -8.609 11.072 -17.260 1.00 15.34 250 LEU B N 1
ATOM 4779 C CA . LEU B 1 250 ? -7.486 10.172 -17.040 1.00 19.66 250 LEU B CA 1
ATOM 4780 C C . LEU B 1 250 ? -6.208 11.009 -17.079 1.00 22.90 250 LEU B C 1
ATOM 4781 O O . LEU B 1 250 ? -5.983 11.766 -18.033 1.00 17.86 250 LEU B O 1
ATOM 4786 N N . ASN B 1 251 ? -5.387 10.909 -16.034 1.00 17.46 251 ASN B N 1
ATOM 4787 C CA . ASN B 1 251 ? -4.335 11.904 -15.865 1.00 15.98 251 ASN B CA 1
ATOM 4788 C C . ASN B 1 251 ? -3.088 11.290 -15.243 1.00 17.72 251 ASN B C 1
ATOM 4789 O O . ASN B 1 251 ? -3.119 10.198 -14.697 1.00 20.38 251 ASN B O 1
ATOM 4794 N N . ASP B 1 252 ? -1.972 11.997 -15.363 1.00 18.17 252 ASP B N 1
ATOM 4795 C CA . ASP B 1 252 ? -0.745 11.638 -14.674 1.00 19.03 252 ASP B CA 1
ATOM 4796 C C . ASP B 1 252 ? -0.404 12.736 -13.676 1.00 19.84 252 ASP B C 1
ATOM 4797 O O . ASP B 1 252 ? -0.657 13.913 -13.936 1.00 21.25 252 ASP B O 1
ATOM 4802 N N . GLY B 1 253 ? 0.194 12.358 -12.548 1.00 17.28 253 GLY B N 1
ATOM 4803 C CA . GLY B 1 253 ? 0.685 13.359 -11.612 1.00 15.49 253 GLY B CA 1
ATOM 4804 C C . GLY B 1 253 ? 1.166 12.728 -10.326 1.00 17.94 253 GLY B C 1
ATOM 4805 O O . GLY B 1 253 ? 0.912 11.553 -10.046 1.00 16.66 253 GLY B O 1
ATOM 4806 N N . ALA B 1 254 ? 1.881 13.533 -9.540 1.00 17.06 254 ALA B N 1
ATOM 4807 C CA . ALA B 1 254 ? 2.354 13.102 -8.228 1.00 12.36 254 ALA B CA 1
ATOM 4808 C C . ALA B 1 254 ? 2.199 14.266 -7.260 1.00 16.94 254 ALA B C 1
ATOM 4809 O O . ALA B 1 254 ? 1.990 15.415 -7.671 1.00 14.98 254 ALA B O 1
ATOM 4811 N N . SER B 1 255 ? 2.302 13.965 -5.960 1.00 11.90 255 SER B N 1
ATOM 4812 C CA . SER B 1 255 ? 2.042 14.963 -4.930 1.00 12.96 255 SER B CA 1
ATOM 4813 C C . SER B 1 255 ? 2.448 14.433 -3.561 1.00 15.36 255 SER B C 1
ATOM 4814 O O . SER B 1 255 ? 2.094 13.298 -3.214 1.00 16.73 255 SER B O 1
ATOM 4817 N N . PHE B 1 256 ? 3.167 15.231 -2.764 1.00 11.16 256 PHE B N 1
ATOM 4818 C CA . PHE B 1 256 ? 3.716 14.752 -1.498 1.00 11.70 256 PHE B CA 1
ATOM 4819 C C . PHE B 1 256 ? 3.658 15.822 -0.420 1.00 16.24 256 PHE B C 1
ATOM 4820 O O . PHE B 1 256 ? 3.691 17.021 -0.702 1.00 19.91 256 PHE B O 1
ATOM 4828 N N . LEU B 1 257 ? 3.594 15.363 0.822 1.00 15.23 257 LEU B N 1
ATOM 4829 C CA . LEU B 1 257 ? 3.784 16.188 2.003 1.00 16.04 257 LEU B CA 1
ATOM 4830 C C . LEU B 1 257 ? 4.927 15.620 2.826 1.00 16.88 257 LEU B C 1
ATOM 4831 O O . LEU B 1 257 ? 5.239 14.433 2.750 1.00 16.77 257 LEU B O 1
ATOM 4836 N N A MET B 1 258 ? 5.564 16.480 3.614 0.44 15.49 258 MET B N 1
ATOM 4837 N N B MET B 1 258 ? 5.542 16.491 3.617 0.56 15.48 258 MET B N 1
ATOM 4838 C CA A MET B 1 258 ? 6.460 16.031 4.669 0.44 16.25 258 MET B CA 1
ATOM 4839 C CA B MET B 1 258 ? 6.447 16.088 4.678 0.56 16.27 258 MET B CA 1
ATOM 4840 C C A MET B 1 258 ? 5.786 16.323 6.002 0.44 17.43 258 MET B C 1
ATOM 4841 C C B MET B 1 258 ? 5.730 16.324 5.999 0.56 17.45 258 MET B C 1
ATOM 4842 O O A MET B 1 258 ? 5.321 17.445 6.238 0.44 16.78 258 MET B O 1
ATOM 4843 O O B MET B 1 258 ? 5.181 17.411 6.226 0.56 16.81 258 MET B O 1
ATOM 4852 N N . LEU B 1 259 ? 5.704 15.299 6.847 1.00 14.60 259 LEU B N 1
AT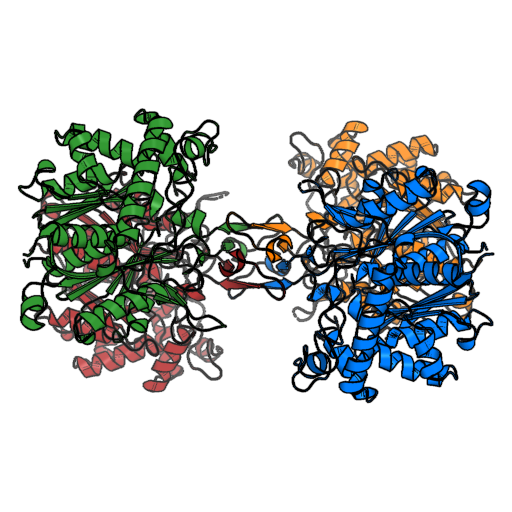OM 4853 C CA . LEU B 1 259 ? 5.046 15.360 8.146 1.00 17.42 259 LEU B CA 1
ATOM 4854 C C . LEU B 1 259 ? 6.079 15.270 9.255 1.00 18.53 259 LEU B C 1
ATOM 4855 O O . LEU B 1 259 ? 7.004 14.463 9.177 1.00 19.80 259 LEU B O 1
ATOM 4860 N N . ALA B 1 260 ? 5.897 16.061 10.315 1.00 18.77 260 ALA B N 1
ATOM 4861 C CA . ALA B 1 260 ? 6.902 16.144 11.366 1.00 20.37 260 ALA B CA 1
ATOM 4862 C C . ALA B 1 260 ? 6.259 16.163 12.744 1.00 18.43 260 ALA B C 1
ATOM 4863 O O . ALA B 1 260 ? 5.260 16.853 12.972 1.00 20.62 260 ALA B O 1
ATOM 4865 N N . SER B 1 261 ? 6.853 15.410 13.658 1.00 17.09 261 SER B N 1
ATOM 4866 C CA . SER B 1 261 ? 6.521 15.488 15.070 1.00 18.67 261 SER B CA 1
ATOM 4867 C C . SER B 1 261 ? 6.906 16.860 15.629 1.00 19.72 261 SER B C 1
ATOM 4868 O O . SER B 1 261 ? 7.636 17.642 15.007 1.00 20.27 261 SER B O 1
ATOM 4871 N N . GLU B 1 262 ? 6.426 17.149 16.839 1.00 23.37 262 GLU B N 1
ATOM 4872 C CA . GLU B 1 262 ? 6.894 18.346 17.535 1.00 24.86 262 GLU B CA 1
ATOM 4873 C C . GLU B 1 262 ? 8.407 18.300 17.749 1.00 27.59 262 GLU B C 1
ATOM 4874 O O . GLU B 1 262 ? 9.101 19.305 17.538 1.00 25.79 262 GLU B O 1
ATOM 4880 N N . GLU B 1 263 ? 8.937 17.135 18.146 1.00 24.27 263 GLU B N 1
ATOM 4881 C CA . GLU B 1 263 ? 10.383 16.984 18.330 1.00 27.14 263 GLU B CA 1
ATOM 4882 C C . GLU B 1 263 ? 11.148 17.278 17.047 1.00 29.66 263 GLU B C 1
ATOM 4883 O O . GLU B 1 263 ? 12.226 17.886 17.082 1.00 27.54 263 GLU B O 1
ATOM 4889 N N . ALA B 1 264 ? 10.610 16.844 15.902 1.00 24.91 264 ALA B N 1
ATOM 4890 C CA . ALA B 1 264 ? 11.307 17.030 14.633 1.00 23.58 264 ALA B CA 1
ATOM 4891 C C . ALA B 1 264 ? 11.309 18.490 14.208 1.00 26.49 264 ALA B C 1
ATOM 4892 O O . ALA B 1 264 ? 12.315 18.988 13.684 1.00 22.75 264 ALA B O 1
ATOM 4894 N N . VAL B 1 265 ? 10.186 19.184 14.411 1.00 25.53 265 VAL B N 1
ATOM 4895 C CA . VAL B 1 265 ? 10.112 20.609 14.095 1.00 22.86 265 VAL B CA 1
ATOM 4896 C C . VAL B 1 265 ? 11.225 21.365 14.813 1.00 26.31 265 VAL B C 1
ATOM 4897 O O . VAL B 1 265 ? 11.959 22.155 14.205 1.00 23.59 265 VAL B O 1
ATOM 4901 N N . LYS B 1 266 ? 11.384 21.107 16.118 1.00 26.84 266 LYS B N 1
ATOM 4902 C CA . LYS B 1 266 ? 12.428 21.773 16.894 1.00 28.88 266 LYS B CA 1
ATOM 4903 C C . LYS B 1 266 ? 13.816 21.317 16.457 1.00 29.75 266 LYS B C 1
ATOM 4904 O O . LYS B 1 266 ? 14.697 22.142 16.185 1.00 33.22 266 LYS B O 1
ATOM 4910 N N . LYS B 1 267 ? 14.023 20.001 16.361 1.00 27.17 267 LYS B N 1
ATOM 4911 C CA . LYS B 1 267 ? 15.363 19.474 16.117 1.00 26.82 267 LYS B CA 1
ATOM 4912 C C . LYS B 1 267 ? 15.913 19.883 14.749 1.00 30.06 267 LYS B C 1
ATOM 4913 O O . LYS B 1 267 ? 17.121 20.113 14.613 1.00 25.45 267 LYS B O 1
ATOM 4919 N N . TYR B 1 268 ? 15.056 19.997 13.729 1.00 26.25 268 TYR B N 1
ATOM 4920 C CA . TYR B 1 268 ? 15.516 20.230 12.359 1.00 26.88 268 TYR B CA 1
ATOM 4921 C C . TYR B 1 268 ? 15.160 21.606 11.819 1.00 31.19 268 TYR B C 1
ATOM 4922 O O . TYR B 1 268 ? 15.344 21.846 10.620 1.00 31.20 268 TYR B O 1
ATOM 4931 N N . ASN B 1 269 ? 14.667 22.515 12.668 1.00 28.11 269 ASN B N 1
ATOM 4932 C CA . ASN B 1 269 ? 14.350 23.890 12.264 1.00 38.71 269 ASN B CA 1
ATOM 4933 C C . ASN B 1 269 ? 13.393 23.918 11.070 1.00 35.92 269 ASN B C 1
ATOM 4934 O O . ASN B 1 269 ? 13.670 24.539 10.041 1.00 40.09 269 ASN B O 1
ATOM 4939 N N . LEU B 1 270 ? 12.253 23.242 11.215 1.00 29.14 270 LEU B N 1
ATOM 4940 C CA . LEU B 1 270 ? 11.203 23.226 10.203 1.00 29.49 270 LEU B CA 1
ATOM 4941 C C . LEU B 1 270 ? 10.018 24.062 10.676 1.00 31.35 270 LEU B C 1
ATOM 4942 O O . LEU B 1 270 ? 9.587 23.936 11.825 1.00 42.55 270 LEU B O 1
ATOM 4947 N N . LYS B 1 271 ? 9.473 24.906 9.797 1.00 27.87 271 LYS B N 1
ATOM 4948 C CA . LYS B 1 271 ? 8.296 25.690 10.165 1.00 29.92 271 LYS B CA 1
ATOM 4949 C C . LYS B 1 271 ? 7.050 25.014 9.623 1.00 31.49 271 LYS B C 1
ATOM 4950 O O . LYS B 1 271 ? 6.933 24.836 8.399 1.00 28.86 271 LYS B O 1
ATOM 4956 N N . PRO B 1 272 ? 6.117 24.605 10.473 1.00 25.71 272 PRO B N 1
ATOM 4957 C CA . PRO B 1 272 ? 4.869 24.034 9.966 1.00 22.11 272 PRO B CA 1
ATOM 4958 C C . PRO B 1 272 ? 4.119 25.011 9.074 1.00 28.06 272 PRO B C 1
ATOM 4959 O O . PRO B 1 272 ? 4.094 26.220 9.323 1.00 22.22 272 PRO B O 1
ATOM 4963 N N . LEU B 1 273 ? 3.523 24.466 8.007 1.00 24.10 273 LEU B N 1
ATOM 4964 C CA . LEU B 1 273 ? 2.499 25.190 7.263 1.00 22.16 273 LEU B CA 1
ATOM 4965 C C . LEU B 1 273 ? 1.143 25.065 7.952 1.00 19.97 273 LEU B C 1
ATOM 4966 O O . LEU B 1 273 ? 0.458 26.067 8.181 1.00 19.21 273 LEU B O 1
ATOM 4971 N N . VAL B 1 274 ? 0.732 23.840 8.278 1.00 20.90 274 VAL B N 1
ATOM 4972 C CA . VAL B 1 274 ? -0.544 23.578 8.938 1.00 21.02 274 VAL B CA 1
ATOM 4973 C C . VAL B 1 274 ? -0.358 22.395 9.878 1.00 21.23 274 VAL B C 1
ATOM 4974 O O . VAL B 1 274 ? 0.666 21.704 9.853 1.00 19.89 274 VAL B O 1
ATOM 4978 N N . GLU B 1 275 ? -1.366 22.157 10.710 1.00 20.56 275 GLU B N 1
ATOM 4979 C CA . GLU B 1 275 ? -1.419 20.979 11.564 1.00 20.63 275 GLU B CA 1
ATOM 4980 C C . GLU B 1 275 ? -2.525 20.054 11.080 1.00 18.03 275 GLU B C 1
ATOM 4981 O O . GLU B 1 275 ? -3.609 20.512 10.701 1.00 21.62 275 GLU B O 1
ATOM 4987 N N . ILE B 1 276 ? -2.258 18.753 11.096 1.00 15.33 276 ILE B N 1
ATOM 4988 C CA . ILE B 1 276 ? -3.310 17.766 10.883 1.00 16.61 276 ILE B CA 1
ATOM 4989 C C . ILE B 1 276 ? -4.016 17.528 12.221 1.00 20.38 276 ILE B C 1
ATOM 4990 O O . ILE B 1 276 ? -3.430 16.985 13.160 1.00 18.64 276 ILE B O 1
ATOM 4995 N N . VAL B 1 277 ? -5.281 17.941 12.310 1.00 19.06 277 VAL B N 1
ATOM 4996 C CA . VAL B 1 277 ? -6.036 17.799 13.549 1.00 23.09 277 VAL B CA 1
ATOM 4997 C C . VAL B 1 277 ? -6.615 16.392 13.681 1.00 26.05 277 VAL B C 1
ATOM 4998 O O . VAL B 1 277 ? -6.548 15.774 14.751 1.00 22.58 277 VAL B O 1
ATOM 5002 N N . ALA B 1 278 ? -7.194 15.863 12.608 1.00 18.91 278 ALA B N 1
ATOM 5003 C CA . ALA B 1 278 ? -7.836 14.559 12.682 1.00 19.95 278 ALA B CA 1
ATOM 5004 C C . ALA B 1 278 ? -7.889 13.952 11.291 1.00 22.53 278 ALA B C 1
ATOM 5005 O O . ALA B 1 278 ? -7.778 14.652 10.276 1.00 18.35 278 ALA B O 1
ATOM 5007 N N . THR B 1 279 ? -8.064 12.636 11.264 1.00 20.63 279 THR B N 1
ATOM 5008 C CA . THR B 1 279 ? -8.244 11.892 10.030 1.00 17.06 279 THR B CA 1
ATOM 5009 C C . THR B 1 279 ? -9.536 11.093 10.111 1.00 15.56 279 THR B C 1
ATOM 5010 O O . THR B 1 279 ? -10.060 10.824 11.197 1.00 15.04 279 THR B O 1
ATOM 5014 N N . GLY B 1 280 ? -10.026 10.690 8.946 1.00 17.86 280 GLY B N 1
ATOM 5015 C CA . GLY B 1 280 ? -11.174 9.802 8.873 1.00 22.15 280 GLY B CA 1
ATOM 5016 C C . GLY B 1 280 ? -11.077 8.858 7.692 1.00 20.94 280 GLY B C 1
ATOM 5017 O O . GLY B 1 280 ? -10.621 9.253 6.612 1.00 20.09 280 GLY B O 1
ATOM 5018 N N . THR B 1 281 ? -11.477 7.605 7.883 1.00 13.15 281 THR B N 1
ATOM 5019 C CA . THR B 1 281 ? -11.567 6.646 6.787 1.00 17.24 281 THR B CA 1
ATOM 5020 C C . THR B 1 281 ? -12.898 5.921 6.911 1.00 18.87 281 THR B C 1
ATOM 5021 O O . THR B 1 281 ? -13.155 5.270 7.930 1.00 21.34 281 THR B O 1
ATOM 5025 N N . GLY B 1 282 ? -13.745 6.028 5.884 1.00 17.20 282 GLY B N 1
ATOM 5026 C CA . GLY B 1 282 ? -15.087 5.494 5.937 1.00 17.71 282 GLY B CA 1
ATOM 5027 C C . GLY B 1 282 ? -15.364 4.504 4.814 1.00 21.26 282 GLY B C 1
ATOM 5028 O O . GLY B 1 282 ? -14.617 4.409 3.830 1.00 16.81 282 GLY B O 1
ATOM 5029 N N . GLY B 1 283 ? -16.458 3.772 4.971 1.00 20.70 283 GLY B N 1
ATOM 5030 C CA . GLY B 1 283 ? -16.892 2.819 3.960 1.00 17.58 283 GLY B CA 1
ATOM 5031 C C . GLY B 1 283 ? -18.368 2.971 3.655 1.00 22.65 283 GLY B C 1
ATOM 5032 O O . GLY B 1 283 ? -19.164 3.299 4.535 1.00 19.67 283 GLY B O 1
ATOM 5033 N N . VAL B 1 284 ? -18.716 2.771 2.374 1.00 18.71 284 VAL B N 1
ATOM 5034 C CA . VAL B 1 284 ? -20.076 2.811 1.852 1.00 19.39 284 VAL B CA 1
ATOM 5035 C C . VAL B 1 284 ? -20.228 1.662 0.863 1.00 21.89 284 VAL B C 1
ATOM 5036 O O . VAL B 1 284 ? -19.279 0.922 0.585 1.00 26.05 284 VAL B O 1
ATOM 5040 N N . ASP B 1 285 ? -21.427 1.537 0.311 1.00 25.57 285 ASP B N 1
ATOM 5041 C CA . ASP B 1 285 ? -21.716 0.492 -0.667 1.00 22.63 285 ASP B CA 1
ATOM 5042 C C . ASP B 1 285 ? -20.907 0.729 -1.941 1.00 24.74 285 ASP B C 1
ATOM 5043 O O . ASP B 1 285 ? -20.896 1.852 -2.460 1.00 25.91 285 ASP B O 1
ATOM 5048 N N . PRO B 1 286 ? -20.210 -0.290 -2.462 1.00 19.49 286 PRO B N 1
ATOM 5049 C CA . PRO B 1 286 ? -19.457 -0.103 -3.710 1.00 19.18 286 PRO B CA 1
ATOM 5050 C C . PRO B 1 286 ? -20.286 0.462 -4.851 1.00 23.25 286 PRO B C 1
ATOM 5051 O O . PRO B 1 286 ? -19.737 1.180 -5.693 1.00 19.81 286 PRO B O 1
ATOM 5055 N N . LEU B 1 287 ? -21.594 0.179 -4.887 1.00 18.45 287 LEU B N 1
ATOM 5056 C CA . LEU B 1 287 ? -22.454 0.637 -5.976 1.00 21.76 287 LEU B CA 1
ATOM 5057 C C . LEU B 1 287 ? -22.589 2.150 -6.008 1.00 23.24 287 LEU B C 1
ATOM 5058 O O . LEU B 1 287 ? -22.850 2.722 -7.074 1.00 21.53 287 LEU B O 1
ATOM 5063 N N . VAL B 1 288 ? -22.442 2.809 -4.860 1.00 17.98 288 VAL B N 1
ATOM 5064 C CA . VAL B 1 288 ? -22.500 4.266 -4.793 1.00 19.12 288 VAL B CA 1
ATOM 5065 C C . VAL B 1 288 ? -21.220 4.764 -4.126 1.00 23.74 288 VAL B C 1
ATOM 5066 O O . VAL B 1 288 ? -21.266 5.600 -3.215 1.00 22.06 288 VAL B O 1
ATOM 5070 N N . MET B 1 289 ? -20.066 4.247 -4.583 1.00 18.67 289 MET B N 1
ATOM 5071 C CA . MET B 1 289 ? -18.790 4.512 -3.914 1.00 22.26 289 MET B CA 1
ATOM 5072 C C . MET B 1 289 ? -18.534 5.997 -3.732 1.00 20.55 289 MET B C 1
ATOM 5073 O O . MET B 1 289 ? -17.877 6.404 -2.762 1.00 15.15 289 MET B O 1
ATOM 5078 N N . GLY B 1 290 ? -19.057 6.822 -4.642 1.00 20.79 290 GLY B N 1
ATOM 5079 C CA . GLY B 1 290 ? -18.838 8.255 -4.611 1.00 21.74 290 GLY B CA 1
ATOM 5080 C C . GLY B 1 290 ? -19.361 8.955 -3.369 1.00 23.58 290 GLY B C 1
ATOM 5081 O O . GLY B 1 290 ? -19.031 10.129 -3.163 1.00 23.04 290 GLY B O 1
ATOM 5082 N N A MET B 1 291 ? -20.172 8.271 -2.554 0.27 20.12 291 MET B N 1
ATOM 5083 N N B MET B 1 291 ? -20.160 8.283 -2.546 0.73 20.12 291 MET B N 1
ATOM 5084 C CA A MET B 1 291 ? -20.660 8.774 -1.274 0.27 19.81 291 MET B CA 1
ATOM 5085 C CA B MET B 1 291 ? -20.619 8.866 -1.294 0.73 19.80 291 MET B CA 1
ATOM 5086 C C A MET B 1 291 ? -19.660 8.573 -0.145 0.27 20.77 291 MET B C 1
ATOM 5087 C C B MET B 1 291 ? -19.627 8.639 -0.157 0.73 20.86 291 MET B C 1
ATOM 5088 O O A MET B 1 291 ? -19.938 8.982 0.991 0.27 19.88 291 MET B O 1
ATOM 5089 O O B MET B 1 291 ? -19.864 9.116 0.964 0.73 19.87 291 MET B O 1
ATOM 5098 N N . GLY B 1 292 ? -18.512 7.954 -0.437 1.00 20.70 292 GLY B N 1
ATOM 5099 C CA . GLY B 1 292 ? -17.527 7.660 0.584 1.00 17.86 292 GLY B CA 1
ATOM 5100 C C . GLY B 1 292 ? -17.102 8.797 1.487 1.00 19.19 292 GLY B C 1
ATOM 5101 O O . GLY B 1 292 ? -16.901 8.576 2.688 1.00 18.16 292 GLY B O 1
ATOM 5102 N N . PRO B 1 293 ? -16.938 10.026 0.975 1.00 18.79 293 PRO B N 1
ATOM 5103 C CA . PRO B 1 293 ? -16.564 11.125 1.880 1.00 22.01 293 PRO B CA 1
ATOM 5104 C C . PRO B 1 293 ? -17.523 11.339 3.052 1.00 24.46 293 PRO B C 1
ATOM 5105 O O . PRO B 1 293 ? -17.117 11.965 4.037 1.00 21.30 293 PRO B O 1
ATOM 5109 N N . VAL B 1 294 ? -18.753 10.825 3.013 1.00 23.26 294 VAL B N 1
ATOM 5110 C CA . VAL B 1 294 ? -19.699 11.154 4.084 1.00 21.23 294 VAL B CA 1
ATOM 5111 C C . VAL B 1 294 ? -19.318 10.432 5.383 1.00 18.87 294 VAL B C 1
ATOM 5112 O O . VAL B 1 294 ? -19.201 11.099 6.422 1.00 22.30 294 VAL B O 1
ATOM 5116 N N . PRO B 1 295 ? -19.090 9.110 5.411 1.00 18.27 295 PRO B N 1
ATOM 5117 C CA . PRO B 1 295 ? -18.602 8.509 6.671 1.00 15.86 295 PRO B CA 1
ATOM 5118 C C . PRO B 1 295 ? -17.189 8.941 7.018 1.00 19.85 295 PRO B C 1
ATOM 5119 O O . PRO B 1 295 ? -16.862 9.063 8.207 1.00 17.62 295 PRO B O 1
ATOM 5123 N N . ALA B 1 296 ? -16.346 9.188 6.009 1.00 15.77 296 ALA B N 1
ATOM 5124 C CA . ALA B 1 296 ? -14.983 9.644 6.269 1.00 18.88 296 ALA B CA 1
ATOM 5125 C C . ALA B 1 296 ? -14.993 10.970 7.013 1.00 17.06 296 ALA B C 1
ATOM 5126 O O . ALA B 1 296 ? -14.331 11.124 8.048 1.00 18.24 296 ALA B O 1
ATOM 5128 N N . ILE B 1 297 ? -15.760 11.936 6.507 1.00 16.63 297 ILE B N 1
ATOM 5129 C CA . ILE B 1 297 ? -15.867 13.235 7.167 1.00 18.00 297 ILE B CA 1
ATOM 5130 C C . ILE B 1 297 ? -16.439 13.075 8.579 1.00 20.45 297 ILE B C 1
ATOM 5131 O O . ILE B 1 297 ? -15.861 13.562 9.564 1.00 19.29 297 ILE B O 1
ATOM 5136 N N . ARG B 1 298 ? -17.571 12.368 8.695 1.00 19.27 298 ARG B N 1
ATOM 5137 C CA . ARG B 1 298 ? -18.204 12.128 9.991 1.00 17.21 298 ARG B CA 1
ATOM 5138 C C . ARG B 1 298 ? -17.236 11.523 11.009 1.00 20.16 298 ARG B C 1
ATOM 5139 O O . ARG B 1 298 ? -17.186 11.954 12.168 1.00 18.65 298 ARG B O 1
ATOM 5147 N N . LYS B 1 299 ? -16.465 10.509 10.601 1.00 17.95 299 LYS B N 1
ATOM 5148 C CA . LYS B 1 299 ? -15.520 9.901 11.531 1.00 22.43 299 LYS B CA 1
ATOM 5149 C C . LYS B 1 299 ? -14.416 10.871 11.924 1.00 22.07 299 LYS B C 1
ATOM 5150 O O . LYS B 1 299 ? -13.929 10.828 13.060 1.00 20.59 299 LYS B O 1
ATOM 5156 N N . ALA B 1 300 ? -14.019 11.757 11.014 1.00 21.26 300 ALA B N 1
ATOM 5157 C CA . ALA B 1 300 ? -12.988 12.733 11.344 1.00 20.95 300 ALA B CA 1
ATOM 5158 C C . ALA B 1 300 ? -13.489 13.756 12.362 1.00 23.86 300 ALA B C 1
ATOM 5159 O O . ALA B 1 300 ? -12.827 14.011 13.374 1.00 21.03 300 ALA B O 1
ATOM 5161 N N . PHE B 1 301 ? -14.663 14.354 12.122 1.00 22.82 301 PHE B N 1
ATOM 5162 C CA . PHE B 1 301 ? -15.144 15.376 13.050 1.00 23.42 301 PHE B CA 1
ATOM 5163 C C . PHE B 1 301 ? -15.432 14.801 14.429 1.00 24.17 301 PHE B C 1
ATOM 5164 O O . PHE B 1 301 ? -15.234 15.483 15.445 1.00 24.51 301 PHE B O 1
ATOM 5172 N N . ASN B 1 302 ? -15.892 13.551 14.486 1.00 25.67 302 ASN B N 1
ATOM 5173 C CA . ASN B 1 302 ? -16.271 12.933 15.744 1.00 30.24 302 ASN B CA 1
ATOM 5174 C C . ASN B 1 302 ? -15.083 12.690 16.659 1.00 28.54 302 ASN B C 1
ATOM 5175 O O . ASN B 1 302 ? -15.283 12.325 17.820 1.00 35.81 302 ASN B O 1
ATOM 5180 N N . LYS B 1 303 ? -13.868 12.900 16.178 1.00 25.54 303 LYS B N 1
ATOM 5181 C CA . LYS B 1 303 ? -12.685 12.845 17.020 1.00 30.36 303 LYS B CA 1
ATOM 5182 C C . LYS B 1 303 ? -12.303 14.212 17.575 1.00 29.45 303 LYS B C 1
ATOM 5183 O O . LYS B 1 303 ? -11.344 14.310 18.345 1.00 28.74 303 LYS B O 1
ATOM 5189 N N . THR B 1 304 ? -13.030 15.263 17.201 1.00 25.62 304 THR B N 1
ATOM 5190 C CA . THR B 1 304 ? -12.705 16.633 17.565 1.00 22.66 304 THR B CA 1
ATOM 5191 C C . THR B 1 304 ? -13.927 17.310 18.164 1.00 30.58 304 THR B C 1
ATOM 5192 O O . THR B 1 304 ? -15.036 16.761 18.180 1.00 24.81 304 THR B O 1
ATOM 5196 N N . ASP B 1 305 ? -13.708 18.537 18.629 1.00 29.79 305 ASP B N 1
ATOM 5197 C CA . ASP B 1 305 ? -14.777 19.412 19.083 1.00 36.80 305 ASP B CA 1
ATOM 5198 C C . ASP B 1 305 ? -15.234 20.351 17.985 1.00 34.96 305 ASP B C 1
ATOM 5199 O O . ASP B 1 305 ? -15.966 21.310 18.260 1.00 29.02 305 ASP B O 1
ATOM 5204 N N . LEU B 1 306 ? -14.824 20.088 16.748 1.00 26.10 306 LEU B N 1
ATOM 5205 C CA . LEU B 1 306 ? -15.135 20.927 15.606 1.00 30.90 306 LEU B CA 1
ATOM 5206 C C . LEU B 1 306 ? -16.347 20.379 14.872 1.00 29.60 306 LEU B C 1
ATOM 5207 O O . LEU B 1 306 ? -16.688 19.197 14.972 1.00 31.78 306 LEU B O 1
ATOM 5212 N N . LYS B 1 307 ? -17.001 21.267 14.135 1.00 25.19 307 LYS B N 1
ATOM 5213 C CA . LYS B 1 307 ? -18.126 20.918 13.289 1.00 29.14 307 LYS B CA 1
ATOM 5214 C C . LYS B 1 307 ? -17.808 21.331 11.855 1.00 28.84 307 LYS B C 1
ATOM 5215 O O . LYS B 1 307 ? -16.901 22.136 11.608 1.00 26.03 307 LYS B O 1
ATOM 5221 N N . LEU B 1 308 ? -18.562 20.773 10.904 1.00 25.04 308 LEU B N 1
ATOM 5222 C CA . LEU B 1 308 ? -18.400 21.180 9.512 1.00 24.89 308 LEU B CA 1
ATOM 5223 C C . LEU B 1 308 ? -18.512 22.686 9.365 1.00 25.47 308 LEU B C 1
ATOM 5224 O O . LEU B 1 308 ? -17.812 23.284 8.536 1.00 27.14 308 LEU B O 1
ATOM 5229 N N . LYS B 1 309 ? -19.366 23.317 10.178 1.00 26.66 309 LYS B N 1
ATOM 5230 C CA . LYS B 1 309 ? -19.551 24.766 10.127 1.00 25.99 309 LYS B CA 1
ATOM 5231 C C . LYS B 1 309 ? -18.269 25.525 10.447 1.00 26.93 309 LYS B C 1
ATOM 5232 O O . LYS B 1 309 ? -18.128 26.687 10.045 1.00 28.13 309 LYS B O 1
ATOM 5238 N N . ASP B 1 310 ? -17.324 24.900 11.144 1.00 23.57 310 ASP B N 1
ATOM 5239 C CA . ASP B 1 310 ? -16.059 25.566 11.446 1.00 24.07 310 ASP B CA 1
ATOM 5240 C C . ASP B 1 310 ? -15.115 25.622 10.256 1.00 22.82 310 ASP B C 1
ATOM 5241 O O . ASP B 1 310 ? -14.129 26.366 10.303 1.00 24.40 310 ASP B O 1
ATOM 5246 N N . MET B 1 311 ? -15.406 24.878 9.195 1.00 24.18 311 MET B N 1
ATOM 5247 C CA . MET B 1 311 ? -14.496 24.737 8.074 1.00 20.10 311 MET B CA 1
ATOM 5248 C C . MET B 1 311 ? -14.596 25.995 7.197 1.00 22.41 311 MET B C 1
ATOM 5249 O O . MET B 1 311 ? -15.693 26.376 6.776 1.00 19.88 311 MET B O 1
ATOM 5254 N N . GLU B 1 312 ? -13.465 26.679 6.954 1.00 23.31 312 GLU B N 1
ATOM 5255 C CA . GLU B 1 312 ? -13.476 27.853 6.072 1.00 22.93 312 GLU B CA 1
ATOM 5256 C C . GLU B 1 312 ? -13.115 27.539 4.619 1.00 27.15 312 GLU B C 1
ATOM 5257 O O . GLU B 1 312 ? -13.486 28.304 3.725 1.00 18.05 312 GLU B O 1
ATOM 5263 N N . LEU B 1 313 ? -12.428 26.433 4.354 1.00 23.52 313 LEU B N 1
ATOM 5264 C CA . LEU B 1 313 ? -12.150 26.005 2.989 1.00 18.95 313 LEU B CA 1
ATOM 5265 C C . LEU B 1 313 ? -12.371 24.504 2.908 1.00 21.61 313 LEU B C 1
ATOM 5266 O O . LEU B 1 313 ? -12.154 23.776 3.882 1.00 20.40 313 LEU B O 1
ATOM 5271 N N . ILE B 1 314 ? -12.814 24.037 1.748 1.00 20.88 314 ILE B N 1
ATOM 5272 C CA . ILE B 1 314 ? -13.019 22.608 1.562 1.00 19.79 314 ILE B CA 1
ATOM 5273 C C . ILE B 1 314 ? -12.483 22.215 0.198 1.00 22.24 314 ILE B C 1
ATOM 5274 O O . ILE B 1 314 ? -12.665 22.937 -0.790 1.00 20.11 314 ILE B O 1
ATOM 5279 N N . GLU B 1 315 ? -11.783 21.083 0.156 1.00 24.06 315 GLU B N 1
ATOM 5280 C CA . GLU B 1 315 ? -11.490 20.377 -1.085 1.00 21.95 315 GLU B CA 1
ATOM 5281 C C . GLU B 1 315 ? -12.245 19.052 -1.049 1.00 22.60 315 GLU B C 1
ATOM 5282 O O . GLU B 1 315 ? -12.052 18.252 -0.127 1.00 17.08 315 GLU B O 1
ATOM 5288 N N . LEU B 1 316 ? -13.123 18.838 -2.028 1.00 22.75 316 LEU B N 1
ATOM 5289 C CA . LEU B 1 316 ? -13.758 17.547 -2.253 1.00 19.35 316 LEU B CA 1
ATOM 5290 C C . LEU B 1 316 ? -13.493 17.143 -3.697 1.00 17.83 316 LEU B C 1
ATOM 5291 O O . LEU B 1 316 ? -13.861 17.869 -4.626 1.00 19.96 316 LEU B O 1
ATOM 5296 N N . ASN B 1 317 ? -12.856 15.992 -3.888 1.00 18.59 317 ASN B N 1
ATOM 5297 C CA . ASN B 1 317 ? -12.417 15.616 -5.221 1.00 13.08 317 ASN B CA 1
ATOM 5298 C C . ASN B 1 317 ? -13.599 15.365 -6.154 1.00 19.21 317 ASN B C 1
ATOM 5299 O O . ASN B 1 317 ? -14.566 14.680 -5.794 1.00 17.45 317 ASN B O 1
ATOM 5304 N N . GLU B 1 318 ? -13.510 15.911 -7.374 1.00 16.23 318 GLU B N 1
ATOM 5305 C CA . GLU B 1 318 ? -14.586 15.773 -8.363 1.00 17.05 318 GLU B CA 1
ATOM 5306 C C . GLU B 1 318 ? -14.323 14.566 -9.268 1.00 17.28 318 GLU B C 1
ATOM 5307 O O . GLU B 1 318 ? -13.950 14.676 -10.446 1.00 18.27 318 GLU B O 1
ATOM 5313 N N . ALA B 1 319 ? -14.548 13.380 -8.693 1.00 17.92 319 ALA B N 1
ATOM 5314 C CA . ALA B 1 319 ? -14.552 12.176 -9.513 1.00 18.14 319 ALA B CA 1
ATOM 5315 C C . ALA B 1 319 ? -15.591 12.295 -10.622 1.00 17.02 319 ALA B C 1
ATOM 5316 O O . ALA B 1 319 ? -15.303 12.039 -11.797 1.00 16.97 319 ALA B O 1
ATOM 5318 N N . PHE B 1 320 ? -16.805 12.714 -10.264 1.00 18.31 320 PHE B N 1
ATOM 5319 C CA . PHE B 1 320 ? -17.900 12.924 -11.202 1.00 19.04 320 PHE B CA 1
ATOM 5320 C C . PHE B 1 320 ? -18.775 14.025 -10.629 1.00 16.67 320 PHE B C 1
ATOM 5321 O O . PHE B 1 320 ? -19.005 14.051 -9.416 1.00 21.31 320 PHE B O 1
ATOM 5329 N N . ALA B 1 321 ? -19.250 14.943 -11.483 1.00 21.69 321 ALA B N 1
ATOM 5330 C CA . ALA B 1 321 ? -20.172 15.972 -10.991 1.00 22.88 321 ALA B CA 1
ATOM 5331 C C . ALA B 1 321 ? -21.353 15.337 -10.258 1.00 22.07 321 ALA B C 1
ATOM 5332 O O . ALA B 1 321 ? -21.760 15.808 -9.187 1.00 23.29 321 ALA B O 1
ATOM 5334 N N . ALA B 1 322 ? -21.882 14.233 -10.797 1.00 19.57 322 ALA B N 1
ATOM 5335 C CA . ALA B 1 322 ? -22.961 13.515 -10.123 1.00 22.18 322 ALA B CA 1
ATOM 5336 C C . ALA B 1 322 ? -22.550 13.084 -8.722 1.00 20.90 322 ALA B C 1
ATOM 5337 O O . ALA B 1 322 ? -23.325 13.221 -7.768 1.00 19.19 322 ALA B O 1
ATOM 5339 N N . GLN B 1 323 ? -21.328 12.560 -8.585 1.00 20.24 323 GLN B N 1
ATOM 5340 C CA . GLN B 1 323 ? -20.845 12.093 -7.291 1.00 21.17 323 GLN B CA 1
ATOM 5341 C C . GLN B 1 323 ? -20.702 13.248 -6.308 1.00 21.78 323 GLN B C 1
ATOM 5342 O O . GLN B 1 323 ? -21.100 13.140 -5.138 1.00 21.82 323 GLN B O 1
ATOM 5348 N N . SER B 1 324 ? -20.113 14.360 -6.760 1.00 16.94 324 SER B N 1
ATOM 5349 C CA . SER B 1 324 ? -19.833 15.467 -5.847 1.00 16.20 324 SER B CA 1
ATOM 5350 C C . SER B 1 324 ? -21.110 16.198 -5.422 1.00 21.24 324 SER B C 1
ATOM 5351 O O . SER B 1 324 ? -21.214 16.669 -4.280 1.00 18.88 324 SER B O 1
ATOM 5354 N N . LEU B 1 325 ? -22.088 16.324 -6.323 1.00 22.88 325 LEU B N 1
ATOM 5355 C CA . LEU B 1 325 ? -23.344 16.954 -5.926 1.00 24.04 325 LEU B CA 1
ATOM 5356 C C . LEU B 1 325 ? -24.094 16.085 -4.918 1.00 22.72 325 LEU B C 1
ATOM 5357 O O . LEU B 1 325 ? -24.699 16.599 -3.972 1.00 25.18 325 LEU B O 1
ATOM 5362 N N . GLY B 1 326 ? -24.048 14.762 -5.091 1.00 25.22 326 GLY B N 1
ATOM 5363 C CA . GLY B 1 326 ? -24.684 13.880 -4.126 1.00 22.29 326 GLY B CA 1
ATOM 5364 C C . GLY B 1 326 ? -24.027 13.946 -2.760 1.00 25.76 326 GLY B C 1
ATOM 5365 O O . GLY B 1 326 ? -24.713 13.921 -1.730 1.00 22.30 326 GLY B O 1
ATOM 5366 N N . VAL B 1 327 ? -22.691 14.033 -2.728 1.00 22.02 327 VAL B N 1
ATOM 5367 C CA . VAL B 1 327 ? -22.002 14.235 -1.456 1.00 18.96 327 VAL B CA 1
ATOM 5368 C C . VAL B 1 327 ? -22.454 15.542 -0.823 1.00 26.37 327 VAL B C 1
ATOM 5369 O O . VAL B 1 327 ? -22.803 15.594 0.366 1.00 25.25 327 VAL B O 1
ATOM 5373 N N . ILE B 1 328 ? -22.447 16.622 -1.608 1.00 22.46 328 ILE B N 1
ATOM 5374 C CA . ILE B 1 328 ? -22.853 17.921 -1.077 1.00 26.77 328 ILE B CA 1
ATOM 5375 C C . ILE B 1 328 ? -24.290 17.866 -0.557 1.00 21.51 328 ILE B C 1
ATOM 5376 O O . ILE B 1 328 ? -24.591 18.356 0.540 1.00 24.61 328 ILE B O 1
ATOM 5381 N N . LYS B 1 329 ? -25.194 17.262 -1.328 1.00 24.98 329 LYS B N 1
ATOM 5382 C CA . LYS B 1 329 ? -26.579 17.142 -0.876 1.00 27.57 329 LYS B CA 1
ATOM 5383 C C . LYS B 1 329 ? -26.654 16.456 0.483 1.00 31.08 329 LYS B C 1
ATOM 5384 O O . LYS B 1 329 ? -27.366 16.920 1.386 1.00 22.33 329 LYS B O 1
ATOM 5390 N N . GLU B 1 330 ? -25.882 15.378 0.664 1.00 26.51 330 GLU B N 1
ATOM 5391 C CA . GLU B 1 330 ? -25.941 14.620 1.913 1.00 29.94 330 GLU B CA 1
ATOM 5392 C C . GLU B 1 330 ? -25.239 15.352 3.046 1.00 27.17 330 GLU B C 1
ATOM 5393 O O . GLU B 1 330 ? -25.697 15.303 4.196 1.00 25.85 330 GLU B O 1
ATOM 5399 N N . LEU B 1 331 ? -24.115 16.017 2.755 1.00 21.26 331 LEU B N 1
ATOM 5400 C CA . LEU B 1 331 ? -23.416 16.743 3.810 1.00 22.47 331 LEU B CA 1
ATOM 5401 C C . LEU B 1 331 ? -24.296 17.844 4.393 1.00 26.83 331 LEU B C 1
ATOM 5402 O O . LEU B 1 331 ? -24.300 18.068 5.611 1.00 27.43 331 LEU B O 1
ATOM 5407 N N . CYS B 1 332 ? -25.051 18.535 3.535 1.00 20.37 332 CYS B N 1
ATOM 5408 C CA . CYS B 1 332 ? -25.927 19.611 3.992 1.00 26.88 332 CYS B CA 1
ATOM 5409 C C . CYS B 1 332 ? -26.943 19.103 5.012 1.00 23.92 332 CYS B C 1
ATOM 5410 O O . CYS B 1 332 ? -27.134 19.710 6.072 1.00 22.71 332 CYS B O 1
ATOM 5413 N N . LYS B 1 333 ? -27.611 17.985 4.704 1.00 23.05 333 LYS B N 1
ATOM 5414 C CA . LYS B 1 333 ? -28.613 17.426 5.615 1.00 26.63 333 LYS B CA 1
ATOM 5415 C C . LYS B 1 333 ? -27.992 17.029 6.945 1.00 27.29 333 LYS B C 1
ATOM 5416 O O . LYS B 1 333 ? -28.530 17.344 8.011 1.00 23.39 333 LYS B O 1
ATOM 5422 N N . GLU B 1 334 ? -26.861 16.317 6.903 1.00 28.80 334 GLU B N 1
ATOM 5423 C CA . GLU B 1 334 ? -26.281 15.778 8.129 1.00 23.68 334 GLU B CA 1
ATOM 5424 C C . GLU B 1 334 ? -25.702 16.882 9.008 1.00 24.39 334 GLU B C 1
ATOM 5425 O O . GLU B 1 334 ? -25.847 16.842 10.236 1.00 27.94 334 GLU B O 1
ATOM 5431 N N . HIS B 1 335 ? -25.039 17.873 8.410 1.00 24.52 335 HIS B N 1
ATOM 5432 C CA . HIS B 1 335 ? -24.302 18.863 9.186 1.00 24.90 335 HIS B CA 1
ATOM 5433 C C . HIS B 1 335 ? -25.010 20.206 9.299 1.00 27.78 335 HIS B C 1
ATOM 5434 O O . HIS B 1 335 ? -24.465 21.117 9.932 1.00 28.75 335 HIS B O 1
ATOM 5441 N N . GLY B 1 336 ? -26.201 20.349 8.715 1.00 22.97 336 GLY B N 1
ATOM 5442 C CA . GLY B 1 336 ? -26.982 21.563 8.842 1.00 17.07 336 GLY B CA 1
ATOM 5443 C C . GLY B 1 336 ? -26.316 22.780 8.240 1.00 29.50 336 GLY B C 1
ATOM 5444 O O . GLY B 1 336 ? -26.256 23.840 8.870 1.00 32.90 336 GLY B O 1
ATOM 5445 N N . VAL B 1 337 ? -25.789 22.636 7.025 1.00 31.42 337 VAL B N 1
ATOM 5446 C CA . VAL B 1 337 ? -25.267 23.760 6.264 1.00 32.37 337 VAL B CA 1
ATOM 5447 C C . VAL B 1 337 ? -25.994 23.786 4.932 1.00 29.71 337 VAL B C 1
ATOM 5448 O O . VAL B 1 337 ? -26.568 22.786 4.492 1.00 29.70 337 VAL B O 1
ATOM 5452 N N . THR B 1 338 ? -25.979 24.940 4.298 1.00 31.14 338 THR B N 1
ATOM 5453 C CA . THR B 1 338 ? -26.720 25.022 3.050 1.00 32.54 338 THR B CA 1
ATOM 5454 C C . THR B 1 338 ? -25.817 24.686 1.877 1.00 32.58 338 THR B C 1
ATOM 5455 O O . THR B 1 338 ? -24.592 24.815 1.971 1.00 30.96 338 THR B O 1
ATOM 5459 N N . PRO B 1 339 ? -26.397 24.254 0.747 1.00 29.35 339 PRO B N 1
ATOM 5460 C CA . PRO B 1 339 ? -25.569 24.037 -0.457 1.00 32.95 339 PRO B CA 1
ATOM 5461 C C . PRO B 1 339 ? -24.797 25.274 -0.891 1.00 33.83 339 PRO B C 1
ATOM 5462 O O . PRO B 1 339 ? -23.661 25.162 -1.368 1.00 29.28 339 PRO B O 1
ATOM 5466 N N . GLU B 1 340 ? -25.395 26.458 -0.742 1.00 30.81 340 GLU B N 1
ATOM 5467 C CA . GLU B 1 340 ? -24.708 27.694 -1.096 1.00 34.68 340 GLU B CA 1
ATOM 5468 C C . GLU B 1 340 ? -23.477 27.897 -0.227 1.00 26.91 340 GLU B C 1
ATOM 5469 O O . GLU B 1 340 ? -22.418 28.307 -0.717 1.00 31.77 340 GLU B O 1
ATOM 5475 N N . TRP B 1 341 ? -23.602 27.614 1.070 1.00 27.16 341 TRP B N 1
ATOM 5476 C CA . TRP B 1 341 ? -22.477 27.747 1.987 1.00 26.92 341 TRP B CA 1
ATOM 5477 C C . TRP B 1 341 ? -21.335 26.806 1.606 1.00 34.19 341 TRP B C 1
ATOM 5478 O O . TRP B 1 341 ? -20.158 27.197 1.641 1.00 27.35 341 TRP B O 1
ATOM 5489 N N . ILE B 1 342 ? -21.659 25.562 1.230 1.00 25.77 342 ILE B N 1
ATOM 5490 C CA . ILE B 1 342 ? -20.609 24.619 0.847 1.00 26.64 342 ILE B CA 1
ATOM 5491 C C . ILE B 1 342 ? -19.935 25.074 -0.440 1.00 24.49 342 ILE B C 1
ATOM 5492 O O . ILE B 1 342 ? -18.704 25.139 -0.526 1.00 23.07 342 ILE B O 1
ATOM 5497 N N . LYS B 1 343 ? -20.731 25.431 -1.448 1.00 26.65 343 LYS B N 1
ATOM 5498 C CA . LYS B 1 343 ? -20.162 25.632 -2.776 1.00 27.31 343 LYS B CA 1
ATOM 5499 C C . LYS B 1 343 ? -19.304 26.887 -2.838 1.00 27.68 343 LYS B C 1
ATOM 5500 O O . LYS B 1 343 ? -18.337 26.934 -3.609 1.00 25.81 343 LYS B O 1
ATOM 5506 N N . GLU B 1 344 ? -19.615 27.893 -2.013 1.00 28.52 344 GLU B N 1
ATOM 5507 C CA . GLU B 1 344 ? -18.822 29.115 -1.989 1.00 28.35 344 GLU B CA 1
ATOM 5508 C C . GLU B 1 344 ? -17.429 28.900 -1.405 1.00 26.53 344 GLU B C 1
ATOM 5509 O O . GLU B 1 344 ? -16.558 29.762 -1.574 1.00 25.29 344 GLU B O 1
ATOM 5515 N N . ARG B 1 345 ? -17.200 27.797 -0.693 1.00 24.85 345 ARG B N 1
ATOM 5516 C CA . ARG B 1 345 ? -15.906 27.553 -0.062 1.00 22.75 345 ARG B CA 1
ATOM 5517 C C . ARG B 1 345 ? -15.268 26.235 -0.482 1.00 21.34 345 ARG B C 1
ATOM 5518 O O . ARG B 1 345 ? -14.222 25.866 0.068 1.00 19.87 345 ARG B O 1
ATOM 5526 N N . THR B 1 346 ? -15.858 25.515 -1.436 1.00 21.35 346 THR B N 1
ATOM 5527 C CA . THR B 1 346 ? -15.346 24.224 -1.876 1.00 20.17 346 THR B CA 1
ATOM 5528 C C . THR B 1 346 ? -14.698 24.362 -3.242 1.00 22.48 346 THR B C 1
ATOM 5529 O O . THR B 1 346 ? -15.233 25.044 -4.125 1.00 17.45 346 THR B O 1
ATOM 5533 N N . ASN B 1 347 ? -13.532 23.728 -3.396 1.00 20.13 347 ASN B N 1
ATOM 5534 C CA . ASN B 1 347 ? -12.839 23.653 -4.676 1.00 20.85 347 ASN B CA 1
ATOM 5535 C C . ASN B 1 347 ? -12.738 25.034 -5.328 1.00 22.46 347 ASN B C 1
ATOM 5536 O O . ASN B 1 347 ? -13.075 25.226 -6.499 1.00 18.00 347 ASN B O 1
ATOM 5541 N N . VAL B 1 348 ? -12.281 26.013 -4.542 1.00 22.93 348 VAL B N 1
ATOM 5542 C CA . VAL B 1 348 ? -12.344 27.401 -4.990 1.00 23.28 348 VAL B CA 1
ATOM 5543 C C . VAL B 1 348 ? -11.408 27.665 -6.159 1.00 23.63 348 VAL B C 1
ATOM 5544 O O . VAL B 1 348 ? -11.597 28.649 -6.884 1.00 20.47 348 VAL B O 1
ATOM 5548 N N . ASN B 1 349 ? -10.394 26.821 -6.359 1.00 18.84 349 ASN B N 1
ATOM 5549 C CA . ASN B 1 349 ? -9.497 26.941 -7.499 1.00 19.15 349 ASN B CA 1
ATOM 5550 C C . ASN B 1 349 ? -9.787 25.904 -8.574 1.00 21.76 349 ASN B C 1
ATOM 5551 O O . ASN B 1 349 ? -8.917 25.625 -9.402 1.00 18.91 349 ASN B O 1
ATOM 5556 N N . GLY B 1 350 ? -10.993 25.344 -8.588 1.00 21.39 350 GLY B N 1
ATOM 5557 C CA . GLY B 1 350 ? -11.350 24.295 -9.519 1.00 21.85 350 GLY B CA 1
ATOM 5558 C C . GLY B 1 350 ? -11.097 22.918 -8.931 1.00 22.17 350 GLY B C 1
ATOM 5559 O O . GLY B 1 350 ? -10.416 22.750 -7.914 1.00 24.33 350 GLY B O 1
ATOM 5560 N N . GLY B 1 351 ? -11.677 21.911 -9.588 1.00 20.20 351 GLY B N 1
ATOM 5561 C CA . GLY B 1 351 ? -11.502 20.529 -9.182 1.00 15.88 351 GLY B CA 1
ATOM 5562 C C . GLY B 1 351 ? -11.150 19.566 -10.311 1.00 21.21 351 GLY B C 1
ATOM 5563 O O . GLY B 1 351 ? -10.817 19.988 -11.432 1.00 15.55 351 GLY B O 1
ATOM 5564 N N . ALA B 1 352 ? -11.258 18.259 -10.016 1.00 18.48 352 ALA B N 1
ATOM 5565 C CA . ALA B 1 352 ? -10.707 17.216 -10.881 1.00 17.11 352 ALA B CA 1
ATOM 5566 C C . ALA B 1 352 ? -11.358 17.175 -12.261 1.00 20.91 352 ALA B C 1
ATOM 5567 O O . ALA B 1 352 ? -10.741 16.684 -13.216 1.00 22.39 352 ALA B O 1
ATOM 5569 N N . ILE B 1 353 ? -12.605 17.641 -12.391 1.00 13.98 353 ILE B N 1
ATOM 5570 C CA . ILE B 1 353 ? -13.219 17.688 -13.714 1.00 19.46 353 ILE B CA 1
ATOM 5571 C C . ILE B 1 353 ? -12.368 18.533 -14.649 1.00 18.49 353 ILE B C 1
ATOM 5572 O O . ILE B 1 353 ? -12.108 18.159 -15.801 1.00 18.17 353 ILE B O 1
ATOM 5577 N N . ALA B 1 354 ? -11.886 19.665 -14.153 1.00 21.40 354 ALA B N 1
ATOM 5578 C CA . ALA B 1 354 ? -11.037 20.555 -14.932 1.00 19.47 354 ALA B CA 1
ATOM 5579 C C . ALA B 1 354 ? -9.558 20.215 -14.792 1.00 18.79 354 ALA B C 1
ATOM 5580 O O . ALA B 1 354 ? -8.830 20.221 -15.794 1.00 18.07 354 ALA B O 1
ATOM 5582 N N . LEU B 1 355 ? -9.106 19.881 -13.573 1.00 16.03 355 LEU B N 1
ATOM 5583 C CA . LEU B 1 355 ? -7.679 19.754 -13.290 1.00 14.83 355 LEU B CA 1
ATOM 5584 C C . LEU B 1 355 ? -7.142 18.345 -13.506 1.00 19.24 355 LEU B C 1
ATOM 5585 O O . LEU B 1 355 ? -5.936 18.182 -13.715 1.00 13.13 355 LEU B O 1
ATOM 5590 N N . GLY B 1 356 ? -7.988 17.330 -13.443 1.00 18.21 356 GLY B N 1
ATOM 5591 C CA . GLY B 1 356 ? -7.536 15.977 -13.679 1.00 16.61 356 GLY B CA 1
ATOM 5592 C C . GLY B 1 356 ? -7.481 15.164 -12.395 1.00 21.05 356 GLY B C 1
ATOM 5593 O O . GLY B 1 356 ? -7.439 15.696 -11.279 1.00 23.11 356 GLY B O 1
ATOM 5594 N N . HIS B 1 357 ? -7.480 13.841 -12.568 1.00 16.72 357 HIS B N 1
ATOM 5595 C CA . HIS B 1 357 ? -7.636 12.902 -11.457 1.00 16.82 357 HIS B CA 1
ATOM 5596 C C . HIS B 1 357 ? -6.574 11.807 -11.530 1.00 17.98 357 HIS B C 1
ATOM 5597 O O . HIS B 1 357 ? -6.882 10.641 -11.804 1.00 20.74 357 HIS B O 1
ATOM 5604 N N . PRO B 1 358 ? -5.291 12.147 -11.267 1.00 18.12 358 PRO B N 1
ATOM 5605 C CA . PRO B 1 358 ? -4.270 11.093 -11.176 1.00 15.81 358 PRO B CA 1
ATOM 5606 C C . PRO B 1 358 ? -4.471 10.207 -9.942 1.00 18.54 358 PRO B C 1
ATOM 5607 O O . PRO B 1 358 ? -4.054 10.564 -8.836 1.00 19.00 358 PRO B O 1
ATOM 5611 N N . VAL B 1 359 ? -5.105 9.039 -10.157 1.00 14.05 359 VAL B N 1
ATOM 5612 C CA . VAL B 1 359 ? -5.842 8.324 -9.102 1.00 17.26 359 VAL B CA 1
ATOM 5613 C C . VAL B 1 359 ? -4.996 8.154 -7.838 1.00 16.26 359 VAL B C 1
ATOM 5614 O O . VAL B 1 359 ? -5.354 8.651 -6.763 1.00 17.07 359 VAL B O 1
ATOM 5618 N N . GLY B 1 360 ? -3.851 7.473 -7.942 1.00 14.68 360 GLY B N 1
ATOM 5619 C CA . GLY B 1 360 ? -3.011 7.263 -6.766 1.00 17.25 360 GLY B CA 1
ATOM 5620 C C . GLY B 1 360 ? -2.474 8.534 -6.123 1.00 17.61 360 GLY B C 1
ATOM 5621 O O . GLY B 1 360 ? -2.018 8.494 -4.973 1.00 16.54 360 GLY B O 1
ATOM 5622 N N . ALA B 1 361 ? -2.515 9.663 -6.834 1.00 17.50 361 ALA B N 1
ATOM 5623 C CA . ALA B 1 361 ? -1.973 10.907 -6.317 1.00 14.42 361 ALA B CA 1
ATOM 5624 C C . ALA B 1 361 ? -3.036 11.891 -5.861 1.00 17.82 361 ALA B C 1
ATOM 5625 O O . ALA B 1 361 ? -2.729 12.775 -5.059 1.00 19.36 361 ALA B O 1
ATOM 5627 N N . SER B 1 362 ? -4.276 11.743 -6.326 1.00 16.83 362 SER B N 1
ATOM 5628 C CA . SER B 1 362 ? -5.261 12.811 -6.170 1.00 16.06 362 SER B CA 1
ATOM 5629 C C . SER B 1 362 ? -5.538 13.139 -4.705 1.00 14.90 362 SER B C 1
ATOM 5630 O O . SER B 1 362 ? -5.758 14.303 -4.360 1.00 18.63 362 SER B O 1
ATOM 5633 N N . GLY B 1 363 ? -5.562 12.129 -3.829 1.00 15.02 363 GLY B N 1
ATOM 5634 C CA . GLY B 1 363 ? -5.851 12.391 -2.425 1.00 15.99 363 GLY B CA 1
ATOM 5635 C C . GLY B 1 363 ? -4.798 13.252 -1.753 1.00 17.51 363 GLY B C 1
ATOM 5636 O O . GLY B 1 363 ? -5.096 14.005 -0.818 1.00 15.32 363 GLY B O 1
ATOM 5637 N N . ASN B 1 364 ? -3.553 13.146 -2.197 1.00 13.96 364 ASN B N 1
ATOM 5638 C CA . ASN B 1 364 ? -2.559 14.088 -1.717 1.00 11.87 364 ASN B CA 1
ATOM 5639 C C . ASN B 1 364 ? -2.672 15.419 -2.446 1.00 14.90 364 ASN B C 1
ATOM 5640 O O . ASN B 1 364 ? -2.538 16.480 -1.825 1.00 12.80 364 ASN B O 1
ATOM 5645 N N . ARG B 1 365 ? -2.927 15.371 -3.761 1.00 14.14 365 ARG B N 1
ATOM 5646 C CA . ARG B 1 365 ? -3.020 16.582 -4.576 1.00 14.66 365 ARG B CA 1
ATOM 5647 C C . ARG B 1 365 ? -4.013 17.586 -3.982 1.00 16.81 365 ARG B C 1
ATOM 5648 O O . ARG B 1 365 ? -3.685 18.770 -3.804 1.00 14.18 365 ARG B O 1
ATOM 5656 N N . ILE B 1 366 ? -5.236 17.134 -3.667 1.00 10.18 366 ILE B N 1
ATOM 5657 C CA . ILE B 1 366 ? -6.244 18.066 -3.164 1.00 16.03 366 ILE B CA 1
ATOM 5658 C C . ILE B 1 366 ? -5.874 18.575 -1.782 1.00 15.73 366 ILE B C 1
ATOM 5659 O O . ILE B 1 366 ? -6.296 19.671 -1.391 1.00 12.59 366 ILE B O 1
ATOM 5664 N N . THR B 1 367 ? -5.071 17.819 -1.035 1.00 12.77 367 THR B N 1
ATOM 5665 C CA . THR B 1 367 ? -4.622 18.326 0.253 1.00 13.97 367 THR B CA 1
ATOM 5666 C C . THR B 1 367 ? -3.575 19.420 0.062 1.00 14.18 367 THR B C 1
ATOM 5667 O O . THR B 1 367 ? -3.590 20.438 0.773 1.00 15.60 367 THR B O 1
ATOM 5671 N N . VAL B 1 368 ? -2.678 19.244 -0.914 1.00 15.30 368 VAL B N 1
ATOM 5672 C CA . VAL B 1 368 ? -1.706 20.294 -1.223 1.00 21.52 368 VAL B CA 1
ATOM 5673 C C . VAL B 1 368 ? -2.425 21.564 -1.666 1.00 14.08 368 VAL B C 1
ATOM 5674 O O . VAL B 1 368 ? -2.088 22.672 -1.233 1.00 14.98 368 VAL B O 1
ATOM 5678 N N . THR B 1 369 ? -3.453 21.418 -2.500 1.00 15.05 369 THR B N 1
ATOM 5679 C CA . THR B 1 369 ? -4.183 22.583 -2.994 1.00 15.74 369 THR B CA 1
ATOM 5680 C C . THR B 1 369 ? -4.909 23.297 -1.857 1.00 16.04 369 THR B C 1
ATOM 5681 O O . THR B 1 369 ? -4.978 24.533 -1.829 1.00 18.30 369 THR B O 1
ATOM 5685 N N . LEU B 1 370 ? -5.408 22.537 -0.882 1.00 17.18 370 LEU B N 1
ATOM 5686 C CA . LEU B 1 370 ? -6.075 23.133 0.273 1.00 15.44 370 LEU B CA 1
ATOM 5687 C C . LEU B 1 370 ? -5.088 23.936 1.104 1.00 16.03 370 LEU B C 1
ATOM 5688 O O . LEU B 1 370 ? -5.368 25.071 1.505 1.00 21.67 370 LEU B O 1
ATOM 5693 N N . ILE B 1 371 ? -3.911 23.361 1.347 1.00 15.78 371 ILE B N 1
ATOM 5694 C CA . ILE B 1 371 ? -2.931 23.956 2.249 1.00 17.94 371 ILE B CA 1
ATOM 5695 C C . ILE B 1 371 ? -2.509 25.332 1.748 1.00 18.24 371 ILE B C 1
ATOM 5696 O O . ILE B 1 371 ? -2.478 26.310 2.506 1.00 17.41 371 ILE B O 1
ATOM 5701 N N . TYR B 1 372 ? -2.204 25.437 0.457 1.00 15.10 372 TYR B N 1
ATOM 5702 C CA . TYR B 1 372 ? -1.718 26.708 -0.065 1.00 16.53 372 TYR B CA 1
ATOM 5703 C C . TYR B 1 372 ? -2.825 27.752 -0.116 1.00 18.64 372 TYR B C 1
ATOM 5704 O O . TYR B 1 372 ? -2.578 28.927 0.170 1.00 21.42 372 TYR B O 1
ATOM 5713 N N . GLU B 1 373 ? -4.054 27.342 -0.454 1.00 15.26 373 GLU B N 1
ATOM 5714 C CA . GLU B 1 373 ? -5.174 28.277 -0.422 1.00 17.19 373 GLU B CA 1
ATOM 5715 C C . GLU B 1 373 ? -5.498 28.691 1.010 1.00 17.50 373 GLU B C 1
ATOM 5716 O O . GLU B 1 373 ? -5.828 29.855 1.254 1.00 18.65 373 GLU B O 1
ATOM 5722 N N . MET B 1 374 ? -5.417 27.751 1.968 1.00 20.51 374 MET B N 1
ATOM 5723 C CA . MET B 1 374 ? -5.498 28.119 3.382 1.00 15.64 374 MET B CA 1
ATOM 5724 C C . MET B 1 374 ? -4.481 29.209 3.710 1.00 16.99 374 MET B C 1
ATOM 5725 O O . MET B 1 374 ? -4.800 30.175 4.409 1.00 21.52 374 MET B O 1
ATOM 5730 N N . LYS B 1 375 ? -3.243 29.070 3.224 1.00 18.84 375 LYS B N 1
ATOM 5731 C CA . LYS B 1 375 ? -2.221 30.057 3.567 1.00 21.85 375 LYS B CA 1
ATOM 5732 C C . LYS B 1 375 ? -2.524 31.399 2.917 1.00 21.05 375 LYS B C 1
ATOM 5733 O O . LYS B 1 375 ? -2.396 32.449 3.561 1.00 21.08 375 LYS B O 1
ATOM 5739 N N . LYS B 1 376 ? -2.926 31.391 1.645 1.00 17.42 376 LYS B N 1
ATOM 5740 C CA . LYS B 1 376 ? -3.203 32.654 0.967 1.00 19.27 376 LYS B CA 1
ATOM 5741 C C . LYS B 1 376 ? -4.341 33.417 1.647 1.00 18.55 376 LYS B C 1
ATOM 5742 O O . LYS B 1 376 ? -4.254 34.637 1.828 1.00 18.24 376 LYS B O 1
ATOM 5748 N N . ARG B 1 377 ? -5.414 32.721 2.033 1.00 17.63 377 ARG B N 1
ATOM 5749 C CA . ARG B 1 377 ? -6.557 33.392 2.642 1.00 21.29 377 ARG B CA 1
ATOM 5750 C C . ARG B 1 377 ? -6.382 33.629 4.135 1.00 22.23 377 ARG B C 1
ATOM 5751 O O . ARG B 1 377 ? -7.163 34.385 4.725 1.00 24.47 377 ARG B O 1
ATOM 5759 N N . GLY B 1 378 ? -5.382 33.016 4.758 1.00 17.31 378 GLY B N 1
ATOM 5760 C CA . GLY B 1 378 ? -5.177 33.198 6.178 1.00 22.47 378 GLY B CA 1
ATOM 5761 C C . GLY B 1 378 ? -6.255 32.625 7.063 1.00 26.13 378 GLY B C 1
ATOM 5762 O O . GLY B 1 378 ? -6.400 33.075 8.204 1.00 31.46 378 GLY B O 1
ATOM 5763 N N . VAL B 1 379 ? -7.017 31.640 6.578 1.00 20.64 379 VAL B N 1
ATOM 5764 C CA . VAL B 1 379 ? -8.106 31.045 7.349 1.00 23.78 379 VAL B CA 1
ATOM 5765 C C . VAL B 1 379 ? -7.518 30.071 8.362 1.00 26.42 379 VAL B C 1
ATOM 5766 O O . VAL B 1 379 ? -6.325 29.751 8.312 1.00 30.68 379 VAL B O 1
ATOM 5770 N N . GLU B 1 380 ? -8.350 29.582 9.280 1.00 24.44 380 GLU B N 1
ATOM 5771 C CA . GLU B 1 380 ? -7.885 28.702 10.346 1.00 21.84 380 GLU B CA 1
ATOM 5772 C C . GLU B 1 380 ? -8.084 27.222 10.043 1.00 23.31 380 GLU B C 1
ATOM 5773 O O . GLU B 1 380 ? -7.190 26.419 10.324 1.00 25.55 380 GLU B O 1
ATOM 5779 N N . TYR B 1 381 ? -9.230 26.830 9.486 1.00 18.14 381 TYR B N 1
ATOM 5780 C CA . TYR B 1 381 ? -9.594 25.421 9.391 1.00 19.51 381 TYR B CA 1
ATOM 5781 C C . TYR B 1 381 ? -9.973 25.068 7.962 1.00 21.31 381 TYR B C 1
ATOM 5782 O O . TYR B 1 381 ? -10.741 25.797 7.323 1.00 20.61 381 TYR B O 1
ATOM 5791 N N . GLY B 1 382 ? -9.449 23.939 7.472 1.00 19.57 382 GLY B N 1
ATOM 5792 C CA . GLY B 1 382 ? -9.841 23.422 6.178 1.00 16.44 382 GLY B CA 1
ATOM 5793 C C . GLY B 1 382 ? -10.076 21.925 6.246 1.00 16.86 382 GLY B C 1
ATOM 5794 O O . GLY B 1 382 ? -9.634 21.240 7.173 1.00 14.13 382 GLY B O 1
ATOM 5795 N N . LEU B 1 383 ? -10.784 21.423 5.235 1.00 19.24 383 LEU B N 1
ATOM 5796 C CA . LEU B 1 383 ? -11.170 20.020 5.160 1.00 19.98 383 LEU B CA 1
ATOM 5797 C C . LEU B 1 383 ? -10.908 19.493 3.760 1.00 21.32 383 LEU B C 1
ATOM 5798 O O . LEU B 1 383 ? -11.308 20.127 2.779 1.00 18.91 383 LEU B O 1
ATOM 5803 N N . ALA B 1 384 ? -10.251 18.332 3.667 1.00 18.09 384 ALA B N 1
ATOM 5804 C CA . ALA B 1 384 ? -10.035 17.645 2.399 1.00 20.51 384 ALA B CA 1
ATOM 5805 C C . ALA B 1 384 ? -10.640 16.249 2.471 1.00 20.97 384 ALA B C 1
ATOM 5806 O O . ALA B 1 384 ? -10.502 15.564 3.488 1.00 17.36 384 ALA B O 1
ATOM 5808 N N . SER B 1 385 ? -11.302 15.821 1.396 1.00 17.44 385 SER B N 1
ATOM 5809 C CA . SER B 1 385 ? -11.909 14.492 1.378 1.00 19.03 385 SER B CA 1
ATOM 5810 C C . SER B 1 385 ? -12.204 14.047 -0.046 1.00 24.54 385 SER B C 1
ATOM 5811 O O . SER B 1 385 ? -12.535 14.863 -0.913 1.00 21.20 385 SER B O 1
ATOM 5814 N N . LEU B 1 386 ? -12.123 12.734 -0.270 1.00 22.61 386 LEU B N 1
ATOM 5815 C CA . LEU B 1 386 ? -12.417 12.201 -1.593 1.00 20.06 386 LEU B CA 1
ATOM 5816 C C . LEU B 1 386 ? -12.976 10.788 -1.487 1.00 23.61 386 LEU B C 1
ATOM 5817 O O . LEU B 1 386 ? -12.766 10.080 -0.501 1.00 21.50 386 LEU B O 1
ATOM 5822 N N . CYS B 1 387 ? -13.726 10.410 -2.517 1.00 15.92 387 CYS B N 1
ATOM 5823 C CA . CYS B 1 387 ? -14.329 9.098 -2.672 1.00 19.68 387 CYS B CA 1
ATOM 5824 C C . CYS B 1 387 ? -13.302 8.114 -3.237 1.00 16.72 387 CYS B C 1
ATOM 5825 O O . CYS B 1 387 ? -12.252 8.504 -3.757 1.00 12.41 387 CYS B O 1
ATOM 5828 N N . ILE B 1 388 ? -13.587 6.817 -3.081 1.00 16.69 388 ILE B N 1
ATOM 5829 C CA . ILE B 1 388 ? -12.604 5.761 -3.325 1.00 15.25 388 ILE B CA 1
ATOM 5830 C C . ILE B 1 388 ? -13.300 4.566 -3.960 1.00 12.04 388 ILE B C 1
ATOM 5831 O O . ILE B 1 388 ? -14.326 4.100 -3.452 1.00 15.61 388 ILE B O 1
ATOM 5836 N N . GLY B 1 389 ? -12.731 4.059 -5.053 1.00 14.46 389 GLY B N 1
ATOM 5837 C CA . GLY B 1 389 ? -13.161 2.801 -5.636 1.00 19.75 389 GLY B CA 1
ATOM 5838 C C . GLY B 1 389 ? -13.320 1.666 -4.650 1.00 19.60 389 GLY B C 1
ATOM 5839 O O . GLY B 1 389 ? -12.468 1.474 -3.777 1.00 19.41 389 GLY B O 1
ATOM 5840 N N . GLY B 1 390 ? -14.411 0.913 -4.765 1.00 18.08 390 GLY B N 1
ATOM 5841 C CA . GLY B 1 390 ? -14.732 -0.110 -3.796 1.00 18.76 390 GLY B CA 1
ATOM 5842 C C . GLY B 1 390 ? -15.623 0.348 -2.662 1.00 23.67 390 GLY B C 1
ATOM 5843 O O . GLY B 1 390 ? -16.034 -0.485 -1.842 1.00 21.05 390 GLY B O 1
ATOM 5844 N N . GLY B 1 391 ? -15.926 1.639 -2.579 1.00 18.73 391 GLY B N 1
ATOM 5845 C CA . GLY B 1 391 ? -16.869 2.129 -1.601 1.00 17.34 391 GLY B CA 1
ATOM 5846 C C . GLY B 1 391 ? -16.256 2.578 -0.294 1.00 16.74 391 GLY B C 1
ATOM 5847 O O . GLY B 1 391 ? -16.625 2.063 0.765 1.00 17.96 391 GLY B O 1
ATOM 5848 N N . MET B 1 392 ? -15.325 3.535 -0.354 1.00 16.52 392 MET B N 1
ATOM 5849 C CA . MET B 1 392 ? -14.657 4.086 0.814 1.00 17.56 392 MET B CA 1
ATOM 5850 C C . MET B 1 392 ? -14.483 5.593 0.619 1.00 17.23 392 MET B C 1
ATOM 5851 O O . MET B 1 392 ? -14.748 6.150 -0.453 1.00 19.54 392 MET B O 1
ATOM 5856 N N . GLY B 1 393 ? -14.077 6.259 1.694 1.00 20.17 393 GLY B N 1
ATOM 5857 C CA . GLY B 1 393 ? -13.642 7.637 1.616 1.00 14.57 393 GLY B CA 1
ATOM 5858 C C . GLY B 1 393 ? -12.529 7.863 2.619 1.00 20.74 393 GLY B C 1
ATOM 5859 O O . GLY B 1 393 ? -12.337 7.080 3.556 1.00 17.56 393 GLY B O 1
ATOM 5860 N N . THR B 1 394 ? -11.787 8.945 2.412 1.00 14.89 394 THR B N 1
ATOM 5861 C CA . THR B 1 394 ? -10.844 9.409 3.421 1.00 20.20 394 THR B CA 1
ATOM 5862 C C . THR B 1 394 ? -10.990 10.911 3.602 1.00 20.78 394 THR B C 1
ATOM 5863 O O . THR B 1 394 ? -11.470 11.620 2.713 1.00 18.69 394 THR B O 1
ATOM 5867 N N . ALA B 1 395 ? -10.557 11.398 4.761 1.00 18.46 395 ALA B N 1
ATOM 5868 C CA . ALA B 1 395 ? -10.725 12.818 5.053 1.00 18.74 395 ALA B CA 1
ATOM 5869 C C . ALA B 1 395 ? -9.627 13.279 5.997 1.00 19.66 395 ALA B C 1
ATOM 5870 O O . ALA B 1 395 ? -9.187 12.525 6.872 1.00 19.37 395 ALA B O 1
ATOM 5872 N N . LEU B 1 396 ? -9.184 14.526 5.799 1.00 14.94 396 LEU B N 1
ATOM 5873 C CA . LEU B 1 396 ? -8.267 15.197 6.707 1.00 12.89 396 LEU B CA 1
ATOM 5874 C C . LEU B 1 396 ? -8.855 16.534 7.152 1.00 17.22 396 LEU B C 1
ATOM 5875 O O . LEU B 1 396 ? -9.337 17.318 6.327 1.00 16.62 396 LEU B O 1
ATOM 5880 N N . ILE B 1 397 ? -8.788 16.805 8.449 1.00 17.04 397 ILE B N 1
ATOM 5881 C CA . ILE B 1 397 ? -9.088 18.126 8.988 1.00 16.10 397 ILE B CA 1
ATOM 5882 C C . ILE B 1 397 ? -7.777 18.830 9.298 1.00 17.91 397 ILE B C 1
ATOM 5883 O O . ILE B 1 397 ? -6.936 18.288 10.029 1.00 18.98 397 ILE B O 1
ATOM 5888 N N . LEU B 1 398 ? -7.604 20.040 8.761 1.00 14.62 398 LEU B N 1
ATOM 5889 C CA . LEU B 1 398 ? -6.359 20.783 8.906 1.00 15.53 398 LEU B CA 1
ATOM 5890 C C . LEU B 1 398 ? -6.576 22.084 9.678 1.00 20.73 398 LEU B C 1
ATOM 5891 O O . LEU B 1 398 ? -7.636 22.715 9.581 1.00 22.66 398 LEU B O 1
ATOM 5896 N N . LYS B 1 399 ? -5.551 22.494 10.434 1.00 21.20 399 LYS B N 1
ATOM 5897 C CA . LYS B 1 399 ? -5.566 23.747 11.186 1.00 18.58 399 LYS B CA 1
ATOM 5898 C C . LYS B 1 399 ? -4.371 24.595 10.782 1.00 16.81 399 LYS B C 1
ATOM 5899 O O . LYS B 1 399 ? -3.235 24.106 10.754 1.00 17.37 399 LYS B O 1
ATOM 5905 N N . ASN B 1 400 ? -4.618 25.867 10.483 1.00 21.86 400 ASN B N 1
ATOM 5906 C CA . ASN B 1 400 ? -3.529 26.738 10.061 1.00 22.18 400 ASN B CA 1
ATOM 5907 C C . ASN B 1 400 ? -2.544 26.956 11.205 1.00 26.05 400 ASN B C 1
ATOM 5908 O O . ASN B 1 400 ? -2.929 27.046 12.374 1.00 24.31 400 ASN B O 1
ATOM 5913 N N . VAL B 1 401 ? -1.260 26.995 10.864 1.00 28.67 401 VAL B N 1
ATOM 5914 C CA . VAL B 1 401 ? -0.196 27.345 11.796 1.00 33.16 401 VAL B CA 1
ATOM 5915 C C . VAL B 1 401 ? 0.392 28.653 11.288 1.00 35.87 401 VAL B C 1
ATOM 5916 O O . VAL B 1 401 ? 1.245 28.669 10.392 1.00 32.96 401 VAL B O 1
ATOM 5920 N N . LYS B 1 402 ? -0.087 29.760 11.841 1.00 40.64 402 LYS B N 1
ATOM 5921 C CA . LYS B 1 402 ? 0.262 31.064 11.308 1.00 46.07 402 LYS B CA 1
ATOM 5922 C C . LYS B 1 402 ? 1.549 31.546 11.961 1.00 49.56 402 LYS B C 1
ATOM 5923 O O . LYS B 1 402 ? 1.813 31.243 13.126 1.00 48.80 402 LYS B O 1
ATOM 5930 N N . MET C 1 1 ? 0.517 -32.551 -75.862 1.00 34.86 1 MET C N 1
ATOM 5931 C CA . MET C 1 1 ? 0.727 -32.350 -74.432 1.00 34.33 1 MET C CA 1
ATOM 5932 C C . MET C 1 1 ? 1.017 -33.683 -73.727 1.00 39.86 1 MET C C 1
ATOM 5933 O O . MET C 1 1 ? 0.466 -34.723 -74.092 1.00 42.80 1 MET C O 1
ATOM 5938 N N . SER C 1 2 ? 1.887 -33.648 -72.719 1.00 40.33 2 SER C N 1
ATOM 5939 C CA . SER C 1 2 ? 2.298 -34.861 -72.023 1.00 34.61 2 SER C CA 1
ATOM 5940 C C . SER C 1 2 ? 1.218 -35.374 -71.078 1.00 26.68 2 SER C C 1
ATOM 5941 O O . SER C 1 2 ? 0.445 -34.601 -70.507 1.00 25.99 2 SER C O 1
ATOM 5944 N N . LYS C 1 3 ? 1.193 -36.693 -70.896 1.00 23.79 3 LYS C N 1
ATOM 5945 C CA . LYS C 1 3 ? 0.463 -37.269 -69.776 1.00 26.26 3 LYS C CA 1
ATOM 5946 C C . LYS C 1 3 ? 1.172 -36.911 -68.473 1.00 24.25 3 LYS C C 1
ATOM 5947 O O . LYS C 1 3 ? 2.383 -36.664 -68.452 1.00 23.33 3 LYS C O 1
ATOM 5953 N N . VAL C 1 4 ? 0.408 -36.867 -67.384 1.00 22.58 4 VAL C N 1
ATOM 5954 C CA . VAL C 1 4 ? 0.921 -36.475 -66.071 1.00 21.06 4 VAL C CA 1
ATOM 5955 C C . VAL C 1 4 ? 0.873 -37.686 -65.150 1.00 22.56 4 VAL C C 1
ATOM 5956 O O . VAL C 1 4 ? -0.212 -38.184 -64.820 1.00 19.65 4 VAL C O 1
ATOM 5960 N N . TYR C 1 5 ? 2.043 -38.147 -64.714 1.00 15.01 5 TYR C N 1
ATOM 5961 C CA . TYR C 1 5 ? 2.151 -39.357 -63.911 1.00 19.09 5 TYR C CA 1
ATOM 5962 C C . TYR C 1 5 ? 2.521 -39.045 -62.467 1.00 18.55 5 TYR C C 1
ATOM 5963 O O . TYR C 1 5 ? 3.320 -38.141 -62.194 1.00 17.75 5 TYR C O 1
ATOM 5972 N N . VAL C 1 6 ? 1.956 -39.816 -61.545 1.00 19.98 6 VAL C N 1
ATOM 5973 C CA . VAL C 1 6 ? 2.395 -39.819 -60.156 1.00 15.87 6 VAL C CA 1
ATOM 5974 C C . VAL C 1 6 ? 3.469 -40.896 -60.029 1.00 20.66 6 VAL C C 1
ATOM 5975 O O . VAL C 1 6 ? 3.181 -42.090 -60.157 1.00 21.01 6 VAL C O 1
ATOM 5979 N N . VAL C 1 7 ? 4.716 -40.473 -59.798 1.00 16.29 7 VAL C N 1
ATOM 5980 C CA . VAL C 1 7 ? 5.832 -41.403 -59.669 1.00 18.81 7 VAL C CA 1
ATOM 5981 C C . VAL C 1 7 ? 6.261 -41.603 -58.227 1.00 18.33 7 VAL C C 1
ATOM 5982 O O . VAL C 1 7 ? 7.150 -42.432 -57.963 1.00 15.23 7 VAL C O 1
ATOM 5986 N N . ALA C 1 8 ? 5.671 -40.867 -57.284 1.00 16.72 8 ALA C N 1
ATOM 5987 C CA . ALA C 1 8 ? 5.950 -41.090 -55.873 1.00 17.91 8 ALA C CA 1
ATOM 5988 C C . ALA C 1 8 ? 4.821 -40.491 -55.049 1.00 17.91 8 ALA C C 1
ATOM 5989 O O . ALA C 1 8 ? 4.151 -39.549 -55.477 1.00 17.48 8 ALA C O 1
ATOM 5991 N N . ALA C 1 9 ? 4.627 -41.043 -53.858 1.00 17.41 9 ALA C N 1
ATOM 5992 C CA . ALA C 1 9 ? 3.496 -40.646 -53.025 1.00 22.73 9 ALA C CA 1
ATOM 5993 C C . ALA C 1 9 ? 3.780 -41.087 -51.600 1.00 21.69 9 ALA C C 1
ATOM 5994 O O . ALA C 1 9 ? 3.933 -42.290 -51.353 1.00 19.51 9 ALA C O 1
ATOM 5996 N N . LYS C 1 10 ? 3.848 -40.127 -50.674 1.00 16.60 10 LYS C N 1
ATOM 5997 C CA . LYS C 1 10 ? 4.145 -40.412 -49.276 1.00 17.56 10 LYS C CA 1
ATOM 5998 C C . LYS C 1 10 ? 3.466 -39.371 -48.393 1.00 13.82 10 LYS C C 1
ATOM 5999 O O . LYS C 1 10 ? 3.273 -38.221 -48.795 1.00 18.77 10 LYS C O 1
ATOM 6005 N N . ARG C 1 11 ? 3.117 -39.780 -47.177 1.00 13.78 11 ARG C N 1
ATOM 6006 C CA . ARG C 1 11 ? 2.513 -38.885 -46.202 1.00 16.45 11 ARG C CA 1
ATOM 6007 C C . ARG C 1 11 ? 3.072 -39.202 -44.827 1.00 17.35 11 ARG C C 1
ATOM 6008 O O . ARG C 1 11 ? 3.578 -40.304 -44.583 1.00 16.48 11 ARG C O 1
ATOM 6016 N N . SER C 1 12 ? 2.961 -38.227 -43.919 1.00 16.68 12 SER C N 1
ATOM 6017 C CA . SER C 1 12 ? 3.143 -38.529 -42.508 1.00 12.72 12 SER C CA 1
ATOM 6018 C C . SER C 1 12 ? 1.916 -39.272 -41.992 1.00 15.26 12 SER C C 1
ATOM 6019 O O . SER C 1 12 ? 0.833 -39.216 -42.580 1.00 12.72 12 SER C O 1
ATOM 6022 N N . ALA C 1 13 ? 2.096 -40.008 -40.900 1.00 13.77 13 ALA C N 1
ATOM 6023 C CA . ALA C 1 13 ? 0.948 -40.298 -40.058 1.00 14.42 13 ALA C CA 1
ATOM 6024 C C . ALA C 1 13 ? 0.395 -38.970 -39.559 1.00 15.14 13 ALA C C 1
ATOM 6025 O O . ALA C 1 13 ? 1.107 -37.967 -39.495 1.00 13.15 13 ALA C O 1
ATOM 60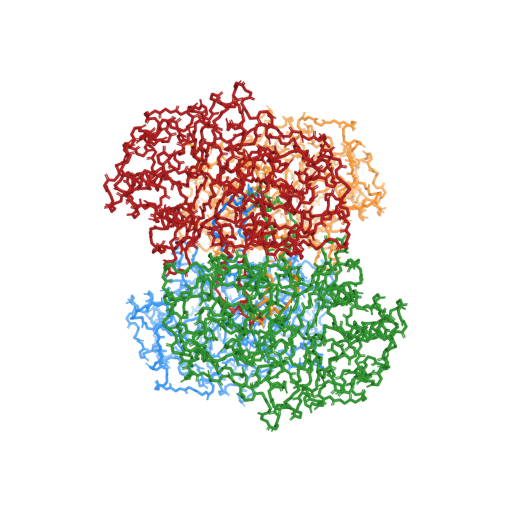27 N N . ILE C 1 14 ? -0.885 -38.943 -39.244 1.00 14.04 14 ILE C N 1
ATOM 6028 C CA . ILE C 1 14 ? -1.534 -37.698 -38.862 1.00 14.43 14 ILE C CA 1
ATOM 6029 C C . ILE C 1 14 ? -1.505 -37.572 -37.347 1.00 16.64 14 ILE C C 1
ATOM 6030 O O . ILE C 1 14 ? -1.904 -38.499 -36.632 1.00 19.41 14 ILE C O 1
ATOM 6035 N N . GLY C 1 15 ? -1.018 -36.433 -36.856 1.00 16.97 15 GLY C N 1
ATOM 6036 C CA . GLY C 1 15 ? -0.913 -36.208 -35.426 1.00 19.52 15 GLY C CA 1
ATOM 6037 C C . GLY C 1 15 ? -2.146 -35.542 -34.836 1.00 15.41 15 GLY C C 1
ATOM 6038 O O . GLY C 1 15 ? -2.845 -34.774 -35.498 1.00 14.64 15 GLY C O 1
ATOM 6039 N N . SER C 1 16 ? -2.423 -35.877 -33.576 1.00 19.63 16 SER C N 1
ATOM 6040 C CA . SER C 1 16 ? -3.520 -35.247 -32.857 1.00 14.42 16 SER C CA 1
ATOM 6041 C C . SER C 1 16 ? -3.141 -33.821 -32.480 1.00 15.17 16 SER C C 1
ATOM 6042 O O . SER C 1 16 ? -1.960 -33.458 -32.468 1.00 18.07 16 SER C O 1
ATOM 6045 N N . PHE C 1 17 ? -4.162 -33.008 -32.172 1.00 14.64 17 PHE C N 1
ATOM 6046 C CA . PHE C 1 17 ? -3.924 -31.632 -31.742 1.00 18.39 17 PHE C CA 1
ATOM 6047 C C . PHE C 1 17 ? -3.078 -31.628 -30.476 1.00 21.81 17 PHE C C 1
ATOM 6048 O O . PHE C 1 17 ? -3.415 -32.290 -29.492 1.00 19.10 17 PHE C O 1
ATOM 6056 N N . LEU C 1 18 ? -1.969 -30.891 -30.509 1.00 18.80 18 LEU C N 1
ATOM 6057 C CA . LEU C 1 18 ? -0.976 -30.887 -29.437 1.00 21.39 18 LEU C CA 1
ATOM 6058 C C . LEU C 1 18 ? -0.400 -32.282 -29.182 1.00 22.62 18 LEU C C 1
ATOM 6059 O O . LEU C 1 18 ? 0.129 -32.548 -28.098 1.00 23.82 18 LEU C O 1
ATOM 6064 N N . GLY C 1 19 ? -0.476 -33.176 -30.166 1.00 17.48 19 GLY C N 1
ATOM 6065 C CA . GLY C 1 19 ? 0.019 -34.539 -30.047 1.00 16.25 19 GLY C CA 1
ATOM 6066 C C . GLY C 1 19 ? 1.455 -34.702 -30.500 1.00 16.64 19 GLY C C 1
ATOM 6067 O O . GLY C 1 19 ? 2.274 -33.788 -30.381 1.00 19.44 19 GLY C O 1
ATOM 6068 N N . THR C 1 20 ? 1.766 -35.883 -31.047 1.00 17.92 20 THR C N 1
ATOM 6069 C CA . THR C 1 20 ? 3.167 -36.264 -31.249 1.00 17.90 20 THR C CA 1
ATOM 6070 C C . THR C 1 20 ? 3.902 -35.314 -32.195 1.00 22.21 20 THR C C 1
ATOM 6071 O O . THR C 1 20 ? 5.098 -35.048 -32.007 1.00 17.64 20 THR C O 1
ATOM 6075 N N . LEU C 1 21 ? 3.222 -34.811 -33.230 1.00 19.71 21 LEU C N 1
ATOM 6076 C CA . LEU C 1 21 ? 3.893 -33.960 -34.209 1.00 20.31 21 LEU C CA 1
ATOM 6077 C C . LEU C 1 21 ? 3.943 -32.500 -33.791 1.00 19.03 21 LEU C C 1
ATOM 6078 O O . LEU C 1 21 ? 4.603 -31.702 -34.473 1.00 17.83 21 LEU C O 1
ATOM 6083 N N . SER C 1 22 ? 3.287 -32.140 -32.689 1.00 17.82 22 SER C N 1
ATOM 6084 C CA . SER C 1 22 ? 3.142 -30.731 -32.336 1.00 16.69 22 SER C CA 1
ATOM 6085 C C . SER C 1 22 ? 4.455 -29.955 -32.187 1.00 18.97 22 SER C C 1
ATOM 6086 O O . SER C 1 22 ? 4.434 -28.747 -32.472 1.00 21.13 22 SER C O 1
ATOM 6089 N N . PRO C 1 23 ? 5.589 -30.533 -31.758 1.00 15.73 23 PRO C N 1
ATOM 6090 C CA . PRO C 1 23 ? 6.826 -29.724 -31.703 1.00 18.07 23 PRO C CA 1
ATOM 6091 C C . PRO C 1 23 ? 7.379 -29.307 -33.067 1.00 20.54 23 PRO C C 1
ATOM 6092 O O . PRO C 1 23 ? 8.227 -28.403 -33.111 1.00 22.06 23 PRO C O 1
ATOM 6096 N N . LEU C 1 24 ? 6.945 -29.920 -34.174 1.00 18.26 24 LEU C N 1
ATOM 6097 C CA . LEU C 1 24 ? 7.559 -29.684 -35.480 1.00 17.97 24 LEU C CA 1
ATOM 6098 C C . LEU C 1 24 ? 6.868 -28.549 -36.229 1.00 17.84 24 LEU C C 1
ATOM 6099 O O . LEU C 1 24 ? 5.643 -28.558 -36.399 1.00 18.91 24 LEU C O 1
ATOM 6104 N N . LYS C 1 25 ? 7.668 -27.598 -36.700 1.00 13.43 25 LYS C N 1
ATOM 6105 C CA . LYS C 1 25 ? 7.192 -26.540 -37.576 1.00 17.32 25 LYS C CA 1
ATOM 6106 C C . LYS C 1 25 ? 6.745 -27.123 -38.917 1.00 16.57 25 LYS C C 1
ATOM 6107 O O . LYS C 1 25 ? 7.238 -28.174 -39.334 1.00 16.63 25 LYS C O 1
ATOM 6113 N N . PRO C 1 26 ? 5.797 -26.469 -39.603 1.00 15.09 26 PRO C N 1
ATOM 6114 C CA . PRO C 1 26 ? 5.273 -27.050 -40.856 1.00 13.79 26 PRO C CA 1
ATOM 6115 C C . PRO C 1 26 ? 6.326 -27.265 -41.925 1.00 16.57 26 PRO C C 1
ATOM 6116 O O . PRO C 1 26 ? 6.211 -28.218 -42.706 1.00 13.21 26 PRO C O 1
ATOM 6120 N N . GLY C 1 27 ? 7.355 -26.414 -41.992 1.00 18.27 27 GLY C N 1
ATOM 6121 C CA . GLY C 1 27 ? 8.389 -26.607 -42.998 1.00 16.10 27 GLY C CA 1
ATOM 6122 C C . GLY C 1 27 ? 9.288 -27.789 -42.688 1.00 18.19 27 GLY C C 1
ATOM 6123 O O . GLY C 1 27 ? 9.723 -28.507 -43.595 1.00 17.07 27 GLY C O 1
ATOM 6124 N N . ASP C 1 28 ? 9.579 -28.010 -41.404 1.00 16.96 28 ASP C N 1
ATOM 6125 C CA . ASP C 1 28 ? 10.374 -29.169 -41.000 1.00 19.07 28 ASP C CA 1
ATOM 6126 C C . ASP C 1 28 ? 9.615 -30.470 -41.245 1.00 17.78 28 ASP C C 1
ATOM 6127 O O . ASP C 1 28 ? 10.168 -31.439 -41.786 1.00 20.14 28 ASP C O 1
ATOM 6132 N N . LEU C 1 29 ? 8.353 -30.510 -40.815 1.00 12.98 29 LEU C N 1
ATOM 6133 C CA . LEU C 1 29 ? 7.493 -31.667 -41.026 1.00 12.49 29 LEU C CA 1
ATOM 6134 C C . LEU C 1 29 ? 7.417 -32.034 -42.503 1.00 17.54 29 LEU C C 1
ATOM 6135 O O . LEU C 1 29 ? 7.674 -33.180 -42.887 1.00 17.67 29 LEU C O 1
ATOM 6140 N N . GLY C 1 30 ? 7.078 -31.057 -43.351 1.00 16.73 30 GLY C N 1
ATOM 6141 C CA . GLY C 1 30 ? 6.998 -31.314 -44.781 1.00 15.65 30 GLY C CA 1
ATOM 6142 C C . GLY C 1 30 ? 8.313 -31.789 -45.366 1.00 14.50 30 GLY C C 1
ATOM 6143 O O . GLY C 1 30 ? 8.340 -32.697 -46.197 1.00 16.47 30 GLY C O 1
ATOM 6144 N N . ALA C 1 31 ? 9.422 -31.189 -44.929 1.00 15.64 31 ALA C N 1
ATOM 6145 C CA . ALA C 1 31 ? 10.726 -31.555 -45.472 1.00 17.23 31 ALA C CA 1
ATOM 6146 C C . ALA C 1 31 ? 11.051 -33.023 -45.208 1.00 19.47 31 ALA C C 1
ATOM 6147 O O . ALA C 1 31 ? 11.632 -33.706 -46.066 1.00 17.08 31 ALA C O 1
ATOM 6149 N N . GLN C 1 32 ? 10.685 -33.529 -44.029 1.00 16.90 32 GLN C N 1
ATOM 6150 C CA . GLN C 1 32 ? 10.939 -34.934 -43.733 1.00 20.54 32 GLN C CA 1
ATOM 6151 C C . GLN C 1 32 ? 10.238 -35.846 -44.734 1.00 17.86 32 GLN C C 1
ATOM 6152 O O . GLN C 1 32 ? 10.787 -36.880 -45.136 1.00 12.98 32 GLN C O 1
ATOM 6158 N N . ILE C 1 33 ? 9.027 -35.475 -45.156 1.00 14.60 33 ILE C N 1
ATOM 6159 C CA . ILE C 1 33 ? 8.285 -36.319 -46.086 1.00 13.29 33 ILE C CA 1
ATOM 6160 C C . ILE C 1 33 ? 8.863 -36.206 -47.496 1.00 16.48 33 ILE C C 1
ATOM 6161 O O . ILE C 1 33 ? 8.976 -37.206 -48.217 1.00 15.57 33 ILE C O 1
ATOM 6166 N N . VAL C 1 34 ? 9.239 -34.992 -47.915 1.00 17.98 34 VAL C N 1
ATOM 6167 C CA . VAL C 1 34 ? 9.865 -34.836 -49.224 1.00 13.44 34 VAL C CA 1
ATOM 6168 C C . VAL C 1 34 ? 11.198 -35.573 -49.262 1.00 18.19 34 VAL C C 1
ATOM 6169 O O . VAL C 1 34 ? 11.546 -36.220 -50.262 1.00 19.78 34 VAL C O 1
ATOM 6173 N N . LYS C 1 35 ? 11.950 -35.514 -48.161 1.00 18.98 35 LYS C N 1
ATOM 6174 C CA . LYS C 1 35 ? 13.235 -36.203 -48.094 1.00 17.69 35 LYS C CA 1
ATOM 6175 C C . LYS C 1 35 ? 13.062 -37.719 -48.197 1.00 21.53 35 LYS C C 1
ATOM 6176 O O . LYS C 1 35 ? 13.895 -38.404 -48.800 1.00 26.01 35 LYS C O 1
ATOM 6182 N N . ASN C 1 36 ? 11.989 -38.262 -47.612 1.00 20.49 36 ASN C N 1
ATOM 6183 C CA . ASN C 1 36 ? 11.681 -39.675 -47.820 1.00 19.26 36 ASN C CA 1
ATOM 6184 C C . ASN C 1 36 ? 11.485 -39.975 -49.302 1.00 22.26 36 ASN C C 1
ATOM 6185 O O . ASN C 1 36 ? 12.062 -40.930 -49.838 1.00 21.27 36 ASN C O 1
ATOM 6190 N N . ILE C 1 37 ? 10.669 -39.165 -49.984 1.00 19.88 37 ILE C N 1
ATOM 6191 C CA . ILE C 1 37 ? 10.440 -39.368 -51.417 1.00 23.23 37 ILE C CA 1
ATOM 6192 C C . ILE C 1 37 ? 11.759 -39.316 -52.170 1.00 22.81 37 ILE C C 1
ATOM 6193 O O . ILE C 1 37 ? 12.007 -40.107 -53.088 1.00 26.72 37 ILE C O 1
ATOM 6198 N N . LEU C 1 38 ? 12.636 -38.398 -51.778 1.00 21.02 38 LEU C N 1
ATOM 6199 C CA . LEU C 1 38 ? 13.921 -38.284 -52.450 1.00 25.00 38 LEU C CA 1
ATOM 6200 C C . LEU C 1 38 ? 14.778 -39.529 -52.236 1.00 27.71 38 LEU C C 1
ATOM 6201 O O . LEU C 1 38 ? 15.410 -40.022 -53.178 1.00 23.63 38 LEU C O 1
ATOM 6206 N N . GLU C 1 39 ? 14.804 -40.056 -51.010 1.00 22.40 39 GLU C N 1
ATOM 6207 C CA . GLU C 1 39 ? 15.630 -41.227 -50.735 1.00 26.53 39 GLU C CA 1
ATOM 6208 C C . GLU C 1 39 ? 15.089 -42.470 -51.428 1.00 29.54 39 GLU C C 1
ATOM 6209 O O . GLU C 1 39 ? 15.870 -43.295 -51.913 1.00 31.19 39 GLU C O 1
ATOM 6215 N N . GLU C 1 40 ? 13.760 -42.626 -51.485 1.00 26.17 40 GLU C N 1
ATOM 6216 C CA . GLU C 1 40 ? 13.188 -43.829 -52.089 1.00 27.24 40 GLU C CA 1
ATOM 6217 C C . GLU C 1 40 ? 13.388 -43.845 -53.597 1.00 30.75 40 GLU C C 1
ATOM 6218 O O . GLU C 1 40 ? 13.724 -44.888 -54.171 1.00 26.17 40 GLU C O 1
ATOM 6224 N N . THR C 1 41 ? 13.129 -42.715 -54.266 1.00 23.46 41 THR C N 1
ATOM 6225 C CA . THR C 1 41 ? 13.194 -42.690 -55.723 1.00 25.12 41 THR C CA 1
ATOM 6226 C C . THR C 1 41 ? 14.613 -42.526 -56.247 1.00 28.94 41 THR C C 1
ATOM 6227 O O . THR C 1 41 ? 14.854 -42.800 -57.426 1.00 27.47 41 THR C O 1
ATOM 6231 N N . LYS C 1 42 ? 15.547 -42.076 -55.408 1.00 29.37 42 LYS C N 1
ATOM 6232 C CA . LYS C 1 42 ? 16.950 -41.885 -55.782 1.00 34.67 42 LYS C CA 1
ATOM 6233 C C . LYS C 1 42 ? 17.135 -40.849 -56.895 1.00 31.42 42 LYS C C 1
ATOM 6234 O O . LYS C 1 42 ? 18.200 -40.793 -57.514 1.00 35.52 42 LYS C O 1
ATOM 6240 N N . VAL C 1 43 ? 16.128 -40.013 -57.166 1.00 25.98 43 VAL C N 1
ATOM 6241 C CA . VAL C 1 43 ? 16.289 -38.951 -58.155 1.00 30.87 43 VAL C CA 1
ATOM 6242 C C . VAL C 1 43 ? 17.233 -37.881 -57.609 1.00 28.49 43 VAL C C 1
ATOM 6243 O O . VAL C 1 43 ? 17.199 -37.536 -56.415 1.00 24.91 43 VAL C O 1
ATOM 6247 N N . ASP C 1 44 ? 18.113 -37.377 -58.472 1.00 21.96 44 ASP C N 1
ATOM 6248 C CA . ASP C 1 44 ? 18.931 -36.221 -58.124 1.00 19.75 44 ASP C CA 1
ATOM 6249 C C . ASP C 1 44 ? 18.024 -35.014 -57.918 1.00 20.98 44 ASP C C 1
ATOM 6250 O O . ASP C 1 44 ? 17.424 -34.541 -58.889 1.00 19.44 44 ASP C O 1
ATOM 6255 N N . PRO C 1 45 ? 17.941 -34.466 -56.696 1.00 19.67 45 PRO C N 1
ATOM 6256 C CA . PRO C 1 45 ? 17.047 -33.318 -56.443 1.00 17.61 45 PRO C CA 1
ATOM 6257 C C . PRO C 1 45 ? 17.213 -32.166 -57.409 1.00 20.64 45 PRO C C 1
ATOM 6258 O O . PRO C 1 45 ? 16.260 -31.393 -57.609 1.00 18.90 45 PRO C O 1
ATOM 6262 N N . ALA C 1 46 ? 18.409 -32.000 -57.986 1.00 18.52 46 ALA C N 1
ATOM 6263 C CA . ALA C 1 46 ? 18.660 -30.923 -58.937 1.00 18.42 46 ALA C CA 1
ATOM 6264 C C . ALA C 1 46 ? 17.841 -31.057 -60.210 1.00 22.24 46 ALA C C 1
ATOM 6265 O O . ALA C 1 46 ? 17.769 -30.088 -60.971 1.00 22.14 46 ALA C O 1
ATOM 6267 N N . ASN C 1 47 ? 17.225 -32.216 -60.468 1.00 20.85 47 ASN C N 1
ATOM 6268 C CA . ASN C 1 47 ? 16.397 -32.388 -61.657 1.00 19.37 47 ASN C CA 1
ATOM 6269 C C . ASN C 1 47 ? 14.925 -32.089 -61.400 1.00 20.34 47 ASN C C 1
ATOM 6270 O O . ASN C 1 47 ? 14.118 -32.193 -62.327 1.00 16.18 47 ASN C O 1
ATOM 6275 N N . ILE C 1 48 ? 14.560 -31.731 -60.168 1.00 17.84 48 ILE C N 1
ATOM 6276 C CA . ILE C 1 48 ? 13.211 -31.262 -59.882 1.00 21.06 48 ILE C CA 1
ATOM 6277 C C . ILE C 1 48 ? 13.075 -29.838 -60.395 1.00 20.58 48 ILE C C 1
ATOM 6278 O O . ILE C 1 48 ? 13.982 -29.009 -60.228 1.00 17.14 48 ILE C O 1
ATOM 6283 N N . ASP C 1 49 ? 11.942 -29.537 -61.024 1.00 21.41 49 ASP C N 1
ATOM 6284 C CA . ASP C 1 49 ? 11.754 -28.204 -61.576 1.00 15.62 49 ASP C CA 1
ATOM 6285 C C . ASP C 1 49 ? 11.208 -27.232 -60.547 1.00 23.98 49 ASP C C 1
ATOM 6286 O O . ASP C 1 49 ? 11.512 -26.028 -60.606 1.00 15.52 49 ASP C O 1
ATOM 6291 N N . GLU C 1 50 ? 10.439 -27.735 -59.588 1.00 16.37 50 GLU C N 1
ATOM 6292 C CA . GLU C 1 50 ? 9.744 -26.861 -58.663 1.00 17.10 50 GLU C CA 1
ATOM 6293 C C . GLU C 1 50 ? 9.117 -27.700 -57.567 1.00 18.39 50 GLU C C 1
ATOM 6294 O O . GLU C 1 50 ? 8.736 -28.858 -57.793 1.00 19.90 50 GLU C O 1
ATOM 6300 N N . VAL C 1 51 ? 8.975 -27.090 -56.391 1.00 15.50 51 VAL C N 1
ATOM 6301 C CA . VAL C 1 51 ? 8.247 -27.680 -55.272 1.00 14.49 51 VAL C CA 1
ATOM 6302 C C . VAL C 1 51 ? 7.083 -26.754 -54.928 1.00 13.58 51 VAL C C 1
ATOM 6303 O O . VAL C 1 51 ? 7.288 -25.560 -54.696 1.00 14.99 51 VAL C O 1
ATOM 6307 N N . ILE C 1 52 ? 5.869 -27.298 -54.897 1.00 14.99 52 ILE C N 1
ATOM 6308 C CA . ILE C 1 52 ? 4.658 -26.516 -54.649 1.00 14.23 52 ILE C CA 1
ATOM 6309 C C . ILE C 1 52 ? 4.003 -27.090 -53.400 1.00 16.55 52 ILE C C 1
ATOM 6310 O O . ILE C 1 52 ? 3.643 -28.272 -53.378 1.00 13.60 52 ILE C O 1
ATOM 6315 N N . VAL C 1 53 ? 3.860 -26.268 -52.359 1.00 16.73 53 VAL C N 1
ATOM 6316 C CA . VAL C 1 53 ? 3.470 -26.759 -51.036 1.00 14.43 53 VAL C CA 1
ATOM 6317 C C . VAL C 1 53 ? 2.219 -26.038 -50.541 1.00 14.75 53 VAL C C 1
ATOM 6318 O O . VAL C 1 53 ? 2.254 -24.833 -50.257 1.00 11.29 53 VAL C O 1
ATOM 6322 N N . GLY C 1 54 ? 1.133 -26.789 -50.373 1.00 13.45 54 GLY C N 1
ATOM 6323 C CA . GLY C 1 54 ? -0.027 -26.241 -49.709 1.00 12.43 54 GLY C CA 1
ATOM 6324 C C . GLY C 1 54 ? 0.272 -25.959 -48.247 1.00 14.18 54 GLY C C 1
ATOM 6325 O O . GLY C 1 54 ? 0.937 -26.739 -47.559 1.00 12.93 54 GLY C O 1
ATOM 6326 N N . ASN C 1 55 ? -0.229 -24.821 -47.768 1.00 16.16 55 ASN C N 1
ATOM 6327 C CA . ASN C 1 55 ? -0.024 -24.406 -46.385 1.00 12.16 55 ASN C CA 1
ATOM 6328 C C . ASN C 1 55 ? -0.925 -23.211 -46.112 1.00 13.38 55 ASN C C 1
ATOM 6329 O O . ASN C 1 55 ? -0.964 -22.265 -46.905 1.00 16.92 55 ASN C O 1
ATOM 6334 N N . VAL C 1 56 ? -1.686 -23.261 -45.025 1.00 16.35 56 VAL C N 1
ATOM 6335 C CA . VAL C 1 56 ? -2.656 -22.216 -44.693 1.00 16.22 56 VAL C CA 1
ATOM 6336 C C . VAL C 1 56 ? -2.130 -21.290 -43.602 1.00 16.84 56 VAL C C 1
ATOM 6337 O O . VAL C 1 56 ? -2.213 -20.065 -43.712 1.00 16.68 56 VAL C O 1
ATOM 6341 N N . LEU C 1 57 ? -1.592 -21.862 -42.529 1.00 13.99 57 LEU C N 1
ATOM 6342 C CA . LEU C 1 57 ? -1.237 -21.097 -41.334 1.00 15.97 57 LEU C CA 1
ATOM 6343 C C . LEU C 1 57 ? 0.260 -20.787 -41.401 1.00 14.97 57 LEU C C 1
ATOM 6344 O O . LEU C 1 57 ? 1.102 -21.480 -40.827 1.00 20.51 57 LEU C O 1
ATOM 6349 N N . SER C 1 58 ? 0.587 -19.722 -42.128 1.00 15.06 58 SER C N 1
ATOM 6350 C CA . SER C 1 58 ? 1.971 -19.391 -42.435 1.00 14.84 58 SER C CA 1
ATOM 6351 C C . SER C 1 58 ? 2.583 -18.415 -41.446 1.00 14.91 58 SER C C 1
ATOM 6352 O O . SER C 1 58 ? 3.763 -18.085 -41.585 1.00 20.38 58 SER C O 1
ATOM 6355 N N . ALA C 1 59 ? 1.815 -17.932 -40.476 1.00 17.96 59 ALA C N 1
ATOM 6356 C CA . ALA C 1 59 ? 2.301 -16.904 -39.560 1.00 22.76 59 ALA C CA 1
ATOM 6357 C C . ALA C 1 59 ? 3.336 -17.460 -38.589 1.00 19.89 59 ALA C C 1
ATOM 6358 O O . ALA C 1 59 ? 3.179 -18.552 -38.035 1.00 17.75 59 ALA C O 1
ATOM 6360 N N . GLY C 1 60 ? 4.393 -16.685 -38.363 1.00 22.17 60 GLY C N 1
ATOM 6361 C CA . GLY C 1 60 ? 5.393 -17.072 -37.389 1.00 16.36 60 GLY C CA 1
ATOM 6362 C C . GLY C 1 60 ? 6.364 -18.117 -37.867 1.00 18.57 60 GLY C C 1
ATOM 6363 O O . GLY C 1 60 ? 7.046 -18.728 -37.040 1.00 13.98 60 GLY C O 1
ATOM 6364 N N . GLN C 1 61 ? 6.439 -18.377 -39.176 1.00 17.36 61 GLN C N 1
ATOM 6365 C CA . GLN C 1 61 ? 7.322 -19.457 -39.686 1.00 20.43 61 GLN C CA 1
ATOM 6366 C C . GLN C 1 61 ? 8.618 -18.897 -40.297 1.00 19.94 61 GLN C C 1
ATOM 6367 O O . GLN C 1 61 ? 9.422 -19.650 -40.738 1.00 13.30 61 GLN C O 1
ATOM 6373 N N . ALA C 1 62 ? 8.635 -17.577 -40.476 1.00 30.00 62 ALA C N 1
ATOM 6374 C CA . ALA C 1 62 ? 9.632 -16.802 -41.258 1.00 30.00 62 ALA C CA 1
ATOM 6375 C C . ALA C 1 62 ? 9.327 -17.003 -42.763 1.00 30.00 62 ALA C C 1
ATOM 6376 O O . ALA C 1 62 ? 8.340 -17.622 -43.104 1.00 30.00 62 ALA C O 1
ATOM 6378 N N . GLN C 1 63 ? 10.117 -16.448 -43.651 1.00 17.28 63 GLN C N 1
ATOM 6379 C CA . GLN C 1 63 ? 9.754 -16.524 -45.086 1.00 13.76 63 GLN C CA 1
ATOM 6380 C C . GLN C 1 63 ? 9.498 -17.923 -45.653 1.00 10.05 63 GLN C C 1
ATOM 6381 O O . GLN C 1 63 ? 10.265 -18.777 -45.453 1.00 12.92 63 GLN C O 1
ATOM 6387 N N . GLY C 1 64 ? 8.370 -18.034 -46.339 1.00 30.00 64 GLY C N 1
ATOM 6388 C CA . GLY C 1 64 ? 7.914 -19.152 -47.186 1.00 30.00 64 GLY C CA 1
ATOM 6389 C C . GLY C 1 64 ? 8.082 -20.569 -46.669 1.00 30.00 64 GLY C C 1
ATOM 6390 O O . GLY C 1 64 ? 9.157 -21.204 -46.900 1.00 30.00 64 GLY C O 1
ATOM 6391 N N . VAL C 1 65 ? 6.981 -21.124 -46.200 1.00 9.62 65 VAL C N 1
ATOM 6392 C CA . VAL C 1 65 ? 6.957 -22.530 -45.741 1.00 15.51 65 VAL C CA 1
ATOM 6393 C C . VAL C 1 65 ? 7.339 -23.454 -46.918 1.00 16.01 65 VAL C C 1
ATOM 6394 O O . VAL C 1 65 ? 8.075 -24.375 -46.707 1.00 18.53 65 VAL C O 1
ATOM 6398 N N . GLY C 1 66 ? 6.880 -23.162 -48.124 1.00 13.32 66 GLY C N 1
ATOM 6399 C CA . GLY C 1 66 ? 7.229 -23.985 -49.286 1.00 12.50 66 GLY C CA 1
ATOM 6400 C C . GLY C 1 66 ? 8.735 -24.091 -49.466 1.00 17.61 66 GLY C C 1
ATOM 6401 O O . GLY C 1 66 ? 9.236 -25.168 -49.582 1.00 12.22 66 GLY C O 1
ATOM 6402 N N . ARG C 1 67 ? 9.412 -22.962 -49.498 1.00 12.30 67 ARG C N 1
ATOM 6403 C CA . ARG C 1 67 ? 10.853 -23.050 -49.691 1.00 12.13 67 ARG C CA 1
ATOM 6404 C C . ARG C 1 67 ? 11.524 -23.772 -48.533 1.00 15.08 67 ARG C C 1
ATOM 6405 O O . ARG C 1 67 ? 12.511 -24.490 -48.743 1.00 18.34 67 ARG C O 1
ATOM 6413 N N . GLN C 1 68 ? 11.008 -23.612 -47.310 1.00 15.34 68 GLN C N 1
ATOM 6414 C CA . GLN C 1 68 ? 11.587 -24.347 -46.188 1.00 19.54 68 GLN C CA 1
ATOM 6415 C C . GLN C 1 68 ? 11.466 -25.849 -46.403 1.00 15.45 68 GLN C C 1
ATOM 6416 O O . GLN C 1 68 ? 12.428 -26.595 -46.176 1.00 16.34 68 GLN C O 1
ATOM 6422 N N . VAL C 1 69 ? 10.303 -26.317 -46.859 1.00 14.39 69 VAL C N 1
ATOM 6423 C CA . VAL C 1 69 ? 10.150 -27.743 -47.144 1.00 16.61 69 VAL C CA 1
ATOM 6424 C C . VAL C 1 69 ? 11.259 -28.222 -48.074 1.00 16.78 69 VAL C C 1
ATOM 6425 O O . VAL C 1 69 ? 11.935 -29.223 -47.806 1.00 13.74 69 VAL C O 1
ATOM 6429 N N . ALA C 1 70 ? 11.492 -27.484 -49.166 1.00 16.53 70 ALA C N 1
ATOM 6430 C CA . ALA C 1 70 ? 12.423 -27.954 -50.189 1.00 18.48 70 ALA C CA 1
ATOM 6431 C C . ALA C 1 70 ? 13.868 -27.909 -49.699 1.00 20.49 70 ALA C C 1
ATOM 6432 O O . ALA C 1 70 ? 14.617 -28.889 -49.843 1.00 19.18 70 ALA C O 1
ATOM 6434 N N . ILE C 1 71 ? 14.277 -26.772 -49.125 1.00 18.76 71 ILE C N 1
ATOM 6435 C CA . ILE C 1 71 ? 15.656 -26.609 -48.669 1.00 18.03 71 ILE C CA 1
ATOM 6436 C C . ILE C 1 71 ? 15.996 -27.650 -47.614 1.00 18.32 71 ILE C C 1
ATOM 6437 O O . ILE C 1 71 ? 17.007 -28.356 -47.718 1.00 19.83 71 ILE C O 1
ATOM 6442 N N . ARG C 1 72 ? 15.160 -27.759 -46.581 1.00 16.43 72 ARG C N 1
ATOM 6443 C CA . ARG C 1 72 ? 15.460 -28.686 -45.493 1.00 19.20 72 ARG C CA 1
ATOM 6444 C C . ARG C 1 72 ? 15.286 -30.149 -45.894 1.00 18.62 72 ARG C C 1
ATOM 6445 O O . ARG C 1 72 ? 15.739 -31.034 -45.158 1.00 20.28 72 ARG C O 1
ATOM 6453 N N . ALA C 1 73 ? 14.688 -30.425 -47.054 1.00 19.26 73 ALA C N 1
ATOM 6454 C CA . ALA C 1 73 ? 14.648 -31.779 -47.600 1.00 20.09 73 ALA C CA 1
ATOM 6455 C C . ALA C 1 73 ? 15.885 -32.130 -48.411 1.00 20.56 73 ALA C C 1
ATOM 6456 O O . ALA C 1 73 ? 15.997 -33.273 -48.877 1.00 16.82 73 ALA C O 1
ATOM 6458 N N . GLY C 1 74 ? 16.800 -31.183 -48.601 1.00 22.34 74 GLY C N 1
ATOM 6459 C CA . GLY C 1 74 ? 17.996 -31.415 -49.381 1.00 18.95 74 GLY C CA 1
ATOM 6460 C C . GLY C 1 74 ? 17.916 -31.022 -50.842 1.00 22.79 74 GLY C C 1
ATOM 6461 O O . GLY C 1 74 ? 18.752 -31.477 -51.625 1.00 19.48 74 GLY C O 1
ATOM 6462 N N . ILE C 1 75 ? 16.950 -30.195 -51.231 1.00 19.03 75 ILE C N 1
ATOM 6463 C CA . ILE C 1 75 ? 16.792 -29.790 -52.630 1.00 22.78 75 ILE C CA 1
ATOM 6464 C C . ILE C 1 75 ? 17.592 -28.513 -52.883 1.00 19.39 75 ILE C C 1
ATOM 6465 O O . ILE C 1 75 ? 17.531 -27.566 -52.077 1.00 15.41 75 ILE C O 1
ATOM 6470 N N . PRO C 1 76 ? 18.361 -28.448 -53.973 1.00 18.65 76 PRO C N 1
ATOM 6471 C CA . PRO C 1 76 ? 19.316 -27.348 -54.153 1.00 19.58 76 PRO C CA 1
ATOM 6472 C C . PRO C 1 76 ? 18.637 -25.988 -54.251 1.00 18.41 76 PRO C C 1
ATOM 6473 O O . PRO C 1 76 ? 17.447 -25.876 -54.569 1.00 16.83 76 PRO C O 1
ATOM 6477 N N . TYR C 1 77 ? 19.432 -24.942 -53.971 1.00 14.78 77 TYR C N 1
ATOM 6478 C CA . TYR C 1 77 ? 18.937 -23.563 -54.018 1.00 20.23 77 TYR C CA 1
ATOM 6479 C C . TYR C 1 77 ? 18.329 -23.222 -55.375 1.00 19.28 77 TYR C C 1
ATOM 6480 O O . TYR C 1 77 ? 17.356 -22.461 -55.456 1.00 19.17 77 TYR C O 1
ATOM 6489 N N . GLU C 1 78 ? 18.899 -23.766 -56.454 1.00 20.70 78 GLU C N 1
ATOM 6490 C CA . GLU C 1 78 ? 18.463 -23.453 -57.811 1.00 19.07 78 GLU C CA 1
ATOM 6491 C C . GLU C 1 78 ? 17.054 -23.942 -58.129 1.00 15.60 78 GLU C C 1
ATOM 6492 O O . GLU C 1 78 ? 16.510 -23.543 -59.165 1.00 19.37 78 GLU C O 1
ATOM 6498 N N . VAL C 1 79 ? 16.465 -24.800 -57.298 1.00 14.02 79 VAL C N 1
ATOM 6499 C CA . VAL C 1 79 ? 15.122 -25.335 -57.541 1.00 17.46 79 VAL C CA 1
ATOM 6500 C C . VAL C 1 79 ? 14.121 -24.452 -56.809 1.00 16.16 79 VAL C C 1
ATOM 6501 O O . VAL C 1 79 ? 14.070 -24.488 -55.565 1.00 16.07 79 VAL C O 1
ATOM 6505 N N . PRO C 1 80 ? 13.282 -23.685 -57.512 1.00 14.25 80 PRO C N 1
ATOM 6506 C CA . PRO C 1 80 ? 12.309 -22.834 -56.813 1.00 13.38 80 PRO C CA 1
ATOM 6507 C C . PRO C 1 80 ? 11.227 -23.643 -56.094 1.00 21.77 80 PRO C C 1
ATOM 6508 O O . PRO C 1 80 ? 10.867 -24.760 -56.485 1.00 13.62 80 PRO C O 1
ATOM 6512 N N . ALA C 1 81 ? 10.719 -23.055 -55.009 1.00 15.65 81 ALA C N 1
ATOM 6513 C CA . ALA C 1 81 ? 9.769 -23.694 -54.110 1.00 20.50 81 ALA C CA 1
ATOM 6514 C C . ALA C 1 81 ? 8.925 -22.610 -53.450 1.00 15.17 81 ALA C C 1
ATOM 6515 O O . ALA C 1 81 ? 9.442 -21.557 -53.080 1.00 13.38 81 ALA C O 1
ATOM 6517 N N . TYR C 1 82 ? 7.633 -22.862 -53.309 1.00 17.15 82 TYR C N 1
ATOM 6518 C CA . TYR C 1 82 ? 6.738 -21.847 -52.772 1.00 15.53 82 TYR C CA 1
ATOM 6519 C C . TYR C 1 82 ? 5.483 -22.535 -52.254 1.00 19.63 82 TYR C C 1
ATOM 6520 O O . TYR C 1 82 ? 5.363 -23.763 -52.301 1.00 14.81 82 TYR C O 1
ATOM 6529 N N . SER C 1 83 ? 4.529 -21.727 -51.775 1.00 14.33 83 SER C N 1
ATOM 6530 C CA . SER C 1 83 ? 3.348 -22.258 -51.119 1.00 17.01 83 SER C CA 1
ATOM 6531 C C . SER C 1 83 ? 2.080 -21.658 -51.723 1.00 16.06 83 SER C C 1
ATOM 6532 O O . SER C 1 83 ? 2.102 -20.600 -52.360 1.00 16.03 83 SER C O 1
ATOM 6535 N N . VAL C 1 84 ? 0.971 -22.379 -51.539 1.00 13.10 84 VAL C N 1
ATOM 6536 C CA . VAL C 1 84 ? -0.343 -21.963 -52.020 1.00 13.48 84 VAL C CA 1
ATOM 6537 C C . VAL C 1 84 ? -1.350 -22.117 -50.893 1.00 15.50 84 VAL C C 1
ATOM 6538 O O . VAL C 1 84 ? -1.227 -22.998 -50.033 1.00 14.35 84 VAL C O 1
ATOM 6542 N N . ASN C 1 85 ? -2.365 -21.254 -50.900 1.00 16.92 85 ASN C N 1
ATOM 6543 C CA . ASN C 1 85 ? -3.380 -21.283 -49.849 1.00 16.47 85 ASN C CA 1
ATOM 6544 C C . ASN C 1 85 ? -4.748 -21.156 -50.508 1.00 14.92 85 ASN C C 1
ATOM 6545 O O . ASN C 1 85 ? -5.178 -20.057 -50.878 1.00 14.52 85 ASN C O 1
ATOM 6550 N N . ILE C 1 86 ? -5.408 -22.294 -50.612 1.00 15.13 86 ILE C N 1
ATOM 6551 C CA . ILE C 1 86 ? -6.823 -22.416 -51.024 1.00 14.05 86 ILE C CA 1
ATOM 6552 C C . ILE C 1 86 ? -7.440 -23.222 -49.883 1.00 19.39 86 ILE C C 1
ATOM 6553 O O . ILE C 1 86 ? -8.126 -24.133 -50.100 1.00 15.56 86 ILE C O 1
ATOM 6558 N N . ILE C 1 87 ? -7.110 -22.805 -48.676 1.00 30.00 87 ILE C N 1
ATOM 6559 C CA . ILE C 1 87 ? -7.562 -23.422 -47.408 1.00 30.00 87 ILE C CA 1
ATOM 6560 C C . ILE C 1 87 ? -7.439 -24.948 -47.492 1.00 30.00 87 ILE C C 1
ATOM 6561 O O . ILE C 1 87 ? -6.369 -25.440 -47.808 1.00 30.00 87 ILE C O 1
ATOM 6566 N N . CYS C 1 88 ? -8.542 -25.630 -47.302 1.00 15.75 88 CYS C N 1
ATOM 6567 C CA . CYS C 1 88 ? -8.549 -27.098 -47.184 1.00 14.33 88 CYS C CA 1
ATOM 6568 C C . CYS C 1 88 ? -8.031 -27.783 -48.455 1.00 16.67 88 CYS C C 1
ATOM 6569 O O . CYS C 1 88 ? -7.529 -28.844 -48.314 1.00 16.50 88 CYS C O 1
ATOM 6572 N N . GLY C 1 89 ? -8.251 -27.209 -49.632 1.00 12.82 89 GLY C N 1
ATOM 6573 C CA . GLY C 1 89 ? -7.803 -27.892 -50.829 1.00 16.79 89 GLY C CA 1
ATOM 6574 C C . GLY C 1 89 ? -6.356 -27.629 -51.190 1.00 20.00 89 GLY C C 1
ATOM 6575 O O . GLY C 1 89 ? -5.926 -27.945 -52.304 1.00 15.82 89 GLY C O 1
ATOM 6576 N N . SER C 1 90 ? -5.580 -27.059 -50.260 1.00 11.63 90 SER C N 1
ATOM 6577 C CA . SER C 1 90 ? -4.263 -26.540 -50.618 1.00 14.59 90 SER C CA 1
ATOM 6578 C C . SER C 1 90 ? -3.308 -27.658 -51.039 1.00 14.14 90 SER C C 1
ATOM 6579 O O . SER C 1 90 ? -2.553 -27.502 -52.004 1.00 13.52 90 SER C O 1
ATOM 6582 N N . GLY C 1 91 ? -3.322 -28.786 -50.335 1.00 12.25 91 GLY C N 1
ATOM 6583 C CA . GLY C 1 91 ? -2.491 -29.895 -50.767 1.00 14.32 91 GLY C CA 1
ATOM 6584 C C . GLY C 1 91 ? -2.959 -30.572 -52.039 1.00 10.36 91 GLY C C 1
ATOM 6585 O O . GLY C 1 91 ? -2.207 -31.369 -52.603 1.00 14.02 91 GLY C O 1
ATOM 6586 N N . MET C 1 92 ? -4.181 -30.311 -52.492 1.00 13.82 92 MET C N 1
ATOM 6587 C CA . MET C 1 92 ? -4.594 -30.869 -53.774 1.00 16.93 92 MET C CA 1
ATOM 6588 C C . MET C 1 92 ? -4.425 -29.853 -54.894 1.00 17.68 92 MET C C 1
ATOM 6589 O O . MET C 1 92 ? -4.036 -30.227 -56.007 1.00 15.10 92 MET C O 1
ATOM 6594 N N . LYS C 1 93 ? -4.663 -28.564 -54.613 1.00 14.50 93 LYS C N 1
ATOM 6595 C CA . LYS C 1 93 ? -4.462 -27.537 -55.638 1.00 15.61 93 LYS C CA 1
ATOM 6596 C C . LYS C 1 93 ? -3.009 -27.514 -56.115 1.00 18.60 93 LYS C C 1
ATOM 6597 O O . LYS C 1 93 ? -2.739 -27.308 -57.306 1.00 16.83 93 LYS C O 1
ATOM 6603 N N . SER C 1 94 ? -2.060 -27.766 -55.208 1.00 12.88 94 SER C N 1
ATOM 6604 C CA . SER C 1 94 ? -0.650 -27.785 -55.602 1.00 14.99 94 SER C CA 1
ATOM 6605 C C . SER C 1 94 ? -0.377 -28.847 -56.664 1.00 17.79 94 SER C C 1
ATOM 6606 O O . SER C 1 94 ? 0.373 -28.602 -57.616 1.00 18.70 94 SER C O 1
ATOM 6609 N N . VAL C 1 95 ? -0.996 -30.020 -56.531 1.00 16.04 95 VAL C N 1
ATOM 6610 C CA . VAL C 1 95 ? -0.888 -31.056 -57.557 1.00 14.29 95 VAL C CA 1
ATOM 6611 C C . VAL C 1 95 ? -1.524 -30.581 -58.854 1.00 14.24 95 VAL C C 1
ATOM 6612 O O . VAL C 1 95 ? -0.983 -30.802 -59.950 1.00 16.00 95 VAL C O 1
ATOM 6616 N N . ILE C 1 96 ? -2.691 -29.932 -58.746 1.00 15.46 96 ILE C N 1
ATOM 6617 C CA . ILE C 1 96 ? -3.438 -29.460 -59.916 1.00 17.40 96 ILE C CA 1
ATOM 6618 C C . ILE C 1 96 ? -2.619 -28.448 -60.711 1.00 19.60 96 ILE C C 1
ATOM 6619 O O . ILE C 1 96 ? -2.618 -28.463 -61.954 1.00 14.24 96 ILE C O 1
ATOM 6624 N N . THR C 1 97 ? -1.909 -27.554 -60.009 1.00 18.75 97 THR C N 1
ATOM 6625 C CA . THR C 1 97 ? -0.992 -26.626 -60.671 1.00 13.70 97 THR C CA 1
ATOM 6626 C C . THR C 1 97 ? 0.206 -27.353 -61.288 1.00 19.33 97 THR C C 1
ATOM 6627 O O . THR C 1 97 ? 0.630 -27.034 -62.414 1.00 17.79 97 THR C O 1
ATOM 6631 N N . ALA C 1 98 ? 0.772 -28.329 -60.573 1.00 17.40 98 ALA C N 1
ATOM 6632 C CA . ALA C 1 98 ? 1.833 -29.142 -61.166 1.00 15.34 98 ALA C CA 1
ATOM 6633 C C . ALA C 1 98 ? 1.335 -29.841 -62.425 1.00 16.80 98 ALA C C 1
ATOM 6634 O O . ALA C 1 98 ? 2.052 -29.915 -63.433 1.00 14.16 98 ALA C O 1
ATOM 6636 N N . PHE C 1 99 ? 0.099 -30.352 -62.379 1.00 13.85 99 PHE C N 1
ATOM 6637 C CA . PHE C 1 99 ? -0.517 -30.958 -63.556 1.00 15.82 99 PHE C CA 1
ATOM 6638 C C . PHE C 1 99 ? -0.564 -29.966 -64.711 1.00 16.71 99 PHE C C 1
ATOM 6639 O O . PHE C 1 99 ? -0.206 -30.295 -65.852 1.00 15.75 99 PHE C O 1
ATOM 6647 N N . SER C 1 100 ? -1.010 -28.739 -64.430 1.00 15.19 100 SER C N 1
ATOM 6648 C CA . SER C 1 100 ? -1.028 -27.686 -65.444 1.00 17.87 100 SER C CA 1
ATOM 6649 C C . SER C 1 100 ? 0.363 -27.398 -65.994 1.00 17.79 100 SER C C 1
ATOM 6650 O O . SER C 1 100 ? 0.548 -27.288 -67.218 1.00 15.64 100 SER C O 1
ATOM 6653 N N . ASN C 1 101 ? 1.340 -27.227 -65.100 1.00 13.40 101 ASN C N 1
ATOM 6654 C CA . ASN C 1 101 ? 2.697 -26.889 -65.534 1.00 16.08 101 ASN C CA 1
ATOM 6655 C C . ASN C 1 101 ? 3.247 -27.946 -66.490 1.00 18.94 101 ASN C C 1
ATOM 6656 O O . ASN C 1 101 ? 3.812 -27.614 -67.539 1.00 18.82 101 ASN C O 1
ATOM 6661 N N . ILE C 1 102 ? 3.052 -29.226 -66.168 1.00 18.91 102 ILE C N 1
ATOM 6662 C CA . ILE C 1 102 ? 3.569 -30.295 -67.025 1.00 17.23 102 ILE C CA 1
ATOM 6663 C C . ILE C 1 102 ? 2.856 -30.300 -68.383 1.00 21.99 102 ILE C C 1
ATOM 6664 O O . ILE C 1 102 ? 3.503 -30.390 -69.434 1.00 18.14 102 ILE C O 1
ATOM 6669 N N . LYS C 1 103 ? 1.521 -30.180 -68.385 1.00 20.07 103 LYS C N 1
ATOM 6670 C CA . LYS C 1 103 ? 0.779 -30.150 -69.649 1.00 23.90 103 LYS C CA 1
ATOM 6671 C C . LYS C 1 103 ? 1.191 -28.969 -70.510 1.00 26.77 103 LYS C C 1
ATOM 6672 O O . LYS C 1 103 ? 1.238 -29.074 -71.744 1.00 24.87 103 LYS C O 1
ATOM 6678 N N . ALA C 1 104 ? 1.476 -27.827 -69.881 1.00 23.89 104 ALA C N 1
ATOM 6679 C CA . ALA C 1 104 ? 1.885 -26.640 -70.620 1.00 24.76 104 ALA C CA 1
ATOM 6680 C C . ALA C 1 104 ? 3.333 -26.692 -71.084 1.00 23.37 104 ALA C C 1
ATOM 6681 O O . ALA C 1 104 ? 3.745 -25.826 -71.865 1.00 23.19 104 ALA C O 1
ATOM 6683 N N . GLY C 1 105 ? 4.113 -27.660 -70.621 1.00 19.26 105 GLY C N 1
ATOM 6684 C CA . GLY C 1 105 ? 5.522 -27.707 -70.952 1.00 22.33 105 GLY C CA 1
ATOM 6685 C C . GLY C 1 105 ? 6.383 -26.774 -70.139 1.00 25.12 105 GLY C C 1
ATOM 6686 O O . GLY C 1 105 ? 7.551 -26.566 -70.484 1.00 26.30 105 GLY C O 1
ATOM 6687 N N . GLU C 1 106 ? 5.830 -26.195 -69.077 1.00 24.17 106 GLU C N 1
ATOM 6688 C CA . GLU C 1 106 ? 6.566 -25.354 -68.151 1.00 22.36 106 GLU C CA 1
ATOM 6689 C C . GLU C 1 106 ? 7.400 -26.157 -67.159 1.00 18.38 106 GLU C C 1
ATOM 6690 O O . GLU C 1 106 ? 8.289 -25.594 -66.520 1.00 23.74 106 GLU C O 1
ATOM 6696 N N . ALA C 1 107 ? 7.129 -27.450 -67.007 1.00 18.46 107 ALA C N 1
ATOM 6697 C CA . ALA C 1 107 ? 7.832 -28.277 -66.038 1.00 16.43 107 ALA C CA 1
ATOM 6698 C C . ALA C 1 107 ? 7.821 -29.712 -66.523 1.00 17.78 107 ALA C C 1
ATOM 6699 O O . ALA C 1 107 ? 6.928 -30.122 -67.267 1.00 20.04 107 ALA C O 1
ATOM 6701 N N . ASP C 1 108 ? 8.805 -30.482 -66.058 1.00 18.32 108 ASP C N 1
ATOM 6702 C CA . ASP C 1 108 ? 8.849 -31.919 -66.293 1.00 18.29 108 ASP C CA 1
ATOM 6703 C C . ASP C 1 108 ? 8.747 -32.757 -65.029 1.00 22.67 108 ASP C C 1
ATOM 6704 O O . ASP C 1 108 ? 8.157 -33.841 -65.066 1.00 22.18 108 ASP C O 1
ATOM 6709 N N . LEU C 1 109 ? 9.328 -32.307 -63.916 1.00 19.18 109 LEU C N 1
ATOM 6710 C CA . LEU C 1 109 ? 9.345 -33.059 -62.666 1.00 18.99 109 LEU C CA 1
ATOM 6711 C C . LEU C 1 109 ? 8.998 -32.106 -61.527 1.00 17.90 109 LEU C C 1
ATOM 6712 O O . LEU C 1 109 ? 9.724 -31.132 -61.294 1.00 16.53 109 LEU C O 1
ATOM 6717 N N . VAL C 1 110 ? 7.881 -32.365 -60.833 1.00 19.24 110 VAL C N 1
ATOM 6718 C CA . VAL C 1 110 ? 7.372 -31.481 -59.782 1.00 13.19 110 VAL C CA 1
ATOM 6719 C C . VAL C 1 110 ? 7.077 -32.292 -58.531 1.00 15.89 110 VAL C C 1
ATOM 6720 O O . VAL C 1 110 ? 6.495 -33.381 -58.611 1.00 17.70 110 VAL C O 1
ATOM 6724 N N . ILE C 1 111 ? 7.477 -31.759 -57.371 1.00 13.90 111 ILE C N 1
ATOM 6725 C CA . ILE C 1 111 ? 7.010 -32.247 -56.076 1.00 15.56 111 ILE C CA 1
ATOM 6726 C C . ILE C 1 111 ? 5.896 -31.320 -55.621 1.00 17.51 111 ILE C C 1
ATOM 6727 O O . ILE C 1 111 ? 6.073 -30.094 -55.585 1.00 14.45 111 ILE C O 1
ATOM 6732 N N . ALA C 1 112 ? 4.731 -31.891 -55.322 1.00 14.52 112 ALA C N 1
ATOM 6733 C CA . ALA C 1 112 ? 3.581 -31.074 -54.954 1.00 16.99 112 ALA C CA 1
ATOM 6734 C C . ALA C 1 112 ? 2.831 -31.745 -53.819 1.00 18.88 112 ALA C C 1
ATOM 6735 O O . ALA C 1 112 ? 2.536 -32.942 -53.882 1.00 16.08 112 ALA C O 1
ATOM 6737 N N . GLY C 1 113 ? 2.518 -30.965 -52.793 1.00 15.76 113 GLY C N 1
ATOM 6738 C CA . GLY C 1 113 ? 1.859 -31.505 -51.634 1.00 15.84 113 GLY C CA 1
ATOM 6739 C C . GLY C 1 113 ? 1.348 -30.409 -50.736 1.00 15.28 113 GLY C C 1
ATOM 6740 O O . GLY C 1 113 ? 0.936 -29.337 -51.194 1.00 15.37 113 GLY C O 1
ATOM 6741 N N . GLY C 1 114 ? 1.360 -30.686 -49.444 1.00 17.12 114 GLY C N 1
ATOM 6742 C CA . GLY C 1 114 ? 0.920 -29.726 -48.459 1.00 10.59 114 GLY C CA 1
ATOM 6743 C C . GLY C 1 114 ? 1.444 -30.135 -47.103 1.00 13.44 114 GLY C C 1
ATOM 6744 O O . GLY C 1 114 ? 1.813 -31.292 -46.882 1.00 14.39 114 GLY C O 1
ATOM 6745 N N . THR C 1 115 ? 1.480 -29.165 -46.194 1.00 13.51 115 THR C N 1
ATOM 6746 C CA . THR C 1 115 ? 1.936 -29.413 -44.835 1.00 14.41 115 THR C CA 1
ATOM 6747 C C . THR C 1 115 ? 1.212 -28.444 -43.920 1.00 12.10 115 THR C C 1
ATOM 6748 O O . THR C 1 115 ? 0.883 -27.326 -44.316 1.00 11.91 115 THR C O 1
ATOM 6752 N N . GLU C 1 116 ? 0.928 -28.889 -42.702 1.00 13.61 116 GLU C N 1
ATOM 6753 C CA . GLU C 1 116 ? 0.158 -28.051 -41.802 1.00 12.81 116 GLU C CA 1
ATOM 6754 C C . GLU C 1 116 ? 0.452 -28.480 -40.376 1.00 18.72 116 GLU C C 1
ATOM 6755 O O . GLU C 1 116 ? 0.337 -29.668 -40.050 1.00 19.55 116 GLU C O 1
ATOM 6761 N N . SER C 1 117 ? 0.824 -27.523 -39.531 1.00 13.99 117 SER C N 1
ATOM 6762 C CA . SER C 1 117 ? 0.939 -27.794 -38.103 1.00 16.46 117 SER C CA 1
ATOM 6763 C C . SER C 1 117 ? -0.071 -26.860 -37.443 1.00 17.89 117 SER C C 1
ATOM 6764 O O . SER C 1 117 ? 0.240 -25.702 -37.120 1.00 13.49 117 SER C O 1
ATOM 6767 N N . MET C 1 118 ? -1.301 -27.374 -37.292 1.00 16.02 118 MET C N 1
ATOM 6768 C CA . MET C 1 118 ? -2.352 -26.668 -36.569 1.00 16.47 118 MET C CA 1
ATOM 6769 C C . MET C 1 118 ? -1.947 -26.440 -35.108 1.00 19.90 118 MET C C 1
ATOM 6770 O O . MET C 1 118 ? -2.311 -25.411 -34.516 1.00 15.58 118 MET C O 1
ATOM 6775 N N . SER C 1 119 ? -1.165 -27.364 -34.518 1.00 20.39 119 SER C N 1
ATOM 6776 C CA . SER C 1 119 ? -0.734 -27.210 -33.121 1.00 18.39 119 SER C CA 1
ATOM 6777 C C . SER C 1 119 ? 0.170 -25.992 -32.941 1.00 24.65 119 SER C C 1
ATOM 6778 O O . SER C 1 119 ? 0.080 -25.285 -31.931 1.00 18.81 119 SER C O 1
ATOM 6781 N N . GLY C 1 120 ? 1.064 -25.748 -33.895 1.00 17.59 120 GLY C N 1
ATOM 6782 C CA . GLY C 1 120 ? 2.029 -24.684 -33.772 1.00 18.25 120 GLY C CA 1
ATOM 6783 C C . GLY C 1 120 ? 1.528 -23.313 -34.131 1.00 18.31 120 GLY C C 1
ATOM 6784 O O . GLY C 1 120 ? 2.272 -22.344 -33.980 1.00 17.74 120 GLY C O 1
ATOM 6785 N N . ALA C 1 121 ? 0.293 -23.196 -34.611 1.00 18.27 121 ALA C N 1
ATOM 6786 C CA . ALA C 1 121 ? -0.248 -21.892 -34.978 1.00 17.59 121 ALA C CA 1
ATOM 6787 C C . ALA C 1 121 ? -0.400 -21.008 -33.742 1.00 15.95 121 ALA C C 1
ATOM 6788 O O . ALA C 1 121 ? -0.769 -21.474 -32.666 1.00 19.15 121 ALA C O 1
ATOM 6790 N N . GLY C 1 122 ? -0.115 -19.725 -33.898 1.00 16.60 122 GLY C N 1
ATOM 6791 C CA . GLY C 1 122 ? -0.035 -18.801 -32.775 1.00 18.14 122 GLY C CA 1
ATOM 6792 C C . GLY C 1 122 ? -1.290 -17.974 -32.602 1.00 17.80 122 GLY C C 1
ATOM 6793 O O . GLY C 1 122 ? -2.401 -18.413 -32.922 1.00 17.31 122 GLY C O 1
ATOM 6794 N N . PHE C 1 123 ? -1.121 -16.770 -32.055 1.00 13.29 123 PHE C N 1
ATOM 6795 C CA . PHE C 1 123 ? -2.229 -15.855 -31.816 1.00 16.94 123 PHE C CA 1
ATOM 6796 C C . PHE C 1 123 ? -1.821 -14.462 -32.285 1.00 18.59 123 PHE C C 1
ATOM 6797 O O . PHE C 1 123 ? -0.656 -14.077 -32.145 1.00 16.65 123 PHE C O 1
ATOM 6805 N N . ILE C 1 124 ? -2.780 -13.710 -32.841 1.00 17.89 124 ILE C N 1
ATOM 6806 C CA . ILE C 1 124 ? -2.503 -12.507 -33.627 1.00 19.70 124 ILE C CA 1
ATOM 6807 C C . ILE C 1 124 ? -2.945 -11.263 -32.861 1.00 21.77 124 ILE C C 1
ATOM 6808 O O . ILE C 1 124 ? -4.147 -11.013 -32.709 1.00 20.23 124 ILE C O 1
ATOM 6813 N N . LEU C 1 125 ? -1.991 -10.433 -32.464 1.00 22.06 125 LEU C N 1
ATOM 6814 C CA . LEU C 1 125 ? -2.326 -9.052 -32.121 1.00 20.93 125 LEU C CA 1
ATOM 6815 C C . LEU C 1 125 ? -2.478 -8.250 -33.408 1.00 21.38 125 LEU C C 1
ATOM 6816 O O . LEU C 1 125 ? -1.580 -8.283 -34.253 1.00 21.88 125 LEU C O 1
ATOM 6821 N N . PRO C 1 126 ? -3.584 -7.525 -33.597 1.00 21.98 126 PRO C N 1
ATOM 6822 C CA . PRO C 1 126 ? -3.832 -6.884 -34.896 1.00 19.26 126 PRO C CA 1
ATOM 6823 C C . PRO C 1 126 ? -2.894 -5.710 -35.162 1.00 23.78 126 PRO C C 1
ATOM 6824 O O . PRO C 1 126 ? -2.442 -5.010 -34.250 1.00 19.28 126 PRO C O 1
ATOM 6828 N N . GLY C 1 127 ? -2.613 -5.489 -36.445 1.00 20.08 127 GLY C N 1
ATOM 6829 C CA . GLY C 1 127 ? -1.675 -4.448 -36.836 1.00 18.86 127 GLY C CA 1
ATOM 6830 C C . GLY C 1 127 ? -2.140 -3.036 -36.554 1.00 17.60 127 GLY C C 1
ATOM 6831 O O . GLY C 1 127 ? -1.340 -2.103 -36.688 1.00 23.49 127 GLY C O 1
ATOM 6832 N N . ALA C 1 128 ? -3.404 -2.855 -36.172 1.00 19.54 128 ALA C N 1
ATOM 6833 C CA . ALA C 1 128 ? -3.900 -1.514 -35.893 1.00 23.10 128 ALA C CA 1
ATOM 6834 C C . ALA C 1 128 ? -3.221 -0.889 -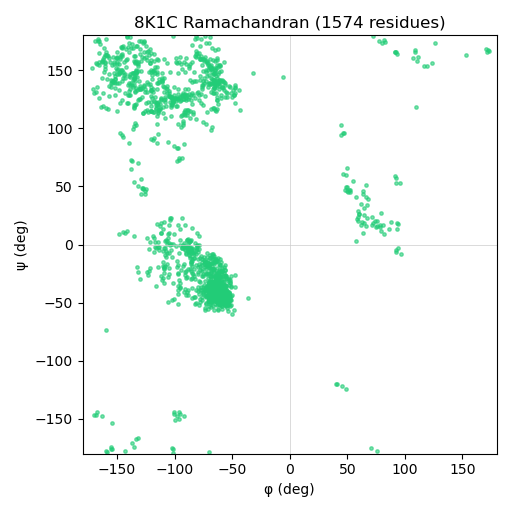34.680 1.00 23.51 128 ALA C C 1
ATOM 6835 O O . ALA C 1 128 ? -3.296 0.334 -34.510 1.00 22.75 128 ALA C O 1
ATOM 6837 N N . ILE C 1 129 ? -2.561 -1.691 -33.834 1.00 24.10 129 ILE C N 1
ATOM 6838 C CA . ILE C 1 129 ? -1.855 -1.123 -32.687 1.00 23.06 129 ILE C CA 1
ATOM 6839 C C . ILE C 1 129 ? -0.587 -0.406 -33.116 1.00 24.17 129 ILE C C 1
ATOM 6840 O O . ILE C 1 129 ? -0.011 0.338 -32.315 1.00 23.53 129 ILE C O 1
ATOM 6845 N N . ARG C 1 130 ? -0.115 -0.635 -34.349 1.00 18.93 130 ARG C N 1
ATOM 6846 C CA . ARG C 1 130 ? 1.028 0.116 -34.854 1.00 18.64 130 ARG C CA 1
ATOM 6847 C C . ARG C 1 130 ? 0.756 1.610 -34.795 1.00 17.83 130 ARG C C 1
ATOM 6848 O O . ARG C 1 130 ? 1.641 2.397 -34.442 1.00 19.00 130 ARG C O 1
ATOM 6856 N N . GLY C 1 131 ? -0.468 2.017 -35.128 1.00 23.37 131 GLY C N 1
ATOM 6857 C CA . GLY C 1 131 ? -0.881 3.405 -35.035 1.00 22.62 131 GLY C CA 1
ATOM 6858 C C . GLY C 1 131 ? -1.291 3.855 -33.650 1.00 26.11 131 GLY C C 1
ATOM 6859 O O . GLY C 1 131 ? -1.601 5.032 -33.446 1.00 30.23 131 GLY C O 1
ATOM 6860 N N . GLY C 1 132 ? -1.297 2.945 -32.686 1.00 21.61 132 GLY C N 1
ATOM 6861 C CA . GLY C 1 132 ? -1.710 3.276 -31.341 1.00 26.79 132 GLY C CA 1
ATOM 6862 C C . GLY C 1 132 ? -2.943 2.519 -30.897 1.00 27.98 132 GLY C C 1
ATOM 6863 O O . GLY C 1 132 ? -3.754 2.097 -31.727 1.00 25.25 132 GLY C O 1
ATOM 6864 N N . HIS C 1 133 ? -3.074 2.330 -29.581 1.00 27.94 133 HIS C N 1
ATOM 6865 C CA . HIS C 1 133 ? -4.250 1.740 -28.934 1.00 21.95 133 HIS C CA 1
ATOM 6866 C C . HIS C 1 133 ? -4.392 2.475 -27.595 1.00 26.92 133 HIS C C 1
ATOM 6867 O O . HIS C 1 133 ? -3.778 2.095 -26.596 1.00 21.63 133 HIS C O 1
ATOM 6874 N N . LYS C 1 134 ? -5.191 3.549 -27.604 1.00 23.45 134 LYS C N 1
ATOM 6875 C CA . LYS C 1 134 ? -5.165 4.516 -26.509 1.00 21.85 134 LYS C CA 1
ATOM 6876 C C . LYS C 1 134 ? -5.591 3.879 -25.192 1.00 21.16 134 LYS C C 1
ATOM 6877 O O . LYS C 1 134 ? -5.017 4.119 -24.130 1.00 20.34 134 LYS C O 1
ATOM 6883 N N . MET C 1 135 ? -6.658 2.951 -25.146 1.00 30.00 135 MET C N 1
ATOM 6884 C CA . MET C 1 135 ? -7.149 2.208 -23.959 1.00 30.00 135 MET C CA 1
ATOM 6885 C C . MET C 1 135 ? -8.119 1.081 -24.327 1.00 30.00 135 MET C C 1
ATOM 6886 O O . MET C 1 135 ? -8.503 1.088 -25.489 1.00 30.00 135 MET C O 1
ATOM 6891 N N . ALA C 1 136 ? -8.300 0.125 -23.612 1.00 40.38 136 ALA C N 1
ATOM 6892 C CA . ALA C 1 136 ? -9.467 -0.855 -23.700 1.00 27.59 136 ALA C CA 1
ATOM 6893 C C . ALA C 1 136 ? -8.951 -2.307 -23.816 1.00 23.87 136 ALA C C 1
ATOM 6894 O O . ALA C 1 136 ? -7.723 -2.438 -23.957 1.00 22.55 136 ALA C O 1
ATOM 6896 N N . ASP C 1 137 ? -9.800 -3.392 -23.768 1.00 24.49 137 ASP C N 1
ATOM 6897 C CA . ASP C 1 137 ? -9.087 -4.640 -23.860 1.00 30.61 137 ASP C CA 1
ATOM 6898 C C . ASP C 1 137 ? -8.568 -4.838 -25.276 1.00 24.65 137 ASP C C 1
ATOM 6899 O O . ASP C 1 137 ? -9.060 -4.243 -26.238 1.00 16.62 137 ASP C O 1
ATOM 6904 N N . LEU C 1 138 ? -7.515 -5.642 -25.374 1.00 22.39 138 LEU C N 1
ATOM 6905 C CA . LEU C 1 138 ? -6.876 -5.999 -26.631 1.00 25.34 138 LEU C CA 1
ATOM 6906 C C . LEU C 1 138 ? -7.066 -7.491 -26.816 1.00 22.80 138 LEU C C 1
ATOM 6907 O O . LEU C 1 138 ? -6.651 -8.274 -25.959 1.00 24.28 138 LEU C O 1
ATOM 6912 N N . THR C 1 139 ? -7.686 -7.888 -27.915 1.00 21.46 139 THR C N 1
ATOM 6913 C CA . THR C 1 139 ? -7.952 -9.297 -28.157 1.00 22.59 139 THR C CA 1
ATOM 6914 C C . THR C 1 139 ? -6.942 -9.841 -29.156 1.00 26.76 139 THR C C 1
ATOM 6915 O O . THR C 1 139 ? -6.760 -9.275 -30.241 1.00 28.05 139 THR C O 1
ATOM 6919 N N . MET C 1 140 ? -6.260 -10.912 -28.770 1.00 19.99 140 MET C N 1
ATOM 6920 C CA . MET C 1 140 ? -5.445 -11.679 -29.701 1.00 22.65 140 MET C CA 1
ATOM 6921 C C . MET C 1 140 ? -6.287 -12.811 -30.281 1.00 25.05 140 MET C C 1
ATOM 6922 O O . MET C 1 140 ? -6.888 -13.594 -29.533 1.00 22.94 140 MET C O 1
ATOM 6927 N N . LYS C 1 141 ? -6.351 -12.874 -31.613 1.00 20.81 141 LYS C N 1
ATOM 6928 C CA . LYS C 1 141 ? -7.136 -13.891 -32.299 1.00 21.13 141 LYS C CA 1
ATOM 6929 C C . LYS C 1 141 ? -6.318 -15.166 -32.453 1.00 22.91 141 LYS C C 1
ATOM 6930 O O . LYS C 1 141 ? -5.117 -15.126 -32.740 1.00 20.25 141 LYS C O 1
ATOM 6936 N N . ASP C 1 142 ? -6.978 -16.298 -32.256 1.00 14.67 142 ASP C N 1
ATOM 6937 C CA . ASP C 1 142 ? -6.354 -17.576 -32.540 1.00 12.10 142 ASP C CA 1
ATOM 6938 C C . ASP C 1 142 ? -6.111 -17.679 -34.047 1.00 17.01 142 ASP C C 1
ATOM 6939 O O . ASP C 1 142 ? -7.059 -17.632 -34.836 1.00 13.18 142 ASP C O 1
ATOM 6944 N N . HIS C 1 143 ? -4.832 -17.786 -34.439 1.00 19.80 143 HIS C N 1
ATOM 6945 C CA . HIS C 1 143 ? -4.459 -17.857 -35.853 1.00 18.74 143 HIS C CA 1
ATOM 6946 C C . HIS C 1 143 ? -5.099 -19.063 -36.533 1.00 14.26 143 HIS C C 1
ATOM 6947 O O . HIS C 1 143 ? -5.544 -18.965 -37.683 1.00 16.22 143 HIS C O 1
ATOM 6954 N N . MET C 1 144 ? -5.144 -20.207 -35.836 1.00 15.50 144 MET C N 1
ATOM 6955 C CA . MET C 1 144 ? -5.750 -21.430 -36.370 1.00 18.60 144 MET C CA 1
ATOM 6956 C C . MET C 1 144 ? -7.237 -21.234 -36.642 1.00 19.78 144 MET C C 1
ATOM 6957 O O . MET C 1 144 ? -7.722 -21.483 -37.759 1.00 16.35 144 MET C O 1
ATOM 6962 N N . ILE C 1 145 ? -7.980 -20.809 -35.617 1.00 14.50 145 ILE C N 1
ATOM 6963 C CA . ILE C 1 145 ? -9.433 -20.709 -35.723 1.00 17.31 145 ILE C CA 1
ATOM 6964 C C . ILE C 1 145 ? -9.824 -19.658 -36.754 1.00 18.17 145 ILE C C 1
ATOM 6965 O O . ILE C 1 145 ? -10.664 -19.901 -37.628 1.00 13.72 145 ILE C O 1
ATOM 6970 N N . LEU C 1 146 ? -9.227 -18.470 -36.657 1.00 17.51 146 LEU C N 1
ATOM 6971 C CA . LEU C 1 146 ? -9.587 -17.377 -37.550 1.00 15.98 146 LEU C CA 1
ATOM 6972 C C . LEU C 1 146 ? -9.203 -17.696 -38.989 1.00 16.68 146 LEU C C 1
ATOM 6973 O O . LEU C 1 146 ? -10.050 -17.688 -39.890 1.00 18.81 146 LEU C O 1
ATOM 6978 N N . ASP C 1 147 ? -7.928 -17.998 -39.219 1.00 16.23 147 ASP C N 1
ATOM 6979 C CA . ASP C 1 147 ? -7.403 -18.060 -40.576 1.00 17.22 147 ASP C CA 1
ATOM 6980 C C . ASP C 1 147 ? -7.603 -19.409 -41.256 1.00 18.07 147 ASP C C 1
ATOM 6981 O O . ASP C 1 147 ? -7.642 -19.457 -42.493 1.00 15.74 147 ASP C O 1
ATOM 6986 N N . ALA C 1 148 ? -7.779 -20.499 -40.509 1.00 14.06 148 ALA C N 1
ATOM 6987 C CA . ALA C 1 148 ? -8.123 -21.759 -41.155 1.00 16.41 148 ALA C CA 1
ATOM 6988 C C . ALA C 1 148 ? -9.600 -22.114 -41.053 1.00 19.39 148 ALA C C 1
ATOM 6989 O O . ALA C 1 148 ? -10.145 -22.708 -41.990 1.00 16.57 148 ALA C O 1
ATOM 6991 N N . LEU C 1 149 ? -10.275 -21.746 -39.967 1.00 16.39 149 LEU C N 1
ATOM 6992 C CA . LEU C 1 149 ? -11.590 -22.294 -39.691 1.00 17.27 149 LEU C CA 1
ATOM 6993 C C . LEU C 1 149 ? -12.733 -21.282 -39.762 1.00 19.03 149 LEU C C 1
ATOM 6994 O O . LEU C 1 149 ? -13.901 -21.687 -39.624 1.00 18.83 149 LEU C O 1
ATOM 6999 N N . THR C 1 150 ? -12.456 -19.993 -39.974 1.00 13.03 150 THR C N 1
ATOM 7000 C CA . THR C 1 150 ? -13.485 -18.961 -39.874 1.00 16.31 150 THR C CA 1
ATOM 7001 C C . THR C 1 150 ? -13.781 -18.368 -41.246 1.00 17.15 150 THR C C 1
ATOM 7002 O O . THR C 1 150 ? -12.881 -17.848 -41.909 1.00 17.39 150 THR C O 1
ATOM 7006 N N . ASP C 1 151 ? -15.051 -18.399 -41.639 1.00 16.24 151 ASP C N 1
ATOM 7007 C CA . ASP C 1 151 ? -15.455 -17.838 -42.920 1.00 18.54 151 ASP C CA 1
ATOM 7008 C C . ASP C 1 151 ? -15.253 -16.329 -42.927 1.00 19.38 151 ASP C C 1
ATOM 7009 O O . ASP C 1 151 ? -15.550 -15.642 -41.946 1.00 21.84 151 ASP C O 1
ATOM 7014 N N . ALA C 1 152 ? -14.755 -15.802 -44.044 1.00 14.87 152 ALA C N 1
ATOM 7015 C CA . ALA C 1 152 ? -14.364 -14.399 -44.063 1.00 16.29 152 ALA C CA 1
ATOM 7016 C C . ALA C 1 152 ? -15.524 -13.460 -44.378 1.00 19.33 152 ALA C C 1
ATOM 7017 O O . ALA C 1 152 ? -15.352 -12.239 -44.279 1.00 22.00 152 ALA C O 1
ATOM 7019 N N . TYR C 1 153 ? -16.687 -14.005 -44.740 1.00 16.19 153 TYR C N 1
ATOM 7020 C CA . TYR C 1 153 ? -17.865 -13.257 -45.167 1.00 18.09 153 TYR C CA 1
ATOM 7021 C C . TYR C 1 153 ? -18.995 -13.284 -44.158 1.00 22.02 153 TYR C C 1
ATOM 7022 O O . TYR C 1 153 ? -19.705 -12.289 -44.022 1.00 18.01 153 TYR C O 1
ATOM 7031 N N . HIS C 1 154 ? -19.156 -14.374 -43.415 1.00 18.99 154 HIS C N 1
ATOM 7032 C CA . HIS C 1 154 ? -20.181 -14.435 -42.394 1.00 19.22 154 HIS C CA 1
ATOM 7033 C C . HIS C 1 154 ? -19.618 -14.597 -40.996 1.00 23.27 154 HIS C C 1
ATOM 7034 O O . HIS C 1 154 ? -20.402 -14.694 -40.042 1.00 23.44 154 HIS C O 1
ATOM 7041 N N . ASN C 1 155 ? -18.292 -14.626 -40.850 1.00 20.00 155 ASN C N 1
ATOM 7042 C CA . ASN C 1 155 ? -17.639 -14.736 -39.549 1.00 26.26 155 ASN C CA 1
ATOM 7043 C C . ASN C 1 155 ? -18.210 -15.896 -38.731 1.00 22.11 155 ASN C C 1
ATOM 7044 O O . ASN C 1 155 ? -18.500 -15.767 -37.539 1.00 25.90 155 ASN C O 1
ATOM 7049 N N . ILE C 1 156 ? -18.385 -17.041 -39.384 1.00 24.74 156 ILE C N 1
ATOM 7050 C CA . ILE C 1 156 ? -18.899 -18.235 -38.732 1.00 17.71 156 ILE C CA 1
ATOM 7051 C C . ILE C 1 156 ? -17.862 -19.339 -38.857 1.00 19.49 156 ILE C C 1
ATOM 7052 O O . ILE C 1 156 ? -17.094 -19.398 -39.822 1.00 17.85 156 ILE C O 1
ATOM 7057 N N . HIS C 1 157 ? -17.855 -20.220 -37.867 1.00 17.77 157 HIS C N 1
ATOM 7058 C CA . HIS C 1 157 ? -17.022 -21.411 -37.898 1.00 21.98 157 HIS C CA 1
ATOM 7059 C C . HIS C 1 157 ? -17.453 -22.356 -39.022 1.00 17.65 157 HIS C C 1
ATOM 7060 O O . HIS C 1 157 ? -18.629 -22.418 -39.404 1.00 21.19 157 HIS C O 1
ATOM 7067 N N . MET C 1 158 ? -16.482 -23.106 -39.545 1.00 14.76 158 MET C N 1
ATOM 7068 C CA . MET C 1 158 ? -16.782 -24.152 -40.519 1.00 15.91 158 MET C CA 1
ATOM 7069 C C . MET C 1 158 ? -17.868 -25.095 -40.012 1.00 19.14 158 MET C C 1
ATOM 7070 O O . MET C 1 158 ? -18.702 -25.562 -40.793 1.00 18.12 158 MET C O 1
ATOM 7075 N N . GLY C 1 159 ? -17.912 -25.335 -38.701 1.00 18.22 159 GLY C N 1
ATOM 7076 C CA . GLY C 1 159 ? -18.942 -26.201 -38.152 1.00 17.88 159 GLY C CA 1
ATOM 7077 C C . GLY C 1 159 ? -20.344 -25.655 -38.358 1.00 19.52 159 GLY C C 1
ATOM 7078 O O . GLY C 1 159 ? -21.301 -26.425 -38.474 1.00 23.07 159 GLY C O 1
ATOM 7079 N N . ILE C 1 160 ? -20.489 -24.327 -38.411 1.00 20.81 160 ILE C N 1
ATOM 7080 C CA . ILE C 1 160 ? -21.804 -23.744 -38.673 1.00 23.17 160 ILE C CA 1
ATOM 7081 C C . ILE C 1 160 ? -22.226 -24.013 -40.113 1.00 21.26 160 ILE C C 1
ATOM 7082 O O . ILE C 1 160 ? -23.401 -24.283 -40.386 1.00 24.91 160 ILE C O 1
ATOM 7087 N N . THR C 1 161 ? -21.280 -23.993 -41.049 1.00 24.56 161 THR C N 1
ATOM 7088 C CA . THR C 1 161 ? -21.607 -24.343 -42.460 1.00 20.90 161 THR C CA 1
ATOM 7089 C C . THR C 1 161 ? -22.052 -25.810 -42.510 1.00 19.58 161 THR C C 1
ATOM 7090 O O . THR C 1 161 ? -22.825 -26.134 -43.332 1.00 19.08 161 THR C O 1
ATOM 7094 N N . ALA C 1 162 ? -21.543 -26.638 -41.607 1.00 30.00 162 ALA C N 1
ATOM 7095 C CA . ALA C 1 162 ? -21.969 -28.054 -41.549 1.00 30.00 162 ALA C CA 1
ATOM 7096 C C . ALA C 1 162 ? -23.436 -28.103 -41.099 1.00 30.00 162 ALA C C 1
ATOM 7097 O O . ALA C 1 162 ? -24.198 -28.843 -41.675 1.00 30.00 162 ALA C O 1
ATOM 7099 N N . GLU C 1 163 ? -23.787 -27.299 -40.106 1.00 19.35 163 GLU C N 1
ATOM 7100 C CA . GLU C 1 163 ? -25.186 -27.217 -39.616 1.00 26.64 163 GLU C CA 1
ATOM 7101 C C . GLU C 1 163 ? -26.079 -26.778 -40.774 1.00 26.15 163 GLU C C 1
ATOM 7102 O O . GLU C 1 163 ? -27.129 -27.349 -40.937 1.00 20.87 163 GLU C O 1
ATOM 7108 N N . ASN C 1 164 ? -25.609 -25.826 -41.572 1.00 20.39 164 ASN C N 1
ATOM 7109 C CA . ASN C 1 164 ? -26.453 -25.342 -42.661 1.00 23.64 164 ASN C CA 1
ATOM 7110 C C . ASN C 1 164 ? -26.727 -26.446 -43.671 1.00 22.83 164 ASN C C 1
ATOM 7111 O O . ASN C 1 164 ? -27.845 -26.555 -44.195 1.00 24.60 164 ASN C O 1
ATOM 7116 N N . ILE C 1 165 ? -25.733 -27.297 -43.942 1.00 19.60 165 ILE C N 1
ATOM 7117 C CA . ILE C 1 165 ? -25.989 -28.421 -44.840 1.00 22.09 165 ILE C CA 1
ATOM 7118 C C . ILE C 1 165 ? -26.888 -29.450 -44.163 1.00 26.29 165 ILE C C 1
ATOM 7119 O O . ILE C 1 165 ? -27.822 -29.970 -44.779 1.00 21.83 165 ILE C O 1
ATOM 7124 N N . ALA C 1 166 ? -26.641 -29.744 -42.881 1.00 31.69 166 ALA C N 1
ATOM 7125 C CA . ALA C 1 166 ? -27.508 -30.678 -42.158 1.00 26.58 166 ALA C CA 1
ATOM 7126 C C . ALA C 1 166 ? -28.961 -30.223 -42.198 1.00 30.21 166 ALA C C 1
ATOM 7127 O O . ALA C 1 166 ? -29.875 -31.047 -42.328 1.00 26.48 166 ALA C O 1
ATOM 7129 N N . GLU C 1 167 ? -29.191 -28.912 -42.106 1.00 26.75 167 GLU C N 1
ATOM 7130 C CA . GLU C 1 167 ? -30.552 -28.393 -42.161 1.00 23.31 167 GLU C CA 1
ATOM 7131 C C . GLU C 1 167 ? -31.116 -28.464 -43.579 1.00 29.79 167 GLU C C 1
ATOM 7132 O O . GLU C 1 167 ? -32.158 -29.089 -43.815 1.00 28.06 167 GLU C O 1
ATOM 7138 N N . ARG C 1 168 ? -30.427 -27.847 -44.545 1.00 26.67 168 ARG C N 1
ATOM 7139 C CA . ARG C 1 168 ? -30.978 -27.727 -45.894 1.00 30.51 168 ARG C CA 1
ATOM 7140 C C . ARG C 1 168 ? -31.252 -29.083 -46.538 1.00 25.61 168 ARG C C 1
ATOM 7141 O O . ARG C 1 168 ? -32.226 -29.226 -47.279 1.00 23.82 168 ARG C O 1
ATOM 7149 N N . TYR C 1 169 ? -30.418 -30.085 -46.266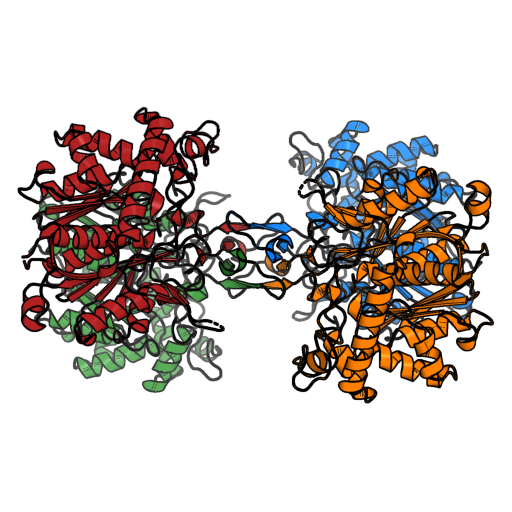 1.00 29.61 169 TYR C N 1
ATOM 7150 C CA . TYR C 1 169 ? -30.496 -31.378 -46.934 1.00 27.48 169 TYR C CA 1
ATOM 7151 C C . TYR C 1 169 ? -31.080 -32.474 -46.049 1.00 30.75 169 TYR C C 1
ATOM 7152 O O . TYR C 1 169 ? -31.105 -33.639 -46.462 1.00 35.49 169 TYR C O 1
ATOM 7161 N N . GLY C 1 170 ? -31.544 -32.138 -44.851 1.00 32.53 170 GLY C N 1
ATOM 7162 C CA . GLY C 1 170 ? -32.195 -33.105 -43.979 1.00 30.58 170 GLY C CA 1
ATOM 7163 C C . GLY C 1 170 ? -31.303 -34.212 -43.458 1.00 34.58 170 GLY C C 1
ATOM 7164 O O . GLY C 1 170 ? -31.732 -35.372 -43.398 1.00 37.06 170 GLY C O 1
ATOM 7165 N N . ILE C 1 171 ? -30.071 -33.888 -43.078 1.00 31.26 171 ILE C N 1
ATOM 7166 C CA . ILE C 1 171 ? -29.151 -34.861 -42.499 1.00 25.44 171 ILE C CA 1
ATOM 7167 C C . ILE C 1 171 ? -29.366 -34.868 -40.989 1.00 27.67 171 ILE C C 1
ATOM 7168 O O . ILE C 1 171 ? -29.025 -33.899 -40.301 1.00 26.92 171 ILE C O 1
ATOM 7173 N N . THR C 1 172 ? -29.915 -35.965 -40.468 1.00 23.06 172 THR C N 1
ATOM 7174 C CA . THR C 1 172 ? -30.222 -36.069 -39.051 1.00 25.02 172 THR C CA 1
ATOM 7175 C C . THR C 1 172 ? -28.967 -36.348 -38.230 1.00 25.32 172 THR C C 1
ATOM 7176 O O . THR C 1 172 ? -27.959 -36.850 -38.737 1.00 20.02 172 THR C O 1
ATOM 7180 N N . ARG C 1 173 ? -29.061 -36.046 -36.928 1.00 25.75 173 ARG C N 1
ATOM 7181 C CA . ARG C 1 173 ? -27.982 -36.375 -36.003 1.00 22.33 173 ARG C CA 1
ATOM 7182 C C . ARG C 1 173 ? -27.638 -37.856 -36.060 1.00 25.77 173 ARG C C 1
ATOM 7183 O O . ARG C 1 173 ? -26.458 -38.229 -36.075 1.00 25.17 173 ARG C O 1
ATOM 7191 N N . GLU C 1 174 ? -28.658 -38.719 -36.113 1.00 23.06 174 GLU C N 1
ATOM 7192 C CA . GLU C 1 174 ? -28.414 -40.161 -36.099 1.00 26.32 174 GLU C CA 1
ATOM 7193 C C . GLU C 1 174 ? -27.639 -40.601 -37.331 1.00 24.46 174 GLU C C 1
ATOM 7194 O O . GLU C 1 174 ? -26.746 -41.457 -37.243 1.00 24.53 174 GLU C O 1
ATOM 7200 N N . GLU C 1 175 ? -27.978 -40.040 -38.497 1.00 23.58 175 GLU C N 1
ATOM 7201 C CA . GLU C 1 175 ? -27.231 -40.372 -39.703 1.00 25.17 175 GLU C CA 1
ATOM 7202 C C . GLU C 1 175 ? -25.794 -39.879 -39.622 1.00 25.37 175 GLU C C 1
ATOM 7203 O O . GLU C 1 175 ? -24.889 -40.524 -40.166 1.00 22.38 175 GLU C O 1
ATOM 7209 N N . GLN C 1 176 ? -25.564 -38.748 -38.957 1.00 20.32 176 GLN C N 1
ATOM 7210 C CA . GLN C 1 176 ? -24.199 -38.239 -38.849 1.00 22.57 176 GLN C CA 1
ATOM 7211 C C . GLN C 1 176 ? -23.352 -39.121 -37.942 1.00 25.66 176 GLN C C 1
ATOM 7212 O O . GLN C 1 176 ? -22.188 -39.399 -38.254 1.00 22.51 176 GLN C O 1
ATOM 7218 N N . ASP C 1 177 ? -23.926 -39.594 -36.828 1.00 21.17 177 ASP C N 1
ATOM 7219 C CA . ASP C 1 177 ? -23.172 -40.429 -35.902 1.00 19.21 177 ASP C CA 1
ATOM 7220 C C . ASP C 1 177 ? -22.994 -41.846 -36.436 1.00 23.41 177 ASP C C 1
ATOM 7221 O O . ASP C 1 177 ? -22.009 -42.516 -36.101 1.00 23.45 177 ASP C O 1
ATOM 7226 N N . ALA C 1 178 ? -23.910 -42.317 -37.286 1.00 26.36 178 ALA C N 1
ATOM 7227 C CA . ALA C 1 178 ? -23.671 -43.575 -37.982 1.00 22.33 178 ALA C CA 1
ATOM 7228 C C . ALA C 1 178 ? -22.457 -43.459 -38.904 1.00 24.88 178 ALA C C 1
ATOM 7229 O O . ALA C 1 178 ? -21.531 -44.279 -38.845 1.00 19.79 178 ALA C O 1
ATOM 7231 N N . PHE C 1 179 ? -22.443 -42.429 -39.757 1.00 26.99 179 PHE C N 1
ATOM 7232 C CA . PHE C 1 179 ? -21.302 -42.168 -40.636 1.00 18.81 179 PHE C CA 1
ATOM 7233 C C . PHE C 1 179 ? -20.011 -42.033 -39.844 1.00 21.13 179 PHE C C 1
ATOM 7234 O O . PHE C 1 179 ? -18.974 -42.591 -40.231 1.00 16.58 179 PHE C O 1
ATOM 7242 N N . ALA C 1 180 ? -20.058 -41.303 -38.719 1.00 19.34 180 ALA C N 1
ATOM 7243 C CA . ALA C 1 180 ? -18.856 -41.070 -37.920 1.00 23.39 180 ALA C CA 1
ATOM 7244 C C . ALA C 1 180 ? -18.317 -42.372 -37.345 1.00 22.30 180 ALA C C 1
ATOM 7245 O O . ALA C 1 180 ? -17.116 -42.659 -37.449 1.00 19.87 180 ALA C O 1
ATOM 7247 N N . LEU C 1 181 ? -19.195 -43.177 -36.728 1.00 19.89 181 LEU C N 1
ATOM 7248 C CA . LEU C 1 181 ? -18.762 -44.449 -36.155 1.00 17.78 181 LEU C CA 1
ATOM 7249 C C . LEU C 1 181 ? -18.167 -45.367 -37.221 1.00 22.14 181 LEU C C 1
ATOM 7250 O O . LEU C 1 181 ? -17.111 -45.978 -37.009 1.00 21.20 181 LEU C O 1
ATOM 7255 N N . ASP C 1 182 ? -18.836 -45.485 -38.374 1.00 17.34 182 ASP C N 1
ATOM 7256 C CA . ASP C 1 182 ? -18.313 -46.342 -39.435 1.00 19.74 182 ASP C CA 1
ATOM 7257 C C . ASP C 1 182 ? -16.938 -45.861 -39.898 1.00 20.24 182 ASP C C 1
ATOM 7258 O O . ASP C 1 182 ? -16.043 -46.674 -40.162 1.00 21.28 182 ASP C O 1
ATOM 7263 N N . SER C 1 183 ? -16.738 -44.542 -39.968 1.00 21.03 183 SER C N 1
ATOM 7264 C CA . SER C 1 183 ? -15.411 -44.017 -40.279 1.00 18.91 183 SER C CA 1
ATOM 7265 C C . SER C 1 183 ? -14.375 -44.456 -39.250 1.00 19.88 183 SER C C 1
ATOM 7266 O O . SER C 1 183 ? -13.256 -44.840 -39.615 1.00 16.14 183 SER C O 1
ATOM 7269 N N . GLN C 1 184 ? -14.716 -44.381 -37.957 1.00 18.68 184 GLN C N 1
ATOM 7270 C CA . GLN C 1 184 ? -13.793 -44.839 -36.920 1.00 17.12 184 GLN C CA 1
ATOM 7271 C C . GLN C 1 184 ? -13.428 -46.303 -37.117 1.00 19.07 184 GLN C C 1
ATOM 7272 O O . GLN C 1 184 ? -12.245 -46.667 -37.122 1.00 18.46 184 GLN C O 1
ATOM 7278 N N . LEU C 1 185 ? -14.443 -47.155 -37.286 1.00 18.83 185 LEU C N 1
ATOM 7279 C CA . LEU C 1 185 ? -14.212 -48.593 -37.393 1.00 19.03 185 LEU C CA 1
ATOM 7280 C C . LEU C 1 185 ? -13.329 -48.929 -38.589 1.00 17.42 185 LEU C C 1
ATOM 7281 O O . LEU C 1 185 ? -12.405 -49.744 -38.468 1.00 14.27 185 LEU C O 1
ATOM 7286 N N . LYS C 1 186 ? -13.574 -48.283 -39.744 1.00 14.41 186 LYS C N 1
ATOM 7287 C CA . LYS C 1 186 ? -12.770 -48.549 -40.941 1.00 13.81 186 LYS C CA 1
ATOM 7288 C C . LYS C 1 186 ? -11.326 -48.078 -40.772 1.00 16.28 186 LYS C C 1
ATOM 7289 O O . LYS C 1 186 ? -10.396 -48.745 -41.237 1.00 16.41 186 LYS C O 1
ATOM 7295 N N . ALA C 1 187 ? -11.116 -46.929 -40.124 1.00 13.89 187 ALA C N 1
ATOM 7296 C CA . ALA C 1 187 ? -9.759 -46.425 -39.909 1.00 15.23 187 ALA C CA 1
ATOM 7297 C C . ALA C 1 187 ? -8.962 -47.340 -38.984 1.00 20.15 187 ALA C C 1
ATOM 7298 O O . ALA C 1 187 ? -7.798 -47.660 -39.259 1.00 17.91 187 ALA C O 1
ATOM 7300 N N . ILE C 1 188 ? -9.562 -47.725 -37.853 1.00 21.41 188 ILE C N 1
ATOM 7301 C CA . ILE C 1 188 ? -8.913 -48.636 -36.914 1.00 18.50 188 ILE C CA 1
ATOM 7302 C C . ILE C 1 188 ? -8.562 -49.943 -37.614 1.00 20.83 188 ILE C C 1
ATOM 7303 O O . ILE C 1 188 ? -7.456 -50.480 -37.456 1.00 20.23 188 ILE C O 1
ATOM 7308 N N . ALA C 1 189 ? -9.495 -50.465 -38.410 1.00 20.03 189 ALA C N 1
ATOM 7309 C CA . ALA C 1 189 ? -9.235 -51.683 -39.169 1.00 19.30 189 ALA C CA 1
ATOM 7310 C C . ALA C 1 189 ? -8.032 -51.512 -40.087 1.00 18.77 189 ALA C C 1
ATOM 7311 O O . ALA C 1 189 ? -7.150 -52.379 -40.141 1.00 18.10 189 ALA C O 1
ATOM 7313 N N . ALA C 1 190 ? -7.974 -50.391 -40.815 1.00 16.46 190 ALA C N 1
ATOM 7314 C CA . ALA C 1 190 ? -6.853 -50.137 -41.724 1.00 15.08 190 ALA C CA 1
ATOM 7315 C C . ALA C 1 190 ? -5.551 -49.941 -40.962 1.00 16.57 190 ALA C C 1
ATOM 7316 O O . ALA C 1 190 ? -4.503 -50.469 -41.353 1.00 17.10 190 ALA C O 1
ATOM 7318 N N . VAL C 1 191 ? -5.585 -49.147 -39.888 1.00 18.41 191 VAL C N 1
ATOM 7319 C CA . VAL C 1 191 ? -4.370 -48.935 -39.106 1.00 21.21 191 VAL C CA 1
ATOM 7320 C C . VAL C 1 191 ? -3.856 -50.267 -38.570 1.00 23.10 191 VAL C C 1
ATOM 7321 O O . VAL C 1 191 ? -2.678 -50.611 -38.729 1.00 19.70 191 VAL C O 1
ATOM 7325 N N . ASP C 1 192 ? -4.750 -51.063 -37.975 1.00 17.87 192 ASP C N 1
ATOM 7326 C CA . ASP C 1 192 ? -4.312 -52.247 -37.258 1.00 21.60 192 ASP C CA 1
ATOM 7327 C C . ASP C 1 192 ? -3.935 -53.392 -38.180 1.00 22.13 192 ASP C C 1
ATOM 7328 O O . ASP C 1 192 ? -3.140 -54.246 -37.784 1.00 20.79 192 ASP C O 1
ATOM 7333 N N . SER C 1 193 ? -4.440 -53.413 -39.409 1.00 22.96 193 SER C N 1
ATOM 7334 C CA . SER C 1 193 ? -4.033 -54.439 -40.357 1.00 22.15 193 SER C CA 1
ATOM 7335 C C . SER C 1 193 ? -2.756 -54.086 -41.108 1.00 22.56 193 SER C C 1
ATOM 7336 O O . SER C 1 193 ? -2.261 -54.919 -41.866 1.00 24.00 193 SER C O 1
ATOM 7339 N N . GLY C 1 194 ? -2.199 -52.894 -40.911 1.00 19.44 194 GLY C N 1
ATOM 7340 C CA . GLY C 1 194 ? -1.011 -52.516 -41.648 1.00 15.95 194 GLY C CA 1
ATOM 7341 C C . GLY C 1 194 ? -1.289 -51.910 -43.000 1.00 22.88 194 GLY C C 1
ATOM 7342 O O . GLY C 1 194 ? -0.358 -51.764 -43.804 1.00 20.87 194 GLY C O 1
ATOM 7343 N N . ARG C 1 195 ? -2.544 -51.529 -43.262 1.00 23.36 195 ARG C N 1
ATOM 7344 C CA . ARG C 1 195 ? -2.943 -51.038 -44.578 1.00 17.57 195 ARG C CA 1
ATOM 7345 C C . ARG C 1 195 ? -2.211 -49.754 -44.964 1.00 19.10 195 ARG C C 1
ATOM 7346 O O . ARG C 1 195 ? -1.927 -49.529 -46.150 1.00 17.53 195 ARG C O 1
ATOM 7354 N N . PHE C 1 196 ? -1.892 -48.906 -43.989 1.00 19.25 196 PHE C N 1
ATOM 7355 C CA . PHE C 1 196 ? -1.248 -47.630 -44.260 1.00 18.47 196 PHE C CA 1
ATOM 7356 C C . PHE C 1 196 ? 0.266 -47.731 -44.297 1.00 21.13 196 PHE C C 1
ATOM 7357 O O . PHE C 1 196 ? 0.930 -46.723 -44.562 1.00 21.41 196 PHE C O 1
ATOM 7365 N N . LYS C 1 197 ? 0.823 -48.915 -44.029 1.00 15.89 197 LYS C N 1
ATOM 7366 C CA . LYS C 1 197 ? 2.265 -49.030 -43.834 1.00 20.56 197 LYS C CA 1
ATOM 7367 C C . LYS C 1 197 ? 3.042 -48.567 -45.071 1.00 20.86 197 LYS C C 1
ATOM 7368 O O . LYS C 1 197 ? 4.079 -47.897 -44.951 1.00 19.64 197 LYS C O 1
ATOM 7374 N N . ASP C 1 198 ? 2.544 -48.887 -46.268 1.00 19.00 198 ASP C N 1
ATOM 7375 C CA . ASP C 1 198 ? 3.229 -48.475 -47.494 1.00 15.97 198 ASP C CA 1
ATOM 7376 C C . ASP C 1 198 ? 3.255 -46.958 -47.647 1.00 16.83 198 ASP C C 1
ATOM 7377 O O . ASP C 1 198 ? 4.268 -46.384 -48.064 1.00 15.12 198 ASP C O 1
ATOM 7382 N N . GLU C 1 199 ? 2.142 -46.292 -47.352 1.00 19.04 199 GLU C N 1
ATOM 7383 C CA . GLU C 1 199 ? 2.036 -44.890 -47.722 1.00 16.44 199 GLU C CA 1
ATOM 7384 C C . GLU C 1 199 ? 2.640 -43.941 -46.692 1.00 22.02 199 GLU C C 1
ATOM 7385 O O . GLU C 1 199 ? 2.863 -42.765 -47.012 1.00 18.31 199 GLU C O 1
ATOM 7391 N N . ILE C 1 200 ? 2.917 -44.402 -45.474 1.00 17.60 200 ILE C N 1
ATOM 7392 C CA . ILE C 1 200 ? 3.348 -43.498 -44.414 1.00 15.92 200 ILE C CA 1
ATOM 7393 C C . ILE C 1 200 ? 4.871 -43.456 -44.357 1.00 20.48 200 ILE C C 1
ATOM 7394 O O . ILE C 1 200 ? 5.529 -44.498 -44.247 1.00 20.19 200 ILE C O 1
ATOM 7399 N N . ALA C 1 201 ? 5.450 -42.214 -44.463 1.00 15.59 201 ALA C N 1
ATOM 7400 C CA . ALA C 1 201 ? 6.869 -41.996 -44.215 1.00 16.89 201 ALA C CA 1
ATOM 7401 C C . ALA C 1 201 ? 7.083 -41.704 -42.732 1.00 19.97 201 ALA C C 1
ATOM 7402 O O . ALA C 1 201 ? 6.443 -40.797 -42.191 1.00 17.81 201 ALA C O 1
ATOM 7404 N N . PRO C 1 202 ? 7.952 -42.442 -42.041 1.00 15.30 202 PRO C N 1
ATOM 7405 C CA . PRO C 1 202 ? 8.156 -42.171 -40.615 1.00 17.15 202 PRO C CA 1
ATOM 7406 C C . PRO C 1 202 ? 8.700 -40.766 -40.414 1.00 23.68 202 PRO C C 1
ATOM 7407 O O . PRO C 1 202 ? 9.449 -40.241 -41.245 1.00 19.97 202 PRO C O 1
ATOM 7411 N N . VAL C 1 203 ? 8.309 -40.154 -39.297 1.00 16.40 203 VAL C N 1
ATOM 7412 C CA . VAL C 1 203 ? 8.742 -38.809 -38.938 1.00 18.20 203 VAL C CA 1
ATOM 7413 C C . VAL C 1 203 ? 9.477 -38.879 -37.603 1.00 24.22 203 VAL C C 1
ATOM 7414 O O . VAL C 1 203 ? 8.977 -39.486 -36.644 1.00 17.38 203 VAL C O 1
ATOM 7418 N N . VAL C 1 204 ? 10.650 -38.239 -37.541 1.00 24.12 204 VAL C N 1
ATOM 7419 C CA . VAL C 1 204 ? 11.493 -38.210 -36.348 1.00 24.69 204 VAL C CA 1
ATOM 7420 C C . VAL C 1 204 ? 11.329 -36.860 -35.657 1.00 25.09 204 VAL C C 1
ATOM 7421 O O . VAL C 1 204 ? 11.615 -35.811 -36.249 1.00 22.23 204 VAL C O 1
ATOM 7425 N N . ILE C 1 205 ? 10.877 -36.879 -34.411 1.00 23.95 205 ILE C N 1
ATOM 7426 C CA . ILE C 1 205 ? 10.730 -35.669 -33.607 1.00 26.88 205 ILE C CA 1
ATOM 7427 C C . ILE C 1 205 ? 11.857 -35.636 -32.584 1.00 35.22 205 ILE C C 1
ATOM 7428 O O . ILE C 1 205 ? 12.051 -36.628 -31.868 1.00 38.60 205 ILE C O 1
ATOM 7433 N N . PRO C 1 206 ? 12.620 -34.547 -32.492 1.00 32.76 206 PRO C N 1
ATOM 7434 C CA . PRO C 1 206 ? 13.675 -34.479 -31.475 1.00 39.24 206 PRO C CA 1
ATOM 7435 C C . PRO C 1 206 ? 13.065 -34.332 -30.093 1.00 43.54 206 PRO C C 1
ATOM 7436 O O . PRO C 1 206 ? 12.129 -33.556 -29.889 1.00 50.55 206 PRO C O 1
ATOM 7440 N N . ASN C 1 207 ? 13.590 -35.103 -29.149 1.00 48.66 207 ASN C N 1
ATOM 7441 C CA . ASN C 1 207 ? 13.043 -35.158 -27.806 1.00 52.36 207 ASN C CA 1
ATOM 7442 C C . ASN C 1 207 ? 14.199 -35.307 -26.829 1.00 57.97 207 ASN C C 1
ATOM 7443 O O . ASN C 1 207 ? 15.287 -35.765 -27.191 1.00 50.19 207 ASN C O 1
ATOM 7448 N N . LYS C 1 208 ? 13.954 -34.902 -25.579 1.00 63.76 208 LYS C N 1
ATOM 7449 C CA . LYS C 1 208 ? 15.035 -34.822 -24.597 1.00 69.14 208 LYS C CA 1
ATOM 7450 C C . LYS C 1 208 ? 15.614 -36.203 -24.283 1.00 61.61 208 LYS C C 1
ATOM 7451 O O . LYS C 1 208 ? 16.839 -36.376 -24.244 1.00 60.10 208 LYS C O 1
ATOM 7453 N N . LYS C 1 209 ? 14.747 -37.199 -24.056 1.00 56.35 209 LYS C N 1
ATOM 7454 C CA . LYS C 1 209 ? 15.214 -38.568 -23.835 1.00 57.52 209 LYS C CA 1
ATOM 7455 C C . LYS C 1 209 ? 16.035 -39.057 -25.019 1.00 60.58 209 LYS C C 1
ATOM 7456 O O . LYS C 1 209 ? 17.075 -39.706 -24.849 1.00 58.55 209 LYS C O 1
ATOM 7462 N N . GLY C 1 210 ? 15.597 -38.717 -26.212 1.00 53.53 210 GLY C N 1
ATOM 7463 C CA . GLY C 1 210 ? 15.982 -39.352 -27.454 1.00 47.96 210 GLY C CA 1
ATOM 7464 C C . GLY C 1 210 ? 14.844 -39.170 -28.431 1.00 47.14 210 GLY C C 1
ATOM 7465 O O . GLY C 1 210 ? 13.715 -38.852 -28.066 1.00 40.71 210 GLY C O 1
ATOM 7466 N N . ASP C 1 211 ? 15.147 -39.365 -29.704 1.00 39.31 211 ASP C N 1
ATOM 7467 C CA . ASP C 1 211 ? 14.211 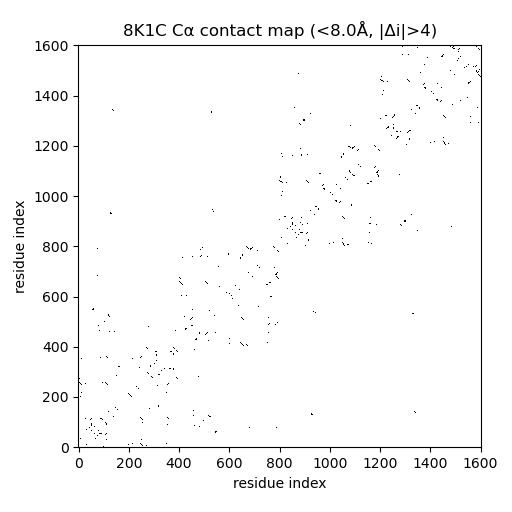-38.969 -30.740 1.00 29.76 211 ASP C CA 1
ATOM 7468 C C . ASP C 1 211 ? 13.028 -39.932 -30.818 1.00 32.96 211 ASP C C 1
ATOM 7469 O O . ASP C 1 211 ? 13.187 -41.153 -30.700 1.00 30.74 211 ASP C O 1
ATOM 7474 N N . ILE C 1 212 ? 11.832 -39.361 -31.000 1.00 32.33 212 ILE C N 1
ATOM 7475 C CA . ILE C 1 212 ? 10.599 -40.122 -31.188 1.00 29.47 212 ILE C CA 1
ATOM 7476 C C . ILE C 1 212 ? 10.421 -40.415 -32.671 1.00 27.61 212 ILE C C 1
ATOM 7477 O O . ILE C 1 212 ? 10.586 -39.525 -33.513 1.00 26.14 212 ILE C O 1
ATOM 7482 N N . ILE C 1 213 ? 10.087 -41.660 -32.992 1.00 24.32 213 ILE C N 1
ATOM 7483 C CA . ILE C 1 213 ? 9.697 -42.061 -34.336 1.00 23.18 213 ILE C CA 1
ATOM 7484 C C . ILE C 1 213 ? 8.177 -42.165 -34.358 1.00 27.67 213 ILE C C 1
ATOM 7485 O O . ILE C 1 213 ? 7.588 -42.909 -33.562 1.00 30.94 213 ILE C O 1
ATOM 7490 N N . PHE C 1 214 ? 7.539 -41.412 -35.256 1.00 17.97 214 PHE C N 1
ATOM 7491 C CA . PHE C 1 214 ? 6.083 -41.350 -35.361 1.00 20.65 214 PHE C CA 1
ATOM 7492 C C . PHE C 1 214 ? 5.680 -41.899 -36.727 1.00 24.32 214 PHE C C 1
ATOM 7493 O O . PHE C 1 214 ? 6.042 -41.325 -37.759 1.00 16.79 214 PHE C O 1
ATOM 7501 N N . ASP C 1 215 ? 4.935 -43.012 -36.737 1.00 20.11 215 ASP C N 1
ATOM 7502 C CA . ASP C 1 215 ? 4.567 -43.636 -38.005 1.00 22.12 215 ASP C CA 1
ATOM 7503 C C . ASP C 1 215 ? 3.164 -44.234 -38.008 1.00 18.21 215 ASP C C 1
ATOM 7504 O O . ASP C 1 215 ? 2.832 -44.980 -38.943 1.00 19.99 215 ASP C O 1
ATOM 7509 N N . THR C 1 216 ? 2.356 -43.977 -36.982 1.00 17.44 216 THR C N 1
ATOM 7510 C CA . THR C 1 216 ? 1.045 -44.600 -36.819 1.00 20.84 216 THR C CA 1
ATOM 7511 C C . THR C 1 216 ? 0.038 -43.505 -36.512 1.00 20.52 216 THR C C 1
ATOM 7512 O O . THR C 1 216 ? 0.229 -42.732 -35.565 1.00 13.61 216 THR C O 1
ATOM 7516 N N . ASP C 1 217 ? -1.015 -43.425 -37.324 1.00 17.03 217 ASP C N 1
ATOM 7517 C CA . ASP C 1 217 ? -2.047 -42.420 -37.123 1.00 16.05 217 ASP C CA 1
ATOM 7518 C C . ASP C 1 217 ? -2.610 -42.536 -35.712 1.00 21.13 217 ASP C C 1
ATOM 7519 O O . ASP C 1 217 ? -3.006 -43.619 -35.281 1.00 19.26 217 ASP C O 1
ATOM 7524 N N . GLU C 1 218 ? -2.616 -41.426 -34.976 1.00 21.52 218 GLU C N 1
ATOM 7525 C CA . GLU C 1 218 ? -2.932 -41.469 -33.553 1.00 22.19 218 GLU C CA 1
ATOM 7526 C C . GLU C 1 218 ? -4.291 -40.867 -33.206 1.00 21.73 218 GLU C C 1
ATOM 7527 O O . GLU C 1 218 ? -4.691 -40.921 -32.039 1.00 22.00 218 GLU C O 1
ATOM 7533 N N . TYR C 1 219 ? -5.020 -40.314 -34.181 1.00 17.34 219 TYR C N 1
ATOM 7534 C CA . TYR C 1 219 ? -6.308 -39.671 -33.911 1.00 18.67 219 TYR C CA 1
ATOM 7535 C C . TYR C 1 219 ? -7.522 -40.610 -33.879 1.00 19.48 219 TYR C C 1
ATOM 7536 O O . TYR C 1 219 ? -8.538 -40.239 -33.270 1.00 17.76 219 TYR C O 1
ATOM 7545 N N . PRO C 1 220 ? -7.511 -41.780 -34.536 1.00 16.80 220 PRO C N 1
ATOM 7546 C CA . PRO C 1 220 ? -8.680 -42.668 -34.434 1.00 23.05 220 PRO C CA 1
ATOM 7547 C C . PRO C 1 220 ? -9.026 -42.988 -32.986 1.00 20.86 220 PRO C C 1
ATOM 7548 O O . PRO C 1 220 ? -8.157 -43.332 -32.182 1.00 18.43 220 PRO C O 1
ATOM 7552 N N . ASN C 1 221 ? -10.313 -42.840 -32.660 1.00 17.55 221 ASN C N 1
ATOM 7553 C CA . ASN C 1 221 ? -10.826 -42.948 -31.295 1.00 22.71 221 ASN C CA 1
ATOM 7554 C C . ASN C 1 221 ? -11.273 -44.387 -31.059 1.00 20.63 221 ASN C C 1
ATOM 7555 O O . ASN C 1 221 ? -12.316 -44.807 -31.566 1.00 22.67 221 ASN C O 1
ATOM 7560 N N . ARG C 1 222 ? -10.494 -45.141 -30.292 1.00 23.25 222 ARG C N 1
ATOM 7561 C CA . ARG C 1 222 ? -10.785 -46.553 -30.072 1.00 25.25 222 ARG C CA 1
ATOM 7562 C C . ARG C 1 222 ? -11.741 -46.794 -28.911 1.00 28.56 222 ARG C C 1
ATOM 7563 O O . ARG C 1 222 ? -12.023 -47.956 -28.583 1.00 27.62 222 ARG C O 1
ATOM 7571 N N . LYS C 1 223 ? -12.247 -45.731 -28.289 1.00 28.09 223 LYS C N 1
ATOM 7572 C CA . LYS C 1 223 ? -13.093 -45.856 -27.117 1.00 30.09 223 LYS C CA 1
ATOM 7573 C C . LYS C 1 223 ? -14.511 -45.372 -27.368 1.00 31.27 223 LYS C C 1
ATOM 7574 O O . LYS C 1 223 ? -15.338 -45.407 -26.448 1.00 38.89 223 LYS C O 1
ATOM 7580 N N . THR C 1 224 ? -14.828 -44.951 -28.583 1.00 28.64 224 THR C N 1
ATOM 7581 C CA . THR C 1 224 ? -16.158 -44.433 -28.843 1.00 33.16 224 THR C CA 1
ATOM 7582 C C . THR C 1 224 ? -17.062 -45.534 -29.405 1.00 30.46 224 THR C C 1
ATOM 7583 O O . THR C 1 224 ? -16.606 -46.587 -29.856 1.00 25.04 224 THR C O 1
ATOM 7587 N N . ASP C 1 225 ? -18.366 -45.295 -29.322 1.00 25.21 225 ASP C N 1
ATOM 7588 C CA . ASP C 1 225 ? -19.365 -46.236 -29.813 1.00 29.08 225 ASP C CA 1
ATOM 7589 C C . ASP C 1 225 ? -20.653 -45.453 -30.043 1.00 30.05 225 ASP C C 1
ATOM 7590 O O . ASP C 1 225 ? -20.702 -44.238 -29.835 1.00 27.67 225 ASP C O 1
ATOM 7595 N N . ALA C 1 226 ? -21.705 -46.163 -30.463 1.00 30.13 226 ALA C N 1
ATOM 7596 C CA . ALA C 1 226 ? -22.946 -45.492 -30.840 1.00 27.79 226 ALA C CA 1
ATOM 7597 C C . ALA C 1 226 ? -23.519 -44.674 -29.687 1.00 30.14 226 ALA C C 1
ATOM 7598 O O . ALA C 1 226 ? -23.938 -43.526 -29.881 1.00 30.28 226 ALA C O 1
ATOM 7600 N N . GLU C 1 227 ? -23.539 -45.235 -28.476 1.00 34.30 227 GLU C N 1
ATOM 7601 C CA . GLU C 1 227 ? -24.205 -44.529 -27.385 1.00 37.24 227 GLU C CA 1
ATOM 7602 C C . GLU C 1 227 ? -23.363 -43.358 -26.892 1.00 37.32 227 GLU C C 1
ATOM 7603 O O . GLU C 1 227 ? -23.907 -42.300 -26.544 1.00 35.01 227 GLU C O 1
ATOM 7609 N N . LYS C 1 228 ? -22.036 -43.514 -26.866 1.00 24.77 228 LYS C N 1
ATOM 7610 C CA . LYS C 1 228 ? -21.193 -42.381 -26.509 1.00 31.51 228 LYS C CA 1
ATOM 7611 C C . LYS C 1 228 ? -21.320 -41.265 -27.536 1.00 27.52 228 LYS C C 1
ATOM 7612 O O . LYS C 1 228 ? -21.254 -40.082 -27.190 1.00 24.17 228 LYS C O 1
ATOM 7618 N N . LEU C 1 229 ? -21.493 -41.624 -28.807 1.00 23.20 229 LEU C N 1
ATOM 7619 C CA . LEU C 1 229 ? -21.628 -40.606 -29.841 1.00 24.31 229 LEU C CA 1
ATOM 7620 C C . LEU C 1 229 ? -22.960 -39.886 -29.717 1.00 26.39 229 LEU C C 1
ATOM 7621 O O . LEU C 1 229 ? -23.029 -38.661 -29.876 1.00 19.92 229 LEU C O 1
ATOM 7626 N N . ALA C 1 230 ? -24.026 -40.631 -29.406 1.00 24.31 230 ALA C N 1
ATOM 7627 C CA . ALA C 1 230 ? -25.346 -40.031 -29.267 1.00 22.53 230 ALA C CA 1
ATOM 7628 C C . ALA C 1 230 ? -25.441 -39.115 -28.052 1.00 23.92 230 ALA C C 1
ATOM 7629 O O . ALA C 1 230 ? -26.278 -38.213 -28.039 1.00 24.96 230 ALA C O 1
ATOM 7631 N N . LYS C 1 231 ? -24.588 -39.312 -27.049 1.00 27.18 231 LYS C N 1
ATOM 7632 C CA . LYS C 1 231 ? -24.615 -38.526 -25.823 1.00 29.10 231 LYS C CA 1
ATOM 7633 C C . LYS C 1 231 ? -23.809 -37.240 -25.926 1.00 33.59 231 LYS C C 1
ATOM 7634 O O . LYS C 1 231 ? -23.865 -36.416 -25.006 1.00 38.14 231 LYS C O 1
ATOM 7640 N N . LEU C 1 232 ? -23.029 -37.058 -26.985 1.00 29.03 232 LEU C N 1
ATOM 7641 C CA . LEU C 1 232 ? -22.259 -35.829 -27.103 1.00 30.94 232 LEU C CA 1
ATOM 7642 C C . LEU C 1 232 ? -23.195 -34.644 -27.325 1.00 28.57 232 LEU C C 1
ATOM 7643 O O . LEU C 1 232 ? -24.299 -34.784 -27.864 1.00 29.54 232 LEU C O 1
ATOM 7648 N N . LYS C 1 233 ? -22.756 -33.477 -26.885 1.00 26.01 233 LYS C N 1
ATOM 7649 C CA . LYS C 1 233 ? -23.597 -32.300 -27.017 1.00 31.61 233 LYS C CA 1
ATOM 7650 C C . LYS C 1 233 ? -23.193 -31.473 -28.234 1.00 35.39 233 LYS C C 1
ATOM 7651 O O . LYS C 1 233 ? -22.090 -31.634 -28.769 1.00 32.19 233 LYS C O 1
ATOM 7657 N N . PRO C 1 234 ? -24.086 -30.607 -28.727 1.00 30.72 234 PRO C N 1
ATOM 7658 C CA . PRO C 1 234 ? -23.752 -29.790 -29.900 1.00 27.84 234 PRO C CA 1
ATOM 7659 C C . PRO C 1 234 ? -22.486 -28.976 -29.683 1.00 26.37 234 PRO C C 1
ATOM 7660 O O . PRO C 1 234 ? -22.272 -28.395 -28.620 1.00 29.27 234 PRO C O 1
ATOM 7664 N N . ALA C 1 235 ? -21.643 -28.933 -30.712 1.00 26.07 235 ALA C N 1
ATOM 7665 C CA . ALA C 1 235 ? -20.354 -28.262 -30.600 1.00 28.36 235 ALA C CA 1
ATOM 7666 C C . ALA C 1 235 ? -20.349 -26.834 -31.143 1.00 26.56 235 ALA C C 1
ATOM 7667 O O . ALA C 1 235 ? -19.527 -26.022 -30.704 1.00 28.01 235 ALA C O 1
ATOM 7669 N N . PHE C 1 236 ? -21.235 -26.500 -32.081 1.00 24.73 236 PHE C N 1
ATOM 7670 C CA . PHE C 1 236 ? -21.208 -25.191 -32.723 1.00 27.56 236 PHE C CA 1
ATOM 7671 C C . PHE C 1 236 ? -22.513 -24.416 -32.628 1.00 29.53 236 PHE C C 1
ATOM 7672 O O . PHE C 1 236 ? -22.474 -23.184 -32.718 1.00 34.19 236 PHE C O 1
ATOM 7680 N N . LYS C 1 237 ? -23.653 -25.080 -32.440 1.00 32.13 237 LYS C N 1
ATOM 7681 C CA . LYS C 1 237 ? -24.958 -24.435 -32.501 1.00 32.60 237 LYS C CA 1
ATOM 7682 C C . LYS C 1 237 ? -25.848 -25.010 -31.413 1.00 34.10 237 LYS C C 1
ATOM 7683 O O . LYS C 1 237 ? -25.960 -26.233 -31.291 1.00 34.39 237 LYS C O 1
ATOM 7689 N N . LYS C 1 238 ? -26.460 -24.132 -30.619 1.00 36.31 238 LYS C N 1
ATOM 7690 C CA . LYS C 1 238 ? -27.549 -24.540 -29.741 1.00 34.57 238 LYS C CA 1
ATOM 7691 C C . LYS C 1 238 ? -28.558 -25.373 -30.521 1.00 34.07 238 LYS C C 1
ATOM 7692 O O . LYS C 1 238 ? -29.002 -24.975 -31.602 1.00 38.02 238 LYS C O 1
ATOM 7694 N N . ASP C 1 239 ? -28.888 -26.548 -29.986 1.00 29.07 239 ASP C N 1
ATOM 7695 C CA . ASP C 1 239 ? -29.813 -27.489 -30.611 1.00 30.54 239 ASP C CA 1
ATOM 7696 C C . ASP C 1 239 ? -29.301 -28.052 -31.941 1.00 27.29 239 ASP C C 1
ATOM 7697 O O . ASP C 1 239 ? -30.081 -28.596 -32.720 1.00 31.05 239 ASP C O 1
ATOM 7699 N N . GLY C 1 240 ? -28.005 -27.966 -32.226 1.00 29.50 240 GLY C N 1
ATOM 7700 C CA . GLY C 1 240 ? -27.487 -28.432 -33.498 1.00 26.58 240 GLY C CA 1
ATOM 7701 C C . GLY C 1 240 ? -27.294 -29.933 -33.539 1.00 25.97 240 GLY C C 1
ATOM 7702 O O . GLY C 1 240 ? -27.505 -30.644 -32.559 1.00 26.00 240 GLY C O 1
ATOM 7703 N N . SER C 1 241 ? -26.866 -30.424 -34.711 1.00 27.36 241 SER C N 1
ATOM 7704 C CA . SER C 1 241 ? -26.565 -31.841 -34.890 1.00 21.38 241 SER C CA 1
ATOM 7705 C C . SER C 1 241 ? -25.075 -32.154 -34.970 1.00 27.73 241 SER C C 1
ATOM 7706 O O . SER C 1 241 ? -24.693 -33.312 -34.762 1.00 21.20 241 SER C O 1
ATOM 7709 N N . VAL C 1 242 ? -24.229 -31.154 -35.217 1.00 24.23 242 VAL C N 1
ATOM 7710 C CA . VAL C 1 242 ? -22.792 -31.367 -35.373 1.00 19.73 242 VAL C CA 1
ATOM 7711 C C . VAL C 1 242 ? -22.119 -31.362 -34.005 1.00 24.78 242 VAL C C 1
ATOM 7712 O O . VAL C 1 242 ? -22.302 -30.430 -33.212 1.00 23.07 242 VAL C O 1
ATOM 7716 N N . THR C 1 243 ? -21.322 -32.400 -33.737 1.00 25.67 243 THR C N 1
ATOM 7717 C CA . THR C 1 243 ? -20.573 -32.555 -32.495 1.00 26.64 243 THR C CA 1
ATOM 7718 C C . THR C 1 243 ? -19.096 -32.788 -32.795 1.00 23.91 243 THR C C 1
ATOM 7719 O O . THR C 1 243 ? -18.685 -32.978 -33.947 1.00 21.90 243 THR C O 1
ATOM 7723 N N . ALA C 1 244 ? -18.294 -32.821 -31.727 1.00 20.67 244 ALA C N 1
ATOM 7724 C CA . ALA C 1 244 ? -16.897 -33.208 -31.883 1.00 22.69 244 ALA C CA 1
ATOM 7725 C C . ALA C 1 244 ? -16.771 -34.658 -32.314 1.00 21.92 244 ALA C C 1
ATOM 7726 O O . ALA C 1 244 ? -15.741 -35.039 -32.874 1.00 19.21 244 ALA C O 1
ATOM 7728 N N . GLY C 1 245 ? -17.811 -35.463 -32.082 1.00 22.92 245 GLY C N 1
ATOM 7729 C CA . GLY C 1 245 ? -17.771 -36.853 -32.487 1.00 22.09 245 GLY C CA 1
ATOM 7730 C C . GLY C 1 245 ? -18.039 -37.088 -33.959 1.00 25.14 245 GLY C C 1
ATOM 7731 O O . GLY C 1 245 ? -17.513 -38.050 -34.527 1.00 25.04 245 GLY C O 1
ATOM 7732 N N . ASN C 1 246 ? -18.865 -36.243 -34.597 1.00 20.03 246 ASN C N 1
ATOM 7733 C CA . ASN C 1 246 ? -19.173 -36.405 -36.017 1.00 21.35 246 ASN C CA 1
ATOM 7734 C C . ASN C 1 246 ? -18.527 -35.326 -36.881 1.00 20.06 246 ASN C C 1
ATOM 7735 O O . ASN C 1 246 ? -18.934 -35.132 -38.036 1.00 15.73 246 ASN C O 1
ATOM 7740 N N . ALA C 1 247 ? -17.498 -34.654 -36.359 1.00 22.94 247 ALA C N 1
ATOM 7741 C CA . ALA C 1 247 ? -16.710 -33.694 -37.116 1.00 20.80 247 ALA C CA 1
ATOM 7742 C C . ALA C 1 247 ? -15.250 -34.142 -37.151 1.00 20.56 247 ALA C C 1
ATOM 7743 O O . ALA C 1 247 ? -14.807 -34.947 -36.329 1.00 23.71 247 ALA C O 1
ATOM 7745 N N . SER C 1 248 ? -14.504 -33.631 -38.132 1.00 20.58 248 SER C N 1
ATOM 7746 C CA . SER C 1 248 ? -13.072 -33.884 -38.162 1.00 22.56 248 SER C CA 1
ATOM 7747 C C . SER C 1 248 ? -12.391 -33.172 -36.992 1.00 19.64 248 SER C C 1
ATOM 7748 O O . SER C 1 248 ? -12.990 -32.352 -36.291 1.00 20.11 248 SER C O 1
ATOM 7751 N N . GLY C 1 249 ? -11.118 -33.499 -36.772 1.00 19.18 249 GLY C N 1
ATOM 7752 C CA . GLY C 1 249 ? -10.360 -32.918 -35.687 1.00 24.11 249 GLY C CA 1
ATOM 7753 C C . GLY C 1 249 ? -9.419 -31.808 -36.142 1.00 20.24 249 GLY C C 1
ATOM 7754 O O . GLY C 1 249 ? -9.343 -31.443 -37.312 1.00 23.11 249 GLY C O 1
ATOM 7755 N N . LEU C 1 250 ? -8.714 -31.249 -35.164 1.00 16.28 250 LEU C N 1
ATOM 7756 C CA . LEU C 1 250 ? -7.558 -30.396 -35.406 1.00 21.31 250 LEU C CA 1
ATOM 7757 C C . LEU C 1 250 ? -6.317 -31.283 -35.380 1.00 19.73 250 LEU C C 1
ATOM 7758 O O . LEU C 1 250 ? -6.121 -32.044 -34.435 1.00 20.50 250 LEU C O 1
ATOM 7763 N N . ASN C 1 251 ? -5.486 -31.199 -36.410 1.00 16.00 251 ASN C N 1
ATOM 7764 C CA . ASN C 1 251 ? -4.422 -32.174 -36.616 1.00 16.25 251 ASN C CA 1
ATOM 7765 C C . ASN C 1 251 ? -3.223 -31.565 -37.350 1.00 17.26 251 ASN C C 1
ATOM 7766 O O . ASN C 1 251 ? -3.319 -30.551 -38.040 1.00 17.68 251 ASN C O 1
ATOM 7771 N N . ASP C 1 252 ? -2.089 -32.237 -37.225 1.00 14.33 252 ASP C N 1
ATOM 7772 C CA . ASP C 1 252 ? -0.863 -31.863 -37.913 1.00 15.98 252 ASP C CA 1
ATOM 7773 C C . ASP C 1 252 ? -0.500 -32.963 -38.896 1.00 17.59 252 ASP C C 1
ATOM 7774 O O . ASP C 1 252 ? -0.754 -34.136 -38.636 1.00 14.88 252 ASP C O 1
ATOM 7779 N N . GLY C 1 253 ? 0.118 -32.601 -40.009 1.00 10.70 253 GLY C N 1
ATOM 7780 C CA . GLY C 1 253 ? 0.502 -33.627 -40.961 1.00 16.54 253 GLY C CA 1
ATOM 7781 C C . GLY C 1 253 ? 1.007 -32.991 -42.229 1.00 17.16 253 GLY C C 1
ATOM 7782 O O . GLY C 1 253 ? 0.876 -31.783 -42.432 1.00 15.05 253 GLY C O 1
ATOM 7783 N N . ALA C 1 254 ? 1.628 -33.829 -43.069 1.00 15.35 254 ALA C N 1
ATOM 7784 C CA . ALA C 1 254 ? 2.087 -33.431 -44.398 1.00 16.14 254 ALA C CA 1
ATOM 7785 C C . ALA C 1 254 ? 1.931 -34.615 -45.347 1.00 16.02 254 ALA C C 1
ATOM 7786 O O . ALA C 1 254 ? 1.747 -35.766 -44.923 1.00 14.14 254 ALA C O 1
ATOM 7788 N N . SER C 1 255 ? 1.986 -34.322 -46.647 1.00 12.55 255 SER C N 1
ATOM 7789 C CA . SER C 1 255 ? 1.737 -35.341 -47.656 1.00 12.74 255 SER C CA 1
ATOM 7790 C C . SER C 1 255 ? 2.170 -34.802 -49.018 1.00 15.40 255 SER C C 1
ATOM 7791 O O . SER C 1 255 ? 1.893 -33.640 -49.351 1.00 13.15 255 SER C O 1
ATOM 7794 N N . PHE C 1 256 ? 2.867 -35.620 -49.811 1.00 12.20 256 PHE C N 1
ATOM 7795 C CA . PHE C 1 256 ? 3.452 -35.137 -51.052 1.00 12.87 256 PHE C CA 1
ATOM 7796 C C . PHE C 1 256 ? 3.370 -36.202 -52.132 1.00 14.67 256 PHE C C 1
ATOM 7797 O O . PHE C 1 256 ? 3.431 -37.405 -51.854 1.00 15.35 256 PHE C O 1
ATOM 7805 N N . LEU C 1 257 ? 3.205 -35.730 -53.367 1.00 14.19 257 LEU C N 1
ATOM 7806 C CA . LEU C 1 257 ? 3.349 -36.509 -54.585 1.00 14.64 257 LEU C CA 1
ATOM 7807 C C . LEU C 1 257 ? 4.520 -35.963 -55.380 1.00 18.14 257 LEU C C 1
ATOM 7808 O O . LEU C 1 257 ? 4.837 -34.776 -55.298 1.00 18.68 257 LEU C O 1
ATOM 7813 N N . MET C 1 258 ? 5.139 -36.829 -56.174 1.00 14.62 258 MET C N 1
ATOM 7814 C CA . MET C 1 258 ? 6.041 -36.407 -57.235 1.00 18.72 258 MET C CA 1
ATOM 7815 C C . MET C 1 258 ? 5.322 -36.615 -58.556 1.00 20.09 258 MET C C 1
ATOM 7816 O O . MET C 1 258 ? 4.754 -37.690 -58.798 1.00 16.44 258 MET C O 1
ATOM 7821 N N . LEU C 1 259 ? 5.330 -35.584 -59.392 1.00 15.00 259 LEU C N 1
ATOM 7822 C CA . LEU C 1 259 ? 4.666 -35.606 -60.691 1.00 18.57 259 LEU C CA 1
ATOM 7823 C C . LEU C 1 259 ? 5.701 -35.495 -61.799 1.00 21.74 259 LEU C C 1
ATOM 7824 O O . LEU C 1 259 ? 6.653 -34.712 -61.697 1.00 20.30 259 LEU C O 1
ATOM 7829 N N . ALA C 1 260 ? 5.499 -36.268 -62.866 1.00 17.94 260 ALA C N 1
ATOM 7830 C CA . ALA C 1 260 ? 6.487 -36.398 -63.921 1.00 15.67 260 ALA C CA 1
ATOM 7831 C C . ALA C 1 260 ? 5.820 -36.415 -65.290 1.00 17.71 260 ALA C C 1
ATOM 7832 O O . ALA C 1 260 ? 4.765 -37.033 -65.478 1.00 19.91 260 ALA C O 1
ATOM 7834 N N . SER C 1 261 ? 6.438 -35.722 -66.239 1.00 16.72 261 SER C N 1
ATOM 7835 C CA . SER C 1 261 ? 6.077 -35.823 -67.649 1.00 18.26 261 SER C CA 1
ATOM 7836 C C . SER C 1 261 ? 6.470 -37.200 -68.199 1.00 22.37 261 SER C C 1
ATOM 7837 O O . SER C 1 261 ? 7.047 -38.043 -67.502 1.00 20.90 261 SER C O 1
ATOM 7840 N N . GLU C 1 262 ? 6.174 -37.434 -69.482 1.00 23.32 262 GLU C N 1
ATOM 7841 C CA . GLU C 1 262 ? 6.623 -38.684 -70.091 1.00 22.61 262 GLU C CA 1
ATOM 7842 C C . GLU C 1 262 ? 8.132 -38.682 -70.335 1.00 28.25 262 GLU C C 1
ATOM 7843 O O . GLU C 1 262 ? 8.786 -39.717 -70.144 1.00 25.64 262 GLU C O 1
ATOM 7849 N N . GLU C 1 263 ? 8.710 -37.535 -70.737 1.00 25.92 263 GLU C N 1
ATOM 7850 C CA . GLU C 1 263 ? 10.167 -37.433 -70.858 1.00 26.81 263 GLU C CA 1
ATOM 7851 C C . GLU C 1 263 ? 10.849 -37.753 -69.543 1.00 25.95 263 GLU C C 1
ATOM 7852 O O . GLU C 1 263 ? 11.842 -38.490 -69.506 1.00 32.03 263 GLU C O 1
ATOM 7858 N N . ALA C 1 264 ? 10.352 -37.168 -68.452 1.00 25.66 264 ALA C N 1
ATOM 7859 C CA . ALA C 1 264 ? 10.989 -37.364 -67.157 1.00 24.16 264 ALA C CA 1
ATOM 7860 C C . ALA C 1 264 ? 11.002 -38.834 -66.777 1.00 26.04 264 ALA C C 1
ATOM 7861 O O . ALA C 1 264 ? 12.030 -39.365 -66.333 1.00 26.60 264 ALA C O 1
ATOM 7863 N N . VAL C 1 265 ? 9.864 -39.511 -66.946 1.00 18.69 265 VAL C N 1
ATOM 7864 C CA . VAL C 1 265 ? 9.782 -40.923 -66.579 1.00 23.51 265 VAL C CA 1
ATOM 7865 C C . VAL C 1 265 ? 10.856 -41.723 -67.315 1.00 26.14 265 VAL C C 1
ATOM 7866 O O . VAL C 1 265 ? 11.549 -42.558 -66.722 1.00 25.28 265 VAL C O 1
ATOM 7870 N N . LYS C 1 266 ? 11.046 -41.446 -68.612 1.00 26.98 266 LYS C N 1
ATOM 7871 C CA . LYS C 1 266 ? 12.071 -42.168 -69.366 1.00 31.07 266 LYS C CA 1
ATOM 7872 C C . LYS C 1 266 ? 13.469 -41.682 -69.016 1.00 27.52 266 LYS C C 1
ATOM 7873 O O . LYS C 1 266 ? 14.379 -42.495 -68.845 1.00 33.80 266 LYS C O 1
ATOM 7879 N N . LYS C 1 267 ? 13.657 -40.365 -68.891 1.00 32.43 267 LYS C N 1
ATOM 7880 C CA . LYS C 1 267 ? 15.000 -39.831 -68.684 1.00 32.23 267 LYS C CA 1
ATOM 7881 C C . LYS C 1 267 ? 15.549 -40.191 -67.304 1.00 33.16 267 LYS C C 1
ATOM 7882 O O . LYS C 1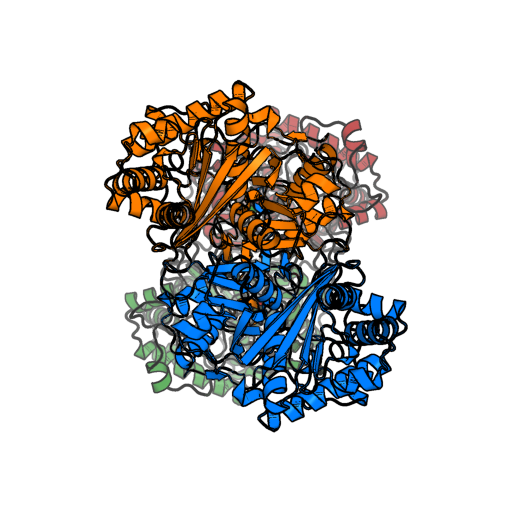 267 ? 16.760 -40.398 -67.152 1.00 28.61 267 LYS C O 1
ATOM 7888 N N . TYR C 1 268 ? 14.682 -40.295 -66.297 1.00 29.13 268 TYR C N 1
ATOM 7889 C CA . TYR C 1 268 ? 15.107 -40.541 -64.926 1.00 32.08 268 TYR C CA 1
ATOM 7890 C C . TYR C 1 268 ? 14.777 -41.947 -64.451 1.00 29.22 268 TYR C C 1
ATOM 7891 O O . TYR C 1 268 ? 15.065 -42.286 -63.297 1.00 30.21 268 TYR C O 1
ATOM 7900 N N . ASN C 1 269 ? 14.219 -42.777 -65.326 1.00 28.15 269 ASN C N 1
ATOM 7901 C CA . ASN C 1 269 ? 13.774 -44.129 -64.998 1.00 38.35 269 ASN C CA 1
ATOM 7902 C C . ASN C 1 269 ? 12.925 -44.144 -63.727 1.00 35.90 269 ASN C C 1
ATOM 7903 O O . ASN C 1 269 ? 13.239 -44.806 -62.736 1.00 37.44 269 ASN C O 1
ATOM 7908 N N . LEU C 1 270 ? 11.828 -43.400 -63.783 1.00 28.31 270 LEU C N 1
ATOM 7909 C CA . LEU C 1 270 ? 10.842 -43.379 -62.719 1.00 23.17 270 LEU C CA 1
ATOM 7910 C C . LEU C 1 270 ? 9.703 -44.330 -63.072 1.00 30.71 270 LEU C C 1
ATOM 7911 O O . LEU C 1 270 ? 9.371 -44.516 -64.243 1.00 40.07 270 LEU C O 1
ATOM 7916 N N . LYS C 1 271 ? 9.103 -44.940 -62.057 1.00 32.35 271 LYS C N 1
ATOM 7917 C CA . LYS C 1 271 ? 8.023 -45.888 -62.320 1.00 31.83 271 LYS C CA 1
ATOM 7918 C C . LYS C 1 271 ? 6.688 -45.294 -61.896 1.00 27.66 271 LYS C C 1
ATOM 7919 O O . LYS C 1 271 ? 6.450 -45.122 -60.690 1.00 30.10 271 LYS C O 1
ATOM 7925 N N . PRO C 1 272 ? 5.815 -44.934 -62.836 1.00 24.62 272 PRO C N 1
ATOM 7926 C CA . PRO C 1 272 ? 4.523 -44.357 -62.459 1.00 25.18 272 PRO C CA 1
ATOM 7927 C C . PRO C 1 272 ? 3.711 -45.304 -61.584 1.00 27.87 272 PRO C C 1
ATOM 7928 O O . PRO C 1 272 ? 3.622 -46.508 -61.843 1.00 25.10 272 PRO C O 1
ATOM 7932 N N . LEU C 1 273 ? 3.132 -44.740 -60.523 1.00 25.29 273 LEU C N 1
ATOM 7933 C CA . LEU C 1 273 ? 2.121 -45.440 -59.747 1.00 22.26 273 LEU C CA 1
ATOM 7934 C C . LEU C 1 273 ? 0.760 -45.319 -60.419 1.00 21.67 273 LEU C C 1
ATOM 7935 O O . LEU C 1 273 ? 0.068 -46.322 -60.629 1.00 23.38 273 LEU C O 1
ATOM 7940 N N . VAL C 1 274 ? 0.354 -44.089 -60.748 1.00 19.33 274 VAL C N 1
ATOM 7941 C CA . VAL C 1 274 ? -0.924 -43.806 -61.392 1.00 21.64 274 VAL C CA 1
ATOM 7942 C C . VAL C 1 274 ? -0.732 -42.641 -62.357 1.00 22.27 274 VAL C C 1
ATOM 7943 O O . VAL C 1 274 ? 0.313 -41.982 -62.385 1.00 21.10 274 VAL C O 1
ATOM 7947 N N . GLU C 1 275 ? -1.763 -42.396 -63.159 1.00 20.12 275 GLU C N 1
ATOM 7948 C CA . GLU C 1 275 ? -1.833 -41.234 -64.030 1.00 22.27 275 GLU C CA 1
ATOM 7949 C C . GLU C 1 275 ? -2.956 -40.321 -63.560 1.00 17.20 275 GLU C C 1
ATOM 7950 O O . GLU C 1 275 ? -4.025 -40.799 -63.158 1.00 16.89 275 GLU C O 1
ATOM 7956 N N . ILE C 1 276 ? -2.717 -39.014 -63.602 1.00 15.03 276 ILE C N 1
ATOM 7957 C CA . ILE C 1 276 ? -3.772 -38.032 -63.352 1.00 15.36 276 ILE C CA 1
ATOM 7958 C C . ILE C 1 276 ? -4.500 -37.750 -64.665 1.00 19.58 276 ILE C C 1
ATOM 7959 O O . ILE C 1 276 ? -3.925 -37.170 -65.594 1.00 15.85 276 ILE C O 1
ATOM 7964 N N . VAL C 1 277 ? -5.783 -38.118 -64.719 1.00 17.80 277 VAL C N 1
ATOM 7965 C CA . VAL C 1 277 ? -6.564 -38.003 -65.948 1.00 18.40 277 VAL C CA 1
ATOM 7966 C C . VAL C 1 277 ? -7.118 -36.593 -66.108 1.00 22.55 277 VAL C C 1
ATOM 7967 O O . VAL C 1 277 ? -7.058 -36.001 -67.193 1.00 20.66 277 VAL C O 1
ATOM 7971 N N . ALA C 1 278 ? -7.675 -36.034 -65.037 1.00 16.10 278 ALA C N 1
ATOM 7972 C CA . ALA C 1 278 ? -8.296 -34.718 -65.103 1.00 17.42 278 ALA C CA 1
ATOM 7973 C C . ALA C 1 278 ? -8.371 -34.144 -63.700 1.00 18.75 278 ALA C C 1
ATOM 7974 O O . ALA C 1 278 ? -8.259 -34.866 -62.702 1.00 17.46 278 ALA C O 1
ATOM 7976 N N . THR C 1 279 ? -8.580 -32.833 -63.647 1.00 13.66 279 THR C N 1
ATOM 7977 C CA . THR C 1 279 ? -8.691 -32.080 -62.410 1.00 15.65 279 THR C CA 1
ATOM 7978 C C . THR C 1 279 ? -9.984 -31.284 -62.437 1.00 17.84 279 THR C C 1
ATOM 7979 O O . THR C 1 279 ? -10.553 -31.019 -63.503 1.00 16.55 279 THR C O 1
ATOM 7983 N N . GLY C 1 280 ? -10.419 -30.869 -61.254 1.00 14.72 280 GLY C N 1
ATOM 7984 C CA . GLY C 1 280 ? -11.557 -29.982 -61.159 1.00 17.24 280 GLY C CA 1
ATOM 7985 C C . GLY C 1 280 ? -11.468 -29.048 -59.976 1.00 20.82 280 GLY C C 1
ATOM 7986 O O . GLY C 1 280 ? -11.043 -29.449 -58.890 1.00 25.18 280 GLY C O 1
ATOM 7987 N N . THR C 1 281 ? -11.842 -27.790 -60.177 1.00 15.41 281 THR C N 1
ATOM 7988 C CA . THR C 1 281 ? -11.907 -26.812 -59.099 1.00 19.61 281 THR C CA 1
ATOM 7989 C C . THR C 1 281 ? -13.270 -26.146 -59.232 1.00 21.40 281 THR C C 1
ATOM 7990 O O . THR C 1 281 ? -13.626 -25.683 -60.319 1.00 23.50 281 THR C O 1
ATOM 7994 N N . GLY C 1 282 ? -14.058 -26.149 -58.157 1.00 17.57 282 GLY C N 1
ATOM 7995 C CA . GLY C 1 282 ? -15.408 -25.638 -58.206 1.00 17.35 282 GLY C CA 1
ATOM 7996 C C . GLY C 1 282 ? -15.670 -24.652 -57.079 1.00 19.23 282 GLY C C 1
ATOM 7997 O O . GLY C 1 282 ? -14.889 -24.537 -56.125 1.00 15.31 282 GLY C O 1
ATOM 7998 N N . GLY C 1 283 ? -16.796 -23.954 -57.197 1.00 16.33 283 GLY C N 1
ATOM 7999 C CA . GLY C 1 283 ? -17.203 -22.990 -56.189 1.00 16.53 283 GLY C CA 1
ATOM 8000 C C . GLY C 1 283 ? -18.679 -23.124 -55.869 1.00 22.13 283 GLY C C 1
ATOM 8001 O O . GLY C 1 283 ? -19.488 -23.497 -56.721 1.00 22.75 283 GLY C O 1
ATOM 8002 N N . VAL C 1 284 ? -19.018 -22.839 -54.603 1.00 18.88 284 VAL C N 1
ATOM 8003 C CA . VAL C 1 284 ? -20.386 -22.869 -54.084 1.00 19.34 284 VAL C CA 1
ATOM 8004 C C . VAL C 1 284 ? -20.534 -21.717 -53.093 1.00 22.56 284 VAL C C 1
ATOM 8005 O O . VAL C 1 284 ? -19.598 -20.950 -52.854 1.00 30.00 284 VAL C O 1
ATOM 8009 N N . ASP C 1 285 ? -21.707 -21.614 -52.489 1.00 23.66 285 ASP C N 1
ATOM 8010 C CA . ASP C 1 285 ? -21.943 -20.585 -51.482 1.00 20.32 285 ASP C CA 1
ATOM 8011 C C . ASP C 1 285 ? -21.083 -20.850 -50.249 1.00 21.93 285 ASP C C 1
ATOM 8012 O O . ASP C 1 285 ? -21.052 -21.984 -49.755 1.00 25.86 285 ASP C O 1
ATOM 8017 N N . PRO C 1 286 ? -20.356 -19.849 -49.740 1.00 22.05 286 PRO C N 1
ATOM 8018 C CA . PRO C 1 286 ? -19.601 -20.050 -48.487 1.00 20.72 286 PRO C CA 1
ATOM 8019 C C . PRO C 1 286 ? -20.436 -20.628 -47.354 1.00 21.25 286 PRO C C 1
ATOM 8020 O O . PRO C 1 286 ? -19.931 -21.444 -46.573 1.00 16.58 286 PRO C O 1
ATOM 8024 N N . LEU C 1 287 ? -21.703 -20.251 -47.246 1.00 15.62 287 LEU C N 1
ATOM 8025 C CA . LEU C 1 287 ? -22.633 -20.741 -46.197 1.00 21.62 287 LEU C CA 1
ATOM 8026 C C . LEU C 1 287 ? -22.786 -22.264 -46.237 1.00 22.97 287 LEU C C 1
ATOM 8027 O O . LEU C 1 287 ? -23.152 -22.846 -45.245 1.00 21.34 287 LEU C O 1
ATOM 8032 N N . VAL C 1 288 ? -22.508 -22.861 -47.399 1.00 19.30 288 VAL C N 1
ATOM 8033 C CA . VAL C 1 288 ? -22.588 -24.345 -47.541 1.00 18.79 288 VAL C CA 1
ATOM 8034 C C . VAL C 1 288 ? -21.273 -24.827 -48.159 1.00 21.47 288 VAL C C 1
ATOM 8035 O O . VAL C 1 288 ? -21.325 -25.692 -49.056 1.00 21.50 288 VAL C O 1
ATOM 8039 N N . MET C 1 289 ? -20.140 -24.290 -47.691 1.00 30.00 289 MET C N 1
ATOM 8040 C CA . MET C 1 289 ? -18.804 -24.686 -48.214 1.00 30.00 289 MET C CA 1
ATOM 8041 C C . MET C 1 289 ? -18.792 -26.181 -48.542 1.00 30.00 289 MET C C 1
ATOM 8042 O O . MET C 1 289 ? -18.322 -26.537 -49.643 1.00 30.00 289 MET C O 1
ATOM 8047 N N . GLY C 1 290 ? -19.310 -27.019 -47.638 1.00 18.19 290 GLY C N 1
ATOM 8048 C CA . GLY C 1 290 ? -19.256 -28.482 -47.821 1.00 23.96 290 GLY C CA 1
ATOM 8049 C C . GLY C 1 290 ? -19.691 -28.965 -49.192 1.00 25.81 290 GLY C C 1
ATOM 8050 O O . GLY C 1 290 ? -19.252 -30.058 -49.577 1.00 23.06 290 GLY C O 1
ATOM 8051 N N . MET C 1 291 ? -20.539 -28.210 -49.893 1.00 21.58 291 MET C N 1
ATOM 8052 C CA . MET C 1 291 ? -21.067 -28.681 -51.200 1.00 18.98 291 MET C CA 1
ATOM 8053 C C . MET C 1 291 ? -20.022 -28.464 -52.299 1.00 18.34 291 MET C C 1
ATOM 8054 O O . MET C 1 291 ? -20.358 -28.702 -53.474 1.00 20.63 291 MET C O 1
ATOM 8059 N N . GLY C 1 292 ? -18.801 -28.055 -51.938 1.00 18.21 292 GLY C N 1
ATOM 8060 C CA . GLY C 1 292 ? -17.807 -27.765 -52.949 1.00 16.86 292 GLY C CA 1
ATOM 8061 C C . GLY C 1 292 ? -17.357 -28.924 -53.829 1.00 17.01 292 GLY C C 1
ATOM 8062 O O . GLY C 1 292 ? -17.031 -28.715 -55.002 1.00 17.80 292 GLY C O 1
ATOM 8063 N N . PRO C 1 293 ? -17.309 -30.161 -53.309 1.00 19.00 293 PRO C N 1
ATOM 8064 C CA . PRO C 1 293 ? -16.956 -31.283 -54.194 1.00 18.54 293 PRO C CA 1
ATOM 8065 C C . PRO C 1 293 ? -17.902 -31.470 -55.373 1.00 19.73 293 PRO C C 1
ATOM 8066 O O . PRO C 1 293 ? -17.474 -32.048 -56.380 1.00 17.15 293 PRO C O 1
ATOM 8070 N N . VAL C 1 294 ? -19.139 -30.972 -55.314 1.00 18.45 294 VAL C N 1
ATOM 8071 C CA . VAL C 1 294 ? -20.101 -31.274 -56.379 1.00 19.42 294 VAL C CA 1
ATOM 8072 C C . VAL C 1 294 ? -19.745 -30.555 -57.684 1.00 16.99 294 VAL C C 1
ATOM 8073 O O . VAL C 1 294 ? -19.602 -31.227 -58.713 1.00 19.00 294 VAL C O 1
ATOM 8077 N N . PRO C 1 295 ? -19.588 -29.228 -57.739 1.00 16.47 295 PRO C N 1
ATOM 8078 C CA . PRO C 1 295 ? -19.154 -28.647 -59.019 1.00 17.61 295 PRO C CA 1
ATOM 8079 C C . PRO C 1 295 ? -17.756 -29.092 -59.409 1.00 20.77 295 PRO C C 1
ATOM 8080 O O . PRO C 1 295 ? -17.474 -29.239 -60.605 1.00 17.79 295 PRO C O 1
ATOM 8084 N N . ALA C 1 296 ? -16.878 -29.338 -58.433 1.00 18.98 296 ALA C N 1
ATOM 8085 C CA . ALA C 1 296 ? -15.508 -29.730 -58.757 1.00 19.57 296 ALA C CA 1
ATOM 8086 C C . ALA C 1 296 ? -15.466 -31.107 -59.406 1.00 19.77 296 ALA C C 1
ATOM 8087 O O . ALA C 1 296 ? -14.724 -31.321 -60.375 1.00 18.23 296 ALA C O 1
ATOM 8089 N N . ILE C 1 297 ? -16.238 -32.061 -58.874 1.00 15.45 297 ILE C N 1
ATOM 8090 C CA . ILE C 1 297 ? -16.317 -33.374 -59.505 1.00 18.69 297 ILE C CA 1
ATOM 8091 C C . ILE C 1 297 ? -16.940 -33.260 -60.898 1.00 20.55 297 ILE C C 1
ATOM 8092 O O . ILE C 1 297 ? -16.417 -33.815 -61.874 1.00 20.42 297 ILE C O 1
ATOM 8097 N N . ARG C 1 298 ? -18.037 -32.502 -61.017 1.00 18.07 298 ARG C N 1
ATOM 8098 C CA . ARG C 1 298 ? -18.672 -32.276 -62.315 1.00 21.24 298 ARG C CA 1
ATOM 8099 C C . ARG C 1 298 ? -17.684 -31.719 -63.339 1.00 22.23 298 ARG C C 1
ATOM 8100 O O . ARG C 1 298 ? -17.649 -32.164 -64.493 1.00 19.31 298 ARG C O 1
ATOM 8108 N N . LYS C 1 299 ? -16.876 -30.734 -62.938 1.00 19.96 299 LYS C N 1
ATOM 8109 C CA . LYS C 1 299 ? -15.933 -30.132 -63.880 1.00 24.80 299 LYS C CA 1
ATOM 8110 C C . LYS C 1 299 ? -14.851 -31.119 -64.295 1.00 21.96 299 LYS C C 1
ATOM 8111 O O . LYS C 1 299 ? -14.442 -31.149 -65.463 1.00 22.41 299 LYS C O 1
ATOM 8117 N N . ALA C 1 300 ? -14.354 -31.915 -63.343 1.00 21.28 300 ALA C N 1
ATOM 8118 C CA . ALA C 1 300 ? -13.367 -32.941 -63.672 1.00 24.09 300 ALA C CA 1
ATOM 8119 C C . ALA C 1 300 ? -13.932 -33.952 -64.669 1.00 26.36 300 ALA C C 1
ATOM 8120 O O . ALA C 1 300 ? -13.265 -34.313 -65.645 1.00 22.90 300 ALA C O 1
ATOM 8122 N N . PHE C 1 301 ? -15.169 -34.411 -64.461 1.00 23.17 301 PHE C N 1
ATOM 8123 C CA . PHE C 1 301 ? -15.689 -35.425 -65.371 1.00 23.61 301 PHE C CA 1
ATOM 8124 C C . PHE C 1 301 ? -16.040 -34.838 -66.735 1.00 28.95 301 PHE C C 1
ATOM 8125 O O . PHE C 1 301 ? -15.923 -35.527 -67.758 1.00 27.19 301 PHE C O 1
ATOM 8133 N N . ASN C 1 302 ? -16.453 -33.569 -66.774 1.00 27.89 302 ASN C N 1
ATOM 8134 C CA . ASN C 1 302 ? -16.785 -32.930 -68.040 1.00 30.41 302 ASN C CA 1
ATOM 8135 C C . ASN C 1 302 ? -15.576 -32.755 -68.949 1.00 28.56 302 ASN C C 1
ATOM 8136 O O . ASN C 1 302 ? -15.756 -32.393 -70.115 1.00 39.14 302 ASN C O 1
ATOM 8141 N N . LYS C 1 303 ? -14.368 -33.029 -68.466 1.00 23.50 303 LYS C N 1
ATOM 8142 C CA . LYS C 1 303 ? -13.168 -33.024 -69.297 1.00 31.00 303 LYS C CA 1
ATOM 8143 C C . LYS C 1 303 ? -12.797 -34.407 -69.822 1.00 32.24 303 LYS C C 1
ATOM 8144 O O . LYS C 1 303 ? -11.747 -34.550 -70.454 1.00 26.46 303 LYS C O 1
ATOM 8150 N N . THR C 1 304 ? -13.607 -35.429 -69.556 1.00 32.00 304 THR C N 1
ATOM 8151 C CA . THR C 1 304 ? -13.278 -36.809 -69.882 1.00 26.42 304 THR C CA 1
ATOM 8152 C C . THR C 1 304 ? -14.470 -37.473 -70.553 1.00 30.21 304 THR C C 1
ATOM 8153 O O . THR C 1 304 ? -15.584 -36.930 -70.593 1.00 22.78 304 THR C O 1
ATOM 8157 N N . ASP C 1 305 ? -14.221 -38.677 -71.065 1.00 26.76 305 ASP C N 1
ATOM 8158 C CA . ASP C 1 305 ? -15.279 -39.602 -71.448 1.00 34.10 305 ASP C CA 1
ATOM 8159 C C . ASP C 1 305 ? -15.622 -40.571 -70.322 1.00 31.33 305 ASP C C 1
ATOM 8160 O O . ASP C 1 305 ? -16.139 -41.663 -70.587 1.00 29.56 305 ASP C O 1
ATOM 8165 N N . LEU C 1 306 ? -15.326 -40.202 -69.079 1.00 29.29 306 LEU C N 1
ATOM 8166 C CA . LEU C 1 306 ? -15.615 -41.022 -67.919 1.00 26.80 306 LEU C CA 1
ATOM 8167 C C . LEU C 1 306 ? -16.826 -40.462 -67.184 1.00 35.03 306 LEU C C 1
ATOM 8168 O O . LEU C 1 306 ? -17.077 -39.252 -67.202 1.00 28.16 306 LEU C O 1
ATOM 8173 N N . LYS C 1 307 ? -17.587 -41.361 -66.557 1.00 30.55 307 LYS C N 1
ATOM 8174 C CA . LYS C 1 307 ? -18.673 -41.006 -65.655 1.00 29.60 307 LYS C CA 1
ATOM 8175 C C . LYS C 1 307 ? -18.333 -41.459 -64.239 1.00 28.34 307 LYS C C 1
ATOM 8176 O O . LYS C 1 307 ? -17.492 -42.345 -64.033 1.00 24.94 307 LYS C O 1
ATOM 8182 N N . LEU C 1 308 ? -18.995 -40.837 -63.255 1.00 19.88 308 LEU C N 1
ATOM 8183 C CA . LEU C 1 308 ? -18.744 -41.211 -61.863 1.00 26.58 308 LEU C CA 1
ATOM 8184 C C . LEU C 1 308 ? -18.844 -42.720 -61.667 1.00 26.19 308 LEU C C 1
ATOM 8185 O O . LEU C 1 308 ? -18.069 -43.311 -60.904 1.00 21.70 308 LEU C O 1
ATOM 8190 N N . LYS C 1 309 ? -19.773 -43.368 -62.375 1.00 23.73 309 LYS C N 1
ATOM 8191 C CA . LYS C 1 309 ? -19.946 -44.809 -62.239 1.00 29.48 309 LYS C CA 1
ATOM 8192 C C . LYS C 1 309 ? -18.717 -45.584 -62.687 1.00 22.97 309 LYS C C 1
ATOM 8193 O O . LYS C 1 309 ? -18.612 -46.773 -62.380 1.00 21.61 309 LYS C O 1
ATOM 8199 N N . ASP C 1 310 ? -17.791 -44.959 -63.380 1.00 25.20 310 ASP C N 1
ATOM 8200 C CA . ASP C 1 310 ? -16.552 -45.667 -63.784 1.00 18.55 310 ASP C CA 1
ATOM 8201 C C . ASP C 1 310 ? -15.564 -45.776 -62.619 1.00 24.78 310 ASP C C 1
ATOM 8202 O O . ASP C 1 310 ? -14.581 -46.457 -62.765 1.00 21.56 310 ASP C O 1
ATOM 8207 N N . MET C 1 311 ? -15.798 -45.058 -61.527 1.00 22.41 311 MET C N 1
ATOM 8208 C CA . MET C 1 311 ? -14.830 -45.043 -60.402 1.00 22.91 311 MET C CA 1
ATOM 8209 C C . MET C 1 311 ? -14.924 -46.338 -59.578 1.00 23.55 311 MET C C 1
ATOM 8210 O O . MET C 1 311 ? -16.010 -46.734 -59.258 1.00 25.29 311 MET C O 1
ATOM 8215 N N . GLU C 1 312 ? -13.798 -46.949 -59.253 1.00 19.94 312 GLU C N 1
ATOM 8216 C CA . GLU C 1 312 ? -13.760 -48.173 -58.403 1.00 25.50 312 GLU C CA 1
ATOM 8217 C C . GLU C 1 312 ? -13.458 -47.836 -56.928 1.00 24.52 312 GLU C C 1
ATOM 8218 O O . GLU C 1 312 ? -13.778 -48.634 -56.066 1.00 15.20 312 GLU C O 1
ATOM 8224 N N . LEU C 1 313 ? -12.796 -46.704 -56.695 1.00 23.31 313 LEU C N 1
ATOM 8225 C CA . LEU C 1 313 ? -12.531 -46.233 -55.340 1.00 18.40 313 LEU C CA 1
ATOM 8226 C C . LEU C 1 313 ? -12.729 -44.730 -55.303 1.00 23.07 313 LEU C C 1
ATOM 8227 O O . LEU C 1 313 ? -12.449 -44.032 -56.282 1.00 20.02 313 LEU C O 1
ATOM 8232 N N . ILE C 1 314 ? -13.225 -44.248 -54.184 1.00 20.59 314 ILE C N 1
ATOM 8233 C CA . ILE C 1 314 ? -13.425 -42.787 -54.033 1.00 21.37 314 ILE C CA 1
ATOM 8234 C C . ILE C 1 314 ? -12.921 -42.369 -52.656 1.00 20.31 314 ILE C C 1
ATOM 8235 O O . ILE C 1 314 ? -13.163 -43.112 -51.731 1.00 17.09 314 ILE C O 1
ATOM 8240 N N . GLU C 1 315 ? -12.211 -41.244 -52.593 1.00 16.77 315 GLU C N 1
ATOM 8241 C CA . GLU C 1 315 ? -11.845 -40.602 -51.306 1.00 16.35 315 GLU C CA 1
ATOM 8242 C C . GLU C 1 315 ? -12.531 -39.230 -51.270 1.00 18.45 315 GLU C C 1
ATOM 8243 O O . GLU C 1 315 ? -12.266 -38.431 -52.097 1.00 17.09 315 GLU C O 1
ATOM 8249 N N . LEU C 1 316 ? -13.420 -39.033 -50.319 1.00 30.00 316 LEU C N 1
ATOM 8250 C CA . LEU C 1 316 ? -14.133 -37.752 -50.110 1.00 30.00 316 LEU C CA 1
ATOM 8251 C C . LEU C 1 316 ? -13.834 -37.340 -48.668 1.00 30.00 316 LEU C C 1
ATOM 8252 O O . LEU C 1 316 ? -14.255 -38.041 -47.762 1.00 30.00 316 LEU C O 1
ATOM 8257 N N . ASN C 1 317 ? -13.121 -36.246 -48.509 1.00 19.91 317 ASN C N 1
ATOM 8258 C CA . ASN C 1 317 ? -12.672 -35.785 -47.178 1.00 15.79 317 ASN C CA 1
ATOM 8259 C C . ASN C 1 317 ? -13.863 -35.557 -46.253 1.00 21.29 317 ASN C C 1
ATOM 8260 O O . ASN C 1 317 ? -14.844 -34.923 -46.656 1.00 14.70 317 ASN C O 1
ATOM 8265 N N . GLU C 1 318 ? -13.700 -36.058 -45.036 1.00 21.98 318 GLU C N 1
ATOM 8266 C CA . GLU C 1 318 ? -14.755 -35.935 -44.043 1.00 21.50 318 GLU C CA 1
ATOM 8267 C C . GLU C 1 318 ? -14.502 -34.724 -43.143 1.00 19.25 318 GLU C C 1
ATOM 8268 O O . GLU C 1 318 ? -14.130 -34.846 -41.972 1.00 19.98 318 GLU C O 1
ATOM 8274 N N . ALA C 1 319 ? -14.743 -33.533 -43.701 1.00 17.46 319 ALA C N 1
ATOM 8275 C CA . ALA C 1 319 ? -14.756 -32.330 -42.870 1.00 19.77 319 ALA C CA 1
ATOM 8276 C C . ALA C 1 319 ? -15.770 -32.463 -41.745 1.00 14.37 319 ALA C C 1
ATOM 8277 O O . ALA C 1 319 ? -15.472 -32.172 -40.583 1.00 16.97 319 ALA C O 1
ATOM 8279 N N . PHE C 1 320 ? -16.982 -32.898 -42.082 1.00 16.58 320 PHE C N 1
ATOM 8280 C CA . PHE C 1 320 ? -18.058 -33.133 -41.127 1.00 19.51 320 PHE C CA 1
ATOM 8281 C C . PHE C 1 320 ? -18.949 -34.217 -41.705 1.00 16.64 320 PHE C C 1
ATOM 8282 O O . PHE C 1 320 ? -19.173 -34.241 -42.920 1.00 18.36 320 PHE C O 1
ATOM 8290 N N . ALA C 1 321 ? -19.456 -35.107 -40.842 1.00 18.99 321 ALA C N 1
ATOM 8291 C CA . ALA C 1 321 ? -20.386 -36.134 -41.309 1.00 18.79 321 ALA C CA 1
ATOM 8292 C C . ALA C 1 321 ? -21.552 -35.510 -42.071 1.00 19.45 321 ALA C C 1
ATOM 8293 O O . ALA C 1 321 ? -21.949 -36.010 -43.132 1.00 18.49 321 ALA C O 1
ATOM 8295 N N . ALA C 1 322 ? -22.090 -34.393 -41.564 1.00 15.63 322 ALA C N 1
ATOM 8296 C CA . ALA C 1 322 ? -23.199 -33.734 -42.254 1.00 18.42 322 ALA C CA 1
ATOM 8297 C C . ALA C 1 322 ? -22.802 -33.298 -43.658 1.00 20.82 322 ALA C C 1
ATOM 8298 O O . ALA C 1 322 ? -23.581 -33.453 -44.612 1.00 13.16 322 ALA C O 1
ATOM 8300 N N . GLN C 1 323 ? -21.585 -32.752 -43.804 1.00 15.32 323 GLN C N 1
ATOM 8301 C CA . GLN C 1 323 ? -21.116 -32.285 -45.104 1.00 19.31 323 GLN C CA 1
ATOM 8302 C C . GLN C 1 323 ? -20.926 -33.453 -46.069 1.00 16.19 323 GLN C C 1
ATOM 8303 O O . GLN C 1 323 ? -21.375 -33.402 -47.222 1.00 25.34 323 GLN C O 1
ATOM 8309 N N . SER C 1 324 ? -20.263 -34.519 -45.616 1.00 19.16 324 SER C N 1
ATOM 8310 C CA . SER C 1 324 ? -20.033 -35.667 -46.487 1.00 18.42 324 SER C CA 1
ATOM 8311 C C . SER C 1 324 ? -21.345 -36.342 -46.888 1.00 24.03 324 SER C C 1
ATOM 8312 O O . SER C 1 324 ? -21.509 -36.759 -48.042 1.00 22.63 324 SER C O 1
ATOM 8315 N N . LEU C 1 325 ? -22.286 -36.477 -45.950 1.00 18.09 325 LEU C N 1
ATOM 8316 C CA . LEU C 1 325 ? -23.566 -37.078 -46.313 1.00 24.66 325 LEU C CA 1
ATOM 8317 C C . LEU C 1 325 ? -24.315 -36.195 -47.307 1.00 25.67 325 LEU C C 1
ATOM 8318 O O . LEU C 1 325 ? -24.964 -36.703 -48.230 1.00 24.32 325 LEU C O 1
ATOM 8323 N N . GLY C 1 326 ? -24.196 -34.869 -47.158 1.00 23.29 326 GLY C N 1
ATOM 8324 C CA . GLY C 1 326 ? -24.852 -33.959 -48.088 1.00 18.80 326 GLY C CA 1
ATOM 8325 C C . GLY C 1 326 ? -24.269 -34.040 -49.483 1.00 19.40 326 GLY C C 1
ATOM 8326 O O . GLY C 1 326 ? -25.003 -34.036 -50.479 1.00 21.45 326 GLY C O 1
ATOM 8327 N N . VAL C 1 327 ? -22.944 -34.128 -49.580 1.00 22.22 327 VAL C N 1
ATOM 8328 C CA . VAL C 1 327 ? -22.334 -34.364 -50.883 1.00 21.48 327 VAL C CA 1
ATOM 8329 C C . VAL C 1 327 ? -22.848 -35.675 -51.464 1.00 23.18 327 VAL C C 1
ATOM 8330 O O . VAL C 1 327 ? -23.271 -35.739 -52.623 1.00 19.30 327 VAL C O 1
ATOM 8334 N N . ILE C 1 328 ? -22.836 -36.737 -50.658 1.00 22.91 328 ILE C N 1
ATOM 8335 C CA . ILE C 1 328 ? -23.253 -38.046 -51.151 1.00 28.12 328 ILE C CA 1
ATOM 8336 C C . ILE C 1 328 ? -24.666 -37.980 -51.730 1.00 20.98 328 ILE C C 1
ATOM 8337 O O . ILE C 1 328 ? -24.925 -38.472 -52.838 1.00 24.38 328 ILE C O 1
ATOM 8342 N N . LYS C 1 329 ? -25.592 -37.357 -51.001 1.00 23.44 329 LYS C N 1
ATOM 8343 C CA . LYS C 1 329 ? -26.969 -37.265 -51.482 1.00 23.57 329 LYS C CA 1
ATOM 8344 C C . LYS C 1 329 ? -27.028 -36.587 -52.845 1.00 25.54 329 LYS C C 1
ATOM 8345 O O . LYS C 1 329 ? -27.741 -37.046 -53.748 1.00 20.99 329 LYS C O 1
ATOM 8351 N N . GLU C 1 330 ? -26.249 -35.515 -53.030 1.00 25.41 330 GLU C N 1
ATOM 8352 C CA . GLU C 1 330 ? -26.303 -34.771 -54.283 1.00 18.16 330 GLU C CA 1
ATOM 8353 C C . GLU C 1 330 ? -25.560 -35.489 -55.403 1.00 24.58 330 GLU C C 1
ATOM 8354 O O . GLU C 1 330 ? -25.981 -35.429 -56.568 1.00 21.17 330 GLU C O 1
ATOM 8360 N N . LEU C 1 331 ? -24.442 -36.153 -55.089 1.00 19.11 331 LEU C N 1
ATOM 8361 C CA . LEU C 1 331 ? -23.759 -36.915 -56.128 1.00 21.33 331 LEU C CA 1
ATOM 8362 C C . LEU C 1 331 ? -24.668 -38.006 -56.676 1.00 22.45 331 LEU C C 1
ATOM 8363 O O . LEU C 1 331 ? -24.722 -38.227 -57.891 1.00 25.11 331 LEU C O 1
ATOM 8368 N N . CYS C 1 332 ? -25.424 -38.664 -55.795 1.00 22.46 332 CYS C N 1
ATOM 8369 C CA . CYS C 1 332 ? -26.329 -39.732 -56.208 1.00 22.75 332 CYS C CA 1
ATOM 8370 C C . CYS C 1 332 ? -27.363 -39.229 -57.208 1.00 26.18 332 CYS C C 1
ATOM 8371 O O . CYS C 1 332 ? -27.574 -39.839 -58.265 1.00 20.58 332 CYS C O 1
ATOM 8374 N N . LYS C 1 333 ? -28.031 -38.114 -56.885 1.00 24.19 333 LYS C N 1
ATOM 8375 C CA . LYS C 1 333 ? -28.999 -37.536 -57.813 1.00 22.41 333 LYS C CA 1
ATOM 8376 C C . LYS C 1 333 ? -28.346 -37.181 -59.141 1.00 25.10 333 LYS C C 1
ATOM 8377 O O . LYS C 1 333 ? -28.808 -37.615 -60.199 1.00 19.95 333 LYS C O 1
ATOM 8383 N N . GLU C 1 334 ? -27.248 -36.409 -59.109 1.00 28.37 334 GLU C N 1
ATOM 8384 C CA . GLU C 1 334 ? -26.694 -35.881 -60.355 1.00 25.97 334 GLU C CA 1
ATOM 8385 C C . GLU C 1 334 ? -26.099 -36.979 -61.235 1.00 27.75 334 GLU C C 1
ATOM 8386 O O . GLU C 1 334 ? -26.219 -36.917 -62.463 1.00 24.53 334 GLU C O 1
ATOM 8392 N N . HIS C 1 335 ? -25.451 -37.988 -60.640 1.00 23.16 335 HIS C N 1
ATOM 8393 C CA . HIS C 1 335 ? -24.705 -38.976 -61.416 1.00 25.11 335 HIS C CA 1
ATOM 8394 C C . HIS C 1 335 ? -25.406 -40.320 -61.545 1.00 26.25 335 HIS C C 1
ATOM 8395 O O . HIS C 1 335 ? -24.863 -41.219 -62.197 1.00 23.29 335 HIS C O 1
ATOM 8402 N N . GLY C 1 336 ? -26.594 -40.478 -60.962 1.00 24.96 336 GLY C N 1
ATOM 8403 C CA . GLY C 1 336 ? -27.361 -41.695 -61.141 1.00 20.09 336 GLY C CA 1
ATOM 8404 C C . GLY C 1 336 ? -26.701 -42.910 -60.524 1.00 29.10 336 GLY C C 1
ATOM 8405 O O . GLY C 1 336 ? -26.534 -43.934 -61.193 1.00 29.66 336 GLY C O 1
ATOM 8406 N N . VAL C 1 337 ? -26.307 -42.802 -59.250 1.00 23.67 337 VAL C N 1
ATOM 8407 C CA . VAL C 1 337 ? -25.736 -43.904 -58.485 1.00 28.01 337 VAL C CA 1
ATOM 8408 C C . VAL C 1 337 ? -26.441 -43.971 -57.136 1.00 29.60 337 VAL C C 1
ATOM 8409 O O . VAL C 1 337 ? -26.984 -42.974 -56.648 1.00 33.39 337 VAL C O 1
ATOM 8413 N N . THR C 1 338 ? -26.442 -45.159 -56.533 1.00 30.12 338 THR C N 1
ATOM 8414 C CA . THR C 1 338 ? -27.128 -45.259 -55.254 1.00 30.06 338 THR C CA 1
ATOM 8415 C C . THR C 1 338 ? -26.207 -44.844 -54.123 1.00 27.04 338 THR C C 1
ATOM 8416 O O . THR C 1 338 ? -24.979 -44.877 -54.265 1.00 28.46 338 THR C O 1
ATOM 8420 N N . PRO C 1 339 ? -26.780 -44.435 -52.983 1.00 26.32 339 PRO C N 1
ATOM 8421 C CA . PRO C 1 339 ? -25.953 -44.224 -51.780 1.00 30.39 339 PRO C CA 1
ATOM 8422 C C . PRO C 1 339 ? -25.176 -45.461 -51.375 1.00 31.77 339 PRO C C 1
ATOM 8423 O O . PRO C 1 339 ? -24.016 -45.362 -50.953 1.00 28.31 339 PRO C O 1
ATOM 8427 N N . GLU C 1 340 ? -25.798 -46.634 -51.487 1.00 28.75 340 GLU C N 1
ATOM 8428 C CA . GLU C 1 340 ? -25.101 -47.876 -51.178 1.00 30.19 340 GLU C CA 1
ATOM 8429 C C . GLU C 1 340 ? -23.879 -48.036 -52.066 1.00 25.20 340 GLU C C 1
ATOM 8430 O O . GLU C 1 340 ? -22.802 -48.417 -51.594 1.00 25.82 340 GLU C O 1
ATOM 8436 N N . TRP C 1 341 ? -24.029 -47.732 -53.356 1.00 22.94 341 TRP C N 1
ATOM 8437 C CA . TRP C 1 341 ? -22.929 -47.900 -54.297 1.00 27.91 341 TRP C CA 1
ATOM 8438 C C . TRP C 1 341 ? -21.769 -46.980 -53.943 1.00 31.46 341 TRP C C 1
ATOM 8439 O O . TRP C 1 341 ? -20.601 -47.391 -53.993 1.00 30.32 341 TRP C O 1
ATOM 8450 N N . ILE C 1 342 ? -22.072 -45.733 -53.578 1.00 24.87 342 ILE C N 1
ATOM 8451 C CA . ILE C 1 342 ? -21.021 -44.801 -53.182 1.00 29.31 342 ILE C CA 1
ATOM 8452 C C . ILE C 1 342 ? -20.314 -45.297 -51.930 1.00 22.64 342 ILE C C 1
ATOM 8453 O O . ILE C 1 342 ? -19.082 -45.372 -51.880 1.00 21.52 342 ILE C O 1
ATOM 8458 N N . LYS C 1 343 ? -21.085 -45.661 -50.905 1.00 27.49 343 LYS C N 1
ATOM 8459 C CA . LYS C 1 343 ? -20.488 -45.856 -49.591 1.00 26.62 343 LYS C CA 1
ATOM 8460 C C . LYS C 1 343 ? -19.662 -47.132 -49.520 1.00 27.88 343 LYS C C 1
ATOM 8461 O O . LYS C 1 343 ? -18.717 -47.203 -48.729 1.00 25.41 343 LYS C O 1
ATOM 8467 N N . GLU C 1 344 ? -19.969 -48.127 -50.354 1.00 28.63 344 GLU C N 1
ATOM 8468 C CA . GLU C 1 344 ? -19.173 -49.348 -50.376 1.00 25.34 344 GLU C CA 1
ATOM 8469 C C . GLU C 1 344 ? -17.770 -49.139 -50.940 1.00 23.52 344 GLU C C 1
ATOM 8470 O O . GLU C 1 344 ? -16.951 -50.060 -50.878 1.00 22.13 344 GLU C O 1
ATOM 8476 N N . ARG C 1 345 ? -17.478 -47.976 -51.514 1.00 21.29 345 ARG C N 1
ATOM 8477 C CA . ARG C 1 345 ? -16.194 -47.751 -52.167 1.00 20.70 345 ARG C CA 1
ATOM 8478 C C . ARG C 1 345 ? -15.584 -46.408 -51.798 1.00 19.94 345 ARG C C 1
ATOM 8479 O O . ARG C 1 345 ? -14.583 -46.005 -52.407 1.00 17.10 345 ARG C O 1
ATOM 8487 N N . THR C 1 346 ? -16.174 -45.690 -50.849 1.00 18.77 346 THR C N 1
ATOM 8488 C CA . THR C 1 346 ? -15.696 -44.374 -50.446 1.00 21.84 346 THR C CA 1
ATOM 8489 C C . THR C 1 346 ? -15.019 -44.486 -49.086 1.00 20.85 346 THR C C 1
ATOM 8490 O O . THR C 1 346 ? -15.550 -45.138 -48.177 1.00 16.46 346 THR C O 1
ATOM 8494 N N . ASN C 1 347 ? -13.837 -43.875 -48.964 1.00 22.25 347 ASN C N 1
ATOM 8495 C CA . ASN C 1 347 ? -13.111 -43.807 -47.699 1.00 20.77 347 ASN C CA 1
ATOM 8496 C C . ASN C 1 347 ? -13.004 -45.188 -47.056 1.00 22.28 347 ASN C C 1
ATOM 8497 O O . ASN C 1 347 ? -13.303 -45.378 -45.873 1.00 16.22 347 ASN C O 1
ATOM 8502 N N . VAL C 1 348 ? -12.580 -46.168 -47.858 1.00 20.88 348 VAL C N 1
ATOM 8503 C CA . VAL C 1 348 ? -12.652 -47.552 -47.406 1.00 20.15 348 VAL C CA 1
ATOM 8504 C C . VAL C 1 348 ? -11.659 -47.863 -46.291 1.00 19.85 348 VAL C C 1
ATOM 8505 O O . VAL C 1 348 ? -11.819 -48.874 -45.602 1.00 19.46 348 VAL C O 1
ATOM 8509 N N . ASN C 1 349 ? -10.625 -47.044 -46.098 1.00 14.16 349 ASN C N 1
ATOM 8510 C CA . ASN C 1 349 ? -9.735 -47.192 -44.951 1.00 16.06 349 ASN C CA 1
ATOM 8511 C C . ASN C 1 349 ? -10.009 -46.154 -43.871 1.00 16.76 349 ASN C C 1
ATOM 8512 O O . ASN C 1 349 ? -9.119 -45.856 -43.067 1.00 19.19 349 ASN C O 1
ATOM 8517 N N . GLY C 1 350 ? -11.216 -45.597 -43.842 1.00 15.64 350 GLY C N 1
ATOM 8518 C CA . GLY C 1 350 ? -11.558 -44.549 -42.905 1.00 14.47 350 GLY C CA 1
ATOM 8519 C C . GLY C 1 350 ? -11.302 -43.171 -43.485 1.00 15.06 350 GLY C C 1
ATOM 8520 O O . GLY C 1 350 ? -10.633 -42.996 -44.514 1.00 20.27 350 GLY C O 1
ATOM 8521 N N . GLY C 1 351 ? -11.869 -42.170 -42.809 1.00 17.45 351 GLY C N 1
ATOM 8522 C CA . GLY C 1 351 ? -11.757 -40.793 -43.243 1.00 15.87 351 GLY C CA 1
ATOM 8523 C C . GLY C 1 351 ? -11.437 -39.830 -42.110 1.00 23.91 351 GLY C C 1
ATOM 8524 O O . GLY C 1 351 ? -11.227 -40.252 -40.960 1.00 18.85 351 GLY C O 1
ATOM 8525 N N . ALA C 1 352 ? -11.442 -38.525 -42.432 1.00 18.81 352 ALA C N 1
ATOM 8526 C CA . ALA C 1 352 ? -10.882 -37.487 -41.559 1.00 18.92 352 ALA C CA 1
ATOM 8527 C C . ALA C 1 352 ? -11.528 -37.424 -40.174 1.00 19.80 352 ALA C C 1
ATOM 8528 O O . ALA C 1 352 ? -10.901 -36.904 -39.241 1.00 19.77 352 ALA C O 1
ATOM 8530 N N . ILE C 1 353 ? -12.771 -37.897 -40.012 1.00 18.75 353 ILE C N 1
ATOM 8531 C CA . ILE C 1 353 ? -13.366 -37.926 -38.674 1.00 20.97 353 ILE C CA 1
ATOM 8532 C C . ILE C 1 353 ? -12.517 -38.777 -37.741 1.00 18.74 353 ILE C C 1
ATOM 8533 O O . ILE C 1 353 ? -12.313 -38.445 -36.563 1.00 19.34 353 ILE C O 1
ATOM 8538 N N . ALA C 1 354 ? -12.007 -39.885 -38.256 1.00 17.55 354 ALA C N 1
ATOM 8539 C CA . ALA C 1 354 ? -11.151 -40.768 -37.484 1.00 16.60 354 ALA C CA 1
ATOM 8540 C C . ALA C 1 354 ? -9.676 -40.412 -37.642 1.00 19.54 354 ALA C C 1
ATOM 8541 O O . ALA C 1 354 ? -8.924 -40.414 -36.653 1.00 16.63 354 ALA C O 1
ATOM 8543 N N . LEU C 1 355 ? -9.256 -40.083 -38.870 1.00 14.16 355 LEU C N 1
ATOM 8544 C CA . LEU C 1 355 ? -7.840 -39.953 -39.178 1.00 17.95 355 LEU C CA 1
ATOM 8545 C C . LEU C 1 355 ? -7.307 -38.545 -38.963 1.00 19.88 355 LEU C C 1
ATOM 8546 O O . LEU C 1 355 ? -6.094 -38.381 -38.783 1.00 17.35 355 LEU C O 1
ATOM 8551 N N . GLY C 1 356 ? -8.161 -37.530 -38.990 1.00 17.85 356 GLY C N 1
ATOM 8552 C CA . GLY C 1 356 ? -7.737 -36.159 -38.780 1.00 19.08 356 GLY C CA 1
ATOM 8553 C C . GLY C 1 356 ? -7.783 -35.334 -40.061 1.00 21.38 356 GLY C C 1
ATOM 8554 O O . GLY C 1 356 ? -7.864 -35.852 -41.178 1.00 17.80 356 GLY C O 1
ATOM 8555 N N . HIS C 1 357 ? -7.702 -34.009 -39.887 1.00 12.75 357 HIS C N 1
ATOM 8556 C CA . HIS C 1 357 ? -7.885 -33.075 -41.002 1.00 18.18 357 HIS C CA 1
ATOM 8557 C C . HIS C 1 357 ? -6.863 -31.938 -40.956 1.00 16.99 357 HIS C C 1
ATOM 8558 O O . HIS C 1 357 ? -7.230 -30.764 -40.828 1.00 17.18 357 HIS C O 1
ATOM 8565 N N . PRO C 1 358 ? -5.535 -32.250 -41.129 1.00 14.90 358 PRO C N 1
ATOM 8566 C CA . PRO C 1 358 ? -4.541 -31.162 -41.202 1.00 13.20 358 PRO C CA 1
ATOM 8567 C C . PRO C 1 358 ? -4.727 -30.330 -42.463 1.00 17.26 358 PRO C C 1
ATOM 8568 O O . PRO C 1 358 ? -4.293 -30.719 -43.555 1.00 17.79 358 PRO C O 1
ATOM 8572 N N . VAL C 1 359 ? -5.371 -29.164 -42.287 1.00 16.08 359 VAL C N 1
ATOM 8573 C CA . VAL C 1 359 ? -6.115 -28.493 -43.362 1.00 15.52 359 VAL C CA 1
ATOM 8574 C C . VAL C 1 359 ? -5.302 -28.395 -44.653 1.00 17.00 359 VAL C C 1
ATOM 8575 O O . VAL C 1 359 ? -5.742 -28.843 -45.717 1.00 16.75 359 VAL C O 1
ATOM 8579 N N . GLY C 1 360 ? -4.114 -27.786 -44.588 1.00 15.78 360 GLY C N 1
ATOM 8580 C CA . GLY C 1 360 ? -3.357 -27.546 -45.816 1.00 16.62 360 GLY C CA 1
ATOM 8581 C C . GLY C 1 360 ? -2.745 -28.794 -46.447 1.00 19.04 360 GLY C C 1
ATOM 8582 O O . GLY C 1 360 ? -2.192 -28.696 -47.549 1.00 17.42 360 GLY C O 1
ATOM 8583 N N . ALA C 1 361 ? -2.821 -29.950 -45.774 1.00 15.56 361 ALA C N 1
ATOM 8584 C CA . ALA C 1 361 ? -2.279 -31.194 -46.302 1.00 17.56 361 ALA C CA 1
ATOM 8585 C C . ALA C 1 361 ? -3.328 -32.264 -46.609 1.00 15.40 361 ALA C C 1
ATOM 8586 O O . ALA C 1 361 ? -3.025 -33.192 -47.369 1.00 17.50 361 ALA C O 1
ATOM 8588 N N . SER C 1 362 ? -4.534 -32.170 -46.044 1.00 12.97 362 SER C N 1
ATOM 8589 C CA . SER C 1 362 ? -5.561 -33.184 -46.293 1.00 15.58 362 SER C CA 1
ATOM 8590 C C . SER C 1 362 ? -5.822 -33.395 -47.784 1.00 14.62 362 SER C C 1
ATOM 8591 O O . SER C 1 362 ? -6.025 -34.533 -48.227 1.00 16.59 362 SER C O 1
ATOM 8594 N N . GLY C 1 363 ? -5.841 -32.310 -48.569 1.00 13.07 363 GLY C N 1
ATOM 8595 C CA . GLY C 1 363 ? -6.076 -32.446 -49.998 1.00 14.50 363 GLY C CA 1
ATOM 8596 C C . GLY C 1 363 ? -5.114 -33.415 -50.653 1.00 16.34 363 GLY C C 1
ATOM 8597 O O . GLY C 1 363 ? -5.510 -34.239 -51.491 1.00 14.52 363 GLY C O 1
ATOM 8598 N N . ASN C 1 364 ? -3.834 -33.342 -50.271 1.00 11.53 364 ASN C N 1
ATOM 8599 C CA . ASN C 1 364 ? -2.860 -34.318 -50.744 1.00 15.53 364 ASN C CA 1
ATOM 8600 C C . ASN C 1 364 ? -2.977 -35.646 -50.015 1.00 15.35 364 ASN C C 1
ATOM 8601 O O . ASN C 1 364 ? -2.807 -36.710 -50.629 1.00 14.28 364 ASN C O 1
ATOM 8606 N N . ARG C 1 365 ? -3.228 -35.596 -48.703 1.00 14.66 365 ARG C N 1
ATOM 8607 C CA . ARG C 1 365 ? -3.313 -36.810 -47.897 1.00 10.56 365 ARG C CA 1
ATOM 8608 C C . ARG C 1 365 ? -4.309 -37.810 -48.493 1.00 15.27 365 ARG C C 1
ATOM 8609 O O . ARG C 1 365 ? -3.992 -38.998 -48.669 1.00 16.78 365 ARG C O 1
ATOM 8617 N N . ILE C 1 366 ? -5.520 -37.346 -48.818 1.00 11.89 366 ILE C N 1
ATOM 8618 C CA . ILE C 1 366 ? -6.542 -38.287 -49.272 1.00 19.14 366 ILE C CA 1
ATOM 8619 C C . ILE C 1 366 ? -6.210 -38.829 -50.654 1.00 16.61 366 ILE C C 1
ATOM 8620 O O . ILE C 1 366 ? -6.727 -39.884 -51.036 1.00 13.12 366 ILE C O 1
ATOM 8625 N N . THR C 1 367 ? -5.349 -38.130 -51.408 1.00 14.43 367 THR C N 1
ATOM 8626 C CA . THR C 1 367 ? -4.901 -38.625 -52.707 1.00 13.85 367 THR C CA 1
ATOM 8627 C C . THR C 1 367 ? -3.879 -39.748 -52.545 1.00 17.99 367 THR C C 1
ATOM 8628 O O . THR C 1 367 ? -3.938 -40.753 -53.267 1.00 18.46 367 THR C O 1
ATOM 8632 N N . VAL C 1 368 ? -2.942 -39.600 -51.602 1.00 18.25 368 VAL C N 1
ATOM 8633 C CA . VAL C 1 368 ? -1.988 -40.678 -51.311 1.00 17.73 368 VAL C CA 1
ATOM 8634 C C . VAL C 1 368 ? -2.724 -41.916 -50.814 1.00 16.29 368 VAL C C 1
ATOM 8635 O O . VAL C 1 368 ? -2.445 -43.041 -51.245 1.00 19.28 368 VAL C O 1
ATOM 8639 N N . THR C 1 369 ? -3.689 -41.730 -49.917 1.00 17.47 369 THR C N 1
ATOM 8640 C CA . THR C 1 369 ? -4.476 -42.868 -49.444 1.00 18.16 369 THR C CA 1
ATOM 8641 C C . THR C 1 369 ? -5.234 -43.535 -50.590 1.00 17.69 369 THR C C 1
ATOM 8642 O O . THR C 1 369 ? -5.323 -44.768 -50.648 1.00 18.86 369 THR C O 1
ATOM 8646 N N . LEU C 1 370 ? -5.774 -42.740 -51.521 1.00 16.68 370 LEU C N 1
ATOM 8647 C CA . LEU C 1 370 ? -6.455 -43.313 -52.679 1.00 15.41 370 LEU C CA 1
ATOM 8648 C C . LEU C 1 370 ? -5.480 -44.116 -53.529 1.00 13.03 370 LEU C C 1
ATOM 8649 O O . LEU C 1 370 ? -5.752 -45.266 -53.895 1.00 17.99 370 LEU C O 1
ATOM 8654 N N . ILE C 1 371 ? -4.324 -43.531 -53.833 1.00 15.09 371 ILE C N 1
ATOM 8655 C CA . ILE C 1 371 ? -3.373 -44.170 -54.741 1.00 19.60 371 ILE C CA 1
ATOM 8656 C C . ILE C 1 371 ? -2.963 -45.544 -54.218 1.00 19.17 371 ILE C C 1
ATOM 8657 O O . ILE C 1 371 ? -2.953 -46.529 -54.960 1.00 16.10 371 ILE C O 1
ATOM 8662 N N . TYR C 1 372 ? -2.631 -45.637 -52.932 1.00 18.38 372 TYR C N 1
ATOM 8663 C CA . TYR C 1 372 ? -2.124 -46.909 -52.423 1.00 16.91 372 TYR C CA 1
ATOM 8664 C C . TYR C 1 372 ? -3.224 -47.962 -52.351 1.00 20.23 372 TYR C C 1
ATOM 8665 O O . TYR C 1 372 ? -2.964 -49.141 -52.617 1.00 21.10 372 TYR C O 1
ATOM 8674 N N . GLU C 1 373 ? -4.457 -47.557 -52.036 1.00 13.94 373 GLU C N 1
ATOM 8675 C CA . GLU C 1 373 ? -5.561 -48.508 -52.058 1.00 17.53 373 GLU C CA 1
ATOM 8676 C C . GLU C 1 373 ? -5.903 -48.935 -53.491 1.00 21.44 373 GLU C C 1
ATOM 8677 O O . GLU C 1 373 ? -6.278 -50.093 -53.709 1.00 23.84 373 GLU C O 1
ATOM 8683 N N . MET C 1 374 ? -5.770 -48.038 -54.489 1.00 17.58 374 MET C N 1
ATOM 8684 C CA . MET C 1 374 ? -5.924 -48.482 -55.879 1.00 14.72 374 MET C CA 1
ATOM 8685 C C . MET C 1 374 ? -4.876 -49.543 -56.223 1.00 19.26 374 MET C C 1
ATOM 8686 O O . MET C 1 374 ? -5.179 -50.534 -56.896 1.00 18.85 374 MET C O 1
ATOM 8691 N N . LYS C 1 375 ? -3.619 -49.345 -55.805 1.00 17.18 375 LYS C N 1
ATOM 8692 C CA . LYS C 1 375 ? -2.605 -50.350 -56.122 1.00 15.15 375 LYS C CA 1
ATOM 8693 C C . LYS C 1 375 ? -2.949 -51.676 -55.463 1.00 19.80 375 LYS C C 1
ATOM 8694 O O . LYS C 1 375 ? -2.923 -52.723 -56.115 1.00 18.43 375 LYS C O 1
ATOM 8700 N N . LYS C 1 376 ? -3.284 -51.656 -54.167 1.00 14.32 376 LYS C N 1
ATOM 8701 C CA . LYS C 1 376 ? -3.548 -52.912 -53.473 1.00 18.60 376 LYS C CA 1
ATOM 8702 C C . LYS C 1 376 ? -4.715 -53.672 -54.101 1.00 20.57 376 LYS C C 1
ATOM 8703 O O . LYS C 1 376 ? -4.663 -54.898 -54.238 1.00 20.92 376 LYS C O 1
ATOM 8709 N N . ARG C 1 377 ? -5.778 -52.966 -54.484 1.00 19.58 377 ARG C N 1
ATOM 8710 C CA . ARG C 1 377 ? -6.961 -53.602 -55.043 1.00 20.08 377 ARG C CA 1
ATOM 8711 C C . ARG C 1 377 ? -6.860 -53.830 -56.542 1.00 24.68 377 ARG C C 1
ATOM 8712 O O . ARG C 1 377 ? -7.672 -54.585 -57.091 1.00 24.83 377 ARG C O 1
ATOM 8720 N N . GLY C 1 378 ? -5.908 -53.179 -57.214 1.00 18.50 378 GLY C N 1
ATOM 8721 C CA . GLY C 1 378 ? -5.737 -53.360 -58.638 1.00 17.95 378 GLY C CA 1
ATOM 8722 C C . GLY C 1 378 ? -6.822 -52.752 -59.493 1.00 29.31 378 GLY C C 1
ATOM 8723 O O . GLY C 1 378 ? -7.025 -53.193 -60.630 1.00 29.30 378 GLY C O 1
ATOM 8724 N N . VAL C 1 379 ? -7.525 -51.746 -58.986 1.00 20.24 379 VAL C N 1
ATOM 8725 C CA . VAL C 1 379 ? -8.599 -51.123 -59.748 1.00 25.74 379 VAL C CA 1
ATOM 8726 C C . VAL C 1 379 ? -8.025 -50.102 -60.730 1.00 25.85 379 VAL C C 1
ATOM 8727 O O . VAL C 1 379 ? -6.877 -49.663 -60.621 1.00 27.44 379 VAL C O 1
ATOM 8731 N N . GLU C 1 380 ? -8.844 -49.713 -61.708 1.00 22.41 380 GLU C N 1
ATOM 8732 C CA . GLU C 1 380 ? -8.374 -48.850 -62.788 1.00 19.91 380 GLU C CA 1
ATOM 8733 C C . GLU C 1 380 ? -8.561 -47.359 -62.505 1.00 18.80 380 GLU C C 1
ATOM 8734 O O . GLU C 1 380 ? -7.691 -46.555 -62.856 1.00 21.08 380 GLU C O 1
ATOM 8740 N N . TYR C 1 381 ? -9.669 -46.965 -61.886 1.00 18.64 381 TYR C N 1
ATOM 8741 C CA . TYR C 1 381 ? -10.032 -45.561 -61.741 1.00 17.51 381 TYR C CA 1
ATOM 8742 C C . TYR C 1 381 ? -10.374 -45.250 -60.282 1.00 24.63 381 TYR C C 1
ATOM 8743 O O . TYR C 1 381 ? -11.132 -45.998 -59.642 1.00 23.31 381 TYR C O 1
ATOM 8752 N N . GLY C 1 382 ? -9.822 -44.145 -59.769 1.00 18.00 382 GLY C N 1
ATOM 8753 C CA . GLY C 1 382 ? -10.165 -43.645 -58.442 1.00 17.87 382 GLY C CA 1
ATOM 8754 C C . GLY C 1 382 ? -10.418 -42.145 -58.488 1.00 19.32 382 GLY C C 1
ATOM 8755 O O . GLY C 1 382 ? -9.875 -41.432 -59.337 1.00 17.35 382 GLY C O 1
ATOM 8756 N N . LEU C 1 383 ? -11.318 -41.677 -57.625 1.00 15.91 383 LEU C N 1
ATOM 8757 C CA . LEU C 1 383 ? -11.666 -40.256 -57.547 1.00 17.88 383 LEU C CA 1
ATOM 8758 C C . LEU C 1 383 ? -11.378 -39.729 -56.149 1.00 13.18 383 LEU C C 1
ATOM 8759 O O . LEU C 1 383 ? -11.769 -40.358 -55.162 1.00 16.40 383 LEU C O 1
ATOM 8764 N N . ALA C 1 384 ? -10.720 -38.570 -56.059 1.00 15.27 384 ALA C N 1
ATOM 8765 C CA . ALA C 1 384 ? -10.502 -37.905 -54.778 1.00 15.33 384 ALA C CA 1
ATOM 8766 C C . ALA C 1 384 ? -10.999 -36.466 -54.852 1.00 15.56 384 ALA C C 1
ATOM 8767 O O . ALA C 1 384 ? -10.758 -35.771 -55.847 1.00 17.44 384 ALA C O 1
ATOM 8769 N N . SER C 1 385 ? -11.702 -36.017 -53.813 1.00 15.07 385 SER C N 1
ATOM 8770 C CA . SER C 1 385 ? -12.191 -34.641 -53.816 1.00 12.70 385 SER C CA 1
ATOM 8771 C C . SER C 1 385 ? -12.534 -34.237 -52.383 1.00 17.00 385 SER C C 1
ATOM 8772 O O . SER C 1 385 ? -12.676 -35.087 -51.504 1.00 21.34 385 SER C O 1
ATOM 8775 N N . LEU C 1 386 ? -12.629 -32.931 -52.137 1.00 20.30 386 LEU C N 1
ATOM 8776 C CA . LEU C 1 386 ? -12.851 -32.460 -50.770 1.00 19.36 386 LEU C CA 1
ATOM 8777 C C . LEU C 1 386 ? -13.388 -31.032 -50.806 1.00 20.87 386 LEU C C 1
ATOM 8778 O O . LEU C 1 386 ? -13.179 -30.302 -51.781 1.00 20.71 386 LEU C O 1
ATOM 8783 N N . CYS C 1 387 ? -14.082 -30.634 -49.732 1.00 16.59 387 CYS C N 1
ATOM 8784 C CA . CYS C 1 387 ? -14.621 -29.278 -49.709 1.00 19.92 387 CYS C CA 1
ATOM 8785 C C . CYS C 1 387 ? -13.550 -28.311 -49.204 1.00 18.76 387 CYS C C 1
ATOM 8786 O O . CYS C 1 387 ? -12.496 -28.717 -48.700 1.00 14.53 387 CYS C O 1
ATOM 8789 N N . ILE C 1 388 ? -13.848 -27.011 -49.289 1.00 19.16 388 ILE C N 1
ATOM 8790 C CA . ILE C 1 388 ? -12.855 -25.956 -49.057 1.00 20.33 388 ILE C CA 1
ATOM 8791 C C . ILE C 1 388 ? -13.512 -24.752 -48.393 1.00 17.66 388 ILE C C 1
ATOM 8792 O O . ILE C 1 388 ? -14.474 -24.187 -48.934 1.00 15.42 388 ILE C O 1
ATOM 8797 N N . GLY C 1 389 ? -12.987 -24.329 -47.241 1.00 15.68 389 GLY C N 1
ATOM 8798 C CA . GLY C 1 389 ? -13.479 -23.128 -46.585 1.00 16.40 389 GLY C CA 1
ATOM 8799 C C . GLY C 1 389 ? -13.622 -21.950 -47.534 1.00 16.51 389 GLY C C 1
ATOM 8800 O O . GLY C 1 389 ? -12.737 -21.702 -48.352 1.00 18.48 389 GLY C O 1
ATOM 8801 N N . GLY C 1 390 ? -14.736 -21.228 -47.456 1.00 17.75 390 GLY C N 1
ATOM 8802 C CA . GLY C 1 390 ? -15.017 -20.173 -48.407 1.00 18.39 390 GLY C CA 1
ATOM 8803 C C . GLY C 1 390 ? -15.864 -20.595 -49.592 1.00 19.63 390 GLY C C 1
ATOM 8804 O O . GLY C 1 390 ? -16.190 -19.744 -50.434 1.00 19.56 390 GLY C O 1
ATOM 8805 N N . GLY C 1 391 ? -16.213 -21.877 -49.697 1.00 12.74 391 GLY C N 1
ATOM 8806 C CA . GLY C 1 391 ? -17.134 -22.349 -50.707 1.00 15.36 391 GLY C CA 1
ATOM 8807 C C . GLY C 1 391 ? -16.490 -22.796 -52.003 1.00 13.72 391 GLY C C 1
ATOM 8808 O O . GLY C 1 391 ? -16.800 -22.255 -53.073 1.00 16.21 391 GLY C O 1
ATOM 8809 N N . MET C 1 392 ? -15.598 -23.785 -51.921 1.00 12.04 392 MET C N 1
ATOM 8810 C CA . MET C 1 392 ? -14.877 -24.277 -53.081 1.00 14.63 392 MET C CA 1
ATOM 8811 C C . MET C 1 392 ? -14.669 -25.774 -52.901 1.00 15.03 392 MET C C 1
ATOM 8812 O O . MET C 1 392 ? -14.934 -26.341 -51.843 1.00 19.51 392 MET C O 1
ATOM 8817 N N . GLY C 1 393 ? -14.221 -26.417 -53.961 1.00 17.94 393 GLY C N 1
ATOM 8818 C CA . GLY C 1 393 ? -13.828 -27.807 -53.885 1.00 15.34 393 GLY C CA 1
ATOM 8819 C C . GLY C 1 393 ? -12.799 -28.051 -54.960 1.00 16.42 393 GLY C C 1
ATOM 8820 O O . GLY C 1 393 ? -12.665 -27.272 -55.914 1.00 15.55 393 GLY C O 1
ATOM 8821 N N . THR C 1 394 ? -12.059 -29.136 -54.793 1.00 14.60 394 THR C N 1
ATOM 8822 C CA . THR C 1 394 ? -11.165 -29.608 -55.829 1.00 15.42 394 THR C CA 1
ATOM 8823 C C . THR C 1 394 ? -11.375 -31.101 -56.013 1.00 18.51 394 THR C C 1
ATOM 8824 O O . THR C 1 394 ? -11.818 -31.799 -55.098 1.00 20.45 394 THR C O 1
ATOM 8828 N N . ALA C 1 395 ? -11.032 -31.588 -57.204 1.00 14.82 395 ALA C N 1
ATOM 8829 C CA . ALA C 1 395 ? -11.182 -33.002 -57.516 1.00 15.73 395 ALA C CA 1
ATOM 8830 C C . ALA C 1 395 ? -10.048 -33.460 -58.419 1.00 17.23 395 ALA C C 1
ATOM 8831 O O . ALA C 1 395 ? -9.521 -32.688 -59.231 1.00 16.92 395 ALA C O 1
ATOM 8833 N N . LEU C 1 396 ? -9.675 -34.728 -58.259 1.00 17.02 396 LEU C N 1
ATOM 8834 C CA . LEU C 1 396 ? -8.685 -35.391 -59.098 1.00 15.48 396 LEU C CA 1
ATOM 8835 C C . LEU C 1 396 ? -9.264 -36.716 -59.578 1.00 15.27 396 LEU C C 1
ATOM 8836 O O . LEU C 1 396 ? -9.838 -37.466 -58.779 1.00 15.28 396 LEU C O 1
ATOM 8841 N N . ILE C 1 397 ? -9.113 -37.012 -60.867 1.00 13.95 397 ILE C N 1
ATOM 8842 C CA . ILE C 1 397 ? -9.462 -38.318 -61.418 1.00 13.41 397 ILE C CA 1
ATOM 8843 C C . ILE C 1 397 ? -8.164 -39.029 -61.774 1.00 15.71 397 ILE C C 1
ATOM 8844 O O . ILE C 1 397 ? -7.352 -38.497 -62.539 1.00 16.45 397 ILE C O 1
ATOM 8849 N N . LEU C 1 398 ? -7.975 -40.234 -61.233 1.00 14.67 398 LEU C N 1
ATOM 8850 C CA . LEU C 1 398 ? -6.734 -40.984 -61.377 1.00 10.63 398 LEU C CA 1
ATOM 8851 C C . LEU C 1 398 ? -6.986 -42.291 -62.110 1.00 17.25 398 LEU C C 1
ATOM 8852 O O . LEU C 1 398 ? -8.056 -42.899 -61.985 1.00 19.28 398 LEU C O 1
ATOM 8857 N N . LYS C 1 399 ? -5.973 -42.749 -62.833 1.00 17.25 399 LYS C N 1
ATOM 8858 C CA . LYS C 1 399 ? -6.060 -44.016 -63.547 1.00 17.00 399 LYS C CA 1
ATOM 8859 C C . LYS C 1 399 ? -4.834 -44.851 -63.217 1.00 13.11 399 LYS C C 1
ATOM 8860 O O . LYS C 1 399 ? -3.706 -44.342 -63.230 1.00 18.49 399 LYS C O 1
ATOM 8866 N N . ASN C 1 400 ? -5.055 -46.124 -62.915 1.00 19.09 400 ASN C N 1
ATOM 8867 C CA . ASN C 1 400 ? -3.964 -47.006 -62.524 1.00 25.49 400 ASN C CA 1
ATOM 8868 C C . ASN C 1 400 ? -2.957 -47.183 -63.657 1.00 26.83 400 ASN C C 1
ATOM 8869 O O . ASN C 1 400 ? -3.323 -47.327 -64.827 1.00 26.29 400 ASN C O 1
ATOM 8874 N N . VAL C 1 401 ? -1.677 -47.147 -63.298 1.00 24.23 401 VAL C N 1
ATOM 8875 C CA . VAL C 1 401 ? -0.589 -47.524 -64.203 1.00 29.40 401 VAL C CA 1
ATOM 8876 C C . VAL C 1 401 ? -0.112 -48.886 -63.712 1.00 28.79 401 VAL C C 1
ATOM 8877 O O . VAL C 1 401 ? 0.786 -48.998 -62.879 1.00 33.22 401 VAL C O 1
ATOM 8881 N N . LYS C 1 402 ? -0.740 -49.939 -64.211 1.00 39.69 402 LYS C N 1
ATOM 8882 C CA . LYS C 1 402 ? -0.352 -51.269 -63.785 1.00 43.46 402 LYS C CA 1
ATOM 8883 C C . LYS C 1 402 ? 0.817 -51.704 -64.650 1.00 42.43 402 LYS C C 1
ATOM 8884 O O . LYS C 1 402 ? 0.876 -51.348 -65.827 1.00 44.99 402 LYS C O 1
ATOM 8891 N N . MET D 1 1 ? -1.655 -25.126 -78.493 1.00 36.46 1 MET D N 1
ATOM 8892 C CA . MET D 1 1 ? -1.500 -24.288 -77.299 1.00 34.48 1 MET D CA 1
ATOM 8893 C C . MET D 1 1 ? -1.722 -22.799 -77.584 1.00 32.35 1 MET D C 1
ATOM 8894 O O . MET D 1 1 ? -1.010 -22.184 -78.381 1.00 34.76 1 MET D O 1
ATOM 8899 N N . SER D 1 2 ? -2.717 -22.226 -76.904 1.00 30.51 2 SER D N 1
ATOM 8900 C CA . SER D 1 2 ? -3.108 -20.844 -77.156 1.00 29.95 2 SER D CA 1
ATOM 8901 C C . SER D 1 2 ? -2.072 -19.872 -76.608 1.00 26.68 2 SER D C 1
ATOM 8902 O O . SER D 1 2 ? -1.505 -20.086 -75.533 1.00 28.52 2 SER D O 1
ATOM 8905 N N . LYS D 1 3 ? -1.822 -18.805 -77.363 1.00 22.70 3 LYS D N 1
ATOM 8906 C CA . LYS D 1 3 ? -1.107 -17.644 -76.846 1.00 21.84 3 LYS D CA 1
ATOM 8907 C C . LYS D 1 3 ? -1.840 -17.085 -75.627 1.00 24.99 3 LYS D C 1
ATOM 8908 O O . LYS D 1 3 ? -3.046 -17.285 -75.451 1.00 20.40 3 LYS D O 1
ATOM 8914 N N . VAL D 1 4 ? -1.105 -16.370 -74.780 1.00 20.57 4 VAL D N 1
ATOM 8915 C CA . VAL D 1 4 ? -1.650 -15.798 -73.546 1.00 17.98 4 VAL D CA 1
ATOM 8916 C C . VAL D 1 4 ? -1.580 -14.281 -73.661 1.00 19.68 4 VAL D C 1
ATOM 8917 O O . VAL D 1 4 ? -0.489 -13.711 -73.803 1.00 18.15 4 VAL D O 1
ATOM 8921 N N . TYR D 1 5 ? -2.736 -13.628 -73.591 1.00 19.65 5 TYR D N 1
ATOM 8922 C CA . TYR D 1 5 ? -2.827 -12.187 -73.759 1.00 19.52 5 TYR D CA 1
ATOM 8923 C C . TYR D 1 5 ? -3.198 -11.513 -72.446 1.00 20.73 5 TYR D C 1
ATOM 8924 O O . TYR D 1 5 ? -4.005 -12.029 -71.668 1.00 16.68 5 TYR D O 1
ATOM 8933 N N . VAL D 1 6 ? -2.620 -10.344 -72.219 1.00 17.00 6 VAL D N 1
ATOM 8934 C CA . VAL D 1 6 ? -3.047 -9.468 -71.141 1.00 19.62 6 VAL D CA 1
ATOM 8935 C C . VAL D 1 6 ? -4.110 -8.541 -71.725 1.00 19.54 6 VAL D C 1
ATOM 8936 O O . VAL D 1 6 ? -3.826 -7.733 -72.618 1.00 16.23 6 VAL D O 1
ATOM 8940 N N . VAL D 1 7 ? -5.345 -8.675 -71.242 1.00 14.75 7 VAL D N 1
ATOM 8941 C CA . VAL D 1 7 ? -6.457 -7.875 -71.749 1.00 14.73 7 VAL D CA 1
ATOM 8942 C C . VAL D 1 7 ? -6.893 -6.794 -70.776 1.00 18.23 7 VAL D C 1
ATOM 8943 O O . VAL D 1 7 ? -7.769 -5.987 -71.127 1.00 21.61 7 VAL D O 1
ATOM 8947 N N . ALA D 1 8 ? -6.356 -6.774 -69.556 1.00 18.34 8 ALA D N 1
ATOM 8948 C CA . ALA D 1 8 ? -6.569 -5.671 -68.625 1.00 19.15 8 ALA D CA 1
ATOM 8949 C C . ALA D 1 8 ? -5.381 -5.588 -67.675 1.00 18.77 8 ALA D C 1
ATOM 8950 O O . ALA D 1 8 ? -4.652 -6.561 -67.473 1.00 16.00 8 ALA D O 1
ATOM 8952 N N . ALA D 1 9 ? -5.182 -4.408 -67.098 1.00 18.92 9 ALA D N 1
ATOM 8953 C CA . ALA D 1 9 ? -4.038 -4.190 -66.211 1.00 18.91 9 ALA D CA 1
ATOM 8954 C C . ALA D 1 9 ? -4.288 -2.922 -65.419 1.00 15.16 9 ALA D C 1
ATOM 8955 O O . ALA D 1 9 ? -4.411 -1.846 -66.014 1.00 17.09 9 ALA D O 1
ATOM 8957 N N . LYS D 1 10 ? -4.372 -3.049 -64.095 1.00 14.70 10 LYS D N 1
ATOM 8958 C CA . LYS D 1 10 ? -4.586 -1.909 -63.213 1.00 15.47 10 LYS D CA 1
ATOM 8959 C C . LYS D 1 10 ? -3.873 -2.168 -61.893 1.00 16.64 10 LYS D C 1
ATOM 8960 O O . LYS D 1 10 ? -3.732 -3.313 -61.467 1.00 17.97 10 LYS D O 1
ATOM 8966 N N . ARG D 1 11 ? -3.410 -1.098 -61.254 1.00 17.42 11 ARG D N 1
ATOM 8967 C CA . ARG D 1 11 ? -2.801 -1.202 -59.937 1.00 16.39 11 ARG D CA 1
ATOM 8968 C C . ARG D 1 11 ? -3.344 -0.092 -59.059 1.00 15.57 11 ARG D C 1
ATOM 8969 O O . ARG D 1 11 ? -3.809 0.935 -59.547 1.00 18.33 11 ARG D O 1
ATOM 8977 N N . SER D 1 12 ? -3.264 -0.297 -57.753 1.00 13.26 12 SER D N 1
ATOM 8978 C CA . SER D 1 12 ? -3.427 0.833 -56.859 1.00 15.63 12 SER D CA 1
ATOM 8979 C C . SER D 1 12 ? -2.206 1.745 -56.966 1.00 15.01 12 SER D C 1
ATOM 8980 O O . SER D 1 12 ? -1.116 1.320 -57.362 1.00 14.22 12 SER D O 1
ATOM 8983 N N . ALA D 1 13 ? -2.392 3.016 -56.611 1.00 13.00 13 ALA D N 1
ATOM 8984 C CA . ALA D 1 13 ? -1.241 3.787 -56.165 1.00 15.31 13 ALA D CA 1
ATOM 8985 C C . ALA D 1 13 ? -0.704 3.131 -54.893 1.00 17.07 13 ALA D C 1
ATOM 8986 O O . ALA D 1 13 ? -1.421 2.414 -54.197 1.00 15.98 13 ALA D O 1
ATOM 8988 N N . ILE D 1 14 ? 0.581 3.326 -54.613 1.00 15.45 14 ILE D N 1
ATOM 8989 C CA . ILE D 1 14 ? 1.249 2.607 -53.537 1.00 15.82 14 ILE D CA 1
ATOM 8990 C C . ILE D 1 14 ? 1.321 3.507 -52.317 1.00 18.17 14 ILE D C 1
ATOM 8991 O O . ILE D 1 14 ? 1.840 4.629 -52.394 1.00 14.18 14 ILE D O 1
ATOM 8996 N N . GLY D 1 15 ? 0.822 3.010 -51.189 1.00 15.58 15 GLY D N 1
ATOM 8997 C CA . GLY D 1 15 ? 0.801 3.785 -49.965 1.00 16.09 15 GLY D CA 1
ATOM 8998 C C . GLY D 1 15 ? 2.078 3.655 -49.154 1.00 19.76 15 GLY D C 1
ATOM 8999 O O . GLY D 1 15 ? 2.795 2.653 -49.230 1.00 17.88 15 GLY D O 1
ATOM 9000 N N . SER D 1 16 ? 2.362 4.693 -48.370 1.00 18.91 16 SER D N 1
ATOM 9001 C CA . SER D 1 16 ? 3.482 4.614 -47.448 1.00 16.57 16 SER D CA 1
ATOM 9002 C C . SER D 1 16 ? 3.089 3.804 -46.216 1.00 13.98 16 SER D C 1
ATOM 9003 O O . SER D 1 16 ? 1.913 3.537 -45.964 1.00 16.16 16 SER D O 1
ATOM 9006 N N . PHE D 1 17 ? 4.097 3.389 -45.461 1.00 15.35 17 PHE D N 1
ATOM 9007 C CA . PHE D 1 17 ? 3.857 2.580 -44.272 1.00 19.04 17 PHE D CA 1
ATOM 9008 C C . PHE D 1 17 ? 3.048 3.388 -43.273 1.00 20.15 17 PHE D C 1
ATOM 9009 O O . PHE D 1 17 ? 3.448 4.493 -42.899 1.00 20.12 17 PHE D O 1
ATOM 9017 N N . LEU D 1 18 ? 1.900 2.836 -42.865 1.00 17.47 18 LEU D N 1
ATOM 9018 C CA . LEU D 1 18 ? 0.930 3.512 -42.003 1.00 19.75 18 LEU D CA 1
ATOM 9019 C C . LEU D 1 18 ? 0.327 4.743 -42.689 1.00 23.40 18 LEU D C 1
ATOM 9020 O O . LEU D 1 18 ? -0.157 5.664 -42.027 1.00 20.28 18 LEU D O 1
ATOM 9025 N N . GLY D 1 19 ? 0.307 4.753 -44.017 1.00 18.35 19 GLY D N 1
ATOM 9026 C CA . GLY D 1 19 ? -0.167 5.879 -44.799 1.00 15.82 19 GLY D CA 1
ATOM 9027 C C . GLY D 1 19 ? -1.596 5.707 -45.264 1.00 19.37 19 GLY D C 1
ATOM 9028 O O . GLY D 1 19 ? -2.411 5.059 -44.599 1.00 22.20 19 GLY D O 1
ATOM 9029 N N . THR D 1 20 ? -1.896 6.264 -46.447 1.00 14.57 20 THR D N 1
ATOM 9030 C CA . THR D 1 20 ? -3.285 6.455 -46.853 1.00 17.20 20 THR D CA 1
ATOM 9031 C C . THR D 1 20 ? -4.031 5.138 -47.005 1.00 17.84 20 THR D C 1
ATOM 9032 O O . THR D 1 20 ? -5.240 5.091 -46.760 1.00 20.61 20 THR D O 1
ATOM 9036 N N . LEU D 1 21 ? -3.349 4.063 -47.408 1.00 19.38 21 LEU D N 1
ATOM 9037 C CA . LEU D 1 21 ? -4.015 2.773 -47.571 1.00 17.79 21 LEU D CA 1
ATOM 9038 C C . LEU D 1 21 ? -4.066 1.963 -46.286 1.00 18.37 21 LEU D C 1
ATOM 9039 O O . LEU D 1 21 ? -4.714 0.904 -46.267 1.00 15.72 21 LEU D O 1
ATOM 9044 N N . SER D 1 22 ? -3.430 2.437 -45.209 1.00 15.76 22 SER D N 1
ATOM 9045 C CA . SER D 1 22 ? -3.241 1.577 -44.041 1.00 20.41 22 SER D CA 1
ATOM 9046 C C . SER D 1 22 ? -4.535 1.083 -43.387 1.00 17.44 22 SER D C 1
ATOM 9047 O O . SER D 1 22 ? -4.488 -0.002 -42.784 1.00 17.19 22 SER D O 1
ATOM 9050 N N . PRO D 1 23 ? -5.680 1.779 -43.452 1.00 11.24 23 PRO D N 1
ATOM 9051 C CA . PRO D 1 23 ? -6.923 1.184 -42.923 1.00 16.55 23 PRO D CA 1
ATOM 9052 C C . PRO D 1 23 ? -7.437 -0.039 -43.682 1.00 20.72 23 PRO D C 1
ATOM 9053 O O . PRO D 1 23 ? -8.249 -0.787 -43.117 1.00 20.13 23 PRO D O 1
ATOM 9057 N N . LEU D 1 24 ? -7.031 -0.257 -44.938 1.00 17.62 24 LEU D N 1
ATOM 9058 C CA . LEU D 1 24 ? -7.639 -1.283 -45.785 1.00 20.76 24 LEU D CA 1
ATOM 9059 C C . LEU D 1 24 ? -6.982 -2.642 -45.557 1.00 19.99 24 LEU D C 1
ATOM 9060 O O . LEU D 1 24 ? -5.762 -2.786 -45.696 1.00 18.25 24 LEU D O 1
ATOM 9065 N N . LYS D 1 25 ? -7.795 -3.633 -45.213 1.00 17.07 25 LYS D N 1
ATOM 9066 C CA . LYS D 1 25 ? -7.364 -5.019 -45.258 1.00 16.19 25 LYS D CA 1
ATOM 9067 C C . LYS D 1 25 ? -6.948 -5.399 -46.684 1.00 18.40 25 LYS D C 1
ATOM 9068 O O . LYS D 1 25 ? -7.494 -4.868 -47.664 1.00 11.72 25 LYS D O 1
ATOM 9074 N N . PRO D 1 26 ? -5.994 -6.329 -46.832 1.00 14.66 26 PRO D N 1
ATOM 9075 C CA . PRO D 1 26 ? -5.545 -6.710 -48.187 1.00 17.15 26 PRO D CA 1
ATOM 9076 C C . PRO D 1 26 ? -6.643 -7.253 -49.091 1.00 18.37 26 PRO D C 1
ATOM 9077 O O . PRO D 1 26 ? -6.635 -6.971 -50.297 1.00 14.38 26 PRO D O 1
ATOM 9081 N N . GLY D 1 27 ? -7.566 -8.067 -48.561 1.00 17.26 27 GLY D N 1
ATOM 9082 C CA . GLY D 1 27 ? -8.664 -8.545 -49.388 1.00 17.02 27 GLY D CA 1
ATOM 9083 C C . GLY D 1 27 ? -9.531 -7.416 -49.921 1.00 20.50 27 GLY D C 1
ATOM 9084 O O . GLY D 1 27 ? -9.965 -7.445 -51.080 1.00 15.84 27 GLY D O 1
ATOM 9085 N N . ASP D 1 28 ? -9.771 -6.393 -49.090 1.00 13.66 28 ASP D N 1
ATOM 9086 C CA . ASP D 1 28 ? -10.614 -5.272 -49.496 1.00 14.98 28 ASP D CA 1
ATOM 9087 C C . ASP D 1 28 ? -9.916 -4.377 -50.512 1.00 17.58 28 ASP D C 1
ATOM 9088 O O . ASP D 1 28 ? -10.536 -3.937 -51.492 1.00 18.00 28 ASP D O 1
ATOM 9093 N N . LEU D 1 29 ? -8.636 -4.070 -50.277 1.00 15.40 29 LEU D N 1
ATOM 9094 C CA . LEU D 1 29 ? -7.868 -3.281 -51.227 1.00 12.68 29 LEU D CA 1
ATOM 9095 C C . LEU D 1 29 ? -7.803 -3.982 -52.572 1.00 16.07 29 LEU D C 1
ATOM 9096 O O . LEU D 1 29 ? -8.078 -3.379 -53.614 1.00 14.91 29 LEU D O 1
ATOM 9101 N N . GLY D 1 30 ? -7.438 -5.266 -52.569 1.00 19.47 30 GLY D N 1
ATOM 9102 C CA . GLY D 1 30 ? -7.349 -5.994 -53.825 1.00 19.07 30 GLY D CA 1
ATOM 9103 C C . GLY D 1 30 ? -8.676 -6.046 -54.556 1.00 19.06 30 GLY D C 1
ATOM 9104 O O . GLY D 1 30 ? -8.726 -5.941 -55.785 1.00 18.87 30 GLY D O 1
ATOM 9105 N N . ALA D 1 31 ? -9.775 -6.179 -53.808 1.00 21.45 31 ALA D N 1
ATOM 9106 C CA . ALA D 1 31 ? -11.089 -6.242 -54.441 1.00 18.85 31 ALA D CA 1
ATOM 9107 C C . ALA D 1 31 ? -11.417 -4.948 -55.189 1.00 20.21 31 ALA D C 1
ATOM 9108 O O . ALA D 1 31 ? -12.070 -4.983 -56.237 1.00 21.06 31 ALA D O 1
ATOM 9110 N N . GLN D 1 32 ? -10.975 -3.794 -54.677 1.00 17.52 32 GLN D N 1
ATOM 9111 C CA . GLN D 1 32 ? -11.252 -2.542 -55.387 1.00 18.68 32 GLN D CA 1
ATOM 9112 C C . GLN D 1 32 ? -10.564 -2.515 -56.746 1.00 18.50 32 GLN D C 1
ATOM 9113 O O . GLN D 1 32 ? -11.107 -1.976 -57.717 1.00 15.18 32 GLN D O 1
ATOM 9119 N N . ILE D 1 33 ? -9.364 -3.094 -56.840 1.00 14.40 33 ILE D N 1
ATOM 9120 C CA . ILE D 1 33 ? -8.649 -3.059 -58.111 1.00 16.57 33 ILE D CA 1
ATOM 9121 C C . ILE D 1 33 ? -9.296 -4.010 -59.115 1.00 16.93 33 ILE D C 1
ATOM 9122 O O . ILE D 1 33 ? -9.499 -3.657 -60.286 1.00 17.68 33 ILE D O 1
ATOM 9127 N N . VAL D 1 34 ? -9.643 -5.222 -58.675 1.00 17.83 34 VAL D N 1
ATOM 9128 C CA . VAL D 1 34 ? -10.343 -6.162 -59.548 1.00 17.16 34 VAL D CA 1
ATOM 9129 C C . VAL D 1 34 ? -11.689 -5.583 -59.979 1.00 16.71 34 VAL D C 1
ATOM 9130 O O . VAL D 1 34 ? -12.109 -5.732 -61.135 1.00 16.33 34 VAL D O 1
ATOM 9134 N N . LYS D 1 35 ? -12.392 -4.918 -59.065 1.00 17.16 35 LYS D N 1
ATOM 9135 C CA . LYS D 1 35 ? -13.665 -4.325 -59.459 1.00 21.02 35 LYS D CA 1
ATOM 9136 C C . LYS D 1 35 ? -13.456 -3.266 -60.533 1.00 20.51 35 LYS D C 1
ATOM 9137 O O . LYS D 1 35 ? -14.262 -3.148 -61.462 1.00 22.07 35 LYS D O 1
ATOM 9143 N N . ASN D 1 36 ? -12.366 -2.497 -60.430 1.00 20.18 36 ASN D N 1
ATOM 9144 C CA . ASN D 1 36 ? -12.064 -1.515 -61.462 1.00 16.60 36 ASN D CA 1
ATOM 9145 C C . ASN D 1 36 ? -11.897 -2.198 -62.812 1.00 20.67 36 ASN D C 1
ATOM 9146 O O . ASN D 1 36 ? -12.459 -1.754 -63.820 1.00 18.34 36 ASN D O 1
ATOM 9151 N N . ILE D 1 37 ? -11.140 -3.298 -62.843 1.00 18.24 37 ILE D N 1
ATOM 9152 C CA . ILE D 1 37 ? -10.919 -4.037 -64.084 1.00 16.69 37 ILE D CA 1
ATOM 9153 C C . ILE D 1 37 ? -12.230 -4.592 -64.621 1.00 21.92 37 ILE D C 1
ATOM 9154 O O . ILE D 1 37 ? -12.447 -4.648 -65.840 1.00 23.19 37 ILE D O 1
ATOM 9159 N N . LEU D 1 38 ? -13.119 -5.024 -63.721 1.00 19.72 38 LEU D N 1
ATOM 9160 C CA . LEU D 1 38 ? -14.416 -5.545 -64.148 1.00 26.83 38 LEU D CA 1
ATOM 9161 C C . LEU D 1 38 ? -15.288 -4.444 -64.746 1.00 24.30 38 LEU D C 1
ATOM 9162 O O . LEU D 1 38 ? -15.902 -4.641 -65.800 1.00 21.21 38 LEU D O 1
ATOM 9167 N N . GLU D 1 39 ? -15.342 -3.274 -64.102 1.00 21.31 39 GLU D N 1
ATOM 9168 C CA . GLU D 1 39 ? -16.191 -2.206 -64.619 1.00 22.76 39 GLU D CA 1
ATOM 9169 C C . GLU D 1 39 ? -15.685 -1.668 -65.962 1.00 26.22 39 GLU D C 1
ATOM 9170 O O . GLU D 1 39 ? -16.493 -1.266 -66.808 1.00 30.23 39 GLU D O 1
ATOM 9176 N N . GLU D 1 40 ? -14.369 -1.670 -66.195 1.00 22.85 40 GLU D N 1
ATOM 9177 C CA . GLU D 1 40 ? -13.856 -1.116 -67.446 1.00 23.66 40 GLU D CA 1
ATOM 9178 C C . GLU D 1 40 ? -14.042 -2.097 -68.594 1.00 26.53 40 GLU D C 1
ATOM 9179 O O . GLU D 1 40 ? -14.551 -1.726 -69.656 1.00 22.81 40 GLU D O 1
ATOM 9181 N N . THR D 1 41 ? -13.642 -3.359 -68.401 1.00 24.66 41 THR D N 1
ATOM 9182 C CA . THR D 1 41 ? -13.791 -4.350 -69.464 1.00 30.15 41 THR D CA 1
ATOM 9183 C C . THR D 1 41 ? -15.241 -4.766 -69.661 1.00 27.71 41 THR D C 1
ATOM 9184 O O . THR D 1 41 ? -15.595 -5.226 -70.752 1.00 28.73 41 THR D O 1
ATOM 9188 N N . LYS D 1 42 ? -16.074 -4.630 -68.629 1.00 25.92 42 LYS D N 1
ATOM 9189 C CA . LYS D 1 42 ? -17.496 -4.990 -68.664 1.00 26.67 42 LYS D CA 1
ATOM 9190 C C . LYS D 1 42 ? -17.721 -6.485 -68.904 1.00 29.83 42 LYS D C 1
ATOM 9191 O O . LYS D 1 42 ? -18.820 -6.884 -69.308 1.00 23.32 42 LYS D O 1
ATOM 9197 N N . VAL D 1 43 ? -16.701 -7.320 -68.658 1.00 26.34 43 VAL D N 1
ATOM 9198 C CA . VAL D 1 43 ? -16.852 -8.769 -68.768 1.00 24.58 43 VAL D CA 1
ATOM 9199 C C . VAL D 1 43 ? -17.829 -9.272 -67.717 1.00 20.61 43 VAL D C 1
ATOM 9200 O O . VAL D 1 43 ? -17.806 -8.829 -66.563 1.00 23.25 43 VAL D O 1
ATOM 9204 N N . ASP D 1 44 ? -18.690 -10.207 -68.106 1.00 21.89 44 ASP D N 1
ATOM 9205 C CA . ASP D 1 44 ? -19.524 -10.871 -67.119 1.00 19.99 44 ASP D CA 1
ATOM 9206 C C . ASP D 1 44 ? -18.593 -11.630 -66.188 1.00 19.11 44 ASP D C 1
ATOM 9207 O O . ASP D 1 44 ? -17.884 -12.539 -66.651 1.00 19.16 44 ASP D O 1
ATOM 9212 N N . PRO D 1 45 ? -18.543 -11.295 -64.897 1.00 16.71 45 PRO D N 1
ATOM 9213 C CA . PRO D 1 45 ? -17.620 -12.009 -63.989 1.00 17.87 45 PRO D CA 1
ATOM 9214 C C . PRO D 1 45 ? -17.817 -13.522 -63.963 1.00 21.98 45 PRO D C 1
ATOM 9215 O O . PRO D 1 45 ? -16.879 -14.243 -63.591 1.00 23.54 45 PRO D O 1
ATOM 9219 N N . ALA D 1 46 ? -19.001 -14.026 -64.344 1.00 19.84 46 ALA D N 1
ATOM 9220 C CA . ALA D 1 46 ? -19.258 -15.463 -64.374 1.00 19.09 46 ALA D CA 1
ATOM 9221 C C . ALA D 1 46 ? -18.431 -16.189 -65.424 1.00 25.43 46 ALA D C 1
ATOM 9222 O O . ALA D 1 46 ? -18.341 -17.425 -65.375 1.00 22.13 46 ALA D O 1
ATOM 9224 N N . ASN D 1 47 ? -17.845 -15.462 -66.380 1.00 23.92 47 ASN D N 1
ATOM 9225 C CA . ASN D 1 47 ? -17.000 -16.069 -67.400 1.00 21.30 47 ASN D CA 1
ATOM 9226 C C . ASN D 1 47 ? -15.537 -16.166 -66.979 1.00 22.52 47 ASN D C 1
ATOM 9227 O O . ASN D 1 47 ? -14.724 -16.690 -67.746 1.00 20.53 47 ASN D O 1
ATOM 9232 N N . ILE D 1 48 ? -15.170 -15.665 -65.800 1.00 18.41 48 ILE D N 1
ATOM 9233 C CA . ILE D 1 48 ? -13.803 -15.835 -65.319 1.00 20.98 48 ILE D CA 1
ATOM 9234 C C . ILE D 1 48 ? -13.637 -17.262 -64.818 1.00 23.68 48 ILE D C 1
ATOM 9235 O O . ILE D 1 48 ? -14.503 -17.785 -64.107 1.00 18.98 48 ILE D O 1
ATOM 9240 N N . ASP D 1 49 ? -12.517 -17.898 -65.188 1.00 17.61 49 ASP D N 1
ATOM 9241 C CA . ASP D 1 49 ? -12.250 -19.260 -64.736 1.00 18.92 49 ASP D CA 1
ATOM 9242 C C . ASP D 1 49 ? -11.715 -19.298 -63.309 1.00 17.93 49 ASP D C 1
ATOM 9243 O O . ASP D 1 49 ? -12.065 -20.198 -62.540 1.00 17.78 49 ASP D O 1
ATOM 9248 N N . GLU D 1 50 ? -10.897 -18.323 -62.926 1.00 17.87 50 GLU D N 1
ATOM 9249 C CA . GLU D 1 50 ? -10.239 -18.386 -61.633 1.00 17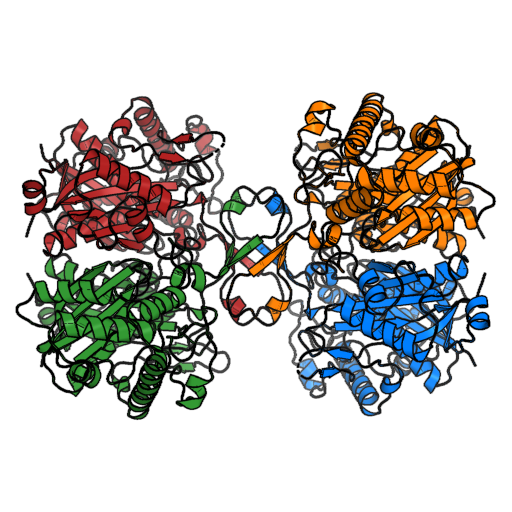.27 50 GLU D CA 1
ATOM 9250 C C . GLU D 1 50 ? -9.631 -17.031 -61.309 1.00 16.08 50 GLU D C 1
ATOM 9251 O O . GLU D 1 50 ? -9.293 -16.262 -62.211 1.00 15.71 50 GLU D O 1
ATOM 9257 N N . VAL D 1 51 ? -9.461 -16.765 -60.018 1.00 17.77 51 VAL D N 1
ATOM 9258 C CA . VAL D 1 51 ? -8.713 -15.604 -59.547 1.00 18.45 51 VAL D CA 1
ATOM 9259 C C . VAL D 1 51 ? -7.541 -16.088 -58.693 1.00 17.01 51 VAL D C 1
ATOM 9260 O O . VAL D 1 51 ? -7.734 -16.870 -57.753 1.00 13.80 51 VAL D O 1
ATOM 9264 N N . ILE D 1 52 ? -6.332 -15.622 -59.017 1.00 14.00 52 ILE D N 1
ATOM 9265 C CA . ILE D 1 52 ? -5.102 -16.068 -58.356 1.00 16.99 52 ILE D CA 1
ATOM 9266 C C . ILE D 1 52 ? -4.409 -14.842 -57.780 1.00 13.80 52 ILE D C 1
ATOM 9267 O O . ILE D 1 52 ? -4.078 -13.910 -58.523 1.00 13.56 52 ILE D O 1
ATOM 9272 N N . VAL D 1 53 ? -4.164 -14.848 -56.471 1.00 9.93 53 VAL D N 1
ATOM 9273 C CA . VAL D 1 53 ? -3.824 -13.624 -55.753 1.00 11.67 53 VAL D CA 1
ATOM 9274 C C . VAL D 1 53 ? -2.537 -13.817 -54.953 1.00 14.42 53 VAL D C 1
ATOM 9275 O O . VAL D 1 53 ? -2.521 -14.558 -53.965 1.00 13.61 53 VAL D O 1
ATOM 9279 N N . GLY D 1 54 ? -1.476 -13.111 -55.339 1.00 14.79 54 GLY D N 1
ATOM 9280 C CA . GLY D 1 54 ? -0.265 -13.109 -54.532 1.00 10.46 54 GLY D CA 1
ATOM 9281 C C . GLY D 1 54 ? -0.488 -12.387 -53.210 1.00 10.94 54 GLY D C 1
ATOM 9282 O O . GLY D 1 54 ? -1.026 -11.276 -53.179 1.00 15.72 54 GLY D O 1
ATOM 9283 N N . ASN D 1 55 ? -0.076 -13.017 -52.107 1.00 15.44 55 ASN D N 1
ATOM 9284 C CA . ASN D 1 55 ? -0.237 -12.419 -50.779 1.00 13.75 55 ASN D CA 1
ATOM 9285 C C . ASN D 1 55 ? 0.682 -13.132 -49.800 1.00 15.92 55 ASN D C 1
ATOM 9286 O O . ASN D 1 55 ? 0.692 -14.369 -49.750 1.00 11.98 55 ASN D O 1
ATOM 9291 N N . VAL D 1 56 ? 1.456 -12.363 -49.038 1.00 12.98 56 VAL D N 1
ATOM 9292 C CA . VAL D 1 56 ? 2.456 -12.927 -48.133 1.00 14.66 56 VAL D CA 1
ATOM 9293 C C . VAL D 1 56 ? 1.963 -12.954 -46.695 1.00 15.57 56 VAL D C 1
ATOM 9294 O O . VAL D 1 56 ? 2.092 -13.968 -46.011 1.00 13.22 56 VAL D O 1
ATOM 9298 N N . LEU D 1 57 ? 1.396 -11.843 -46.223 1.00 12.38 57 LEU D N 1
ATOM 9299 C CA . LEU D 1 57 ? 1.090 -11.643 -44.804 1.00 12.92 57 LEU D CA 1
ATOM 9300 C C . LEU D 1 57 ? -0.398 -11.914 -44.574 1.00 16.89 57 LEU D C 1
ATOM 9301 O O . LEU D 1 57 ? -1.242 -11.014 -44.569 1.00 14.90 57 LEU D O 1
ATOM 9306 N N . SER D 1 58 ? -0.716 -13.193 -44.383 1.00 15.10 58 SER D N 1
ATOM 9307 C CA . SER D 1 58 ? -2.097 -13.661 -44.378 1.00 14.33 58 SER D CA 1
ATOM 9308 C C . SER D 1 58 ? -2.662 -13.828 -42.979 1.00 17.75 58 SER D C 1
ATOM 9309 O O . SER D 1 58 ? -3.839 -14.175 -42.842 1.00 19.04 58 SER D O 1
ATOM 9312 N N . ALA D 1 59 ? -1.868 -13.572 -41.945 1.00 16.91 59 ALA D N 1
ATOM 9313 C CA . ALA D 1 59 ? -2.352 -13.717 -40.582 1.00 20.48 59 ALA D CA 1
ATOM 9314 C C . ALA D 1 59 ? -3.389 -12.651 -40.254 1.00 20.98 59 ALA D C 1
ATOM 9315 O O . ALA D 1 59 ? -3.231 -11.479 -40.605 1.00 23.46 59 ALA D O 1
ATOM 9317 N N . GLY D 1 60 ? -4.454 -13.067 -39.570 1.00 21.06 60 GLY D N 1
ATOM 9318 C CA . GLY D 1 60 ? -5.456 -12.145 -39.072 1.00 17.14 60 GLY D CA 1
ATOM 9319 C C . GLY D 1 60 ? -6.487 -11.691 -40.075 1.00 19.60 60 GLY D C 1
ATOM 9320 O O . GLY D 1 60 ? -7.202 -10.723 -39.802 1.00 15.61 60 GLY D O 1
ATOM 9321 N N . GLN D 1 61 ? -6.548 -12.481 -41.176 1.00 17.82 61 GLN D N 1
ATOM 9322 C CA . GLN D 1 61 ? -7.480 -11.889 -42.165 1.00 17.92 61 GLN D CA 1
ATOM 9323 C C . GLN D 1 61 ? -8.781 -12.674 -42.281 1.00 21.58 61 GLN D C 1
ATOM 9324 O O . GLN D 1 61 ? -9.579 -12.329 -43.096 1.00 18.06 61 GLN D O 1
ATOM 9330 N N . ALA D 1 62 ? -8.803 -13.833 -41.639 1.00 30.00 62 ALA D N 1
ATOM 9331 C CA . ALA D 1 62 ? -9.813 -14.900 -41.817 1.00 30.00 62 ALA D CA 1
ATOM 9332 C C . ALA D 1 62 ? -9.510 -15.665 -43.130 1.00 30.00 62 ALA D C 1
ATOM 9333 O O . ALA D 1 62 ? -8.522 -15.364 -43.816 1.00 30.00 62 ALA D O 1
ATOM 9335 N N . GLN D 1 63 ? -10.252 -16.713 -43.395 1.00 15.62 63 GLN D N 1
ATOM 9336 C CA . GLN D 1 63 ? -9.945 -17.584 -44.549 1.00 13.84 63 GLN D CA 1
ATOM 9337 C C . GLN D 1 63 ? -9.723 -16.842 -45.884 1.00 11.81 63 GLN D C 1
ATOM 9338 O O . GLN D 1 63 ? -10.431 -15.981 -46.219 1.00 11.96 63 GLN D O 1
ATOM 9344 N N . GLY D 1 64 ? -8.651 -17.229 -46.555 1.00 30.00 64 GLY D N 1
ATOM 9345 C CA . GLY D 1 64 ? -8.294 -16.882 -47.943 1.00 30.00 64 GLY D CA 1
ATOM 9346 C C . GLY D 1 64 ? -8.435 -15.453 -48.436 1.00 30.00 64 GLY D C 1
ATOM 9347 O O . GLY D 1 64 ? -9.468 -15.111 -49.010 1.00 30.00 64 GLY D O 1
ATOM 9348 N N . VAL D 1 65 ? -7.336 -14.721 -48.351 1.00 15.75 65 VAL D N 1
ATOM 9349 C CA . VAL D 1 65 ? -7.289 -13.338 -48.858 1.00 15.49 65 VAL D CA 1
ATOM 9350 C C . VAL D 1 65 ? -7.667 -13.373 -50.345 1.00 17.13 65 VAL D C 1
ATOM 9351 O O . VAL D 1 65 ? -8.437 -12.556 -50.767 1.00 15.85 65 VAL D O 1
ATOM 9355 N N . GLY D 1 66 ? -7.172 -14.367 -51.065 1.00 13.66 66 GLY D N 1
ATOM 9356 C CA . GLY D 1 66 ? -7.433 -14.405 -52.496 1.00 14.88 66 GLY D CA 1
ATOM 9357 C C . GLY D 1 66 ? -8.908 -14.532 -52.823 1.00 18.61 66 GLY D C 1
ATOM 9358 O O . GLY D 1 66 ? -9.416 -13.838 -53.703 1.00 13.54 66 GLY D O 1
ATOM 9359 N N . ARG D 1 67 ? -9.622 -15.408 -52.110 1.00 12.67 67 ARG D N 1
ATOM 9360 C CA . ARG D 1 67 ? -11.061 -15.513 -52.323 1.00 11.89 67 ARG D CA 1
ATOM 9361 C C . ARG D 1 67 ? -11.794 -14.256 -51.856 1.00 18.19 67 ARG D C 1
ATOM 9362 O O . ARG D 1 67 ? -12.809 -13.877 -52.454 1.00 16.56 67 ARG D O 1
ATOM 9370 N N . GLN D 1 68 ? -11.294 -13.576 -50.819 1.00 13.38 68 GLN D N 1
ATOM 9371 C CA . GLN D 1 68 ? -11.919 -12.320 -50.424 1.00 15.77 68 GLN D CA 1
ATOM 9372 C C . GLN D 1 68 ? -11.818 -11.289 -51.537 1.00 18.30 68 GLN D C 1
ATOM 9373 O O . GLN D 1 68 ? -12.747 -10.500 -51.748 1.00 14.59 68 GLN D O 1
ATOM 9379 N N . VAL D 1 69 ? -10.690 -11.266 -52.250 1.00 15.51 69 VAL D N 1
ATOM 9380 C CA . VAL D 1 69 ? -10.531 -10.311 -53.346 1.00 17.34 69 VAL D CA 1
ATOM 9381 C C . VAL D 1 69 ? -11.605 -10.536 -54.397 1.00 19.52 69 VAL D C 1
ATOM 9382 O O . VAL D 1 69 ? -12.219 -9.585 -54.898 1.00 19.23 69 VAL D O 1
ATOM 9386 N N . ALA D 1 70 ? -11.862 -11.801 -54.731 1.00 18.58 70 ALA D N 1
ATOM 9387 C CA . ALA D 1 70 ? -12.822 -12.109 -55.781 1.00 18.62 70 ALA D CA 1
ATOM 9388 C C . ALA D 1 70 ? -14.241 -11.787 -55.341 1.00 22.02 70 ALA D C 1
ATOM 9389 O O . ALA D 1 70 ? -14.991 -11.132 -56.071 1.00 20.12 70 ALA D O 1
ATOM 9391 N N . ILE D 1 71 ? -14.631 -12.225 -54.141 1.00 21.33 71 ILE D N 1
ATOM 9392 C CA . ILE D 1 71 ? -16.029 -12.080 -53.742 1.00 16.99 71 ILE D CA 1
ATOM 9393 C C . ILE D 1 71 ? -16.374 -10.615 -53.493 1.00 21.51 71 ILE D C 1
ATOM 9394 O O . ILE D 1 71 ? -17.444 -10.137 -53.889 1.00 17.96 71 ILE D O 1
ATOM 9399 N N . ARG D 1 72 ? -15.466 -9.867 -52.870 1.00 18.62 72 ARG D N 1
ATOM 9400 C CA . ARG D 1 72 ? -15.777 -8.469 -52.603 1.00 21.22 72 ARG D CA 1
ATOM 9401 C C . ARG D 1 72 ? -15.708 -7.605 -53.855 1.00 23.08 72 ARG D C 1
ATOM 9402 O O . ARG D 1 72 ? -16.225 -6.481 -53.842 1.00 25.43 72 ARG D O 1
ATOM 9410 N N . ALA D 1 73 ? -15.126 -8.111 -54.940 1.00 20.21 73 ALA D N 1
ATOM 9411 C CA . ALA D 1 73 ? -15.142 -7.424 -56.222 1.00 23.21 73 ALA D CA 1
ATOM 9412 C C . ALA D 1 73 ? -16.396 -7.717 -57.035 1.00 23.82 73 ALA D C 1
ATOM 9413 O O . ALA D 1 73 ? -16.584 -7.109 -58.099 1.00 24.42 73 ALA D O 1
ATOM 9415 N N . GLY D 1 74 ? -17.254 -8.618 -56.562 1.00 23.26 74 GLY D N 1
ATOM 9416 C CA . GLY D 1 74 ? -18.439 -9.003 -57.293 1.00 19.38 74 GLY D CA 1
ATOM 9417 C C . GLY D 1 74 ? -18.283 -10.221 -58.173 1.00 27.10 74 GLY D C 1
ATOM 9418 O O . GLY D 1 74 ? -19.153 -10.471 -59.010 1.00 24.33 74 GLY D O 1
ATOM 9419 N N . ILE D 1 75 ? -17.212 -10.983 -58.024 1.00 22.52 75 ILE D N 1
ATOM 9420 C CA . ILE D 1 75 ? -17.073 -12.219 -58.793 1.00 21.95 75 ILE D CA 1
ATOM 9421 C C . ILE D 1 75 ? -17.897 -13.311 -58.114 1.00 22.96 75 ILE D C 1
ATOM 9422 O O . ILE D 1 75 ? -17.794 -13.476 -56.886 1.00 19.35 75 ILE D O 1
ATOM 9427 N N . PRO D 1 76 ? -18.735 -14.043 -58.858 1.00 20.63 76 PRO D N 1
ATOM 9428 C CA . PRO D 1 76 ? -19.693 -14.966 -58.220 1.00 23.50 76 PRO D CA 1
ATOM 9429 C C . PRO D 1 76 ? -19.015 -16.168 -57.574 1.00 21.50 76 PRO D C 1
ATOM 9430 O O . PRO D 1 76 ? -17.882 -16.530 -57.903 1.00 19.83 76 PRO D O 1
ATOM 9434 N N . TYR D 1 77 ? -19.755 -16.789 -56.637 1.00 22.00 77 TYR D N 1
ATOM 9435 C CA . TYR D 1 77 ? -19.222 -17.858 -55.784 1.00 19.47 77 TYR D CA 1
ATOM 9436 C C . TYR D 1 77 ? -18.691 -19.032 -56.582 1.00 22.63 77 TYR D C 1
ATOM 9437 O O . TYR D 1 77 ? -17.828 -19.776 -56.093 1.00 23.42 77 TYR D O 1
ATOM 9446 N N . GLU D 1 78 ? -19.231 -19.249 -57.782 1.00 19.09 78 GLU D N 1
ATOM 9447 C CA . GLU D 1 78 ? -18.871 -20.386 -58.610 1.00 17.84 78 GLU D CA 1
ATOM 9448 C C . GLU D 1 78 ? -17.476 -20.263 -59.193 1.00 19.71 78 GLU D C 1
ATOM 9449 O O . GLU D 1 78 ? -16.942 -21.267 -59.670 1.00 26.53 78 GLU D O 1
ATOM 9455 N N . VAL D 1 79 ? -16.875 -19.075 -59.160 1.00 19.91 79 VAL D N 1
ATOM 9456 C CA . VAL D 1 79 ? -15.522 -18.861 -59.669 1.00 18.81 79 VAL D CA 1
ATOM 9457 C C . VAL D 1 79 ? -14.552 -19.049 -58.505 1.00 17.24 79 VAL D C 1
ATOM 9458 O O . VAL D 1 79 ? -14.596 -18.258 -57.544 1.00 13.21 79 VAL D O 1
ATOM 9462 N N . PRO D 1 80 ? -13.701 -20.067 -58.532 1.00 13.20 80 PRO D N 1
ATOM 9463 C CA . PRO D 1 80 ? -12.753 -20.250 -57.433 1.00 15.82 80 PRO D CA 1
ATOM 9464 C C . PRO D 1 80 ? -11.690 -19.158 -57.438 1.00 19.24 80 PRO D C 1
ATOM 9465 O O . PRO D 1 80 ? -11.373 -18.549 -58.472 1.00 15.54 80 PRO D O 1
ATOM 9469 N N . ALA D 1 81 ? -11.167 -18.889 -56.241 1.00 11.64 81 ALA D N 1
ATOM 9470 C CA . ALA D 1 81 ? -10.168 -17.855 -56.030 1.00 16.38 81 ALA D CA 1
ATOM 9471 C C . ALA D 1 81 ? -9.320 -18.261 -54.835 1.00 13.52 81 ALA D C 1
ATOM 9472 O O . ALA D 1 81 ? -9.846 -18.765 -53.841 1.00 18.53 81 ALA D O 1
ATOM 9474 N N . TYR D 1 82 ? -8.011 -18.052 -54.935 1.00 12.42 82 TYR D N 1
ATOM 9475 C CA . TYR D 1 82 ? -7.105 -18.494 -53.885 1.00 14.95 82 TYR D CA 1
ATOM 9476 C C . TYR D 1 82 ? -5.851 -17.626 -53.932 1.00 18.16 82 TYR D C 1
ATOM 9477 O O . TYR D 1 82 ? -5.762 -16.673 -54.715 1.00 15.00 82 TYR D O 1
ATOM 9486 N N . SER D 1 83 ? -4.877 -17.953 -53.076 1.00 14.44 83 SER D N 1
ATOM 9487 C CA . SER D 1 83 ? -3.708 -17.101 -52.914 1.00 12.95 83 SER D CA 1
ATOM 9488 C C . SER D 1 83 ? -2.426 -17.924 -52.985 1.00 15.86 83 SER D C 1
ATOM 9489 O O . SER D 1 83 ? -2.428 -19.137 -52.765 1.00 13.86 83 SER D O 1
ATOM 9492 N N . VAL D 1 84 ? -1.326 -17.245 -53.334 1.00 11.42 84 VAL D N 1
ATOM 9493 C CA . VAL D 1 84 ? -0.021 -17.876 -53.474 1.00 14.36 84 VAL D CA 1
ATOM 9494 C C . VAL D 1 84 ? 1.006 -17.020 -52.750 1.00 15.39 84 VAL D C 1
ATOM 9495 O O . VAL D 1 84 ? 0.873 -15.795 -52.636 1.00 16.14 84 VAL D O 1
ATOM 9499 N N . ASN D 1 85 ? 2.026 -17.719 -52.272 1.00 12.76 85 ASN D N 1
ATOM 9500 C CA . ASN D 1 85 ? 3.080 -17.080 -51.481 1.00 13.66 85 ASN D CA 1
ATOM 9501 C C . ASN D 1 85 ? 4.464 -17.574 -51.908 1.00 19.39 85 ASN D C 1
ATOM 9502 O O . ASN D 1 85 ? 4.827 -18.652 -51.524 1.00 16.33 85 ASN D O 1
ATOM 9507 N N . ILE D 1 86 ? 5.122 -16.761 -52.723 1.00 11.91 86 ILE D N 1
ATOM 9508 C CA . ILE D 1 86 ? 6.524 -16.907 -53.167 1.00 13.62 86 ILE D CA 1
ATOM 9509 C C . ILE D 1 86 ? 7.173 -15.562 -52.842 1.00 13.88 86 ILE D C 1
ATOM 9510 O O . ILE D 1 86 ? 7.815 -14.990 -53.643 1.00 10.31 86 ILE D O 1
ATOM 9515 N N . ILE D 1 87 ? 6.900 -15.154 -51.618 1.00 30.00 87 ILE D N 1
ATOM 9516 C CA . ILE D 1 87 ? 7.327 -13.873 -51.014 1.00 30.00 87 ILE D CA 1
ATOM 9517 C C . ILE D 1 87 ? 7.196 -12.745 -52.056 1.00 30.00 87 ILE D C 1
ATOM 9518 O O . ILE D 1 87 ? 6.114 -12.557 -52.592 1.00 30.00 87 ILE D O 1
ATOM 9523 N N . CYS D 1 88 ? 8.296 -12.085 -52.372 1.00 10.57 88 CYS D N 1
ATOM 9524 C CA . CYS D 1 88 ? 8.307 -10.915 -53.277 1.00 10.11 88 CYS D CA 1
ATOM 9525 C C . CYS D 1 88 ? 7.747 -11.219 -54.677 1.00 13.10 88 CYS D C 1
ATOM 9526 O O . CYS D 1 88 ? 7.221 -10.318 -55.267 1.00 14.74 88 CYS D O 1
ATOM 9529 N N . GLY D 1 89 ? 7.978 -12.399 -55.226 1.00 14.62 89 GLY D N 1
ATOM 9530 C CA . GLY D 1 89 ? 7.470 -12.689 -56.562 1.00 18.28 89 GLY D CA 1
ATOM 9531 C C . GLY D 1 89 ? 6.006 -13.093 -56.637 1.00 15.82 89 GLY D C 1
ATOM 9532 O O . GLY D 1 89 ? 5.536 -13.507 -57.704 1.00 16.30 89 GLY D O 1
ATOM 9533 N N . SER D 1 90 ? 5.259 -12.959 -55.531 1.00 12.18 90 SER D N 1
ATOM 9534 C CA . SER D 1 90 ? 3.925 -13.555 -55.430 1.00 14.48 90 SER D CA 1
ATOM 9535 C C . SER D 1 90 ? 2.955 -12.947 -56.432 1.00 12.80 90 SER D C 1
ATOM 9536 O O . SER D 1 90 ? 2.085 -13.653 -56.963 1.00 13.04 90 SER D O 1
ATOM 9539 N N . GLY D 1 91 ? 3.091 -11.645 -56.705 1.00 11.01 91 GLY D N 1
ATOM 9540 C CA . GLY D 1 91 ? 2.235 -10.986 -57.676 1.00 12.07 91 GLY D CA 1
ATOM 9541 C C . GLY D 1 91 ? 2.571 -11.277 -59.128 1.00 14.92 91 GLY D C 1
ATOM 9542 O O . GLY D 1 91 ? 1.741 -11.023 -60.003 1.00 11.95 91 GLY D O 1
ATOM 9543 N N . MET D 1 92 ? 3.768 -11.782 -59.411 1.00 14.53 92 MET D N 1
ATOM 9544 C CA . MET D 1 92 ? 4.084 -12.205 -60.777 1.00 12.84 92 MET D CA 1
ATOM 9545 C C . MET D 1 92 ? 3.853 -13.708 -60.922 1.00 15.94 92 MET D C 1
ATOM 9546 O O . MET D 1 92 ? 3.466 -14.184 -61.998 1.00 12.59 92 MET D O 1
ATOM 9551 N N . LYS D 1 93 ? 4.037 -14.466 -59.832 1.00 12.13 93 LYS D N 1
ATOM 9552 C CA . LYS D 1 93 ? 3.884 -15.912 -59.912 1.00 13.14 93 LYS D CA 1
ATOM 9553 C C . LYS D 1 93 ? 2.435 -16.295 -60.176 1.00 14.87 93 LYS D C 1
ATOM 9554 O O . LYS D 1 93 ? 2.175 -17.282 -60.878 1.00 13.49 93 LYS D O 1
ATOM 9560 N N . SER D 1 94 ? 1.488 -15.529 -59.627 1.00 13.38 94 SER D N 1
ATOM 9561 C CA . SER D 1 94 ? 0.079 -15.739 -59.954 1.00 16.06 94 SER D CA 1
ATOM 9562 C C . SER D 1 94 ? -0.152 -15.644 -61.458 1.00 18.22 94 SER D C 1
ATOM 9563 O O . SER D 1 94 ? -0.904 -16.441 -62.027 1.00 13.73 94 SER D O 1
ATOM 9566 N N . VAL D 1 95 ? 0.494 -14.670 -62.111 1.00 13.96 95 VAL D N 1
ATOM 9567 C CA . VAL D 1 95 ? 0.380 -14.495 -63.560 1.00 13.72 95 VAL D CA 1
ATOM 9568 C C . VAL D 1 95 ? 1.018 -15.664 -64.282 1.00 13.86 95 VAL D C 1
ATOM 9569 O O . VAL D 1 95 ? 0.473 -16.177 -65.270 1.00 12.73 95 VAL D O 1
ATOM 9573 N N . ILE D 1 96 ? 2.197 -16.091 -63.809 1.00 13.18 96 ILE D N 1
ATOM 9574 C CA . ILE D 1 96 ? 2.906 -17.211 -64.415 1.00 13.27 96 ILE D CA 1
ATOM 9575 C C . ILE D 1 96 ? 2.041 -18.464 -64.375 1.00 19.20 96 ILE D C 1
ATOM 9576 O O . ILE D 1 96 ? 1.957 -19.208 -65.360 1.00 14.20 96 ILE D O 1
ATOM 9581 N N . THR D 1 97 ? 1.367 -18.702 -63.245 1.00 18.76 97 THR D N 1
ATOM 9582 C CA . THR D 1 97 ? 0.452 -19.838 -63.127 1.00 12.26 97 THR D CA 1
ATOM 9583 C C . THR D 1 97 ? -0.763 -19.688 -64.046 1.00 20.00 97 THR D C 1
ATOM 9584 O O . THR D 1 97 ? -1.185 -20.661 -64.689 1.00 17.02 97 THR D O 1
ATOM 9588 N N . ALA D 1 98 ? -1.339 -18.483 -64.134 1.00 15.33 98 ALA D N 1
ATOM 9589 C CA . ALA D 1 98 ? -2.419 -18.267 -65.099 1.00 17.28 98 ALA D CA 1
ATOM 9590 C C . ALA D 1 98 ? -1.943 -18.537 -66.525 1.00 16.56 98 ALA D C 1
ATOM 9591 O O . ALA D 1 98 ? -2.669 -19.126 -67.331 1.00 14.84 98 ALA D O 1
ATOM 9593 N N . PHE D 1 99 ? -0.718 -18.112 -66.845 1.00 18.26 99 PHE D N 1
ATOM 9594 C CA . PHE D 1 99 ? -0.109 -18.407 -68.140 1.00 19.03 99 PHE D CA 1
ATOM 9595 C C . PHE D 1 99 ? -0.072 -19.911 -68.408 1.00 19.32 99 PHE D C 1
ATOM 9596 O O . PHE D 1 99 ? -0.389 -20.374 -69.514 1.00 21.48 99 PHE D O 1
ATOM 9604 N N . SER D 1 100 ? 0.358 -20.686 -67.413 1.00 17.77 100 SER D N 1
ATOM 9605 C CA . SER D 1 100 ? 0.405 -22.137 -67.542 1.00 17.32 100 SER D CA 1
ATOM 9606 C C . SER D 1 100 ? -0.995 -22.728 -67.702 1.00 15.95 100 SER D C 1
ATOM 9607 O O . SER D 1 100 ? -1.210 -23.617 -68.537 1.00 17.00 100 SER D O 1
ATOM 9610 N N . ASN D 1 101 ? -1.965 -22.239 -66.925 1.00 17.14 101 ASN D N 1
ATOM 9611 C CA . ASN D 1 101 ? -3.330 -22.762 -67.019 1.00 16.82 101 ASN D CA 1
ATOM 9612 C C . ASN D 1 101 ? -3.923 -22.524 -68.402 1.00 19.93 101 ASN D C 1
ATOM 9613 O O . ASN D 1 101 ? -4.600 -23.399 -68.952 1.00 19.42 101 ASN D O 1
ATOM 9618 N N . ILE D 1 102 ? -3.682 -21.344 -68.982 1.00 21.43 102 ILE D N 1
ATOM 9619 C CA . ILE D 1 102 ? -4.212 -21.058 -70.311 1.00 19.69 102 ILE D CA 1
ATOM 9620 C C . ILE D 1 102 ? -3.489 -21.899 -71.357 1.00 21.98 102 ILE D C 1
ATOM 9621 O O . ILE D 1 102 ? -4.120 -22.512 -72.228 1.00 21.00 102 ILE D O 1
ATOM 9626 N N . LYS D 1 103 ? -2.162 -21.990 -71.249 1.00 20.83 103 LYS D N 1
ATOM 9627 C CA . LYS D 1 103 ? -1.375 -22.784 -72.186 1.00 24.72 103 LYS D CA 1
ATOM 9628 C C . LYS D 1 103 ? -1.795 -24.251 -72.162 1.00 22.82 103 LYS D C 1
ATOM 9629 O O . LYS D 1 103 ? -1.864 -24.904 -73.211 1.00 20.99 103 LYS D O 1
ATOM 9635 N N . ALA D 1 104 ? -2.078 -24.785 -70.975 1.00 17.49 104 ALA D N 1
ATOM 9636 C CA . ALA D 1 104 ? -2.427 -26.192 -70.817 1.00 18.19 104 ALA D CA 1
ATOM 9637 C C . ALA D 1 104 ? -3.889 -26.491 -71.120 1.00 23.67 104 ALA D C 1
ATOM 9638 O O . ALA D 1 104 ? -4.299 -27.650 -70.988 1.00 27.06 104 ALA D O 1
ATOM 9640 N N . GLY D 1 105 ? -4.682 -25.495 -71.513 1.00 20.95 105 GLY D N 1
ATOM 9641 C CA . GLY D 1 105 ? -6.086 -25.741 -71.777 1.00 18.84 105 GLY D CA 1
ATOM 9642 C C . GLY D 1 105 ? -6.947 -25.925 -70.548 1.00 26.47 105 GLY D C 1
ATOM 9643 O O . GLY D 1 105 ? -8.077 -26.406 -70.664 1.00 32.50 105 GLY D O 1
ATOM 9644 N N . GLU D 1 106 ? -6.455 -25.552 -69.369 1.00 20.19 106 GLU D N 1
ATOM 9645 C CA . GLU D 1 106 ? -7.232 -25.645 -68.141 1.00 20.56 106 GLU D CA 1
ATOM 9646 C C . GLU D 1 106 ? -8.024 -24.379 -67.836 1.00 18.30 106 GLU D C 1
ATOM 9647 O O . GLU D 1 106 ? -8.778 -24.367 -66.859 1.00 20.84 106 GLU D O 1
ATOM 9653 N N . ALA D 1 107 ? -7.870 -23.318 -68.627 1.00 18.04 107 ALA D N 1
ATOM 9654 C CA . ALA D 1 107 ? -8.576 -22.065 -68.382 1.00 17.30 107 ALA D CA 1
ATOM 9655 C C . ALA D 1 107 ? -8.478 -21.175 -69.612 1.00 16.92 107 ALA D C 1
ATOM 9656 O O . ALA D 1 107 ? -7.556 -21.300 -70.421 1.00 20.29 107 ALA D O 1
ATOM 9658 N N . ASP D 1 108 ? -9.435 -20.247 -69.710 1.00 19.58 108 ASP D N 1
ATOM 9659 C CA . ASP D 1 108 ? -9.527 -19.290 -70.801 1.00 21.26 108 ASP D CA 1
ATOM 9660 C C . ASP D 1 108 ? -9.500 -17.833 -70.355 1.00 21.36 108 ASP D C 1
ATOM 9661 O O . ASP D 1 108 ? -9.167 -16.967 -71.172 1.00 20.43 108 ASP D O 1
ATOM 9666 N N . LEU D 1 109 ? -9.852 -17.537 -69.103 1.00 15.78 109 LEU D N 1
ATOM 9667 C CA . LEU D 1 109 ? -9.959 -16.163 -68.637 1.00 17.16 109 LEU D CA 1
ATOM 9668 C C . LEU D 1 109 ? -9.625 -16.146 -67.156 1.00 19.33 109 LEU D C 1
ATOM 9669 O O . LEU D 1 109 ? -10.346 -16.747 -66.359 1.00 16.01 109 LEU D O 1
ATOM 9674 N N . VAL D 1 110 ? -8.532 -15.479 -66.785 1.00 19.48 110 VAL D N 1
ATOM 9675 C CA . VAL D 1 110 ? -8.008 -15.553 -65.419 1.00 16.58 110 VAL D CA 1
ATOM 9676 C C . VAL D 1 110 ? -7.629 -14.153 -64.944 1.00 18.11 110 VAL D C 1
ATOM 9677 O O . VAL D 1 110 ? -7.014 -13.375 -65.688 1.00 16.68 110 VAL D O 1
ATOM 9681 N N . ILE D 1 111 ? -8.006 -13.826 -63.710 1.00 15.26 111 ILE D N 1
ATOM 9682 C CA . ILE D 1 111 ? -7.514 -12.633 -63.026 1.00 16.47 111 ILE D CA 1
ATOM 9683 C C . ILE D 1 111 ? -6.344 -13.077 -62.166 1.00 14.49 111 ILE D C 1
ATOM 9684 O O . ILE D 1 111 ? -6.499 -13.970 -61.323 1.00 14.90 111 ILE D O 1
ATOM 9689 N N . ALA D 1 112 ? -5.171 -12.468 -62.359 1.00 13.03 112 ALA D N 1
ATOM 9690 C CA . ALA D 1 112 ? -4.003 -12.835 -61.563 1.00 13.70 112 ALA D CA 1
ATOM 9691 C C . ALA D 1 112 ? -3.294 -11.585 -61.065 1.00 18.01 112 ALA D C 1
ATOM 9692 O O . ALA D 1 112 ? -3.032 -10.661 -61.842 1.00 15.16 112 ALA D O 1
ATOM 9694 N N . GLY D 1 113 ? -2.980 -11.556 -59.773 1.00 13.58 113 GLY D N 1
ATOM 9695 C CA . GLY D 1 113 ? -2.265 -10.418 -59.243 1.00 14.58 113 GLY D CA 1
ATOM 9696 C C . GLY D 1 113 ? -1.715 -10.642 -57.856 1.00 16.39 113 GLY D C 1
ATOM 9697 O O . GLY D 1 113 ? -1.265 -11.740 -57.521 1.00 20.52 113 GLY D O 1
ATOM 9698 N N . GLY D 1 114 ? -1.735 -9.590 -57.049 1.00 17.81 114 GLY D N 1
ATOM 9699 C CA . GLY D 1 114 ? -1.171 -9.633 -55.716 1.00 10.29 114 GLY D CA 1
ATOM 9700 C C . GLY D 1 114 ? -1.699 -8.470 -54.919 1.00 14.92 114 GLY D C 1
ATOM 9701 O O . GLY D 1 114 ? -2.164 -7.470 -55.472 1.00 13.37 114 GLY D O 1
ATOM 9702 N N . THR D 1 115 ? -1.646 -8.614 -53.601 1.00 15.76 115 THR D N 1
ATOM 9703 C CA . THR D 1 115 ? -2.139 -7.550 -52.739 1.00 15.86 115 THR D CA 1
ATOM 9704 C C . THR D 1 115 ? -1.434 -7.677 -51.401 1.00 15.26 115 THR D C 1
ATOM 9705 O O . THR D 1 115 ? -1.176 -8.783 -50.930 1.00 14.64 115 THR D O 1
ATOM 9709 N N . GLU D 1 116 ? -1.090 -6.545 -50.810 1.00 14.83 116 GLU D N 1
ATOM 9710 C CA . GLU D 1 116 ? -0.357 -6.594 -49.556 1.00 18.68 116 GLU D CA 1
ATOM 9711 C C . GLU D 1 116 ? -0.686 -5.347 -48.758 1.00 19.43 116 GLU D C 1
ATOM 9712 O O . GLU D 1 116 ? -0.690 -4.239 -49.308 1.00 19.46 116 GLU D O 1
ATOM 9718 N N . SER D 1 117 ? -0.961 -5.529 -47.471 1.00 15.82 117 SER D N 1
ATOM 9719 C CA . SER D 1 117 ? -1.069 -4.403 -46.556 1.00 19.34 117 SER D CA 1
ATOM 9720 C C . SER D 1 117 ? -0.005 -4.689 -45.508 1.00 19.59 117 SER D C 1
ATOM 9721 O O . SER D 1 117 ? -0.251 -5.413 -44.536 1.00 16.04 117 SER D O 1
ATOM 9724 N N . MET D 1 118 ? 1.213 -4.176 -45.735 1.00 17.13 118 MET D N 1
ATOM 9725 C CA . MET D 1 118 ? 2.212 -4.321 -44.686 1.00 18.84 118 MET D CA 1
ATOM 9726 C C . MET D 1 118 ? 1.824 -3.499 -43.459 1.00 19.98 118 MET D C 1
ATOM 9727 O O . MET D 1 118 ? 2.156 -3.895 -42.337 1.00 17.32 118 MET D O 1
ATOM 9732 N N . SER D 1 119 ? 1.057 -2.412 -43.637 1.00 16.91 119 SER D N 1
ATOM 9733 C CA . SER D 1 119 ? 0.581 -1.643 -42.484 1.00 16.08 119 SER D CA 1
ATOM 9734 C C . SER D 1 119 ? -0.298 -2.485 -41.559 1.00 23.86 119 SER D C 1
ATOM 9735 O O . SER D 1 119 ? -0.226 -2.351 -40.328 1.00 18.38 119 SER D O 1
ATOM 9738 N N . GLY D 1 120 ? -1.162 -3.325 -42.130 1.00 15.12 120 GLY D N 1
ATOM 9739 C CA . GLY D 1 120 ? -2.125 -4.051 -41.321 1.00 11.17 120 GLY D CA 1
ATOM 9740 C C . GLY D 1 120 ? -1.610 -5.327 -40.697 1.00 17.73 120 GLY D C 1
ATOM 9741 O O . GLY D 1 120 ? -2.335 -5.951 -39.915 1.00 19.28 120 GLY D O 1
ATOM 9742 N N . ALA D 1 121 ? -0.395 -5.745 -41.045 1.00 14.86 121 ALA D N 1
ATOM 9743 C CA . ALA D 1 121 ? 0.169 -6.961 -40.475 1.00 18.98 121 ALA D CA 1
ATOM 9744 C C . ALA D 1 121 ? 0.383 -6.791 -38.972 1.00 23.01 121 ALA D C 1
ATOM 9745 O O . ALA D 1 121 ? 0.887 -5.762 -38.519 1.00 17.28 121 ALA D O 1
ATOM 9747 N N . GLY D 1 122 ? 0.024 -7.808 -38.198 1.00 18.02 122 GLY D N 1
ATOM 9748 C CA . GLY D 1 122 ? 0.047 -7.691 -36.735 1.00 19.10 122 GLY D CA 1
ATOM 9749 C C . GLY D 1 122 ? 1.275 -8.322 -36.105 1.00 20.65 122 GLY D C 1
ATOM 9750 O O . GLY D 1 122 ? 2.381 -8.270 -36.652 1.00 18.49 122 GLY D O 1
ATOM 9751 N N . PHE D 1 123 ? 1.086 -8.913 -34.928 1.00 18.29 123 PHE D N 1
ATOM 9752 C CA . PHE D 1 123 ? 2.185 -9.442 -34.137 1.00 18.53 123 PHE D CA 1
ATOM 9753 C C . PHE D 1 123 ? 1.781 -10.815 -33.616 1.00 20.14 123 PHE D C 1
ATOM 9754 O O . PHE D 1 123 ? 0.612 -11.035 -33.292 1.00 18.13 123 PHE D O 1
ATOM 9762 N N . ILE D 1 124 ? 2.745 -11.739 -33.556 1.00 16.59 124 ILE D N 1
ATOM 9763 C CA . ILE D 1 124 ? 2.477 -13.168 -33.392 1.00 20.79 124 ILE D CA 1
ATOM 9764 C C . ILE D 1 124 ? 2.971 -13.639 -32.037 1.00 20.99 124 ILE D C 1
ATOM 9765 O O . ILE D 1 124 ? 4.182 -13.659 -31.787 1.00 22.09 124 ILE D O 1
ATOM 9770 N N . LEU D 1 125 ? 2.045 -14.088 -31.197 1.00 18.20 125 LEU D N 1
ATOM 9771 C CA . LEU D 1 125 ? 2.400 -14.873 -30.018 1.00 21.62 125 LEU D CA 1
ATOM 9772 C C . LEU D 1 125 ? 2.535 -16.335 -30.425 1.00 20.54 125 LEU D C 1
ATOM 9773 O O . LEU D 1 125 ? 1.567 -16.915 -30.926 1.00 22.18 125 LEU D O 1
ATOM 9778 N N . PRO D 1 126 ? 3.692 -16.966 -30.229 1.00 26.49 126 PRO D N 1
ATOM 9779 C CA . PRO D 1 126 ? 3.907 -18.300 -30.806 1.00 23.12 126 PRO D CA 1
ATOM 9780 C C . PRO D 1 126 ? 2.973 -19.362 -30.226 1.00 24.31 126 PRO D C 1
ATOM 9781 O O . PRO D 1 126 ? 2.584 -19.323 -29.053 1.00 22.14 126 PRO D O 1
ATOM 9785 N N . GLY D 1 127 ? 2.612 -20.328 -31.078 1.00 21.71 127 GLY D N 1
ATOM 9786 C CA . GLY D 1 127 ? 1.675 -21.374 -30.694 1.00 20.74 127 GLY D CA 1
ATOM 9787 C C . GLY D 1 127 ? 2.164 -22.289 -29.590 1.00 17.50 127 GLY D C 1
ATOM 9788 O O . GLY D 1 127 ? 1.357 -23.052 -29.045 1.00 17.26 127 GLY D O 1
ATOM 9789 N N . ALA D 1 128 ? 3.462 -22.233 -29.258 1.00 20.41 128 ALA D N 1
ATOM 9790 C CA . ALA D 1 128 ? 4.015 -22.997 -28.147 1.00 20.75 128 ALA D CA 1
ATOM 9791 C C . ALA D 1 128 ? 3.346 -22.640 -26.825 1.00 21.10 128 ALA D C 1
ATOM 9792 O O . ALA D 1 128 ? 3.488 -23.384 -25.845 1.00 19.33 128 ALA D O 1
ATOM 9794 N N . ILE D 1 129 ? 2.613 -21.523 -26.794 1.00 21.16 129 ILE D N 1
ATOM 9795 C CA . ILE D 1 129 ? 1.865 -21.096 -25.624 1.00 24.54 129 ILE D CA 1
ATOM 9796 C C . ILE D 1 129 ? 0.667 -22.000 -25.370 1.00 26.07 129 ILE D C 1
ATOM 9797 O O . ILE D 1 129 ? 0.128 -22.008 -24.255 1.00 23.77 129 ILE D O 1
ATOM 9802 N N . ARG D 1 130 ? 0.243 -22.776 -26.377 1.00 19.17 130 ARG D N 1
ATOM 9803 C CA . ARG D 1 130 ? -0.924 -23.640 -26.213 1.00 17.65 130 ARG D CA 1
ATOM 9804 C C . ARG D 1 130 ? -0.669 -24.707 -25.160 1.00 19.48 130 ARG D C 1
ATOM 9805 O O . ARG D 1 130 ? -1.569 -25.049 -24.385 1.00 23.62 130 ARG D O 1
ATOM 9813 N N . GLY D 1 131 ? 0.558 -25.228 -25.104 1.00 17.43 131 GLY D N 1
ATOM 9814 C CA . GLY D 1 131 ? 0.953 -26.177 -24.075 1.00 18.97 131 GLY D CA 1
ATOM 9815 C C . GLY D 1 131 ? 1.374 -25.552 -22.756 1.00 26.85 131 GLY D C 1
ATOM 9816 O O . GLY D 1 131 ? 1.585 -26.270 -21.774 1.00 25.91 131 GLY D O 1
ATOM 9817 N N . GLY D 1 132 ? 1.501 -24.233 -22.704 1.00 27.06 132 GLY D N 1
ATOM 9818 C CA . GLY D 1 132 ? 1.867 -23.571 -21.471 1.00 26.41 132 GLY D CA 1
ATOM 9819 C C . GLY D 1 132 ? 3.107 -22.712 -21.610 1.00 27.41 132 GLY D C 1
ATOM 9820 O O . GLY D 1 132 ? 3.925 -22.930 -22.511 1.00 21.06 132 GLY D O 1
ATOM 9821 N N . HIS D 1 133 ? 3.231 -21.720 -20.719 1.00 26.39 133 HIS D N 1
ATOM 9822 C CA . HIS D 1 133 ? 4.407 -20.854 -20.617 1.00 23.11 133 HIS D CA 1
ATOM 9823 C C . HIS D 1 133 ? 4.555 -20.533 -19.134 1.00 28.72 133 HIS D C 1
ATOM 9824 O O . HIS D 1 133 ? 3.868 -19.644 -18.626 1.00 24.29 133 HIS D O 1
ATOM 9831 N N . LYS D 1 134 ? 5.372 -21.323 -18.442 1.00 19.65 134 LYS D N 1
ATOM 9832 C CA . LYS D 1 134 ? 5.460 -21.257 -16.967 1.00 22.53 134 LYS D CA 1
ATOM 9833 C C . LYS D 1 134 ? 5.898 -19.884 -16.485 1.00 17.89 134 LYS D C 1
ATOM 9834 O O . LYS D 1 134 ? 5.273 -19.395 -15.616 1.00 23.32 134 LYS D O 1
ATOM 9840 N N . MET D 1 135 ? 6.926 -19.311 -17.099 1.00 22.82 135 MET D N 1
ATOM 9841 C CA . MET D 1 135 ? 7.454 -18.004 -16.649 1.00 19.07 135 MET D CA 1
ATOM 9842 C C . MET D 1 135 ? 8.360 -17.366 -17.694 1.00 17.81 135 MET D C 1
ATOM 9843 O O . MET D 1 135 ? 8.645 -17.983 -18.673 1.00 25.02 135 MET D O 1
ATOM 9848 N N . ALA D 1 136 ? 8.727 -16.135 -17.394 1.00 30.00 136 ALA D N 1
ATOM 9849 C CA . ALA D 1 136 ? 9.624 -15.203 -18.100 1.00 30.00 136 ALA D CA 1
ATOM 9850 C C . ALA D 1 136 ? 8.942 -14.496 -19.271 1.00 30.00 136 ALA D C 1
ATOM 9851 O O . ALA D 1 136 ? 7.818 -14.832 -19.630 1.00 30.00 136 ALA D O 1
ATOM 9853 N N . ASP D 1 137 ? 9.689 -13.559 -19.825 1.00 24.11 137 ASP D N 1
ATOM 9854 C CA . ASP D 1 137 ? 9.364 -12.680 -20.962 1.00 25.61 137 ASP D CA 1
ATOM 9855 C C . ASP D 1 137 ? 8.695 -13.477 -22.080 1.00 17.60 137 ASP D C 1
ATOM 9856 O O . ASP D 1 137 ? 9.181 -14.500 -22.449 1.00 17.41 137 ASP D O 1
ATOM 9861 N N . LEU D 1 138 ? 7.602 -12.924 -22.578 1.00 23.22 138 LEU D N 1
ATOM 9862 C CA . LEU D 1 138 ? 6.845 -13.437 -23.715 1.00 24.37 138 LEU D CA 1
ATOM 9863 C C . LEU D 1 138 ? 7.048 -12.472 -24.872 1.00 20.28 138 LEU D C 1
ATOM 9864 O O . LEU D 1 138 ? 6.660 -11.307 -24.775 1.00 23.11 138 LEU D O 1
ATOM 9869 N N . THR D 1 139 ? 7.624 -12.950 -25.964 1.00 19.72 139 THR D N 1
ATOM 9870 C CA . THR D 1 139 ? 7.939 -12.091 -27.099 1.00 25.28 139 THR D CA 1
ATOM 9871 C C . THR D 1 139 ? 6.994 -12.388 -28.253 1.00 26.44 139 THR D C 1
ATOM 9872 O O . THR D 1 139 ? 6.852 -13.542 -28.673 1.00 23.50 139 THR D O 1
ATOM 9876 N N . MET D 1 140 ? 6.330 -11.346 -28.742 1.00 25.28 140 MET D N 1
ATOM 9877 C CA . MET D 1 140 ? 5.488 -11.433 -29.925 1.00 25.66 140 MET D CA 1
ATOM 9878 C C . MET D 1 140 ? 6.282 -10.956 -31.133 1.00 24.82 140 MET D C 1
ATOM 9879 O O . MET D 1 140 ? 6.904 -9.885 -31.092 1.00 19.73 140 MET D O 1
ATOM 9884 N N . LYS D 1 141 ? 6.276 -11.756 -32.192 1.00 19.87 141 LYS D N 1
ATOM 9885 C CA . LYS D 1 141 ? 7.054 -11.447 -33.377 1.00 22.44 141 LYS D CA 1
ATOM 9886 C C . LYS D 1 141 ? 6.255 -10.535 -34.302 1.00 21.94 141 LYS D C 1
ATOM 9887 O O . LYS D 1 141 ? 5.034 -10.669 -34.430 1.00 17.26 141 LYS D O 1
ATOM 9893 N N . ASP D 1 142 ? 6.956 -9.587 -34.924 1.00 14.62 142 ASP D N 1
ATOM 9894 C CA . ASP D 1 142 ? 6.351 -8.729 -35.930 1.00 13.81 142 ASP D CA 1
ATOM 9895 C C . ASP D 1 142 ? 6.112 -9.572 -37.181 1.00 15.73 142 ASP D C 1
ATOM 9896 O O . ASP D 1 142 ? 7.065 -10.061 -37.794 1.00 14.47 142 ASP D O 1
ATOM 9901 N N . HIS D 1 143 ? 4.829 -9.767 -37.522 1.00 15.54 143 HIS D N 1
ATOM 9902 C CA . HIS D 1 143 ? 4.420 -10.596 -38.660 1.00 18.92 143 HIS D CA 1
ATOM 9903 C C . HIS D 1 143 ? 5.072 -10.126 -39.962 1.00 15.14 143 HIS D C 1
ATOM 9904 O O . HIS D 1 143 ? 5.586 -10.939 -40.743 1.00 15.83 143 HIS D O 1
ATOM 9911 N N A MET D 1 144 ? 5.059 -8.822 -40.224 0.26 15.65 144 MET D N 1
ATOM 9912 N N B MET D 1 144 ? 5.068 -8.806 -40.192 0.74 15.64 144 MET D N 1
ATOM 9913 C CA A MET D 1 144 ? 5.672 -8.349 -41.460 0.26 15.78 144 MET D CA 1
ATOM 9914 C CA B MET D 1 144 ? 5.651 -8.208 -41.396 0.74 15.74 144 MET D CA 1
ATOM 9915 C C A MET D 1 144 ? 7.163 -8.655 -41.480 0.26 17.20 144 MET D C 1
ATOM 9916 C C B MET D 1 144 ? 7.141 -8.509 -41.500 0.74 17.38 144 MET D C 1
ATOM 9917 O O A MET D 1 144 ? 7.682 -9.203 -42.461 0.26 16.74 144 MET D O 1
ATOM 9918 O O B MET D 1 144 ? 7.635 -8.917 -42.560 0.74 17.02 144 MET D O 1
ATOM 9927 N N . ILE D 1 145 ? 7.871 -8.314 -40.401 1.00 17.10 145 ILE D N 1
ATOM 9928 C CA . ILE D 1 145 ? 9.327 -8.443 -40.414 1.00 14.18 145 ILE D CA 1
ATOM 9929 C C . ILE D 1 145 ? 9.735 -9.908 -40.518 1.00 16.46 145 ILE D C 1
ATOM 9930 O O . ILE D 1 145 ? 10.588 -10.279 -41.335 1.00 15.58 145 ILE D O 1
ATOM 9935 N N . LEU D 1 146 ? 9.119 -10.765 -39.702 1.00 19.27 146 LEU D N 1
ATOM 9936 C CA . LEU D 1 146 ? 9.509 -12.170 -39.676 1.00 18.70 146 LEU D CA 1
ATOM 9937 C C . LEU D 1 146 ? 9.097 -12.884 -40.953 1.00 18.12 146 LEU D C 1
ATOM 9938 O O . LEU D 1 146 ? 9.922 -13.538 -41.603 1.00 14.59 146 LEU D O 1
ATOM 9943 N N . ASP D 1 147 ? 7.815 -12.786 -41.318 1.00 14.81 147 ASP D N 1
ATOM 9944 C CA . ASP D 1 147 ? 7.283 -13.628 -42.377 1.00 16.31 147 ASP D CA 1
ATOM 9945 C C . ASP D 1 147 ? 7.440 -13.038 -43.782 1.00 16.04 147 ASP D C 1
ATOM 9946 O O . ASP D 1 147 ? 7.431 -13.795 -44.764 1.00 12.88 147 ASP D O 1
ATOM 9951 N N . ALA D 1 148 ? 7.614 -11.722 -43.925 1.00 15.18 148 ALA D N 1
ATOM 9952 C CA . ALA D 1 148 ? 7.916 -11.174 -45.243 1.00 14.94 148 ALA D CA 1
ATOM 9953 C C . ALA D 1 148 ? 9.371 -10.753 -45.420 1.00 16.09 148 ALA D C 1
ATOM 9954 O O . ALA D 1 148 ? 9.857 -10.757 -46.557 1.00 15.41 148 ALA D O 1
ATOM 9956 N N . LEU D 1 149 ? 10.084 -10.411 -44.342 1.00 15.26 149 LEU D N 1
ATOM 9957 C CA . LEU D 1 149 ? 11.405 -9.820 -44.486 1.00 14.24 149 LEU D CA 1
ATOM 9958 C C . LEU D 1 149 ? 12.561 -10.622 -43.882 1.00 15.60 149 LEU D C 1
ATOM 9959 O O . LEU D 1 149 ? 13.720 -10.226 -44.078 1.00 16.94 149 LEU D O 1
ATOM 9964 N N . THR D 1 150 ? 12.309 -11.722 -43.168 1.00 12.61 150 THR D N 1
ATOM 9965 C CA . THR D 1 150 ? 13.366 -12.442 -42.461 1.00 14.47 150 THR D CA 1
ATOM 9966 C C . THR D 1 150 ? 13.664 -13.768 -43.151 1.00 16.03 150 THR D C 1
ATOM 9967 O O . THR D 1 150 ? 12.754 -14.582 -43.361 1.00 15.63 150 THR D O 1
ATOM 9971 N N . ASP D 1 151 ? 14.941 -14.004 -43.467 1.00 17.74 151 ASP D N 1
ATOM 9972 C CA . ASP D 1 151 ? 15.318 -15.268 -44.093 1.00 15.57 151 ASP D CA 1
ATOM 9973 C C . ASP D 1 151 ? 15.087 -16.423 -43.130 1.00 15.97 151 ASP D C 1
ATOM 9974 O O . ASP D 1 151 ? 15.344 -16.311 -41.930 1.00 14.01 151 ASP D O 1
ATOM 9979 N N . ALA D 1 152 ? 14.613 -17.544 -43.660 1.00 14.81 152 ALA D N 1
ATOM 9980 C CA . ALA D 1 152 ? 14.188 -18.656 -42.820 1.00 17.85 152 ALA D CA 1
ATOM 9981 C C . ALA D 1 152 ? 15.328 -19.606 -42.477 1.00 19.70 152 ALA D C 1
ATOM 9982 O O . ALA D 1 152 ? 15.132 -20.504 -41.647 1.00 16.80 152 ALA D O 1
ATOM 9984 N N . TYR D 1 153 ? 16.497 -19.436 -43.111 1.00 17.42 153 TYR D N 1
ATOM 9985 C CA . TYR D 1 153 ? 17.655 -20.312 -42.959 1.00 17.12 153 TYR D CA 1
ATOM 9986 C C . TYR D 1 153 ? 18.810 -19.647 -42.243 1.00 20.18 153 TYR D C 1
ATOM 9987 O O . TYR D 1 153 ? 19.537 -20.327 -41.516 1.00 23.30 153 TYR D O 1
ATOM 9996 N N . HIS D 1 154 ? 18.965 -18.327 -42.385 1.00 19.92 154 HIS D N 1
ATOM 9997 C CA . HIS D 1 154 ? 20.028 -17.608 -41.696 1.00 21.41 154 HIS D CA 1
ATOM 9998 C C . HIS D 1 154 ? 19.510 -16.614 -40.670 1.00 22.85 154 HIS D C 1
ATOM 9999 O O . HIS D 1 154 ? 20.320 -15.990 -39.974 1.00 26.21 154 HIS D O 1
ATOM 10006 N N . ASN D 1 155 ? 18.193 -16.465 -40.543 1.00 20.07 155 ASN D N 1
ATOM 10007 C CA . ASN D 1 155 ? 17.590 -15.520 -39.615 1.00 18.75 155 ASN D CA 1
ATOM 10008 C C . ASN D 1 155 ? 18.187 -14.116 -39.776 1.00 23.18 155 ASN D C 1
ATOM 10009 O O . ASN D 1 155 ? 18.554 -13.448 -38.806 1.00 25.88 155 ASN D O 1
ATOM 10014 N N . ILE D 1 156 ? 18.289 -13.664 -41.018 1.00 23.05 156 ILE D N 1
ATOM 10015 C CA . ILE D 1 156 ? 18.789 -12.325 -41.298 1.00 24.87 156 ILE D CA 1
ATOM 10016 C C . ILE D 1 156 ? 17.724 -11.543 -42.051 1.00 24.40 156 ILE D C 1
ATOM 10017 O O . ILE D 1 156 ? 16.920 -12.102 -42.810 1.00 17.53 156 ILE D O 1
ATOM 10022 N N . HIS D 1 157 ? 17.722 -10.232 -41.815 1.00 21.62 157 HIS D N 1
ATOM 10023 C CA . HIS D 1 157 ? 16.901 -9.308 -42.587 1.00 21.93 157 HIS D CA 1
ATOM 10024 C C . HIS D 1 157 ? 17.316 -9.336 -44.048 1.00 18.63 157 HIS D C 1
ATOM 10025 O O . HIS D 1 157 ? 18.474 -9.606 -44.386 1.00 20.20 157 HIS D O 1
ATOM 10032 N N . MET D 1 158 ? 16.369 -9.021 -44.922 1.00 13.37 158 MET D N 1
ATOM 10033 C CA . MET D 1 158 ? 16.709 -8.986 -46.336 1.00 19.02 158 MET D CA 1
ATOM 10034 C C . MET D 1 158 ? 17.768 -7.918 -46.610 1.00 19.13 158 MET D C 1
ATOM 10035 O O . MET D 1 158 ? 18.563 -8.055 -47.547 1.00 15.18 158 MET D O 1
ATOM 10040 N N . GLY D 1 159 ? 17.837 -6.884 -45.763 1.00 18.07 159 GLY D N 1
ATOM 10041 C CA . GLY D 1 159 ? 18.884 -5.888 -45.906 1.00 20.29 159 GLY D CA 1
ATOM 10042 C C . GLY D 1 159 ? 20.278 -6.458 -45.740 1.00 20.51 159 GLY D C 1
ATOM 10043 O O . GLY D 1 159 ? 21.231 -5.950 -46.332 1.00 23.02 159 GLY D O 1
ATOM 10044 N N . ILE D 1 160 ? 20.422 -7.520 -44.942 1.00 20.98 160 ILE D N 1
ATOM 10045 C CA . ILE D 1 160 ? 21.724 -8.175 -44.831 1.00 19.94 160 ILE D CA 1
ATOM 10046 C C . ILE D 1 160 ? 22.093 -8.860 -46.145 1.00 19.90 160 ILE D C 1
ATOM 10047 O O . ILE D 1 160 ? 23.247 -8.792 -46.582 1.00 19.67 160 ILE D O 1
ATOM 10052 N N . THR D 1 161 ? 21.127 -9.524 -46.804 1.00 19.99 161 THR D N 1
ATOM 10053 C CA . THR D 1 161 ? 21.422 -10.101 -48.118 1.00 21.86 161 THR D CA 1
ATOM 10054 C C . THR D 1 161 ? 21.809 -9.023 -49.121 1.00 16.35 161 THR D C 1
ATOM 10055 O O . THR D 1 161 ? 22.576 -9.292 -50.050 1.00 15.83 161 THR D O 1
ATOM 10059 N N . ALA D 1 162 ? 21.291 -7.805 -48.954 1.00 15.10 162 ALA D N 1
ATOM 10060 C CA . ALA D 1 162 ? 21.726 -6.696 -49.800 1.00 19.18 162 ALA D CA 1
ATOM 10061 C C . ALA D 1 162 ? 23.178 -6.326 -49.516 1.00 21.72 162 ALA D C 1
ATOM 10062 O O . ALA D 1 162 ? 23.955 -6.082 -50.446 1.00 18.20 162 ALA D O 1
ATOM 10064 N N . GLU D 1 163 ? 23.560 -6.285 -48.233 1.00 22.37 163 GLU D N 1
ATOM 10065 C CA . GLU D 1 163 ? 24.961 -6.066 -47.880 1.00 23.20 163 GLU D CA 1
ATOM 10066 C C . GLU D 1 163 ? 25.833 -7.159 -48.466 1.00 21.86 163 GLU D C 1
ATOM 10067 O O . GLU D 1 163 ? 26.966 -6.904 -48.879 1.00 18.90 163 GLU D O 1
ATOM 10073 N N . ASN D 1 164 ? 25.316 -8.386 -48.517 1.00 20.33 164 ASN D N 1
ATOM 10074 C CA . ASN D 1 164 ? 26.121 -9.480 -49.033 1.00 20.62 164 ASN D CA 1
ATOM 10075 C C . ASN D 1 164 ? 26.437 -9.272 -50.503 1.00 25.09 164 ASN D C 1
ATOM 10076 O O . ASN D 1 164 ? 27.557 -9.557 -50.952 1.00 21.26 164 ASN D O 1
ATOM 10081 N N . ILE D 1 165 ? 25.467 -8.762 -51.263 1.00 20.04 165 ILE D N 1
ATOM 10082 C CA . ILE D 1 165 ? 25.711 -8.461 -52.668 1.00 21.60 165 ILE D CA 1
ATOM 10083 C C . ILE D 1 165 ? 26.656 -7.267 -52.810 1.00 25.54 165 ILE D C 1
ATOM 10084 O O . ILE D 1 165 ? 27.597 -7.291 -53.617 1.00 24.34 165 ILE D O 1
ATOM 10089 N N . ALA D 1 166 ? 26.425 -6.208 -52.022 1.00 24.99 166 ALA D N 1
ATOM 10090 C CA . ALA D 1 166 ? 27.325 -5.056 -52.030 1.00 28.96 166 ALA D CA 1
ATOM 10091 C C . ALA D 1 166 ? 28.767 -5.491 -51.790 1.00 24.77 166 ALA D C 1
ATOM 10092 O O . ALA D 1 166 ? 29.670 -5.156 -52.565 1.00 27.24 166 ALA D O 1
ATOM 10094 N N . GLU D 1 167 ? 28.993 -6.273 -50.733 1.00 21.79 167 GLU D N 1
ATOM 10095 C CA . GLU D 1 167 ? 30.353 -6.665 -50.391 1.00 21.74 167 GLU D CA 1
ATOM 10096 C C . GLU D 1 167 ? 30.942 -7.605 -51.435 1.00 27.86 167 GLU D C 1
ATOM 10097 O O . GLU D 1 167 ? 32.111 -7.471 -51.810 1.00 34.25 167 GLU D O 1
ATOM 10103 N N . ARG D 1 168 ? 30.146 -8.543 -51.939 1.00 26.78 168 ARG D N 1
ATOM 10104 C CA . ARG D 1 168 ? 30.687 -9.545 -52.848 1.00 29.00 168 ARG D CA 1
ATOM 10105 C C . ARG D 1 168 ? 31.057 -8.952 -54.205 1.00 29.82 168 ARG D C 1
ATOM 10106 O O . ARG D 1 168 ? 32.045 -9.383 -54.808 1.00 28.59 168 ARG D O 1
ATOM 10114 N N . TYR D 1 169 ? 30.320 -7.947 -54.686 1.00 24.54 169 TYR D N 1
ATOM 10115 C CA . TYR D 1 169 ? 30.598 -7.343 -55.988 1.00 35.12 169 TYR D CA 1
ATOM 10116 C C . TYR D 1 169 ? 31.249 -5.966 -55.897 1.00 33.36 169 TYR D C 1
ATOM 10117 O O . TYR D 1 169 ? 31.407 -5.301 -56.926 1.00 39.60 169 TYR D O 1
ATOM 10126 N N . GLY D 1 170 ? 31.656 -5.535 -54.707 1.00 28.65 170 GLY D N 1
ATOM 10127 C CA . GLY D 1 170 ? 32.258 -4.219 -54.554 1.00 28.55 170 GLY D CA 1
ATOM 10128 C C . GLY D 1 170 ? 31.391 -3.069 -55.024 1.00 34.93 170 GLY D C 1
ATOM 10129 O O . GLY D 1 170 ? 31.898 -2.129 -55.652 1.00 35.65 170 GLY D O 1
ATOM 10130 N N . ILE D 1 171 ? 30.091 -3.118 -54.742 1.00 28.76 171 ILE D N 1
ATOM 10131 C CA . ILE D 1 171 ? 29.182 -2.029 -55.088 1.00 24.65 171 ILE D CA 1
ATOM 10132 C C . ILE D 1 171 ? 29.183 -1.028 -53.933 1.00 24.96 171 ILE D C 1
ATOM 10133 O O . ILE D 1 171 ? 28.730 -1.343 -52.829 1.00 21.46 171 ILE D O 1
ATOM 10138 N N . THR D 1 172 ? 29.690 0.181 -54.186 1.00 19.92 172 THR D N 1
ATOM 10139 C CA . THR D 1 172 ? 30.013 1.102 -53.108 1.00 19.06 172 THR D CA 1
ATOM 10140 C C . THR D 1 172 ? 28.781 1.854 -52.615 1.00 22.34 172 THR D C 1
ATOM 10141 O O . THR D 1 172 ? 27.740 1.917 -53.278 1.00 23.19 172 THR D O 1
ATOM 10145 N N . ARG D 1 173 ? 28.928 2.489 -51.462 1.00 21.10 173 ARG D N 1
ATOM 10146 C CA . ARG D 1 173 ? 27.848 3.278 -50.850 1.00 17.06 173 ARG D CA 1
ATOM 10147 C C . ARG D 1 173 ? 27.454 4.401 -51.803 1.00 21.26 173 ARG D C 1
ATOM 10148 O O . ARG D 1 173 ? 26.309 4.663 -51.923 1.00 20.00 173 ARG D O 1
ATOM 10156 N N . GLU D 1 174 ? 28.430 5.024 -52.448 1.00 30.00 174 GLU D N 1
ATOM 10157 C CA . GLU D 1 174 ? 28.160 6.168 -53.356 1.00 30.00 174 GLU D CA 1
ATOM 10158 C C . GLU D 1 174 ? 27.425 5.640 -54.595 1.00 30.00 174 GLU D C 1
ATOM 10159 O O . GLU D 1 174 ? 26.492 6.281 -55.042 1.00 30.00 174 GLU D O 1
ATOM 10165 N N . GLU D 1 175 ? 27.821 4.486 -55.105 1.00 19.39 175 GLU D N 1
ATOM 10166 C CA . GLU D 1 175 ? 27.081 3.984 -56.283 1.00 20.32 175 GLU D CA 1
ATOM 10167 C C . GLU D 1 175 ? 25.642 3.632 -55.875 1.00 18.97 175 GLU D C 1
ATOM 10168 O O . GLU D 1 175 ? 24.780 3.860 -56.624 1.00 14.29 175 GLU D O 1
ATOM 10174 N N . GLN D 1 176 ? 25.446 3.147 -54.658 1.00 19.97 176 GLN D N 1
ATOM 10175 C CA . GLN D 1 176 ? 24.084 2.808 -54.265 1.00 18.21 176 GLN D CA 1
ATOM 10176 C C . GLN D 1 176 ? 23.226 4.061 -54.143 1.00 21.25 176 GLN D C 1
ATOM 10177 O O . GLN D 1 176 ? 22.059 4.074 -54.557 1.00 18.03 176 GLN D O 1
ATOM 10183 N N . ASP D 1 177 ? 23.804 5.135 -53.607 1.00 19.52 177 ASP D N 1
ATOM 10184 C CA . ASP D 1 177 ? 23.058 6.363 -53.406 1.00 14.75 177 ASP D CA 1
ATOM 10185 C C . ASP D 1 177 ? 22.855 7.113 -54.713 1.00 15.98 177 ASP D C 1
ATOM 10186 O O . ASP D 1 177 ? 21.877 7.859 -54.849 1.00 18.83 177 ASP D O 1
ATOM 10191 N N . ALA D 1 178 ? 23.757 6.938 -55.681 1.00 18.17 178 ALA D N 1
ATOM 10192 C CA . ALA D 1 178 ? 23.514 7.504 -57.004 1.00 19.63 178 ALA D CA 1
ATOM 10193 C C . ALA D 1 178 ? 22.314 6.825 -57.654 1.00 20.77 178 ALA D C 1
ATOM 10194 O O . ALA D 1 178 ? 21.418 7.494 -58.187 1.00 18.68 178 ALA D O 1
ATOM 10196 N N . PHE D 1 179 ? 22.267 5.493 -57.574 1.00 22.94 179 PHE D N 1
ATOM 10197 C CA . PHE D 1 179 ? 21.125 4.739 -58.085 1.00 16.62 179 PHE D CA 1
ATOM 10198 C C . PHE D 1 179 ? 19.838 5.178 -57.412 1.00 16.66 179 PHE D C 1
ATOM 10199 O O . PHE D 1 179 ? 18.816 5.378 -58.079 1.00 12.26 179 PHE D O 1
ATOM 10207 N N . ALA D 1 180 ? 19.867 5.315 -56.077 1.00 19.18 180 ALA D N 1
ATOM 10208 C CA . ALA D 1 180 ? 18.656 5.647 -55.332 1.00 15.57 180 ALA D CA 1
ATOM 10209 C C . ALA D 1 180 ? 18.143 7.028 -55.714 1.00 13.22 180 ALA D C 1
ATOM 10210 O O . ALA D 1 180 ? 16.945 7.210 -55.972 1.00 14.64 180 ALA D O 1
ATOM 10212 N N . LEU D 1 181 ? 19.050 8.009 -55.792 1.00 13.58 181 LEU D N 1
ATOM 10213 C CA . LEU D 1 181 ? 18.649 9.371 -56.131 1.00 15.76 181 LEU D CA 1
ATOM 10214 C C . LEU D 1 181 ? 18.024 9.426 -57.518 1.00 20.69 181 LEU D C 1
ATOM 10215 O O . LEU D 1 181 ? 17.012 10.109 -57.734 1.00 18.34 181 LEU D O 1
ATOM 10220 N N . ASP D 1 182 ? 18.625 8.717 -58.471 1.00 18.08 182 ASP D N 1
ATOM 10221 C CA . ASP D 1 182 ? 18.093 8.656 -59.825 1.00 20.12 182 ASP D CA 1
ATOM 10222 C C . ASP D 1 182 ? 16.679 8.078 -59.826 1.00 21.96 182 ASP D C 1
ATOM 10223 O O . ASP D 1 182 ? 15.768 8.629 -60.459 1.00 19.79 182 ASP D O 1
ATOM 10228 N N . SER D 1 183 ? 16.469 6.983 -59.088 1.00 18.84 183 SER D N 1
ATOM 10229 C CA . SER D 1 183 ? 15.145 6.375 -59.050 1.00 16.71 183 SER D CA 1
ATOM 10230 C C . SER D 1 183 ? 14.112 7.351 -58.499 1.00 14.59 183 SER D C 1
ATOM 10231 O O . SER D 1 183 ? 12.994 7.429 -59.019 1.00 18.51 183 SER D O 1
ATOM 10234 N N . GLN D 1 184 ? 14.469 8.112 -57.449 1.00 20.41 184 GLN D N 1
ATOM 10235 C CA . GLN D 1 184 ? 13.581 9.158 -56.930 1.00 18.33 184 GLN D CA 1
ATOM 10236 C C . GLN D 1 184 ? 13.234 10.176 -58.011 1.00 18.14 184 GLN D C 1
ATOM 10237 O O . GLN D 1 184 ? 12.060 10.518 -58.209 1.00 17.66 184 GLN D O 1
ATOM 10243 N N . LEU D 1 185 ? 14.257 10.707 -58.693 1.00 19.83 185 LEU D N 1
ATOM 10244 C CA . LEU D 1 185 ? 14.020 11.732 -59.704 1.00 19.16 185 LEU D CA 1
ATOM 10245 C C . LEU D 1 185 ? 13.110 11.203 -60.803 1.00 19.56 185 LEU D C 1
ATOM 10246 O O . LEU D 1 185 ? 12.145 11.871 -61.201 1.00 15.29 185 LEU D O 1
ATOM 10251 N N . LYS D 1 186 ? 13.390 9.986 -61.289 1.00 17.42 186 LYS D N 1
ATOM 10252 C CA . LYS D 1 186 ? 12.564 9.408 -62.347 1.00 19.95 186 LYS D CA 1
ATOM 10253 C C . LYS D 1 186 ? 11.127 9.225 -61.876 1.00 21.42 186 LYS D C 1
ATOM 10254 O O . LYS D 1 186 ? 10.184 9.471 -62.637 1.00 16.23 186 LYS D O 1
ATOM 10260 N N . ALA D 1 187 ? 10.939 8.803 -60.615 1.00 15.08 187 ALA D N 1
ATOM 10261 C CA . ALA D 1 187 ? 9.588 8.570 -60.115 1.00 12.30 187 ALA D CA 1
ATOM 10262 C C . ALA D 1 187 ? 8.813 9.871 -60.026 1.00 23.28 187 ALA D C 1
ATOM 10263 O O . ALA D 1 187 ? 7.627 9.927 -60.384 1.00 21.82 187 ALA D O 1
ATOM 10265 N N . ILE D 1 188 ? 9.474 10.936 -59.572 1.00 18.65 188 ILE D N 1
ATOM 10266 C CA . ILE D 1 188 ? 8.785 12.206 -59.372 1.00 17.65 188 ILE D CA 1
ATOM 10267 C C . ILE D 1 188 ? 8.374 12.806 -60.710 1.00 17.91 188 ILE D C 1
ATOM 10268 O O . ILE D 1 188 ? 7.287 13.389 -60.844 1.00 18.98 188 ILE D O 1
ATOM 10273 N N . ALA D 1 189 ? 9.227 12.666 -61.722 1.00 19.28 189 ALA D N 1
ATOM 10274 C CA . ALA D 1 189 ? 8.870 13.128 -63.058 1.00 17.44 189 ALA D CA 1
ATOM 10275 C C . ALA D 1 189 ? 7.681 12.352 -63.594 1.00 18.75 189 ALA D C 1
ATOM 10276 O O . ALA D 1 189 ? 6.739 12.935 -64.138 1.00 20.19 189 ALA D O 1
ATOM 10278 N N . ALA D 1 190 ? 7.714 11.029 -63.447 1.00 19.33 190 ALA D N 1
ATOM 10279 C CA . ALA D 1 190 ? 6.599 10.189 -63.877 1.00 18.92 190 ALA D CA 1
ATOM 10280 C C . ALA D 1 190 ? 5.305 10.570 -63.163 1.00 19.65 190 ALA D C 1
ATOM 10281 O O . ALA D 1 190 ? 4.255 10.717 -63.797 1.00 22.37 190 ALA D O 1
ATOM 10283 N N . VAL D 1 191 ? 5.349 10.700 -61.835 1.00 16.92 191 VAL D N 1
ATOM 10284 C CA . VAL D 1 191 ? 4.142 11.051 -61.085 1.00 20.77 191 VAL D CA 1
ATOM 10285 C C . VAL D 1 191 ? 3.600 12.402 -61.552 1.00 20.05 191 VAL D C 1
ATOM 10286 O O . VAL D 1 191 ? 2.422 12.531 -61.908 1.00 17.02 191 VAL D O 1
ATOM 10290 N N . ASP D 1 192 ? 4.458 13.428 -61.556 1.00 14.95 192 ASP D N 1
ATOM 10291 C CA . ASP D 1 192 ? 3.991 14.792 -61.773 1.00 14.20 192 ASP D CA 1
ATOM 10292 C C . ASP D 1 192 ? 3.579 15.050 -63.214 1.00 19.27 192 ASP D C 1
ATOM 10293 O O . ASP D 1 192 ? 2.795 15.971 -63.462 1.00 17.18 192 ASP D O 1
ATOM 10298 N N . SER D 1 193 ? 4.056 14.250 -64.161 1.00 17.75 193 SER D N 1
ATOM 10299 C CA . SER D 1 193 ? 3.684 14.430 -65.555 1.00 16.69 193 SER D CA 1
ATOM 10300 C C . SER D 1 193 ? 2.419 13.680 -65.929 1.00 20.04 193 SER D C 1
ATOM 10301 O O . SER D 1 193 ? 2.032 13.718 -67.097 1.00 20.43 193 SER D O 1
ATOM 10304 N N . GLY D 1 194 ? 1.791 12.971 -64.988 1.00 19.71 194 GLY D N 1
ATOM 10305 C CA . GLY D 1 194 ? 0.616 12.175 -65.306 1.00 15.73 194 GLY D CA 1
ATOM 10306 C C . GLY D 1 194 ? 0.905 10.814 -65.902 1.00 16.06 194 GLY D C 1
ATOM 10307 O O . GLY D 1 194 ? -0.036 10.128 -66.322 1.00 18.90 194 GLY D O 1
ATOM 10308 N N . ARG D 1 195 ? 2.175 10.388 -65.915 1.00 17.49 195 ARG D N 1
ATOM 10309 C CA . ARG D 1 195 ? 2.589 9.156 -66.587 1.00 13.26 195 ARG D CA 1
ATOM 10310 C C . ARG D 1 195 ? 1.856 7.927 -66.050 1.00 17.46 195 ARG D C 1
ATOM 10311 O O . ARG D 1 195 ? 1.596 6.976 -66.800 1.00 15.03 195 ARG D O 1
ATOM 10319 N N . PHE D 1 196 ? 1.514 7.927 -64.760 1.00 15.74 196 PHE D N 1
ATOM 10320 C CA . PHE D 1 196 ? 0.855 6.796 -64.127 1.00 17.07 196 PHE D CA 1
ATOM 10321 C C . PHE D 1 196 ? -0.669 6.877 -64.155 1.00 20.15 196 PHE D C 1
ATOM 10322 O O . PHE D 1 196 ? -1.320 5.977 -63.613 1.00 21.77 196 PHE D O 1
ATOM 10330 N N . LYS D 1 197 ? -1.255 7.918 -64.763 1.00 15.73 197 LYS D N 1
ATOM 10331 C CA . LYS D 1 197 ? -2.704 8.120 -64.659 1.00 20.96 197 LYS D CA 1
ATOM 10332 C C . LYS D 1 197 ? -3.479 6.949 -65.252 1.00 20.12 197 LYS D C 1
ATOM 10333 O O . LYS D 1 197 ? -4.501 6.531 -64.695 1.00 17.61 197 LYS D O 1
ATOM 10339 N N . ASP D 1 198 ? -3.018 6.418 -66.389 1.00 19.43 198 ASP D N 1
ATOM 10340 C CA . ASP D 1 198 ? -3.760 5.359 -67.067 1.00 15.64 198 ASP D CA 1
ATOM 10341 C C . ASP D 1 198 ? -3.754 4.070 -66.257 1.00 20.85 198 ASP D C 1
ATOM 10342 O O . ASP D 1 198 ? -4.754 3.338 -66.236 1.00 15.58 198 ASP D O 1
ATOM 10347 N N . GLU D 1 199 ? -2.629 3.755 -65.610 1.00 16.16 199 GLU D N 1
ATOM 10348 C CA . GLU D 1 199 ? -2.500 2.456 -64.960 1.00 14.37 199 GLU D CA 1
ATOM 10349 C C . GLU D 1 199 ? -3.067 2.412 -63.549 1.00 16.96 199 GLU D C 1
ATOM 10350 O O . GLU D 1 199 ? -3.314 1.315 -63.031 1.00 18.05 199 GLU D O 1
ATOM 10356 N N . ILE D 1 200 ? -3.300 3.557 -62.916 1.00 17.51 200 ILE D N 1
ATOM 10357 C CA . ILE D 1 200 ? -3.691 3.582 -61.509 1.00 17.80 200 ILE D CA 1
ATOM 10358 C C . ILE D 1 200 ? -5.212 3.532 -61.394 1.00 25.50 200 ILE D C 1
ATOM 10359 O O . ILE D 1 200 ? -5.925 4.360 -61.977 1.00 20.46 200 ILE D O 1
ATOM 10364 N N . ALA D 1 201 ? -5.713 2.551 -60.642 1.00 16.28 201 ALA D N 1
ATOM 10365 C CA . ALA D 1 201 ? -7.127 2.550 -60.300 1.00 17.18 201 ALA D CA 1
ATOM 10366 C C . ALA D 1 201 ? -7.327 3.302 -58.986 1.00 22.33 201 ALA D C 1
ATOM 10367 O O . ALA D 1 201 ? -6.635 3.002 -57.997 1.00 21.80 201 ALA D O 1
ATOM 10369 N N . PRO D 1 202 ? -8.232 4.287 -58.930 1.00 17.68 202 PRO D N 1
ATOM 10370 C CA . PRO D 1 202 ? -8.459 4.999 -57.664 1.00 17.35 202 PRO D CA 1
ATOM 10371 C C . PRO D 1 202 ? -8.995 4.043 -56.618 1.00 20.93 202 PRO D C 1
ATOM 10372 O O . PRO D 1 202 ? -9.776 3.140 -56.926 1.00 16.89 202 PRO D O 1
ATOM 10376 N N . VAL D 1 203 ? -8.555 4.249 -55.380 1.00 20.49 203 VAL D N 1
ATOM 10377 C CA . VAL D 1 203 ? -8.970 3.453 -54.228 1.00 19.04 203 VAL D CA 1
ATOM 10378 C C . VAL D 1 203 ? -9.644 4.392 -53.238 1.00 20.08 203 VAL D C 1
ATOM 10379 O O . VAL D 1 203 ? -9.109 5.465 -52.935 1.00 17.40 203 VAL D O 1
ATOM 10383 N N . VAL D 1 204 ? -10.827 4.005 -52.756 1.00 21.68 204 VAL D N 1
ATOM 10384 C CA . VAL D 1 204 ? -11.563 4.800 -51.776 1.00 26.39 204 VAL D CA 1
ATOM 10385 C C . VAL D 1 204 ? -11.369 4.190 -50.395 1.00 25.43 204 VAL D C 1
ATOM 10386 O O . VAL D 1 204 ? -11.695 3.019 -50.171 1.00 26.40 204 VAL D O 1
ATOM 10390 N N . ILE D 1 205 ? -10.858 4.990 -49.464 1.00 30.42 205 ILE D N 1
ATOM 10391 C CA . ILE D 1 205 ? -10.657 4.534 -48.093 1.00 23.51 205 ILE D CA 1
ATOM 10392 C C . ILE D 1 205 ? -11.847 4.992 -47.259 1.00 40.56 205 ILE D C 1
ATOM 10393 O O . ILE D 1 205 ? -11.935 6.178 -46.892 1.00 34.51 205 ILE D O 1
ATOM 10398 N N . PRO D 1 206 ? -12.774 4.089 -46.934 1.00 35.69 206 PRO D N 1
ATOM 10399 C CA . PRO D 1 206 ? -14.032 4.514 -46.310 1.00 44.75 206 PRO D CA 1
ATOM 10400 C C . PRO D 1 206 ? -13.773 5.164 -44.960 1.00 41.52 206 PRO D C 1
ATOM 10401 O O . PRO D 1 206 ? -12.890 4.745 -44.209 1.00 43.66 206 PRO D O 1
ATOM 10405 N N . ASN D 1 207 ? -14.435 6.176 -44.644 1.00 50.05 207 ASN D N 1
ATOM 10406 C CA . ASN D 1 207 ? -14.257 7.030 -43.472 1.00 51.19 207 ASN D CA 1
ATOM 10407 C C . ASN D 1 207 ? -15.563 7.737 -43.094 1.00 51.16 207 ASN D C 1
ATOM 10408 O O . ASN D 1 207 ? -16.132 8.494 -43.887 1.00 52.49 207 ASN D O 1
ATOM 10413 N N . LYS D 1 209 ? -16.791 10.379 -41.652 1.00 50.02 209 LYS D N 1
ATOM 10414 C CA . LYS D 1 209 ? -15.903 11.542 -41.596 1.00 55.93 209 LYS D CA 1
ATOM 10415 C C . LYS D 1 209 ? -15.430 11.976 -42.989 1.00 60.60 209 LYS D C 1
ATOM 10416 O O . LYS D 1 209 ? -14.636 12.917 -43.120 1.00 56.55 209 LYS D O 1
ATOM 10418 N N . GLY D 1 210 ? -15.923 11.291 -44.024 1.00 57.82 210 GLY D N 1
ATOM 10419 C CA . GLY D 1 210 ? -15.556 11.598 -45.396 1.00 50.66 210 GLY D CA 1
ATOM 10420 C C . GLY D 1 210 ? -14.674 10.549 -46.050 1.00 46.22 210 GLY D C 1
ATOM 10421 O O . GLY D 1 210 ? -13.555 10.297 -45.594 1.00 52.63 210 GLY D O 1
ATOM 10422 N N . ASP D 1 211 ? -15.164 9.926 -47.120 1.00 45.32 211 ASP D N 1
ATOM 10423 C CA . ASP D 1 211 ? -14.352 8.967 -47.859 1.00 40.47 211 ASP D CA 1
ATOM 10424 C C . ASP D 1 211 ? -13.168 9.664 -48.523 1.00 39.88 211 ASP D C 1
ATOM 10425 O O . ASP D 1 211 ? -13.313 10.737 -49.113 1.00 37.30 211 ASP D O 1
ATOM 10430 N N . ILE D 1 212 ? -11.981 9.045 -48.420 1.00 37.60 212 ILE D N 1
ATOM 10431 C CA . ILE D 1 212 ? -10.761 9.553 -49.044 1.00 31.24 212 ILE D CA 1
ATOM 10432 C C . ILE D 1 212 ? -10.504 8.775 -50.327 1.00 29.01 212 ILE D C 1
ATOM 10433 O O . ILE D 1 212 ? -10.622 7.543 -50.359 1.00 25.75 212 ILE D O 1
ATOM 10438 N N . ILE D 1 213 ? -10.162 9.495 -51.387 1.00 23.42 213 ILE D N 1
ATOM 10439 C CA . ILE D 1 213 ? -9.851 8.907 -52.682 1.00 20.09 213 ILE D CA 1
ATOM 10440 C C . ILE D 1 213 ? -8.339 8.955 -52.848 1.00 23.02 213 ILE D C 1
ATOM 10441 O O . ILE D 1 213 ? -7.728 10.027 -52.745 1.00 22.69 213 ILE D O 1
ATOM 10446 N N . PHE D 1 214 ? -7.729 7.789 -53.062 1.00 23.23 214 PHE D N 1
ATOM 10447 C CA . PHE D 1 214 ? -6.279 7.646 -53.151 1.00 19.16 214 PHE D CA 1
ATOM 10448 C C . PHE D 1 214 ? -5.928 7.258 -54.579 1.00 21.88 214 PHE D C 1
ATOM 10449 O O . PHE D 1 214 ? -6.339 6.191 -55.053 1.00 17.66 214 PHE D O 1
ATOM 10457 N N . ASP D 1 215 ? -5.174 8.121 -55.260 1.00 15.72 215 ASP D N 1
ATOM 10458 C CA . ASP D 1 215 ? -4.854 7.858 -56.659 1.00 20.18 215 ASP D CA 1
ATOM 10459 C C . ASP D 1 215 ? -3.460 8.323 -57.068 1.00 17.27 215 ASP D C 1
ATOM 10460 O O . ASP D 1 215 ? -3.169 8.339 -58.271 1.00 17.24 215 ASP D O 1
ATOM 10465 N N . THR D 1 216 ? -2.598 8.712 -56.139 1.00 15.66 216 THR D N 1
ATOM 10466 C CA . THR D 1 216 ? -1.269 9.214 -56.476 1.00 14.14 216 THR D CA 1
ATOM 10467 C C . THR D 1 216 ? -0.256 8.576 -55.541 1.00 15.29 216 THR D C 1
ATOM 10468 O O . THR D 1 216 ? -0.379 8.699 -54.319 1.00 17.58 216 THR D O 1
ATOM 10472 N N . ASP D 1 217 ? 0.712 7.855 -56.109 1.00 14.00 217 ASP D N 1
ATOM 10473 C CA . ASP D 1 217 ? 1.773 7.270 -55.299 1.00 12.50 217 ASP D CA 1
ATOM 10474 C C . ASP D 1 217 ? 2.333 8.313 -54.339 1.00 16.01 217 ASP D C 1
ATOM 10475 O O . ASP D 1 217 ? 2.661 9.429 -54.743 1.00 18.18 217 ASP D O 1
ATOM 10480 N N . GLU D 1 218 ? 2.431 7.957 -53.057 1.00 17.75 218 GLU D N 1
ATOM 10481 C CA . GLU D 1 218 ? 2.768 8.930 -52.025 1.00 15.47 218 GLU D CA 1
ATOM 10482 C C . GLU D 1 218 ? 4.116 8.697 -51.362 1.00 16.87 218 GLU D C 1
ATOM 10483 O O . GLU D 1 218 ? 4.498 9.494 -50.500 1.00 17.90 218 GLU D O 1
ATOM 10489 N N . TYR D 1 219 ? 4.846 7.633 -51.726 1.00 14.08 219 TYR D N 1
ATOM 10490 C CA . TYR D 1 219 ? 6.145 7.318 -51.124 1.00 15.85 219 TYR D CA 1
ATOM 10491 C C . TYR D 1 219 ? 7.354 8.065 -51.709 1.00 15.42 219 TYR D C 1
ATOM 10492 O O . TYR D 1 219 ? 8.355 8.209 -50.996 1.00 19.28 219 TYR D O 1
ATOM 10501 N N . PRO D 1 220 ? 7.356 8.511 -52.976 1.00 14.67 220 PRO D N 1
ATOM 10502 C CA . PRO D 1 220 ? 8.540 9.223 -53.488 1.00 15.77 220 PRO D CA 1
ATOM 10503 C C . PRO D 1 220 ? 8.973 10.370 -52.586 1.00 14.72 220 PRO D C 1
ATOM 10504 O O . PRO D 1 220 ? 8.151 11.143 -52.096 1.00 20.16 220 PRO D O 1
ATOM 10508 N N . ASN D 1 221 ? 10.285 10.459 -52.354 1.00 16.31 221 ASN D N 1
ATOM 10509 C CA . ASN D 1 221 ? 10.873 11.443 -51.438 1.00 18.08 221 ASN D CA 1
ATOM 10510 C C . ASN D 1 221 ? 11.269 12.679 -52.234 1.00 17.87 221 ASN D C 1
ATOM 10511 O O . ASN D 1 221 ? 12.289 12.686 -52.937 1.00 15.88 221 ASN D O 1
ATOM 10516 N N . ARG D 1 222 ? 10.470 13.736 -52.107 1.00 15.71 222 ARG D N 1
ATOM 10517 C CA . ARG D 1 222 ? 10.709 14.979 -52.829 1.00 18.18 222 ARG D CA 1
ATOM 10518 C C . ARG D 1 222 ? 11.645 15.929 -52.095 1.00 23.75 222 ARG D C 1
ATOM 10519 O O . ARG D 1 222 ? 11.903 17.029 -52.597 1.00 21.52 222 ARG D O 1
ATOM 10527 N N . LYS D 1 223 ? 12.163 15.537 -50.933 1.00 20.11 223 LYS D N 1
ATOM 10528 C CA . LYS D 1 223 ? 13.046 16.388 -50.142 1.00 24.25 223 LYS D CA 1
ATOM 10529 C C . LYS D 1 223 ? 14.339 15.657 -49.792 1.00 23.58 223 LYS D C 1
ATOM 10530 O O . LYS D 1 223 ? 14.782 15.650 -48.640 1.00 23.14 223 LYS D O 1
ATOM 10536 N N . THR D 1 224 ? 14.976 15.030 -50.786 1.00 20.46 224 THR D N 1
ATOM 10537 C CA . THR D 1 224 ? 16.284 14.419 -50.583 1.00 24.13 224 THR D CA 1
ATOM 10538 C C . THR D 1 224 ? 17.238 14.820 -51.708 1.00 22.81 224 THR D C 1
ATOM 10539 O O . THR D 1 224 ? 16.848 15.421 -52.714 1.00 21.11 224 THR D O 1
ATOM 10543 N N . ASP D 1 225 ? 18.511 14.483 -51.524 1.00 23.02 225 ASP D N 1
ATOM 10544 C CA . ASP D 1 225 ? 19.553 14.863 -52.470 1.00 23.83 225 ASP D CA 1
ATOM 10545 C C . ASP D 1 225 ? 20.798 14.055 -52.138 1.00 22.22 225 ASP D C 1
ATOM 10546 O O . ASP D 1 225 ? 20.839 13.323 -51.145 1.00 20.64 225 ASP D O 1
ATOM 10551 N N . ALA D 1 226 ? 21.821 14.207 -52.981 1.00 17.03 226 ALA D N 1
ATOM 10552 C CA . ALA D 1 226 ? 23.031 13.408 -52.818 1.00 22.34 226 ALA D CA 1
ATOM 10553 C C . ALA D 1 226 ? 23.638 13.591 -51.433 1.00 25.66 226 ALA D C 1
ATOM 10554 O O . ALA D 1 226 ? 24.056 12.616 -50.799 1.00 20.27 226 ALA D O 1
ATOM 10556 N N . GLU D 1 227 ? 23.683 14.829 -50.934 1.00 29.78 227 GLU D N 1
ATOM 10557 C CA . GLU D 1 227 ? 24.327 15.048 -49.643 1.00 28.87 227 GLU D CA 1
ATOM 10558 C C . GLU D 1 227 ? 23.526 14.428 -48.504 1.00 22.16 227 GLU D C 1
ATOM 10559 O O . GLU D 1 227 ? 24.109 13.839 -47.588 1.00 23.32 227 GLU D O 1
ATOM 10565 N N . LYS D 1 228 ? 22.191 14.535 -48.545 1.00 22.99 228 LYS D N 1
ATOM 10566 C CA . LYS D 1 228 ? 21.379 13.957 -47.476 1.00 22.05 228 LYS D CA 1
ATOM 10567 C C . LYS D 1 228 ? 21.460 12.438 -47.482 1.00 22.25 228 LYS D C 1
ATOM 10568 O O . LYS D 1 228 ? 21.491 11.803 -46.418 1.00 18.53 228 LYS D O 1
ATOM 10574 N N . LEU D 1 229 ? 21.453 11.843 -48.673 1.00 18.07 229 LEU D N 1
ATOM 10575 C CA . LEU D 1 229 ? 21.608 10.401 -48.785 1.00 17.50 229 LEU D CA 1
ATOM 10576 C C . LEU D 1 229 ? 22.938 9.945 -48.200 1.00 19.06 229 LEU D C 1
ATOM 10577 O O . LEU D 1 229 ? 23.011 8.908 -47.532 1.00 19.41 229 LEU D O 1
ATOM 10582 N N . ALA D 1 230 ? 24.001 10.719 -48.420 1.00 19.65 230 ALA D N 1
ATOM 10583 C CA . ALA D 1 230 ? 25.317 10.299 -47.961 1.00 19.47 230 ALA D CA 1
ATOM 10584 C C . ALA D 1 230 ? 25.467 10.394 -46.446 1.00 23.02 230 ALA D C 1
ATOM 10585 O O . ALA D 1 230 ? 26.365 9.757 -45.886 1.00 17.81 230 ALA D O 1
ATOM 10587 N N . LYS D 1 231 ? 24.607 11.155 -45.771 1.00 18.67 231 LYS D N 1
ATOM 10588 C CA . LYS D 1 231 ? 24.704 11.337 -44.332 1.00 22.56 231 LYS D CA 1
ATOM 10589 C C . LYS D 1 231 ? 23.821 10.379 -43.543 1.00 24.82 231 LYS D C 1
ATOM 10590 O O . LYS D 1 231 ? 23.841 10.421 -42.307 1.00 27.21 231 LYS D O 1
ATOM 10596 N N . LEU D 1 232 ? 23.067 9.509 -44.216 1.00 22.17 232 LEU D N 1
ATOM 10597 C CA . LEU D 1 232 ? 22.235 8.541 -43.508 1.00 21.62 232 LEU D CA 1
ATOM 10598 C C . LEU D 1 232 ? 23.090 7.445 -42.871 1.00 21.95 232 LEU D C 1
ATOM 10599 O O . LEU D 1 232 ? 24.172 7.097 -43.361 1.00 24.27 232 LEU D O 1
ATOM 10604 N N . LYS D 1 233 ? 22.592 6.906 -41.752 1.00 21.71 233 LYS D N 1
ATOM 10605 C CA . LYS D 1 233 ? 23.245 5.825 -41.029 1.00 22.59 233 LYS D CA 1
ATOM 10606 C C . LYS D 1 233 ? 22.900 4.464 -41.642 1.00 25.99 233 LYS D C 1
ATOM 10607 O O . LYS D 1 233 ? 21.799 4.277 -42.172 1.00 26.31 233 LYS D O 1
ATOM 10613 N N . PRO D 1 234 ? 23.826 3.501 -41.574 1.00 28.98 234 PRO D N 1
ATOM 10614 C CA . PRO D 1 234 ? 23.516 2.142 -42.037 1.00 28.09 234 PRO D CA 1
ATOM 10615 C C . PRO D 1 234 ? 22.301 1.584 -41.312 1.00 29.91 234 PRO D C 1
ATOM 10616 O O . PRO D 1 234 ? 22.144 1.758 -40.103 1.00 24.10 234 PRO D O 1
ATOM 10620 N N . ALA D 1 235 ? 21.443 0.894 -42.063 1.00 27.72 235 ALA D N 1
ATOM 10621 C CA . ALA D 1 235 ? 20.146 0.478 -41.551 1.00 28.25 235 ALA D CA 1
ATOM 10622 C C . ALA D 1 235 ? 20.115 -0.959 -41.029 1.00 28.04 235 ALA D C 1
ATOM 10623 O O . ALA D 1 235 ? 19.199 -1.303 -40.269 1.00 20.42 235 ALA D O 1
ATOM 10625 N N . PHE D 1 236 ? 21.090 -1.797 -41.398 1.00 30.70 236 PHE D N 1
ATOM 10626 C CA . PHE D 1 236 ? 21.028 -3.222 -41.086 1.00 24.41 236 PHE D CA 1
ATOM 10627 C C . PHE D 1 236 ? 22.298 -3.798 -40.481 1.00 24.98 236 PHE D C 1
ATOM 10628 O O . PHE D 1 236 ? 22.211 -4.815 -39.783 1.00 30.83 236 PHE D O 1
ATOM 10636 N N . LYS D 1 237 ? 23.465 -3.196 -40.700 1.00 28.20 237 LYS D N 1
ATOM 10637 C CA . LYS D 1 237 ? 24.672 -3.706 -40.065 1.00 28.13 237 LYS D CA 1
ATOM 10638 C C . LYS D 1 237 ? 25.671 -2.574 -39.868 1.00 33.45 237 LYS D C 1
ATOM 10639 O O . LYS D 1 237 ? 25.780 -1.663 -40.698 1.00 25.90 237 LYS D O 1
ATOM 10645 N N . LYS D 1 238 ? 26.363 -2.633 -38.729 1.00 33.58 238 LYS D N 1
ATOM 10646 C CA . LYS D 1 238 ? 27.414 -1.683 -38.394 1.00 34.37 238 LYS D CA 1
ATOM 10647 C C . LYS D 1 238 ? 28.382 -1.505 -39.554 1.00 33.68 238 LYS D C 1
ATOM 10648 O O . LYS D 1 238 ? 28.900 -2.483 -40.106 1.00 34.62 238 LYS D O 1
ATOM 10654 N N . ASP D 1 239 ? 28.614 -0.247 -39.927 1.00 34.33 239 ASP D N 1
ATOM 10655 C CA . ASP D 1 239 ? 29.532 0.086 -41.014 1.00 37.12 239 ASP D CA 1
ATOM 10656 C C . ASP D 1 239 ? 29.111 -0.561 -42.336 1.00 30.92 239 ASP D C 1
ATOM 10657 O O . ASP D 1 239 ? 29.948 -0.850 -43.193 1.00 30.18 239 ASP D O 1
ATOM 10662 N N . GLY D 1 240 ? 27.809 -0.798 -42.514 1.00 31.41 240 GLY D N 1
ATOM 10663 C CA . GLY D 1 240 ? 27.289 -1.274 -43.781 1.00 28.18 240 GLY D CA 1
ATOM 10664 C C . GLY D 1 240 ? 27.093 -0.144 -44.780 1.00 27.76 240 GLY D C 1
ATOM 10665 O O . GLY D 1 240 ? 27.354 1.028 -44.505 1.00 25.35 240 GLY D O 1
ATOM 10666 N N . SER D 1 241 ? 26.629 -0.511 -45.980 1.00 26.50 241 SER D N 1
ATOM 10667 C CA . SER D 1 241 ? 26.355 0.484 -47.012 1.00 25.27 241 SER D CA 1
ATOM 10668 C C . SER D 1 241 ? 24.875 0.687 -47.301 1.00 22.26 241 SER D C 1
ATOM 10669 O O . SER D 1 241 ? 24.510 1.738 -47.836 1.00 21.42 241 SER D O 1
ATOM 10672 N N . VAL D 1 242 ? 24.026 -0.276 -46.951 1.00 21.85 242 VAL D N 1
ATOM 10673 C CA . VAL D 1 242 ? 22.587 -0.170 -47.165 1.00 21.04 242 VAL D CA 1
ATOM 10674 C C . VAL D 1 242 ? 21.987 0.752 -46.111 1.00 22.18 242 VAL D C 1
ATOM 10675 O O . VAL D 1 242 ? 22.206 0.570 -44.907 1.00 24.71 242 VAL D O 1
ATOM 10679 N N . THR D 1 243 ? 21.204 1.727 -46.557 1.00 19.63 243 THR D N 1
ATOM 10680 C CA . THR D 1 243 ? 20.515 2.653 -45.670 1.00 21.46 243 THR D CA 1
ATOM 10681 C C . THR D 1 243 ? 19.031 2.651 -45.997 1.00 19.71 243 THR D C 1
ATOM 10682 O O . THR D 1 243 ? 18.585 2.052 -46.979 1.00 19.65 243 THR D O 1
ATOM 10686 N N . ALA D 1 244 ? 18.262 3.381 -45.196 1.00 16.02 244 ALA D N 1
ATOM 10687 C CA . ALA D 1 244 ? 16.862 3.564 -45.544 1.00 17.93 244 ALA D CA 1
ATOM 10688 C C . ALA D 1 244 ? 16.703 4.363 -46.829 1.00 21.56 244 ALA D C 1
ATOM 10689 O O . ALA D 1 244 ? 15.658 4.262 -47.481 1.00 16.54 244 ALA D O 1
ATOM 10691 N N . GLY D 1 245 ? 17.722 5.145 -47.209 1.00 13.62 245 GLY D N 1
ATOM 10692 C CA . GLY D 1 245 ? 17.619 5.956 -48.406 1.00 14.63 245 GLY D CA 1
ATOM 10693 C C . GLY D 1 245 ? 17.949 5.212 -49.681 1.00 13.80 245 GLY D C 1
ATOM 10694 O O . GLY D 1 245 ? 17.489 5.602 -50.754 1.00 14.14 245 GLY D O 1
ATOM 10695 N N . ASN D 1 246 ? 18.753 4.148 -49.604 1.00 18.22 246 ASN D N 1
ATOM 10696 C CA . ASN D 1 246 ? 19.039 3.350 -50.789 1.00 15.62 246 ASN D CA 1
ATOM 10697 C C . ASN D 1 246 ? 18.391 1.966 -50.743 1.00 21.55 246 ASN D C 1
ATOM 10698 O O . ASN D 1 246 ? 18.734 1.101 -51.560 1.00 19.21 246 ASN D O 1
ATOM 10703 N N . ALA D 1 247 ? 17.454 1.745 -49.823 1.00 17.45 247 ALA D N 1
ATOM 10704 C CA . ALA D 1 247 ? 16.622 0.555 -49.781 1.00 16.32 247 ALA D CA 1
ATOM 10705 C C . ALA D 1 247 ? 15.201 0.930 -50.172 1.00 17.71 247 ALA D C 1
ATOM 10706 O O . ALA D 1 247 ? 14.814 2.100 -50.105 1.00 20.43 247 ALA D O 1
ATOM 10708 N N . SER D 1 248 ? 14.421 -0.069 -50.595 1.00 18.47 248 SER D N 1
ATOM 10709 C CA . SER D 1 248 ? 13.006 0.190 -50.807 1.00 20.33 248 SER D CA 1
ATOM 10710 C C . SER D 1 248 ? 12.308 0.340 -49.456 1.00 20.66 248 SER D C 1
ATOM 10711 O O . SER D 1 248 ? 12.895 0.120 -48.396 1.00 16.11 248 SER D O 1
ATOM 10714 N N . GLY D 1 249 ? 11.030 0.720 -49.501 1.00 16.18 249 GLY D N 1
ATOM 10715 C CA . GLY D 1 249 ? 10.272 0.990 -48.302 1.00 19.99 249 GLY D CA 1
ATOM 10716 C C . GLY D 1 249 ? 9.352 -0.160 -47.924 1.00 20.22 249 GLY D C 1
ATOM 10717 O O . GLY D 1 249 ? 9.350 -1.228 -48.531 1.00 17.28 249 GLY D O 1
ATOM 10718 N N . LEU D 1 250 ? 8.583 0.082 -46.870 1.00 17.11 250 LEU D N 1
ATOM 10719 C CA . LEU D 1 250 ? 7.502 -0.792 -46.444 1.00 18.86 250 LEU D CA 1
ATOM 10720 C C . LEU D 1 250 ? 6.207 -0.136 -46.891 1.00 18.53 250 LEU D C 1
ATOM 10721 O O . LEU D 1 250 ? 5.985 1.046 -46.612 1.00 22.76 250 LEU D O 1
ATOM 10726 N N . ASN D 1 251 ? 5.372 -0.874 -47.618 1.00 14.89 251 ASN D N 1
ATOM 10727 C CA . ASN D 1 251 ? 4.287 -0.220 -48.336 1.00 12.71 251 ASN D CA 1
ATOM 10728 C C . ASN D 1 251 ? 3.094 -1.153 -48.460 1.00 14.97 251 ASN D C 1
ATOM 10729 O O . ASN D 1 251 ? 3.218 -2.374 -48.330 1.00 16.05 251 ASN D O 1
ATOM 10734 N N . ASP D 1 252 ? 1.939 -0.550 -48.731 1.00 9.55 252 ASP D N 1
ATOM 10735 C CA . ASP D 1 252 ? 0.691 -1.254 -49.008 1.00 15.23 252 ASP D CA 1
ATOM 10736 C C . ASP D 1 252 ? 0.320 -1.051 -50.470 1.00 16.92 252 ASP D C 1
ATOM 10737 O O . ASP D 1 252 ? 0.583 0.013 -51.035 1.00 16.33 252 ASP D O 1
ATOM 10742 N N . GLY D 1 253 ? -0.319 -2.045 -51.075 1.00 16.74 253 GLY D N 1
ATOM 10743 C CA . GLY D 1 253 ? -0.671 -1.903 -52.476 1.00 13.37 253 GLY D CA 1
ATOM 10744 C C . GLY D 1 253 ? -1.205 -3.194 -53.051 1.00 18.95 253 GLY D C 1
ATOM 10745 O O . GLY D 1 253 ? -1.073 -4.274 -52.464 1.00 13.57 253 GLY D O 1
ATOM 10746 N N . ALA D 1 254 ? -1.824 -3.060 -54.230 1.00 15.81 254 ALA D N 1
ATOM 10747 C CA . ALA D 1 254 ? -2.379 -4.201 -54.949 1.00 15.41 254 ALA D CA 1
ATOM 10748 C C . ALA D 1 254 ? -2.319 -3.921 -56.445 1.00 18.30 254 ALA D C 1
ATOM 10749 O O . ALA D 1 254 ? -2.259 -2.765 -56.880 1.00 17.82 254 ALA D O 1
ATOM 10751 N N . SER D 1 255 ? -2.324 -4.995 -57.234 1.00 13.22 255 SER D N 1
ATOM 10752 C CA . SER D 1 255 ? -2.163 -4.858 -58.676 1.00 15.03 255 SER D CA 1
ATOM 10753 C C . SER D 1 255 ? -2.635 -6.154 -59.332 1.00 15.16 255 SER D C 1
ATOM 10754 O O . SER D 1 255 ? -2.439 -7.234 -58.770 1.00 17.53 255 SER D O 1
ATOM 10757 N N . PHE D 1 256 ? -3.272 -6.054 -60.503 1.00 13.15 256 PHE D N 1
ATOM 10758 C CA . PHE D 1 256 ? -3.829 -7.253 -61.126 1.00 14.56 256 PHE D CA 1
ATOM 10759 C C . PHE D 1 256 ? -3.821 -7.150 -62.644 1.00 16.82 256 PHE D C 1
ATOM 10760 O O . PHE D 1 256 ? -3.936 -6.062 -63.216 1.00 16.51 256 PHE D O 1
ATOM 10768 N N . LEU D 1 257 ? -3.716 -8.313 -63.283 1.00 14.42 257 LEU D N 1
ATOM 10769 C CA . LEU D 1 257 ? -3.924 -8.462 -64.713 1.00 14.45 257 LEU D CA 1
ATOM 10770 C C . LEU D 1 257 ? -5.113 -9.375 -64.962 1.00 18.99 257 LEU D C 1
ATOM 10771 O O . LEU D 1 257 ? -5.417 -10.259 -64.156 1.00 11.96 257 LEU D O 1
ATOM 10776 N N . MET D 1 258 ? -5.765 -9.175 -66.104 1.00 17.46 258 MET D N 1
ATOM 10777 C CA . MET D 1 258 ? -6.668 -10.170 -66.667 1.00 18.87 258 MET D CA 1
ATOM 10778 C C . MET D 1 258 ? -5.953 -10.836 -67.833 1.00 19.30 258 MET D C 1
ATOM 10779 O O . MET D 1 258 ? -5.425 -10.148 -68.717 1.00 16.43 258 MET D O 1
ATOM 10784 N N . LEU D 1 259 ? -5.898 -12.161 -67.819 1.00 15.41 259 LEU D N 1
ATOM 10785 C CA . LEU D 1 259 ? -5.243 -12.914 -68.880 1.00 13.49 259 LEU D CA 1
ATOM 10786 C C . LEU D 1 259 ? -6.293 -13.707 -69.636 1.00 16.74 259 LEU D C 1
ATOM 10787 O O . LEU D 1 259 ? -7.235 -14.225 -69.032 1.00 18.78 259 LEU D O 1
ATOM 10792 N N . ALA D 1 260 ? -6.128 -13.808 -70.955 1.00 15.63 260 ALA D N 1
ATOM 10793 C CA . ALA D 1 260 ? -7.138 -14.439 -71.788 1.00 16.72 260 ALA D CA 1
ATOM 10794 C C . ALA D 1 260 ? -6.490 -15.320 -72.844 1.00 17.27 260 ALA D C 1
ATOM 10795 O O . ALA D 1 260 ? -5.393 -15.041 -73.336 1.00 21.36 260 ALA D O 1
ATOM 10797 N N . SER D 1 261 ? -7.180 -16.403 -73.168 1.00 19.29 261 SER D N 1
ATOM 10798 C CA . SER D 1 261 ? -6.814 -17.274 -74.268 1.00 15.50 261 SER D CA 1
ATOM 10799 C C . SER D 1 261 ? -7.155 -16.585 -75.587 1.00 19.05 261 SER D C 1
ATOM 10800 O O . SER D 1 261 ? -7.712 -15.484 -75.610 1.00 22.07 261 SER D O 1
ATOM 10803 N N . GLU D 1 262 ? -6.867 -17.258 -76.686 1.00 19.52 262 GLU D N 1
ATOM 10804 C CA . GLU D 1 262 ? -7.311 -16.747 -77.999 1.00 22.01 262 GLU D CA 1
ATOM 10805 C C . GLU D 1 262 ? -8.837 -16.870 -78.052 1.00 21.46 262 GLU D C 1
ATOM 10806 O O . GLU D 1 262 ? -9.466 -15.948 -78.428 1.00 21.79 262 GLU D O 1
ATOM 10812 N N . GLU D 1 263 ? -9.376 -17.995 -77.600 1.00 30.00 263 GLU D N 1
ATOM 10813 C CA . GLU D 1 263 ? -10.844 -18.211 -77.638 1.00 30.00 263 GLU D CA 1
ATOM 10814 C C . GLU D 1 263 ? -11.540 -17.091 -76.868 1.00 30.00 263 GLU D C 1
ATOM 10815 O O . GLU D 1 263 ? -12.422 -16.494 -77.432 1.00 30.00 263 GLU D O 1
ATOM 10817 N N . ALA D 1 264 ? -11.074 -16.780 -75.664 1.00 23.44 264 ALA D N 1
ATOM 10818 C CA . ALA D 1 264 ? -11.694 -15.735 -74.832 1.00 22.92 264 ALA D CA 1
ATOM 10819 C C . ALA D 1 264 ? -11.603 -14.357 -75.493 1.00 26.82 264 ALA D C 1
ATOM 10820 O O . ALA D 1 264 ? -12.564 -13.649 -75.428 1.00 30.28 264 ALA D O 1
ATOM 10822 N N . VAL D 1 265 ? -10.447 -13.994 -76.026 1.00 24.57 265 VAL D N 1
ATOM 10823 C CA . VAL D 1 265 ? -10.315 -12.701 -76.690 1.00 27.19 265 VAL D CA 1
ATOM 10824 C C . VAL D 1 265 ? -11.425 -12.540 -77.724 1.00 29.66 265 VAL D C 1
ATOM 10825 O O . VAL D 1 265 ? -12.144 -11.535 -77.744 1.00 28.38 265 VAL D O 1
ATOM 10829 N N . LYS D 1 266 ? -11.625 -13.566 -78.556 1.00 28.21 266 LYS D N 1
ATOM 10830 C CA . LYS D 1 266 ? -12.655 -13.485 -79.590 1.00 29.51 266 LYS D CA 1
ATOM 10831 C C . LYS D 1 266 ? -14.058 -13.590 -78.992 1.00 29.22 266 LYS D C 1
ATOM 10832 O O . LYS D 1 266 ? -14.942 -12.796 -79.328 1.00 31.38 266 LYS D O 1
ATOM 10838 N N . LYS D 1 267 ? -14.282 -14.543 -78.074 1.00 30.92 267 LYS D N 1
ATOM 10839 C CA . LYS D 1 267 ? -15.643 -14.789 -77.583 1.00 31.50 267 LYS D CA 1
ATOM 10840 C C . LYS D 1 267 ? -16.198 -13.617 -76.781 1.00 35.66 267 LYS D C 1
ATOM 10841 O O . LYS D 1 267 ? -17.407 -13.361 -76.822 1.00 35.58 267 LYS D O 1
ATOM 10847 N N . TYR D 1 268 ? -15.352 -12.909 -76.031 1.00 32.33 268 TYR D N 1
ATOM 10848 C CA . TYR D 1 268 ? -15.819 -11.844 -75.152 1.00 33.10 268 TYR D CA 1
ATOM 10849 C C . TYR D 1 268 ? -15.371 -10.473 -75.625 1.00 33.56 268 TYR D C 1
ATOM 10850 O O . TYR D 1 268 ? -15.539 -9.490 -74.892 1.00 33.63 268 TYR D O 1
ATOM 10859 N N . ASN D 1 269 ? -14.824 -10.392 -76.836 1.00 28.26 269 ASN D N 1
ATOM 10860 C CA . ASN D 1 269 ? -14.345 -9.157 -77.447 1.00 36.19 269 ASN D CA 1
ATOM 10861 C C . ASN D 1 269 ? -13.508 -8.340 -76.462 1.00 33.38 269 ASN D C 1
ATOM 10862 O O . ASN D 1 269 ? -13.835 -7.212 -76.097 1.00 36.25 269 ASN D O 1
ATOM 10867 N N . LEU D 1 270 ? -12.419 -8.949 -76.015 1.00 30.36 270 LEU D N 1
ATOM 10868 C CA . LEU D 1 270 ? -11.407 -8.264 -75.226 1.00 33.22 270 LEU D CA 1
ATOM 10869 C C . LEU D 1 270 ? -10.218 -8.022 -76.137 1.00 35.13 270 LEU D C 1
ATOM 10870 O O . LEU D 1 270 ? -9.758 -8.951 -76.811 1.00 44.36 270 LEU D O 1
ATOM 10875 N N . LYS D 1 271 ? -9.713 -6.797 -76.180 1.00 30.07 271 LYS D N 1
ATOM 10876 C CA . LYS D 1 271 ? -8.591 -6.566 -77.070 1.00 32.05 271 LYS D CA 1
ATOM 10877 C C . LYS D 1 271 ? -7.286 -6.598 -76.292 1.00 28.67 271 LYS D C 1
ATOM 10878 O O . LYS D 1 271 ? -7.166 -5.906 -75.271 1.00 25.85 271 LYS D O 1
ATOM 10884 N N . PRO D 1 272 ? -6.320 -7.416 -76.701 1.00 23.57 272 PRO D N 1
ATOM 10885 C CA . PRO D 1 272 ? -5.092 -7.549 -75.916 1.00 20.91 272 PRO D CA 1
ATOM 10886 C C . PRO D 1 272 ? -4.318 -6.245 -75.828 1.00 28.22 272 PRO D C 1
ATOM 10887 O O . PRO D 1 272 ? -4.228 -5.476 -76.790 1.00 23.39 272 PRO D O 1
ATOM 10891 N N . LEU D 1 273 ? -3.764 -5.997 -74.637 1.00 21.55 273 LEU D N 1
ATOM 10892 C CA . LEU D 1 273 ? -2.738 -4.975 -74.481 1.00 18.79 273 LEU D CA 1
ATOM 10893 C C . LEU D 1 273 ? -1.390 -5.496 -74.962 1.00 22.53 273 LEU D C 1
ATOM 10894 O O . LEU D 1 273 ? -0.721 -4.851 -75.775 1.00 25.93 273 LEU D O 1
ATOM 10899 N N . VAL D 1 274 ? -0.980 -6.660 -74.457 1.00 19.40 274 VAL D N 1
ATOM 10900 C CA . VAL D 1 274 ? 0.295 -7.293 -74.783 1.00 19.24 274 VAL D CA 1
ATOM 10901 C C . VAL D 1 274 ? 0.095 -8.802 -74.751 1.00 21.41 274 VAL D C 1
ATOM 10902 O O . VAL D 1 274 ? -0.940 -9.308 -74.308 1.00 20.74 274 VAL D O 1
ATOM 10906 N N . GLU D 1 275 ? 1.102 -9.525 -75.231 1.00 18.14 275 GLU D N 1
ATOM 10907 C CA . GLU D 1 275 ? 1.162 -10.972 -75.141 1.00 21.83 275 GLU D CA 1
ATOM 10908 C C . GLU D 1 275 ? 2.276 -11.343 -74.177 1.00 18.16 275 GLU D C 1
ATOM 10909 O O . GLU D 1 275 ? 3.344 -10.719 -74.178 1.00 19.12 275 GLU D O 1
ATOM 10915 N N . ILE D 1 276 ? 2.036 -12.360 -73.359 1.00 16.68 276 ILE D N 1
ATOM 10916 C CA . ILE D 1 276 ? 3.089 -12.934 -72.530 1.00 20.19 276 ILE D CA 1
ATOM 10917 C C . ILE D 1 276 ? 3.797 -13.998 -73.364 1.00 22.03 276 ILE D C 1
ATOM 10918 O O . ILE D 1 276 ? 3.236 -15.066 -73.629 1.00 15.23 276 ILE D O 1
ATOM 10923 N N . VAL D 1 277 ? 5.032 -13.700 -73.779 1.00 19.52 277 VAL D N 1
ATOM 10924 C CA . VAL D 1 277 ? 5.809 -14.614 -74.612 1.00 18.54 277 VAL D CA 1
ATOM 10925 C C . VAL D 1 277 ? 6.368 -15.768 -73.785 1.00 20.11 277 VAL D C 1
ATOM 10926 O O . VAL D 1 277 ? 6.316 -16.929 -74.205 1.00 21.96 277 VAL D O 1
ATOM 10930 N N . ALA D 1 278 ? 6.929 -15.481 -72.612 1.00 17.23 278 ALA D N 1
ATOM 10931 C CA . ALA D 1 278 ? 7.537 -16.537 -71.821 1.00 19.19 278 ALA D CA 1
ATOM 10932 C C . ALA D 1 278 ? 7.663 -16.099 -70.370 1.00 19.11 278 ALA D C 1
ATOM 10933 O O . ALA D 1 278 ? 7.586 -14.905 -70.042 1.00 17.16 278 ALA D O 1
ATOM 10935 N N . THR D 1 279 ? 7.879 -17.099 -69.513 1.00 18.66 279 THR D N 1
ATOM 10936 C CA . THR D 1 279 ? 8.015 -16.938 -68.072 1.00 12.71 279 THR D CA 1
ATOM 10937 C C . THR D 1 279 ? 9.294 -17.624 -67.626 1.00 19.27 279 THR D C 1
ATOM 10938 O O . THR D 1 279 ? 9.822 -18.506 -68.316 1.00 16.02 279 THR D O 1
ATOM 10942 N N . GLY D 1 280 ? 9.755 -17.245 -66.442 1.00 15.10 280 GLY D N 1
ATOM 10943 C CA . GLY D 1 280 ? 10.908 -17.885 -65.834 1.00 16.93 280 GLY D CA 1
ATOM 10944 C C . GLY D 1 280 ? 10.831 -17.785 -64.330 1.00 15.57 280 GLY D C 1
ATOM 10945 O O . GLY D 1 280 ? 10.281 -16.828 -63.780 1.00 15.02 280 GLY D O 1
ATOM 10946 N N . THR D 1 281 ? 11.357 -18.806 -63.659 1.00 17.53 281 THR D N 1
ATOM 10947 C CA . THR D 1 281 ? 11.441 -18.836 -62.199 1.00 15.59 281 THR D CA 1
ATOM 10948 C C . THR D 1 281 ? 12.774 -19.477 -61.855 1.00 18.61 281 THR D C 1
ATOM 10949 O O . THR D 1 281 ? 13.029 -20.607 -62.280 1.00 16.91 281 THR D O 1
ATOM 10953 N N . GLY D 1 282 ? 13.634 -18.767 -61.115 1.00 16.23 282 GLY D N 1
ATOM 10954 C CA . GLY D 1 282 ? 14.955 -19.266 -60.807 1.00 15.98 282 GLY D CA 1
ATOM 10955 C C . GLY D 1 282 ? 15.232 -19.247 -59.311 1.00 17.21 282 GLY D C 1
ATOM 10956 O O . GLY D 1 282 ? 14.518 -18.616 -58.529 1.00 15.09 282 GLY D O 1
ATOM 10957 N N . GLY D 1 283 ? 16.288 -19.955 -58.931 1.00 14.51 283 GLY D N 1
ATOM 10958 C CA . GLY D 1 283 ? 16.742 -19.966 -57.555 1.00 16.21 283 GLY D CA 1
ATOM 10959 C C . GLY D 1 283 ? 18.226 -19.668 -57.467 1.00 19.04 283 GLY D C 1
ATOM 10960 O O . GLY D 1 283 ? 18.993 -19.948 -58.392 1.00 15.90 283 GLY D O 1
ATOM 10961 N N . VAL D 1 284 ? 18.615 -19.038 -56.340 1.00 19.84 284 VAL D N 1
ATOM 10962 C CA . VAL D 1 284 ? 20.003 -18.726 -55.983 1.00 18.53 284 VAL D CA 1
ATOM 10963 C C . VAL D 1 284 ? 20.167 -18.956 -54.481 1.00 20.36 284 VAL D C 1
ATOM 10964 O O . VAL D 1 284 ? 19.218 -19.317 -53.778 1.00 14.03 284 VAL D O 1
ATOM 10968 N N . ASP D 1 285 ? 21.385 -18.745 -53.990 1.00 19.36 285 ASP D N 1
ATOM 10969 C CA . ASP D 1 285 ? 21.668 -18.848 -52.561 1.00 19.15 285 ASP D CA 1
ATOM 10970 C C . ASP D 1 285 ? 20.818 -17.840 -51.784 1.00 19.04 285 ASP D C 1
ATOM 10971 O O . ASP D 1 285 ? 20.810 -16.646 -52.131 1.00 20.74 285 ASP D O 1
ATOM 10976 N N . PRO D 1 286 ? 20.094 -18.268 -50.737 1.00 17.49 286 PRO D N 1
ATOM 10977 C CA . PRO D 1 286 ? 19.327 -17.302 -49.922 1.00 19.62 286 PRO D CA 1
ATOM 10978 C C . PRO D 1 286 ? 20.147 -16.120 -49.418 1.00 21.79 286 PRO D C 1
ATOM 10979 O O . PRO D 1 286 ? 19.601 -15.023 -49.241 1.00 18.71 286 PRO D O 1
ATOM 10983 N N . LEU D 1 287 ? 21.447 -16.316 -49.185 1.00 15.09 287 LEU D N 1
ATOM 10984 C CA . LEU D 1 287 ? 22.324 -15.274 -48.653 1.00 20.19 287 LEU D CA 1
ATOM 10985 C C . LEU D 1 287 ? 22.513 -14.109 -49.624 1.00 20.45 287 LEU D C 1
ATOM 10986 O O . LEU D 1 287 ? 22.874 -13.003 -49.195 1.00 15.35 287 LEU D O 1
ATOM 10991 N N . VAL D 1 288 ? 22.272 -14.331 -50.907 1.00 17.59 288 VAL D N 1
ATOM 10992 C CA . VAL D 1 288 ? 22.358 -13.246 -51.925 1.00 18.64 288 VAL D CA 1
ATOM 10993 C C . VAL D 1 288 ? 21.139 -13.379 -52.827 1.00 25.17 288 VAL D C 1
ATOM 10994 O O . VAL D 1 288 ? 21.280 -13.367 -54.035 1.00 25.56 288 VAL D O 1
ATOM 10998 N N . MET D 1 289 ? 19.979 -13.393 -52.192 1.00 18.44 289 MET D N 1
ATOM 10999 C CA . MET D 1 289 ? 18.637 -13.567 -52.790 1.00 19.12 289 MET D CA 1
ATOM 11000 C C . MET D 1 289 ? 18.369 -12.525 -53.888 1.00 17.75 289 MET D C 1
ATOM 11001 O O . MET D 1 289 ? 17.771 -12.874 -54.845 1.00 16.81 289 MET D O 1
ATOM 11006 N N . GLY D 1 290 ? 18.861 -11.303 -53.714 1.00 15.79 290 GLY D N 1
ATOM 11007 C CA . GLY D 1 290 ? 18.750 -10.224 -54.704 1.00 21.46 290 GLY D CA 1
ATOM 11008 C C . GLY D 1 290 ? 19.221 -10.635 -56.085 1.00 17.44 290 GLY D C 1
ATOM 11009 O O . GLY D 1 290 ? 18.970 -9.830 -56.957 1.00 16.29 290 GLY D O 1
ATOM 11010 N N A MET D 1 291 ? 20.031 -11.640 -56.229 0.27 16.46 291 MET D N 1
ATOM 11011 N N B MET D 1 291 ? 20.020 -11.634 -56.235 0.73 16.38 291 MET D N 1
ATOM 11012 C CA A MET D 1 291 ? 20.503 -12.094 -57.538 0.27 18.90 291 MET D CA 1
ATOM 11013 C CA B MET D 1 291 ? 20.463 -12.017 -57.566 0.73 18.97 291 MET D CA 1
ATOM 11014 C C A MET D 1 291 ? 19.501 -12.997 -58.244 0.27 17.31 291 MET D C 1
ATOM 11015 C C B MET D 1 291 ? 19.469 -12.938 -58.261 0.73 17.27 291 MET D C 1
ATOM 11016 O O A MET D 1 291 ? 19.743 -13.392 -59.390 0.27 19.44 291 MET D O 1
ATOM 11017 O O B MET D 1 291 ? 19.668 -13.272 -59.437 0.73 19.63 291 MET D O 1
ATOM 11026 N N . GLY D 1 292 ? 18.388 -13.324 -57.581 1.00 18.24 292 GLY D N 1
ATOM 11027 C CA . GLY D 1 292 ? 17.360 -14.155 -58.181 1.00 15.53 292 GLY D CA 1
ATOM 11028 C C . GLY D 1 292 ? 16.882 -13.845 -59.597 1.00 18.25 292 GLY D C 1
ATOM 11029 O O . GLY D 1 292 ? 16.544 -14.784 -60.329 1.00 19.22 292 GLY D O 1
ATOM 11030 N N . PRO D 1 293 ? 16.827 -12.574 -60.030 1.00 17.18 293 PRO D N 1
ATOM 11031 C CA . PRO D 1 293 ? 16.444 -12.317 -61.430 1.00 15.98 293 PRO D CA 1
ATOM 11032 C C . PRO D 1 293 ? 17.359 -12.959 -62.461 1.00 21.23 293 PRO D C 1
ATOM 11033 O O . PRO D 1 293 ? 16.900 -13.198 -63.587 1.00 17.84 293 PRO D O 1
ATOM 11037 N N . VAL D 1 294 ? 18.616 -13.255 -62.125 1.00 16.16 294 VAL D N 1
ATOM 11038 C CA . VAL D 1 294 ? 19.575 -13.716 -63.132 1.00 19.39 294 VAL D CA 1
ATOM 11039 C C . VAL D 1 294 ? 19.224 -15.122 -63.632 1.00 16.03 294 VAL D C 1
ATOM 11040 O O . VAL D 1 294 ? 19.141 -15.321 -64.851 1.00 19.18 294 VAL D O 1
ATOM 11044 N N . PRO D 1 295 ? 18.999 -16.129 -62.778 1.00 14.38 295 PRO D N 1
ATOM 11045 C CA . PRO D 1 295 ? 18.505 -17.406 -63.327 1.00 14.62 295 PRO D CA 1
ATOM 11046 C C . PRO D 1 295 ? 17.092 -17.312 -63.893 1.00 16.03 295 PRO D C 1
ATOM 11047 O O . PRO D 1 295 ? 16.784 -18.007 -64.870 1.00 16.54 295 PRO D O 1
ATOM 11051 N N . ALA D 1 296 ? 16.237 -16.453 -63.320 1.00 11.60 296 ALA D N 1
ATOM 11052 C CA . ALA D 1 296 ? 14.863 -16.310 -63.801 1.00 15.73 296 ALA D CA 1
ATOM 11053 C C . ALA D 1 296 ? 14.833 -15.771 -65.226 1.00 20.24 296 ALA D C 1
ATOM 11054 O O . ALA D 1 296 ? 14.098 -16.279 -66.090 1.00 14.02 296 ALA D O 1
ATOM 11056 N N . ILE D 1 297 ? 15.623 -14.728 -65.483 1.00 17.35 297 ILE D N 1
ATOM 11057 C CA . ILE D 1 297 ? 15.668 -14.132 -66.809 1.00 13.50 297 ILE D CA 1
ATOM 11058 C C . ILE D 1 297 ? 16.273 -15.104 -67.815 1.00 16.05 297 ILE D C 1
ATOM 11059 O O . ILE D 1 297 ? 15.801 -15.208 -68.954 1.00 18.39 297 ILE D O 1
ATOM 11064 N N . ARG D 1 298 ? 17.325 -15.829 -67.406 1.00 17.54 298 ARG D N 1
ATOM 11065 C CA . ARG D 1 298 ? 17.944 -16.846 -68.254 1.00 17.59 298 ARG D CA 1
ATOM 11066 C C . ARG D 1 298 ? 16.933 -17.899 -68.689 1.00 23.72 298 ARG D C 1
ATOM 11067 O O . ARG D 1 298 ? 16.841 -18.237 -69.877 1.00 21.56 298 ARG D O 1
ATOM 11075 N N . LYS D 1 299 ? 16.173 -18.442 -67.738 1.00 21.42 299 LYS D N 1
ATOM 11076 C CA . LYS D 1 299 ? 15.229 -19.501 -68.080 1.00 24.28 299 LYS D CA 1
ATOM 11077 C C . LYS D 1 299 ? 14.136 -18.990 -69.009 1.00 25.24 299 LYS D C 1
ATOM 11078 O O . LYS D 1 299 ? 13.695 -19.712 -69.914 1.00 19.26 299 LYS D O 1
ATOM 11084 N N . ALA D 1 300 ? 13.691 -17.744 -68.811 1.00 22.18 300 ALA D N 1
ATOM 11085 C CA . ALA D 1 300 ? 12.637 -17.199 -69.664 1.00 21.22 300 ALA D CA 1
ATOM 11086 C C . ALA D 1 300 ? 13.116 -17.038 -71.103 1.00 19.58 300 ALA D C 1
ATOM 11087 O O . ALA D 1 300 ? 12.410 -17.416 -72.048 1.00 17.70 300 ALA D O 1
ATOM 11089 N N . PHE D 1 301 ? 14.315 -16.476 -71.293 1.00 17.55 301 PHE D N 1
ATOM 11090 C CA . PHE D 1 301 ? 14.822 -16.278 -72.646 1.00 17.44 301 PHE D CA 1
ATOM 11091 C C . PHE D 1 301 ? 15.117 -17.603 -73.338 1.00 22.38 301 PHE D C 1
ATOM 11092 O O . PHE D 1 301 ? 14.917 -17.730 -74.555 1.00 20.80 301 PHE D O 1
ATOM 11100 N N . ASN D 1 302 ? 15.601 -18.598 -72.591 1.00 22.06 302 ASN D N 1
ATOM 11101 C CA . ASN D 1 302 ? 15.916 -19.887 -73.198 1.00 25.51 302 ASN D CA 1
ATOM 11102 C C . ASN D 1 302 ? 14.681 -20.610 -73.727 1.00 22.35 302 ASN D C 1
ATOM 11103 O O . ASN D 1 302 ? 14.831 -21.608 -74.435 1.00 25.96 302 ASN D O 1
ATOM 11108 N N . LYS D 1 303 ? 13.478 -20.131 -73.421 1.00 20.04 303 LYS D N 1
ATOM 11109 C CA . LYS D 1 303 ? 12.248 -20.662 -74.004 1.00 27.82 303 LYS D CA 1
ATOM 11110 C C . LYS D 1 303 ? 11.862 -19.972 -75.308 1.00 28.89 303 LYS D C 1
ATOM 11111 O O . LYS D 1 303 ? 10.788 -20.259 -75.855 1.00 24.79 303 LYS D O 1
ATOM 11117 N N . THR D 1 304 ? 12.686 -19.050 -75.805 1.00 24.65 304 THR D N 1
ATOM 11118 C CA . THR D 1 304 ? 12.320 -18.213 -76.936 1.00 24.83 304 THR D CA 1
ATOM 11119 C C . THR D 1 304 ? 13.494 -18.115 -77.896 1.00 24.12 304 THR D C 1
ATOM 11120 O O . THR D 1 304 ? 14.608 -18.562 -77.599 1.00 21.44 304 THR D O 1
ATOM 11124 N N . ASP D 1 305 ? 13.230 -17.507 -79.058 1.00 22.13 305 ASP D N 1
ATOM 11125 C CA . ASP D 1 305 ? 14.273 -17.065 -79.976 1.00 33.29 305 ASP D CA 1
ATOM 11126 C C . ASP D 1 305 ? 14.706 -15.626 -79.722 1.00 31.23 305 ASP D C 1
ATOM 11127 O O . ASP D 1 305 ? 15.309 -15.013 -80.611 1.00 29.64 305 ASP D O 1
ATOM 11132 N N . LEU D 1 306 ? 14.386 -15.068 -78.555 1.00 25.63 306 LEU D N 1
ATOM 11133 C CA . LEU D 1 306 ? 14.737 -13.698 -78.213 1.00 25.70 306 LEU D CA 1
ATOM 11134 C C . LEU D 1 306 ? 15.980 -13.690 -77.341 1.00 25.04 306 LEU D C 1
ATOM 11135 O O . LEU D 1 306 ? 16.326 -14.691 -76.708 1.00 27.41 306 LEU D O 1
ATOM 11140 N N . LYS D 1 307 ? 16.669 -12.548 -77.344 1.00 24.02 307 LYS D N 1
ATOM 11141 C CA . LYS D 1 307 ? 17.790 -12.297 -76.454 1.00 23.14 307 LYS D CA 1
ATOM 11142 C C . LYS D 1 307 ? 17.519 -11.027 -75.657 1.00 24.70 307 LYS D C 1
ATOM 11143 O O . LYS D 1 307 ? 16.616 -10.244 -75.982 1.00 21.70 307 LYS D O 1
ATOM 11149 N N . LEU D 1 308 ? 18.305 -10.833 -74.592 1.00 19.28 308 LEU D N 1
ATOM 11150 C CA . LEU D 1 308 ? 18.137 -9.631 -73.783 1.00 25.25 308 LEU D CA 1
ATOM 11151 C C . LEU D 1 308 ? 18.240 -8.378 -74.635 1.00 18.49 308 LEU D C 1
ATOM 11152 O O . LEU D 1 308 ? 17.548 -7.389 -74.371 1.00 17.79 308 LEU D O 1
ATOM 11157 N N . LYS D 1 309 ? 18.999 -8.451 -75.719 1.00 24.85 309 LYS D N 1
ATOM 11158 C CA . LYS D 1 309 ? 19.201 -7.251 -76.576 1.00 22.77 309 LYS D CA 1
ATOM 11159 C C . LYS D 1 309 ? 17.920 -6.856 -77.301 1.00 20.44 309 LYS D C 1
ATOM 11160 O O . LYS D 1 309 ? 17.860 -5.767 -77.791 1.00 17.78 309 LYS D O 1
ATOM 11166 N N . ASP D 1 310 ? 16.953 -7.758 -77.347 1.00 19.87 310 ASP D N 1
ATOM 11167 C CA . ASP D 1 310 ? 15.672 -7.492 -78.033 1.00 21.05 310 ASP D CA 1
ATOM 11168 C C . ASP D 1 310 ? 14.745 -6.643 -77.157 1.00 20.42 310 ASP D C 1
ATOM 11169 O O . ASP D 1 310 ? 13.822 -6.111 -77.686 1.00 19.73 310 ASP D O 1
ATOM 11174 N N . MET D 1 311 ? 14.937 -6.671 -75.846 1.00 17.66 311 MET D N 1
ATOM 11175 C CA . MET D 1 311 ? 14.101 -5.886 -74.915 1.00 15.07 311 MET D CA 1
ATOM 11176 C C . MET D 1 311 ? 14.293 -4.375 -75.141 1.00 19.55 311 MET D C 1
ATOM 11177 O O . MET D 1 311 ? 15.424 -3.945 -75.222 1.00 15.96 311 MET D O 1
ATOM 11182 N N . GLU D 1 312 ? 13.203 -3.599 -75.178 1.00 17.49 312 GLU D N 1
ATOM 11183 C CA . GLU D 1 312 ? 13.287 -2.115 -75.320 1.00 19.79 312 GLU D CA 1
ATOM 11184 C C . GLU D 1 312 ? 12.897 -1.402 -74.011 1.00 19.94 312 GLU D C 1
ATOM 11185 O O . GLU D 1 312 ? 13.213 -0.226 -73.880 1.00 12.42 312 GLU D O 1
ATOM 11191 N N . LEU D 1 313 ? 12.187 -2.091 -73.123 1.00 12.56 313 LEU D N 1
ATOM 11192 C CA . LEU D 1 313 ? 11.889 -1.568 -71.798 1.00 14.50 313 LEU D CA 1
ATOM 11193 C C . LEU D 1 313 ? 12.134 -2.688 -70.809 1.00 12.79 313 LEU D C 1
ATOM 11194 O O . LEU D 1 313 ? 11.921 -3.859 -71.133 1.00 14.50 313 LEU D O 1
ATOM 11199 N N . ILE D 1 314 ? 12.578 -2.333 -69.607 1.00 14.89 314 ILE D N 1
ATOM 11200 C CA . ILE D 1 314 ? 12.873 -3.318 -68.573 1.00 17.17 314 ILE D CA 1
ATOM 11201 C C . ILE D 1 314 ? 12.396 -2.765 -67.242 1.00 15.28 314 ILE D C 1
ATOM 11202 O O . ILE D 1 314 ? 12.596 -1.583 -66.946 1.00 15.88 314 ILE D O 1
ATOM 11207 N N . GLU D 1 315 ? 11.763 -3.629 -66.442 1.00 19.24 315 GLU D N 1
ATOM 11208 C CA . GLU D 1 315 ? 11.421 -3.350 -65.048 1.00 18.74 315 GLU D CA 1
ATOM 11209 C C . GLU D 1 315 ? 12.142 -4.386 -64.196 1.00 18.46 315 GLU D C 1
ATOM 11210 O O . GLU D 1 315 ? 11.843 -5.579 -64.297 1.00 16.66 315 GLU D O 1
ATOM 11216 N N . LEU D 1 316 ? 13.096 -3.946 -63.370 1.00 15.47 316 LEU D N 1
ATOM 11217 C CA . LEU D 1 316 ? 13.757 -4.809 -62.391 1.00 16.56 316 LEU D CA 1
ATOM 11218 C C . LEU D 1 316 ? 13.511 -4.216 -61.011 1.00 14.21 316 LEU D C 1
ATOM 11219 O O . LEU D 1 316 ? 13.997 -3.123 -60.710 1.00 16.75 316 LEU D O 1
ATOM 11224 N N . ASN D 1 317 ? 12.774 -4.935 -60.171 1.00 14.35 317 ASN D N 1
ATOM 11225 C CA . ASN D 1 317 ? 12.275 -4.331 -58.943 1.00 16.53 317 ASN D CA 1
ATOM 11226 C C . ASN D 1 317 ? 13.434 -3.911 -58.046 1.00 18.59 317 ASN D C 1
ATOM 11227 O O . ASN D 1 317 ? 14.447 -4.608 -57.940 1.00 16.06 317 ASN D O 1
ATOM 11232 N N . GLU D 1 318 ? 13.290 -2.746 -57.422 1.00 15.10 318 GLU D N 1
ATOM 11233 C CA . GLU D 1 318 ? 14.371 -2.151 -56.650 1.00 14.36 318 GLU D CA 1
ATOM 11234 C C . GLU D 1 318 ? 14.180 -2.458 -55.171 1.00 14.90 318 GLU D C 1
ATOM 11235 O O . GLU D 1 318 ? 13.825 -1.591 -54.372 1.00 18.97 318 GLU D O 1
ATOM 11241 N N . ALA D 1 319 ? 14.415 -3.720 -54.808 1.00 14.41 319 ALA D N 1
ATOM 11242 C CA . ALA D 1 319 ? 14.414 -4.063 -53.388 1.00 15.16 319 ALA D CA 1
ATOM 11243 C C . ALA D 1 319 ? 15.481 -3.267 -52.648 1.00 16.24 319 ALA D C 1
ATOM 11244 O O . ALA D 1 319 ? 15.211 -2.648 -51.609 1.00 19.07 319 ALA D O 1
ATOM 11246 N N . PHE D 1 320 ? 16.706 -3.282 -53.171 1.00 13.12 320 PHE D N 1
ATOM 11247 C CA . PHE D 1 320 ? 17.807 -2.496 -52.627 1.00 17.13 320 PHE D CA 1
ATOM 11248 C C . PHE D 1 320 ? 18.675 -2.027 -53.777 1.00 15.30 320 PHE D C 1
ATOM 11249 O O . PHE D 1 320 ? 18.863 -2.761 -54.751 1.00 18.03 320 PHE D O 1
ATOM 11257 N N . ALA D 1 321 ? 19.199 -0.805 -53.671 1.00 20.88 321 ALA D N 1
ATOM 11258 C CA . ALA D 1 321 ? 20.141 -0.330 -54.685 1.00 16.31 321 ALA D CA 1
ATOM 11259 C C . ALA D 1 321 ? 21.304 -1.303 -54.847 1.00 17.95 321 ALA D C 1
ATOM 11260 O O . ALA D 1 321 ? 21.724 -1.603 -55.975 1.00 14.07 321 ALA D O 1
ATOM 11262 N N . ALA D 1 322 ? 21.829 -1.817 -53.729 1.00 16.65 322 ALA D N 1
ATOM 11263 C CA . ALA D 1 322 ? 22.913 -2.794 -53.802 1.00 16.76 322 ALA D CA 1
ATOM 11264 C C . ALA D 1 322 ? 22.508 -3.999 -54.633 1.00 20.28 322 ALA D C 1
ATOM 11265 O O . ALA D 1 322 ? 23.301 -4.515 -55.436 1.00 15.26 322 ALA D O 1
ATOM 11267 N N . GLN D 1 323 ? 21.264 -4.452 -54.452 1.00 15.26 323 GLN D N 1
ATOM 11268 C CA . GLN D 1 323 ? 20.765 -5.645 -55.121 1.00 15.13 323 GLN D CA 1
ATOM 11269 C C . GLN D 1 323 ? 20.582 -5.407 -56.619 1.00 17.54 323 GLN D C 1
ATOM 11270 O O . GLN D 1 323 ? 21.020 -6.221 -57.439 1.00 16.18 323 GLN D O 1
ATOM 11276 N N . SER D 1 324 ? 19.929 -4.299 -56.999 1.00 16.60 324 SER D N 1
ATOM 11277 C CA . SER D 1 324 ? 19.706 -4.031 -58.419 1.00 18.96 324 SER D CA 1
ATOM 11278 C C . SER D 1 324 ? 21.017 -3.789 -59.161 1.00 18.97 324 SER D C 1
ATOM 11279 O O . SER D 1 324 ? 21.184 -4.239 -60.303 1.00 16.74 324 SER D O 1
ATOM 11282 N N . LEU D 1 325 ? 21.950 -3.061 -58.551 1.00 20.40 325 LEU D N 1
ATOM 11283 C CA . LEU D 1 325 ? 23.224 -2.839 -59.228 1.00 19.60 325 LEU D CA 1
ATOM 11284 C C . LEU D 1 325 ? 23.962 -4.156 -59.421 1.00 19.50 325 LEU D C 1
ATOM 11285 O O . LEU D 1 325 ? 24.563 -4.391 -60.476 1.00 15.60 325 LEU D O 1
ATOM 11290 N N . GLY D 1 326 ? 23.883 -5.054 -58.435 1.00 19.90 326 GLY D N 1
ATOM 11291 C CA . GLY D 1 326 ? 24.529 -6.348 -58.587 1.00 16.04 326 GLY D CA 1
ATOM 11292 C C . GLY D 1 326 ? 23.898 -7.169 -59.690 1.00 22.96 326 GLY D C 1
ATOM 11293 O O . GLY D 1 326 ? 24.595 -7.839 -60.459 1.00 21.41 326 GLY D O 1
ATOM 11294 N N . VAL D 1 327 ? 22.565 -7.122 -59.784 1.00 20.04 327 VAL D N 1
ATOM 11295 C CA . VAL D 1 327 ? 21.861 -7.793 -60.873 1.00 15.32 327 VAL D CA 1
ATOM 11296 C C . VAL D 1 327 ? 22.291 -7.211 -62.212 1.00 20.58 327 VAL D C 1
ATOM 11297 O O . VAL D 1 327 ? 22.639 -7.947 -63.148 1.00 19.06 327 VAL D O 1
ATOM 11301 N N . ILE D 1 328 ? 22.239 -5.880 -62.334 1.00 17.43 328 ILE D N 1
ATOM 11302 C CA . ILE D 1 328 ? 22.647 -5.235 -63.582 1.00 28.49 328 ILE D CA 1
ATOM 11303 C C . ILE D 1 328 ? 24.063 -5.655 -63.959 1.00 22.45 328 ILE D C 1
ATOM 11304 O O . ILE D 1 328 ? 24.340 -5.997 -65.118 1.00 22.61 328 ILE D O 1
ATOM 11309 N N . LYS D 1 329 ? 24.966 -5.670 -62.979 1.00 19.43 329 LYS D N 1
ATOM 11310 C CA . LYS D 1 329 ? 26.355 -6.037 -63.247 1.00 26.54 329 LYS D CA 1
ATOM 11311 C C . LYS D 1 329 ? 26.447 -7.433 -63.857 1.00 27.44 329 LYS D C 1
ATOM 11312 O O . LYS D 1 329 ? 27.124 -7.637 -64.873 1.00 23.49 329 LYS D O 1
ATOM 11318 N N . GLU D 1 330 ? 25.742 -8.402 -63.264 1.00 25.22 330 GLU D N 1
ATOM 11319 C CA . GLU D 1 330 ? 25.791 -9.772 -63.765 1.00 18.57 330 GLU D CA 1
ATOM 11320 C C . GLU D 1 330 ? 25.082 -9.909 -65.109 1.00 21.24 330 GLU D C 1
ATOM 11321 O O . GLU D 1 330 ? 25.543 -10.653 -65.984 1.00 17.56 330 GLU D O 1
ATOM 11327 N N . LEU D 1 331 ? 23.955 -9.210 -65.289 1.00 18.02 331 LEU D N 1
ATOM 11328 C CA . LEU D 1 331 ? 23.225 -9.292 -66.551 1.00 19.95 331 LEU D CA 1
ATOM 11329 C C . LEU D 1 331 ? 24.094 -8.846 -67.723 1.00 21.86 331 LEU D C 1
ATOM 11330 O O . LEU D 1 331 ? 24.019 -9.419 -68.819 1.00 18.09 331 LEU D O 1
ATOM 11335 N N . CYS D 1 332 ? 24.928 -7.828 -67.498 1.00 21.14 332 CYS D N 1
ATOM 11336 C CA . CYS D 1 332 ? 25.830 -7.308 -68.528 1.00 21.55 332 CYS D CA 1
ATOM 11337 C C . CYS D 1 332 ? 26.835 -8.366 -68.982 1.00 20.87 332 CYS D C 1
ATOM 11338 O O . CYS D 1 332 ? 27.012 -8.600 -70.183 1.00 20.91 332 CYS D O 1
ATOM 11341 N N . LYS D 1 333 ? 27.525 -9.001 -68.023 1.00 25.19 333 LYS D N 1
ATOM 11342 C CA . LYS D 1 333 ? 28.487 -10.049 -68.347 1.00 20.61 333 LYS D CA 1
ATOM 11343 C C . LYS D 1 333 ? 27.825 -11.184 -69.107 1.00 20.96 333 LYS D C 1
ATOM 11344 O O . LYS D 1 333 ? 28.345 -11.637 -70.129 1.00 22.05 333 LYS D O 1
ATOM 11350 N N . GLU D 1 334 ? 26.676 -11.671 -68.615 1.00 20.45 334 GLU D N 1
ATOM 11351 C CA . GLU D 1 334 ? 26.072 -12.861 -69.218 1.00 22.91 334 GLU D CA 1
ATOM 11352 C C . GLU D 1 334 ? 25.516 -12.575 -70.615 1.00 24.59 334 GLU D C 1
ATOM 11353 O O . GLU D 1 334 ? 25.712 -13.377 -71.539 1.00 22.84 334 GLU D O 1
ATOM 11359 N N . HIS D 1 335 ? 24.843 -11.435 -70.804 1.00 19.92 335 HIS D N 1
ATOM 11360 C CA . HIS D 1 335 ? 24.111 -11.174 -72.036 1.00 24.46 335 HIS D CA 1
ATOM 11361 C C . HIS D 1 335 ? 24.831 -10.243 -73.006 1.00 24.68 335 HIS D C 1
ATOM 11362 O O . HIS D 1 335 ? 24.299 -9.974 -74.092 1.00 25.58 335 HIS D O 1
ATOM 11369 N N . GLY D 1 336 ? 26.026 -9.771 -72.663 1.00 21.15 336 GLY D N 1
ATOM 11370 C CA . GLY D 1 336 ? 26.782 -8.936 -73.584 1.00 17.80 336 GLY D CA 1
ATOM 11371 C C . GLY D 1 336 ? 26.111 -7.621 -73.908 1.00 27.91 336 GLY D C 1
ATOM 11372 O O . GLY D 1 336 ? 26.064 -7.216 -75.076 1.00 27.71 336 GLY D O 1
ATOM 11373 N N . VAL D 1 337 ? 25.566 -6.954 -72.899 1.00 24.81 337 VAL D N 1
ATOM 11374 C CA . VAL D 1 337 ? 25.047 -5.603 -73.030 1.00 28.81 337 VAL D CA 1
ATOM 11375 C C . VAL D 1 337 ? 25.815 -4.737 -72.045 1.00 26.34 337 VAL D C 1
ATOM 11376 O O . VAL D 1 337 ? 26.358 -5.226 -71.053 1.00 26.70 337 VAL D O 1
ATOM 11380 N N . THR D 1 338 ? 25.861 -3.445 -72.327 1.00 22.79 338 THR D N 1
ATOM 11381 C CA . THR D 1 338 ? 26.594 -2.559 -71.439 1.00 28.35 338 THR D CA 1
ATOM 11382 C C . THR D 1 338 ? 25.702 -2.083 -70.299 1.00 27.73 338 THR D C 1
ATOM 11383 O O . THR D 1 338 ? 24.474 -2.035 -70.436 1.00 26.51 338 THR D O 1
ATOM 11387 N N . PRO D 1 339 ? 26.288 -1.707 -69.154 1.00 26.23 339 PRO D N 1
ATOM 11388 C CA . PRO D 1 339 ? 25.453 -1.182 -68.056 1.00 27.24 339 PRO D CA 1
ATOM 11389 C C . PRO D 1 339 ? 24.694 0.075 -68.441 1.00 28.88 339 PRO D C 1
ATOM 11390 O O . PRO D 1 339 ? 23.579 0.298 -67.957 1.00 26.15 339 PRO D O 1
ATOM 11394 N N . GLU D 1 340 ? 25.257 0.891 -69.331 1.00 29.79 340 GLU D N 1
ATOM 11395 C CA . GLU D 1 340 ? 24.562 2.093 -69.769 1.00 26.76 340 GLU D CA 1
ATOM 11396 C C . GLU D 1 340 ? 23.352 1.740 -70.627 1.00 27.94 340 GLU D C 1
ATOM 11397 O O . GLU D 1 340 ? 22.306 2.398 -70.531 1.00 22.78 340 GLU D O 1
ATOM 11403 N N . TRP D 1 341 ? 23.473 0.687 -71.452 1.00 24.68 341 TRP D N 1
ATOM 11404 C CA . TRP D 1 341 ? 22.351 0.213 -72.263 1.00 21.56 341 TRP D CA 1
ATOM 11405 C C . TRP D 1 341 ? 21.215 -0.299 -71.381 1.00 29.00 341 TRP D C 1
ATOM 11406 O O . TRP D 1 341 ? 20.038 -0.007 -71.635 1.00 21.97 341 TRP D O 1
ATOM 11417 N N . ILE D 1 342 ? 21.552 -1.053 -70.329 1.00 23.21 342 ILE D N 1
ATOM 11418 C CA . ILE D 1 342 ? 20.537 -1.529 -69.396 1.00 25.17 342 ILE D CA 1
ATOM 11419 C C . ILE D 1 342 ? 19.900 -0.354 -68.664 1.00 24.96 342 ILE D C 1
ATOM 11420 O O . ILE D 1 342 ? 18.673 -0.212 -68.624 1.00 21.24 342 ILE D O 1
ATOM 11425 N N . LYS D 1 343 ? 20.725 0.515 -68.090 1.00 25.09 343 LYS D N 1
ATOM 11426 C CA . LYS D 1 343 ? 20.199 1.551 -67.213 1.00 25.18 343 LYS D CA 1
ATOM 11427 C C . LYS D 1 343 ? 19.308 2.532 -67.968 1.00 25.39 343 LYS D C 1
ATOM 11428 O O . LYS D 1 343 ? 18.335 3.040 -67.395 1.00 24.46 343 LYS D O 1
ATOM 11434 N N . GLU D 1 344 ? 19.586 2.772 -69.259 1.00 24.26 344 GLU D N 1
ATOM 11435 C CA . GLU D 1 344 ? 18.830 3.773 -70.006 1.00 19.99 344 GLU D CA 1
ATOM 11436 C C . GLU D 1 344 ? 17.405 3.314 -70.310 1.00 21.26 344 GLU D C 1
ATOM 11437 O O . GLU D 1 344 ? 16.554 4.147 -70.635 1.00 23.43 344 GLU D O 1
ATOM 11443 N N . ARG D 1 345 ? 17.122 2.014 -70.217 1.00 18.43 345 ARG D N 1
ATOM 11444 C CA . ARG D 1 345 ? 15.795 1.485 -70.528 1.00 17.09 345 ARG D CA 1
ATOM 11445 C C . ARG D 1 345 ? 15.137 0.798 -69.337 1.00 19.44 345 ARG D C 1
ATOM 11446 O O . ARG D 1 345 ? 14.072 0.179 -69.490 1.00 15.78 345 ARG D O 1
ATOM 11454 N N . THR D 1 346 ? 15.735 0.879 -68.156 1.00 16.35 346 THR D N 1
ATOM 11455 C CA . THR D 1 346 ? 15.246 0.147 -67.000 1.00 15.96 346 THR D CA 1
ATOM 11456 C C . THR D 1 346 ? 14.636 1.125 -66.005 1.00 17.72 346 THR D C 1
ATOM 11457 O O . THR D 1 346 ? 15.187 2.207 -65.768 1.00 12.62 346 THR D O 1
ATOM 11461 N N . ASN D 1 347 ? 13.469 0.748 -65.471 1.00 13.71 347 ASN D N 1
ATOM 11462 C CA . ASN D 1 347 ? 12.764 1.517 -64.452 1.00 16.47 347 ASN D CA 1
ATOM 11463 C C . ASN D 1 347 ? 12.647 2.984 -64.870 1.00 19.03 347 ASN D C 1
ATOM 11464 O O . ASN D 1 347 ? 12.914 3.900 -64.090 1.00 17.72 347 ASN D O 1
ATOM 11469 N N . VAL D 1 348 ? 12.261 3.190 -66.137 1.00 18.09 348 VAL D N 1
ATOM 11470 C CA . VAL D 1 348 ? 12.267 4.517 -66.753 1.00 19.89 348 VAL D CA 1
ATOM 11471 C C . VAL D 1 348 ? 11.316 5.485 -66.069 1.00 19.53 348 VAL D C 1
ATOM 11472 O O . VAL D 1 348 ? 11.460 6.701 -66.226 1.00 16.56 348 VAL D O 1
ATOM 11476 N N . ASN D 1 349 ? 10.332 4.982 -65.327 1.00 16.62 349 ASN D N 1
ATOM 11477 C CA . ASN D 1 349 ? 9.419 5.834 -64.573 1.00 16.01 349 ASN D CA 1
ATOM 11478 C C . ASN D 1 349 ? 9.724 5.810 -63.073 1.00 17.58 349 ASN D C 1
ATOM 11479 O O . ASN D 1 349 ? 8.878 6.205 -62.263 1.00 15.81 349 ASN D O 1
ATOM 11484 N N . GLY D 1 350 ? 10.917 5.353 -62.687 1.00 16.57 350 GLY D N 1
ATOM 11485 C CA . GLY D 1 350 ? 11.248 5.160 -61.288 1.00 18.26 350 GLY D CA 1
ATOM 11486 C C . GLY D 1 350 ? 10.967 3.741 -60.813 1.00 16.47 350 GLY D C 1
ATOM 11487 O O . GLY D 1 350 ? 10.258 2.956 -61.453 1.00 18.10 350 GLY D O 1
ATOM 11488 N N . GLY D 1 351 ? 11.555 3.400 -59.663 1.00 16.55 351 GLY D N 1
ATOM 11489 C CA . GLY D 1 351 ? 11.431 2.058 -59.115 1.00 11.96 351 GLY D CA 1
ATOM 11490 C C . GLY D 1 351 ? 11.106 2.020 -57.628 1.00 19.02 351 GLY D C 1
ATOM 11491 O O . GLY D 1 351 ? 10.763 3.043 -57.028 1.00 17.56 351 GLY D O 1
ATOM 11492 N N . ALA D 1 352 ? 11.238 0.838 -57.016 1.00 18.34 352 ALA D N 1
ATOM 11493 C CA . ALA D 1 352 ? 10.672 0.612 -55.685 1.00 19.13 352 ALA D CA 1
ATOM 11494 C C . ALA D 1 352 ? 11.320 1.483 -54.614 1.00 20.00 352 ALA D C 1
ATOM 11495 O O . ALA D 1 352 ? 10.682 1.775 -53.593 1.00 18.11 352 ALA D O 1
ATOM 11497 N N . ILE D 1 353 ? 12.585 1.886 -54.805 1.00 16.40 353 ILE D N 1
ATOM 11498 C CA . ILE D 1 353 ? 13.229 2.764 -53.836 1.00 14.67 353 ILE D CA 1
ATOM 11499 C C . ILE D 1 353 ? 12.391 4.015 -53.627 1.00 16.77 353 ILE D C 1
ATOM 11500 O O . ILE D 1 353 ? 12.242 4.511 -52.502 1.00 17.24 353 ILE D O 1
ATOM 11505 N N . ALA D 1 354 ? 11.799 4.518 -54.702 1.00 14.88 354 ALA D N 1
ATOM 11506 C CA . ALA D 1 354 ? 10.957 5.703 -54.673 1.00 13.86 354 ALA D CA 1
ATOM 11507 C C . ALA D 1 354 ? 9.472 5.380 -54.598 1.00 14.86 354 ALA D C 1
ATOM 11508 O O . ALA D 1 354 ? 8.731 6.086 -53.909 1.00 13.67 354 ALA D O 1
ATOM 11510 N N . LEU D 1 355 ? 9.016 4.346 -55.306 1.00 11.12 355 LEU D N 1
ATOM 11511 C CA . LEU D 1 355 ? 7.585 4.068 -55.406 1.00 14.88 355 LEU D CA 1
ATOM 11512 C C . LEU D 1 355 ? 7.070 3.150 -54.303 1.00 14.42 355 LEU D C 1
ATOM 11513 O O . LEU D 1 355 ? 5.885 3.208 -53.961 1.00 14.01 355 LEU D O 1
ATOM 11518 N N . GLY D 1 356 ? 7.907 2.283 -53.757 1.00 18.70 356 GLY D N 1
ATOM 11519 C CA . GLY D 1 356 ? 7.468 1.420 -52.680 1.00 17.99 356 GLY D CA 1
ATOM 11520 C C . GLY D 1 356 ? 7.404 -0.040 -53.103 1.00 20.34 356 GLY D C 1
ATOM 11521 O O . GLY D 1 356 ? 7.357 -0.378 -54.288 1.00 20.08 356 GLY D O 1
ATOM 11522 N N . HIS D 1 357 ? 7.384 -0.919 -52.100 1.00 14.44 357 HIS D N 1
ATOM 11523 C CA . HIS D 1 357 ? 7.548 -2.358 -52.316 1.00 19.43 357 HIS D CA 1
ATOM 11524 C C . HIS D 1 357 ? 6.550 -3.127 -51.463 1.00 11.31 357 HIS D C 1
ATOM 11525 O O . HIS D 1 357 ? 6.923 -3.787 -50.489 1.00 14.44 357 HIS D O 1
ATOM 11532 N N . PRO D 1 358 ? 5.264 -3.083 -51.810 1.00 16.11 358 PRO D N 1
ATOM 11533 C CA . PRO D 1 358 ? 4.286 -3.921 -51.093 1.00 16.16 358 PRO D CA 1
ATOM 11534 C C . PRO D 1 358 ? 4.429 -5.366 -51.548 1.00 18.09 358 PRO D C 1
ATOM 11535 O O . PRO D 1 358 ? 3.991 -5.731 -52.645 1.00 17.38 358 PRO D O 1
ATOM 11539 N N . VAL D 1 359 ? 5.029 -6.200 -50.684 1.00 16.82 359 VAL D N 1
ATOM 11540 C CA . VAL D 1 359 ? 5.796 -7.375 -51.123 1.00 13.34 359 VAL D CA 1
ATOM 11541 C C . VAL D 1 359 ? 4.972 -8.275 -52.041 1.00 14.57 359 VAL D C 1
ATOM 11542 O O . VAL D 1 359 ? 5.358 -8.544 -53.185 1.00 14.27 359 VAL D O 1
ATOM 11546 N N . GLY D 1 360 ? 3.815 -8.738 -51.562 1.00 13.22 360 GLY D N 1
ATOM 11547 C CA . GLY D 1 360 ? 2.994 -9.662 -52.333 1.00 13.11 360 GLY D CA 1
ATOM 11548 C C . GLY D 1 360 ? 2.415 -9.092 -53.619 1.00 17.44 360 GLY D C 1
ATOM 11549 O O . GLY D 1 360 ? 1.894 -9.863 -54.435 1.00 17.74 360 GLY D O 1
ATOM 11550 N N . ALA D 1 361 ? 2.476 -7.771 -53.822 1.00 15.47 361 ALA D N 1
ATOM 11551 C CA . ALA D 1 361 ? 1.902 -7.175 -55.015 1.00 16.57 361 ALA D CA 1
ATOM 11552 C C . ALA D 1 361 ? 2.934 -6.637 -55.995 1.00 14.62 361 ALA D C 1
ATOM 11553 O O . ALA D 1 361 ? 2.607 -6.491 -57.173 1.00 15.20 361 ALA D O 1
ATOM 11555 N N . SER D 1 362 ? 4.176 -6.401 -55.555 1.00 14.10 362 SER D N 1
ATOM 11556 C CA . SER D 1 362 ? 5.182 -5.746 -56.398 1.00 16.53 362 SER D CA 1
ATOM 11557 C C . SER D 1 362 ? 5.436 -6.482 -57.717 1.00 16.11 362 SER D C 1
ATOM 11558 O O . SER D 1 362 ? 5.598 -5.843 -58.758 1.00 15.04 362 SER D O 1
ATOM 11561 N N . GLY D 1 363 ? 5.514 -7.816 -57.697 1.00 15.18 363 GLY D N 1
ATOM 11562 C CA . GLY D 1 363 ? 5.783 -8.544 -58.932 1.00 14.78 363 GLY D CA 1
ATOM 11563 C C . GLY D 1 363 ? 4.737 -8.302 -60.006 1.00 16.21 363 GLY D C 1
ATOM 11564 O O . GLY D 1 363 ? 5.046 -8.326 -61.207 1.00 13.96 363 GLY D O 1
ATOM 11565 N N . ASN D 1 364 ? 3.489 -8.056 -59.594 1.00 13.89 364 ASN D N 1
ATOM 11566 C CA . ASN D 1 364 ? 2.463 -7.613 -60.528 1.00 15.73 364 ASN D CA 1
ATOM 11567 C C . ASN D 1 364 ? 2.547 -6.112 -60.786 1.00 15.08 364 ASN D C 1
ATOM 11568 O O . ASN D 1 364 ? 2.340 -5.666 -61.920 1.00 9.65 364 ASN D O 1
ATOM 11573 N N . ARG D 1 365 ? 2.836 -5.321 -59.747 1.00 13.58 365 ARG D N 1
ATOM 11574 C CA . ARG D 1 365 ? 2.954 -3.874 -59.915 1.00 14.78 365 ARG D CA 1
ATOM 11575 C C . ARG D 1 365 ? 3.899 -3.525 -61.067 1.00 13.09 365 ARG D C 1
ATOM 11576 O O . ARG D 1 365 ? 3.539 -2.762 -61.979 1.00 11.88 365 ARG D O 1
ATOM 11584 N N . ILE D 1 366 ? 5.115 -4.087 -61.050 1.00 12.77 366 ILE D N 1
ATOM 11585 C CA . ILE D 1 366 ? 6.118 -3.692 -62.037 1.00 13.32 366 ILE D CA 1
ATOM 11586 C C . ILE D 1 366 ? 5.728 -4.169 -63.429 1.00 15.32 366 ILE D C 1
ATOM 11587 O O . ILE D 1 366 ? 6.159 -3.578 -64.428 1.00 16.36 366 ILE D O 1
ATOM 11592 N N . THR D 1 367 ? 4.909 -5.221 -63.517 1.00 12.33 367 THR D N 1
ATOM 11593 C CA . THR D 1 367 ? 4.444 -5.691 -64.816 1.00 14.09 367 THR D CA 1
ATOM 11594 C C . THR D 1 367 ? 3.396 -4.739 -65.393 1.00 18.70 367 THR D C 1
ATOM 11595 O O . THR D 1 367 ? 3.396 -4.451 -66.598 1.00 19.63 367 THR D O 1
ATOM 11599 N N . VAL D 1 368 ? 2.513 -4.214 -64.544 1.00 16.88 368 VAL D N 1
ATOM 11600 C CA . VAL D 1 368 ? 1.549 -3.208 -64.993 1.00 15.65 368 VAL D CA 1
ATOM 11601 C C . VAL D 1 368 ? 2.278 -1.967 -65.504 1.00 15.00 368 VAL D C 1
ATOM 11602 O O . VAL D 1 368 ? 1.993 -1.454 -66.593 1.00 16.82 368 VAL D O 1
ATOM 11606 N N . THR D 1 369 ? 3.255 -1.490 -64.734 1.00 17.85 369 THR D N 1
ATOM 11607 C CA . THR D 1 369 ? 4.019 -0.303 -65.118 1.00 16.30 369 THR D CA 1
ATOM 11608 C C . THR D 1 369 ? 4.758 -0.517 -66.432 1.00 16.37 369 THR D C 1
ATOM 11609 O O . THR D 1 369 ? 4.812 0.384 -67.277 1.00 18.07 369 THR D O 1
ATOM 11613 N N . LEU D 1 370 ? 5.327 -1.708 -66.629 1.00 16.56 370 LEU D N 1
ATOM 11614 C CA . LEU D 1 370 ? 5.972 -2.007 -67.898 1.00 14.00 370 LEU D CA 1
ATOM 11615 C C . LEU D 1 370 ? 4.967 -1.988 -69.037 1.00 12.25 370 LEU D C 1
ATOM 11616 O O . LEU D 1 370 ? 5.216 -1.388 -70.083 1.00 12.46 370 LEU D O 1
ATOM 11621 N N . ILE D 1 371 ? 3.817 -2.641 -68.852 1.00 16.99 371 ILE D N 1
ATOM 11622 C CA . ILE D 1 371 ? 2.819 -2.715 -69.919 1.00 15.84 371 ILE D CA 1
ATOM 11623 C C . ILE D 1 371 ? 2.409 -1.315 -70.387 1.00 17.45 371 ILE D C 1
ATOM 11624 O O . ILE D 1 371 ? 2.401 -1.017 -71.592 1.00 13.22 371 ILE D O 1
ATOM 11629 N N . TYR D 1 372 ? 2.068 -0.430 -69.447 1.00 11.09 372 TYR D N 1
ATOM 11630 C CA . TYR D 1 372 ? 1.575 0.885 -69.850 1.00 15.13 372 TYR D CA 1
ATOM 11631 C C . TYR D 1 372 ? 2.663 1.731 -70.499 1.00 17.73 372 TYR D C 1
ATOM 11632 O O . TYR D 1 372 ? 2.365 2.513 -71.407 1.00 17.33 372 TYR D O 1
ATOM 11641 N N . GLU D 1 373 ? 3.921 1.580 -70.074 1.00 11.64 373 GLU D N 1
ATOM 11642 C CA . GLU D 1 373 ? 4.990 2.310 -70.747 1.00 16.88 373 GLU D CA 1
ATOM 11643 C C . GLU D 1 373 ? 5.320 1.700 -72.106 1.00 18.71 373 GLU D C 1
ATOM 11644 O O . GLU D 1 373 ? 5.657 2.442 -73.036 1.00 17.60 373 GLU D O 1
ATOM 11650 N N . MET D 1 374 ? 5.239 0.367 -72.247 1.00 20.26 374 MET D N 1
ATOM 11651 C CA . MET D 1 374 ? 5.317 -0.235 -73.577 1.00 16.60 374 MET D CA 1
ATOM 11652 C C . MET D 1 374 ? 4.325 0.408 -74.539 1.00 19.46 374 MET D C 1
ATOM 11653 O O . MET D 1 374 ? 4.702 0.842 -75.634 1.00 20.74 374 MET D O 1
ATOM 11658 N N . LYS D 1 375 ? 3.047 0.466 -74.151 1.00 20.07 375 LYS D N 1
ATOM 11659 C CA . LYS D 1 375 ? 2.037 1.041 -75.037 1.00 19.52 375 LYS D CA 1
ATOM 11660 C C . LYS D 1 375 ? 2.339 2.501 -75.368 1.00 22.40 375 LYS D C 1
ATOM 11661 O O . LYS D 1 375 ? 2.178 2.926 -76.519 1.00 20.31 375 LYS D O 1
ATOM 11667 N N . LYS D 1 376 ? 2.776 3.289 -74.380 1.00 17.42 376 LYS D N 1
ATOM 11668 C CA . LYS D 1 376 ? 3.031 4.707 -74.638 1.00 20.01 376 LYS D CA 1
ATOM 11669 C C . LYS D 1 376 ? 4.159 4.897 -75.647 1.00 21.04 376 LYS D C 1
ATOM 11670 O O . LYS D 1 376 ? 4.048 5.717 -76.567 1.00 18.46 376 LYS D O 1
ATOM 11676 N N . ARG D 1 377 ? 5.255 4.144 -75.495 1.00 17.33 377 ARG D N 1
ATOM 11677 C CA . ARG D 1 377 ? 6.407 4.271 -76.379 1.00 19.09 377 ARG D CA 1
ATOM 11678 C C . ARG D 1 377 ? 6.220 3.547 -77.704 1.00 21.51 377 ARG D C 1
ATOM 11679 O O . ARG D 1 377 ? 6.853 3.925 -78.698 1.00 22.60 377 ARG D O 1
ATOM 11687 N N . GLY D 1 378 ? 5.373 2.523 -77.750 1.00 19.15 378 GLY D N 1
ATOM 11688 C CA . GLY D 1 378 ? 5.179 1.793 -78.983 1.00 18.84 378 GLY D CA 1
ATOM 11689 C C . GLY D 1 378 ? 6.270 0.794 -79.288 1.00 17.12 378 GLY D C 1
ATOM 11690 O O . GLY D 1 378 ? 6.511 0.484 -80.464 1.00 14.33 378 GLY D O 1
ATOM 11691 N N . VAL D 1 379 ? 6.933 0.273 -78.263 1.00 15.71 379 VAL D N 1
ATOM 11692 C CA . VAL D 1 379 ? 8.014 -0.680 -78.452 1.00 18.25 379 VAL D CA 1
ATOM 11693 C C . VAL D 1 379 ? 7.440 -2.093 -78.452 1.00 16.85 379 VAL D C 1
ATOM 11694 O O . VAL D 1 379 ? 6.338 -2.344 -77.960 1.00 19.89 379 VAL D O 1
ATOM 11698 N N . GLU D 1 380 ? 8.205 -3.035 -79.001 1.00 15.62 380 GLU D N 1
ATOM 11699 C CA . GLU D 1 380 ? 7.675 -4.372 -79.224 1.00 16.65 380 GLU D CA 1
ATOM 11700 C C . GLU D 1 380 ? 7.862 -5.317 -78.036 1.00 20.32 380 GLU D C 1
ATOM 11701 O O . GLU D 1 380 ? 6.964 -6.117 -77.759 1.00 22.17 380 GLU D O 1
ATOM 11707 N N . TYR D 1 381 ? 9.002 -5.266 -77.333 1.00 15.61 381 TYR D N 1
ATOM 11708 C CA . TYR D 1 381 ? 9.311 -6.226 -76.270 1.00 16.13 381 TYR D CA 1
ATOM 11709 C C . TYR D 1 381 ? 9.767 -5.534 -74.991 1.00 17.49 381 TYR D C 1
ATOM 11710 O O . TYR D 1 381 ? 10.563 -4.587 -75.031 1.00 20.26 381 TYR D O 1
ATOM 11719 N N . GLY D 1 382 ? 9.313 -6.067 -73.862 1.00 15.38 382 GLY D N 1
ATOM 11720 C CA . GLY D 1 382 ? 9.709 -5.569 -72.558 1.00 13.43 382 GLY D CA 1
ATOM 11721 C C . GLY D 1 382 ? 9.821 -6.728 -71.592 1.00 15.08 382 GLY D C 1
ATOM 11722 O O . GLY D 1 382 ? 9.122 -7.738 -71.723 1.00 15.14 382 GLY D O 1
ATOM 11723 N N . LEU D 1 383 ? 10.777 -6.610 -70.667 1.00 14.60 383 LEU D N 1
ATOM 11724 C CA . LEU D 1 383 ? 11.103 -7.641 -69.682 1.00 17.36 383 LEU D CA 1
ATOM 11725 C C . LEU D 1 383 ? 10.798 -7.120 -68.285 1.00 15.73 383 LEU D C 1
ATOM 11726 O O . LEU D 1 383 ? 11.166 -5.992 -67.956 1.00 12.09 383 LEU D O 1
ATOM 11731 N N . ALA D 1 384 ? 10.134 -7.943 -67.469 1.00 17.76 384 ALA D N 1
ATOM 11732 C CA . ALA D 1 384 ? 9.887 -7.622 -66.065 1.00 15.64 384 ALA D CA 1
ATOM 11733 C C . ALA D 1 384 ? 10.441 -8.744 -65.196 1.00 15.54 384 ALA D C 1
ATOM 11734 O O . ALA D 1 384 ? 10.301 -9.917 -65.553 1.00 13.85 384 ALA D O 1
ATOM 11736 N N . SER D 1 385 ? 11.068 -8.396 -64.064 1.00 13.96 385 SER D N 1
ATOM 11737 C CA . SER D 1 385 ? 11.655 -9.435 -63.220 1.00 13.11 385 SER D CA 1
ATOM 11738 C C . SER D 1 385 ? 11.991 -8.854 -61.849 1.00 14.85 385 SER D C 1
ATOM 11739 O O . SER D 1 385 ? 12.218 -7.648 -61.709 1.00 13.03 385 SER D O 1
ATOM 11742 N N . LEU D 1 386 ? 12.024 -9.716 -60.833 1.00 14.58 386 LEU D N 1
ATOM 11743 C CA . LEU D 1 386 ? 12.326 -9.228 -59.492 1.00 14.38 386 LEU D CA 1
ATOM 11744 C C . LEU D 1 386 ? 12.914 -10.358 -58.658 1.00 14.90 386 LEU D C 1
ATOM 11745 O O . LEU D 1 386 ? 12.665 -11.534 -58.925 1.00 17.99 386 LEU D O 1
ATOM 11750 N N . CYS D 1 387 ? 13.702 -9.995 -57.646 1.00 14.42 387 CYS D N 1
ATOM 11751 C CA . CYS D 1 387 ? 14.251 -10.976 -56.710 1.00 14.59 387 CYS D CA 1
ATOM 11752 C C . CYS D 1 387 ? 13.214 -11.327 -55.636 1.00 17.14 387 CYS D C 1
ATOM 11753 O O . CYS D 1 387 ? 12.244 -10.590 -55.422 1.00 10.92 387 CYS D O 1
ATOM 11756 N N . ILE D 1 388 ? 13.432 -12.469 -54.959 1.00 14.65 388 ILE D N 1
ATOM 11757 C CA . ILE D 1 388 ? 12.447 -13.124 -54.085 1.00 15.97 388 ILE D CA 1
ATOM 11758 C C . ILE D 1 388 ? 13.135 -13.658 -52.825 1.00 14.91 388 ILE D C 1
ATOM 11759 O O . ILE D 1 388 ? 14.176 -14.329 -52.909 1.00 13.01 388 ILE D O 1
ATOM 11764 N N . GLY D 1 389 ? 12.588 -13.316 -51.658 1.00 15.18 389 GLY D N 1
ATOM 11765 C CA . GLY D 1 389 ? 13.216 -13.734 -50.413 1.00 17.05 389 GLY D CA 1
ATOM 11766 C C . GLY D 1 389 ? 13.283 -15.247 -50.323 1.00 18.50 389 GLY D C 1
ATOM 11767 O O . GLY D 1 389 ? 12.357 -15.953 -50.729 1.00 17.86 389 GLY D O 1
ATOM 11768 N N . GLY D 1 390 ? 14.392 -15.749 -49.781 1.00 15.11 390 GLY D N 1
ATOM 11769 C CA . GLY D 1 390 ? 14.695 -17.162 -49.856 1.00 17.33 390 GLY D CA 1
ATOM 11770 C C . GLY D 1 390 ? 15.554 -17.553 -51.044 1.00 20.01 390 GLY D C 1
ATOM 11771 O O . GLY D 1 390 ? 15.940 -18.722 -51.151 1.00 15.74 390 GLY D O 1
ATOM 11772 N N . GLY D 1 391 ? 15.860 -16.619 -51.938 1.00 12.55 391 GLY D N 1
ATOM 11773 C CA . GLY D 1 391 ? 16.753 -16.916 -53.031 1.00 16.25 391 GLY D CA 1
ATOM 11774 C C . GLY D 1 391 ? 16.067 -17.372 -54.296 1.00 11.99 391 GLY D C 1
ATOM 11775 O O . GLY D 1 391 ? 16.427 -18.414 -54.850 1.00 15.16 391 GLY D O 1
ATOM 11776 N N . MET D 1 392 ? 15.099 -16.600 -54.780 1.00 12.02 392 MET D N 1
ATOM 11777 C CA . MET D 1 392 ? 14.415 -16.934 -56.016 1.00 12.78 392 MET D CA 1
ATOM 11778 C C . MET D 1 392 ? 14.227 -15.678 -56.851 1.00 18.91 392 MET D C 1
ATOM 11779 O O . MET D 1 392 ? 14.457 -14.553 -56.398 1.00 13.80 392 MET D O 1
ATOM 11784 N N . GLY D 1 393 ? 13.815 -15.888 -58.095 1.00 16.07 393 GLY D N 1
ATOM 11785 C CA . GLY D 1 393 ? 13.402 -14.798 -58.958 1.00 12.89 393 GLY D CA 1
ATOM 11786 C C . GLY D 1 393 ? 12.317 -15.313 -59.882 1.00 20.29 393 GLY D C 1
ATOM 11787 O O . GLY D 1 393 ? 12.128 -16.529 -60.045 1.00 12.23 393 GLY D O 1
ATOM 11788 N N . THR D 1 394 ? 11.568 -14.368 -60.451 1.00 18.53 394 THR D N 1
ATOM 11789 C CA . THR D 1 394 ? 10.629 -14.645 -61.524 1.00 17.04 394 THR D CA 1
ATOM 11790 C C . THR D 1 394 ? 10.803 -13.586 -62.600 1.00 18.59 394 THR D C 1
ATOM 11791 O O . THR D 1 394 ? 11.383 -12.519 -62.370 1.00 14.46 394 THR D O 1
ATOM 11795 N N . ALA D 1 395 ? 10.296 -13.901 -63.790 1.00 15.78 395 ALA D N 1
ATOM 11796 C CA . ALA D 1 395 ? 10.486 -13.049 -64.955 1.00 14.38 395 ALA D CA 1
ATOM 11797 C C . ALA D 1 395 ? 9.377 -13.320 -65.966 1.00 19.85 395 ALA D C 1
ATOM 11798 O O . ALA D 1 395 ? 8.883 -14.448 -66.083 1.00 18.92 395 ALA D O 1
ATOM 11800 N N . LEU D 1 396 ? 8.993 -12.260 -66.679 1.00 15.33 396 LEU D N 1
ATOM 11801 C CA . LEU D 1 396 ? 8.043 -12.307 -67.781 1.00 17.14 396 LEU D CA 1
ATOM 11802 C C . LEU D 1 396 ? 8.631 -11.565 -68.972 1.00 15.90 396 LEU D C 1
ATOM 11803 O O . LEU D 1 396 ? 9.146 -10.452 -68.824 1.00 13.74 396 LEU D O 1
ATOM 11808 N N . ILE D 1 397 ? 8.543 -12.175 -70.149 1.00 16.23 397 ILE D N 1
ATOM 11809 C CA . ILE D 1 397 ? 8.840 -11.507 -71.411 1.00 11.46 397 ILE D CA 1
ATOM 11810 C C . ILE D 1 397 ? 7.516 -11.147 -72.076 1.00 14.17 397 ILE D C 1
ATOM 11811 O O . ILE D 1 397 ? 6.637 -12.003 -72.228 1.00 18.02 397 ILE D O 1
ATOM 11816 N N . LEU D 1 398 ? 7.348 -9.878 -72.437 1.00 12.47 398 LEU D N 1
ATOM 11817 C CA . LEU D 1 398 ? 6.087 -9.382 -72.972 1.00 11.24 398 LEU D CA 1
ATOM 11818 C C . LEU D 1 398 ? 6.298 -8.844 -74.378 1.00 16.20 398 LEU D C 1
ATOM 11819 O O . LEU D 1 398 ? 7.348 -8.260 -74.681 1.00 15.60 398 LEU D O 1
ATOM 11824 N N . LYS D 1 399 ? 5.286 -9.020 -75.231 1.00 14.96 399 LYS D N 1
ATOM 11825 C CA . LYS D 1 399 ? 5.342 -8.545 -76.614 1.00 15.35 399 LYS D CA 1
ATOM 11826 C C . LYS D 1 399 ? 4.136 -7.663 -76.892 1.00 19.35 399 LYS D C 1
ATOM 11827 O O . LYS D 1 399 ? 2.999 -8.049 -76.598 1.00 19.15 399 LYS D O 1
ATOM 11833 N N . ASN D 1 400 ? 4.382 -6.494 -77.475 1.00 17.75 400 ASN D N 1
ATOM 11834 C CA . ASN D 1 400 ? 3.303 -5.543 -77.712 1.00 19.09 400 ASN D CA 1
ATOM 11835 C C . ASN D 1 400 ? 2.332 -6.087 -78.751 1.00 21.32 400 ASN D C 1
ATOM 11836 O O . ASN D 1 400 ? 2.728 -6.754 -79.711 1.00 26.34 400 ASN D O 1
ATOM 11841 N N . VAL D 1 401 ? 1.048 -5.828 -78.539 1.00 20.95 401 VAL D N 1
ATOM 11842 C CA . VAL D 1 401 ? 0.005 -6.183 -79.494 1.00 25.39 401 VAL D CA 1
ATOM 11843 C C . VAL D 1 401 ? -0.600 -4.872 -79.988 1.00 27.24 401 VAL D C 1
ATOM 11844 O O . VAL D 1 401 ? -1.379 -4.219 -79.280 1.00 23.64 401 VAL D O 1
ATOM 11848 N N . LYS D 1 402 ? -0.230 -4.478 -81.203 1.00 35.03 402 LYS D N 1
ATOM 11849 C CA . LYS D 1 402 ? -0.671 -3.218 -81.789 1.00 36.53 402 LYS D CA 1
ATOM 11850 C C . LYS D 1 402 ? -2.196 -3.154 -81.903 1.00 45.54 402 LYS D C 1
ATOM 11851 O O . LYS D 1 402 ? -2.863 -4.175 -82.098 1.00 43.03 402 LYS D O 1
#

Radius of gyration: 37.61 Å; Cα contacts (8 Å, |Δi|>4): 4727; chains: 4; bounding box: 64×89×112 Å